Protein 2COA (pdb70)

Structure (mmCIF, N/CA/C/O backbone):
data_2COA
#
_entry.id   2COA
#
loop_
_atom_site.group_PDB
_atom_site.id
_atom_site.type_symbol
_atom_site.label_atom_id
_atom_site.label_alt_id
_atom_site.label_comp_id
_atom_site.label_asym_id
_atom_site.label_entity_id
_atom_site.label_seq_id
_atom_site.pdbx_PDB_ins_code
_atom_site.Cartn_x
_atom_site.Cartn_y
_atom_site.Cartn_z
_atom_site.occupancy
_atom_site.B_iso_or_equiv
_atom_site.auth_seq_id
_atom_site.auth_comp_id
_atom_site.auth_asym_id
_atom_site.auth_atom_id
_atom_site.pdbx_PDB_model_num
ATOM 1 N N . GLY A 1 1 ? 12.898 21.545 15.334 1.00 0.00 1 GLY A N 1
ATOM 2 C CA . GLY A 1 1 ? 12.794 20.171 14.879 1.00 0.00 1 GLY A CA 1
ATOM 3 C C . GLY A 1 1 ? 13.183 20.012 13.422 1.00 0.00 1 GLY A C 1
ATOM 4 O O . GLY A 1 1 ? 12.883 20.873 12.595 1.00 0.00 1 GLY A O 1
ATOM 8 N N . SER A 1 2 ? 13.853 18.908 13.107 1.00 0.00 2 SER A N 1
ATOM 9 C CA . SER A 1 2 ? 14.288 18.642 11.741 1.00 0.00 2 SER A CA 1
ATOM 10 C C . SER A 1 2 ? 13.154 18.889 10.751 1.00 0.00 2 SER A C 1
ATOM 11 O O . SER A 1 2 ? 12.085 18.286 10.852 1.00 0.00 2 SER A O 1
ATOM 19 N N . SER A 1 3 ? 13.394 19.781 9.796 1.00 0.00 3 SER A N 1
ATOM 20 C CA . SER A 1 3 ? 12.392 20.112 8.789 1.00 0.00 3 SER A CA 1
ATOM 21 C C . SER A 1 3 ? 12.803 19.582 7.419 1.00 0.00 3 SER A C 1
ATOM 22 O O . SER A 1 3 ? 13.443 20.283 6.636 1.00 0.00 3 SER A O 1
ATOM 30 N N . GLY A 1 4 ? 12.429 18.338 7.135 1.00 0.00 4 GLY A N 1
ATOM 31 C CA . GLY A 1 4 ? 12.766 17.734 5.860 1.00 0.00 4 GLY A CA 1
ATOM 32 C C . GLY A 1 4 ? 11.745 16.706 5.416 1.00 0.00 4 GLY A C 1
ATOM 33 O O . GLY A 1 4 ? 11.330 15.854 6.202 1.00 0.00 4 GLY A O 1
ATOM 37 N N . SER A 1 5 ? 11.337 16.786 4.154 1.00 0.00 5 SER A N 1
ATOM 38 C CA . SER A 1 5 ? 10.353 15.858 3.608 1.00 0.00 5 SER A CA 1
ATOM 39 C C . SER A 1 5 ? 10.984 14.954 2.553 1.00 0.00 5 SER A C 1
ATOM 40 O O . SER A 1 5 ? 11.002 15.285 1.368 1.00 0.00 5 SER A O 1
ATOM 48 N N . SER A 1 6 ? 11.501 13.812 2.995 1.00 0.00 6 SER A N 1
ATOM 49 C CA . SER A 1 6 ? 12.138 12.861 2.090 1.00 0.00 6 SER A CA 1
ATOM 50 C C . SER A 1 6 ? 11.228 12.544 0.908 1.00 0.00 6 SER A C 1
ATOM 51 O O . SER A 1 6 ? 11.658 12.565 -0.244 1.00 0.00 6 SER A O 1
ATOM 59 N N . GLY A 1 7 ? 9.965 12.250 1.203 1.00 0.00 7 GLY A N 1
ATOM 60 C CA . GLY A 1 7 ? 9.013 11.932 0.155 1.00 0.00 7 GLY A CA 1
ATOM 61 C C . GLY A 1 7 ? 7.963 10.937 0.608 1.00 0.00 7 GLY A C 1
ATOM 62 O O . GLY A 1 7 ? 7.329 11.121 1.647 1.00 0.00 7 GLY A O 1
ATOM 66 N N . THR A 1 8 ? 7.776 9.878 -0.175 1.00 0.00 8 THR A N 1
ATOM 67 C CA . THR A 1 8 ? 6.793 8.852 0.150 1.00 0.00 8 THR A CA 1
ATOM 68 C C . THR A 1 8 ? 6.883 8.449 1.617 1.00 0.00 8 THR A C 1
ATOM 69 O O . THR A 1 8 ? 7.937 8.019 2.090 1.00 0.00 8 THR A O 1
ATOM 80 N N . LEU A 1 9 ? 5.774 8.589 2.334 1.00 0.00 9 LEU A N 1
ATOM 81 C CA . LEU A 1 9 ? 5.727 8.238 3.749 1.00 0.00 9 LEU A CA 1
ATOM 82 C C . LEU A 1 9 ? 5.710 6.724 3.934 1.00 0.00 9 LEU A C 1
ATOM 83 O O . LEU A 1 9 ? 6.357 6.192 4.836 1.00 0.00 9 LEU A O 1
ATOM 99 N N . ARG A 1 10 ? 4.966 6.036 3.074 1.00 0.00 10 ARG A N 1
ATOM 100 C CA . ARG A 1 10 ? 4.866 4.583 3.142 1.00 0.00 10 ARG A CA 1
ATOM 101 C C . ARG A 1 10 ? 4.983 3.965 1.752 1.00 0.00 10 ARG A C 1
ATOM 102 O O . ARG A 1 10 ? 4.697 4.615 0.747 1.00 0.00 10 ARG A O 1
ATOM 123 N N . GLU A 1 11 ? 5.406 2.705 1.705 1.00 0.00 11 GLU A N 1
ATOM 124 C CA . GLU A 1 11 ? 5.562 2.000 0.438 1.00 0.00 11 GLU A CA 1
ATOM 125 C C . GLU A 1 11 ? 5.676 0.495 0.664 1.00 0.00 11 GLU A C 1
ATOM 126 O O . GLU A 1 11 ? 6.398 0.043 1.551 1.00 0.00 11 GLU A O 1
ATOM 138 N N . GLY A 1 12 ? 4.957 -0.276 -0.147 1.00 0.00 12 GLY A N 1
ATOM 139 C CA . GLY A 1 12 ? 4.991 -1.721 -0.020 1.00 0.00 12 GLY A CA 1
ATOM 140 C C . GLY A 1 12 ? 3.775 -2.385 -0.634 1.00 0.00 12 GLY A C 1
ATOM 141 O O . GLY A 1 12 ? 2.743 -1.743 -0.834 1.00 0.00 12 GLY A O 1
ATOM 145 N N . TRP A 1 13 ? 3.895 -3.673 -0.934 1.00 0.00 13 TRP A N 1
ATOM 146 C CA . TRP A 1 13 ? 2.796 -4.425 -1.531 1.00 0.00 13 TRP A CA 1
ATOM 147 C C . TRP A 1 13 ? 1.590 -4.458 -0.599 1.00 0.00 13 TRP A C 1
ATOM 148 O O . TRP A 1 13 ? 1.677 -4.948 0.527 1.00 0.00 13 TRP A O 1
ATOM 169 N N . VAL A 1 14 ? 0.465 -3.934 -1.075 1.00 0.00 14 VAL A N 1
ATOM 170 C CA . VAL A 1 14 ? -0.759 -3.906 -0.284 1.00 0.00 14 VAL A CA 1
ATOM 171 C C . VAL A 1 14 ? -1.973 -4.258 -1.137 1.00 0.00 14 VAL A C 1
ATOM 172 O O . VAL A 1 14 ? -2.055 -3.879 -2.305 1.00 0.00 14 VAL A O 1
ATOM 185 N N . VAL A 1 15 ? -2.914 -4.986 -0.545 1.00 0.00 15 VAL A N 1
ATOM 186 C CA . VAL A 1 15 ? -4.126 -5.389 -1.249 1.00 0.00 15 VAL A CA 1
ATOM 187 C C . VAL A 1 15 ? -5.356 -4.706 -0.662 1.00 0.00 15 VAL A C 1
ATOM 188 O O . VAL A 1 15 ? -5.442 -4.491 0.547 1.00 0.00 15 VAL A O 1
ATOM 201 N N . HIS A 1 16 ? -6.307 -4.367 -1.527 1.00 0.00 16 HIS A N 1
ATOM 202 C CA . HIS A 1 16 ? -7.534 -3.709 -1.094 1.00 0.00 16 HIS A CA 1
ATOM 203 C C . HIS A 1 16 ? -8.708 -4.109 -1.984 1.00 0.00 16 HIS A C 1
ATOM 204 O O . HIS A 1 16 ? -8.517 -4.635 -3.080 1.00 0.00 16 HIS A O 1
ATOM 219 N N . TYR A 1 17 ? -9.920 -3.856 -1.503 1.00 0.00 17 TYR A N 1
ATOM 220 C CA . TYR A 1 17 ? -11.125 -4.193 -2.253 1.00 0.00 17 TYR A CA 1
ATOM 221 C C . TYR A 1 17 ? -12.321 -3.391 -1.751 1.00 0.00 17 TYR A C 1
ATOM 222 O O . TYR A 1 17 ? -12.333 -2.917 -0.615 1.00 0.00 17 TYR A O 1
ATOM 240 N N . SER A 1 18 ? -13.328 -3.243 -2.607 1.00 0.00 18 SER A N 1
ATOM 241 C CA . SER A 1 18 ? -14.529 -2.496 -2.252 1.00 0.00 18 SER A CA 1
ATOM 242 C C . SER A 1 18 ? -15.677 -3.442 -1.915 1.00 0.00 18 SER A C 1
ATOM 243 O O . SER A 1 18 ? -15.525 -4.662 -1.962 1.00 0.00 18 SER A O 1
ATOM 251 N N . ASN A 1 19 ? -16.827 -2.869 -1.574 1.00 0.00 19 ASN A N 1
ATOM 252 C CA . ASN A 1 19 ? -18.002 -3.660 -1.227 1.00 0.00 19 ASN A CA 1
ATOM 253 C C . ASN A 1 19 ? -18.985 -3.714 -2.393 1.00 0.00 19 ASN A C 1
ATOM 254 O O . ASN A 1 19 ? -20.199 -3.660 -2.200 1.00 0.00 19 ASN A O 1
ATOM 265 N N . LYS A 1 20 ? -18.450 -3.821 -3.605 1.00 0.00 20 LYS A N 1
ATOM 266 C CA . LYS A 1 20 ? -19.278 -3.885 -4.804 1.00 0.00 20 LYS A CA 1
ATOM 267 C C . LYS A 1 20 ? -18.832 -5.025 -5.714 1.00 0.00 20 LYS A C 1
ATOM 268 O O . LYS A 1 20 ? -19.651 -5.818 -6.178 1.00 0.00 20 LYS A O 1
ATOM 287 N N . ASP A 1 21 ? -17.530 -5.101 -5.963 1.00 0.00 21 ASP A N 1
ATOM 288 C CA . ASP A 1 21 ? -16.974 -6.147 -6.815 1.00 0.00 21 ASP A CA 1
ATOM 289 C C . ASP A 1 21 ? -16.044 -7.058 -6.021 1.00 0.00 21 ASP A C 1
ATOM 290 O O . ASP A 1 21 ? -15.791 -8.198 -6.411 1.00 0.00 21 ASP A O 1
ATOM 299 N N . THR A 1 22 ? -15.534 -6.547 -4.904 1.00 0.00 22 THR A N 1
ATOM 300 C CA . THR A 1 22 ? -14.630 -7.313 -4.056 1.00 0.00 22 THR A CA 1
ATOM 301 C C . THR A 1 22 ? -13.503 -7.934 -4.874 1.00 0.00 22 THR A C 1
ATOM 302 O O . THR A 1 22 ? -13.169 -9.106 -4.699 1.00 0.00 22 THR A O 1
ATOM 313 N N . LEU A 1 23 ? -12.921 -7.141 -5.767 1.00 0.00 23 LEU A N 1
ATOM 314 C CA . LEU A 1 23 ? -11.829 -7.614 -6.612 1.00 0.00 23 LEU A CA 1
ATOM 315 C C . LEU A 1 23 ? -10.477 -7.221 -6.026 1.00 0.00 23 LEU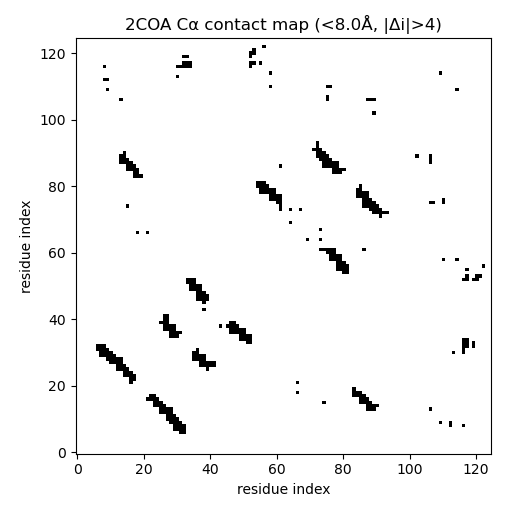 A C 1
ATOM 316 O O . LEU A 1 23 ? -9.764 -6.390 -6.587 1.00 0.00 23 LEU A O 1
ATOM 332 N N . ARG A 1 24 ? -10.131 -7.827 -4.895 1.00 0.00 24 ARG A N 1
ATOM 333 C CA . ARG A 1 24 ? -8.863 -7.541 -4.233 1.00 0.00 24 ARG A CA 1
ATOM 334 C C . ARG A 1 24 ? -7.789 -7.170 -5.251 1.00 0.00 24 ARG A C 1
ATOM 335 O O . ARG A 1 24 ? -7.465 -7.955 -6.143 1.00 0.00 24 ARG A O 1
ATOM 356 N N . LYS A 1 25 ? -7.241 -5.967 -5.113 1.00 0.00 25 LYS A N 1
ATOM 357 C CA . LYS A 1 25 ? -6.203 -5.490 -6.019 1.00 0.00 25 LYS A CA 1
ATOM 358 C C . LYS A 1 25 ? -4.855 -5.413 -5.310 1.00 0.00 25 LYS A C 1
ATOM 359 O O . LYS A 1 25 ? -4.701 -4.689 -4.326 1.00 0.00 25 LYS A O 1
ATOM 378 N N . ARG A 1 26 ? -3.881 -6.162 -5.816 1.00 0.00 26 ARG A N 1
ATOM 379 C CA . ARG A 1 26 ? -2.546 -6.178 -5.231 1.00 0.00 26 ARG A CA 1
ATOM 380 C C . ARG A 1 26 ? -1.582 -5.326 -6.053 1.00 0.00 26 ARG A C 1
ATOM 381 O O . ARG A 1 26 ? -1.447 -5.515 -7.262 1.00 0.00 26 ARG A O 1
ATOM 402 N N . HIS A 1 27 ? -0.915 -4.388 -5.388 1.00 0.00 27 HIS A N 1
ATOM 403 C CA . HIS A 1 27 ? 0.036 -3.508 -6.056 1.00 0.00 27 HIS A CA 1
ATOM 404 C C . HIS A 1 27 ? 0.848 -2.712 -5.039 1.00 0.00 27 HIS A C 1
ATOM 405 O O . HIS A 1 27 ? 0.440 -2.561 -3.887 1.00 0.00 27 HIS A O 1
ATOM 420 N N . TYR A 1 28 ? 1.998 -2.207 -5.471 1.00 0.00 28 TYR A N 1
ATOM 421 C CA . TYR A 1 28 ? 2.868 -1.430 -4.597 1.00 0.00 28 TYR A CA 1
ATOM 422 C C . TYR A 1 28 ? 2.197 -0.124 -4.181 1.00 0.00 28 TYR A C 1
ATOM 423 O O . TYR A 1 28 ? 2.234 0.866 -4.912 1.00 0.00 28 TYR A O 1
ATOM 441 N N . TRP A 1 29 ? 1.586 -0.131 -3.002 1.00 0.00 29 TRP A N 1
ATOM 442 C CA . TRP A 1 29 ? 0.907 1.053 -2.487 1.00 0.00 29 TRP A CA 1
ATOM 443 C C . TRP A 1 29 ? 1.914 2.099 -2.022 1.00 0.00 29 TRP A C 1
ATOM 444 O O . TRP A 1 29 ? 2.838 1.792 -1.269 1.00 0.00 29 TRP A O 1
ATOM 465 N N . ARG A 1 30 ? 1.728 3.335 -2.474 1.00 0.00 30 ARG A N 1
ATOM 466 C CA . ARG A 1 30 ? 2.622 4.426 -2.104 1.00 0.00 30 ARG A CA 1
ATOM 467 C C . ARG A 1 30 ? 1.847 5.565 -1.448 1.00 0.00 30 ARG A C 1
ATOM 468 O O . ARG A 1 30 ? 0.883 6.081 -2.014 1.00 0.00 30 ARG A O 1
ATOM 489 N N . LEU A 1 31 ? 2.273 5.951 -0.250 1.00 0.00 31 LEU A N 1
ATOM 490 C CA . LEU A 1 31 ? 1.620 7.028 0.484 1.00 0.00 31 LEU A CA 1
ATOM 491 C C . LEU A 1 31 ? 2.499 8.274 0.521 1.00 0.00 31 LEU A C 1
ATOM 492 O O . LEU A 1 31 ? 3.724 8.179 0.595 1.00 0.00 31 LEU A O 1
ATOM 508 N N . ASP A 1 32 ? 1.865 9.441 0.471 1.00 0.00 32 ASP A N 1
ATOM 509 C CA . ASP A 1 32 ? 2.590 10.706 0.502 1.00 0.00 32 ASP A CA 1
ATOM 510 C C . ASP A 1 32 ? 1.896 11.707 1.421 1.00 0.00 32 ASP A C 1
ATOM 511 O O . ASP A 1 32 ? 0.917 11.375 2.090 1.00 0.00 32 ASP A O 1
ATOM 520 N N . CYS A 1 33 ? 2.410 12.931 1.448 1.00 0.00 33 CYS A N 1
ATOM 521 C CA . CYS A 1 33 ? 1.840 13.981 2.286 1.00 0.00 33 CYS A CA 1
ATOM 522 C C . CYS A 1 33 ? 0.682 14.675 1.577 1.00 0.00 33 CYS A C 1
ATOM 523 O O . CYS A 1 33 ? 0.152 15.674 2.063 1.00 0.00 33 CYS A O 1
ATOM 531 N N . LYS A 1 34 ? 0.295 14.139 0.424 1.00 0.00 34 LYS A N 1
ATOM 532 C CA . LYS A 1 34 ? -0.800 14.706 -0.354 1.00 0.00 34 LYS A CA 1
ATOM 533 C C . LYS A 1 34 ? -1.827 13.636 -0.708 1.00 0.00 34 LYS A C 1
ATOM 534 O O . LYS A 1 34 ? -3.028 13.822 -0.505 1.00 0.00 34 LYS A O 1
ATOM 553 N N . CYS A 1 35 ? -1.349 12.515 -1.236 1.00 0.00 35 CYS A N 1
ATOM 554 C CA . CYS A 1 35 ? -2.226 11.414 -1.617 1.00 0.00 35 CYS A CA 1
ATOM 555 C C . CYS A 1 35 ? -1.482 10.083 -1.564 1.00 0.00 35 CYS A C 1
ATOM 556 O O . CYS A 1 35 ? -0.289 10.039 -1.265 1.00 0.00 35 CYS A O 1
ATOM 564 N N . ILE A 1 36 ? -2.196 9.001 -1.855 1.00 0.00 36 ILE A N 1
ATOM 565 C CA . ILE A 1 36 ? -1.604 7.669 -1.840 1.00 0.00 36 ILE A CA 1
ATOM 566 C C . ILE A 1 36 ? -1.541 7.079 -3.245 1.00 0.00 36 ILE A C 1
ATOM 567 O O . ILE A 1 36 ? -2.545 6.601 -3.775 1.00 0.00 36 ILE A O 1
ATOM 583 N N . THR A 1 37 ? -0.355 7.113 -3.843 1.00 0.00 37 THR A N 1
ATOM 584 C CA . THR A 1 37 ? -0.160 6.582 -5.186 1.00 0.00 37 THR A CA 1
ATOM 585 C C . THR A 1 37 ? -0.292 5.063 -5.200 1.00 0.00 37 THR A C 1
ATOM 586 O O . THR A 1 37 ? -0.200 4.412 -4.159 1.00 0.00 37 THR A O 1
ATOM 597 N N . LEU A 1 38 ? -0.507 4.504 -6.386 1.00 0.00 38 LEU A N 1
ATOM 598 C CA . LEU A 1 38 ? -0.650 3.060 -6.537 1.00 0.00 38 LEU A CA 1
ATOM 599 C C . LEU A 1 38 ? 0.077 2.568 -7.784 1.00 0.00 38 LEU A C 1
ATOM 600 O O . LEU A 1 38 ? -0.252 2.961 -8.903 1.00 0.00 38 LEU A O 1
ATOM 616 N N . PHE A 1 39 ? 1.066 1.703 -7.583 1.00 0.00 39 PHE A N 1
ATOM 617 C CA . PHE A 1 39 ? 1.839 1.155 -8.691 1.00 0.00 39 PHE A CA 1
ATOM 618 C C . PHE A 1 39 ? 1.462 -0.300 -8.950 1.00 0.00 39 PHE A C 1
ATOM 619 O O . PHE A 1 39 ? 1.884 -1.200 -8.224 1.00 0.00 39 PHE A O 1
ATOM 636 N N . GLN A 1 40 ? 0.665 -0.523 -9.990 1.00 0.00 40 GLN A N 1
ATOM 637 C CA . GLN A 1 40 ? 0.230 -1.869 -10.345 1.00 0.00 40 GLN A CA 1
ATOM 638 C C . GLN A 1 40 ? 1.301 -2.897 -9.996 1.00 0.00 40 GLN A C 1
ATOM 639 O O . GLN A 1 40 ? 0.995 -3.992 -9.527 1.00 0.00 40 GLN A O 1
ATOM 653 N N . ASN A 1 41 ? 2.559 -2.535 -10.227 1.00 0.00 41 ASN A N 1
ATOM 654 C CA . ASN A 1 41 ? 3.676 -3.427 -9.938 1.00 0.00 41 ASN A CA 1
ATOM 655 C C . ASN A 1 41 ? 4.892 -2.638 -9.461 1.00 0.00 41 ASN A C 1
ATOM 656 O O . ASN A 1 41 ? 4.832 -1.420 -9.306 1.00 0.00 41 ASN A O 1
ATOM 667 N N . ASN A 1 42 ? 5.994 -3.344 -9.229 1.00 0.00 42 ASN A N 1
ATOM 668 C CA . ASN A 1 42 ? 7.225 -2.710 -8.770 1.00 0.00 42 ASN A CA 1
ATOM 669 C C . ASN A 1 42 ? 8.063 -2.230 -9.951 1.00 0.00 42 ASN A C 1
ATOM 670 O O . ASN A 1 42 ? 8.635 -1.139 -9.919 1.00 0.00 42 ASN A O 1
ATOM 681 N N . THR A 1 43 ? 8.133 -3.051 -10.994 1.00 0.00 43 THR A N 1
ATOM 682 C CA . THR A 1 43 ? 8.901 -2.712 -12.185 1.00 0.00 43 THR A CA 1
ATOM 683 C C . THR A 1 43 ? 8.225 -1.597 -12.975 1.00 0.00 43 THR A C 1
ATOM 684 O O . THR A 1 43 ? 8.890 -0.709 -13.510 1.00 0.00 43 THR A O 1
ATOM 695 N N . THR A 1 44 ? 6.898 -1.649 -13.046 1.00 0.00 44 THR A N 1
ATOM 696 C CA . THR A 1 44 ? 6.132 -0.644 -13.772 1.00 0.00 44 THR A CA 1
ATOM 697 C C . THR A 1 44 ? 6.810 0.720 -13.705 1.00 0.00 44 THR A C 1
ATOM 698 O O . THR A 1 44 ? 7.475 1.045 -12.722 1.00 0.00 44 THR A O 1
ATOM 709 N N . ASN A 1 45 ? 6.638 1.514 -14.756 1.00 0.00 45 ASN A N 1
ATOM 710 C CA . ASN A 1 45 ? 7.234 2.844 -14.815 1.00 0.00 45 ASN A CA 1
ATOM 711 C C . ASN A 1 45 ? 6.256 3.901 -14.311 1.00 0.00 45 ASN A C 1
ATOM 712 O O . ASN A 1 45 ? 6.636 4.812 -13.575 1.00 0.00 45 ASN A O 1
ATOM 723 N N . ARG A 1 46 ? 4.996 3.773 -14.712 1.00 0.00 46 ARG A N 1
ATOM 724 C CA . ARG A 1 46 ? 3.963 4.717 -14.302 1.00 0.00 46 ARG A CA 1
ATOM 725 C C . ARG A 1 46 ? 3.195 4.191 -13.093 1.00 0.00 46 ARG A C 1
ATOM 726 O O . ARG A 1 46 ? 3.553 3.165 -12.516 1.00 0.00 46 ARG A O 1
ATOM 747 N N . TYR A 1 47 ? 2.138 4.902 -12.716 1.00 0.00 47 TYR A N 1
ATOM 748 C CA . TYR A 1 47 ? 1.321 4.509 -11.574 1.00 0.00 47 TYR A CA 1
ATOM 749 C C . TYR A 1 47 ? -0.076 4.088 -12.023 1.00 0.00 47 TYR A C 1
ATOM 750 O O . TYR A 1 47 ? -0.664 4.700 -12.914 1.00 0.00 47 TYR A O 1
ATOM 768 N N . TYR A 1 48 ? -0.600 3.040 -11.398 1.00 0.00 48 TYR A N 1
ATOM 769 C CA . TYR A 1 48 ? -1.926 2.535 -11.732 1.00 0.00 48 TYR A CA 1
ATOM 770 C C . TYR A 1 48 ? -2.993 3.595 -11.479 1.00 0.00 48 TYR A C 1
ATOM 771 O O . TYR A 1 48 ? -3.663 4.053 -12.404 1.00 0.00 48 TYR A O 1
ATOM 789 N N . LYS A 1 49 ? -3.144 3.983 -10.217 1.00 0.00 49 LYS A N 1
ATOM 790 C CA . LYS A 1 49 ? -4.127 4.991 -9.838 1.00 0.00 49 LYS A CA 1
ATOM 791 C C . LYS A 1 49 ? -3.633 5.815 -8.654 1.00 0.00 49 LYS A C 1
ATOM 792 O O . LYS A 1 49 ? -2.636 5.471 -8.020 1.00 0.00 49 LYS A O 1
ATOM 811 N N . GLU A 1 50 ? -4.337 6.904 -8.361 1.00 0.00 50 GLU A N 1
ATOM 812 C CA . GLU A 1 50 ? -3.968 7.776 -7.252 1.00 0.00 50 GLU A CA 1
ATOM 813 C C . GLU A 1 50 ? -5.151 7.992 -6.313 1.00 0.00 50 GLU A C 1
ATOM 814 O O . GLU A 1 50 ? -6.240 8.370 -6.746 1.00 0.00 50 GLU A O 1
ATOM 826 N N . ILE A 1 51 ? -4.930 7.748 -5.026 1.00 0.00 51 ILE A N 1
ATOM 827 C CA . ILE A 1 51 ? -5.976 7.916 -4.025 1.00 0.00 51 ILE A CA 1
ATOM 828 C C . ILE A 1 51 ? -5.784 9.209 -3.240 1.00 0.00 51 ILE A C 1
ATOM 829 O O . ILE A 1 51 ? -5.011 9.275 -2.284 1.00 0.00 51 ILE A O 1
ATOM 845 N N . PRO A 1 52 ? -6.505 10.263 -3.651 1.00 0.00 52 PRO A N 1
ATOM 846 C CA . PRO A 1 52 ? -6.433 11.574 -2.998 1.00 0.00 52 PRO A CA 1
ATOM 847 C C . PRO A 1 52 ? -7.058 11.564 -1.607 1.00 0.00 52 PRO A C 1
ATOM 848 O O . PRO A 1 52 ? -8.230 11.221 -1.444 1.00 0.00 52 PRO A O 1
ATOM 859 N N . LEU A 1 53 ? -6.270 11.943 -0.608 1.00 0.00 53 LEU A N 1
ATOM 860 C CA . LEU A 1 53 ? -6.747 11.979 0.771 1.00 0.00 53 LEU A CA 1
ATOM 861 C C . LEU A 1 53 ? -8.106 12.664 0.859 1.00 0.00 53 LEU A C 1
ATOM 862 O O . LEU A 1 53 ? -8.881 12.412 1.783 1.00 0.00 53 LEU A O 1
ATOM 878 N N . SER A 1 54 ? -8.391 13.530 -0.108 1.00 0.00 54 SER A N 1
ATOM 879 C CA . SER A 1 54 ? -9.657 14.253 -0.138 1.00 0.00 54 SER A CA 1
ATOM 880 C C . SER A 1 54 ? -10.830 13.289 -0.291 1.00 0.00 54 SER A C 1
ATOM 881 O O . SER A 1 54 ? -11.868 13.452 0.349 1.00 0.00 54 SER A O 1
ATOM 889 N N . GLU A 1 55 ? -10.655 12.284 -1.144 1.00 0.00 55 GLU A N 1
ATOM 890 C CA . GLU A 1 55 ? -11.698 11.294 -1.382 1.00 0.00 55 GLU A CA 1
ATOM 891 C C . GLU A 1 55 ? -12.076 10.580 -0.087 1.00 0.00 55 GLU A C 1
ATOM 892 O O . GLU A 1 55 ? -13.254 10.337 0.179 1.00 0.00 55 GLU A O 1
ATOM 904 N N . ILE A 1 56 ? -11.070 10.247 0.714 1.00 0.00 56 ILE A N 1
ATOM 905 C CA . ILE A 1 56 ? -11.296 9.562 1.980 1.00 0.00 56 ILE A CA 1
ATOM 906 C C . ILE A 1 56 ? -12.245 10.355 2.872 1.00 0.00 56 ILE A C 1
ATOM 907 O O . ILE A 1 56 ? -12.073 11.559 3.066 1.00 0.00 56 ILE A O 1
ATOM 923 N N . LEU A 1 57 ? -13.248 9.672 3.414 1.00 0.00 57 LEU A N 1
ATOM 924 C CA . LEU A 1 57 ? -14.225 10.312 4.288 1.00 0.00 57 LEU A CA 1
ATOM 925 C C . LEU A 1 57 ? -13.945 9.983 5.751 1.00 0.00 57 LEU A C 1
ATOM 926 O O . LEU A 1 57 ? -14.034 10.849 6.622 1.00 0.00 57 LEU A O 1
ATOM 942 N N . THR A 1 58 ? -13.604 8.725 6.014 1.00 0.00 58 THR A N 1
ATOM 943 C CA . THR A 1 58 ? -13.309 8.281 7.371 1.00 0.00 58 THR A CA 1
ATOM 944 C C . THR A 1 58 ? -12.500 6.989 7.363 1.00 0.00 58 THR A C 1
ATOM 945 O O . THR A 1 58 ? -12.558 6.214 6.409 1.00 0.00 58 THR A O 1
ATOM 956 N N . VAL A 1 59 ? -11.746 6.762 8.434 1.00 0.00 59 VAL A N 1
ATOM 957 C CA . VAL A 1 59 ? -10.926 5.562 8.552 1.00 0.00 59 VAL A CA 1
ATOM 958 C C . VAL A 1 59 ? -11.324 4.742 9.774 1.00 0.00 59 VAL A C 1
ATOM 959 O O . VAL A 1 59 ? -11.294 5.236 10.900 1.00 0.00 59 VAL A O 1
ATOM 972 N N . GLU A 1 60 ? -11.696 3.487 9.542 1.00 0.00 60 GLU A N 1
ATOM 973 C CA . GLU A 1 60 ? -12.100 2.599 10.625 1.00 0.00 60 GLU A CA 1
ATOM 974 C C . GLU A 1 60 ? -11.324 1.286 10.570 1.00 0.00 60 GLU A C 1
ATOM 975 O O . GLU A 1 60 ? -10.669 0.981 9.574 1.00 0.00 60 GLU A O 1
ATOM 987 N N . SER A 1 61 ? -11.404 0.513 11.648 1.00 0.00 61 SER A N 1
ATOM 988 C CA . SER A 1 61 ? -10.706 -0.766 11.725 1.00 0.00 61 SER A CA 1
ATOM 989 C C . SER A 1 61 ? -11.605 -1.904 11.252 1.00 0.00 61 SER A C 1
ATOM 990 O O . SER A 1 61 ? -12.828 -1.831 11.362 1.00 0.00 61 SER A O 1
ATOM 998 N N . ALA A 1 62 ? -10.988 -2.957 10.725 1.00 0.00 62 ALA A N 1
ATOM 999 C CA . ALA A 1 62 ? -11.730 -4.112 10.236 1.00 0.00 62 ALA A CA 1
ATOM 1000 C C . ALA A 1 62 ? -12.761 -4.575 11.260 1.00 0.00 62 ALA A C 1
ATOM 1001 O O . ALA A 1 62 ? -12.407 -5.030 12.347 1.00 0.00 62 ALA A O 1
ATOM 1008 N N . GLN A 1 63 ? -14.036 -4.455 10.905 1.00 0.00 63 GLN A N 1
ATOM 1009 C CA . GLN A 1 63 ? -15.118 -4.860 11.795 1.00 0.00 63 GLN A CA 1
ATOM 1010 C C . GLN A 1 63 ? -16.173 -5.662 11.040 1.00 0.00 63 GLN A C 1
ATOM 1011 O O . GLN A 1 63 ? -16.824 -6.538 11.606 1.00 0.00 63 GLN A O 1
ATOM 1025 N N . ASN A 1 64 ? -16.336 -5.354 9.757 1.00 0.00 64 ASN A N 1
ATOM 1026 C CA . ASN A 1 64 ? -17.313 -6.046 8.924 1.00 0.00 64 ASN A CA 1
ATOM 1027 C C . ASN A 1 64 ? -16.660 -7.191 8.156 1.00 0.00 64 ASN A C 1
ATOM 1028 O O . ASN A 1 64 ? -15.692 -6.988 7.422 1.00 0.00 64 ASN A O 1
ATOM 1039 N N . PHE A 1 65 ? -17.196 -8.394 8.329 1.00 0.00 65 PHE A N 1
ATOM 1040 C CA . PHE A 1 65 ? -16.666 -9.572 7.653 1.00 0.00 65 PHE A CA 1
ATOM 1041 C C . PHE A 1 65 ? -17.781 -10.350 6.960 1.00 0.00 65 PHE A C 1
ATOM 1042 O O . PHE A 1 65 ? -17.834 -11.578 7.033 1.00 0.00 65 PHE A O 1
ATOM 1059 N N . SER A 1 66 ? -18.671 -9.626 6.289 1.00 0.00 66 SER A N 1
ATOM 1060 C CA . SER A 1 66 ? -19.788 -10.246 5.587 1.00 0.00 66 SER A CA 1
ATOM 1061 C C . SER A 1 66 ? -19.448 -10.470 4.116 1.00 0.00 66 SER A C 1
ATOM 1062 O O . SER A 1 66 ? -19.898 -11.439 3.503 1.00 0.00 66 SER A O 1
ATOM 1070 N N . LEU A 1 67 ? -18.651 -9.567 3.556 1.00 0.00 67 LEU A N 1
ATOM 1071 C CA . LEU A 1 67 ? -18.249 -9.664 2.157 1.00 0.00 67 LEU A CA 1
ATOM 1072 C C . LEU A 1 67 ? -17.461 -10.946 1.904 1.00 0.00 67 LEU A C 1
ATOM 1073 O O . LEU A 1 67 ? -17.935 -11.855 1.223 1.00 0.00 67 LEU A O 1
ATOM 1089 N N . VAL A 1 68 ? -16.256 -11.012 2.460 1.00 0.00 68 VAL A N 1
ATOM 1090 C CA . VAL A 1 68 ? -15.403 -12.184 2.298 1.00 0.00 68 VAL A CA 1
ATOM 1091 C C . VAL A 1 68 ? -15.888 -13.341 3.164 1.00 0.00 68 VAL A C 1
ATOM 1092 O O . VAL A 1 68 ? -16.454 -13.148 4.240 1.00 0.00 68 VAL A O 1
ATOM 1105 N N . PRO A 1 69 ? -15.660 -14.573 2.686 1.00 0.00 69 PRO A N 1
ATOM 1106 C CA . PRO A 1 69 ? -16.065 -15.787 3.402 1.00 0.00 69 PRO A CA 1
ATOM 1107 C C . PRO A 1 69 ? -15.241 -16.018 4.664 1.00 0.00 69 PRO A C 1
ATOM 1108 O O . PRO A 1 69 ? -14.235 -15.352 4.908 1.00 0.00 69 PRO A O 1
ATOM 1119 N N . PRO A 1 70 ? -15.675 -16.985 5.487 1.00 0.00 70 PRO A N 1
ATOM 1120 C CA . PRO A 1 70 ? -14.991 -17.326 6.737 1.00 0.00 70 PRO A CA 1
ATOM 1121 C C . PRO A 1 70 ? -13.645 -18.001 6.496 1.00 0.00 70 PRO A C 1
ATOM 1122 O O . PRO A 1 70 ? -12.964 -18.405 7.438 1.00 0.00 70 PRO A O 1
ATOM 1133 N N . GLY A 1 71 ? -13.266 -18.118 5.227 1.00 0.00 71 GLY A N 1
ATOM 1134 C CA . GLY A 1 71 ? -12.002 -18.744 4.885 1.00 0.00 71 GLY A CA 1
ATOM 1135 C C . GLY A 1 71 ? -11.159 -17.884 3.965 1.00 0.00 71 GLY A C 1
ATOM 1136 O O . GLY A 1 71 ? -10.411 -18.398 3.133 1.00 0.00 71 GLY A O 1
ATOM 1140 N N . THR A 1 72 ? -11.280 -16.568 4.112 1.00 0.00 72 THR A N 1
ATOM 1141 C CA . THR A 1 72 ? -10.526 -15.634 3.286 1.00 0.00 72 THR A CA 1
ATOM 1142 C C . THR A 1 72 ? -9.931 -14.511 4.129 1.00 0.00 72 THR A C 1
ATOM 1143 O O . THR A 1 72 ? -10.657 -13.695 4.694 1.00 0.00 72 THR A O 1
ATOM 1154 N N . ASN A 1 73 ? -8.604 -14.476 4.208 1.00 0.00 73 ASN A N 1
ATOM 1155 C CA . ASN A 1 73 ? -7.912 -13.453 4.982 1.00 0.00 73 ASN A CA 1
ATOM 1156 C C . ASN A 1 73 ? -8.663 -12.126 4.925 1.00 0.00 73 ASN A C 1
ATOM 1157 O O . ASN A 1 73 ? -8.857 -11.539 3.861 1.00 0.00 73 ASN A O 1
ATOM 1168 N N . PRO A 1 74 ? -9.097 -11.641 6.098 1.00 0.00 74 PRO A N 1
ATOM 1169 C CA . PRO A 1 74 ? -9.833 -10.378 6.209 1.00 0.00 74 PRO A CA 1
ATOM 1170 C C . PRO A 1 74 ? -8.952 -9.167 5.922 1.00 0.00 74 PRO A C 1
ATOM 1171 O O . PRO A 1 74 ? -7.844 -9.302 5.402 1.00 0.00 74 PRO A O 1
ATOM 1182 N N . HIS A 1 75 ? -9.452 -7.983 6.263 1.00 0.00 75 HIS A N 1
ATOM 1183 C CA . HIS A 1 75 ? -8.709 -6.747 6.042 1.00 0.00 75 HIS A CA 1
ATOM 1184 C C . HIS A 1 75 ? -8.240 -6.151 7.366 1.00 0.00 75 HIS A C 1
ATOM 1185 O O . HIS A 1 75 ? -8.595 -6.641 8.439 1.00 0.00 75 HIS A O 1
ATOM 1200 N N . CYS A 1 76 ? -7.440 -5.094 7.283 1.00 0.00 76 CYS A N 1
ATOM 1201 C CA . CYS A 1 76 ? -6.921 -4.432 8.474 1.00 0.00 76 CYS A CA 1
ATOM 1202 C C . CYS A 1 76 ? -7.748 -3.196 8.814 1.00 0.00 76 CYS A C 1
ATOM 1203 O O . CYS A 1 76 ? -8.240 -3.054 9.933 1.00 0.00 76 CYS A O 1
ATOM 1211 N N . PHE A 1 77 ? -7.895 -2.304 7.841 1.00 0.00 77 PHE A N 1
ATOM 1212 C CA . PHE A 1 77 ? -8.660 -1.078 8.037 1.00 0.00 77 PHE A CA 1
ATOM 1213 C C . PHE A 1 77 ? -9.491 -0.751 6.799 1.00 0.00 77 PHE A C 1
ATOM 1214 O O . PHE A 1 77 ? -9.171 -1.183 5.693 1.00 0.00 77 PHE A O 1
ATOM 1231 N N . GLU A 1 78 ? -10.561 0.013 6.997 1.00 0.00 78 GLU A N 1
ATOM 1232 C CA . GLU A 1 78 ? -11.439 0.396 5.897 1.00 0.00 78 GLU A CA 1
ATOM 1233 C C . GLU A 1 78 ? -11.360 1.898 5.636 1.00 0.00 78 GLU A C 1
ATOM 1234 O O . GLU A 1 78 ? -11.398 2.703 6.567 1.00 0.00 78 GLU A O 1
ATOM 1246 N N . ILE A 1 79 ? -11.250 2.266 4.364 1.00 0.00 79 ILE A N 1
ATOM 1247 C CA . ILE A 1 79 ? -11.166 3.669 3.980 1.00 0.00 79 ILE A CA 1
ATOM 1248 C C . ILE A 1 79 ? -12.469 4.144 3.345 1.00 0.00 79 ILE A C 1
ATOM 1249 O O . ILE A 1 79 ? -12.574 4.248 2.123 1.00 0.00 79 ILE A O 1
ATOM 1265 N N . VAL A 1 80 ? -13.459 4.432 4.183 1.00 0.00 80 VAL A N 1
ATOM 1266 C CA . VAL A 1 80 ? -14.755 4.898 3.705 1.00 0.00 80 VAL A CA 1
ATOM 1267 C C . VAL A 1 80 ? -14.596 6.076 2.749 1.00 0.00 80 VAL A C 1
ATOM 1268 O O . VAL A 1 80 ? -14.276 7.190 3.166 1.00 0.00 80 VAL A O 1
ATOM 1281 N N . THR A 1 81 ? -14.822 5.823 1.464 1.00 0.00 81 THR A N 1
ATOM 1282 C CA . THR A 1 81 ? -14.704 6.861 0.448 1.00 0.00 81 THR A CA 1
ATOM 1283 C C . THR A 1 81 ? -16.075 7.297 -0.055 1.00 0.00 81 THR A C 1
ATOM 1284 O O . THR A 1 81 ? -17.103 6.806 0.411 1.00 0.00 81 THR A O 1
ATOM 1295 N N . ALA A 1 82 ? -16.084 8.221 -1.010 1.00 0.00 82 ALA A N 1
ATOM 1296 C CA . ALA A 1 82 ? -17.330 8.720 -1.579 1.00 0.00 82 ALA A CA 1
ATOM 1297 C C . ALA A 1 82 ? -17.783 7.858 -2.752 1.00 0.00 82 ALA A C 1
ATOM 1298 O O . ALA A 1 82 ? -18.538 8.310 -3.612 1.00 0.00 82 ALA A O 1
ATOM 1305 N N . ASN A 1 83 ? -17.316 6.614 -2.781 1.00 0.00 83 ASN A N 1
ATOM 1306 C CA . ASN A 1 83 ? -17.672 5.688 -3.850 1.00 0.00 83 ASN A CA 1
ATOM 1307 C C . ASN A 1 83 ? -18.034 4.318 -3.285 1.00 0.00 83 ASN A C 1
ATOM 1308 O O . ASN A 1 83 ? -18.952 3.658 -3.770 1.00 0.00 83 ASN A O 1
ATOM 1319 N N . ALA A 1 84 ? -17.305 3.897 -2.257 1.00 0.00 84 ALA A N 1
ATOM 1320 C CA . ALA A 1 84 ? -17.550 2.607 -1.624 1.00 0.00 84 ALA A CA 1
ATOM 1321 C C . ALA A 1 84 ? -16.631 2.400 -0.425 1.00 0.00 84 ALA A C 1
ATOM 1322 O O . ALA A 1 84 ? -15.712 3.186 -0.190 1.00 0.00 84 ALA A O 1
ATOM 1329 N N . THR A 1 85 ? -16.883 1.336 0.332 1.00 0.00 85 THR A N 1
ATOM 1330 C CA . THR A 1 85 ? -16.079 1.027 1.508 1.00 0.00 85 THR A CA 1
ATOM 1331 C C . THR A 1 85 ? -14.834 0.234 1.130 1.00 0.00 85 THR A C 1
ATOM 1332 O O . THR A 1 85 ? -14.929 -0.886 0.627 1.00 0.00 85 THR A O 1
ATOM 1343 N N . TYR A 1 86 ? -13.668 0.820 1.374 1.00 0.00 86 TYR A N 1
ATOM 1344 C CA . TYR A 1 86 ? -12.403 0.168 1.057 1.00 0.00 86 TYR A CA 1
ATOM 1345 C C . TYR A 1 86 ? -12.047 -0.874 2.114 1.00 0.00 86 TYR A C 1
ATOM 1346 O O . TYR A 1 86 ? -12.436 -0.755 3.276 1.00 0.00 86 TYR A O 1
ATOM 1364 N N . PHE A 1 87 ? -11.305 -1.896 1.701 1.00 0.00 87 PHE A N 1
ATOM 1365 C CA . PHE A 1 87 ? -10.896 -2.960 2.610 1.00 0.00 87 PHE A CA 1
ATOM 1366 C C . PHE A 1 87 ? -9.419 -3.296 2.425 1.00 0.00 87 PHE A C 1
ATOM 1367 O O . PHE A 1 87 ? -9.067 -4.208 1.676 1.00 0.00 87 PHE A O 1
ATOM 1384 N N . VAL A 1 88 ? -8.558 -2.553 3.113 1.00 0.00 88 VAL A N 1
ATOM 1385 C CA . VAL A 1 88 ? -7.120 -2.771 3.026 1.00 0.00 88 VAL A CA 1
ATOM 1386 C C . VAL A 1 88 ? -6.619 -3.612 4.195 1.00 0.00 88 VAL A C 1
ATOM 1387 O O . VAL A 1 88 ? -6.934 -3.335 5.352 1.00 0.00 88 VAL A O 1
ATOM 1400 N N . GLY A 1 89 ? -5.837 -4.641 3.884 1.00 0.00 89 GLY A N 1
ATOM 1401 C CA . GLY A 1 89 ? -5.305 -5.507 4.920 1.00 0.00 89 GLY A CA 1
ATOM 1402 C C . GLY A 1 89 ? -4.402 -6.590 4.363 1.00 0.00 89 GLY A C 1
ATOM 1403 O O . GLY A 1 89 ? -3.631 -6.346 3.435 1.00 0.00 89 GLY A O 1
ATOM 1407 N N . GLU A 1 90 ? -4.495 -7.788 4.932 1.00 0.00 90 GLU A N 1
ATOM 1408 C CA . GLU A 1 90 ? -3.677 -8.910 4.487 1.00 0.00 90 GLU A CA 1
ATOM 1409 C C . GLU A 1 90 ? -4.285 -9.571 3.254 1.00 0.00 90 GLU A C 1
ATOM 1410 O O . GLU A 1 90 ? -5.443 -9.329 2.914 1.00 0.00 90 GLU A O 1
ATOM 1422 N N . MET A 1 91 ? -3.495 -10.406 2.587 1.00 0.00 91 MET A N 1
ATOM 1423 C CA . MET A 1 91 ? -3.955 -11.103 1.392 1.00 0.00 91 MET A CA 1
ATOM 1424 C C . MET A 1 91 ? -4.282 -12.560 1.703 1.00 0.00 91 MET A C 1
ATOM 1425 O O . MET A 1 91 ? -3.676 -13.184 2.575 1.00 0.00 91 MET A O 1
ATOM 1439 N N . PRO A 1 92 ? -5.262 -13.116 0.976 1.00 0.00 92 PRO A N 1
ATOM 1440 C CA . PRO A 1 92 ? -5.691 -14.506 1.157 1.00 0.00 92 PRO A CA 1
ATOM 1441 C C . PRO A 1 92 ? -4.639 -15.504 0.683 1.00 0.00 92 PRO A C 1
ATOM 1442 O O . PRO A 1 92 ? -4.513 -15.766 -0.512 1.00 0.00 92 PRO A O 1
ATOM 1453 N N . GLY A 1 93 ? -3.886 -16.057 1.629 1.00 0.00 93 GLY A N 1
ATOM 1454 C CA . GLY A 1 93 ? -2.855 -17.020 1.288 1.00 0.00 93 GLY A CA 1
ATOM 1455 C C . GLY A 1 93 ? -2.386 -17.818 2.488 1.00 0.00 93 GLY A C 1
ATOM 1456 O O . GLY A 1 93 ? -1.246 -17.680 2.928 1.00 0.00 93 GLY A O 1
ATOM 1460 N N . GLY A 1 94 ? -3.270 -18.656 3.022 1.00 0.00 94 GLY A N 1
ATOM 1461 C CA . GLY A 1 94 ? -2.923 -19.465 4.176 1.00 0.00 94 GLY A CA 1
ATOM 1462 C C . GLY A 1 94 ? -2.723 -20.925 3.820 1.00 0.00 94 GLY A C 1
ATOM 1463 O O . GLY A 1 94 ? -3.687 -21.683 3.707 1.00 0.00 94 GLY A O 1
ATOM 1467 N N . THR A 1 95 ? -1.466 -21.322 3.642 1.00 0.00 95 THR A N 1
ATOM 1468 C CA . THR A 1 95 ? -1.142 -22.700 3.295 1.00 0.00 95 THR A CA 1
ATOM 1469 C C . THR A 1 95 ? 0.221 -23.100 3.847 1.00 0.00 95 THR A C 1
ATOM 1470 O O . THR A 1 95 ? 1.135 -22.284 3.962 1.00 0.00 95 THR A O 1
ATOM 1481 N N . PRO A 1 96 ? 0.364 -24.387 4.197 1.00 0.00 96 PRO A N 1
ATOM 1482 C CA . PRO A 1 96 ? 1.614 -24.925 4.743 1.00 0.00 96 PRO A CA 1
ATOM 1483 C C . PRO A 1 96 ? 2.723 -24.984 3.699 1.00 0.00 96 PRO A C 1
ATOM 1484 O O . PRO A 1 96 ? 2.460 -24.971 2.497 1.00 0.00 96 PRO A O 1
ATOM 1495 N N . GLY A 1 97 ? 3.967 -25.050 4.166 1.00 0.00 97 GLY A N 1
ATOM 1496 C CA . GLY A 1 97 ? 5.098 -25.111 3.259 1.00 0.00 97 GLY A CA 1
ATOM 1497 C C . GLY A 1 97 ? 5.877 -23.812 3.216 1.00 0.00 97 GLY A C 1
ATOM 1498 O O . GLY A 1 97 ? 5.383 -22.799 2.725 1.00 0.00 97 GLY A O 1
ATOM 1502 N N . GLY A 1 98 ? 7.101 -23.841 3.736 1.00 0.00 98 GLY A N 1
ATOM 1503 C CA . GLY A 1 98 ? 7.930 -22.650 3.747 1.00 0.00 98 GLY A CA 1
ATOM 1504 C C . GLY A 1 98 ? 7.149 -21.403 4.113 1.00 0.00 98 GLY A C 1
ATOM 1505 O O . GLY A 1 98 ? 6.873 -20.548 3.271 1.00 0.00 98 GLY A O 1
ATOM 1509 N N . PRO A 1 99 ? 6.778 -21.288 5.396 1.00 0.00 99 PRO A N 1
ATOM 1510 C CA . PRO A 1 99 ? 6.018 -20.141 5.901 1.00 0.00 99 PRO A CA 1
ATOM 1511 C C . PRO A 1 99 ? 6.847 -18.861 5.924 1.00 0.00 99 PRO A C 1
ATOM 1512 O O . PRO A 1 99 ? 8.032 -18.883 6.256 1.00 0.00 99 PRO A O 1
ATOM 1523 N N . SER A 1 100 ? 6.216 -17.746 5.569 1.00 0.00 100 SER A N 1
ATOM 1524 C CA . SER A 1 100 ? 6.896 -16.457 5.546 1.00 0.00 100 SER A CA 1
ATOM 1525 C C . SER A 1 100 ? 7.065 -15.906 6.959 1.00 0.00 100 SER A C 1
ATOM 1526 O O . SER A 1 100 ? 8.120 -15.381 7.311 1.00 0.00 100 SER A O 1
ATOM 1534 N N . GLY A 1 101 ? 6.014 -16.029 7.765 1.00 0.00 101 GLY A N 1
ATOM 1535 C CA . GLY A 1 101 ? 6.065 -15.540 9.130 1.00 0.00 101 GLY A CA 1
ATOM 1536 C C . GLY A 1 101 ? 6.023 -14.026 9.205 1.00 0.00 101 GLY A C 1
ATOM 1537 O O . GLY A 1 101 ? 6.789 -13.415 9.949 1.00 0.00 101 GLY A O 1
ATOM 1541 N N . GLN A 1 102 ? 5.127 -13.422 8.432 1.00 0.00 102 GLN A N 1
ATOM 1542 C CA . GLN A 1 102 ? 4.991 -11.970 8.412 1.00 0.00 102 GLN A CA 1
ATOM 1543 C C . GLN A 1 102 ? 3.628 -11.558 7.867 1.00 0.00 102 GLN A C 1
ATOM 1544 O O . GLN A 1 102 ? 3.202 -12.030 6.813 1.00 0.00 102 GLN A O 1
ATOM 1558 N N . GLY A 1 103 ? 2.948 -10.675 8.591 1.00 0.00 103 GLY A N 1
ATOM 1559 C CA . GLY A 1 103 ? 1.639 -10.215 8.164 1.00 0.00 103 GLY A CA 1
ATOM 1560 C C . GLY A 1 103 ? 0.795 -9.714 9.319 1.00 0.00 103 GLY A C 1
ATOM 1561 O O . GLY A 1 103 ? -0.358 -10.114 9.473 1.00 0.00 103 GLY A O 1
ATOM 1565 N N . ALA A 1 104 ? 1.371 -8.836 10.133 1.00 0.00 104 ALA A N 1
ATOM 1566 C CA . ALA A 1 104 ? 0.664 -8.279 11.280 1.00 0.00 104 ALA A CA 1
ATOM 1567 C C . ALA A 1 104 ? 0.873 -6.771 11.374 1.00 0.00 104 AL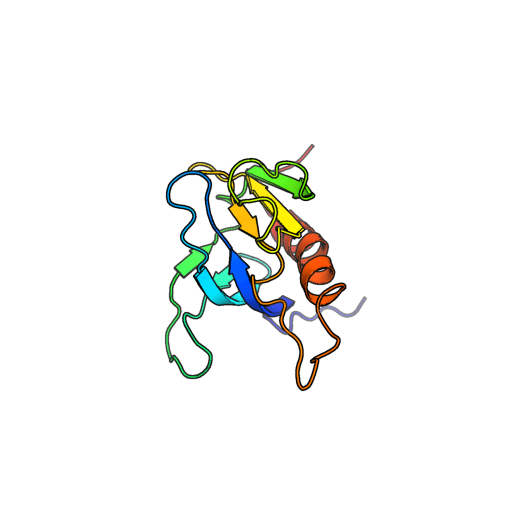A A C 1
ATOM 1568 O O . ALA A 1 104 ? -0.078 -5.997 11.280 1.00 0.00 104 ALA A O 1
ATOM 1575 N N . GLU A 1 105 ? 2.124 -6.362 11.562 1.00 0.00 105 GLU A N 1
ATOM 1576 C CA . GLU A 1 105 ? 2.457 -4.947 11.671 1.00 0.00 105 GLU A CA 1
ATOM 1577 C C . GLU A 1 105 ? 2.407 -4.270 10.304 1.00 0.00 105 GLU A C 1
ATOM 1578 O O . GLU A 1 105 ? 1.905 -3.155 10.170 1.00 0.00 105 GLU A O 1
ATOM 1590 N N . ALA A 1 106 ? 2.934 -4.953 9.293 1.00 0.00 106 ALA A N 1
ATOM 1591 C CA . ALA A 1 106 ? 2.949 -4.419 7.936 1.00 0.00 106 ALA A CA 1
ATOM 1592 C C . ALA A 1 106 ? 1.688 -3.611 7.650 1.00 0.00 106 ALA A C 1
ATOM 1593 O O . ALA A 1 106 ? 1.761 -2.457 7.229 1.00 0.00 106 ALA A O 1
ATOM 1600 N N . ALA A 1 107 ? 0.532 -4.226 7.880 1.00 0.00 107 ALA A N 1
ATOM 1601 C CA . ALA A 1 107 ? -0.745 -3.563 7.648 1.00 0.00 107 ALA A CA 1
ATOM 1602 C C . ALA A 1 107 ? -0.981 -2.454 8.667 1.00 0.00 107 ALA A C 1
ATOM 1603 O O . ALA A 1 107 ? -1.352 -1.336 8.307 1.00 0.00 107 ALA A O 1
ATOM 1610 N N . ARG A 1 108 ? -0.766 -2.770 9.940 1.00 0.00 108 ARG A N 1
ATOM 1611 C CA . ARG A 1 108 ? -0.957 -1.800 11.011 1.00 0.00 108 ARG A CA 1
ATOM 1612 C C . ARG A 1 108 ? -0.321 -0.461 10.652 1.00 0.00 108 ARG A C 1
ATOM 1613 O O . ARG A 1 108 ? -0.972 0.581 10.703 1.00 0.00 108 ARG A O 1
ATOM 1634 N N . GLY A 1 109 ? 0.958 -0.497 10.289 1.00 0.00 109 GLY A N 1
ATOM 1635 C CA . GLY A 1 109 ? 1.661 0.720 9.927 1.00 0.00 109 GLY A CA 1
ATOM 1636 C C . GLY A 1 109 ? 0.843 1.613 9.016 1.00 0.00 109 GLY A C 1
ATOM 1637 O O . GLY A 1 109 ? 0.798 2.829 9.205 1.00 0.00 109 GLY A O 1
ATOM 1641 N N . TRP A 1 110 ? 0.196 1.011 8.025 1.00 0.00 110 TRP A N 1
ATOM 1642 C CA . TRP A 1 110 ? -0.623 1.762 7.080 1.00 0.00 110 TRP A CA 1
ATOM 1643 C C . TRP A 1 110 ? -1.775 2.461 7.793 1.00 0.00 110 TRP A C 1
ATOM 1644 O O . TRP A 1 110 ? -1.939 3.675 7.682 1.00 0.00 110 TRP A O 1
ATOM 1665 N N . GLU A 1 111 ? -2.569 1.687 8.525 1.00 0.00 111 GLU A N 1
ATOM 1666 C CA . GLU A 1 111 ? -3.706 2.234 9.256 1.00 0.00 111 GLU A CA 1
ATOM 1667 C C . GLU A 1 111 ? -3.356 3.585 9.874 1.00 0.00 111 GLU A C 1
ATOM 1668 O O . GLU A 1 111 ? -4.079 4.566 9.699 1.00 0.00 111 GLU A O 1
ATOM 1680 N N . THR A 1 112 ? -2.242 3.627 10.598 1.00 0.00 112 THR A N 1
ATOM 1681 C CA . THR A 1 112 ? -1.797 4.856 11.243 1.00 0.00 112 THR A CA 1
ATOM 1682 C C . THR A 1 112 ? -1.233 5.839 10.224 1.00 0.00 112 THR A C 1
ATOM 1683 O O . THR A 1 112 ? -1.664 6.989 10.153 1.00 0.00 112 THR A O 1
ATOM 1694 N N . ALA A 1 113 ? -0.267 5.378 9.436 1.00 0.00 113 ALA A N 1
ATOM 1695 C CA . ALA A 1 113 ? 0.354 6.217 8.418 1.00 0.00 113 ALA A CA 1
ATOM 1696 C C . ALA A 1 113 ? -0.698 6.969 7.610 1.00 0.00 113 ALA A C 1
ATOM 1697 O O . ALA A 1 113 ? -0.737 8.200 7.617 1.00 0.00 113 ALA A O 1
ATOM 1704 N N . ILE A 1 114 ? -1.548 6.222 6.914 1.00 0.00 114 ILE A N 1
ATOM 1705 C CA . ILE A 1 114 ? -2.600 6.819 6.101 1.00 0.00 114 ILE A CA 1
ATOM 1706 C C . ILE A 1 114 ? -3.353 7.893 6.878 1.00 0.00 114 ILE A C 1
ATOM 1707 O O . ILE A 1 114 ? -3.555 9.003 6.386 1.00 0.00 114 ILE A O 1
ATOM 1723 N N . ARG A 1 115 ? -3.764 7.555 8.096 1.00 0.00 115 ARG A N 1
ATOM 1724 C CA . ARG A 1 115 ? -4.495 8.490 8.943 1.00 0.00 115 ARG A CA 1
ATOM 1725 C C . ARG A 1 115 ? -3.684 9.763 9.171 1.00 0.00 115 ARG A C 1
ATOM 1726 O O . ARG A 1 115 ? -4.229 10.867 9.159 1.00 0.00 115 ARG A O 1
ATOM 1747 N N . GLN A 1 116 ? -2.382 9.600 9.381 1.00 0.00 116 GLN A N 1
ATOM 1748 C CA . GLN A 1 116 ? -1.498 10.736 9.613 1.00 0.00 116 GLN A CA 1
ATOM 1749 C C . GLN A 1 116 ? -1.426 11.631 8.381 1.00 0.00 116 GLN A C 1
ATOM 1750 O O . GLN A 1 116 ? -1.617 12.844 8.472 1.00 0.00 116 GLN A O 1
ATOM 1764 N N . ALA A 1 117 ? -1.151 11.026 7.231 1.00 0.00 117 ALA A N 1
ATOM 1765 C CA . ALA A 1 117 ? -1.056 11.769 5.980 1.00 0.00 117 ALA A CA 1
ATOM 1766 C C . ALA A 1 117 ? -2.382 12.438 5.637 1.00 0.00 117 ALA A C 1
ATOM 1767 O O . ALA A 1 117 ? -2.410 13.551 5.109 1.00 0.00 117 ALA A O 1
ATOM 1774 N N . LEU A 1 118 ? -3.480 11.755 5.941 1.00 0.00 118 LEU A N 1
ATOM 1775 C CA . LEU A 1 118 ? -4.812 12.284 5.665 1.00 0.00 118 LEU A CA 1
ATOM 1776 C C . LEU A 1 118 ? -5.125 13.471 6.570 1.00 0.00 118 LEU A C 1
ATOM 1777 O O . LEU A 1 118 ? -6.128 14.159 6.383 1.00 0.00 118 LEU A O 1
ATOM 1793 N N . MET A 1 119 ? -4.259 13.705 7.551 1.00 0.00 119 MET A N 1
ATOM 1794 C CA . MET A 1 119 ? -4.442 14.811 8.483 1.00 0.00 119 MET A CA 1
ATOM 1795 C C . MET A 1 119 ? -4.670 16.121 7.735 1.00 0.00 119 MET A C 1
ATOM 1796 O O . MET A 1 119 ? -5.320 17.033 8.246 1.00 0.00 119 MET A O 1
ATOM 1810 N N . SER A 1 120 ? -4.132 16.207 6.523 1.00 0.00 120 SER A N 1
ATOM 1811 C CA . SER A 1 120 ? -4.274 17.407 5.707 1.00 0.00 120 SER A CA 1
ATOM 1812 C C . SER A 1 120 ? -5.705 17.553 5.200 1.00 0.00 120 SER A C 1
ATOM 1813 O O . SER A 1 120 ? -6.233 18.660 5.107 1.00 0.00 120 SER A O 1
ATOM 1821 N N . GLY A 1 121 ? -6.328 16.425 4.872 1.00 0.00 121 GLY A N 1
ATOM 1822 C CA . GLY A 1 121 ? -7.693 16.448 4.378 1.00 0.00 121 GLY A CA 1
ATOM 1823 C C . GLY A 1 121 ? -8.564 17.436 5.128 1.00 0.00 121 GLY A C 1
ATOM 1824 O O . GLY A 1 121 ? -8.229 17.884 6.224 1.00 0.00 121 GLY A O 1
ATOM 1828 N N . PRO A 1 122 ? -9.711 17.791 4.530 1.00 0.00 122 PRO A N 1
ATOM 1829 C CA . PRO A 1 122 ? -10.656 18.738 5.130 1.00 0.00 122 PRO A CA 1
ATOM 1830 C C . PRO A 1 122 ? -11.359 18.158 6.353 1.00 0.00 122 PRO A C 1
ATOM 1831 O O . PRO A 1 122 ? -12.253 18.785 6.922 1.00 0.00 122 PRO A O 1
ATOM 1842 N N . SER A 1 123 ? -10.949 16.959 6.753 1.00 0.00 123 SER A N 1
ATOM 1843 C CA . SER A 1 123 ? -11.542 16.294 7.907 1.00 0.00 123 SER A CA 1
ATOM 1844 C C . SER A 1 123 ? -11.049 16.921 9.208 1.00 0.00 123 SER A C 1
ATOM 1845 O O . SER A 1 123 ? -10.108 16.429 9.830 1.00 0.00 123 SER A O 1
ATOM 1853 N N . SER A 1 124 ? -11.693 18.012 9.612 1.00 0.00 124 SER A N 1
ATOM 1854 C CA . SER A 1 124 ? -11.319 18.710 10.836 1.00 0.00 124 SER A CA 1
ATOM 1855 C C . SER A 1 124 ? -12.483 18.739 11.822 1.00 0.00 124 SER A C 1
ATOM 1856 O O . SER A 1 124 ? -13.616 19.047 11.453 1.00 0.00 124 SER A O 1
ATOM 1864 N N . GLY A 1 125 ? -12.194 18.416 13.079 1.00 0.00 125 GLY A N 1
ATOM 1865 C CA . GLY A 1 125 ? -13.226 18.411 14.100 1.00 0.00 125 GLY A CA 1
ATOM 1866 C C . GLY A 1 125 ? -13.117 19.595 15.041 1.00 0.00 125 GLY A C 1
ATOM 1867 O O . GLY A 1 125 ? -12.133 20.334 15.007 1.00 0.00 125 GLY A O 1
ATOM 1871 N N . GLY A 1 1 ? 18.064 26.230 2.634 1.00 0.00 1 GLY A N 2
ATOM 1872 C CA . GLY A 1 1 ? 17.781 25.479 3.843 1.00 0.00 1 GLY A CA 2
ATOM 1873 C C . GLY A 1 1 ? 16.629 24.510 3.668 1.00 0.00 1 GLY A C 2
ATOM 1874 O O . GLY A 1 1 ? 15.565 24.687 4.261 1.00 0.00 1 GLY A O 2
ATOM 1878 N N . SER A 1 2 ? 16.840 23.483 2.850 1.00 0.00 2 SER A N 2
ATOM 1879 C CA . SER A 1 2 ? 15.809 22.485 2.594 1.00 0.00 2 SER A CA 2
ATOM 1880 C C . SER A 1 2 ? 15.420 21.764 3.881 1.00 0.00 2 SER A C 2
ATOM 1881 O O . SER A 1 2 ? 16.139 20.884 4.354 1.00 0.00 2 SER A O 2
ATOM 1889 N N . SER A 1 3 ? 14.276 22.143 4.442 1.00 0.00 3 SER A N 2
ATOM 1890 C CA . SER A 1 3 ? 13.791 21.535 5.676 1.00 0.00 3 SER A CA 2
ATOM 1891 C C . SER A 1 3 ? 13.309 20.110 5.427 1.00 0.00 3 SER A C 2
ATOM 1892 O O . SER A 1 3 ? 12.110 19.860 5.304 1.00 0.00 3 SER A O 2
ATOM 1900 N N . GLY A 1 4 ? 14.253 19.176 5.352 1.00 0.00 4 GLY A N 2
ATOM 1901 C CA . GLY A 1 4 ? 13.906 17.787 5.118 1.00 0.00 4 GLY A CA 2
ATOM 1902 C C . GLY A 1 4 ? 13.001 17.610 3.915 1.00 0.00 4 GLY A C 2
ATOM 1903 O O . GLY A 1 4 ? 11.801 17.876 3.988 1.00 0.00 4 GLY A O 2
ATOM 1907 N N . SER A 1 5 ? 13.577 17.162 2.804 1.00 0.00 5 SER A N 2
ATOM 1908 C CA . SER A 1 5 ? 12.815 16.956 1.578 1.00 0.00 5 SER A CA 2
ATOM 1909 C C . SER A 1 5 ? 11.611 16.053 1.832 1.00 0.00 5 SER A C 2
ATOM 1910 O O . SER A 1 5 ? 11.744 14.968 2.396 1.00 0.00 5 SER A O 2
ATOM 1918 N N . SER A 1 6 ? 10.437 16.511 1.409 1.00 0.00 6 SER A N 2
ATOM 1919 C CA . SER A 1 6 ? 9.208 15.748 1.594 1.00 0.00 6 SER A CA 2
ATOM 1920 C C . SER A 1 6 ? 9.025 14.734 0.469 1.00 0.00 6 SER A C 2
ATOM 1921 O O . SER A 1 6 ? 8.995 15.092 -0.707 1.00 0.00 6 SER A O 2
ATOM 1929 N N . GLY A 1 7 ? 8.904 13.463 0.842 1.00 0.00 7 GLY A N 2
ATOM 1930 C CA . GLY A 1 7 ? 8.725 12.414 -0.146 1.00 0.00 7 GLY A CA 2
ATOM 1931 C C . GLY A 1 7 ? 7.635 11.435 0.239 1.00 0.00 7 GLY A C 2
ATOM 1932 O O . GLY A 1 7 ? 6.686 11.792 0.939 1.00 0.00 7 GLY A O 2
ATOM 1936 N N . THR A 1 8 ? 7.767 10.194 -0.219 1.00 0.00 8 THR A N 2
ATOM 1937 C CA . THR A 1 8 ? 6.783 9.160 0.079 1.00 0.00 8 THR A CA 2
ATOM 1938 C C . THR A 1 8 ? 6.847 8.747 1.545 1.00 0.00 8 THR A C 2
ATOM 1939 O O . THR A 1 8 ? 7.902 8.352 2.044 1.00 0.00 8 THR A O 2
ATOM 1950 N N . LEU A 1 9 ? 5.713 8.839 2.230 1.00 0.00 9 LEU A N 2
ATOM 1951 C CA . LEU A 1 9 ? 5.639 8.474 3.640 1.00 0.00 9 LEU A CA 2
ATOM 1952 C C . LEU A 1 9 ? 5.710 6.960 3.815 1.00 0.00 9 LEU A C 2
ATOM 1953 O O . LEU A 1 9 ? 6.516 6.452 4.596 1.00 0.00 9 LEU A O 2
ATOM 1969 N N . ARG A 1 10 ? 4.864 6.244 3.082 1.00 0.00 10 ARG A N 2
ATOM 1970 C CA . ARG A 1 10 ? 4.831 4.789 3.155 1.00 0.00 10 ARG A CA 2
ATOM 1971 C C . ARG A 1 10 ? 4.748 4.176 1.760 1.00 0.00 10 ARG A C 2
ATOM 1972 O O . ARG A 1 10 ? 4.303 4.824 0.813 1.00 0.00 10 ARG A O 2
ATOM 1993 N N . GLU A 1 11 ? 5.180 2.924 1.642 1.00 0.00 11 GLU A N 2
ATOM 1994 C CA . GLU A 1 11 ? 5.155 2.225 0.363 1.00 0.00 11 GLU A CA 2
ATOM 1995 C C . GLU A 1 11 ? 5.330 0.722 0.560 1.00 0.00 11 GLU A C 2
ATOM 1996 O O . GLU A 1 11 ? 5.868 0.277 1.573 1.00 0.00 11 GLU A O 2
ATOM 2008 N N . GLY A 1 12 ? 4.871 -0.054 -0.416 1.00 0.00 12 GLY A N 2
ATOM 2009 C CA . GLY A 1 12 ? 4.984 -1.499 -0.331 1.00 0.00 12 GLY A CA 2
ATOM 2010 C C . GLY A 1 12 ? 3.781 -2.211 -0.918 1.00 0.00 12 GLY A C 2
ATOM 2011 O O . GLY A 1 12 ? 2.718 -1.613 -1.083 1.00 0.00 12 GLY A O 2
ATOM 2015 N N . TRP A 1 13 ? 3.949 -3.489 -1.234 1.00 0.00 13 TRP A N 2
ATOM 2016 C CA . TRP A 1 13 ? 2.868 -4.283 -1.808 1.00 0.00 13 TRP A CA 2
ATOM 2017 C C . TRP A 1 13 ? 1.689 -4.372 -0.845 1.00 0.00 13 TRP A C 2
ATOM 2018 O O . TRP A 1 13 ? 1.833 -4.834 0.287 1.00 0.00 13 TRP A O 2
ATOM 2039 N N . VAL A 1 14 ? 0.522 -3.929 -1.302 1.00 0.00 14 VAL A N 2
ATOM 2040 C CA . VAL A 1 14 ? -0.682 -3.960 -0.482 1.00 0.00 14 VAL A CA 2
ATOM 2041 C C . VAL A 1 14 ? -1.900 -4.358 -1.308 1.00 0.00 14 VAL A C 2
ATOM 2042 O O . VAL A 1 14 ? -2.014 -3.996 -2.480 1.00 0.00 14 VAL A O 2
ATOM 2055 N N . VAL A 1 15 ? -2.810 -5.105 -0.690 1.00 0.00 15 VAL A N 2
ATOM 2056 C CA . VAL A 1 15 ? -4.021 -5.551 -1.368 1.00 0.00 15 VAL A CA 2
ATOM 2057 C C . VAL A 1 15 ? -5.262 -4.915 -0.751 1.00 0.00 15 VAL A C 2
ATOM 2058 O O . VAL A 1 15 ? -5.347 -4.746 0.466 1.00 0.00 15 VAL A O 2
ATOM 2071 N N . HIS A 1 16 ? -6.223 -4.563 -1.599 1.00 0.00 16 HIS A N 2
ATOM 2072 C CA . HIS A 1 16 ? -7.462 -3.946 -1.137 1.00 0.00 16 HIS A CA 2
ATOM 2073 C C . HIS A 1 16 ? -8.633 -4.343 -2.031 1.00 0.00 16 HIS A C 2
ATOM 2074 O O . HIS A 1 16 ? -8.451 -5.016 -3.046 1.00 0.00 16 HIS A O 2
ATOM 2089 N N . TYR A 1 17 ? -9.833 -3.924 -1.646 1.00 0.00 17 TYR A N 2
ATOM 2090 C CA . TYR A 1 17 ? -11.034 -4.238 -2.411 1.00 0.00 17 TYR A CA 2
ATOM 2091 C C . TYR A 1 17 ? -12.233 -3.450 -1.891 1.00 0.00 17 TYR A C 2
ATOM 2092 O O . TYR A 1 17 ? -12.343 -3.183 -0.695 1.00 0.00 17 TYR A O 2
ATOM 2110 N N . SER A 1 18 ? -13.129 -3.081 -2.801 1.00 0.00 18 SER A N 2
ATOM 2111 C CA . SER A 1 18 ? -14.319 -2.321 -2.437 1.00 0.00 18 SER A CA 2
ATOM 2112 C C . SER A 1 18 ? -15.488 -3.253 -2.134 1.00 0.00 18 SER A C 2
ATOM 2113 O O . SER A 1 18 ? -15.366 -4.473 -2.238 1.00 0.00 18 SER A O 2
ATOM 2121 N N . ASN A 1 19 ? -16.621 -2.669 -1.758 1.00 0.00 19 ASN A N 2
ATOM 2122 C CA . ASN A 1 19 ? -17.813 -3.446 -1.439 1.00 0.00 19 ASN A CA 2
ATOM 2123 C C . ASN A 1 19 ? -18.789 -3.451 -2.612 1.00 0.00 19 ASN A C 2
ATOM 2124 O O . ASN A 1 19 ? -20.004 -3.401 -2.422 1.00 0.00 19 ASN A O 2
ATOM 2135 N N . LYS A 1 20 ? -18.248 -3.513 -3.824 1.00 0.00 20 LYS A N 2
ATOM 2136 C CA . LYS A 1 20 ? -19.070 -3.527 -5.028 1.00 0.00 20 LYS A CA 2
ATOM 2137 C C . LYS A 1 20 ? -18.704 -4.707 -5.923 1.00 0.00 20 LYS A C 2
ATOM 2138 O O . LYS A 1 20 ? -19.579 -5.383 -6.464 1.00 0.00 20 LYS A O 2
ATOM 2157 N N . ASP A 1 21 ? -17.407 -4.951 -6.072 1.00 0.00 21 ASP A N 2
ATOM 2158 C CA . ASP A 1 21 ? -16.925 -6.052 -6.899 1.00 0.00 21 ASP A CA 2
ATOM 2159 C C . ASP A 1 21 ? -15.865 -6.863 -6.160 1.00 0.00 21 ASP A C 2
ATOM 2160 O O . ASP A 1 21 ? -15.401 -7.892 -6.651 1.00 0.00 21 ASP A O 2
ATOM 2169 N N . THR A 1 22 ? -15.484 -6.391 -4.977 1.00 0.00 22 THR A N 2
ATOM 2170 C CA . THR A 1 22 ? -14.477 -7.070 -4.171 1.00 0.00 22 THR A CA 2
ATOM 2171 C C . THR A 1 22 ? -13.291 -7.503 -5.025 1.00 0.00 22 THR A C 2
ATOM 2172 O O . THR A 1 22 ? -12.842 -8.648 -4.948 1.00 0.00 22 THR A O 2
ATOM 2183 N N . LEU A 1 23 ? -12.786 -6.582 -5.838 1.00 0.00 23 LEU A N 2
ATOM 2184 C CA . LEU A 1 23 ? -11.650 -6.869 -6.707 1.00 0.00 23 LEU A CA 2
ATOM 2185 C C . LEU A 1 23 ? -10.346 -6.874 -5.914 1.00 0.00 23 LEU A C 2
ATOM 2186 O O . LEU A 1 23 ? -9.560 -5.929 -5.987 1.00 0.00 23 LEU A O 2
ATOM 2202 N N . ARG A 1 24 ? -10.123 -7.945 -5.160 1.00 0.00 24 ARG A N 2
ATOM 2203 C CA . ARG A 1 24 ? -8.914 -8.074 -4.355 1.00 0.00 24 ARG A CA 2
ATOM 2204 C C . ARG A 1 24 ? -7.669 -8.051 -5.236 1.00 0.00 24 ARG A C 2
ATOM 2205 O O . ARG A 1 24 ? -7.236 -9.085 -5.746 1.00 0.00 24 ARG A O 2
ATOM 2226 N N . LYS A 1 25 ? -7.096 -6.865 -5.412 1.00 0.00 25 LYS A N 2
ATOM 2227 C CA . LYS A 1 25 ? -5.901 -6.706 -6.231 1.00 0.00 25 LYS A CA 2
ATOM 2228 C C . LYS A 1 25 ? -4.741 -6.164 -5.401 1.00 0.00 25 LYS A C 2
ATOM 2229 O O . LYS A 1 25 ? -4.860 -5.121 -4.758 1.00 0.00 25 LYS A O 2
ATOM 2248 N N . ARG A 1 26 ? -3.621 -6.879 -5.420 1.00 0.00 26 ARG A N 2
ATOM 2249 C CA . ARG A 1 26 ? -2.440 -6.469 -4.670 1.00 0.00 26 ARG A CA 2
ATOM 2250 C C . ARG A 1 26 ? -1.453 -5.731 -5.569 1.00 0.00 26 ARG A C 2
ATOM 2251 O O . ARG A 1 26 ? -1.129 -6.193 -6.664 1.00 0.00 26 ARG A O 2
ATOM 2272 N N . HIS A 1 27 ? -0.977 -4.582 -5.100 1.00 0.00 27 HIS A N 2
ATOM 2273 C CA . HIS A 1 27 ? -0.027 -3.780 -5.862 1.00 0.00 27 HIS A CA 2
ATOM 2274 C C . HIS A 1 27 ? 0.784 -2.875 -4.939 1.00 0.00 27 HIS A C 2
ATOM 2275 O O . HIS A 1 27 ? 0.345 -2.541 -3.838 1.00 0.00 27 HIS A O 2
ATOM 2290 N N . TYR A 1 28 ? 1.969 -2.484 -5.393 1.00 0.00 28 TYR A N 2
ATOM 2291 C CA . TYR A 1 28 ? 2.843 -1.621 -4.607 1.00 0.00 28 TYR A CA 2
ATOM 2292 C C . TYR A 1 28 ? 2.166 -0.287 -4.309 1.00 0.00 28 TYR A C 2
ATOM 2293 O O . TYR A 1 28 ? 2.174 0.624 -5.138 1.00 0.00 28 TYR A O 2
ATOM 2311 N N . TRP A 1 29 ? 1.582 -0.179 -3.121 1.00 0.00 29 TRP A N 2
ATOM 2312 C CA . TRP A 1 29 ? 0.901 1.044 -2.712 1.00 0.00 29 TRP A CA 2
ATOM 2313 C C . TRP A 1 29 ? 1.906 2.121 -2.319 1.00 0.00 29 TRP A C 2
ATOM 2314 O O . TRP A 1 29 ? 3.026 1.818 -1.907 1.00 0.00 29 TRP A O 2
ATOM 2335 N N . ARG A 1 30 ? 1.499 3.380 -2.447 1.00 0.00 30 ARG A N 2
ATOM 2336 C CA . ARG A 1 30 ? 2.365 4.502 -2.106 1.00 0.00 30 ARG A CA 2
ATOM 2337 C C . ARG A 1 30 ? 1.572 5.613 -1.423 1.00 0.00 30 ARG A C 2
ATOM 2338 O O . ARG A 1 30 ? 0.569 6.092 -1.955 1.00 0.00 30 ARG A O 2
ATOM 2359 N N . LEU A 1 31 ? 2.026 6.017 -0.242 1.00 0.00 31 LEU A N 2
ATOM 2360 C CA . LEU A 1 31 ? 1.360 7.071 0.514 1.00 0.00 31 LEU A CA 2
ATOM 2361 C C . LEU A 1 31 ? 2.264 8.291 0.662 1.00 0.00 31 LEU A C 2
ATOM 2362 O O . LEU A 1 31 ? 3.424 8.171 1.056 1.00 0.00 31 LEU A O 2
ATOM 2378 N N . ASP A 1 32 ? 1.724 9.463 0.345 1.00 0.00 32 ASP A N 2
ATOM 2379 C CA . ASP A 1 32 ? 2.481 10.705 0.446 1.00 0.00 32 ASP A CA 2
ATOM 2380 C C . ASP A 1 32 ? 1.793 11.686 1.390 1.00 0.00 32 ASP A C 2
ATOM 2381 O O . ASP A 1 32 ? 0.799 11.348 2.035 1.00 0.00 32 ASP A O 2
ATOM 2390 N N . CYS A 1 33 ? 2.328 12.899 1.467 1.00 0.00 33 CYS A N 2
ATOM 2391 C CA . CYS A 1 33 ? 1.766 13.929 2.334 1.00 0.00 33 CYS A CA 2
ATOM 2392 C C . CYS A 1 33 ? 0.619 14.657 1.640 1.00 0.00 33 CYS A C 2
ATOM 2393 O O . CYS A 1 33 ? 0.097 15.647 2.153 1.00 0.00 33 CYS A O 2
ATOM 2401 N N . LYS A 1 34 ? 0.232 14.162 0.469 1.00 0.00 34 LYS A N 2
ATOM 2402 C CA . LYS A 1 34 ? -0.852 14.765 -0.296 1.00 0.00 34 LYS A CA 2
ATOM 2403 C C . LYS A 1 34 ? -1.895 13.719 -0.679 1.00 0.00 34 LYS A C 2
ATOM 2404 O O . LYS A 1 34 ? -3.092 13.916 -0.468 1.00 0.00 34 LYS A O 2
ATOM 2423 N N . CYS A 1 35 ? -1.432 12.608 -1.241 1.00 0.00 35 CYS A N 2
ATOM 2424 C CA . CYS A 1 35 ? -2.326 11.530 -1.652 1.00 0.00 35 CYS A CA 2
ATOM 2425 C C . CYS A 1 35 ? -1.601 10.188 -1.639 1.00 0.00 35 CYS A C 2
ATOM 2426 O O . CYS A 1 35 ? -0.385 10.130 -1.452 1.00 0.00 35 CYS A O 2
ATOM 2434 N N . ILE A 1 36 ? -2.355 9.113 -1.839 1.00 0.00 36 ILE A N 2
ATOM 2435 C CA . ILE A 1 36 ? -1.784 7.772 -1.850 1.00 0.00 36 ILE A CA 2
ATOM 2436 C C . ILE A 1 36 ? -1.757 7.197 -3.262 1.00 0.00 36 ILE A C 2
ATOM 2437 O O . ILE A 1 36 ? -2.773 6.724 -3.772 1.00 0.00 36 ILE A O 2
ATOM 2453 N N . THR A 1 37 ? -0.586 7.240 -3.891 1.00 0.00 37 THR A N 2
ATOM 2454 C CA . THR A 1 37 ? -0.426 6.724 -5.244 1.00 0.00 37 THR A CA 2
ATOM 2455 C C . THR A 1 37 ? -0.264 5.208 -5.239 1.00 0.00 37 THR A C 2
ATOM 2456 O O . THR A 1 37 ? 0.186 4.625 -4.252 1.00 0.00 37 THR A O 2
ATOM 2467 N N . LEU A 1 38 ? -0.632 4.575 -6.347 1.00 0.00 38 LEU A N 2
ATOM 2468 C CA . LEU A 1 38 ? -0.527 3.125 -6.470 1.00 0.00 38 LEU A CA 2
ATOM 2469 C C . LEU A 1 38 ? 0.426 2.742 -7.598 1.00 0.00 38 LEU A C 2
ATOM 2470 O O . LEU A 1 38 ? 0.838 3.589 -8.391 1.00 0.00 38 LEU A O 2
ATOM 2486 N N . PHE A 1 39 ? 0.772 1.461 -7.664 1.00 0.00 39 PHE A N 2
ATOM 2487 C CA . PHE A 1 39 ? 1.676 0.965 -8.695 1.00 0.00 39 PHE A CA 2
ATOM 2488 C C . PHE A 1 39 ? 1.507 -0.539 -8.890 1.00 0.00 39 PHE A C 2
ATOM 2489 O O . PHE A 1 39 ? 1.870 -1.332 -8.022 1.00 0.00 39 PHE A O 2
ATOM 2506 N N . GLN A 1 40 ? 0.952 -0.922 -10.035 1.00 0.00 40 GLN A N 2
ATOM 2507 C CA . GLN A 1 40 ? 0.733 -2.330 -10.343 1.00 0.00 40 GLN A CA 2
ATOM 2508 C C . GLN A 1 40 ? 1.851 -3.194 -9.769 1.00 0.00 40 GLN A C 2
ATOM 2509 O O . GLN A 1 40 ? 1.599 -4.255 -9.201 1.00 0.00 40 GLN A O 2
ATOM 2523 N N . ASN A 1 41 ? 3.088 -2.730 -9.922 1.00 0.00 41 ASN A N 2
ATOM 2524 C CA . ASN A 1 41 ? 4.245 -3.461 -9.418 1.00 0.00 41 ASN A CA 2
ATOM 2525 C C . ASN A 1 41 ? 5.339 -2.500 -8.962 1.00 0.00 41 ASN A C 2
ATOM 2526 O O . ASN A 1 41 ? 5.153 -1.284 -8.968 1.00 0.00 41 ASN A O 2
ATOM 2537 N N . ASN A 1 42 ? 6.480 -3.056 -8.566 1.00 0.00 42 ASN A N 2
ATOM 2538 C CA . ASN A 1 42 ? 7.604 -2.248 -8.106 1.00 0.00 42 ASN A CA 2
ATOM 2539 C C . ASN A 1 42 ? 8.487 -1.829 -9.277 1.00 0.00 42 ASN A C 2
ATOM 2540 O O . ASN A 1 42 ? 8.945 -0.688 -9.347 1.00 0.00 42 ASN A O 2
ATOM 2551 N N . THR A 1 43 ? 8.724 -2.760 -10.196 1.00 0.00 43 THR A N 2
ATOM 2552 C CA . THR A 1 43 ? 9.553 -2.488 -11.364 1.00 0.00 43 THR A CA 2
ATOM 2553 C C . THR A 1 43 ? 8.958 -1.370 -12.212 1.00 0.00 43 THR A C 2
ATOM 2554 O O . THR A 1 43 ? 9.655 -0.433 -12.602 1.00 0.00 43 THR A O 2
ATOM 2565 N N . THR A 1 44 ? 7.663 -1.474 -12.495 1.00 0.00 44 THR A N 2
ATOM 2566 C CA . THR A 1 44 ? 6.974 -0.472 -13.298 1.00 0.00 44 THR A CA 2
ATOM 2567 C C . THR A 1 44 ? 7.249 0.934 -12.778 1.00 0.00 44 THR A C 2
ATOM 2568 O O . THR A 1 44 ? 7.566 1.120 -11.604 1.00 0.00 44 THR A O 2
ATOM 2579 N N . ASN A 1 45 ? 7.125 1.922 -13.659 1.00 0.00 45 ASN A N 2
ATOM 2580 C CA . ASN A 1 45 ? 7.360 3.312 -13.287 1.00 0.00 45 ASN A CA 2
ATOM 2581 C C . ASN A 1 45 ? 6.049 4.089 -13.229 1.00 0.00 45 ASN A C 2
ATOM 2582 O O . ASN A 1 45 ? 5.758 4.763 -12.241 1.00 0.00 45 ASN A O 2
ATOM 2593 N N . ARG A 1 46 ? 5.260 3.989 -14.294 1.00 0.00 46 ARG A N 2
ATOM 2594 C CA . ARG A 1 46 ? 3.980 4.682 -14.365 1.00 0.00 46 ARG A CA 2
ATOM 2595 C C . ARG A 1 46 ? 2.996 4.113 -13.347 1.00 0.00 46 ARG A C 2
ATOM 2596 O O . ARG A 1 46 ? 2.713 2.915 -13.345 1.00 0.00 46 ARG A O 2
ATOM 2617 N N . TYR A 1 47 ? 2.479 4.980 -12.483 1.00 0.00 47 TYR A N 2
ATOM 2618 C CA . TYR A 1 47 ? 1.530 4.563 -11.458 1.00 0.00 47 TYR A CA 2
ATOM 2619 C C . TYR A 1 47 ? 0.337 3.844 -12.080 1.00 0.00 47 TYR A C 2
ATOM 2620 O O . TYR A 1 47 ? 0.250 3.703 -13.301 1.00 0.00 47 TYR A O 2
ATOM 2638 N N . TYR A 1 48 ? -0.580 3.392 -11.233 1.00 0.00 48 TYR A N 2
ATOM 2639 C CA . TYR A 1 48 ? -1.768 2.685 -11.698 1.00 0.00 48 TYR A CA 2
ATOM 2640 C C . TYR A 1 48 ? -3.038 3.366 -11.197 1.00 0.00 48 TYR A C 2
ATOM 2641 O O . TYR A 1 48 ? -4.017 3.499 -11.932 1.00 0.00 48 TYR A O 2
ATOM 2659 N N . LYS A 1 49 ? -3.014 3.798 -9.941 1.00 0.00 49 LYS A N 2
ATOM 2660 C CA . LYS A 1 49 ? -4.161 4.467 -9.339 1.00 0.00 49 LYS A CA 2
ATOM 2661 C C . LYS A 1 49 ? -3.710 5.508 -8.319 1.00 0.00 49 LYS A C 2
ATOM 2662 O O . LYS A 1 49 ? -2.659 5.363 -7.695 1.00 0.00 49 LYS A O 2
ATOM 2681 N N . GLU A 1 50 ? -4.512 6.554 -8.153 1.00 0.00 50 GLU A N 2
ATOM 2682 C CA . GLU A 1 50 ? -4.194 7.618 -7.207 1.00 0.00 50 GLU A CA 2
ATOM 2683 C C . GLU A 1 50 ? -5.357 7.860 -6.250 1.00 0.00 50 GLU A C 2
ATOM 2684 O O . GLU A 1 50 ? -6.449 8.247 -6.668 1.00 0.00 50 GLU A O 2
ATOM 2696 N N . ILE A 1 51 ? -5.116 7.628 -4.964 1.00 0.00 51 ILE A N 2
ATOM 2697 C CA . ILE A 1 51 ? -6.142 7.822 -3.947 1.00 0.00 51 ILE A CA 2
ATOM 2698 C C . ILE A 1 51 ? -5.929 9.129 -3.192 1.00 0.00 51 ILE A C 2
ATOM 2699 O O . ILE A 1 51 ? -5.123 9.215 -2.265 1.00 0.00 51 ILE A O 2
ATOM 2715 N N . PRO A 1 52 ? -6.668 10.173 -3.596 1.00 0.00 52 PRO A N 2
ATOM 2716 C CA . PRO A 1 52 ? -6.579 11.495 -2.970 1.00 0.00 52 PRO A CA 2
ATOM 2717 C C . PRO A 1 52 ? -7.156 11.508 -1.558 1.00 0.00 52 PRO A C 2
ATOM 2718 O O . PRO A 1 52 ? -8.322 11.172 -1.350 1.00 0.00 52 PRO A O 2
ATOM 2729 N N . LEU A 1 53 ? -6.332 11.898 -0.591 1.00 0.00 53 LEU A N 2
ATOM 2730 C CA . LEU A 1 53 ? -6.761 11.955 0.802 1.00 0.00 53 LEU A CA 2
ATOM 2731 C C . LEU A 1 53 ? -8.085 12.700 0.935 1.00 0.00 53 LEU A C 2
ATOM 2732 O O . LEU A 1 53 ? -8.843 12.476 1.878 1.00 0.00 53 LEU A O 2
ATOM 2748 N N . SER A 1 54 ? -8.357 13.587 -0.018 1.00 0.00 54 SER A N 2
ATOM 2749 C CA . SER A 1 54 ? -9.589 14.366 -0.007 1.00 0.00 54 SER A CA 2
ATOM 2750 C C . SER A 1 54 ? -10.807 13.460 -0.158 1.00 0.00 54 SER A C 2
ATOM 2751 O O . SER A 1 54 ? -11.818 13.645 0.519 1.00 0.00 54 SER A O 2
ATOM 2759 N N . GLU A 1 55 ? -10.701 12.480 -1.050 1.00 0.00 55 GLU A N 2
ATOM 2760 C CA . GLU A 1 55 ? -11.794 11.546 -1.290 1.00 0.00 55 GLU A CA 2
ATOM 2761 C C . GLU A 1 55 ? -12.158 10.794 -0.013 1.00 0.00 55 GLU A C 2
ATOM 2762 O O . GLU A 1 55 ? -13.333 10.539 0.256 1.00 0.00 55 GLU A O 2
ATOM 2774 N N . ILE A 1 56 ? -11.143 10.442 0.769 1.00 0.00 56 ILE A N 2
ATOM 2775 C CA . ILE A 1 56 ? -11.356 9.720 2.017 1.00 0.00 56 ILE A CA 2
ATOM 2776 C C . ILE A 1 56 ? -12.298 10.485 2.940 1.00 0.00 56 ILE A C 2
ATOM 2777 O O . ILE A 1 56 ? -12.117 11.680 3.180 1.00 0.00 56 ILE A O 2
ATOM 2793 N N . LEU A 1 57 ? -13.305 9.789 3.458 1.00 0.00 57 LEU A N 2
ATOM 2794 C CA . LEU A 1 57 ? -14.276 10.402 4.357 1.00 0.00 57 LEU A CA 2
ATOM 2795 C C . LEU A 1 57 ? -13.952 10.075 5.812 1.00 0.00 57 LEU A C 2
ATOM 2796 O O . LEU A 1 57 ? -14.000 10.947 6.681 1.00 0.00 57 LEU A O 2
ATOM 2812 N N . THR A 1 58 ? -13.621 8.814 6.070 1.00 0.00 58 THR A N 2
ATOM 2813 C CA . THR A 1 58 ? -13.288 8.372 7.419 1.00 0.00 58 THR A CA 2
ATOM 2814 C C . THR A 1 58 ? -12.478 7.082 7.390 1.00 0.00 58 THR A C 2
ATOM 2815 O O . THR A 1 58 ? -12.567 6.302 6.442 1.00 0.00 58 THR A O 2
ATOM 2826 N N . VAL A 1 59 ? -11.687 6.862 8.436 1.00 0.00 59 VAL A N 2
ATOM 2827 C CA . VAL A 1 59 ? -10.861 5.664 8.531 1.00 0.00 59 VAL A CA 2
ATOM 2828 C C . VAL A 1 59 ? -11.237 4.833 9.753 1.00 0.00 59 VAL A C 2
ATOM 2829 O O . VAL A 1 59 ? -11.200 5.320 10.882 1.00 0.00 59 VAL A O 2
ATOM 2842 N N . GLU A 1 60 ? -11.600 3.576 9.518 1.00 0.00 60 GLU A N 2
ATOM 2843 C CA . GLU A 1 60 ? -11.983 2.677 10.601 1.00 0.00 60 GLU A CA 2
ATOM 2844 C C . GLU A 1 60 ? -11.205 1.367 10.522 1.00 0.00 60 GLU A C 2
ATOM 2845 O O . GLU A 1 60 ? -10.554 1.079 9.518 1.00 0.00 60 GLU A O 2
ATOM 2857 N N . SER A 1 61 ? -11.277 0.577 11.588 1.00 0.00 61 SER A N 2
ATOM 2858 C CA . SER A 1 61 ? -10.577 -0.701 11.642 1.00 0.00 61 SER A CA 2
ATOM 2859 C C . SER A 1 61 ? -11.493 -1.841 11.209 1.00 0.00 61 SER A C 2
ATOM 2860 O O . SER A 1 61 ? -12.697 -1.814 11.459 1.00 0.00 61 SER A O 2
ATOM 2868 N N . ALA A 1 62 ? -10.912 -2.843 10.557 1.00 0.00 62 ALA A N 2
ATOM 2869 C CA . ALA A 1 62 ? -11.674 -3.995 10.090 1.00 0.00 62 ALA A CA 2
ATOM 2870 C C . ALA A 1 62 ? -12.683 -4.448 11.139 1.00 0.00 62 ALA A C 2
ATOM 2871 O O . ALA A 1 62 ? -12.306 -4.904 12.218 1.00 0.00 62 ALA A O 2
ATOM 2878 N N . GLN A 1 63 ? -13.965 -4.318 10.815 1.00 0.00 63 GLN A N 2
ATOM 2879 C CA . GLN A 1 63 ? -15.028 -4.713 11.732 1.00 0.00 63 GLN A CA 2
ATOM 2880 C C . GLN A 1 63 ? -16.109 -5.506 11.003 1.00 0.00 63 GLN A C 2
ATOM 2881 O O . GLN A 1 63 ? -16.762 -6.367 11.590 1.00 0.00 63 GLN A O 2
ATOM 2895 N N . ASN A 1 64 ? -16.291 -5.207 9.721 1.00 0.00 64 ASN A N 2
ATOM 2896 C CA . ASN A 1 64 ? -17.294 -5.892 8.913 1.00 0.00 64 ASN A CA 2
ATOM 2897 C C . ASN A 1 64 ? -16.657 -7.002 8.082 1.00 0.00 64 ASN A C 2
ATOM 2898 O O . ASN A 1 64 ? -15.686 -6.773 7.360 1.00 0.00 64 ASN A O 2
ATOM 2909 N N . PHE A 1 65 ? -17.211 -8.205 8.188 1.00 0.00 65 PHE A N 2
ATOM 2910 C CA . PHE A 1 65 ? -16.697 -9.351 7.447 1.00 0.00 65 PHE A CA 2
ATOM 2911 C C . PHE A 1 65 ? -17.832 -10.112 6.768 1.00 0.00 65 PHE A C 2
ATOM 2912 O O . PHE A 1 65 ? -17.868 -11.342 6.788 1.00 0.00 65 PHE A O 2
ATOM 2929 N N . SER A 1 66 ? -18.757 -9.371 6.167 1.00 0.00 66 SER A N 2
ATOM 2930 C CA . SER A 1 66 ? -19.896 -9.974 5.485 1.00 0.00 66 SER A CA 2
ATOM 2931 C C . SER A 1 66 ? -19.599 -10.171 4.002 1.00 0.00 66 SER A C 2
ATOM 2932 O O . SER A 1 66 ? -20.061 -11.133 3.386 1.00 0.00 66 SER A O 2
ATOM 2940 N N . LEU A 1 67 ? -18.825 -9.253 3.433 1.00 0.00 67 LEU A N 2
ATOM 2941 C CA . LEU A 1 67 ? -18.464 -9.324 2.021 1.00 0.00 67 LEU A CA 2
ATOM 2942 C C . LEU A 1 67 ? -17.676 -10.596 1.724 1.00 0.00 67 LEU A C 2
ATOM 2943 O O . LEU A 1 67 ? -18.139 -11.468 0.989 1.00 0.00 67 LEU A O 2
ATOM 2959 N N . VAL A 1 68 ? -16.483 -10.695 2.302 1.00 0.00 68 VAL A N 2
ATOM 2960 C CA . VAL A 1 68 ? -15.631 -11.861 2.101 1.00 0.00 68 VAL A CA 2
ATOM 2961 C C . VAL A 1 68 ? -16.019 -12.993 3.045 1.00 0.00 68 VAL A C 2
ATOM 2962 O O . VAL A 1 68 ? -16.521 -12.772 4.148 1.00 0.00 68 VAL A O 2
ATOM 2975 N N . PRO A 1 69 ? -15.781 -14.238 2.605 1.00 0.00 69 PRO A N 2
ATOM 2976 C CA . PRO A 1 69 ? -16.097 -15.431 3.397 1.00 0.00 69 PRO A CA 2
ATOM 2977 C C . PRO A 1 69 ? -15.185 -15.580 4.610 1.00 0.00 69 PRO A C 2
ATOM 2978 O O . PRO A 1 69 ? -14.189 -14.872 4.759 1.00 0.00 69 PRO A O 2
ATOM 2989 N N . PRO A 1 70 ? -15.531 -16.524 5.498 1.00 0.00 70 PRO A N 2
ATOM 2990 C CA . PRO A 1 70 ? -14.755 -16.789 6.713 1.00 0.00 70 PRO A CA 2
ATOM 2991 C C . PRO A 1 70 ? -13.405 -17.429 6.411 1.00 0.00 70 PRO A C 2
ATOM 2992 O O . PRO A 1 70 ? -12.541 -17.520 7.283 1.00 0.00 70 PRO A O 2
ATOM 3003 N N . GLY A 1 71 ? -13.229 -17.872 5.170 1.00 0.00 71 GLY A N 2
ATOM 3004 C CA . GLY A 1 71 ? -11.981 -18.498 4.775 1.00 0.00 71 GLY A CA 2
ATOM 3005 C C . GLY A 1 71 ? -11.060 -17.543 4.041 1.00 0.00 71 GLY A C 2
ATOM 3006 O O . GLY A 1 71 ? -9.887 -17.846 3.820 1.00 0.00 71 GLY A O 2
ATOM 3010 N N . THR A 1 72 ? -11.593 -16.387 3.658 1.00 0.00 72 THR A N 2
ATOM 3011 C CA . THR A 1 72 ? -10.812 -15.386 2.941 1.00 0.00 72 THR A CA 2
ATOM 3012 C C . THR A 1 72 ? -10.235 -14.350 3.899 1.00 0.00 72 THR A C 2
ATOM 3013 O O . THR A 1 72 ? -10.970 -13.564 4.495 1.00 0.00 72 THR A O 2
ATOM 3024 N N . ASN A 1 73 ? -8.913 -14.353 4.040 1.00 0.00 73 ASN A N 2
ATOM 3025 C CA . ASN A 1 73 ? -8.237 -13.412 4.926 1.00 0.00 73 ASN A CA 2
ATOM 3026 C C . ASN A 1 73 ? -8.924 -12.050 4.899 1.00 0.00 73 ASN A C 2
ATOM 3027 O O . ASN A 1 73 ? -9.138 -11.456 3.842 1.00 0.00 73 ASN A O 2
ATOM 3038 N N . PRO A 1 74 ? -9.279 -11.543 6.089 1.00 0.00 74 PRO A N 2
ATOM 3039 C CA . PRO A 1 74 ? -9.945 -10.245 6.229 1.00 0.00 74 PRO A CA 2
ATOM 3040 C C . PRO A 1 74 ? -9.020 -9.079 5.898 1.00 0.00 74 PRO A C 2
ATOM 3041 O O . PRO A 1 74 ? -7.925 -9.273 5.370 1.00 0.00 74 PRO A O 2
ATOM 3052 N N . HIS A 1 75 ? -9.468 -7.867 6.210 1.00 0.00 75 HIS A N 2
ATOM 3053 C CA . HIS A 1 75 ? -8.679 -6.669 5.946 1.00 0.00 75 HIS A CA 2
ATOM 3054 C C . HIS A 1 75 ? -8.155 -6.066 7.245 1.00 0.00 75 HIS A C 2
ATOM 3055 O O . HIS A 1 75 ? -8.432 -6.574 8.333 1.00 0.00 75 HIS A O 2
ATOM 3070 N N . CYS A 1 76 ? -7.398 -4.981 7.125 1.00 0.00 76 CYS A N 2
ATOM 3071 C CA . CYS A 1 76 ? -6.835 -4.309 8.291 1.00 0.00 76 CYS A CA 2
ATOM 3072 C C . CYS A 1 76 ? -7.646 -3.068 8.649 1.00 0.00 76 CYS A C 2
ATOM 3073 O O . CYS A 1 76 ? -8.118 -2.926 9.777 1.00 0.00 76 CYS A O 2
ATOM 3081 N N . PHE A 1 77 ? -7.804 -2.171 7.681 1.00 0.00 77 PHE A N 2
ATOM 3082 C CA . PHE A 1 77 ? -8.556 -0.940 7.895 1.00 0.00 77 PHE A CA 2
ATOM 3083 C C . PHE A 1 77 ? -9.430 -0.620 6.686 1.00 0.00 77 PHE A C 2
ATOM 3084 O O . PHE A 1 77 ? -9.153 -1.065 5.572 1.00 0.00 77 PHE A O 2
ATOM 3101 N N . GLU A 1 78 ? -10.487 0.153 6.915 1.00 0.00 78 GLU A N 2
ATOM 3102 C CA . GLU A 1 78 ? -11.402 0.532 5.844 1.00 0.00 78 GLU A CA 2
ATOM 3103 C C . GLU A 1 78 ? -11.349 2.035 5.589 1.00 0.00 78 GLU A C 2
ATOM 3104 O O . GLU A 1 78 ? -11.433 2.837 6.520 1.00 0.00 78 GLU A O 2
ATOM 3116 N N . ILE A 1 79 ? -11.207 2.409 4.322 1.00 0.00 79 ILE A N 2
ATOM 3117 C CA . ILE A 1 79 ? -11.143 3.815 3.944 1.00 0.00 79 ILE A CA 2
ATOM 3118 C C . ILE A 1 79 ? -12.467 4.286 3.350 1.00 0.00 79 ILE A C 2
ATOM 3119 O O . ILE A 1 79 ? -12.600 4.422 2.133 1.00 0.00 79 ILE A O 2
ATOM 3135 N N . VAL A 1 80 ? -13.443 4.535 4.217 1.00 0.00 80 VAL A N 2
ATOM 3136 C CA . VAL A 1 80 ? -14.756 4.994 3.779 1.00 0.00 80 VAL A CA 2
ATOM 3137 C C . VAL A 1 80 ? -14.636 6.198 2.851 1.00 0.00 80 VAL A C 2
ATOM 3138 O O . VAL A 1 80 ? -14.284 7.296 3.283 1.00 0.00 80 VAL A O 2
ATOM 3151 N N . THR A 1 81 ? -14.932 5.985 1.573 1.00 0.00 81 THR A N 2
ATOM 3152 C CA . THR A 1 81 ? -14.857 7.052 0.583 1.00 0.00 81 THR A CA 2
ATOM 3153 C C . THR A 1 81 ? -16.246 7.454 0.102 1.00 0.00 81 THR A C 2
ATOM 3154 O O . THR A 1 81 ? -17.254 6.933 0.579 1.00 0.00 81 THR A O 2
ATOM 3165 N N . ALA A 1 82 ? -16.293 8.384 -0.846 1.00 0.00 82 ALA A N 2
ATOM 3166 C CA . ALA A 1 82 ? -17.559 8.854 -1.394 1.00 0.00 82 ALA A CA 2
ATOM 3167 C C . ALA A 1 82 ? -17.977 8.023 -2.602 1.00 0.00 82 ALA A C 2
ATOM 3168 O O . ALA A 1 82 ? -18.749 8.479 -3.444 1.00 0.00 82 ALA A O 2
ATOM 3175 N N . ASN A 1 83 ? -17.461 6.800 -2.680 1.00 0.00 83 ASN A N 2
ATOM 3176 C CA . ASN A 1 83 ? -17.780 5.906 -3.787 1.00 0.00 83 ASN A CA 2
ATOM 3177 C C . ASN A 1 83 ? -18.088 4.500 -3.279 1.00 0.00 83 ASN A C 2
ATOM 3178 O O . ASN A 1 83 ? -18.997 3.835 -3.775 1.00 0.00 83 ASN A O 2
ATOM 3189 N N . ALA A 1 84 ? -17.325 4.055 -2.286 1.00 0.00 84 ALA A N 2
ATOM 3190 C CA . ALA A 1 84 ? -17.517 2.731 -1.709 1.00 0.00 84 ALA A CA 2
ATOM 3191 C C . ALA A 1 84 ? -16.555 2.492 -0.551 1.00 0.00 84 ALA A C 2
ATOM 3192 O O . ALA A 1 84 ? -15.517 3.148 -0.445 1.00 0.00 84 ALA A O 2
ATOM 3199 N N . THR A 1 85 ? -16.905 1.549 0.319 1.00 0.00 85 THR A N 2
ATOM 3200 C CA . THR A 1 85 ? -16.073 1.225 1.471 1.00 0.00 85 THR A CA 2
ATOM 3201 C C . THR A 1 85 ? -14.843 0.427 1.054 1.00 0.00 85 THR A C 2
ATOM 3202 O O . THR A 1 85 ? -14.958 -0.657 0.481 1.00 0.00 85 THR A O 2
ATOM 3213 N N . TYR A 1 86 ? -13.666 0.969 1.345 1.00 0.00 86 TYR A N 2
ATOM 3214 C CA . TYR A 1 86 ? -12.413 0.308 0.999 1.00 0.00 86 TYR A CA 2
ATOM 3215 C C . TYR A 1 86 ? -12.046 -0.745 2.041 1.00 0.00 86 TYR A C 2
ATOM 3216 O O . TYR A 1 86 ? -12.423 -0.638 3.208 1.00 0.00 86 TYR A O 2
ATOM 3234 N N . PHE A 1 87 ? -11.308 -1.762 1.609 1.00 0.00 87 PHE A N 2
ATOM 3235 C CA . PHE A 1 87 ? -10.889 -2.835 2.503 1.00 0.00 87 PHE A CA 2
ATOM 3236 C C . PHE A 1 87 ? -9.415 -3.172 2.296 1.00 0.00 87 PHE A C 2
ATOM 3237 O O . PHE A 1 87 ? -9.073 -4.064 1.520 1.00 0.00 87 PHE A O 2
ATOM 3254 N N . VAL A 1 88 ? -8.546 -2.450 2.996 1.00 0.00 88 VAL A N 2
ATOM 3255 C CA . VAL A 1 88 ? -7.108 -2.671 2.891 1.00 0.00 88 VAL A CA 2
ATOM 3256 C C . VAL A 1 88 ? -6.594 -3.510 4.055 1.00 0.00 88 VAL A C 2
ATOM 3257 O O . VAL A 1 88 ? -6.859 -3.207 5.217 1.00 0.00 88 VAL A O 2
ATOM 3270 N N . GLY A 1 89 ? -5.857 -4.569 3.734 1.00 0.00 89 GLY A N 2
ATOM 3271 C CA . GLY A 1 89 ? -5.317 -5.437 4.764 1.00 0.00 89 GLY A CA 2
ATOM 3272 C C . GLY A 1 89 ? -4.339 -6.455 4.211 1.00 0.00 89 GLY A C 2
ATOM 3273 O O . GLY A 1 89 ? -3.170 -6.143 3.986 1.00 0.00 89 GLY A O 2
ATOM 3277 N N . GLU A 1 90 ? -4.819 -7.676 3.993 1.00 0.00 90 GLU A N 2
ATOM 3278 C CA . GLU A 1 90 ? -3.977 -8.743 3.466 1.00 0.00 90 GLU A CA 2
ATOM 3279 C C . GLU A 1 90 ? -4.746 -9.595 2.459 1.00 0.00 90 GLU A C 2
ATOM 3280 O O . GLU A 1 90 ? -5.928 -9.362 2.209 1.00 0.00 90 GLU A O 2
ATOM 3292 N N . MET A 1 91 ? -4.065 -10.580 1.885 1.00 0.00 91 MET A N 2
ATOM 3293 C CA . MET A 1 91 ? -4.683 -11.467 0.906 1.00 0.00 91 MET A CA 2
ATOM 3294 C C . MET A 1 91 ? -4.941 -12.845 1.507 1.00 0.00 91 MET A C 2
ATOM 3295 O O . MET A 1 91 ? -4.240 -13.294 2.414 1.00 0.00 91 MET A O 2
ATOM 3309 N N . PRO A 1 92 ? -5.970 -13.534 0.991 1.00 0.00 92 PRO A N 2
ATOM 3310 C CA . PRO A 1 92 ? -6.344 -14.871 1.463 1.00 0.00 92 PRO A CA 2
ATOM 3311 C C . PRO A 1 92 ? -5.316 -15.929 1.078 1.00 0.00 92 PRO A C 2
ATOM 3312 O O . PRO A 1 92 ? -4.667 -15.829 0.037 1.00 0.00 92 PRO A O 2
ATOM 3323 N N . GLY A 1 93 ? -5.172 -16.944 1.925 1.00 0.00 93 GLY A N 2
ATOM 3324 C CA . GLY A 1 93 ? -4.221 -18.006 1.655 1.00 0.00 93 GLY A CA 2
ATOM 3325 C C . GLY A 1 93 ? -4.493 -19.250 2.478 1.00 0.00 93 GLY A C 2
ATOM 3326 O O . GLY A 1 93 ? -5.154 -19.186 3.513 1.00 0.00 93 GLY A O 2
ATOM 3330 N N . GLY A 1 94 ? -3.983 -20.388 2.014 1.00 0.00 94 GLY A N 2
ATOM 3331 C CA . GLY A 1 94 ? -4.187 -21.636 2.726 1.00 0.00 94 GLY A CA 2
ATOM 3332 C C . GLY A 1 94 ? -3.210 -22.713 2.298 1.00 0.00 94 GLY A C 2
ATOM 3333 O O . GLY A 1 94 ? -3.452 -23.434 1.330 1.00 0.00 94 GLY A O 2
ATOM 3337 N N . THR A 1 95 ? -2.099 -22.823 3.020 1.00 0.00 95 THR A N 2
ATOM 3338 C CA . THR A 1 95 ? -1.080 -23.817 2.709 1.00 0.00 95 THR A CA 2
ATOM 3339 C C . THR A 1 95 ? -1.008 -24.888 3.791 1.00 0.00 95 THR A C 2
ATOM 3340 O O . THR A 1 95 ? -1.335 -24.652 4.955 1.00 0.00 95 THR A O 2
ATOM 3351 N N . PRO A 1 96 ? -0.571 -26.095 3.402 1.00 0.00 96 PRO A N 2
ATOM 3352 C CA . PRO A 1 96 ? -0.445 -27.227 4.326 1.00 0.00 96 PRO A CA 2
ATOM 3353 C C . PRO A 1 96 ? 0.685 -27.032 5.331 1.00 0.00 96 PRO A C 2
ATOM 3354 O O . PRO A 1 96 ? 1.004 -27.934 6.104 1.00 0.00 96 PRO A O 2
ATOM 3365 N N . GLY A 1 97 ? 1.289 -25.847 5.314 1.00 0.00 97 GLY A N 2
ATOM 3366 C CA . GLY A 1 97 ? 2.377 -25.556 6.229 1.00 0.00 97 GLY A CA 2
ATOM 3367 C C . GLY A 1 97 ? 1.950 -24.653 7.369 1.00 0.00 97 GLY A C 2
ATOM 3368 O O . GLY A 1 97 ? 2.306 -24.888 8.523 1.00 0.00 97 GLY A O 2
ATOM 3372 N N . GLY A 1 98 ? 1.184 -23.615 7.046 1.00 0.00 98 GLY A N 2
ATOM 3373 C CA . GLY A 1 98 ? 0.722 -22.689 8.062 1.00 0.00 98 GLY A CA 2
ATOM 3374 C C . GLY A 1 98 ? 0.817 -21.243 7.616 1.00 0.00 98 GLY A C 2
ATOM 3375 O O . GLY A 1 98 ? 1.825 -20.569 7.833 1.00 0.00 98 GLY A O 2
ATOM 3379 N N . PRO A 1 99 ? -0.251 -20.746 6.975 1.00 0.00 99 PRO A N 2
ATOM 3380 C CA . PRO A 1 99 ? -0.307 -19.367 6.482 1.00 0.00 99 PRO A CA 2
ATOM 3381 C C . PRO A 1 99 ? -0.392 -18.350 7.615 1.00 0.00 99 PRO A C 2
ATOM 3382 O O . PRO A 1 99 ? -0.444 -17.143 7.376 1.00 0.00 99 PRO A O 2
ATOM 3393 N N . SER A 1 100 ? -0.404 -18.844 8.848 1.00 0.00 100 SER A N 2
ATOM 3394 C CA . SER A 1 100 ? -0.486 -17.978 10.019 1.00 0.00 100 SER A CA 2
ATOM 3395 C C . SER A 1 100 ? 0.615 -16.921 9.990 1.00 0.00 100 SER A C 2
ATOM 3396 O O . SER A 1 100 ? 0.375 -15.752 10.287 1.00 0.00 100 SER A O 2
ATOM 3404 N N . GLY A 1 101 ? 1.823 -17.343 9.629 1.00 0.00 101 GLY A N 2
ATOM 3405 C CA . GLY A 1 101 ? 2.942 -16.422 9.567 1.00 0.00 101 GLY A CA 2
ATOM 3406 C C . GLY A 1 101 ? 2.990 -15.654 8.261 1.00 0.00 101 GLY A C 2
ATOM 3407 O O . GLY A 1 101 ? 3.958 -15.760 7.508 1.00 0.00 101 GLY A O 2
ATOM 3411 N N . GLN A 1 102 ? 1.943 -14.881 7.992 1.00 0.00 102 GLN A N 2
ATOM 3412 C CA . GLN A 1 102 ? 1.870 -14.095 6.766 1.00 0.00 102 GLN A CA 2
ATOM 3413 C C . GLN A 1 102 ? 1.610 -12.624 7.078 1.00 0.00 102 GLN A C 2
ATOM 3414 O O . GLN A 1 102 ? 2.366 -11.748 6.661 1.00 0.00 102 GLN A O 2
ATOM 3428 N N . GLY A 1 103 ? 0.534 -12.361 7.813 1.00 0.00 103 GLY A N 2
ATOM 3429 C CA . GLY A 1 103 ? 0.193 -10.996 8.168 1.00 0.00 103 GLY A CA 2
ATOM 3430 C C . GLY A 1 103 ? 0.966 -10.500 9.374 1.00 0.00 103 GLY A C 2
ATOM 3431 O O . GLY A 1 103 ? 1.476 -11.295 10.163 1.00 0.00 103 GLY A O 2
ATOM 3435 N N . ALA A 1 104 ? 1.055 -9.181 9.516 1.00 0.00 104 ALA A N 2
ATOM 3436 C CA . ALA A 1 104 ? 1.771 -8.580 10.634 1.00 0.00 104 ALA A CA 2
ATOM 3437 C C . ALA A 1 104 ? 1.649 -7.060 10.611 1.00 0.00 104 ALA A C 2
ATOM 3438 O O . ALA A 1 104 ? 0.935 -6.499 9.781 1.00 0.00 104 ALA A O 2
ATOM 3445 N N . GLU A 1 105 ? 2.350 -6.401 11.528 1.00 0.00 105 GLU A N 2
ATOM 3446 C CA . GLU A 1 105 ? 2.319 -4.946 11.612 1.00 0.00 105 GLU A CA 2
ATOM 3447 C C . GLU A 1 105 ? 2.270 -4.321 10.220 1.00 0.00 105 GLU A C 2
ATOM 3448 O O . GLU A 1 105 ? 1.798 -3.198 10.049 1.00 0.00 105 GLU A O 2
ATOM 3460 N N . ALA A 1 106 ? 2.762 -5.058 9.230 1.00 0.00 106 ALA A N 2
ATOM 3461 C CA . ALA A 1 106 ? 2.774 -4.578 7.854 1.00 0.00 106 ALA A CA 2
ATOM 3462 C C . ALA A 1 106 ? 1.557 -3.705 7.566 1.00 0.00 106 ALA A C 2
ATOM 3463 O O . ALA A 1 106 ? 1.690 -2.561 7.133 1.00 0.00 106 ALA A O 2
ATOM 3470 N N . ALA A 1 107 ? 0.371 -4.253 7.810 1.00 0.00 107 ALA A N 2
ATOM 3471 C CA . ALA A 1 107 ? -0.870 -3.523 7.578 1.00 0.00 107 ALA A CA 2
ATOM 3472 C C . ALA A 1 107 ? -1.060 -2.421 8.615 1.00 0.00 107 ALA A C 2
ATOM 3473 O O . ALA A 1 107 ? -1.313 -1.267 8.268 1.00 0.00 107 ALA A O 2
ATOM 3480 N N . ARG A 1 108 ? -0.937 -2.784 9.887 1.00 0.00 108 ARG A N 2
ATOM 3481 C CA . ARG A 1 108 ? -1.098 -1.826 10.974 1.00 0.00 108 ARG A CA 2
ATOM 3482 C C . ARG A 1 108 ? -0.411 -0.505 10.640 1.00 0.00 108 ARG A C 2
ATOM 3483 O O . ARG A 1 108 ? -0.987 0.568 10.813 1.00 0.00 108 ARG A O 2
ATOM 3504 N N . GLY A 1 109 ? 0.827 -0.592 10.161 1.00 0.00 109 GLY A N 2
ATOM 3505 C CA . GLY A 1 109 ? 1.572 0.603 9.811 1.00 0.00 109 GLY A CA 2
ATOM 3506 C C . GLY A 1 109 ? 0.789 1.530 8.903 1.00 0.00 109 GLY A C 2
ATOM 3507 O O . GLY A 1 109 ? 0.837 2.750 9.060 1.00 0.00 109 GLY A O 2
ATOM 3511 N N . TRP A 1 110 ? 0.067 0.952 7.950 1.00 0.00 110 TRP A N 2
ATOM 3512 C CA . TRP A 1 110 ? -0.729 1.735 7.012 1.00 0.00 110 TRP A CA 2
ATOM 3513 C C . TRP A 1 110 ? -1.864 2.456 7.731 1.00 0.00 110 TRP A C 2
ATOM 3514 O O . TRP A 1 110 ? -2.113 3.636 7.488 1.00 0.00 110 TRP A O 2
ATOM 3535 N N . GLU A 1 111 ? -2.549 1.738 8.616 1.00 0.00 111 GLU A N 2
ATOM 3536 C CA . GLU A 1 111 ? -3.658 2.311 9.369 1.00 0.00 111 GLU A CA 2
ATOM 3537 C C . GLU A 1 111 ? -3.270 3.660 9.968 1.00 0.00 111 GLU A C 2
ATOM 3538 O O . GLU A 1 111 ? -3.950 4.665 9.758 1.00 0.00 111 GLU A O 2
ATOM 3550 N N . THR A 1 112 ? -2.171 3.674 10.716 1.00 0.00 112 THR A N 2
ATOM 3551 C CA . THR A 1 112 ? -1.692 4.897 11.348 1.00 0.00 112 THR A CA 2
ATOM 3552 C C . THR A 1 112 ? -1.114 5.859 10.316 1.00 0.00 112 THR A C 2
ATOM 3553 O O . THR A 1 112 ? -1.540 7.009 10.219 1.00 0.00 112 THR A O 2
ATOM 3564 N N . ALA A 1 113 ? -0.142 5.380 9.547 1.00 0.00 113 ALA A N 2
ATOM 3565 C CA . ALA A 1 113 ? 0.492 6.197 8.520 1.00 0.00 113 ALA A CA 2
ATOM 3566 C C . ALA A 1 113 ? -0.546 6.975 7.719 1.00 0.00 113 ALA A C 2
ATOM 3567 O O . ALA A 1 113 ? -0.570 8.206 7.747 1.00 0.00 113 ALA A O 2
ATOM 3574 N N . ILE A 1 114 ? -1.400 6.251 7.005 1.00 0.00 114 ILE A N 2
ATOM 3575 C CA . ILE A 1 114 ? -2.441 6.874 6.197 1.00 0.00 114 ILE A CA 2
ATOM 3576 C C . ILE A 1 114 ? -3.186 7.943 6.989 1.00 0.00 114 ILE A C 2
ATOM 3577 O O . ILE A 1 114 ? -3.345 9.073 6.528 1.00 0.00 114 ILE A O 2
ATOM 3593 N N . ARG A 1 115 ? -3.639 7.578 8.184 1.00 0.00 115 ARG A N 2
ATOM 3594 C CA . ARG A 1 115 ? -4.367 8.506 9.041 1.00 0.00 115 ARG A CA 2
ATOM 3595 C C . ARG A 1 115 ? -3.539 9.758 9.313 1.00 0.00 115 ARG A C 2
ATOM 3596 O O . ARG A 1 115 ? -4.064 10.871 9.315 1.00 0.00 115 ARG A O 2
ATOM 3617 N N . GLN A 1 116 ? -2.244 9.567 9.542 1.00 0.00 116 GLN A N 2
ATOM 3618 C CA . GLN A 1 116 ? -1.344 10.682 9.816 1.00 0.00 116 GLN A CA 2
ATOM 3619 C C . GLN A 1 116 ? -1.282 11.636 8.628 1.00 0.00 116 GLN A C 2
ATOM 3620 O O . GLN A 1 116 ? -1.434 12.847 8.784 1.00 0.00 116 GLN A O 2
ATOM 3634 N N . ALA A 1 117 ? -1.058 11.082 7.441 1.00 0.00 117 ALA A N 2
ATOM 3635 C CA . ALA A 1 117 ? -0.977 11.884 6.227 1.00 0.00 117 ALA A CA 2
ATOM 3636 C C . ALA A 1 117 ? -2.296 12.598 5.951 1.00 0.00 117 ALA A C 2
ATOM 3637 O O . ALA A 1 117 ? -2.314 13.708 5.418 1.00 0.00 117 ALA A O 2
ATOM 3644 N N . LEU A 1 118 ? -3.399 11.954 6.318 1.00 0.00 118 LEU A N 2
ATOM 3645 C CA . LEU A 1 118 ? -4.724 12.528 6.110 1.00 0.00 118 LEU A CA 2
ATOM 3646 C C . LEU A 1 118 ? -4.985 13.667 7.090 1.00 0.00 118 LEU A C 2
ATOM 3647 O O . LEU A 1 118 ? -5.987 14.373 6.984 1.00 0.00 118 LEU A O 2
ATOM 3663 N N . MET A 1 119 ? -4.074 13.841 8.043 1.00 0.00 119 MET A N 2
ATOM 3664 C CA . MET A 1 119 ? -4.204 14.897 9.040 1.00 0.00 119 MET A CA 2
ATOM 3665 C C . MET A 1 119 ? -4.382 16.257 8.371 1.00 0.00 119 MET A C 2
ATOM 3666 O O . MET A 1 119 ? -4.922 17.187 8.970 1.00 0.00 119 MET A O 2
ATOM 3680 N N . SER A 1 120 ? -3.924 16.365 7.128 1.00 0.00 120 SER A N 2
ATOM 3681 C CA . SER A 1 120 ? -4.029 17.612 6.381 1.00 0.00 120 SER A CA 2
ATOM 3682 C C . SER A 1 120 ? -5.490 17.962 6.110 1.00 0.00 120 SER A C 2
ATOM 3683 O O . SER A 1 120 ? -5.885 19.124 6.183 1.00 0.00 120 SER A O 2
ATOM 3691 N N . GLY A 1 121 ? -6.287 16.945 5.796 1.00 0.00 121 GLY A N 2
ATOM 3692 C CA . GLY A 1 121 ? -7.694 17.164 5.518 1.00 0.00 121 GLY A CA 2
ATOM 3693 C C . GLY A 1 121 ? -8.593 16.610 6.606 1.00 0.00 121 GLY A C 2
ATOM 3694 O O . GLY A 1 121 ? -9.102 15.493 6.511 1.00 0.00 121 GLY A O 2
ATOM 3698 N N . PRO A 1 122 ? -8.797 17.401 7.670 1.00 0.00 122 PRO A N 2
ATOM 3699 C CA . PRO A 1 122 ? -9.640 17.004 8.802 1.00 0.00 122 PRO A CA 2
ATOM 3700 C C . PRO A 1 122 ? -11.118 16.951 8.433 1.00 0.00 122 PRO A C 2
ATOM 3701 O O . PRO A 1 122 ? -11.485 17.128 7.271 1.00 0.00 122 PRO A O 2
ATOM 3712 N N . SER A 1 123 ? -11.964 16.708 9.430 1.00 0.00 123 SER A N 2
ATOM 3713 C CA . SER A 1 123 ? -13.403 16.630 9.209 1.00 0.00 123 SER A CA 2
ATOM 3714 C C . SER A 1 123 ? -14.154 17.508 10.206 1.00 0.00 123 SER A C 2
ATOM 3715 O O . SER A 1 123 ? -14.575 17.043 11.265 1.00 0.00 123 SER A O 2
ATOM 3723 N N . SER A 1 124 ? -14.317 18.780 9.858 1.00 0.00 124 SER A N 2
ATOM 3724 C CA . SER A 1 124 ? -15.014 19.726 10.723 1.00 0.00 124 SER A CA 2
ATOM 3725 C C . SER A 1 124 ? -16.161 20.400 9.977 1.00 0.00 124 SER A C 2
ATOM 3726 O O . SER A 1 124 ? -15.946 21.306 9.172 1.00 0.00 124 SER A O 2
ATOM 3734 N N . GLY A 1 125 ? -17.382 19.952 10.251 1.00 0.00 125 GLY A N 2
ATOM 3735 C CA . GLY A 1 125 ? -18.546 20.522 9.598 1.00 0.00 125 GLY A CA 2
ATOM 3736 C C . GLY A 1 125 ? -18.270 20.915 8.160 1.00 0.00 125 GLY A C 2
ATOM 3737 O O . GLY A 1 125 ? -19.075 21.603 7.533 1.00 0.00 125 GLY A O 2
ATOM 3741 N N . GLY A 1 1 ? 18.274 16.184 -5.864 1.00 0.00 1 GLY A N 3
ATOM 3742 C CA . GLY A 1 1 ? 17.944 15.150 -4.901 1.00 0.00 1 GLY A CA 3
ATOM 3743 C C . GLY A 1 1 ? 16.648 15.433 -4.167 1.00 0.00 1 GLY A C 3
ATOM 3744 O O . GLY A 1 1 ? 15.737 16.052 -4.718 1.00 0.00 1 GLY A O 3
ATOM 3748 N N . SER A 1 2 ? 16.564 14.977 -2.921 1.00 0.00 2 SER A N 3
ATOM 3749 C CA . SER A 1 2 ? 15.367 15.180 -2.113 1.00 0.00 2 SER A CA 3
ATOM 3750 C C . SER A 1 2 ? 15.545 16.363 -1.166 1.00 0.00 2 SER A C 3
ATOM 3751 O O . SER A 1 2 ? 16.417 16.351 -0.297 1.00 0.00 2 SER A O 3
ATOM 3759 N N . SER A 1 3 ? 14.711 17.383 -1.340 1.00 0.00 3 SER A N 3
ATOM 3760 C CA . SER A 1 3 ? 14.778 18.576 -0.505 1.00 0.00 3 SER A CA 3
ATOM 3761 C C . SER A 1 3 ? 13.464 18.793 0.239 1.00 0.00 3 SER A C 3
ATOM 3762 O O . SER A 1 3 ? 12.386 18.521 -0.289 1.00 0.00 3 SER A O 3
ATOM 3770 N N . GLY A 1 4 ? 13.562 19.284 1.471 1.00 0.00 4 GLY A N 3
ATOM 3771 C CA . GLY A 1 4 ? 12.374 19.529 2.268 1.00 0.00 4 GLY A CA 3
ATOM 3772 C C . GLY A 1 4 ? 11.790 18.255 2.844 1.00 0.00 4 GLY A C 3
ATOM 3773 O O . GLY A 1 4 ? 12.480 17.242 2.955 1.00 0.00 4 GLY A O 3
ATOM 3777 N N . SER A 1 5 ? 10.514 18.305 3.214 1.00 0.00 5 SER A N 3
ATOM 3778 C CA . SER A 1 5 ? 9.838 17.147 3.788 1.00 0.00 5 SER A CA 3
ATOM 3779 C C . SER A 1 5 ? 10.159 15.883 2.995 1.00 0.00 5 SER A C 3
ATOM 3780 O O . SER A 1 5 ? 10.472 15.946 1.806 1.00 0.00 5 SER A O 3
ATOM 3788 N N . SER A 1 6 ? 10.080 14.737 3.664 1.00 0.00 6 SER A N 3
ATOM 3789 C CA . SER A 1 6 ? 10.365 13.458 3.024 1.00 0.00 6 SER A CA 3
ATOM 3790 C C . SER A 1 6 ? 9.405 13.203 1.866 1.00 0.00 6 SER A C 3
ATOM 3791 O O . SER A 1 6 ? 8.309 13.761 1.820 1.00 0.00 6 SER A O 3
ATOM 3799 N N . GLY A 1 7 ? 9.826 12.356 0.932 1.00 0.00 7 GLY A N 3
ATOM 3800 C CA . GLY A 1 7 ? 8.993 12.041 -0.214 1.00 0.00 7 GLY A CA 3
ATOM 3801 C C . GLY A 1 7 ? 7.791 11.196 0.158 1.00 0.00 7 GLY A C 3
ATOM 3802 O O . GLY A 1 7 ? 6.823 11.697 0.731 1.00 0.00 7 GLY A O 3
ATOM 3806 N N . THR A 1 8 ? 7.850 9.909 -0.170 1.00 0.00 8 THR A N 3
ATOM 3807 C CA . THR A 1 8 ? 6.757 8.993 0.130 1.00 0.00 8 THR A CA 3
ATOM 3808 C C . THR A 1 8 ? 6.816 8.522 1.579 1.00 0.00 8 THR A C 3
ATOM 3809 O O . THR A 1 8 ? 7.819 7.958 2.018 1.00 0.00 8 THR A O 3
ATOM 3820 N N . LEU A 1 9 ? 5.737 8.757 2.317 1.00 0.00 9 LEU A N 3
ATOM 3821 C CA . LEU A 1 9 ? 5.666 8.356 3.718 1.00 0.00 9 LEU A CA 3
ATOM 3822 C C . LEU A 1 9 ? 5.782 6.841 3.857 1.00 0.00 9 LEU A C 3
ATOM 3823 O O . LEU A 1 9 ? 6.613 6.339 4.615 1.00 0.00 9 LEU A O 3
ATOM 3839 N N . ARG A 1 10 ? 4.945 6.119 3.119 1.00 0.00 10 ARG A N 3
ATOM 3840 C CA . ARG A 1 10 ? 4.955 4.661 3.159 1.00 0.00 10 ARG A CA 3
ATOM 3841 C C . ARG A 1 10 ? 4.876 4.078 1.752 1.00 0.00 10 ARG A C 3
ATOM 3842 O O . ARG A 1 10 ? 4.359 4.714 0.834 1.00 0.00 10 ARG A O 3
ATOM 3863 N N . GLU A 1 11 ? 5.394 2.864 1.590 1.00 0.00 11 GLU A N 3
ATOM 3864 C CA . GLU A 1 11 ? 5.383 2.197 0.293 1.00 0.00 11 GLU A CA 3
ATOM 3865 C C . GLU A 1 11 ? 5.633 0.700 0.450 1.00 0.00 11 GLU A C 3
ATOM 3866 O O . GLU A 1 11 ? 6.500 0.281 1.216 1.00 0.00 11 GLU A O 3
ATOM 3878 N N . GLY A 1 12 ? 4.865 -0.102 -0.281 1.00 0.00 12 GLY A N 3
ATOM 3879 C CA . GLY A 1 12 ? 5.017 -1.544 -0.209 1.00 0.00 12 GLY A CA 3
ATOM 3880 C C . GLY A 1 12 ? 3.835 -2.282 -0.806 1.00 0.00 12 GLY A C 3
ATOM 3881 O O . GLY A 1 12 ? 2.771 -1.699 -1.013 1.00 0.00 12 GLY A O 3
ATOM 3885 N N . TRP A 1 13 ? 4.023 -3.567 -1.084 1.00 0.00 13 TRP A N 3
ATOM 3886 C CA . TRP A 1 13 ? 2.963 -4.386 -1.663 1.00 0.00 13 TRP A CA 3
ATOM 3887 C C . TRP A 1 13 ? 1.763 -4.465 -0.726 1.00 0.00 13 TRP A C 3
ATOM 3888 O O . TRP A 1 13 ? 1.849 -5.035 0.362 1.00 0.00 13 TRP A O 3
ATOM 3909 N N . VAL A 1 14 ? 0.644 -3.889 -1.154 1.00 0.00 14 VAL A N 3
ATOM 3910 C CA . VAL A 1 14 ? -0.574 -3.896 -0.353 1.00 0.00 14 VAL A CA 3
ATOM 3911 C C . VAL A 1 14 ? -1.791 -4.233 -1.207 1.00 0.00 14 VAL A C 3
ATOM 3912 O O . VAL A 1 14 ? -1.854 -3.881 -2.385 1.00 0.00 14 VAL A O 3
ATOM 3925 N N . VAL A 1 15 ? -2.758 -4.919 -0.605 1.00 0.00 15 VAL A N 3
ATOM 3926 C CA . VAL A 1 15 ? -3.975 -5.303 -1.310 1.00 0.00 15 VAL A CA 3
ATOM 3927 C C . VAL A 1 15 ? -5.180 -4.527 -0.789 1.00 0.00 15 VAL A C 3
ATOM 3928 O O . VAL A 1 15 ? -5.186 -4.058 0.350 1.00 0.00 15 VAL A O 3
ATOM 3941 N N . HIS A 1 16 ? -6.200 -4.394 -1.631 1.00 0.00 16 HIS A N 3
ATOM 3942 C CA . HIS A 1 16 ? -7.412 -3.675 -1.256 1.00 0.00 16 HIS A CA 3
ATOM 3943 C C . HIS A 1 16 ? -8.591 -4.108 -2.122 1.00 0.00 16 HIS A C 3
ATOM 3944 O O . HIS A 1 16 ? -8.415 -4.792 -3.131 1.00 0.00 16 HIS A O 3
ATOM 3959 N N . TYR A 1 17 ? -9.792 -3.707 -1.721 1.00 0.00 17 TYR A N 3
ATOM 3960 C CA . TYR A 1 17 ? -11.001 -4.056 -2.459 1.00 0.00 17 TYR A CA 3
ATOM 3961 C C . TYR A 1 17 ? -12.205 -3.283 -1.930 1.00 0.00 17 TYR A C 3
ATOM 3962 O O . TYR A 1 17 ? -12.318 -3.034 -0.730 1.00 0.00 17 TYR A O 3
ATOM 3980 N N . SER A 1 18 ? -13.102 -2.906 -2.836 1.00 0.00 18 SER A N 3
ATOM 3981 C CA . SER A 1 18 ? -14.297 -2.158 -2.462 1.00 0.00 18 SER A CA 3
ATOM 3982 C C . SER A 1 18 ? -15.450 -3.103 -2.138 1.00 0.00 18 SER A C 3
ATOM 3983 O O . SER A 1 18 ? -15.337 -4.317 -2.302 1.00 0.00 18 SER A O 3
ATOM 3991 N N . ASN A 1 19 ? -16.560 -2.536 -1.676 1.00 0.00 19 ASN A N 3
ATOM 3992 C CA . ASN A 1 19 ? -17.734 -3.327 -1.328 1.00 0.00 19 ASN A CA 3
ATOM 3993 C C . ASN A 1 19 ? -18.717 -3.384 -2.493 1.00 0.00 19 ASN A C 3
ATOM 3994 O O . ASN A 1 19 ? -19.928 -3.486 -2.295 1.00 0.00 19 ASN A O 3
ATOM 4005 N N . LYS A 1 20 ? -18.187 -3.318 -3.710 1.00 0.00 20 LYS A N 3
ATOM 4006 C CA . LYS A 1 20 ? -19.016 -3.364 -4.909 1.00 0.00 20 LYS A CA 3
ATOM 4007 C C . LYS A 1 20 ? -18.560 -4.481 -5.843 1.00 0.00 20 LYS A C 3
ATOM 4008 O O . LYS A 1 20 ? -19.369 -5.287 -6.303 1.00 0.00 20 LYS A O 3
ATOM 4027 N N . ASP A 1 21 ? -17.261 -4.523 -6.117 1.00 0.00 21 ASP A N 3
ATOM 4028 C CA . ASP A 1 21 ? -16.697 -5.543 -6.994 1.00 0.00 21 ASP A CA 3
ATOM 4029 C C . ASP A 1 21 ? -15.775 -6.478 -6.217 1.00 0.00 21 ASP A C 3
ATOM 4030 O O . ASP A 1 21 ? -15.481 -7.588 -6.661 1.00 0.00 21 ASP A O 3
ATOM 4039 N N . THR A 1 22 ? -15.319 -6.020 -5.055 1.00 0.00 22 THR A N 3
ATOM 4040 C CA . THR A 1 22 ? -14.428 -6.813 -4.218 1.00 0.00 22 THR A CA 3
ATOM 4041 C C . THR A 1 22 ? -13.288 -7.408 -5.037 1.00 0.00 22 THR A C 3
ATOM 4042 O O . THR A 1 22 ? -13.053 -8.617 -5.006 1.00 0.00 22 THR A O 3
ATOM 4053 N N . LEU A 1 23 ? -12.583 -6.553 -5.769 1.00 0.00 23 LEU A N 3
ATOM 4054 C CA . LEU A 1 23 ? -11.466 -6.994 -6.597 1.00 0.00 23 LEU A CA 3
ATOM 4055 C C . LEU A 1 23 ? -10.150 -6.896 -5.833 1.00 0.00 23 LEU A C 3
ATOM 4056 O O . LEU A 1 23 ? -9.330 -6.017 -6.099 1.00 0.00 23 LEU A O 3
ATOM 4072 N N . ARG A 1 24 ? -9.953 -7.805 -4.884 1.00 0.00 24 ARG A N 3
ATOM 4073 C CA . ARG A 1 24 ? -8.736 -7.822 -4.081 1.00 0.00 24 ARG A CA 3
ATOM 4074 C C . ARG A 1 24 ? -7.498 -7.786 -4.972 1.00 0.00 24 ARG A C 3
ATOM 4075 O O . ARG A 1 24 ? -7.025 -8.823 -5.439 1.00 0.00 24 ARG A O 3
ATOM 4096 N N . LYS A 1 25 ? -6.977 -6.586 -5.204 1.00 0.00 25 LYS A N 3
ATOM 4097 C CA . LYS A 1 25 ? -5.793 -6.413 -6.038 1.00 0.00 25 LYS A CA 3
ATOM 4098 C C . LYS A 1 25 ? -4.597 -5.972 -5.200 1.00 0.00 25 LYS A C 3
ATOM 4099 O O . LYS A 1 25 ? -4.666 -4.974 -4.481 1.00 0.00 25 LYS A O 3
ATOM 4118 N N . ARG A 1 26 ? -3.503 -6.719 -5.299 1.00 0.00 26 ARG A N 3
ATOM 4119 C CA . ARG A 1 26 ? -2.292 -6.404 -4.550 1.00 0.00 26 ARG A CA 3
ATOM 4120 C C . ARG A 1 26 ? -1.259 -5.727 -5.447 1.00 0.00 26 ARG A C 3
ATOM 4121 O O . ARG A 1 26 ? -0.921 -6.236 -6.516 1.00 0.00 26 ARG A O 3
ATOM 4142 N N . HIS A 1 27 ? -0.762 -4.577 -5.003 1.00 0.00 27 HIS A N 3
ATOM 4143 C CA . HIS A 1 27 ? 0.232 -3.830 -5.766 1.00 0.00 27 HIS A CA 3
ATOM 4144 C C . HIS A 1 27 ? 1.051 -2.924 -4.850 1.00 0.00 27 HIS A C 3
ATOM 4145 O O . HIS A 1 27 ? 0.606 -2.561 -3.761 1.00 0.00 27 HIS A O 3
ATOM 4160 N N . TYR A 1 28 ? 2.248 -2.565 -5.299 1.00 0.00 28 TYR A N 3
ATOM 4161 C CA . TYR A 1 28 ? 3.130 -1.705 -4.518 1.00 0.00 28 TYR A CA 3
ATOM 4162 C C . TYR A 1 28 ? 2.475 -0.354 -4.248 1.00 0.00 28 TYR A C 3
ATOM 4163 O O . TYR A 1 28 ? 2.617 0.585 -5.031 1.00 0.00 28 TYR A O 3
ATOM 4181 N N . TRP A 1 29 ? 1.757 -0.265 -3.134 1.00 0.00 29 TRP A N 3
ATOM 4182 C CA . TRP A 1 29 ? 1.079 0.971 -2.759 1.00 0.00 29 TRP A CA 3
ATOM 4183 C C . TRP A 1 29 ? 2.087 2.072 -2.447 1.00 0.00 29 TRP A C 3
ATOM 4184 O O . TRP A 1 29 ? 3.268 1.800 -2.227 1.00 0.00 29 TRP A O 3
ATOM 4205 N N . ARG A 1 30 ? 1.614 3.313 -2.428 1.00 0.00 30 ARG A N 3
ATOM 4206 C CA . ARG A 1 30 ? 2.475 4.455 -2.144 1.00 0.00 30 ARG A CA 3
ATOM 4207 C C . ARG A 1 30 ? 1.692 5.569 -1.455 1.00 0.00 30 ARG A C 3
ATOM 4208 O O . ARG A 1 30 ? 0.667 6.026 -1.962 1.00 0.00 30 ARG A O 3
ATOM 4229 N N . LEU A 1 31 ? 2.181 6.000 -0.297 1.00 0.00 31 LEU A N 3
ATOM 4230 C CA . LEU A 1 31 ? 1.527 7.060 0.462 1.00 0.00 31 LEU A CA 3
ATOM 4231 C C . LEU A 1 31 ? 2.413 8.299 0.541 1.00 0.00 31 LEU A C 3
ATOM 4232 O O . LEU A 1 31 ? 3.623 8.198 0.741 1.00 0.00 31 LEU A O 3
ATOM 4248 N N . ASP A 1 32 ? 1.801 9.468 0.384 1.00 0.00 32 ASP A N 3
ATOM 4249 C CA . ASP A 1 32 ? 2.533 10.728 0.441 1.00 0.00 32 ASP A CA 3
ATOM 4250 C C . ASP A 1 32 ? 1.843 11.716 1.376 1.00 0.00 32 ASP A C 3
ATOM 4251 O O . ASP A 1 32 ? 0.871 11.373 2.049 1.00 0.00 32 ASP A O 3
ATOM 4260 N N . CYS A 1 33 ? 2.352 12.942 1.412 1.00 0.00 33 CYS A N 3
ATOM 4261 C CA . CYS A 1 33 ? 1.785 13.980 2.266 1.00 0.00 33 CYS A CA 3
ATOM 4262 C C . CYS A 1 33 ? 0.600 14.657 1.586 1.00 0.00 33 CYS A C 3
ATOM 4263 O O . CYS A 1 33 ? 0.018 15.601 2.121 1.00 0.00 33 CYS A O 3
ATOM 4271 N N . LYS A 1 34 ? 0.246 14.169 0.402 1.00 0.00 34 LYS A N 3
ATOM 4272 C CA . LYS A 1 34 ? -0.870 14.725 -0.353 1.00 0.00 34 LYS A CA 3
ATOM 4273 C C . LYS A 1 34 ? -1.909 13.651 -0.660 1.00 0.00 34 LYS A C 3
ATOM 4274 O O . LYS A 1 34 ? -3.099 13.834 -0.401 1.00 0.00 34 LYS A O 3
ATOM 4293 N N . CYS A 1 35 ? -1.452 12.532 -1.210 1.00 0.00 35 CYS A N 3
ATOM 4294 C CA . CYS A 1 35 ? -2.342 11.428 -1.551 1.00 0.00 35 CYS A CA 3
ATOM 4295 C C . CYS A 1 35 ? -1.592 10.100 -1.535 1.00 0.00 35 CYS A C 3
ATOM 4296 O O . CYS A 1 35 ? -0.384 10.061 -1.302 1.00 0.00 35 CYS A O 3
ATOM 4304 N N . ILE A 1 36 ? -2.317 9.015 -1.783 1.00 0.00 36 ILE A N 3
ATOM 4305 C CA . ILE A 1 36 ? -1.720 7.685 -1.797 1.00 0.00 36 ILE A CA 3
ATOM 4306 C C . ILE A 1 36 ? -1.726 7.094 -3.203 1.00 0.00 36 ILE A C 3
ATOM 4307 O O . ILE A 1 36 ? -2.758 6.633 -3.691 1.00 0.00 36 ILE A O 3
ATOM 4323 N N . THR A 1 37 ? -0.565 7.109 -3.850 1.00 0.00 37 THR A N 3
ATOM 4324 C CA . THR A 1 37 ? -0.435 6.575 -5.200 1.00 0.00 37 THR A CA 3
ATOM 4325 C C . THR A 1 37 ? -0.284 5.058 -5.179 1.00 0.00 37 THR A C 3
ATOM 4326 O O . THR A 1 37 ? 0.162 4.482 -4.185 1.00 0.00 37 THR A O 3
ATOM 4337 N N . LEU A 1 38 ? -0.658 4.415 -6.280 1.00 0.00 38 LEU A N 3
ATOM 4338 C CA . LEU A 1 38 ? -0.563 2.964 -6.388 1.00 0.00 38 LEU A CA 3
ATOM 4339 C C . LEU A 1 38 ? 0.326 2.562 -7.561 1.00 0.00 38 LEU A C 3
ATOM 4340 O O . LEU A 1 38 ? 0.510 3.330 -8.505 1.00 0.00 38 LEU A O 3
ATOM 4356 N N . PHE A 1 39 ? 0.872 1.352 -7.495 1.00 0.00 39 PHE A N 3
ATOM 4357 C CA . PHE A 1 39 ? 1.740 0.847 -8.552 1.00 0.00 39 PHE A CA 3
ATOM 4358 C C . PHE A 1 39 ? 1.573 -0.660 -8.720 1.00 0.00 39 PHE A C 3
ATOM 4359 O O . PHE A 1 39 ? 2.018 -1.441 -7.879 1.00 0.00 39 PHE A O 3
ATOM 4376 N N . GLN A 1 40 ? 0.927 -1.060 -9.811 1.00 0.00 40 GLN A N 3
ATOM 4377 C CA . GLN A 1 40 ? 0.700 -2.474 -10.088 1.00 0.00 40 GLN A CA 3
ATOM 4378 C C . GLN A 1 40 ? 1.845 -3.325 -9.550 1.00 0.00 40 GLN A C 3
ATOM 4379 O O . GLN A 1 40 ? 1.666 -4.104 -8.614 1.00 0.00 40 GLN A O 3
ATOM 4393 N N . ASN A 1 41 ? 3.022 -3.171 -10.148 1.00 0.00 41 ASN A N 3
ATOM 4394 C CA . ASN A 1 41 ? 4.197 -3.927 -9.729 1.00 0.00 41 ASN A CA 3
ATOM 4395 C C . ASN A 1 41 ? 5.248 -3.005 -9.119 1.00 0.00 41 ASN A C 3
ATOM 4396 O O . ASN A 1 41 ? 5.058 -1.791 -9.048 1.00 0.00 41 ASN A O 3
ATOM 4407 N N . ASN A 1 42 ? 6.358 -3.590 -8.681 1.00 0.00 42 ASN A N 3
ATOM 4408 C CA . ASN A 1 42 ? 7.440 -2.821 -8.077 1.00 0.00 42 ASN A CA 3
ATOM 4409 C C . ASN A 1 42 ? 8.117 -1.928 -9.113 1.00 0.00 42 ASN A C 3
ATOM 4410 O O . ASN A 1 42 ? 8.703 -0.899 -8.775 1.00 0.00 42 ASN A O 3
ATOM 4421 N N . THR A 1 43 ? 8.032 -2.329 -10.378 1.00 0.00 43 THR A N 3
ATOM 4422 C CA . THR A 1 43 ? 8.636 -1.567 -11.463 1.00 0.00 43 THR A CA 3
ATOM 4423 C C . THR A 1 43 ? 7.675 -1.429 -12.639 1.00 0.00 43 THR A C 3
ATOM 4424 O O . THR A 1 43 ? 8.032 -1.712 -13.783 1.00 0.00 43 THR A O 3
ATOM 4435 N N . THR A 1 44 ? 6.454 -0.990 -12.350 1.00 0.00 44 THR A N 3
ATOM 4436 C CA . THR A 1 44 ? 5.441 -0.815 -13.384 1.00 0.00 44 THR A CA 3
ATOM 4437 C C . THR A 1 44 ? 5.425 0.619 -13.900 1.00 0.00 44 THR A C 3
ATOM 4438 O O . THR A 1 44 ? 5.977 1.521 -13.271 1.00 0.00 44 THR A O 3
ATOM 4449 N N . ASN A 1 45 ? 4.788 0.823 -15.049 1.00 0.00 45 ASN A N 3
ATOM 4450 C CA . ASN A 1 45 ? 4.701 2.149 -15.649 1.00 0.00 45 ASN A CA 3
ATOM 4451 C C . ASN A 1 45 ? 3.991 3.124 -14.715 1.00 0.00 45 ASN A C 3
ATOM 4452 O O . ASN A 1 45 ? 3.577 2.756 -13.615 1.00 0.00 45 ASN A O 3
ATOM 4463 N N . ARG A 1 46 ? 3.854 4.368 -15.160 1.00 0.00 46 ARG A N 3
ATOM 4464 C CA . ARG A 1 46 ? 3.195 5.396 -14.363 1.00 0.00 46 ARG A CA 3
ATOM 4465 C C . ARG A 1 46 ? 2.035 4.806 -13.566 1.00 0.00 46 ARG A C 3
ATOM 4466 O O . ARG A 1 46 ? 1.361 3.883 -14.022 1.00 0.00 46 ARG A O 3
ATOM 4487 N N . TYR A 1 47 ? 1.810 5.346 -12.373 1.00 0.00 47 TYR A N 3
ATOM 4488 C CA . TYR A 1 47 ? 0.734 4.871 -11.511 1.00 0.00 47 TYR A CA 3
ATOM 4489 C C . TYR A 1 47 ? -0.556 4.683 -12.303 1.00 0.00 47 TYR A C 3
ATOM 4490 O O . TYR A 1 47 ? -0.778 5.345 -13.316 1.00 0.00 47 TYR A O 3
ATOM 4508 N N . TYR A 1 48 ? -1.404 3.775 -11.832 1.00 0.00 48 TYR A N 3
ATOM 4509 C CA . TYR A 1 48 ? -2.672 3.497 -12.496 1.00 0.00 48 TYR A CA 3
ATOM 4510 C C . TYR A 1 48 ? -3.838 4.098 -11.717 1.00 0.00 48 TYR A C 3
ATOM 4511 O O . TYR A 1 48 ? -4.779 4.638 -12.301 1.00 0.00 48 TYR A O 3
ATOM 4529 N N . LYS A 1 49 ? -3.769 4.002 -10.393 1.00 0.00 49 LYS A N 3
ATOM 4530 C CA . LYS A 1 49 ? -4.816 4.537 -9.531 1.00 0.00 49 LYS A CA 3
ATOM 4531 C C . LYS A 1 49 ? -4.219 5.374 -8.404 1.00 0.00 49 LYS A C 3
ATOM 4532 O O . LYS A 1 49 ? -3.179 5.025 -7.845 1.00 0.00 49 LYS A O 3
ATOM 4551 N N . GLU A 1 50 ? -4.883 6.477 -8.076 1.00 0.00 50 GLU A N 3
ATOM 4552 C CA . GLU A 1 50 ? -4.416 7.362 -7.015 1.00 0.00 50 GLU A CA 3
ATOM 4553 C C . GLU A 1 50 ? -5.542 7.677 -6.034 1.00 0.00 50 GLU A C 3
ATOM 4554 O O . GLU A 1 50 ? -6.637 8.072 -6.436 1.00 0.00 50 GLU A O 3
ATOM 4566 N N . ILE A 1 51 ? -5.265 7.498 -4.747 1.00 0.00 51 ILE A N 3
ATOM 4567 C CA . ILE A 1 51 ? -6.254 7.763 -3.709 1.00 0.00 51 ILE A CA 3
ATOM 4568 C C . ILE A 1 51 ? -5.953 9.071 -2.985 1.00 0.00 51 ILE A C 3
ATOM 4569 O O . ILE A 1 51 ? -5.174 9.117 -2.034 1.00 0.00 51 ILE A O 3
ATOM 4585 N N . PRO A 1 52 ? -6.588 10.160 -3.444 1.00 0.00 52 PRO A N 3
ATOM 4586 C CA . PRO A 1 52 ? -6.406 11.489 -2.853 1.00 0.00 52 PRO A CA 3
ATOM 4587 C C . PRO A 1 52 ? -7.024 11.595 -1.462 1.00 0.00 52 PRO A C 3
ATOM 4588 O O . PRO A 1 52 ? -8.181 11.227 -1.256 1.00 0.00 52 PRO A O 3
ATOM 4599 N N . LEU A 1 53 ? -6.246 12.100 -0.511 1.00 0.00 53 LEU A N 3
ATOM 4600 C CA . LEU A 1 53 ? -6.717 12.254 0.861 1.00 0.00 53 LEU A CA 3
ATOM 4601 C C . LEU A 1 53 ? -8.047 12.999 0.899 1.00 0.00 53 LEU A C 3
ATOM 4602 O O . LEU A 1 53 ? -8.866 12.783 1.792 1.00 0.00 53 LEU A O 3
ATOM 4618 N N . SER A 1 54 ? -8.257 13.876 -0.078 1.00 0.00 54 SER A N 3
ATOM 4619 C CA . SER A 1 54 ? -9.487 14.655 -0.155 1.00 0.00 54 SER A CA 3
ATOM 4620 C C . SER A 1 54 ? -10.698 13.742 -0.329 1.00 0.00 54 SER A C 3
ATOM 4621 O O . SER A 1 54 ? -11.755 13.979 0.254 1.00 0.00 54 SER A O 3
ATOM 4629 N N . GLU A 1 55 ? -10.533 12.698 -1.136 1.00 0.00 55 GLU A N 3
ATOM 4630 C CA . GLU A 1 55 ? -11.612 11.750 -1.387 1.00 0.00 55 GLU A CA 3
ATOM 4631 C C . GLU A 1 55 ? -11.966 10.980 -0.118 1.00 0.00 55 GLU A C 3
ATOM 4632 O O . GLU A 1 55 ? -13.138 10.854 0.237 1.00 0.00 55 GLU A O 3
ATOM 4644 N N . ILE A 1 56 ? -10.945 10.467 0.560 1.00 0.00 56 ILE A N 3
ATOM 4645 C CA . ILE A 1 56 ? -11.148 9.710 1.789 1.00 0.00 56 ILE A CA 3
ATOM 4646 C C . ILE A 1 56 ? -12.067 10.457 2.749 1.00 0.00 56 ILE A C 3
ATOM 4647 O O . ILE A 1 56 ? -11.807 11.606 3.108 1.00 0.00 56 ILE A O 3
ATOM 4663 N N . LEU A 1 57 ? -13.143 9.796 3.163 1.00 0.00 57 LEU A N 3
ATOM 4664 C CA . LEU A 1 57 ? -14.101 10.397 4.085 1.00 0.00 57 LEU A CA 3
ATOM 4665 C C . LEU A 1 57 ? -13.722 10.102 5.533 1.00 0.00 57 LEU A C 3
ATOM 4666 O O . LEU A 1 57 ? -13.708 10.998 6.378 1.00 0.00 57 LEU A O 3
ATOM 4682 N N . THR A 1 58 ? -13.413 8.840 5.814 1.00 0.00 58 THR A N 3
ATOM 4683 C CA . THR A 1 58 ? -13.033 8.427 7.158 1.00 0.00 58 THR A CA 3
ATOM 4684 C C . THR A 1 58 ? -12.254 7.117 7.132 1.00 0.00 58 THR A C 3
ATOM 4685 O O . THR A 1 58 ? -12.336 6.353 6.169 1.00 0.00 58 THR A O 3
ATOM 4696 N N . VAL A 1 59 ? -11.498 6.861 8.195 1.00 0.00 59 VAL A N 3
ATOM 4697 C CA . VAL A 1 59 ? -10.706 5.641 8.294 1.00 0.00 59 VAL A CA 3
ATOM 4698 C C . VAL A 1 59 ? -11.080 4.842 9.537 1.00 0.00 59 VAL A C 3
ATOM 4699 O O . VAL A 1 59 ? -11.034 5.356 10.654 1.00 0.00 59 VAL A O 3
ATOM 4712 N N . GLU A 1 60 ? -11.449 3.581 9.334 1.00 0.00 60 GLU A N 3
ATOM 4713 C CA . GLU A 1 60 ? -11.832 2.711 10.440 1.00 0.00 60 GLU A CA 3
ATOM 4714 C C . GLU A 1 60 ? -11.047 1.403 10.399 1.00 0.00 60 GLU A C 3
ATOM 4715 O O . GLU A 1 60 ? -10.360 1.109 9.421 1.00 0.00 60 GLU A O 3
ATOM 4727 N N . SER A 1 61 ? -11.155 0.621 11.469 1.00 0.00 61 SER A N 3
ATOM 4728 C CA . SER A 1 61 ? -10.453 -0.653 11.558 1.00 0.00 61 SER A CA 3
ATOM 4729 C C . SER A 1 61 ? -11.367 -1.807 11.156 1.00 0.00 61 SER A C 3
ATOM 4730 O O . SER A 1 61 ? -12.558 -1.806 11.465 1.00 0.00 61 SER A O 3
ATOM 4738 N N . ALA A 1 62 ? -10.799 -2.790 10.464 1.00 0.00 62 ALA A N 3
ATOM 4739 C CA . ALA A 1 62 ? -11.561 -3.950 10.020 1.00 0.00 62 ALA A CA 3
ATOM 4740 C C . ALA A 1 62 ? -12.593 -4.362 11.065 1.00 0.00 62 ALA A C 3
ATOM 4741 O O . ALA A 1 62 ? -12.240 -4.796 12.161 1.00 0.00 62 ALA A O 3
ATOM 4748 N N . GLN A 1 63 ? -13.868 -4.221 10.718 1.00 0.00 63 GLN A N 3
ATOM 4749 C CA . GLN A 1 63 ? -14.951 -4.577 11.628 1.00 0.00 63 GLN A CA 3
ATOM 4750 C C . GLN A 1 63 ? -16.027 -5.380 10.905 1.00 0.00 63 GLN A C 3
ATOM 4751 O O . GLN A 1 63 ? -16.701 -6.216 11.507 1.00 0.00 63 GLN A O 3
ATOM 4765 N N . ASN A 1 64 ? -16.183 -5.121 9.611 1.00 0.00 64 ASN A N 3
ATOM 4766 C CA . ASN A 1 64 ? -17.179 -5.819 8.806 1.00 0.00 64 ASN A CA 3
ATOM 4767 C C . ASN A 1 64 ? -16.541 -6.962 8.022 1.00 0.00 64 ASN A C 3
ATOM 4768 O O . ASN A 1 64 ? -15.577 -6.759 7.282 1.00 0.00 64 ASN A O 3
ATOM 4779 N N . PHE A 1 65 ? -17.084 -8.163 8.189 1.00 0.00 65 PHE A N 3
ATOM 4780 C CA . PHE A 1 65 ? -16.568 -9.338 7.497 1.00 0.00 65 PHE A CA 3
ATOM 4781 C C . PHE A 1 65 ? -17.698 -10.117 6.830 1.00 0.00 65 PHE A C 3
ATOM 4782 O O . PHE A 1 65 ? -17.798 -11.335 6.976 1.00 0.00 65 PHE A O 3
ATOM 4799 N N . SER A 1 66 ? -18.548 -9.403 6.097 1.00 0.00 66 SER A N 3
ATOM 4800 C CA . SER A 1 66 ? -19.674 -10.025 5.410 1.00 0.00 66 SER A CA 3
ATOM 4801 C C . SER A 1 66 ? -19.401 -10.140 3.913 1.00 0.00 66 SER A C 3
ATOM 4802 O O . SER A 1 66 ? -19.906 -11.044 3.246 1.00 0.00 66 SER A O 3
ATOM 4810 N N . LEU A 1 67 ? -18.599 -9.218 3.392 1.00 0.00 67 LEU A N 3
ATOM 4811 C CA . LEU A 1 67 ? -18.258 -9.214 1.974 1.00 0.00 67 LEU A CA 3
ATOM 4812 C C . LEU A 1 67 ? -17.459 -10.460 1.603 1.00 0.00 67 LEU A C 3
ATOM 4813 O O . LEU A 1 67 ? -17.953 -11.340 0.899 1.00 0.00 67 LEU A O 3
ATOM 4829 N N . VAL A 1 68 ? -16.221 -10.527 2.083 1.00 0.00 68 VAL A N 3
ATOM 4830 C CA . VAL A 1 68 ? -15.354 -11.666 1.805 1.00 0.00 68 VAL A CA 3
ATOM 4831 C C . VAL A 1 68 ? -15.918 -12.947 2.411 1.00 0.00 68 VAL A C 3
ATOM 4832 O O . VAL A 1 68 ? -16.621 -12.928 3.421 1.00 0.00 68 VAL A O 3
ATOM 4845 N N . PRO A 1 69 ? -15.603 -14.088 1.780 1.00 0.00 69 PRO A N 3
ATOM 4846 C CA . PRO A 1 69 ? -16.067 -15.400 2.240 1.00 0.00 69 PRO A CA 3
ATOM 4847 C C . PRO A 1 69 ? -15.404 -15.824 3.547 1.00 0.00 69 PRO A C 3
ATOM 4848 O O . PRO A 1 69 ? -14.441 -15.213 4.009 1.00 0.00 69 PRO A O 3
ATOM 4859 N N . PRO A 1 70 ? -15.931 -16.896 4.157 1.00 0.00 70 PRO A N 3
ATOM 4860 C CA . PRO A 1 70 ? -15.405 -17.426 5.419 1.00 0.00 70 PRO A CA 3
ATOM 4861 C C . PRO A 1 70 ? -14.035 -18.074 5.249 1.00 0.00 70 PRO A C 3
ATOM 4862 O O . PRO A 1 70 ? -13.474 -18.622 6.197 1.00 0.00 70 PRO A O 3
ATOM 4873 N N . GLY A 1 71 ? -13.499 -18.006 4.034 1.00 0.00 71 GLY A N 3
ATOM 4874 C CA . GLY A 1 71 ? -12.198 -18.589 3.763 1.00 0.00 71 GLY A CA 3
ATOM 4875 C C . GLY A 1 71 ? -11.258 -17.617 3.078 1.00 0.00 71 GLY A C 3
ATOM 4876 O O . GLY A 1 71 ? -10.401 -18.020 2.291 1.00 0.00 71 GLY A O 3
ATOM 4880 N N . THR A 1 72 ? -11.419 -16.331 3.375 1.00 0.00 72 THR A N 3
ATOM 4881 C CA . THR A 1 72 ? -10.580 -15.298 2.780 1.00 0.00 72 THR A CA 3
ATOM 4882 C C . THR A 1 72 ? -10.092 -14.312 3.835 1.00 0.00 72 THR A C 3
ATOM 4883 O O . THR A 1 72 ? -10.879 -13.552 4.398 1.00 0.00 72 THR A O 3
ATOM 4894 N N . ASN A 1 73 ? -8.789 -14.329 4.096 1.00 0.00 73 ASN A N 3
ATOM 4895 C CA . ASN A 1 73 ? -8.196 -13.434 5.084 1.00 0.00 73 ASN A CA 3
ATOM 4896 C C . ASN A 1 73 ? -8.839 -12.052 5.021 1.00 0.00 73 ASN A C 3
ATOM 4897 O O . ASN A 1 73 ? -8.960 -11.444 3.958 1.00 0.00 73 ASN A O 3
ATOM 4908 N N . PRO A 1 74 ? -9.261 -11.542 6.188 1.00 0.00 74 PRO A N 3
ATOM 4909 C CA . PRO A 1 74 ? -9.897 -10.226 6.293 1.00 0.00 74 PRO A CA 3
ATOM 4910 C C . PRO A 1 74 ? -8.917 -9.086 6.037 1.00 0.00 74 PRO A C 3
ATOM 4911 O O . PRO A 1 74 ? -7.770 -9.315 5.653 1.00 0.00 74 PRO A O 3
ATOM 4922 N N . HIS A 1 75 ? -9.376 -7.857 6.254 1.00 0.00 75 HIS A N 3
ATOM 4923 C CA . HIS A 1 75 ? -8.538 -6.681 6.048 1.00 0.00 75 HIS A CA 3
ATOM 4924 C C . HIS A 1 75 ? -8.069 -6.108 7.382 1.00 0.00 75 HIS A C 3
ATOM 4925 O O . HIS A 1 75 ? -8.343 -6.672 8.441 1.00 0.00 75 HIS A O 3
ATOM 4940 N N . CYS A 1 76 ? -7.362 -4.985 7.321 1.00 0.00 76 CYS A N 3
ATOM 4941 C CA . CYS A 1 76 ? -6.853 -4.337 8.524 1.00 0.00 76 CYS A CA 3
ATOM 4942 C C . CYS A 1 76 ? -7.619 -3.050 8.814 1.00 0.00 76 CYS A C 3
ATOM 4943 O O . CYS A 1 76 ? -8.030 -2.802 9.947 1.00 0.00 76 CYS A O 3
ATOM 4951 N N . PHE A 1 77 ? -7.806 -2.234 7.782 1.00 0.00 77 PHE A N 3
ATOM 4952 C CA . PHE A 1 77 ? -8.521 -0.971 7.925 1.00 0.00 77 PHE A CA 3
ATOM 4953 C C . PHE A 1 77 ? -9.338 -0.663 6.674 1.00 0.00 77 PHE A C 3
ATOM 4954 O O . PHE A 1 77 ? -9.013 -1.124 5.580 1.00 0.00 77 PHE A O 3
ATOM 4971 N N . GLU A 1 78 ? -10.399 0.119 6.845 1.00 0.00 78 GLU A N 3
ATOM 4972 C CA . GLU A 1 78 ? -11.263 0.487 5.730 1.00 0.00 78 GLU A CA 3
ATOM 4973 C C . GLU A 1 78 ? -11.199 1.989 5.465 1.00 0.00 78 GLU A C 3
ATOM 4974 O O . GLU A 1 78 ? -11.281 2.797 6.390 1.00 0.00 78 GLU A O 3
ATOM 4986 N N . ILE A 1 79 ? -11.051 2.354 4.196 1.00 0.00 79 ILE A N 3
ATOM 4987 C CA . ILE A 1 79 ? -10.976 3.757 3.809 1.00 0.00 79 ILE A CA 3
ATOM 4988 C C . ILE A 1 79 ? -12.287 4.226 3.185 1.00 0.00 79 ILE A C 3
ATOM 4989 O O . ILE A 1 79 ? -12.408 4.314 1.963 1.00 0.00 79 ILE A O 3
ATOM 5005 N N . VAL A 1 80 ? -13.265 4.527 4.032 1.00 0.00 80 VAL A N 3
ATOM 5006 C CA . VAL A 1 80 ? -14.566 4.990 3.564 1.00 0.00 80 VAL A CA 3
ATOM 5007 C C . VAL A 1 80 ? -14.420 6.177 2.619 1.00 0.00 80 VAL A C 3
ATOM 5008 O O . VAL A 1 80 ? -14.183 7.305 3.052 1.00 0.00 80 VAL A O 3
ATOM 5021 N N . THR A 1 81 ? -14.563 5.916 1.323 1.00 0.00 81 THR A N 3
ATOM 5022 C CA . THR A 1 81 ? -14.446 6.962 0.315 1.00 0.00 81 THR A CA 3
ATOM 5023 C C . THR A 1 81 ? -15.819 7.431 -0.152 1.00 0.00 81 THR A C 3
ATOM 5024 O O . THR A 1 81 ? -16.846 6.952 0.328 1.00 0.00 81 THR A O 3
ATOM 5035 N N . ALA A 1 82 ? -15.830 8.370 -1.092 1.00 0.00 82 ALA A N 3
ATOM 5036 C CA . ALA A 1 82 ? -17.077 8.902 -1.626 1.00 0.00 82 ALA A CA 3
ATOM 5037 C C . ALA A 1 82 ? -17.566 8.073 -2.809 1.00 0.00 82 ALA A C 3
ATOM 5038 O O . ALA A 1 82 ? -18.387 8.530 -3.603 1.00 0.00 82 ALA A O 3
ATOM 5045 N N . ASN A 1 83 ? -17.056 6.850 -2.919 1.00 0.00 83 ASN A N 3
ATOM 5046 C CA . ASN A 1 83 ? -17.440 5.957 -4.006 1.00 0.00 83 ASN A CA 3
ATOM 5047 C C . ASN A 1 83 ? -17.809 4.577 -3.471 1.00 0.00 83 ASN A C 3
ATOM 5048 O O . ASN A 1 83 ? -18.746 3.942 -3.956 1.00 0.00 83 ASN A O 3
ATOM 5059 N N . ALA A 1 84 ? -17.067 4.119 -2.469 1.00 0.00 84 ALA A N 3
ATOM 5060 C CA . ALA A 1 84 ? -17.317 2.815 -1.866 1.00 0.00 84 ALA A CA 3
ATOM 5061 C C . ALA A 1 84 ? -16.366 2.557 -0.703 1.00 0.00 84 ALA A C 3
ATOM 5062 O O . ALA A 1 84 ? -15.318 3.194 -0.589 1.00 0.00 84 ALA A O 3
ATOM 5069 N N . THR A 1 85 ? -16.737 1.618 0.162 1.00 0.00 85 THR A N 3
ATOM 5070 C CA . THR A 1 85 ? -15.919 1.276 1.318 1.00 0.00 85 THR A CA 3
ATOM 5071 C C . THR A 1 85 ? -14.712 0.439 0.909 1.00 0.00 85 THR A C 3
ATOM 5072 O O . THR A 1 85 ? -14.858 -0.637 0.329 1.00 0.00 85 THR A O 3
ATOM 5083 N N . TYR A 1 86 ? -13.520 0.939 1.217 1.00 0.00 86 TYR A N 3
ATOM 5084 C CA . TYR A 1 86 ? -12.287 0.237 0.879 1.00 0.00 86 TYR A CA 3
ATOM 5085 C C . TYR A 1 86 ? -11.941 -0.799 1.945 1.00 0.00 86 TYR A C 3
ATOM 5086 O O . TYR A 1 86 ? -12.325 -0.664 3.107 1.00 0.00 86 TYR A O 3
ATOM 5104 N N . PHE A 1 87 ? -11.212 -1.834 1.539 1.00 0.00 87 PHE A N 3
ATOM 5105 C CA . PHE A 1 87 ? -10.814 -2.894 2.457 1.00 0.00 87 PHE A CA 3
ATOM 5106 C C . PHE A 1 87 ? -9.342 -3.252 2.268 1.00 0.00 87 PHE A C 3
ATOM 5107 O O . PHE A 1 87 ? -9.002 -4.127 1.472 1.00 0.00 87 PHE A O 3
ATOM 5124 N N . VAL A 1 88 ? -8.474 -2.569 3.007 1.00 0.00 88 VAL A N 3
ATOM 5125 C CA . VAL A 1 88 ? -7.039 -2.815 2.922 1.00 0.00 88 VAL A CA 3
ATOM 5126 C C . VAL A 1 88 ? -6.546 -3.612 4.124 1.00 0.00 88 VAL A C 3
ATOM 5127 O O . VAL A 1 88 ? -6.862 -3.290 5.269 1.00 0.00 88 VAL A O 3
ATOM 5140 N N . GLY A 1 89 ? -5.768 -4.657 3.856 1.00 0.00 89 GLY A N 3
ATOM 5141 C CA . GLY A 1 89 ? -5.243 -5.485 4.926 1.00 0.00 89 GLY A CA 3
ATOM 5142 C C . GLY A 1 89 ? -4.503 -6.702 4.407 1.00 0.00 89 GLY A C 3
ATOM 5143 O O . GLY A 1 89 ? -3.755 -6.613 3.434 1.00 0.00 89 GLY A O 3
ATOM 5147 N N . GLU A 1 90 ? -4.711 -7.841 5.060 1.00 0.00 90 GLU A N 3
ATOM 5148 C CA . GLU A 1 90 ? -4.055 -9.081 4.659 1.00 0.00 90 GLU A CA 3
ATOM 5149 C C . GLU A 1 90 ? -4.206 -9.316 3.159 1.00 0.00 90 GLU A C 3
ATOM 5150 O O . GLU A 1 90 ? -4.864 -8.544 2.462 1.00 0.00 90 GLU A O 3
ATOM 5162 N N . MET A 1 91 ? -3.591 -10.387 2.669 1.00 0.00 91 MET A N 3
ATOM 5163 C CA . MET A 1 91 ? -3.657 -10.724 1.252 1.00 0.00 91 MET A CA 3
ATOM 5164 C C . MET A 1 91 ? -3.808 -12.230 1.058 1.00 0.00 91 MET A C 3
ATOM 5165 O O . MET A 1 91 ? -3.378 -13.033 1.886 1.00 0.00 91 MET A O 3
ATOM 5179 N N . PRO A 1 92 ? -4.435 -12.623 -0.061 1.00 0.00 92 PRO A N 3
ATOM 5180 C CA . PRO A 1 92 ? -4.657 -14.035 -0.389 1.00 0.00 92 PRO A CA 3
ATOM 5181 C C . PRO A 1 92 ? -3.362 -14.758 -0.743 1.00 0.00 92 PRO A C 3
ATOM 5182 O O . PRO A 1 92 ? -2.399 -14.142 -1.196 1.00 0.00 92 PRO A O 3
ATOM 5193 N N . GLY A 1 93 ? -3.347 -16.071 -0.534 1.00 0.00 93 GLY A N 3
ATOM 5194 C CA . GLY A 1 93 ? -2.165 -16.857 -0.837 1.00 0.00 93 GLY A CA 3
ATOM 5195 C C . GLY A 1 93 ? -1.947 -17.982 0.156 1.00 0.00 93 GLY A C 3
ATOM 5196 O O . GLY A 1 93 ? -1.168 -17.846 1.097 1.00 0.00 93 GLY A O 3
ATOM 5200 N N . GLY A 1 94 ? -2.640 -19.098 -0.055 1.00 0.00 94 GLY A N 3
ATOM 5201 C CA . GLY A 1 94 ? -2.506 -20.234 0.838 1.00 0.00 94 GLY A CA 3
ATOM 5202 C C . GLY A 1 94 ? -1.269 -21.060 0.543 1.00 0.00 94 GLY A C 3
ATOM 5203 O O . GLY A 1 94 ? -1.356 -22.124 -0.071 1.00 0.00 94 GLY A O 3
ATOM 5207 N N . THR A 1 95 ? -0.114 -20.569 0.980 1.00 0.00 95 THR A N 3
ATOM 5208 C CA . THR A 1 95 ? 1.146 -21.267 0.757 1.00 0.00 95 THR A CA 3
ATOM 5209 C C . THR A 1 95 ? 1.740 -21.763 2.070 1.00 0.00 95 THR A C 3
ATOM 5210 O O . THR A 1 95 ? 1.575 -21.150 3.125 1.00 0.00 95 THR A O 3
ATOM 5221 N N . PRO A 1 96 ? 2.449 -22.900 2.008 1.00 0.00 96 PRO A N 3
ATOM 5222 C CA . PRO A 1 96 ? 3.083 -23.503 3.184 1.00 0.00 96 PRO A CA 3
ATOM 5223 C C . PRO A 1 96 ? 4.262 -22.680 3.692 1.00 0.00 96 PRO A C 3
ATOM 5224 O O . PRO A 1 96 ? 4.854 -21.901 2.948 1.00 0.00 96 PRO A O 3
ATOM 5235 N N . GLY A 1 97 ? 4.598 -22.861 4.966 1.00 0.00 97 GLY A N 3
ATOM 5236 C CA . GLY A 1 97 ? 5.706 -22.128 5.552 1.00 0.00 97 GLY A CA 3
ATOM 5237 C C . GLY A 1 97 ? 5.873 -22.414 7.031 1.00 0.00 97 GLY A C 3
ATOM 5238 O O . GLY A 1 97 ? 6.904 -22.930 7.458 1.00 0.00 97 GLY A O 3
ATOM 5242 N N . GLY A 1 98 ? 4.854 -22.075 7.816 1.00 0.00 98 GLY A N 3
ATOM 5243 C CA . GLY A 1 98 ? 4.913 -22.304 9.248 1.00 0.00 98 GLY A CA 3
ATOM 5244 C C . GLY A 1 98 ? 4.908 -21.013 10.042 1.00 0.00 98 GLY A C 3
ATOM 5245 O O . GLY A 1 98 ? 4.065 -20.138 9.840 1.00 0.00 98 GLY A O 3
ATOM 5249 N N . PRO A 1 99 ? 5.867 -20.881 10.971 1.00 0.00 99 PRO A N 3
ATOM 5250 C CA . PRO A 1 99 ? 5.990 -19.691 11.818 1.00 0.00 99 PRO A CA 3
ATOM 5251 C C . PRO A 1 99 ? 6.446 -18.465 11.033 1.00 0.00 99 PRO A C 3
ATOM 5252 O O . PRO A 1 99 ? 6.628 -17.387 11.598 1.00 0.00 99 PRO A O 3
ATOM 5263 N N . SER A 1 100 ? 6.628 -18.638 9.728 1.00 0.00 100 SER A N 3
ATOM 5264 C CA . SER A 1 100 ? 7.065 -17.547 8.866 1.00 0.00 100 SER A CA 3
ATOM 5265 C C . SER A 1 100 ? 6.122 -17.380 7.679 1.00 0.00 100 SER A C 3
ATOM 5266 O O . SER A 1 100 ? 5.388 -18.300 7.321 1.00 0.00 100 SER A O 3
ATOM 5274 N N . GLY A 1 101 ? 6.147 -16.197 7.072 1.00 0.00 101 GLY A N 3
ATOM 5275 C CA . GLY A 1 101 ? 5.290 -15.930 5.932 1.00 0.00 101 GLY A CA 3
ATOM 5276 C C . GLY A 1 101 ? 4.697 -14.535 5.967 1.00 0.00 101 GLY A C 3
ATOM 5277 O O . GLY A 1 101 ? 5.424 -13.548 6.077 1.00 0.00 101 GLY A O 3
ATOM 5281 N N . GLN A 1 102 ? 3.374 -14.453 5.871 1.00 0.00 102 GLN A N 3
ATOM 5282 C CA . GLN A 1 102 ? 2.685 -13.169 5.889 1.00 0.00 102 GLN A CA 3
ATOM 5283 C C . GLN A 1 102 ? 3.167 -12.309 7.053 1.00 0.00 102 GLN A C 3
ATOM 5284 O O . GLN A 1 102 ? 4.004 -12.735 7.848 1.00 0.00 102 GLN A O 3
ATOM 5298 N N . GLY A 1 103 ? 2.633 -11.095 7.148 1.00 0.00 103 GLY A N 3
ATOM 5299 C CA . GLY A 1 103 ? 3.021 -10.194 8.217 1.00 0.00 103 GLY A CA 3
ATOM 5300 C C . GLY A 1 103 ? 1.902 -9.957 9.211 1.00 0.00 103 GLY A C 3
ATOM 5301 O O . GLY A 1 103 ? 0.832 -10.556 9.105 1.00 0.00 103 GLY A O 3
ATOM 5305 N N . ALA A 1 104 ? 2.149 -9.083 10.181 1.00 0.00 104 ALA A N 3
ATOM 5306 C CA . ALA A 1 104 ? 1.153 -8.769 11.198 1.00 0.00 104 ALA A CA 3
ATOM 5307 C C . ALA A 1 104 ? 0.984 -7.261 11.352 1.00 0.00 104 ALA A C 3
ATOM 5308 O O . ALA A 1 104 ? -0.099 -6.723 11.122 1.00 0.00 104 ALA A O 3
ATOM 5315 N N . GLU A 1 105 ? 2.060 -6.586 11.744 1.00 0.00 105 GLU A N 3
ATOM 5316 C CA . GLU A 1 105 ? 2.028 -5.140 11.931 1.00 0.00 105 GLU A CA 3
ATOM 5317 C C . GLU A 1 105 ? 2.047 -4.418 10.586 1.00 0.00 105 GLU A C 3
ATOM 5318 O O . GLU A 1 105 ? 1.527 -3.310 10.458 1.00 0.00 105 GLU A O 3
ATOM 5330 N N . ALA A 1 106 ? 2.650 -5.054 9.588 1.00 0.00 106 ALA A N 3
ATOM 5331 C CA . ALA A 1 106 ? 2.737 -4.474 8.254 1.00 0.00 106 ALA A CA 3
ATOM 5332 C C . ALA A 1 106 ? 1.481 -3.675 7.920 1.00 0.00 106 ALA A C 3
ATOM 5333 O O . ALA A 1 106 ? 1.562 -2.519 7.506 1.00 0.00 106 ALA A O 3
ATOM 5340 N N . ALA A 1 107 ? 0.322 -4.299 8.104 1.00 0.00 107 ALA A N 3
ATOM 5341 C CA . ALA A 1 107 ? -0.950 -3.645 7.824 1.00 0.00 107 ALA A CA 3
ATOM 5342 C C . ALA A 1 107 ? -1.232 -2.538 8.834 1.00 0.00 107 ALA A C 3
ATOM 5343 O O . ALA A 1 107 ? -1.661 -1.444 8.467 1.00 0.00 107 ALA A O 3
ATOM 5350 N N . ARG A 1 108 ? -0.989 -2.829 10.108 1.00 0.00 108 ARG A N 3
ATOM 5351 C CA . ARG A 1 108 ? -1.220 -1.858 11.171 1.00 0.00 108 ARG A CA 3
ATOM 5352 C C . ARG A 1 108 ? -0.565 -0.521 10.837 1.00 0.00 108 ARG A C 3
ATOM 5353 O O . ARG A 1 108 ? -1.176 0.536 10.988 1.00 0.00 108 ARG A O 3
ATOM 5374 N N . GLY A 1 109 ? 0.683 -0.576 10.383 1.00 0.00 109 GLY A N 3
ATOM 5375 C CA . GLY A 1 109 ? 1.400 0.637 10.035 1.00 0.00 109 GLY A CA 3
ATOM 5376 C C . GLY A 1 109 ? 0.627 1.511 9.068 1.00 0.00 109 GLY A C 3
ATOM 5377 O O . GLY A 1 109 ? 0.507 2.719 9.272 1.00 0.00 109 GLY A O 3
ATOM 5381 N N . TRP A 1 110 ? 0.103 0.900 8.011 1.00 0.00 110 TRP A N 3
ATOM 5382 C CA . TRP A 1 110 ? -0.661 1.631 7.007 1.00 0.00 110 TRP A CA 3
ATOM 5383 C C . TRP A 1 110 ? -1.824 2.380 7.647 1.00 0.00 110 TRP A C 3
ATOM 5384 O O . TRP A 1 110 ? -2.015 3.572 7.405 1.00 0.00 110 TRP A O 3
ATOM 5405 N N . GLU A 1 111 ? -2.599 1.675 8.466 1.00 0.00 111 GLU A N 3
ATOM 5406 C CA . GLU A 1 111 ? -3.744 2.275 9.140 1.00 0.00 111 GLU A CA 3
ATOM 5407 C C . GLU A 1 111 ? -3.368 3.619 9.758 1.00 0.00 111 GLU A C 3
ATOM 5408 O O . GLU A 1 111 ? -3.980 4.646 9.462 1.00 0.00 111 GLU A O 3
ATOM 5420 N N . THR A 1 112 ? -2.356 3.604 10.621 1.00 0.00 112 THR A N 3
ATOM 5421 C CA . THR A 1 112 ? -1.899 4.819 11.283 1.00 0.00 112 THR A CA 3
ATOM 5422 C C . THR A 1 112 ? -1.297 5.798 10.281 1.00 0.00 112 THR A C 3
ATOM 5423 O O . THR A 1 112 ? -1.744 6.939 10.169 1.00 0.00 112 THR A O 3
ATOM 5434 N N . ALA A 1 113 ? -0.280 5.344 9.555 1.00 0.00 113 ALA A N 3
ATOM 5435 C CA . ALA A 1 113 ? 0.381 6.180 8.561 1.00 0.00 113 ALA A CA 3
ATOM 5436 C C . ALA A 1 113 ? -0.638 6.917 7.698 1.00 0.00 113 ALA A C 3
ATOM 5437 O O . ALA A 1 113 ? -0.699 8.147 7.708 1.00 0.00 113 ALA A O 3
ATOM 5444 N N . ILE A 1 114 ? -1.435 6.159 6.953 1.00 0.00 114 ILE A N 3
ATOM 5445 C CA . ILE A 1 114 ? -2.451 6.741 6.086 1.00 0.00 114 ILE A CA 3
ATOM 5446 C C . ILE A 1 114 ? -3.233 7.831 6.810 1.00 0.00 114 ILE A C 3
ATOM 5447 O O . ILE A 1 114 ? -3.458 8.913 6.267 1.00 0.00 114 ILE A O 3
ATOM 5463 N N . ARG A 1 115 ? -3.644 7.540 8.040 1.00 0.00 115 ARG A N 3
ATOM 5464 C CA . ARG A 1 115 ? -4.400 8.496 8.839 1.00 0.00 115 ARG A CA 3
ATOM 5465 C C . ARG A 1 115 ? -3.566 9.739 9.134 1.00 0.00 115 ARG A C 3
ATOM 5466 O O . ARG A 1 115 ? -4.073 10.860 9.100 1.00 0.00 115 ARG A O 3
ATOM 5487 N N . GLN A 1 116 ? -2.285 9.532 9.422 1.00 0.00 116 GLN A N 3
ATOM 5488 C CA . GLN A 1 116 ? -1.382 10.636 9.723 1.00 0.00 116 GLN A CA 3
ATOM 5489 C C . GLN A 1 116 ? -1.297 11.606 8.549 1.00 0.00 116 GLN A C 3
ATOM 5490 O O . GLN A 1 116 ? -1.454 12.814 8.717 1.00 0.00 116 GLN A O 3
ATOM 5504 N N . ALA A 1 117 ? -1.048 11.067 7.359 1.00 0.00 117 ALA A N 3
ATOM 5505 C CA . ALA A 1 117 ? -0.944 11.885 6.157 1.00 0.00 117 ALA A CA 3
ATOM 5506 C C . ALA A 1 117 ? -2.255 12.609 5.871 1.00 0.00 117 ALA A C 3
ATOM 5507 O O . ALA A 1 117 ? -2.258 13.740 5.383 1.00 0.00 117 ALA A O 3
ATOM 5514 N N . LEU A 1 118 ? -3.368 11.951 6.177 1.00 0.00 118 LEU A N 3
ATOM 5515 C CA . LEU A 1 118 ? -4.687 12.532 5.952 1.00 0.00 118 LEU A CA 3
ATOM 5516 C C . LEU A 1 118 ? -4.978 13.631 6.968 1.00 0.00 118 LEU A C 3
ATOM 5517 O O . LEU A 1 118 ? -5.976 14.344 6.857 1.00 0.00 118 LEU A O 3
ATOM 5533 N N . MET A 1 119 ? -4.100 13.764 7.957 1.00 0.00 119 MET A N 3
ATOM 5534 C CA . MET A 1 119 ? -4.262 14.779 8.991 1.00 0.00 119 MET A CA 3
ATOM 5535 C C . MET A 1 119 ? -4.496 16.153 8.372 1.00 0.00 119 MET A C 3
ATOM 5536 O O . MET A 1 119 ? -5.133 17.016 8.977 1.00 0.00 119 MET A O 3
ATOM 5550 N N . SER A 1 120 ? -3.977 16.350 7.165 1.00 0.00 120 SER A N 3
ATOM 5551 C CA . SER A 1 120 ? -4.127 17.621 6.466 1.00 0.00 120 SER A CA 3
ATOM 5552 C C . SER A 1 120 ? -5.548 17.785 5.935 1.00 0.00 120 SER A C 3
ATOM 5553 O O . SER A 1 120 ? -6.120 18.873 5.987 1.00 0.00 120 SER A O 3
ATOM 5561 N N . GLY A 1 121 ? -6.111 16.695 5.424 1.00 0.00 121 GLY A N 3
ATOM 5562 C CA . GLY A 1 121 ? -7.460 16.738 4.890 1.00 0.00 121 GLY A CA 3
ATOM 5563 C C . GLY A 1 121 ? -8.351 17.705 5.644 1.00 0.00 121 GLY A C 3
ATOM 5564 O O . GLY A 1 121 ? -8.912 17.379 6.691 1.00 0.00 121 GLY A O 3
ATOM 5568 N N . PRO A 1 122 ? -8.491 18.927 5.109 1.00 0.00 122 PRO A N 3
ATOM 5569 C CA . PRO A 1 122 ? -9.319 19.970 5.722 1.00 0.00 122 PRO A CA 3
ATOM 5570 C C . PRO A 1 122 ? -10.808 19.654 5.635 1.00 0.00 122 PRO A C 3
ATOM 5571 O O . PRO A 1 122 ? -11.230 18.822 4.833 1.00 0.00 122 PRO A O 3
ATOM 5582 N N . SER A 1 123 ? -11.600 20.324 6.467 1.00 0.00 123 SER A N 3
ATOM 5583 C CA . SER A 1 123 ? -13.042 20.113 6.486 1.00 0.00 123 SER A CA 3
ATOM 5584 C C . SER A 1 123 ? -13.374 18.660 6.815 1.00 0.00 123 SER A C 3
ATOM 5585 O O . SER A 1 123 ? -14.248 18.055 6.194 1.00 0.00 123 SER A O 3
ATOM 5593 N N . SER A 1 124 ? -12.669 18.106 7.796 1.00 0.00 124 SER A N 3
ATOM 5594 C CA . SER A 1 124 ? -12.884 16.724 8.206 1.00 0.00 124 SER A CA 3
ATOM 5595 C C . SER A 1 124 ? -13.336 16.653 9.662 1.00 0.00 124 SER A C 3
ATOM 5596 O O . SER A 1 124 ? -12.651 17.139 10.561 1.00 0.00 124 SER A O 3
ATOM 5604 N N . GLY A 1 125 ? -14.497 16.044 9.886 1.00 0.00 125 GLY A N 3
ATOM 5605 C CA . GLY A 1 125 ? -15.022 15.921 11.233 1.00 0.00 125 GLY A CA 3
ATOM 5606 C C . GLY A 1 125 ? -13.938 15.632 12.253 1.00 0.00 125 GLY A C 3
ATOM 5607 O O . GLY A 1 125 ? -13.135 14.718 12.073 1.00 0.00 125 GLY A O 3
ATOM 5611 N N . GLY A 1 1 ? 6.129 21.587 11.925 1.00 0.00 1 GLY A N 4
ATOM 5612 C CA . GLY A 1 1 ? 6.952 21.533 13.119 1.00 0.00 1 GLY A CA 4
ATOM 5613 C C . GLY A 1 1 ? 8.334 20.973 12.845 1.00 0.00 1 GLY A C 4
ATOM 5614 O O . GLY A 1 1 ? 9.321 21.709 12.847 1.00 0.00 1 GLY A O 4
ATOM 5618 N N . SER A 1 2 ? 8.406 19.667 12.610 1.00 0.00 2 SER A N 4
ATOM 5619 C CA . SER A 1 2 ? 9.678 19.007 12.339 1.00 0.00 2 SER A CA 4
ATOM 5620 C C . SER A 1 2 ? 9.731 18.501 10.901 1.00 0.00 2 SER A C 4
ATOM 5621 O O . SER A 1 2 ? 8.972 17.612 10.516 1.00 0.00 2 SER A O 4
ATOM 5629 N N . SER A 1 3 ? 10.635 19.073 10.112 1.00 0.00 3 SER A N 4
ATOM 5630 C CA . SER A 1 3 ? 10.786 18.683 8.715 1.00 0.00 3 SER A CA 4
ATOM 5631 C C . SER A 1 3 ? 11.985 17.757 8.536 1.00 0.00 3 SER A C 4
ATOM 5632 O O . SER A 1 3 ? 12.904 17.747 9.355 1.00 0.00 3 SER A O 4
ATOM 5640 N N . GLY A 1 4 ? 11.969 16.978 7.458 1.00 0.00 4 GLY A N 4
ATOM 5641 C CA . GLY A 1 4 ? 13.059 16.059 7.191 1.00 0.00 4 GLY A CA 4
ATOM 5642 C C . GLY A 1 4 ? 12.733 15.081 6.079 1.00 0.00 4 GLY A C 4
ATOM 5643 O O . GLY A 1 4 ? 13.500 14.934 5.128 1.00 0.00 4 GLY A O 4
ATOM 5647 N N . SER A 1 5 ? 11.593 14.409 6.200 1.00 0.00 5 SER A N 4
ATOM 5648 C CA . SER A 1 5 ? 11.170 13.435 5.200 1.00 0.00 5 SER A CA 4
ATOM 5649 C C . SER A 1 5 ? 10.604 14.134 3.968 1.00 0.00 5 SER A C 4
ATOM 5650 O O . SER A 1 5 ? 10.277 15.320 4.008 1.00 0.00 5 SER A O 4
ATOM 5658 N N . SER A 1 6 ? 10.491 13.389 2.873 1.00 0.00 6 SER A N 4
ATOM 5659 C CA . SER A 1 6 ? 9.968 13.936 1.626 1.00 0.00 6 SER A CA 4
ATOM 5660 C C . SER A 1 6 ? 9.590 12.818 0.659 1.00 0.00 6 SER A C 4
ATOM 5661 O O . SER A 1 6 ? 9.818 11.641 0.933 1.00 0.00 6 SER A O 4
ATOM 5669 N N . GLY A 1 7 ? 9.009 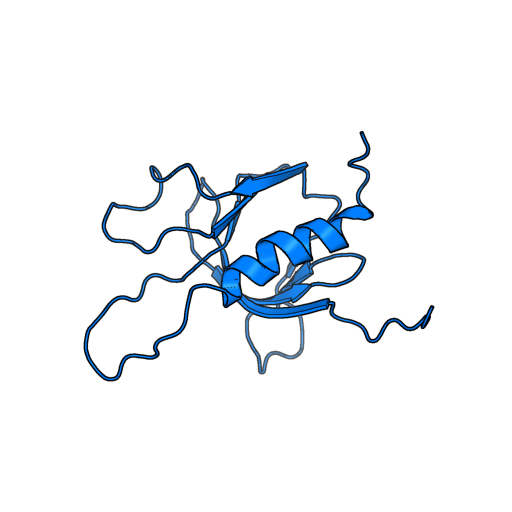13.197 -0.476 1.00 0.00 7 GLY A N 4
ATOM 5670 C CA . GLY A 1 7 ? 8.607 12.217 -1.467 1.00 0.00 7 GLY A CA 4
ATOM 5671 C C . GLY A 1 7 ? 7.485 11.323 -0.978 1.00 0.00 7 GLY A C 4
ATOM 5672 O O . GLY A 1 7 ? 6.365 11.785 -0.758 1.00 0.00 7 GLY A O 4
ATOM 5676 N N . THR A 1 8 ? 7.784 10.039 -0.808 1.00 0.00 8 THR A N 4
ATOM 5677 C CA . THR A 1 8 ? 6.791 9.078 -0.344 1.00 0.00 8 THR A CA 4
ATOM 5678 C C . THR A 1 8 ? 6.993 8.747 1.130 1.00 0.00 8 THR A C 4
ATOM 5679 O O . THR A 1 8 ? 8.115 8.499 1.574 1.00 0.00 8 THR A O 4
ATOM 5690 N N . LEU A 1 9 ? 5.900 8.745 1.886 1.00 0.00 9 LEU A N 4
ATOM 5691 C CA . LEU A 1 9 ? 5.957 8.443 3.312 1.00 0.00 9 LEU A CA 4
ATOM 5692 C C . LEU A 1 9 ? 5.971 6.936 3.550 1.00 0.00 9 LEU A C 4
ATOM 5693 O O . LEU A 1 9 ? 6.742 6.434 4.368 1.00 0.00 9 LEU A O 4
ATOM 5709 N N . ARG A 1 10 ? 5.115 6.220 2.828 1.00 0.00 10 ARG A N 4
ATOM 5710 C CA . ARG A 1 10 ? 5.030 4.771 2.960 1.00 0.00 10 ARG A CA 4
ATOM 5711 C C . ARG A 1 10 ? 4.950 4.104 1.589 1.00 0.00 10 ARG A C 4
ATOM 5712 O O . ARG A 1 10 ? 4.526 4.721 0.613 1.00 0.00 10 ARG A O 4
ATOM 5733 N N . GLU A 1 11 ? 5.361 2.842 1.526 1.00 0.00 11 GLU A N 4
ATOM 5734 C CA . GLU A 1 11 ? 5.336 2.093 0.275 1.00 0.00 11 GLU A CA 4
ATOM 5735 C C . GLU A 1 11 ? 5.472 0.595 0.535 1.00 0.00 11 GLU A C 4
ATOM 5736 O O . GLU A 1 11 ? 6.211 0.173 1.424 1.00 0.00 11 GLU A O 4
ATOM 5748 N N . GLY A 1 12 ? 4.752 -0.203 -0.248 1.00 0.00 12 GLY A N 4
ATOM 5749 C CA . GLY A 1 12 ? 4.805 -1.645 -0.087 1.00 0.00 12 GLY A CA 4
ATOM 5750 C C . GLY A 1 12 ? 3.590 -2.338 -0.669 1.00 0.00 12 GLY A C 4
ATOM 5751 O O . GLY A 1 12 ? 2.550 -1.713 -0.874 1.00 0.00 12 GLY A O 4
ATOM 5755 N N . TRP A 1 13 ? 3.721 -3.632 -0.937 1.00 0.00 13 TRP A N 4
ATOM 5756 C CA . TRP A 1 13 ? 2.625 -4.411 -1.501 1.00 0.00 13 TRP A CA 4
ATOM 5757 C C . TRP A 1 13 ? 1.428 -4.429 -0.557 1.00 0.00 13 TRP A C 4
ATOM 5758 O O . TRP A 1 13 ? 1.535 -4.869 0.588 1.00 0.00 13 TRP A O 4
ATOM 5779 N N . VAL A 1 14 ? 0.288 -3.950 -1.043 1.00 0.00 14 VAL A N 4
ATOM 5780 C CA . VAL A 1 14 ? -0.930 -3.913 -0.242 1.00 0.00 14 VAL A CA 4
ATOM 5781 C C . VAL A 1 14 ? -2.150 -4.283 -1.079 1.00 0.00 14 VAL A C 4
ATOM 5782 O O . VAL A 1 14 ? -2.269 -3.877 -2.235 1.00 0.00 14 VAL A O 4
ATOM 5795 N N . VAL A 1 15 ? -3.055 -5.055 -0.487 1.00 0.00 15 VAL A N 4
ATOM 5796 C CA . VAL A 1 15 ? -4.268 -5.478 -1.177 1.00 0.00 15 VAL A CA 4
ATOM 5797 C C . VAL A 1 15 ? -5.489 -4.733 -0.649 1.00 0.00 15 VAL A C 4
ATOM 5798 O O . VAL A 1 15 ? -5.601 -4.473 0.549 1.00 0.00 15 VAL A O 4
ATOM 5811 N N . HIS A 1 16 ? -6.403 -4.392 -1.552 1.00 0.00 16 HIS A N 4
ATOM 5812 C CA . HIS A 1 16 ? -7.618 -3.678 -1.177 1.00 0.00 16 HIS A CA 4
ATOM 5813 C C . HIS A 1 16 ? -8.788 -4.093 -2.064 1.00 0.00 16 HIS A C 4
ATOM 5814 O O . HIS A 1 16 ? -8.603 -4.766 -3.078 1.00 0.00 16 HIS A O 4
ATOM 5829 N N . TYR A 1 17 ? -9.992 -3.688 -1.675 1.00 0.00 17 TYR A N 4
ATOM 5830 C CA . TYR A 1 17 ? -11.192 -4.021 -2.432 1.00 0.00 17 TYR A CA 4
ATOM 5831 C C . TYR A 1 17 ? -12.408 -3.285 -1.878 1.00 0.00 17 TYR A C 4
ATOM 5832 O O . TYR A 1 17 ? -12.516 -3.061 -0.672 1.00 0.00 17 TYR A O 4
ATOM 5850 N N . SER A 1 18 ? -13.322 -2.911 -2.768 1.00 0.00 18 SER A N 4
ATOM 5851 C CA . SER A 1 18 ? -14.530 -2.197 -2.369 1.00 0.00 18 SER A CA 4
ATOM 5852 C C . SER A 1 18 ? -15.672 -3.172 -2.096 1.00 0.00 18 SER A C 4
ATOM 5853 O O . SER A 1 18 ? -15.526 -4.380 -2.272 1.00 0.00 18 SER A O 4
ATOM 5861 N N . ASN A 1 19 ? -16.808 -2.635 -1.664 1.00 0.00 19 ASN A N 4
ATOM 5862 C CA . ASN A 1 19 ? -17.976 -3.456 -1.366 1.00 0.00 19 ASN A CA 4
ATOM 5863 C C . ASN A 1 19 ? -18.973 -3.424 -2.520 1.00 0.00 19 ASN A C 4
ATOM 5864 O O . ASN A 1 19 ? -20.186 -3.443 -2.308 1.00 0.00 19 ASN A O 4
ATOM 5875 N N . LYS A 1 20 ? -18.454 -3.374 -3.742 1.00 0.00 20 LYS A N 4
ATOM 5876 C CA . LYS A 1 20 ? -19.297 -3.341 -4.931 1.00 0.00 20 LYS A CA 4
ATOM 5877 C C . LYS A 1 20 ? -18.820 -4.355 -5.965 1.00 0.00 20 LYS A C 4
ATOM 5878 O O . LYS A 1 20 ? -19.627 -5.001 -6.634 1.00 0.00 20 LYS A O 4
ATOM 5897 N N . ASP A 1 21 ? -17.504 -4.491 -6.090 1.00 0.00 21 ASP A N 4
ATOM 5898 C CA . ASP A 1 21 ? -16.919 -5.429 -7.042 1.00 0.00 21 ASP A CA 4
ATOM 5899 C C . ASP A 1 21 ? -15.979 -6.401 -6.337 1.00 0.00 21 ASP A C 4
ATOM 5900 O O . ASP A 1 21 ? -15.723 -7.501 -6.828 1.00 0.00 21 ASP A O 4
ATOM 5909 N N . THR A 1 22 ? -15.464 -5.988 -5.183 1.00 0.00 22 THR A N 4
ATOM 5910 C CA . THR A 1 22 ? -14.550 -6.821 -4.412 1.00 0.00 22 THR A CA 4
ATOM 5911 C C . THR A 1 22 ? -13.421 -7.354 -5.286 1.00 0.00 22 THR A C 4
ATOM 5912 O O . THR A 1 22 ? -13.195 -8.562 -5.359 1.00 0.00 22 THR A O 4
ATOM 5923 N N . LEU A 1 23 ? -12.714 -6.445 -5.949 1.00 0.00 23 LEU A N 4
ATOM 5924 C CA . LEU A 1 23 ? -11.606 -6.824 -6.819 1.00 0.00 23 LEU A CA 4
ATOM 5925 C C . LEU A 1 23 ? -10.288 -6.834 -6.051 1.00 0.00 23 LEU A C 4
ATOM 5926 O O . LEU A 1 23 ? -9.351 -6.115 -6.397 1.00 0.00 23 LEU A O 4
ATOM 5942 N N . ARG A 1 24 ? -10.224 -7.655 -5.007 1.00 0.00 24 ARG A N 4
ATOM 5943 C CA . ARG A 1 24 ? -9.021 -7.759 -4.191 1.00 0.00 24 ARG A CA 4
ATOM 5944 C C . ARG A 1 24 ? -7.775 -7.845 -5.067 1.00 0.00 24 ARG A C 4
ATOM 5945 O O . ARG A 1 24 ? -7.462 -8.899 -5.620 1.00 0.00 24 ARG A O 4
ATOM 5966 N N . LYS A 1 25 ? -7.066 -6.727 -5.189 1.00 0.00 25 LYS A N 4
ATOM 5967 C CA . LYS A 1 25 ? -5.853 -6.675 -5.997 1.00 0.00 25 LYS A CA 4
ATOM 5968 C C . LYS A 1 25 ? -4.681 -6.133 -5.184 1.00 0.00 25 LYS A C 4
ATOM 5969 O O . LYS A 1 25 ? -4.728 -5.010 -4.682 1.00 0.00 25 LYS A O 4
ATOM 5988 N N . ARG A 1 26 ? -3.631 -6.938 -5.060 1.00 0.00 26 ARG A N 4
ATOM 5989 C CA . ARG A 1 26 ? -2.447 -6.539 -4.308 1.00 0.00 26 ARG A CA 4
ATOM 5990 C C . ARG A 1 26 ? -1.426 -5.866 -5.220 1.00 0.00 26 ARG A C 4
ATOM 5991 O O . ARG A 1 26 ? -1.086 -6.389 -6.282 1.00 0.00 26 ARG A O 4
ATOM 6012 N N . HIS A 1 27 ? -0.940 -4.703 -4.799 1.00 0.00 27 HIS A N 4
ATOM 6013 C CA . HIS A 1 27 ? 0.043 -3.958 -5.578 1.00 0.00 27 HIS A CA 4
ATOM 6014 C C . HIS A 1 27 ? 0.855 -3.028 -4.681 1.00 0.00 27 HIS A C 4
ATOM 6015 O O . HIS A 1 27 ? 0.415 -2.661 -3.591 1.00 0.00 27 HIS A O 4
ATOM 6030 N N . TYR A 1 28 ? 2.041 -2.652 -5.146 1.00 0.00 28 TYR A N 4
ATOM 6031 C CA . TYR A 1 28 ? 2.915 -1.768 -4.385 1.00 0.00 28 TYR A CA 4
ATOM 6032 C C . TYR A 1 28 ? 2.262 -0.406 -4.173 1.00 0.00 28 TYR A C 4
ATOM 6033 O O . TYR A 1 28 ? 2.310 0.461 -5.045 1.00 0.00 28 TYR A O 4
ATOM 6051 N N . TRP A 1 29 ? 1.652 -0.226 -3.007 1.00 0.00 29 TRP A N 4
ATOM 6052 C CA . TRP A 1 29 ? 0.988 1.031 -2.678 1.00 0.00 29 TRP A CA 4
ATOM 6053 C C . TRP A 1 29 ? 2.009 2.117 -2.356 1.00 0.00 29 TRP A C 4
ATOM 6054 O O . TRP A 1 29 ? 3.180 1.828 -2.109 1.00 0.00 29 TRP A O 4
ATOM 6075 N N . ARG A 1 30 ? 1.557 3.367 -2.361 1.00 0.00 30 ARG A N 4
ATOM 6076 C CA . ARG A 1 30 ? 2.433 4.496 -2.071 1.00 0.00 30 ARG A CA 4
ATOM 6077 C C . ARG A 1 30 ? 1.657 5.627 -1.402 1.00 0.00 30 ARG A C 4
ATOM 6078 O O . ARG A 1 30 ? 0.645 6.096 -1.927 1.00 0.00 30 ARG A O 4
ATOM 6099 N N . LEU A 1 31 ? 2.136 6.062 -0.242 1.00 0.00 31 LEU A N 4
ATOM 6100 C CA . LEU A 1 31 ? 1.487 7.138 0.499 1.00 0.00 31 LEU A CA 4
ATOM 6101 C C . LEU A 1 31 ? 2.370 8.381 0.538 1.00 0.00 31 LEU A C 4
ATOM 6102 O O . LEU A 1 31 ? 3.591 8.284 0.664 1.00 0.00 31 LEU A O 4
ATOM 6118 N N . ASP A 1 32 ? 1.745 9.548 0.432 1.00 0.00 32 ASP A N 4
ATOM 6119 C CA . ASP A 1 32 ? 2.473 10.811 0.458 1.00 0.00 32 ASP A CA 4
ATOM 6120 C C . ASP A 1 32 ? 1.778 11.820 1.368 1.00 0.00 32 ASP A C 4
ATOM 6121 O O . ASP A 1 32 ? 0.787 11.499 2.025 1.00 0.00 32 ASP A O 4
ATOM 6130 N N . CYS A 1 33 ? 2.305 13.039 1.402 1.00 0.00 33 CYS A N 4
ATOM 6131 C CA . CYS A 1 33 ? 1.737 14.094 2.233 1.00 0.00 33 CYS A CA 4
ATOM 6132 C C . CYS A 1 33 ? 0.606 14.812 1.503 1.00 0.00 33 CYS A C 4
ATOM 6133 O O . CYS A 1 33 ? 0.179 15.893 1.908 1.00 0.00 33 CYS A O 4
ATOM 6141 N N . LYS A 1 34 ? 0.127 14.204 0.424 1.00 0.00 34 LYS A N 4
ATOM 6142 C CA . LYS A 1 34 ? -0.954 14.783 -0.365 1.00 0.00 34 LYS A CA 4
ATOM 6143 C C . LYS A 1 34 ? -2.001 13.729 -0.711 1.00 0.00 34 LYS A C 4
ATOM 6144 O O . LYS A 1 34 ? -3.197 13.936 -0.504 1.00 0.00 34 LYS A O 4
ATOM 6163 N N . CYS A 1 35 ? -1.543 12.598 -1.237 1.00 0.00 35 CYS A N 4
ATOM 6164 C CA . CYS A 1 35 ? -2.440 11.511 -1.612 1.00 0.00 35 CYS A CA 4
ATOM 6165 C C . CYS A 1 35 ? -1.715 10.170 -1.572 1.00 0.00 35 CYS A C 4
ATOM 6166 O O . CYS A 1 35 ? -0.498 10.116 -1.393 1.00 0.00 35 CYS A O 4
ATOM 6174 N N . ILE A 1 36 ? -2.470 9.089 -1.738 1.00 0.00 36 ILE A N 4
ATOM 6175 C CA . ILE A 1 36 ? -1.899 7.748 -1.720 1.00 0.00 36 ILE A CA 4
ATOM 6176 C C . ILE A 1 36 ? -1.792 7.177 -3.130 1.00 0.00 36 ILE A C 4
ATOM 6177 O O . ILE A 1 36 ? -2.777 6.703 -3.696 1.00 0.00 36 ILE A O 4
ATOM 6193 N N . THR A 1 37 ? -0.589 7.225 -3.692 1.00 0.00 37 THR A N 4
ATOM 6194 C CA . THR A 1 37 ? -0.351 6.712 -5.035 1.00 0.00 37 THR A CA 4
ATOM 6195 C C . THR A 1 37 ? -0.181 5.197 -5.023 1.00 0.00 37 THR A C 4
ATOM 6196 O O . THR A 1 37 ? 0.237 4.617 -4.020 1.00 0.00 37 THR A O 4
ATOM 6207 N N . LEU A 1 38 ? -0.505 4.561 -6.144 1.00 0.00 38 LEU A N 4
ATOM 6208 C CA . LEU A 1 38 ? -0.387 3.112 -6.263 1.00 0.00 38 LEU A CA 4
ATOM 6209 C C . LEU A 1 38 ? 0.522 2.734 -7.428 1.00 0.00 38 LEU A C 4
ATOM 6210 O O . LEU A 1 38 ? 0.848 3.570 -8.271 1.00 0.00 38 LEU A O 4
ATOM 6226 N N . PHE A 1 39 ? 0.926 1.469 -7.470 1.00 0.00 39 PHE A N 4
ATOM 6227 C CA . PHE A 1 39 ? 1.796 0.979 -8.533 1.00 0.00 39 PHE A CA 4
ATOM 6228 C C . PHE A 1 39 ? 1.604 -0.520 -8.745 1.00 0.00 39 PHE A C 4
ATOM 6229 O O . PHE A 1 39 ? 2.027 -1.332 -7.922 1.00 0.00 39 PHE A O 4
ATOM 6246 N N . GLN A 1 40 ? 0.964 -0.878 -9.854 1.00 0.00 40 GLN A N 4
ATOM 6247 C CA . GLN A 1 40 ? 0.716 -2.279 -10.173 1.00 0.00 40 GLN A CA 4
ATOM 6248 C C . GLN A 1 40 ? 1.850 -3.162 -9.665 1.00 0.00 40 GLN A C 4
ATOM 6249 O O . GLN A 1 40 ? 1.621 -4.119 -8.926 1.00 0.00 40 GLN A O 4
ATOM 6263 N N . ASN A 1 41 ? 3.074 -2.835 -10.067 1.00 0.00 41 ASN A N 4
ATOM 6264 C CA . ASN A 1 41 ? 4.245 -3.600 -9.653 1.00 0.00 41 ASN A CA 4
ATOM 6265 C C . ASN A 1 41 ? 5.291 -2.691 -9.015 1.00 0.00 41 ASN A C 4
ATOM 6266 O O . ASN A 1 41 ? 5.055 -1.501 -8.816 1.00 0.00 41 ASN A O 4
ATOM 6277 N N . ASN A 1 42 ? 6.449 -3.262 -8.698 1.00 0.00 42 ASN A N 4
ATOM 6278 C CA . ASN A 1 42 ? 7.532 -2.504 -8.083 1.00 0.00 42 ASN A CA 4
ATOM 6279 C C . ASN A 1 42 ? 8.484 -1.959 -9.142 1.00 0.00 42 ASN A C 4
ATOM 6280 O O . ASN A 1 42 ? 9.027 -0.863 -9.001 1.00 0.00 42 ASN A O 4
ATOM 6291 N N . THR A 1 43 ? 8.683 -2.732 -10.206 1.00 0.00 43 THR A N 4
ATOM 6292 C CA . THR A 1 43 ? 9.569 -2.328 -11.290 1.00 0.00 43 THR A CA 4
ATOM 6293 C C . THR A 1 43 ? 8.902 -1.294 -12.190 1.00 0.00 43 THR A C 4
ATOM 6294 O O . THR A 1 43 ? 9.575 -0.543 -12.897 1.00 0.00 43 THR A O 4
ATOM 6305 N N . THR A 1 44 ? 7.573 -1.260 -12.159 1.00 0.00 44 THR A N 4
ATOM 6306 C CA . THR A 1 44 ? 6.815 -0.318 -12.973 1.00 0.00 44 THR A CA 4
ATOM 6307 C C . THR A 1 44 ? 7.309 1.109 -12.767 1.00 0.00 44 THR A C 4
ATOM 6308 O O . THR A 1 44 ? 7.954 1.414 -11.765 1.00 0.00 44 THR A O 4
ATOM 6319 N N . ASN A 1 45 ? 7.000 1.981 -13.722 1.00 0.00 45 ASN A N 4
ATOM 6320 C CA . ASN A 1 45 ? 7.413 3.377 -13.644 1.00 0.00 45 ASN A CA 4
ATOM 6321 C C . ASN A 1 45 ? 6.218 4.283 -13.363 1.00 0.00 45 ASN A C 4
ATOM 6322 O O . ASN A 1 45 ? 6.187 4.994 -12.358 1.00 0.00 45 ASN A O 4
ATOM 6333 N N . ARG A 1 46 ? 5.236 4.252 -14.258 1.00 0.00 46 ARG A N 4
ATOM 6334 C CA . ARG A 1 46 ? 4.038 5.071 -14.108 1.00 0.00 46 ARG A CA 4
ATOM 6335 C C . ARG A 1 46 ? 3.130 4.510 -13.017 1.00 0.00 46 ARG A C 4
ATOM 6336 O O . ARG A 1 46 ? 3.062 3.297 -12.815 1.00 0.00 46 ARG A O 4
ATOM 6357 N N . TYR A 1 47 ? 2.435 5.400 -12.318 1.00 0.00 47 TYR A N 4
ATOM 6358 C CA . TYR A 1 47 ? 1.533 4.994 -11.246 1.00 0.00 47 TYR A CA 4
ATOM 6359 C C . TYR A 1 47 ? 0.286 4.320 -11.810 1.00 0.00 47 TYR A C 4
ATOM 6360 O O . TYR A 1 47 ? -0.120 4.586 -12.941 1.00 0.00 47 TYR A O 4
ATOM 6378 N N . TYR A 1 48 ? -0.317 3.445 -11.012 1.00 0.00 48 TYR A N 4
ATOM 6379 C CA . TYR A 1 48 ? -1.517 2.730 -11.430 1.00 0.00 48 TYR A CA 4
ATOM 6380 C C . TYR A 1 48 ? -2.775 3.475 -10.994 1.00 0.00 48 TYR A C 4
ATOM 6381 O O . TYR A 1 48 ? -3.719 3.630 -11.769 1.00 0.00 48 TYR A O 4
ATOM 6399 N N . LYS A 1 49 ? -2.779 3.936 -9.748 1.00 0.00 49 LYS A N 4
ATOM 6400 C CA . LYS A 1 49 ? -3.919 4.667 -9.206 1.00 0.00 49 LYS A CA 4
ATOM 6401 C C . LYS A 1 49 ? -3.474 5.637 -8.115 1.00 0.00 49 LYS A C 4
ATOM 6402 O O . LYS A 1 49 ? -2.538 5.356 -7.368 1.00 0.00 49 LYS A O 4
ATOM 6421 N N . GLU A 1 50 ? -4.154 6.776 -8.030 1.00 0.00 50 GLU A N 4
ATOM 6422 C CA . GLU A 1 50 ? -3.828 7.786 -7.029 1.00 0.00 50 GLU A CA 4
ATOM 6423 C C . GLU A 1 50 ? -5.059 8.153 -6.207 1.00 0.00 50 GLU A C 4
ATOM 6424 O O . GLU A 1 50 ? -5.963 8.834 -6.693 1.00 0.00 50 GLU A O 4
ATOM 6436 N N . ILE A 1 51 ? -5.087 7.698 -4.959 1.00 0.00 51 ILE A N 4
ATOM 6437 C CA . ILE A 1 51 ? -6.207 7.979 -4.069 1.00 0.00 51 ILE A CA 4
ATOM 6438 C C . ILE A 1 51 ? -5.961 9.248 -3.260 1.00 0.00 51 ILE A C 4
ATOM 6439 O O . ILE A 1 51 ? -5.159 9.273 -2.326 1.00 0.00 51 ILE A O 4
ATOM 6455 N N . PRO A 1 52 ? -6.667 10.329 -3.624 1.00 0.00 52 PRO A N 4
ATOM 6456 C CA . PRO A 1 52 ? -6.545 11.621 -2.944 1.00 0.00 52 PRO A CA 4
ATOM 6457 C C . PRO A 1 52 ? -7.129 11.593 -1.536 1.00 0.00 52 PRO A C 4
ATOM 6458 O O . PRO A 1 52 ? -8.294 11.242 -1.343 1.00 0.00 52 PRO A O 4
ATOM 6469 N N . LEU A 1 53 ? -6.314 11.965 -0.555 1.00 0.00 53 LEU A N 4
ATOM 6470 C CA . LEU A 1 53 ? -6.751 11.983 0.837 1.00 0.00 53 LEU A CA 4
ATOM 6471 C C . LEU A 1 53 ? -8.056 12.759 0.988 1.00 0.00 53 LEU A C 4
ATOM 6472 O O . LEU A 1 53 ? -8.776 12.596 1.973 1.00 0.00 53 LEU A O 4
ATOM 6488 N N . SER A 1 54 ? -8.354 13.602 0.005 1.00 0.00 54 SER A N 4
ATOM 6489 C CA . SER A 1 54 ? -9.572 14.405 0.030 1.00 0.00 54 SER A CA 4
ATOM 6490 C C . SER A 1 54 ? -10.805 13.526 -0.153 1.00 0.00 54 SER A C 4
ATOM 6491 O O . SER A 1 54 ? -11.806 13.691 0.544 1.00 0.00 54 SER A O 4
ATOM 6499 N N . GLU A 1 55 ? -10.724 12.592 -1.096 1.00 0.00 55 GLU A N 4
ATOM 6500 C CA . GLU A 1 55 ? -11.835 11.687 -1.371 1.00 0.00 55 GLU A CA 4
ATOM 6501 C C . GLU A 1 55 ? -12.229 10.912 -0.117 1.00 0.00 55 GLU A C 4
ATOM 6502 O O . GLU A 1 55 ? -13.413 10.712 0.156 1.00 0.00 55 GLU A O 4
ATOM 6514 N N . ILE A 1 56 ? -11.228 10.477 0.641 1.00 0.00 56 ILE A N 4
ATOM 6515 C CA . ILE A 1 56 ? -11.469 9.725 1.866 1.00 0.00 56 ILE A CA 4
ATOM 6516 C C . ILE A 1 56 ? -12.393 10.489 2.808 1.00 0.00 56 ILE A C 4
ATOM 6517 O O . ILE A 1 56 ? -12.195 11.678 3.060 1.00 0.00 56 ILE A O 4
ATOM 6533 N N . LEU A 1 57 ? -13.402 9.799 3.328 1.00 0.00 57 LEU A N 4
ATOM 6534 C CA . LEU A 1 57 ? -14.356 10.412 4.245 1.00 0.00 57 LEU A CA 4
ATOM 6535 C C . LEU A 1 57 ? -13.999 10.096 5.694 1.00 0.00 57 LEU A C 4
ATOM 6536 O O . LEU A 1 57 ? -14.007 10.978 6.553 1.00 0.00 57 LEU A O 4
ATOM 6552 N N . THR A 1 58 ? -13.683 8.832 5.959 1.00 0.00 58 THR A N 4
ATOM 6553 C CA . THR A 1 58 ? -13.322 8.400 7.303 1.00 0.00 58 THR A CA 4
ATOM 6554 C C . THR A 1 58 ? -12.523 7.102 7.267 1.00 0.00 58 THR A C 4
ATOM 6555 O O . THR A 1 58 ? -12.606 6.336 6.307 1.00 0.00 58 THR A O 4
ATOM 6566 N N . VAL A 1 59 ? -11.748 6.860 8.320 1.00 0.00 59 VAL A N 4
ATOM 6567 C CA . VAL A 1 59 ? -10.935 5.653 8.409 1.00 0.00 59 VAL A CA 4
ATOM 6568 C C . VAL A 1 59 ? -11.305 4.831 9.639 1.00 0.00 59 VAL A C 4
ATOM 6569 O O . VAL A 1 59 ? -11.256 5.325 10.765 1.00 0.00 59 VAL A O 4
ATOM 6582 N N . GLU A 1 60 ? -11.675 3.574 9.415 1.00 0.00 60 GLU A N 4
ATOM 6583 C CA . GLU A 1 60 ? -12.054 2.684 10.505 1.00 0.00 60 GLU A CA 4
ATOM 6584 C C . GLU A 1 60 ? -11.258 1.383 10.447 1.00 0.00 60 GLU A C 4
ATOM 6585 O O . GLU A 1 60 ? -10.542 1.124 9.480 1.00 0.00 60 GLU A O 4
ATOM 6597 N N . SER A 1 61 ? -11.389 0.569 11.490 1.00 0.00 61 SER A N 4
ATOM 6598 C CA . SER A 1 61 ? -10.679 -0.703 11.560 1.00 0.00 61 SER A CA 4
ATOM 6599 C C . SER A 1 61 ? -11.596 -1.859 11.170 1.00 0.00 61 SER A C 4
ATOM 6600 O O . SER A 1 61 ? -12.792 -1.841 11.457 1.00 0.00 61 SER A O 4
ATOM 6608 N N . ALA A 1 62 ? -11.024 -2.862 10.512 1.00 0.00 62 ALA A N 4
ATOM 6609 C CA . ALA A 1 62 ? -11.788 -4.028 10.084 1.00 0.00 62 ALA A CA 4
ATOM 6610 C C . ALA A 1 62 ? -12.843 -4.403 11.118 1.00 0.00 62 ALA A C 4
ATOM 6611 O O . ALA A 1 62 ? -12.515 -4.790 12.240 1.00 0.00 62 ALA A O 4
ATOM 6618 N N . GLN A 1 63 ? -14.110 -4.286 10.734 1.00 0.00 63 GLN A N 4
ATOM 6619 C CA . GLN A 1 63 ? -15.213 -4.613 11.630 1.00 0.00 63 GLN A CA 4
ATOM 6620 C C . GLN A 1 63 ? -16.271 -5.443 10.911 1.00 0.00 63 GLN A C 4
ATOM 6621 O O . GLN A 1 63 ? -16.934 -6.283 11.519 1.00 0.00 63 GLN A O 4
ATOM 6635 N N . ASN A 1 64 ? -16.424 -5.203 9.612 1.00 0.00 64 ASN A N 4
ATOM 6636 C CA . ASN A 1 64 ? -17.402 -5.928 8.811 1.00 0.00 64 ASN A CA 4
ATOM 6637 C C . ASN A 1 64 ? -16.711 -6.794 7.761 1.00 0.00 64 ASN A C 4
ATOM 6638 O O . ASN A 1 64 ? -15.909 -6.304 6.967 1.00 0.00 64 ASN A O 4
ATOM 6649 N N . PHE A 1 65 ? -17.029 -8.085 7.765 1.00 0.00 65 PHE A N 4
ATOM 6650 C CA . PHE A 1 65 ? -16.438 -9.019 6.814 1.00 0.00 65 PHE A CA 4
ATOM 6651 C C . PHE A 1 65 ? -17.518 -9.856 6.133 1.00 0.00 65 PHE A C 4
ATOM 6652 O O . PHE A 1 65 ? -17.287 -11.010 5.771 1.00 0.00 65 PHE A O 4
ATOM 6669 N N . SER A 1 66 ? -18.696 -9.266 5.963 1.00 0.00 66 SER A N 4
ATOM 6670 C CA . SER A 1 66 ? -19.813 -9.958 5.330 1.00 0.00 66 SER A CA 4
ATOM 6671 C C . SER A 1 66 ? -19.521 -10.227 3.857 1.00 0.00 66 SER A C 4
ATOM 6672 O O . SER A 1 66 ? -20.014 -11.198 3.282 1.00 0.00 66 SER A O 4
ATOM 6680 N N . LEU A 1 67 ? -18.715 -9.361 3.253 1.00 0.00 67 LEU A N 4
ATOM 6681 C CA . LEU A 1 67 ? -18.355 -9.504 1.846 1.00 0.00 67 LEU A CA 4
ATOM 6682 C C . LEU A 1 67 ? -17.576 -10.794 1.612 1.00 0.00 67 LEU A C 4
ATOM 6683 O O . LEU A 1 67 ? -18.086 -11.740 1.011 1.00 0.00 67 LEU A O 4
ATOM 6699 N N . VAL A 1 68 ? -16.337 -10.827 2.093 1.00 0.00 68 VAL A N 4
ATOM 6700 C CA . VAL A 1 68 ? -15.488 -12.002 1.939 1.00 0.00 68 VAL A CA 4
ATOM 6701 C C . VAL A 1 68 ? -15.837 -13.071 2.968 1.00 0.00 68 VAL A C 4
ATOM 6702 O O . VAL A 1 68 ? -16.305 -12.779 4.069 1.00 0.00 68 VAL A O 4
ATOM 6715 N N . PRO A 1 69 ? -15.605 -14.341 2.604 1.00 0.00 69 PRO A N 4
ATOM 6716 C CA . PRO A 1 69 ? -15.887 -15.480 3.483 1.00 0.00 69 PRO A CA 4
ATOM 6717 C C . PRO A 1 69 ? -14.936 -15.544 4.672 1.00 0.00 69 PRO A C 4
ATOM 6718 O O . PRO A 1 69 ? -13.947 -14.814 4.747 1.00 0.00 69 PRO A O 4
ATOM 6729 N N . PRO A 1 70 ? -15.238 -16.438 5.626 1.00 0.00 70 PRO A N 4
ATOM 6730 C CA . PRO A 1 70 ? -14.421 -16.619 6.829 1.00 0.00 70 PRO A CA 4
ATOM 6731 C C . PRO A 1 70 ? -13.070 -17.257 6.522 1.00 0.00 70 PRO A C 4
ATOM 6732 O O . PRO A 1 70 ? -12.159 -17.231 7.348 1.00 0.00 70 PRO A O 4
ATOM 6743 N N . GLY A 1 71 ? -12.949 -17.830 5.329 1.00 0.00 71 GLY A N 4
ATOM 6744 C CA . GLY A 1 71 ? -11.706 -18.466 4.934 1.00 0.00 71 GLY A CA 4
ATOM 6745 C C . GLY A 1 71 ? -10.795 -17.531 4.164 1.00 0.00 71 GLY A C 4
ATOM 6746 O O . GLY A 1 71 ? -9.610 -17.814 3.985 1.00 0.00 71 GLY A O 4
ATOM 6750 N N . THR A 1 72 ? -11.348 -16.412 3.706 1.00 0.00 72 THR A N 4
ATOM 6751 C CA . THR A 1 72 ? -10.578 -15.434 2.949 1.00 0.00 72 THR A CA 4
ATOM 6752 C C . THR A 1 72 ? -10.008 -14.355 3.863 1.00 0.00 72 THR A C 4
ATOM 6753 O O . THR A 1 72 ? -10.752 -13.572 4.453 1.00 0.00 72 THR A O 4
ATOM 6764 N N . ASN A 1 73 ? -8.685 -14.320 3.977 1.00 0.00 73 ASN A N 4
ATOM 6765 C CA . ASN A 1 73 ? -8.016 -13.337 4.820 1.00 0.00 73 ASN A CA 4
ATOM 6766 C C . ASN A 1 73 ? -8.766 -12.008 4.807 1.00 0.00 73 ASN A C 4
ATOM 6767 O O . ASN A 1 73 ? -8.997 -11.408 3.757 1.00 0.00 73 ASN A O 4
ATOM 6778 N N . PRO A 1 74 ? -9.155 -11.537 6.001 1.00 0.00 74 PRO A N 4
ATOM 6779 C CA . PRO A 1 74 ? -9.884 -10.274 6.153 1.00 0.00 74 PRO A CA 4
ATOM 6780 C C . PRO A 1 74 ? -9.012 -9.061 5.849 1.00 0.00 74 PRO A C 4
ATOM 6781 O O . PRO A 1 74 ? -7.953 -9.184 5.233 1.00 0.00 74 PRO A O 4
ATOM 6792 N N . HIS A 1 75 ? -9.463 -7.889 6.285 1.00 0.00 75 HIS A N 4
ATOM 6793 C CA . HIS A 1 75 ? -8.723 -6.653 6.059 1.00 0.00 75 HIS A CA 4
ATOM 6794 C C . HIS A 1 75 ? -8.281 -6.035 7.383 1.00 0.00 75 HIS A C 4
ATOM 6795 O O . HIS A 1 75 ? -8.714 -6.463 8.454 1.00 0.00 75 HIS A O 4
ATOM 6810 N N . CYS A 1 76 ? -7.418 -5.029 7.302 1.00 0.00 76 CYS A N 4
ATOM 6811 C CA . CYS A 1 76 ? -6.917 -4.353 8.493 1.00 0.00 76 CYS A CA 4
ATOM 6812 C C . CYS A 1 76 ? -7.761 -3.125 8.818 1.00 0.00 76 CYS A C 4
ATOM 6813 O O . CYS A 1 76 ? -8.280 -2.990 9.926 1.00 0.00 76 CYS A O 4
ATOM 6821 N N . PHE A 1 77 ? -7.892 -2.230 7.844 1.00 0.00 77 PHE A N 4
ATOM 6822 C CA . PHE A 1 77 ? -8.671 -1.010 8.027 1.00 0.00 77 PHE A CA 4
ATOM 6823 C C . PHE A 1 77 ? -9.504 -0.706 6.785 1.00 0.00 77 PHE A C 4
ATOM 6824 O O . PHE A 1 77 ? -9.166 -1.129 5.680 1.00 0.00 77 PHE A O 4
ATOM 6841 N N . GLU A 1 78 ? -10.594 0.031 6.977 1.00 0.00 78 GLU A N 4
ATOM 6842 C CA . GLU A 1 78 ? -11.475 0.391 5.873 1.00 0.00 78 GLU A CA 4
ATOM 6843 C C . GLU A 1 78 ? -11.411 1.890 5.592 1.00 0.00 78 GLU A C 4
ATOM 6844 O O . GLU A 1 78 ? -11.502 2.708 6.507 1.00 0.00 78 GLU A O 4
ATOM 6856 N N . ILE A 1 79 ? -11.254 2.241 4.320 1.00 0.00 79 ILE A N 4
ATOM 6857 C CA . ILE A 1 79 ? -11.179 3.640 3.918 1.00 0.00 79 ILE A CA 4
ATOM 6858 C C . ILE A 1 79 ? -12.490 4.105 3.294 1.00 0.00 79 ILE A C 4
ATOM 6859 O O . ILE A 1 79 ? -12.635 4.127 2.072 1.00 0.00 79 ILE A O 4
ATOM 6875 N N . VAL A 1 80 ? -13.443 4.477 4.143 1.00 0.00 80 VAL A N 4
ATOM 6876 C CA . VAL A 1 80 ? -14.743 4.944 3.675 1.00 0.00 80 VAL A CA 4
ATOM 6877 C C . VAL A 1 80 ? -14.592 6.127 2.725 1.00 0.00 80 VAL A C 4
ATOM 6878 O O . VAL A 1 80 ? -14.237 7.231 3.141 1.00 0.00 80 VAL A O 4
ATOM 6891 N N . THR A 1 81 ? -14.866 5.891 1.446 1.00 0.00 81 THR A N 4
ATOM 6892 C CA . THR A 1 81 ? -14.760 6.936 0.436 1.00 0.00 81 THR A CA 4
ATOM 6893 C C . THR A 1 81 ? -16.138 7.381 -0.040 1.00 0.00 81 THR A C 4
ATOM 6894 O O . THR A 1 81 ? -17.158 6.853 0.400 1.00 0.00 81 THR A O 4
ATOM 6905 N N . ALA A 1 82 ? -16.160 8.356 -0.944 1.00 0.00 82 ALA A N 4
ATOM 6906 C CA . ALA A 1 82 ? -17.413 8.870 -1.482 1.00 0.00 82 ALA A CA 4
ATOM 6907 C C . ALA A 1 82 ? -17.899 8.019 -2.651 1.00 0.00 82 ALA A C 4
ATOM 6908 O O . ALA A 1 82 ? -18.698 8.471 -3.470 1.00 0.00 82 ALA A O 4
ATOM 6915 N N . ASN A 1 83 ? -17.409 6.786 -2.723 1.00 0.00 83 ASN A N 4
ATOM 6916 C CA . ASN A 1 83 ? -17.792 5.873 -3.794 1.00 0.00 83 ASN A CA 4
ATOM 6917 C C . ASN A 1 83 ? -18.161 4.502 -3.233 1.00 0.00 83 ASN A C 4
ATOM 6918 O O . ASN A 1 83 ? -19.102 3.862 -3.702 1.00 0.00 83 ASN A O 4
ATOM 6929 N N . ALA A 1 84 ? -17.414 4.059 -2.227 1.00 0.00 84 ALA A N 4
ATOM 6930 C CA . ALA A 1 84 ? -17.665 2.767 -1.601 1.00 0.00 84 ALA A CA 4
ATOM 6931 C C . ALA A 1 84 ? -16.709 2.527 -0.438 1.00 0.00 84 ALA A C 4
ATOM 6932 O O . ALA A 1 84 ? -15.733 3.256 -0.261 1.00 0.00 84 ALA A O 4
ATOM 6939 N N . THR A 1 85 ? -16.996 1.499 0.355 1.00 0.00 85 THR A N 4
ATOM 6940 C CA . THR A 1 85 ? -16.163 1.163 1.503 1.00 0.00 85 THR A CA 4
ATOM 6941 C C . THR A 1 85 ? -14.954 0.336 1.082 1.00 0.00 85 THR A C 4
ATOM 6942 O O . THR A 1 85 ? -15.096 -0.714 0.454 1.00 0.00 85 THR A O 4
ATOM 6953 N N . TYR A 1 86 ? -13.765 0.814 1.432 1.00 0.00 86 TYR A N 4
ATOM 6954 C CA . TYR A 1 86 ? -12.530 0.118 1.088 1.00 0.00 86 TYR A CA 4
ATOM 6955 C C . TYR A 1 86 ? -12.175 -0.918 2.151 1.00 0.00 86 TYR A C 4
ATOM 6956 O O . TYR A 1 86 ? -12.561 -0.790 3.313 1.00 0.00 86 TYR A O 4
ATOM 6974 N N . PHE A 1 87 ? -11.435 -1.944 1.743 1.00 0.00 87 PHE A N 4
ATOM 6975 C CA . PHE A 1 87 ? -11.026 -3.003 2.658 1.00 0.00 87 PHE A CA 4
ATOM 6976 C C . PHE A 1 87 ? -9.551 -3.345 2.470 1.00 0.00 87 PHE A C 4
ATOM 6977 O O . PHE A 1 87 ? -9.209 -4.309 1.785 1.00 0.00 87 PHE A O 4
ATOM 6994 N N . VAL A 1 88 ? -8.682 -2.548 3.082 1.00 0.00 88 VAL A N 4
ATOM 6995 C CA . VAL A 1 88 ? -7.243 -2.766 2.983 1.00 0.00 88 VAL A CA 4
ATOM 6996 C C . VAL A 1 88 ? -6.728 -3.579 4.165 1.00 0.00 88 VAL A C 4
ATOM 6997 O O . VAL A 1 88 ? -7.107 -3.337 5.311 1.00 0.00 88 VAL A O 4
ATOM 7010 N N . GLY A 1 89 ? -5.860 -4.545 3.879 1.00 0.00 89 GLY A N 4
ATOM 7011 C CA . GLY A 1 89 ? -5.306 -5.379 4.930 1.00 0.00 89 GLY A CA 4
ATOM 7012 C C . GLY A 1 89 ? -4.257 -6.343 4.411 1.00 0.00 89 GLY A C 4
ATOM 7013 O O . GLY A 1 89 ? -3.219 -5.925 3.902 1.00 0.00 89 GLY A O 4
ATOM 7017 N N . GLU A 1 90 ? -4.529 -7.638 4.543 1.00 0.00 90 GLU A N 4
ATOM 7018 C CA . GLU A 1 90 ? -3.599 -8.663 4.086 1.00 0.00 90 GLU A CA 4
ATOM 7019 C C . GLU A 1 90 ? -4.139 -9.376 2.849 1.00 0.00 90 GLU A C 4
ATOM 7020 O O . GLU A 1 90 ? -5.245 -9.092 2.390 1.00 0.00 90 GLU A O 4
ATOM 7032 N N . MET A 1 91 ? -3.350 -10.302 2.315 1.00 0.00 91 MET A N 4
ATOM 7033 C CA . MET A 1 91 ? -3.749 -11.055 1.131 1.00 0.00 91 MET A CA 4
ATOM 7034 C C . MET A 1 91 ? -3.827 -12.547 1.438 1.00 0.00 91 MET A C 4
ATOM 7035 O O . MET A 1 91 ? -3.136 -13.062 2.317 1.00 0.00 91 MET A O 4
ATOM 7049 N N . PRO A 1 92 ? -4.690 -13.260 0.698 1.00 0.00 92 PRO A N 4
ATOM 7050 C CA . PRO A 1 92 ? -4.879 -14.703 0.873 1.00 0.00 92 PRO A CA 4
ATOM 7051 C C . PRO A 1 92 ? -3.668 -15.506 0.412 1.00 0.00 92 PRO A C 4
ATOM 7052 O O . PRO A 1 92 ? -3.447 -15.683 -0.785 1.00 0.00 92 PRO A O 4
ATOM 7063 N N . GLY A 1 93 ? -2.885 -15.991 1.371 1.00 0.00 93 GLY A N 4
ATOM 7064 C CA . GLY A 1 93 ? -1.706 -16.771 1.043 1.00 0.00 93 GLY A CA 4
ATOM 7065 C C . GLY A 1 93 ? -2.051 -18.122 0.449 1.00 0.00 93 GLY A C 4
ATOM 7066 O O . GLY A 1 93 ? -1.818 -18.366 -0.734 1.00 0.00 93 GLY A O 4
ATOM 7070 N N . GLY A 1 94 ? -2.608 -19.005 1.273 1.00 0.00 94 GLY A N 4
ATOM 7071 C CA . GLY A 1 94 ? -2.975 -20.328 0.805 1.00 0.00 94 GLY A CA 4
ATOM 7072 C C . GLY A 1 94 ? -1.928 -21.373 1.139 1.00 0.00 94 GLY A C 4
ATOM 7073 O O . GLY A 1 94 ? -1.708 -21.690 2.308 1.00 0.00 94 GLY A O 4
ATOM 7077 N N . THR A 1 95 ? -1.281 -21.910 0.110 1.00 0.00 95 THR A N 4
ATOM 7078 C CA . THR A 1 95 ? -0.254 -22.927 0.300 1.00 0.00 95 THR A CA 4
ATOM 7079 C C . THR A 1 95 ? 0.997 -22.333 0.937 1.00 0.00 95 THR A C 4
ATOM 7080 O O . THR A 1 95 ? 1.379 -21.194 0.668 1.00 0.00 95 THR A O 4
ATOM 7091 N N . PRO A 1 96 ? 1.652 -23.121 1.803 1.00 0.00 96 PRO A N 4
ATOM 7092 C CA . PRO A 1 96 ? 2.871 -22.693 2.496 1.00 0.00 96 PRO A CA 4
ATOM 7093 C C . PRO A 1 96 ? 4.063 -22.573 1.552 1.00 0.00 96 PRO A C 4
ATOM 7094 O O . PRO A 1 96 ? 4.219 -23.371 0.629 1.00 0.00 96 PRO A O 4
ATOM 7105 N N . GLY A 1 97 ? 4.902 -21.569 1.791 1.00 0.00 97 GLY A N 4
ATOM 7106 C CA . GLY A 1 97 ? 6.069 -21.363 0.953 1.00 0.00 97 GLY A CA 4
ATOM 7107 C C . GLY A 1 97 ? 5.894 -20.207 -0.011 1.00 0.00 97 GLY A C 4
ATOM 7108 O O . GLY A 1 97 ? 5.028 -20.244 -0.885 1.00 0.00 97 GLY A O 4
ATOM 7112 N N . GLY A 1 98 ? 6.718 -19.176 0.147 1.00 0.00 98 GLY A N 4
ATOM 7113 C CA . GLY A 1 98 ? 6.633 -18.018 -0.723 1.00 0.00 98 GLY A CA 4
ATOM 7114 C C . GLY A 1 98 ? 6.070 -16.801 -0.015 1.00 0.00 98 GLY A C 4
ATOM 7115 O O . GLY A 1 98 ? 6.712 -16.208 0.852 1.00 0.00 98 GLY A O 4
ATOM 7119 N N . PRO A 1 99 ? 4.841 -16.411 -0.386 1.00 0.00 99 PRO A N 4
ATOM 7120 C CA . PRO A 1 99 ? 4.165 -15.253 0.206 1.00 0.00 99 PRO A CA 4
ATOM 7121 C C . PRO A 1 99 ? 3.756 -15.499 1.654 1.00 0.00 99 PRO A C 4
ATOM 7122 O O . PRO A 1 99 ? 2.645 -15.953 1.927 1.00 0.00 99 PRO A O 4
ATOM 7133 N N . SER A 1 100 ? 4.661 -15.197 2.580 1.00 0.00 100 SER A N 4
ATOM 7134 C CA . SER A 1 100 ? 4.395 -15.388 4.001 1.00 0.00 100 SER A CA 4
ATOM 7135 C C . SER A 1 100 ? 2.991 -14.911 4.360 1.00 0.00 100 SER A C 4
ATOM 7136 O O . SER A 1 100 ? 2.253 -15.595 5.067 1.00 0.00 100 SER A O 4
ATOM 7144 N N . GLY A 1 101 ? 2.629 -13.731 3.865 1.00 0.00 101 GLY A N 4
ATOM 7145 C CA . GLY A 1 101 ? 1.316 -13.181 4.144 1.00 0.00 101 GLY A CA 4
ATOM 7146 C C . GLY A 1 101 ? 1.129 -12.838 5.609 1.00 0.00 101 GLY A C 4
ATOM 7147 O O . GLY A 1 101 ? 0.099 -13.158 6.201 1.00 0.00 101 GLY A O 4
ATOM 7151 N N . GLN A 1 102 ? 2.129 -12.186 6.194 1.00 0.00 102 GLN A N 4
ATOM 7152 C CA . GLN A 1 102 ? 2.071 -11.803 7.599 1.00 0.00 102 GLN A CA 4
ATOM 7153 C C . GLN A 1 102 ? 0.885 -10.881 7.863 1.00 0.00 102 GLN A C 4
ATOM 7154 O O . GLN A 1 102 ? 0.157 -11.054 8.840 1.00 0.00 102 GLN A O 4
ATOM 7168 N N . GLY A 1 103 ? 0.696 -9.901 6.985 1.00 0.00 103 GLY A N 4
ATOM 7169 C CA . GLY A 1 103 ? -0.404 -8.967 7.141 1.00 0.00 103 GLY A CA 4
ATOM 7170 C C . GLY A 1 103 ? -0.639 -8.585 8.590 1.00 0.00 103 GLY A C 4
ATOM 7171 O O . GLY A 1 103 ? -1.760 -8.677 9.088 1.00 0.00 103 GLY A O 4
ATOM 7175 N N . ALA A 1 104 ? 0.421 -8.158 9.267 1.00 0.00 104 ALA A N 4
ATOM 7176 C CA . ALA A 1 104 ? 0.325 -7.761 10.666 1.00 0.00 104 ALA A CA 4
ATOM 7177 C C . ALA A 1 104 ? 1.071 -6.456 10.920 1.00 0.00 104 ALA A C 4
ATOM 7178 O O . ALA A 1 104 ? 0.472 -5.455 11.311 1.00 0.00 104 ALA A O 4
ATOM 7185 N N . GLU A 1 105 ? 2.381 -6.474 10.694 1.00 0.00 105 GLU A N 4
ATOM 7186 C CA . GLU A 1 105 ? 3.208 -5.291 10.900 1.00 0.00 105 GLU A CA 4
ATOM 7187 C C . GLU A 1 105 ? 3.133 -4.359 9.694 1.00 0.00 105 GLU A C 4
ATOM 7188 O O . GLU A 1 105 ? 3.222 -3.139 9.833 1.00 0.00 105 GLU A O 4
ATOM 7200 N N . ALA A 1 106 ? 2.970 -4.942 8.511 1.00 0.00 106 ALA A N 4
ATOM 7201 C CA . ALA A 1 106 ? 2.882 -4.165 7.281 1.00 0.00 106 ALA A CA 4
ATOM 7202 C C . ALA A 1 106 ? 1.586 -3.364 7.230 1.00 0.00 106 ALA A C 4
ATOM 7203 O O . ALA A 1 106 ? 1.601 -2.156 6.995 1.00 0.00 106 ALA A O 4
ATOM 7210 N N . ALA A 1 107 ? 0.466 -4.045 7.450 1.00 0.00 107 ALA A N 4
ATOM 7211 C CA . ALA A 1 107 ? -0.839 -3.395 7.430 1.00 0.00 107 ALA A CA 4
ATOM 7212 C C . ALA A 1 107 ? -0.951 -2.354 8.538 1.00 0.00 107 ALA A C 4
ATOM 7213 O O . ALA A 1 107 ? -1.188 -1.175 8.274 1.00 0.00 107 ALA A O 4
ATOM 7220 N N . ARG A 1 108 ? -0.781 -2.797 9.780 1.00 0.00 108 ARG A N 4
ATOM 7221 C CA . ARG A 1 108 ? -0.865 -1.903 10.928 1.00 0.00 108 ARG A CA 4
ATOM 7222 C C . ARG A 1 108 ? -0.156 -0.583 10.643 1.00 0.00 108 ARG A C 4
ATOM 7223 O O . ARG A 1 108 ? -0.571 0.472 11.119 1.00 0.00 108 ARG A O 4
ATOM 7244 N N . GLY A 1 109 ? 0.919 -0.651 9.862 1.00 0.00 109 GLY A N 4
ATOM 7245 C CA . GLY A 1 109 ? 1.669 0.545 9.528 1.00 0.00 109 GLY A CA 4
ATOM 7246 C C . GLY A 1 109 ? 0.867 1.516 8.685 1.00 0.00 109 GLY A C 4
ATOM 7247 O O . GLY A 1 109 ? 0.857 2.718 8.951 1.00 0.00 109 GLY A O 4
ATOM 7251 N N . TRP A 1 110 ? 0.193 0.996 7.666 1.00 0.00 110 TRP A N 4
ATOM 7252 C CA . TRP A 1 110 ? -0.615 1.826 6.780 1.00 0.00 110 TRP A CA 4
ATOM 7253 C C . TRP A 1 110 ? -1.768 2.472 7.540 1.00 0.00 110 TRP A C 4
ATOM 7254 O O . TRP A 1 110 ? -2.029 3.665 7.392 1.00 0.00 110 TRP A O 4
ATOM 7275 N N . GLU A 1 111 ? -2.454 1.676 8.355 1.00 0.00 111 GLU A N 4
ATOM 7276 C CA . GLU A 1 111 ? -3.579 2.172 9.138 1.00 0.00 111 GLU A CA 4
ATOM 7277 C C . GLU A 1 111 ? -3.246 3.515 9.780 1.00 0.00 111 GLU A C 4
ATOM 7278 O O . GLU A 1 111 ? -3.988 4.487 9.636 1.00 0.00 111 GLU A O 4
ATOM 7290 N N . THR A 1 112 ? -2.123 3.562 10.491 1.00 0.00 112 THR A N 4
ATOM 7291 C CA . THR A 1 112 ? -1.691 4.784 11.157 1.00 0.00 112 THR A CA 4
ATOM 7292 C C . THR A 1 112 ? -1.176 5.807 10.150 1.00 0.00 112 THR A C 4
ATOM 7293 O O . THR A 1 112 ? -1.632 6.949 10.123 1.00 0.00 112 THR A O 4
ATOM 7304 N N . ALA A 1 113 ? -0.224 5.388 9.323 1.00 0.00 113 ALA A N 4
ATOM 7305 C CA . ALA A 1 113 ? 0.351 6.267 8.312 1.00 0.00 113 ALA A CA 4
ATOM 7306 C C . ALA A 1 113 ? -0.740 6.999 7.537 1.00 0.00 113 ALA A C 4
ATOM 7307 O O . ALA A 1 113 ? -0.842 8.225 7.600 1.00 0.00 113 ALA A O 4
ATOM 7314 N N . ILE A 1 114 ? -1.551 6.241 6.808 1.00 0.00 114 ILE A N 4
ATOM 7315 C CA . ILE A 1 114 ? -2.634 6.819 6.022 1.00 0.00 114 ILE A CA 4
ATOM 7316 C C . ILE A 1 114 ? -3.371 7.897 6.810 1.00 0.00 114 ILE A C 4
ATOM 7317 O O . ILE A 1 114 ? -3.572 9.009 6.321 1.00 0.00 114 ILE A O 4
ATOM 7333 N N . ARG A 1 115 ? -3.770 7.559 8.031 1.00 0.00 115 ARG A N 4
ATOM 7334 C CA . ARG A 1 115 ? -4.485 8.498 8.888 1.00 0.00 115 ARG A CA 4
ATOM 7335 C C . ARG A 1 115 ? -3.645 9.745 9.148 1.00 0.00 115 ARG A C 4
ATOM 7336 O O . ARG A 1 115 ? -4.161 10.862 9.151 1.00 0.00 115 ARG A O 4
ATOM 7357 N N . GLN A 1 116 ? -2.349 9.544 9.365 1.00 0.00 116 GLN A N 4
ATOM 7358 C CA . GLN A 1 116 ? -1.438 10.653 9.627 1.00 0.00 116 GLN A CA 4
ATOM 7359 C C . GLN A 1 116 ? -1.374 11.598 8.432 1.00 0.00 116 GLN A C 4
ATOM 7360 O O . GLN A 1 116 ? -1.536 12.809 8.577 1.00 0.00 116 GLN A O 4
ATOM 7374 N N . ALA A 1 117 ? -1.136 11.037 7.251 1.00 0.00 117 ALA A N 4
ATOM 7375 C CA . ALA A 1 117 ? -1.052 11.830 6.031 1.00 0.00 117 ALA A CA 4
ATOM 7376 C C . ALA A 1 117 ? -2.377 12.525 5.736 1.00 0.00 117 ALA A C 4
ATOM 7377 O O . ALA A 1 117 ? -2.401 13.648 5.229 1.00 0.00 117 ALA A O 4
ATOM 7384 N N . LEU A 1 118 ? -3.477 11.853 6.055 1.00 0.00 118 LEU A N 4
ATOM 7385 C CA . LEU A 1 118 ? -4.806 12.406 5.824 1.00 0.00 118 LEU A CA 4
ATOM 7386 C C . LEU A 1 118 ? -5.094 13.553 6.787 1.00 0.00 118 LEU A C 4
ATOM 7387 O O . LEU A 1 118 ? -6.098 14.252 6.654 1.00 0.00 118 LEU A O 4
ATOM 7403 N N . MET A 1 119 ? -4.205 13.742 7.757 1.00 0.00 119 MET A N 4
ATOM 7404 C CA . MET A 1 119 ? -4.362 14.807 8.741 1.00 0.00 119 MET A CA 4
ATOM 7405 C C . MET A 1 119 ? -4.667 16.137 8.058 1.00 0.00 119 MET A C 4
ATOM 7406 O O . MET A 1 119 ? -5.334 16.999 8.629 1.00 0.00 119 MET A O 4
ATOM 7420 N N . SER A 1 120 ? -4.173 16.296 6.835 1.00 0.00 120 SER A N 4
ATOM 7421 C CA . SER A 1 120 ? -4.389 17.523 6.077 1.00 0.00 120 SER A CA 4
ATOM 7422 C C . SER A 1 120 ? -5.724 17.477 5.340 1.00 0.00 120 SER A C 4
ATOM 7423 O O . SER A 1 120 ? -5.944 18.220 4.384 1.00 0.00 120 SER A O 4
ATOM 7431 N N . GLY A 1 121 ? -6.614 16.599 5.793 1.00 0.00 121 GLY A N 4
ATOM 7432 C CA . GLY A 1 121 ? -7.917 16.472 5.166 1.00 0.00 121 GLY A CA 4
ATOM 7433 C C . GLY A 1 121 ? -7.865 16.706 3.669 1.00 0.00 121 GLY A C 4
ATOM 7434 O O . GLY A 1 121 ? -7.434 15.847 2.900 1.00 0.00 121 GLY A O 4
ATOM 7438 N N . PRO A 1 122 ? -8.314 17.893 3.236 1.00 0.00 122 PRO A N 4
ATOM 7439 C CA . PRO A 1 122 ? -8.329 18.265 1.818 1.00 0.00 122 PRO A CA 4
ATOM 7440 C C . PRO A 1 122 ? -6.926 18.483 1.262 1.00 0.00 122 PRO A C 4
ATOM 7441 O O . PRO A 1 122 ? -6.178 19.329 1.751 1.00 0.00 122 PRO A O 4
ATOM 7452 N N . SER A 1 123 ? -6.576 17.713 0.236 1.00 0.00 123 SER A N 4
ATOM 7453 C CA . SER A 1 123 ? -5.261 17.820 -0.386 1.00 0.00 123 SER A CA 4
ATOM 7454 C C . SER A 1 123 ? -5.097 19.168 -1.082 1.00 0.00 123 SER A C 4
ATOM 7455 O O . SER A 1 123 ? -4.172 19.924 -0.786 1.00 0.00 123 SER A O 4
ATOM 7463 N N . SER A 1 124 ? -6.002 19.462 -2.010 1.00 0.00 124 SER A N 4
ATOM 7464 C CA . SER A 1 124 ? -5.957 20.716 -2.752 1.00 0.00 124 SER A CA 4
ATOM 7465 C C . SER A 1 124 ? -6.138 21.908 -1.816 1.00 0.00 124 SER A C 4
ATOM 7466 O O . SER A 1 124 ? -7.106 21.976 -1.060 1.00 0.00 124 SER A O 4
ATOM 7474 N N . GLY A 1 125 ? -5.197 22.846 -1.874 1.00 0.00 125 GLY A N 4
ATOM 7475 C CA . GLY A 1 125 ? -5.270 24.022 -1.028 1.00 0.00 125 GLY A CA 4
ATOM 7476 C C . GLY A 1 125 ? -4.375 23.916 0.191 1.00 0.00 125 GLY A C 4
ATOM 7477 O O . GLY A 1 125 ? -4.554 23.028 1.025 1.00 0.00 125 GLY A O 4
ATOM 7481 N N . GLY A 1 1 ? -4.144 20.234 8.410 1.00 0.00 1 GLY A N 5
ATOM 7482 C CA . GLY A 1 1 ? -2.911 20.991 8.293 1.00 0.00 1 GLY A CA 5
ATOM 7483 C C . GLY A 1 1 ? -1.702 20.208 8.763 1.00 0.00 1 GLY A C 5
ATOM 7484 O O . GLY A 1 1 ? -1.709 19.637 9.854 1.00 0.00 1 GLY A O 5
ATOM 7488 N N . SER A 1 2 ? -0.660 20.179 7.938 1.00 0.00 2 SER A N 5
ATOM 7489 C CA . SER A 1 2 ? 0.560 19.454 8.274 1.00 0.00 2 SER A CA 5
ATOM 7490 C C . SER A 1 2 ? 1.764 20.055 7.553 1.00 0.00 2 SER A C 5
ATOM 7491 O O . SER A 1 2 ? 1.628 20.650 6.484 1.00 0.00 2 SER A O 5
ATOM 7499 N N . SER A 1 3 ? 2.942 19.894 8.147 1.00 0.00 3 SER A N 5
ATOM 7500 C CA . SER A 1 3 ? 4.170 20.423 7.565 1.00 0.00 3 SER A CA 5
ATOM 7501 C C . SER A 1 3 ? 4.200 20.191 6.057 1.00 0.00 3 SER A C 5
ATOM 7502 O O . SER A 1 3 ? 3.691 19.187 5.562 1.00 0.00 3 SER A O 5
ATOM 7510 N N . GLY A 1 4 ? 4.802 21.129 5.332 1.00 0.00 4 GLY A N 5
ATOM 7511 C CA . GLY A 1 4 ? 4.888 21.010 3.888 1.00 0.00 4 GLY A CA 5
ATOM 7512 C C . GLY A 1 4 ? 6.191 20.382 3.435 1.00 0.00 4 GLY A C 5
ATOM 7513 O O . GLY A 1 4 ? 7.269 20.919 3.689 1.00 0.00 4 GLY A O 5
ATOM 7517 N N . SER A 1 5 ? 6.093 19.239 2.764 1.00 0.00 5 SER A N 5
ATOM 7518 C CA . SER A 1 5 ? 7.273 18.533 2.279 1.00 0.00 5 SER A CA 5
ATOM 7519 C C . SER A 1 5 ? 6.920 17.627 1.104 1.00 0.00 5 SER A C 5
ATOM 7520 O O . SER A 1 5 ? 5.749 17.464 0.761 1.00 0.00 5 SER A O 5
ATOM 7528 N N . SER A 1 6 ? 7.942 17.039 0.490 1.00 0.00 6 SER A N 5
ATOM 7529 C CA . SER A 1 6 ? 7.742 16.152 -0.650 1.00 0.00 6 SER A CA 5
ATOM 7530 C C . SER A 1 6 ? 8.504 14.844 -0.462 1.00 0.00 6 SER A C 5
ATOM 7531 O O . SER A 1 6 ? 9.623 14.833 0.050 1.00 0.00 6 SER A O 5
ATOM 7539 N N . GLY A 1 7 ? 7.889 13.742 -0.879 1.00 0.00 7 GLY A N 5
ATOM 7540 C CA . GLY A 1 7 ? 8.523 12.443 -0.748 1.00 0.00 7 GLY A CA 5
ATOM 7541 C C . GLY A 1 7 ? 7.565 11.377 -0.256 1.00 0.00 7 GLY A C 5
ATOM 7542 O O . GLY A 1 7 ? 6.676 11.653 0.550 1.00 0.00 7 GLY A O 5
ATOM 7546 N N . THR A 1 8 ? 7.743 10.153 -0.744 1.00 0.00 8 THR A N 5
ATOM 7547 C CA . THR A 1 8 ? 6.886 9.042 -0.352 1.00 0.00 8 THR A CA 5
ATOM 7548 C C . THR A 1 8 ? 7.080 8.690 1.119 1.00 0.00 8 THR A C 5
ATOM 7549 O O . THR A 1 8 ? 8.191 8.385 1.554 1.00 0.00 8 THR A O 5
ATOM 7560 N N . LEU A 1 9 ? 5.992 8.735 1.881 1.00 0.00 9 LEU A N 5
ATOM 7561 C CA . LEU A 1 9 ? 6.043 8.420 3.305 1.00 0.00 9 LEU A CA 5
ATOM 7562 C C . LEU A 1 9 ? 6.050 6.911 3.529 1.00 0.00 9 LEU A C 5
ATOM 7563 O O . LEU A 1 9 ? 6.777 6.404 4.383 1.00 0.00 9 LEU A O 5
ATOM 7579 N N . ARG A 1 10 ? 5.238 6.199 2.754 1.00 0.00 10 ARG A N 5
ATOM 7580 C CA . ARG A 1 10 ? 5.152 4.748 2.868 1.00 0.00 10 ARG A CA 5
ATOM 7581 C C . ARG A 1 10 ? 5.153 4.094 1.489 1.00 0.00 10 ARG A C 5
ATOM 7582 O O . ARG A 1 10 ? 4.775 4.716 0.497 1.00 0.00 10 ARG A O 5
ATOM 7603 N N . GLU A 1 11 ? 5.582 2.837 1.436 1.00 0.00 11 GLU A N 5
ATOM 7604 C CA . GLU A 1 11 ? 5.634 2.100 0.179 1.00 0.00 11 GLU A CA 5
ATOM 7605 C C . GLU A 1 11 ? 5.770 0.601 0.432 1.00 0.00 11 GLU A C 5
ATOM 7606 O O . GLU A 1 11 ? 6.614 0.167 1.214 1.00 0.00 11 GLU A O 5
ATOM 7618 N N . GLY A 1 12 ? 4.930 -0.184 -0.236 1.00 0.00 12 GLY A N 5
ATOM 7619 C CA . GLY A 1 12 ? 4.971 -1.625 -0.070 1.00 0.00 12 GLY A CA 5
ATOM 7620 C C . GLY A 1 12 ? 3.765 -2.313 -0.678 1.00 0.00 12 GLY A C 5
ATOM 7621 O O . GLY A 1 12 ? 2.757 -1.670 -0.970 1.00 0.00 12 GLY A O 5
ATOM 7625 N N . TRP A 1 13 ? 3.869 -3.623 -0.871 1.00 0.00 13 TRP A N 5
ATOM 7626 C CA . TRP A 1 13 ? 2.778 -4.399 -1.450 1.00 0.00 13 TRP A CA 5
ATOM 7627 C C . TRP A 1 13 ? 1.545 -4.358 -0.555 1.00 0.00 13 TRP A C 5
ATOM 7628 O O . TRP A 1 13 ? 1.577 -4.826 0.584 1.00 0.00 13 TRP A O 5
ATOM 7649 N N . VAL A 1 14 ? 0.459 -3.795 -1.075 1.00 0.00 14 VAL A N 5
ATOM 7650 C CA . VAL A 1 14 ? -0.785 -3.694 -0.322 1.00 0.00 14 VAL A CA 5
ATOM 7651 C C . VAL A 1 14 ? -1.988 -4.010 -1.204 1.00 0.00 14 VAL A C 5
ATOM 7652 O O . VAL A 1 14 ? -2.048 -3.598 -2.362 1.00 0.00 14 VAL A O 5
ATOM 7665 N N . VAL A 1 15 ? -2.946 -4.745 -0.648 1.00 0.00 15 VAL A N 5
ATOM 7666 C CA . VAL A 1 15 ? -4.150 -5.115 -1.383 1.00 0.00 15 VAL A CA 5
ATOM 7667 C C . VAL A 1 15 ? -5.375 -4.399 -0.827 1.00 0.00 15 VAL A C 5
ATOM 7668 O O . VAL A 1 15 ? -5.421 -4.046 0.352 1.00 0.00 15 VAL A O 5
ATOM 7681 N N . HIS A 1 16 ? -6.369 -4.186 -1.684 1.00 0.00 16 HIS A N 5
ATOM 7682 C CA . HIS A 1 16 ? -7.597 -3.512 -1.279 1.00 0.00 16 HIS A CA 5
ATOM 7683 C C . HIS A 1 16 ? -8.756 -3.900 -2.192 1.00 0.00 16 HIS A C 5
ATOM 7684 O O . HIS A 1 16 ? -8.561 -4.554 -3.217 1.00 0.00 16 HIS A O 5
ATOM 7699 N N . TYR A 1 17 ? -9.963 -3.493 -1.813 1.00 0.00 17 TYR A N 5
ATOM 7700 C CA . TYR A 1 17 ? -11.154 -3.801 -2.596 1.00 0.00 17 TYR A CA 5
ATOM 7701 C C . TYR A 1 17 ? -12.363 -3.032 -2.073 1.00 0.00 17 TYR A C 5
ATOM 7702 O O . TYR A 1 17 ? -12.520 -2.845 -0.867 1.00 0.00 17 TYR A O 5
ATOM 7720 N N . SER A 1 18 ? -13.216 -2.588 -2.991 1.00 0.00 18 SER A N 5
ATOM 7721 C CA . SER A 1 18 ? -14.411 -1.836 -2.625 1.00 0.00 18 SER A CA 5
ATOM 7722 C C . SER A 1 18 ? -15.588 -2.774 -2.377 1.00 0.00 18 SER A C 5
ATOM 7723 O O . SER A 1 18 ? -15.514 -3.969 -2.660 1.00 0.00 18 SER A O 5
ATOM 7731 N N . ASN A 1 19 ? -16.675 -2.222 -1.847 1.00 0.00 19 ASN A N 5
ATOM 7732 C CA . ASN A 1 19 ? -17.869 -3.008 -1.560 1.00 0.00 19 ASN A CA 5
ATOM 7733 C C . ASN A 1 19 ? -18.837 -2.978 -2.739 1.00 0.00 19 ASN A C 5
ATOM 7734 O O . ASN A 1 19 ? -20.052 -3.067 -2.562 1.00 0.00 19 ASN A O 5
ATOM 7745 N N . LYS A 1 20 ? -18.289 -2.853 -3.943 1.00 0.00 20 LYS A N 5
ATOM 7746 C CA . LYS A 1 20 ? -19.102 -2.813 -5.153 1.00 0.00 20 LYS A CA 5
ATOM 7747 C C . LYS A 1 20 ? -18.742 -3.963 -6.088 1.00 0.00 20 LYS A C 5
ATOM 7748 O O . LYS A 1 20 ? -19.620 -4.597 -6.674 1.00 0.00 20 LYS A O 5
ATOM 7767 N N . ASP A 1 21 ? -17.447 -4.227 -6.223 1.00 0.00 21 ASP A N 5
ATOM 7768 C CA . ASP A 1 21 ? -16.971 -5.302 -7.085 1.00 0.00 21 ASP A CA 5
ATOM 7769 C C . ASP A 1 21 ? -16.091 -6.274 -6.306 1.00 0.00 21 ASP A C 5
ATOM 7770 O O . ASP A 1 21 ? -15.859 -7.404 -6.739 1.00 0.00 21 ASP A O 5
ATOM 7779 N N . THR A 1 22 ? -15.601 -5.828 -5.153 1.00 0.00 22 THR A N 5
ATOM 7780 C CA . THR A 1 22 ? -14.745 -6.657 -4.314 1.00 0.00 22 THR A CA 5
ATOM 7781 C C . THR A 1 22 ? -13.671 -7.353 -5.143 1.00 0.00 22 THR A C 5
ATOM 7782 O O . THR A 1 22 ? -13.540 -8.577 -5.106 1.00 0.00 22 THR A O 5
ATOM 7793 N N . LEU A 1 23 ? -12.904 -6.565 -5.889 1.00 0.00 23 LEU A N 5
ATOM 7794 C CA . LEU A 1 23 ? -11.839 -7.106 -6.727 1.00 0.00 23 LEU A CA 5
ATOM 7795 C C . LEU A 1 23 ? -10.479 -6.933 -6.058 1.00 0.00 23 LEU A C 5
ATOM 7796 O O . LEU A 1 23 ? -9.642 -6.158 -6.521 1.00 0.00 23 LEU A O 5
ATOM 7812 N N . ARG A 1 24 ? -10.265 -7.662 -4.967 1.00 0.00 24 ARG A N 5
ATOM 7813 C CA . ARG A 1 24 ? -9.006 -7.590 -4.235 1.00 0.00 24 ARG A CA 5
ATOM 7814 C C . ARG A 1 24 ? -7.818 -7.673 -5.189 1.00 0.00 24 ARG A C 5
ATOM 7815 O O . ARG A 1 24 ? -7.509 -8.738 -5.723 1.00 0.00 24 ARG A O 5
ATOM 7836 N N . LYS A 1 25 ? -7.154 -6.541 -5.398 1.00 0.00 25 LYS A N 5
ATOM 7837 C CA . LYS A 1 25 ? -5.998 -6.484 -6.285 1.00 0.00 25 LYS A CA 5
ATOM 7838 C C . LYS A 1 25 ? -4.762 -5.995 -5.538 1.00 0.00 25 LYS A C 5
ATOM 7839 O O . LYS A 1 25 ? -4.780 -4.933 -4.916 1.00 0.00 25 LYS A O 5
ATOM 7858 N N . ARG A 1 26 ? -3.688 -6.776 -5.605 1.00 0.00 26 ARG A N 5
ATOM 7859 C CA . ARG A 1 26 ? -2.443 -6.422 -4.935 1.00 0.00 26 ARG A CA 5
ATOM 7860 C C . ARG A 1 26 ? -1.540 -5.611 -5.859 1.00 0.00 26 ARG A C 5
ATOM 7861 O O . ARG A 1 26 ? -1.435 -5.899 -7.052 1.00 0.00 26 ARG A O 5
ATOM 7882 N N . HIS A 1 27 ? -0.890 -4.595 -5.301 1.00 0.00 27 HIS A N 5
ATOM 7883 C CA . HIS A 1 27 ? 0.005 -3.741 -6.075 1.00 0.00 27 HIS A CA 5
ATOM 7884 C C . HIS A 1 27 ? 0.841 -2.856 -5.156 1.00 0.00 27 HIS A C 5
ATOM 7885 O O . HIS A 1 27 ? 0.429 -2.539 -4.039 1.00 0.00 27 HIS A O 5
ATOM 7900 N N . TYR A 1 28 ? 2.016 -2.460 -5.632 1.00 0.00 28 TYR A N 5
ATOM 7901 C CA . TYR A 1 28 ? 2.911 -1.614 -4.852 1.00 0.00 28 TYR A CA 5
ATOM 7902 C C . TYR A 1 28 ? 2.242 -0.286 -4.507 1.00 0.00 28 TYR A C 5
ATOM 7903 O O . TYR A 1 28 ? 2.206 0.634 -5.324 1.00 0.00 28 TYR A O 5
ATOM 7921 N N . TRP A 1 29 ? 1.716 -0.196 -3.291 1.00 0.00 29 TRP A N 5
ATOM 7922 C CA . TRP A 1 29 ? 1.048 1.018 -2.836 1.00 0.00 29 TRP A CA 5
ATOM 7923 C C . TRP A 1 29 ? 2.064 2.107 -2.507 1.00 0.00 29 TRP A C 5
ATOM 7924 O O . TRP A 1 29 ? 3.234 1.821 -2.252 1.00 0.00 29 TRP A O 5
ATOM 7945 N N . ARG A 1 30 ? 1.610 3.356 -2.516 1.00 0.00 30 ARG A N 5
ATOM 7946 C CA . ARG A 1 30 ? 2.480 4.487 -2.220 1.00 0.00 30 ARG A CA 5
ATOM 7947 C C . ARG A 1 30 ? 1.707 5.600 -1.518 1.00 0.00 30 ARG A C 5
ATOM 7948 O O . ARG A 1 30 ? 0.683 6.068 -2.017 1.00 0.00 30 ARG A O 5
ATOM 7969 N N . LEU A 1 31 ? 2.202 6.017 -0.358 1.00 0.00 31 LEU A N 5
ATOM 7970 C CA . LEU A 1 31 ? 1.558 7.074 0.413 1.00 0.00 31 LEU A CA 5
ATOM 7971 C C . LEU A 1 31 ? 2.433 8.322 0.465 1.00 0.00 31 LEU A C 5
ATOM 7972 O O . LEU A 1 31 ? 3.657 8.230 0.564 1.00 0.00 31 LEU A O 5
ATOM 7988 N N . ASP A 1 32 ? 1.798 9.487 0.399 1.00 0.00 32 ASP A N 5
ATOM 7989 C CA . ASP A 1 32 ? 2.518 10.754 0.441 1.00 0.00 32 ASP A CA 5
ATOM 7990 C C . ASP A 1 32 ? 1.845 11.730 1.401 1.00 0.00 32 ASP A C 5
ATOM 7991 O O . ASP A 1 32 ? 0.900 11.371 2.105 1.00 0.00 32 ASP A O 5
ATOM 8000 N N . CYS A 1 33 ? 2.337 12.964 1.423 1.00 0.00 33 CYS A N 5
ATOM 8001 C CA . CYS A 1 33 ? 1.784 13.992 2.298 1.00 0.00 33 CYS A CA 5
ATOM 8002 C C . CYS A 1 33 ? 0.585 14.672 1.646 1.00 0.00 33 CYS A C 5
ATOM 8003 O O . CYS A 1 33 ? 0.060 15.659 2.163 1.00 0.00 33 CYS A O 5
ATOM 8011 N N . LYS A 1 34 ? 0.156 14.141 0.506 1.00 0.00 34 LYS A N 5
ATOM 8012 C CA . LYS A 1 34 ? -0.980 14.696 -0.219 1.00 0.00 34 LYS A CA 5
ATOM 8013 C C . LYS A 1 34 ? -1.999 13.609 -0.549 1.00 0.00 34 LYS A C 5
ATOM 8014 O O . LYS A 1 34 ? -3.188 13.752 -0.263 1.00 0.00 34 LYS A O 5
ATOM 8033 N N . CYS A 1 35 ? -1.525 12.524 -1.150 1.00 0.00 35 CYS A N 5
ATOM 8034 C CA . CYS A 1 35 ? -2.395 11.412 -1.518 1.00 0.00 35 CYS A CA 5
ATOM 8035 C C . CYS A 1 35 ? -1.612 10.104 -1.570 1.00 0.00 35 CYS A C 5
ATOM 8036 O O . CYS A 1 35 ? -0.385 10.099 -1.468 1.00 0.00 35 CYS A O 5
ATOM 8044 N N . ILE A 1 36 ? -2.330 8.997 -1.728 1.00 0.00 36 ILE A N 5
ATOM 8045 C CA . ILE A 1 36 ? -1.703 7.683 -1.793 1.00 0.00 36 ILE A CA 5
ATOM 8046 C C . ILE A 1 36 ? -1.725 7.133 -3.215 1.00 0.00 36 ILE A C 5
ATOM 8047 O O . ILE A 1 36 ? -2.761 6.680 -3.702 1.00 0.00 36 ILE A O 5
ATOM 8063 N N . THR A 1 37 ? -0.573 7.175 -3.878 1.00 0.00 37 THR A N 5
ATOM 8064 C CA . THR A 1 37 ? -0.459 6.680 -5.244 1.00 0.00 37 THR A CA 5
ATOM 8065 C C . THR A 1 37 ? -0.261 5.169 -5.267 1.00 0.00 37 THR A C 5
ATOM 8066 O O . THR A 1 37 ? 0.203 4.578 -4.291 1.00 0.00 37 THR A O 5
ATOM 8077 N N . LEU A 1 38 ? -0.616 4.548 -6.387 1.00 0.00 38 LEU A N 5
ATOM 8078 C CA . LEU A 1 38 ? -0.476 3.104 -6.537 1.00 0.00 38 LEU A CA 5
ATOM 8079 C C . LEU A 1 38 ? 0.448 2.765 -7.702 1.00 0.00 38 LEU A C 5
ATOM 8080 O O . LEU A 1 38 ? 0.861 3.645 -8.458 1.00 0.00 38 LEU A O 5
ATOM 8096 N N . PHE A 1 39 ? 0.769 1.482 -7.842 1.00 0.00 39 PHE A N 5
ATOM 8097 C CA . PHE A 1 39 ? 1.644 1.026 -8.916 1.00 0.00 39 PHE A CA 5
ATOM 8098 C C . PHE A 1 39 ? 1.381 -0.440 -9.246 1.00 0.00 39 PHE A C 5
ATOM 8099 O O . PHE A 1 39 ? 1.506 -1.312 -8.387 1.00 0.00 39 PHE A O 5
ATOM 8116 N N . GLN A 1 40 ? 1.014 -0.702 -10.497 1.00 0.00 40 GLN A N 5
ATOM 8117 C CA . GLN A 1 40 ? 0.732 -2.062 -10.940 1.00 0.00 40 GLN A CA 5
ATOM 8118 C C . GLN A 1 40 ? 1.640 -3.064 -10.236 1.00 0.00 40 GLN A C 5
ATOM 8119 O O . GLN A 1 40 ? 1.168 -3.965 -9.544 1.00 0.00 40 GLN A O 5
ATOM 8133 N N . ASN A 1 41 ? 2.947 -2.901 -10.417 1.00 0.00 41 ASN A N 5
ATOM 8134 C CA . ASN A 1 41 ? 3.921 -3.792 -9.799 1.00 0.00 41 ASN A CA 5
ATOM 8135 C C . ASN A 1 41 ? 5.232 -3.060 -9.527 1.00 0.00 41 ASN A C 5
ATOM 8136 O O . ASN A 1 41 ? 5.539 -2.056 -10.169 1.00 0.00 41 ASN A O 5
ATOM 8147 N N . ASN A 1 42 ? 6.002 -3.571 -8.572 1.00 0.00 42 ASN A N 5
ATOM 8148 C CA . ASN A 1 42 ? 7.280 -2.966 -8.215 1.00 0.00 42 ASN A CA 5
ATOM 8149 C C . ASN A 1 42 ? 8.155 -2.775 -9.450 1.00 0.00 42 ASN A C 5
ATOM 8150 O O . ASN A 1 42 ? 9.138 -2.033 -9.420 1.00 0.00 42 ASN A O 5
ATOM 8161 N N . THR A 1 43 ? 7.792 -3.450 -10.536 1.00 0.00 43 THR A N 5
ATOM 8162 C CA . THR A 1 43 ? 8.544 -3.356 -11.781 1.00 0.00 43 THR A CA 5
ATOM 8163 C C . THR A 1 43 ? 7.751 -2.607 -12.846 1.00 0.00 43 THR A C 5
ATOM 8164 O O . THR A 1 43 ? 7.788 -2.959 -14.026 1.00 0.00 43 THR A O 5
ATOM 8175 N N . THR A 1 44 ? 7.033 -1.571 -12.424 1.00 0.00 44 THR A N 5
ATOM 8176 C CA . THR A 1 44 ? 6.230 -0.772 -13.342 1.00 0.00 44 THR A CA 5
ATOM 8177 C C . THR A 1 44 ? 6.829 0.617 -13.530 1.00 0.00 44 THR A C 5
ATOM 8178 O O . THR A 1 44 ? 7.542 1.118 -12.662 1.00 0.00 44 THR A O 5
ATOM 8189 N N . ASN A 1 45 ? 6.535 1.234 -14.670 1.00 0.00 45 ASN A N 5
ATOM 8190 C CA . ASN A 1 45 ? 7.045 2.566 -14.972 1.00 0.00 45 ASN A CA 5
ATOM 8191 C C . ASN A 1 45 ? 6.027 3.637 -14.591 1.00 0.00 45 ASN A C 5
ATOM 8192 O O . ASN A 1 45 ? 6.373 4.644 -13.973 1.00 0.00 45 ASN A O 5
ATOM 8203 N N . ARG A 1 46 ? 4.772 3.412 -14.964 1.00 0.00 46 ARG A N 5
ATOM 8204 C CA . ARG A 1 46 ? 3.704 4.358 -14.662 1.00 0.00 46 ARG A CA 5
ATOM 8205 C C . ARG A 1 46 ? 2.844 3.856 -13.506 1.00 0.00 46 ARG A C 5
ATOM 8206 O O . ARG A 1 46 ? 2.679 2.650 -13.320 1.00 0.00 46 ARG A O 5
ATOM 8227 N N . TYR A 1 47 ? 2.299 4.788 -12.733 1.00 0.00 47 TYR A N 5
ATOM 8228 C CA . TYR A 1 47 ? 1.458 4.441 -11.593 1.00 0.00 47 TYR A CA 5
ATOM 8229 C C . TYR A 1 47 ? 0.205 3.698 -12.047 1.00 0.00 47 TYR A C 5
ATOM 8230 O O . TYR A 1 47 ? 0.035 3.410 -13.232 1.00 0.00 47 TYR A O 5
ATOM 8248 N N . TYR A 1 48 ? -0.670 3.392 -11.096 1.00 0.00 48 TYR A N 5
ATOM 8249 C CA . TYR A 1 48 ? -1.907 2.681 -11.395 1.00 0.00 48 TYR A CA 5
ATOM 8250 C C . TYR A 1 48 ? -3.123 3.536 -11.052 1.00 0.00 48 TYR A C 5
ATOM 8251 O O . TYR A 1 48 ? -3.969 3.806 -11.905 1.00 0.00 48 TYR A O 5
ATOM 8269 N N . LYS A 1 49 ? -3.204 3.961 -9.795 1.00 0.00 49 LYS A N 5
ATOM 8270 C CA . LYS A 1 49 ? -4.314 4.787 -9.336 1.00 0.00 49 LYS A CA 5
ATOM 8271 C C . LYS A 1 49 ? -3.899 5.642 -8.143 1.00 0.00 49 LYS A C 5
ATOM 8272 O O . LYS A 1 49 ? -3.214 5.168 -7.237 1.00 0.00 49 LYS A O 5
ATOM 8291 N N . GLU A 1 50 ? -4.318 6.904 -8.150 1.00 0.00 50 GLU A N 5
ATOM 8292 C CA . GLU A 1 50 ? -3.989 7.823 -7.068 1.00 0.00 50 GLU A CA 5
ATOM 8293 C C . GLU A 1 50 ? -5.180 8.010 -6.132 1.00 0.00 50 GLU A C 5
ATOM 8294 O O . GLU A 1 50 ? -6.294 8.289 -6.576 1.00 0.00 50 GLU A O 5
ATOM 8306 N N . ILE A 1 51 ? -4.936 7.853 -4.835 1.00 0.00 51 ILE A N 5
ATOM 8307 C CA . ILE A 1 51 ? -5.987 8.005 -3.836 1.00 0.00 51 ILE A CA 5
ATOM 8308 C C . ILE A 1 51 ? -5.838 9.318 -3.076 1.00 0.00 51 ILE A C 5
ATOM 8309 O O . ILE A 1 51 ? -5.091 9.418 -2.102 1.00 0.00 51 ILE A O 5
ATOM 8325 N N . PRO A 1 52 ? -6.566 10.349 -3.528 1.00 0.00 52 PRO A N 5
ATOM 8326 C CA . PRO A 1 52 ? -6.534 11.675 -2.903 1.00 0.00 52 PRO A CA 5
ATOM 8327 C C . PRO A 1 52 ? -7.194 11.684 -1.528 1.00 0.00 52 PRO A C 5
ATOM 8328 O O . PRO A 1 52 ? -8.398 11.456 -1.405 1.00 0.00 52 PRO A O 5
ATOM 8339 N N . LEU A 1 53 ? -6.399 11.950 -0.497 1.00 0.00 53 LEU A N 5
ATOM 8340 C CA . LEU A 1 53 ? -6.906 11.989 0.870 1.00 0.00 53 LEU A CA 5
ATOM 8341 C C . LEU A 1 53 ? -8.237 12.731 0.935 1.00 0.00 53 LEU A C 5
ATOM 8342 O O . LEU A 1 53 ? -9.059 12.477 1.816 1.00 0.00 53 LEU A O 5
ATOM 8358 N N . SER A 1 54 ? -8.445 13.648 -0.004 1.00 0.00 54 SER A N 5
ATOM 8359 C CA . SER A 1 54 ? -9.676 14.429 -0.053 1.00 0.00 54 SER A CA 5
ATOM 8360 C C . SER A 1 54 ? -10.888 13.520 -0.232 1.00 0.00 54 SER A C 5
ATOM 8361 O O . SER A 1 54 ? -11.924 13.718 0.402 1.00 0.00 54 SER A O 5
ATOM 8369 N N . GLU A 1 55 ? -10.750 12.524 -1.101 1.00 0.00 55 GLU A N 5
ATOM 8370 C CA . GLU A 1 55 ? -11.834 11.585 -1.365 1.00 0.00 55 GLU A CA 5
ATOM 8371 C C . GLU A 1 55 ? -12.203 10.811 -0.102 1.00 0.00 55 GLU A C 5
ATOM 8372 O O . GLU A 1 55 ? -13.382 10.637 0.209 1.00 0.00 55 GLU A O 5
ATOM 8384 N N . ILE A 1 56 ? -11.188 10.350 0.621 1.00 0.00 56 ILE A N 5
ATOM 8385 C CA . ILE A 1 56 ? -11.405 9.596 1.849 1.00 0.00 56 ILE A CA 5
ATOM 8386 C C . ILE A 1 56 ? -12.327 10.351 2.801 1.00 0.00 56 ILE A C 5
ATOM 8387 O O . ILE A 1 56 ? -12.134 11.539 3.059 1.00 0.00 56 ILE A O 5
ATOM 8403 N N . LEU A 1 57 ? -13.330 9.652 3.322 1.00 0.00 57 LEU A N 5
ATOM 8404 C CA . LEU A 1 57 ? -14.282 10.254 4.248 1.00 0.00 57 LEU A CA 5
ATOM 8405 C C . LEU A 1 57 ? -13.919 9.926 5.693 1.00 0.00 57 LEU A C 5
ATOM 8406 O O . LEU A 1 57 ? -13.889 10.807 6.553 1.00 0.00 57 LEU A O 5
ATOM 8422 N N . THR A 1 58 ? -13.641 8.652 5.953 1.00 0.00 58 THR A N 5
ATOM 8423 C CA . THR A 1 58 ? -13.279 8.207 7.293 1.00 0.00 58 THR A CA 5
ATOM 8424 C C . THR A 1 58 ? -12.422 6.948 7.241 1.00 0.00 58 THR A C 5
ATOM 8425 O O . THR A 1 58 ? -12.399 6.241 6.233 1.00 0.00 58 THR A O 5
ATOM 8436 N N . VAL A 1 59 ? -11.718 6.671 8.334 1.00 0.00 59 VAL A N 5
ATOM 8437 C CA . VAL A 1 59 ? -10.860 5.494 8.413 1.00 0.00 59 VAL A CA 5
ATOM 8438 C C . VAL A 1 59 ? -11.089 4.734 9.714 1.00 0.00 59 VAL A C 5
ATOM 8439 O O . VAL A 1 59 ? -10.930 5.285 10.803 1.00 0.00 59 VAL A O 5
ATOM 8452 N N . GLU A 1 60 ? -11.464 3.464 9.594 1.00 0.00 60 GLU A N 5
ATOM 8453 C CA . GLU A 1 60 ? -11.716 2.628 10.761 1.00 0.00 60 GLU A CA 5
ATOM 8454 C C . GLU A 1 60 ? -11.062 1.259 10.601 1.00 0.00 60 GLU A C 5
ATOM 8455 O O . GLU A 1 60 ? -10.510 0.942 9.547 1.00 0.00 60 GLU A O 5
ATOM 8467 N N . SER A 1 61 ? -11.129 0.451 11.654 1.00 0.00 61 SER A N 5
ATOM 8468 C CA . SER A 1 61 ? -10.541 -0.884 11.633 1.00 0.00 61 SER A CA 5
ATOM 8469 C C . SER A 1 61 ? -11.564 -1.921 11.182 1.00 0.00 61 SER A C 5
ATOM 8470 O O . SER A 1 61 ? -12.766 -1.750 11.379 1.00 0.00 61 SER A O 5
ATOM 8478 N N . ALA A 1 62 ? -11.076 -2.998 10.574 1.00 0.00 62 ALA A N 5
ATOM 8479 C CA . ALA A 1 62 ? -11.947 -4.065 10.096 1.00 0.00 62 ALA A CA 5
ATOM 8480 C C . ALA A 1 62 ? -13.066 -4.349 11.092 1.00 0.00 62 ALA A C 5
ATOM 8481 O O . ALA A 1 62 ? -12.824 -4.879 12.176 1.00 0.00 62 ALA A O 5
ATOM 8488 N N . GLN A 1 63 ? -14.290 -3.991 10.717 1.00 0.00 63 GLN A N 5
ATOM 8489 C CA . GLN A 1 63 ? -15.446 -4.206 11.580 1.00 0.00 63 GLN A CA 5
ATOM 8490 C C . GLN A 1 63 ? -16.614 -4.786 10.789 1.00 0.00 63 GLN A C 5
ATOM 8491 O O . GLN A 1 63 ? -17.451 -5.503 11.337 1.00 0.00 63 GLN A O 5
ATOM 8505 N N . ASN A 1 64 ? -16.664 -4.471 9.499 1.00 0.00 64 ASN A N 5
ATOM 8506 C CA . ASN A 1 64 ? -17.731 -4.960 8.634 1.00 0.00 64 ASN A CA 5
ATOM 8507 C C . ASN A 1 64 ? -17.202 -6.005 7.656 1.00 0.00 64 ASN A C 5
ATOM 8508 O O . ASN A 1 64 ? -16.272 -5.743 6.894 1.00 0.00 64 ASN A O 5
ATOM 8519 N N . PHE A 1 65 ? -17.803 -7.190 7.684 1.00 0.00 65 PHE A N 5
ATOM 8520 C CA . PHE A 1 65 ? -17.393 -8.276 6.801 1.00 0.00 65 PHE A CA 5
ATOM 8521 C C . PHE A 1 65 ? -18.606 -8.948 6.165 1.00 0.00 65 PHE A C 5
ATOM 8522 O O . PHE A 1 65 ? -18.706 -10.174 6.135 1.00 0.00 65 PHE A O 5
ATOM 8539 N N . SER A 1 66 ? -19.527 -8.135 5.658 1.00 0.00 66 SER A N 5
ATOM 8540 C CA . SER A 1 66 ? -20.737 -8.649 5.026 1.00 0.00 66 SER A CA 5
ATOM 8541 C C . SER A 1 66 ? -20.475 -9.016 3.569 1.00 0.00 66 SER A C 5
ATOM 8542 O O . SER A 1 66 ? -21.172 -9.852 2.992 1.00 0.00 66 SER A O 5
ATOM 8550 N N . LEU A 1 67 ? -19.465 -8.387 2.979 1.00 0.00 67 LEU A N 5
ATOM 8551 C CA . LEU A 1 67 ? -19.109 -8.646 1.588 1.00 0.00 67 LEU A CA 5
ATOM 8552 C C . LEU A 1 67 ? -18.605 -10.075 1.413 1.00 0.00 67 LEU A C 5
ATOM 8553 O O . LEU A 1 67 ? -19.279 -10.912 0.813 1.00 0.00 67 LEU A O 5
ATOM 8569 N N . VAL A 1 68 ? -17.416 -10.347 1.942 1.00 0.00 68 VAL A N 5
ATOM 8570 C CA . VAL A 1 68 ? -16.823 -11.676 1.847 1.00 0.00 68 VAL A CA 5
ATOM 8571 C C . VAL A 1 68 ? -17.559 -12.671 2.737 1.00 0.00 68 VAL A C 5
ATOM 8572 O O . VAL A 1 68 ? -18.121 -12.317 3.774 1.00 0.00 68 VAL A O 5
ATOM 8585 N N . PRO A 1 69 ? -17.557 -13.947 2.325 1.00 0.00 69 PRO A N 5
ATOM 8586 C CA . PRO A 1 69 ? -18.219 -15.021 3.071 1.00 0.00 69 PRO A CA 5
ATOM 8587 C C . PRO A 1 69 ? -17.508 -15.341 4.381 1.00 0.00 69 PRO A C 5
ATOM 8588 O O . PRO A 1 69 ? -16.411 -14.854 4.655 1.00 0.00 69 PRO A O 5
ATOM 8599 N N . PRO A 1 70 ? -18.145 -16.179 5.212 1.00 0.00 70 PRO A N 5
ATOM 8600 C CA . PRO A 1 70 ? -17.590 -16.583 6.508 1.00 0.00 70 PRO A CA 5
ATOM 8601 C C . PRO A 1 70 ? -16.377 -17.495 6.360 1.00 0.00 70 PRO A C 5
ATOM 8602 O O . PRO A 1 70 ? -16.485 -18.611 5.852 1.00 0.00 70 PRO A O 5
ATOM 8613 N N . GLY A 1 71 ? -15.222 -17.013 6.807 1.00 0.00 71 GLY A N 5
ATOM 8614 C CA . GLY A 1 71 ? -14.005 -17.798 6.716 1.00 0.00 71 GLY A CA 5
ATOM 8615 C C . GLY A 1 71 ? -12.950 -17.135 5.853 1.00 0.00 71 GLY A C 5
ATOM 8616 O O . GLY A 1 71 ? -11.779 -17.513 5.889 1.00 0.00 71 GLY A O 5
ATOM 8620 N N . THR A 1 72 ? -13.365 -16.143 5.071 1.00 0.00 72 THR A N 5
ATOM 8621 C CA . THR A 1 72 ? -12.449 -15.427 4.193 1.00 0.00 72 THR A CA 5
ATOM 8622 C C . THR A 1 72 ? -11.551 -14.484 4.986 1.00 0.00 72 THR A C 5
ATOM 8623 O O . THR A 1 72 ? -12.029 -13.690 5.794 1.00 0.00 72 THR A O 5
ATOM 8634 N N . ASN A 1 73 ? -10.246 -14.577 4.748 1.00 0.00 73 ASN A N 5
ATOM 8635 C CA . ASN A 1 73 ? -9.281 -13.732 5.440 1.00 0.00 73 ASN A CA 5
ATOM 8636 C C . ASN A 1 73 ? -9.807 -12.306 5.579 1.00 0.00 73 ASN A C 5
ATOM 8637 O O . ASN A 1 73 ? -10.077 -11.619 4.593 1.00 0.00 73 ASN A O 5
ATOM 8648 N N . PRO A 1 74 ? -9.956 -11.849 6.831 1.00 0.00 74 PRO A N 5
ATOM 8649 C CA . PRO A 1 74 ? -10.450 -10.501 7.128 1.00 0.00 74 PRO A CA 5
ATOM 8650 C C . PRO A 1 74 ? -9.445 -9.419 6.749 1.00 0.00 74 PRO A C 5
ATOM 8651 O O . PRO A 1 74 ? -8.304 -9.715 6.390 1.00 0.00 74 PRO A O 5
ATOM 8662 N N . HIS A 1 75 ? -9.874 -8.164 6.830 1.00 0.00 75 HIS A N 5
ATOM 8663 C CA . HIS A 1 75 ? -9.011 -7.037 6.496 1.00 0.00 75 HIS A CA 5
ATOM 8664 C C . HIS A 1 75 ? -8.471 -6.373 7.759 1.00 0.00 75 HIS A C 5
ATOM 8665 O O . HIS A 1 75 ? -8.773 -6.800 8.874 1.00 0.00 75 HIS A O 5
ATOM 8680 N N . CYS A 1 76 ? -7.672 -5.328 7.577 1.00 0.00 76 CYS A N 5
ATOM 8681 C CA . CYS A 1 76 ? -7.088 -4.606 8.702 1.00 0.00 76 CYS A CA 5
ATOM 8682 C C . CYS A 1 76 ? -7.860 -3.320 8.981 1.00 0.00 76 CYS A C 5
ATOM 8683 O O . CYS A 1 76 ? -8.350 -3.106 10.090 1.00 0.00 76 CYS A O 5
ATOM 8691 N N . PHE A 1 77 ? -7.963 -2.466 7.969 1.00 0.00 77 PHE A N 5
ATOM 8692 C CA . PHE A 1 77 ? -8.672 -1.199 8.106 1.00 0.00 77 PHE A CA 5
ATOM 8693 C C . PHE A 1 77 ? -9.484 -0.891 6.851 1.00 0.00 77 PHE A C 5
ATOM 8694 O O . PHE A 1 77 ? -9.144 -1.338 5.756 1.00 0.00 77 PHE A O 5
ATOM 8711 N N . GLU A 1 78 ? -10.558 -0.126 7.020 1.00 0.00 78 GLU A N 5
ATOM 8712 C CA . GLU A 1 78 ? -11.418 0.240 5.901 1.00 0.00 78 GLU A CA 5
ATOM 8713 C C . GLU A 1 78 ? -11.317 1.733 5.603 1.00 0.00 78 GLU A C 5
ATOM 8714 O O . GLU A 1 78 ? -11.328 2.561 6.515 1.00 0.00 78 GLU A O 5
ATOM 8726 N N . ILE A 1 79 ? -11.219 2.069 4.321 1.00 0.00 79 ILE A N 5
ATOM 8727 C CA . ILE A 1 79 ? -11.116 3.461 3.903 1.00 0.00 79 ILE A CA 5
ATOM 8728 C C . ILE A 1 79 ? -12.406 3.932 3.239 1.00 0.00 79 ILE A C 5
ATOM 8729 O O . ILE A 1 79 ? -12.515 3.953 2.013 1.00 0.00 79 ILE A O 5
ATOM 8745 N N . VAL A 1 80 ? -13.382 4.311 4.058 1.00 0.00 80 VAL A N 5
ATOM 8746 C CA . VAL A 1 80 ? -14.664 4.785 3.551 1.00 0.00 80 VAL A CA 5
ATOM 8747 C C . VAL A 1 80 ? -14.484 6.005 2.654 1.00 0.00 80 VAL A C 5
ATOM 8748 O O . VAL A 1 80 ? -14.271 7.118 3.136 1.00 0.00 80 VAL A O 5
ATOM 8761 N N . THR A 1 81 ? -14.570 5.789 1.345 1.00 0.00 81 THR A N 5
ATOM 8762 C CA . THR A 1 81 ? -14.416 6.869 0.380 1.00 0.00 81 THR A CA 5
ATOM 8763 C C . THR A 1 81 ? -15.771 7.381 -0.094 1.00 0.00 81 THR A C 5
ATOM 8764 O O . THR A 1 81 ? -16.815 6.872 0.314 1.00 0.00 81 THR A O 5
ATOM 8775 N N . ALA A 1 82 ? -15.748 8.389 -0.960 1.00 0.00 82 ALA A N 5
ATOM 8776 C CA . ALA A 1 82 ? -16.976 8.967 -1.492 1.00 0.00 82 ALA A CA 5
ATOM 8777 C C . ALA A 1 82 ? -17.521 8.132 -2.646 1.00 0.00 82 ALA A C 5
ATOM 8778 O O . ALA A 1 82 ? -18.561 8.453 -3.219 1.00 0.00 82 ALA A O 5
ATOM 8785 N N . ASN A 1 83 ? -16.811 7.059 -2.981 1.00 0.00 83 ASN A N 5
ATOM 8786 C CA . ASN A 1 83 ? -17.223 6.179 -4.067 1.00 0.00 83 ASN A CA 5
ATOM 8787 C C . ASN A 1 83 ? -17.728 4.845 -3.525 1.00 0.00 83 ASN A C 5
ATOM 8788 O O . ASN A 1 83 ? -18.709 4.292 -4.022 1.00 0.00 83 ASN A O 5
ATOM 8799 N N . ALA A 1 84 ? -17.051 4.334 -2.502 1.00 0.00 84 ALA A N 5
ATOM 8800 C CA . ALA A 1 84 ? -17.431 3.067 -1.890 1.00 0.00 84 ALA A CA 5
ATOM 8801 C C . ALA A 1 84 ? -16.528 2.735 -0.707 1.00 0.00 84 ALA A C 5
ATOM 8802 O O . ALA A 1 84 ? -15.497 3.377 -0.500 1.00 0.00 84 ALA A O 5
ATOM 8809 N N . THR A 1 85 ? -16.921 1.729 0.068 1.00 0.00 85 THR A N 5
ATOM 8810 C CA . THR A 1 85 ? -16.148 1.313 1.231 1.00 0.00 85 THR A CA 5
ATOM 8811 C C . THR A 1 85 ? -14.958 0.453 0.822 1.00 0.00 85 THR A C 5
ATOM 8812 O O . THR A 1 85 ? -15.118 -0.562 0.144 1.00 0.00 85 THR A O 5
ATOM 8823 N N . TYR A 1 86 ? -13.766 0.864 1.238 1.00 0.00 86 TYR A N 5
ATOM 8824 C CA . TYR A 1 86 ? -12.548 0.131 0.913 1.00 0.00 86 TYR A CA 5
ATOM 8825 C C . TYR A 1 86 ? -12.238 -0.912 1.982 1.00 0.00 86 TYR A C 5
ATOM 8826 O O . TYR A 1 86 ? -12.757 -0.848 3.097 1.00 0.00 86 TYR A O 5
ATOM 8844 N N . PHE A 1 87 ? -11.388 -1.872 1.634 1.00 0.00 87 PHE A N 5
ATOM 8845 C CA . PHE A 1 87 ? -11.008 -2.930 2.563 1.00 0.00 87 PHE A CA 5
ATOM 8846 C C . PHE A 1 87 ? -9.558 -3.351 2.343 1.00 0.00 87 PHE A C 5
ATOM 8847 O O . PHE A 1 87 ? -9.240 -4.044 1.376 1.00 0.00 87 PHE A O 5
ATOM 8864 N N . VAL A 1 88 ? -8.681 -2.927 3.248 1.00 0.00 88 VAL A N 5
ATOM 8865 C CA . VAL A 1 88 ? -7.264 -3.260 3.154 1.00 0.00 88 VAL A CA 5
ATOM 8866 C C . VAL A 1 88 ? -6.817 -4.100 4.345 1.00 0.00 88 VAL A C 5
ATOM 8867 O O . VAL A 1 88 ? -7.088 -3.758 5.496 1.00 0.00 88 VAL A O 5
ATOM 8880 N N . GLY A 1 89 ? -6.131 -5.203 4.061 1.00 0.00 89 GLY A N 5
ATOM 8881 C CA . GLY A 1 89 ? -5.656 -6.075 5.119 1.00 0.00 89 GLY A CA 5
ATOM 8882 C C . GLY A 1 89 ? -4.997 -7.331 4.584 1.00 0.00 89 GLY A C 5
ATOM 8883 O O . GLY A 1 89 ? -3.890 -7.278 4.050 1.00 0.00 89 GLY A O 5
ATOM 8887 N N . GLU A 1 90 ? -5.679 -8.463 4.728 1.00 0.00 90 GLU A N 5
ATOM 8888 C CA . GLU A 1 90 ? -5.150 -9.737 4.257 1.00 0.00 90 GLU A CA 5
ATOM 8889 C C . GLU A 1 90 ? -4.709 -9.638 2.800 1.00 0.00 90 GLU A C 5
ATOM 8890 O O . GLU A 1 90 ? -4.717 -8.557 2.211 1.00 0.00 90 GLU A O 5
ATOM 8902 N N . MET A 1 91 ? -4.323 -10.773 2.226 1.00 0.00 91 MET A N 5
ATOM 8903 C CA . MET A 1 91 ? -3.878 -10.814 0.838 1.00 0.00 91 MET A CA 5
ATOM 8904 C C . MET A 1 91 ? -3.897 -12.242 0.303 1.00 0.00 91 MET A C 5
ATOM 8905 O O . MET A 1 91 ? -3.521 -13.192 0.989 1.00 0.00 91 MET A O 5
ATOM 8919 N N . PRO A 1 92 ? -4.345 -12.400 -0.952 1.00 0.00 92 PRO A N 5
ATOM 8920 C CA . PRO A 1 92 ? -4.423 -13.709 -1.606 1.00 0.00 92 PRO A CA 5
ATOM 8921 C C . PRO A 1 92 ? -3.045 -14.282 -1.921 1.00 0.00 92 PRO A C 5
ATOM 8922 O O . PRO A 1 92 ? -2.193 -13.599 -2.487 1.00 0.00 92 PRO A O 5
ATOM 8933 N N . GLY A 1 93 ? -2.835 -15.542 -1.552 1.00 0.00 93 GLY A N 5
ATOM 8934 C CA . GLY A 1 93 ? -1.559 -16.186 -1.804 1.00 0.00 93 GLY A CA 5
ATOM 8935 C C . GLY A 1 93 ? -1.400 -17.481 -1.033 1.00 0.00 93 GLY A C 5
ATOM 8936 O O . GLY A 1 93 ? -1.964 -18.508 -1.407 1.00 0.00 93 GLY A O 5
ATOM 8940 N N . GLY A 1 94 ? -0.627 -17.433 0.049 1.00 0.00 94 GLY A N 5
ATOM 8941 C CA . GLY A 1 94 ? -0.408 -18.618 0.857 1.00 0.00 94 GLY A CA 5
ATOM 8942 C C . GLY A 1 94 ? 0.661 -19.524 0.279 1.00 0.00 94 GLY A C 5
ATOM 8943 O O . GLY A 1 94 ? 0.369 -20.628 -0.180 1.00 0.00 94 GLY A O 5
ATOM 8947 N N . THR A 1 95 ? 1.905 -19.056 0.300 1.00 0.00 95 THR A N 5
ATOM 8948 C CA . THR A 1 95 ? 3.022 -19.830 -0.228 1.00 0.00 95 THR A CA 5
ATOM 8949 C C . THR A 1 95 ? 3.592 -20.766 0.832 1.00 0.00 95 THR A C 5
ATOM 8950 O O . THR A 1 95 ? 3.585 -20.467 2.027 1.00 0.00 95 THR A O 5
ATOM 8961 N N . PRO A 1 96 ? 4.100 -21.925 0.388 1.00 0.00 96 PRO A N 5
ATOM 8962 C CA . PRO A 1 96 ? 4.686 -22.927 1.283 1.00 0.00 96 PRO A CA 5
ATOM 8963 C C . PRO A 1 96 ? 6.009 -22.465 1.884 1.00 0.00 96 PRO A C 5
ATOM 8964 O O . PRO A 1 96 ? 6.904 -22.018 1.169 1.00 0.00 96 PRO A O 5
ATOM 8975 N N . GLY A 1 97 ? 6.125 -22.576 3.204 1.00 0.00 97 GLY A N 5
ATOM 8976 C CA . GLY A 1 97 ? 7.343 -22.166 3.878 1.00 0.00 97 GLY A CA 5
ATOM 8977 C C . GLY A 1 97 ? 7.620 -20.684 3.724 1.00 0.00 97 GLY A C 5
ATOM 8978 O O . GLY A 1 97 ? 6.745 -19.920 3.319 1.00 0.00 97 GLY A O 5
ATOM 8982 N N . GLY A 1 98 ? 8.843 -20.275 4.049 1.00 0.00 98 GLY A N 5
ATOM 8983 C CA . GLY A 1 98 ? 9.210 -18.875 3.939 1.00 0.00 98 GLY A CA 5
ATOM 8984 C C . GLY A 1 98 ? 8.175 -17.954 4.552 1.00 0.00 98 GLY A C 5
ATOM 8985 O O . GLY A 1 98 ? 7.290 -18.384 5.293 1.00 0.00 98 GLY A O 5
ATOM 8989 N N . PRO A 1 99 ? 8.278 -16.652 4.245 1.00 0.00 99 PRO A N 5
ATOM 8990 C CA . PRO A 1 99 ? 7.352 -15.640 4.761 1.00 0.00 99 PRO A CA 5
ATOM 8991 C C . PRO A 1 99 ? 5.956 -15.772 4.161 1.00 0.00 99 PRO A C 5
ATOM 8992 O O . PRO A 1 99 ? 5.804 -16.112 2.988 1.00 0.00 99 PRO A O 5
ATOM 9003 N N . SER A 1 100 ? 4.940 -15.500 4.973 1.00 0.00 100 SER A N 5
ATOM 9004 C CA . SER A 1 100 ? 3.556 -15.591 4.523 1.00 0.00 100 SER A CA 5
ATOM 9005 C C . SER A 1 100 ? 3.165 -14.357 3.716 1.00 0.00 100 SER A C 5
ATOM 9006 O O . SER A 1 100 ? 2.791 -14.458 2.548 1.00 0.00 100 SER A O 5
ATOM 9014 N N . GLY A 1 101 ? 3.254 -13.191 4.349 1.00 0.00 101 GLY A N 5
ATOM 9015 C CA . GLY A 1 101 ? 2.907 -11.953 3.676 1.00 0.00 101 GLY A CA 5
ATOM 9016 C C . GLY A 1 101 ? 2.001 -11.072 4.513 1.00 0.00 101 GLY A C 5
ATOM 9017 O O . GLY A 1 101 ? 2.312 -9.907 4.757 1.00 0.00 101 GLY A O 5
ATOM 9021 N N . GLN A 1 102 ? 0.878 -11.630 4.953 1.00 0.00 102 GLN A N 5
ATOM 9022 C CA . GLN A 1 102 ? -0.076 -10.885 5.766 1.00 0.00 102 GLN A CA 5
ATOM 9023 C C . GLN A 1 102 ? 0.634 -10.132 6.886 1.00 0.00 102 GLN A C 5
ATOM 9024 O O . GLN A 1 102 ? 0.399 -8.942 7.094 1.00 0.00 102 GLN A O 5
ATOM 9038 N N . GLY A 1 103 ? 1.504 -10.834 7.606 1.00 0.00 103 GLY A N 5
ATOM 9039 C CA . GLY A 1 103 ? 2.234 -10.215 8.697 1.00 0.00 103 GLY A CA 5
ATOM 9040 C C . GLY A 1 103 ? 1.320 -9.720 9.800 1.00 0.00 103 GLY A C 5
ATOM 9041 O O . GLY A 1 103 ? 0.183 -10.174 9.924 1.00 0.00 103 GLY A O 5
ATOM 9045 N N . ALA A 1 104 ? 1.818 -8.786 10.604 1.00 0.00 104 ALA A N 5
ATOM 9046 C CA . ALA A 1 104 ? 1.038 -8.229 11.702 1.00 0.00 104 ALA A CA 5
ATOM 9047 C C . ALA A 1 104 ? 1.127 -6.706 11.721 1.00 0.00 104 ALA A C 5
ATOM 9048 O O . ALA A 1 104 ? 0.121 -6.015 11.559 1.00 0.00 104 ALA A O 5
ATOM 9055 N N . GLU A 1 105 ? 2.336 -6.191 11.920 1.00 0.00 105 GLU A N 5
ATOM 9056 C CA . GLU A 1 105 ? 2.554 -4.750 11.961 1.00 0.00 105 GLU A CA 5
ATOM 9057 C C . GLU A 1 105 ? 2.491 -4.150 10.560 1.00 0.00 105 GLU A C 5
ATOM 9058 O O . GLU A 1 105 ? 2.015 -3.030 10.374 1.00 0.00 105 GLU A O 5
ATOM 9070 N N . ALA A 1 106 ? 2.976 -4.903 9.578 1.00 0.00 106 ALA A N 5
ATOM 9071 C CA . ALA A 1 106 ? 2.974 -4.446 8.193 1.00 0.00 106 ALA A CA 5
ATOM 9072 C C . ALA A 1 106 ? 1.729 -3.619 7.890 1.00 0.00 106 ALA A C 5
ATOM 9073 O O . ALA A 1 106 ? 1.825 -2.467 7.469 1.00 0.00 106 ALA A O 5
ATOM 9080 N N . ALA A 1 107 ? 0.561 -4.216 8.104 1.00 0.00 107 ALA A N 5
ATOM 9081 C CA . ALA A 1 107 ? -0.703 -3.534 7.855 1.00 0.00 107 ALA A CA 5
ATOM 9082 C C . ALA A 1 107 ? -0.926 -2.408 8.858 1.00 0.00 107 ALA A C 5
ATOM 9083 O O . ALA A 1 107 ? -1.322 -1.302 8.487 1.00 0.00 107 ALA A O 5
ATOM 9090 N N . ARG A 1 108 ? -0.671 -2.696 10.130 1.00 0.00 108 ARG A N 5
ATOM 9091 C CA . ARG A 1 108 ? -0.847 -1.707 11.188 1.00 0.00 108 ARG A CA 5
ATOM 9092 C C . ARG A 1 108 ? -0.235 -0.368 10.787 1.00 0.00 108 ARG A C 5
ATOM 9093 O O . ARG A 1 108 ? -0.900 0.666 10.823 1.00 0.00 108 ARG A O 5
ATOM 9114 N N . GLY A 1 109 ? 1.039 -0.396 10.405 1.00 0.00 109 GLY A N 5
ATOM 9115 C CA . GLY A 1 109 ? 1.719 0.821 10.004 1.00 0.00 109 GLY A CA 5
ATOM 9116 C C . GLY A 1 109 ? 0.891 1.663 9.054 1.00 0.00 109 GLY A C 5
ATOM 9117 O O . GLY A 1 109 ? 0.824 2.884 9.194 1.00 0.00 109 GLY A O 5
ATOM 9121 N N . TRP A 1 110 ? 0.260 1.010 8.085 1.00 0.00 110 TRP A N 5
ATOM 9122 C CA . TRP A 1 110 ? -0.567 1.707 7.107 1.00 0.00 110 TRP A CA 5
ATOM 9123 C C . TRP A 1 110 ? -1.735 2.414 7.786 1.00 0.00 110 TRP A C 5
ATOM 9124 O O . TRP A 1 110 ? -1.984 3.594 7.543 1.00 0.00 110 TRP A O 5
ATOM 9145 N N . GLU A 1 111 ? -2.448 1.684 8.639 1.00 0.00 111 GLU A N 5
ATOM 9146 C CA . GLU A 1 111 ? -3.590 2.243 9.352 1.00 0.00 111 GLU A CA 5
ATOM 9147 C C . GLU A 1 111 ? -3.259 3.624 9.913 1.00 0.00 111 GLU A C 5
ATOM 9148 O O . GLU A 1 111 ? -3.984 4.592 9.679 1.00 0.00 111 GLU A O 5
ATOM 9160 N N . THR A 1 112 ? -2.159 3.707 10.655 1.00 0.00 112 THR A N 5
ATOM 9161 C CA . THR A 1 112 ? -1.732 4.966 11.250 1.00 0.00 112 THR A CA 5
ATOM 9162 C C . THR A 1 112 ? -1.200 5.924 10.189 1.00 0.00 112 THR A C 5
ATOM 9163 O O . THR A 1 112 ? -1.713 7.030 10.025 1.00 0.00 112 THR A O 5
ATOM 9174 N N . ALA A 1 113 ? -0.170 5.490 9.471 1.00 0.00 113 ALA A N 5
ATOM 9175 C CA . ALA A 1 113 ? 0.430 6.308 8.424 1.00 0.00 113 ALA A CA 5
ATOM 9176 C C . ALA A 1 113 ? -0.641 7.012 7.597 1.00 0.00 113 ALA A C 5
ATOM 9177 O O . ALA A 1 113 ? -0.708 8.242 7.570 1.00 0.00 113 ALA A O 5
ATOM 9184 N N . ILE A 1 114 ? -1.475 6.226 6.925 1.00 0.00 114 ILE A N 5
ATOM 9185 C CA . ILE A 1 114 ? -2.542 6.776 6.098 1.00 0.00 114 ILE A CA 5
ATOM 9186 C C . ILE A 1 114 ? -3.310 7.863 6.843 1.00 0.00 114 ILE A C 5
ATOM 9187 O O . ILE A 1 114 ? -3.547 8.946 6.309 1.00 0.00 114 ILE A O 5
ATOM 9203 N N . ARG A 1 115 ? -3.696 7.566 8.079 1.00 0.00 115 ARG A N 5
ATOM 9204 C CA . ARG A 1 115 ? -4.437 8.518 8.898 1.00 0.00 115 ARG A CA 5
ATOM 9205 C C . ARG A 1 115 ? -3.612 9.778 9.148 1.00 0.00 115 ARG A C 5
ATOM 9206 O O . ARG A 1 115 ? -4.143 10.888 9.153 1.00 0.00 115 ARG A O 5
ATOM 9227 N N . GLN A 1 116 ? -2.311 9.596 9.354 1.00 0.00 116 GLN A N 5
ATOM 9228 C CA . GLN A 1 116 ? -1.414 10.718 9.606 1.00 0.00 116 GLN A CA 5
ATOM 9229 C C . GLN A 1 116 ? -1.397 11.677 8.420 1.00 0.00 116 GLN A C 5
ATOM 9230 O O . GLN A 1 116 ? -1.563 12.885 8.585 1.00 0.00 116 GLN A O 5
ATOM 9244 N N . ALA A 1 117 ? -1.195 11.131 7.226 1.00 0.00 117 ALA A N 5
ATOM 9245 C CA . ALA A 1 117 ? -1.158 11.939 6.013 1.00 0.00 117 ALA A CA 5
ATOM 9246 C C . ALA A 1 117 ? -2.490 12.643 5.782 1.00 0.00 117 ALA A C 5
ATOM 9247 O O . ALA A 1 117 ? -2.530 13.770 5.286 1.00 0.00 117 ALA A O 5
ATOM 9254 N N . LEU A 1 118 ? -3.579 11.973 6.143 1.00 0.00 118 LEU A N 5
ATOM 9255 C CA . LEU A 1 118 ? -4.914 12.535 5.974 1.00 0.00 118 LEU A CA 5
ATOM 9256 C C . LEU A 1 118 ? -5.152 13.678 6.955 1.00 0.00 118 LEU A C 5
ATOM 9257 O O . LEU A 1 118 ? -6.131 14.415 6.839 1.00 0.00 118 LEU A O 5
ATOM 9273 N N . MET A 1 119 ? -4.250 13.820 7.920 1.00 0.00 119 MET A N 5
ATOM 9274 C CA . MET A 1 119 ? -4.360 14.876 8.920 1.00 0.00 119 MET A CA 5
ATOM 9275 C C . MET A 1 119 ? -4.722 16.207 8.268 1.00 0.00 119 MET A C 5
ATOM 9276 O O . MET A 1 119 ? -5.370 17.054 8.883 1.00 0.00 119 MET A O 5
ATOM 9290 N N . SER A 1 120 ? -4.301 16.383 7.020 1.00 0.00 120 SER A N 5
ATOM 9291 C CA . SER A 1 120 ? -4.578 17.613 6.286 1.00 0.00 120 SER A CA 5
ATOM 9292 C C . SER A 1 120 ? -5.621 17.373 5.199 1.00 0.00 120 SER A C 5
ATOM 9293 O O . SER A 1 120 ? -6.491 18.210 4.962 1.00 0.00 120 SER A O 5
ATOM 9301 N N . GLY A 1 121 ? -5.526 16.222 4.539 1.00 0.00 121 GLY A N 5
ATOM 9302 C CA . GLY A 1 121 ? -6.466 15.891 3.484 1.00 0.00 121 GLY A CA 5
ATOM 9303 C C . GLY A 1 121 ? -6.106 16.540 2.163 1.00 0.00 121 GLY A C 5
ATOM 9304 O O . GLY A 1 121 ? -5.038 16.300 1.599 1.00 0.00 121 GLY A O 5
ATOM 9308 N N . PRO A 1 122 ? -7.013 17.382 1.646 1.00 0.00 122 PRO A N 5
ATOM 9309 C CA . PRO A 1 122 ? -6.809 18.084 0.375 1.00 0.00 122 PRO A CA 5
ATOM 9310 C C . PRO A 1 122 ? -5.726 19.153 0.471 1.00 0.00 122 PRO A C 5
ATOM 9311 O O . PRO A 1 122 ? -5.449 19.858 -0.499 1.00 0.00 122 PRO A O 5
ATOM 9322 N N . SER A 1 123 ? -5.117 19.268 1.647 1.00 0.00 123 SER A N 5
ATOM 9323 C CA . SER A 1 123 ? -4.066 20.254 1.870 1.00 0.00 123 SER A CA 5
ATOM 9324 C C . SER A 1 123 ? -4.655 21.656 2.001 1.00 0.00 123 SER A C 5
ATOM 9325 O O . SER A 1 123 ? -4.098 22.626 1.488 1.00 0.00 123 SER A O 5
ATOM 9333 N N . SER A 1 124 ? -5.787 21.753 2.692 1.00 0.00 124 SER A N 5
ATOM 9334 C CA . SER A 1 124 ? -6.455 23.034 2.888 1.00 0.00 124 SER A CA 5
ATOM 9335 C C . SER A 1 124 ? -5.705 23.888 3.906 1.00 0.00 124 SER A C 5
ATOM 9336 O O . SER A 1 124 ? -4.941 23.374 4.722 1.00 0.00 124 SER A O 5
ATOM 9344 N N . GLY A 1 125 ? -5.929 25.197 3.850 1.00 0.00 125 GLY A N 5
ATOM 9345 C CA . GLY A 1 125 ? -5.268 26.103 4.771 1.00 0.00 125 GLY A CA 5
ATOM 9346 C C . GLY A 1 125 ? -3.794 26.275 4.458 1.00 0.00 125 GLY A C 5
ATOM 9347 O O . GLY A 1 125 ? -3.430 26.658 3.346 1.00 0.00 125 GLY A O 5
ATOM 9351 N N . GLY A 1 1 ? 7.866 19.672 15.538 1.00 0.00 1 GLY A N 6
ATOM 9352 C CA . GLY A 1 1 ? 8.406 18.989 14.377 1.00 0.00 1 GLY A CA 6
ATOM 9353 C C . GLY A 1 1 ? 8.547 19.906 13.178 1.00 0.00 1 GLY A C 6
ATOM 9354 O O . GLY A 1 1 ? 8.191 21.082 13.243 1.00 0.00 1 GLY A O 6
ATOM 9358 N N . SER A 1 2 ? 9.071 19.367 12.082 1.00 0.00 2 SER A N 6
ATOM 9359 C CA . SER A 1 2 ? 9.264 20.147 10.865 1.00 0.00 2 SER A CA 6
ATOM 9360 C C . SER A 1 2 ? 8.791 19.369 9.640 1.00 0.00 2 SER A C 6
ATOM 9361 O O . SER A 1 2 ? 8.815 18.139 9.626 1.00 0.00 2 SER A O 6
ATOM 9369 N N . SER A 1 3 ? 8.362 20.097 8.614 1.00 0.00 3 SER A N 6
ATOM 9370 C CA . SER A 1 3 ? 7.879 19.477 7.386 1.00 0.00 3 SER A CA 6
ATOM 9371 C C . SER A 1 3 ? 8.580 20.068 6.167 1.00 0.00 3 SER A C 6
ATOM 9372 O O . SER A 1 3 ? 8.048 20.956 5.501 1.00 0.00 3 SER A O 6
ATOM 9380 N N . GLY A 1 4 ? 9.779 19.569 5.881 1.00 0.00 4 GLY A N 6
ATOM 9381 C CA . GLY A 1 4 ? 10.534 20.059 4.743 1.00 0.00 4 GLY A CA 6
ATOM 9382 C C . GLY A 1 4 ? 10.394 19.167 3.526 1.00 0.00 4 GLY A C 6
ATOM 9383 O O . GLY A 1 4 ? 9.332 19.114 2.905 1.00 0.00 4 GLY A O 6
ATOM 9387 N N . SER A 1 5 ? 11.468 18.464 3.182 1.00 0.00 5 SER A N 6
ATOM 9388 C CA . SER A 1 5 ? 11.462 17.574 2.027 1.00 0.00 5 SER A CA 6
ATOM 9389 C C . SER A 1 5 ? 11.027 16.167 2.428 1.00 0.00 5 SER A C 6
ATOM 9390 O O . SER A 1 5 ? 11.825 15.381 2.939 1.00 0.00 5 SER A O 6
ATOM 9398 N N . SER A 1 6 ? 9.756 15.858 2.192 1.00 0.00 6 SER A N 6
ATOM 9399 C CA . SER A 1 6 ? 9.213 14.548 2.532 1.00 0.00 6 SER A CA 6
ATOM 9400 C C . SER A 1 6 ? 8.500 13.929 1.334 1.00 0.00 6 SER A C 6
ATOM 9401 O O . SER A 1 6 ? 7.370 14.295 1.012 1.00 0.00 6 SER A O 6
ATOM 9409 N N . GLY A 1 7 ? 9.169 12.987 0.676 1.00 0.00 7 GLY A N 6
ATOM 9410 C CA . GLY A 1 7 ? 8.585 12.331 -0.479 1.00 0.00 7 GLY A CA 6
ATOM 9411 C C . GLY A 1 7 ? 7.450 11.399 -0.104 1.00 0.00 7 GLY A C 6
ATOM 9412 O O . GLY A 1 7 ? 6.376 11.846 0.302 1.00 0.00 7 GLY A O 6
ATOM 9416 N N . THR A 1 8 ? 7.685 10.097 -0.241 1.00 0.00 8 THR A N 6
ATOM 9417 C CA . THR A 1 8 ? 6.673 9.100 0.083 1.00 0.00 8 THR A CA 6
ATOM 9418 C C . THR A 1 8 ? 6.773 8.669 1.542 1.00 0.00 8 THR A C 6
ATOM 9419 O O . THR A 1 8 ? 7.846 8.292 2.016 1.00 0.00 8 THR A O 6
ATOM 9430 N N . LEU A 1 9 ? 5.650 8.727 2.250 1.00 0.00 9 LEU A N 6
ATOM 9431 C CA . LEU A 1 9 ? 5.612 8.341 3.656 1.00 0.00 9 LEU A CA 6
ATOM 9432 C C . LEU A 1 9 ? 5.654 6.824 3.806 1.00 0.00 9 LEU A C 6
ATOM 9433 O O . LEU A 1 9 ? 6.395 6.293 4.634 1.00 0.00 9 LEU A O 6
ATOM 9449 N N . ARG A 1 10 ? 4.857 6.132 2.999 1.00 0.00 10 ARG A N 6
ATOM 9450 C CA . ARG A 1 10 ? 4.804 4.676 3.042 1.00 0.00 10 ARG A CA 6
ATOM 9451 C C . ARG A 1 10 ? 4.818 4.090 1.633 1.00 0.00 10 ARG A C 6
ATOM 9452 O O . ARG A 1 10 ? 4.385 4.734 0.679 1.00 0.00 10 ARG A O 6
ATOM 9473 N N . GLU A 1 11 ? 5.321 2.865 1.512 1.00 0.00 11 GLU A N 6
ATOM 9474 C CA . GLU A 1 11 ? 5.392 2.193 0.220 1.00 0.00 11 GLU A CA 6
ATOM 9475 C C . GLU A 1 11 ? 5.633 0.697 0.396 1.00 0.00 11 GLU A C 6
ATOM 9476 O O . GLU A 1 11 ? 6.510 0.284 1.154 1.00 0.00 11 GLU A O 6
ATOM 9488 N N . GLY A 1 12 ? 4.847 -0.111 -0.309 1.00 0.00 12 GLY A N 6
ATOM 9489 C CA . GLY A 1 12 ? 4.989 -1.552 -0.216 1.00 0.00 12 GLY A CA 6
ATOM 9490 C C . GLY A 1 12 ? 3.786 -2.290 -0.767 1.00 0.00 12 GLY A C 6
ATOM 9491 O O . GLY A 1 12 ? 2.739 -1.690 -1.009 1.00 0.00 12 GLY A O 6
ATOM 9495 N N . TRP A 1 13 ? 3.934 -3.594 -0.967 1.00 0.00 13 TRP A N 6
ATOM 9496 C CA . TRP A 1 13 ? 2.850 -4.415 -1.494 1.00 0.00 13 TRP A CA 6
ATOM 9497 C C . TRP A 1 13 ? 1.650 -4.402 -0.554 1.00 0.00 13 TRP A C 6
ATOM 9498 O O . TRP A 1 13 ? 1.749 -4.819 0.600 1.00 0.00 13 TRP A O 6
ATOM 9519 N N . VAL A 1 14 ? 0.517 -3.921 -1.055 1.00 0.00 14 VAL A N 6
ATOM 9520 C CA . VAL A 1 14 ? -0.703 -3.855 -0.260 1.00 0.00 14 VAL A CA 6
ATOM 9521 C C . VAL A 1 14 ? -1.923 -4.235 -1.091 1.00 0.00 14 VAL A C 6
ATOM 9522 O O . VAL A 1 14 ? -1.975 -3.972 -2.293 1.00 0.00 14 VAL A O 6
ATOM 9535 N N . VAL A 1 15 ? -2.904 -4.856 -0.444 1.00 0.00 15 VAL A N 6
ATOM 9536 C CA . VAL A 1 15 ? -4.126 -5.271 -1.123 1.00 0.00 15 VAL A CA 6
ATOM 9537 C C . VAL A 1 15 ? -5.347 -4.580 -0.528 1.00 0.00 15 VAL A C 6
ATOM 9538 O O . VAL A 1 15 ? -5.427 -4.369 0.682 1.00 0.00 15 VAL A O 6
ATOM 9551 N N . HIS A 1 16 ? -6.299 -4.230 -1.388 1.00 0.00 16 HIS A N 6
ATOM 9552 C CA . HIS A 1 16 ? -7.519 -3.564 -0.947 1.00 0.00 16 HIS A CA 6
ATOM 9553 C C . HIS A 1 16 ? -8.715 -4.010 -1.783 1.00 0.00 16 HIS A C 6
ATOM 9554 O O . HIS A 1 16 ? -8.556 -4.678 -2.805 1.00 0.00 16 HIS A O 6
ATOM 9569 N N . TYR A 1 17 ? -9.911 -3.639 -1.341 1.00 0.00 17 TYR A N 6
ATOM 9570 C CA . TYR A 1 17 ? -11.134 -4.004 -2.047 1.00 0.00 17 TYR A CA 6
ATOM 9571 C C . TYR A 1 17 ? -12.344 -3.302 -1.440 1.00 0.00 17 TYR A C 6
ATOM 9572 O O . TYR A 1 17 ? -12.438 -3.143 -0.223 1.00 0.00 17 TYR A O 6
ATOM 9590 N N . SER A 1 18 ? -13.269 -2.883 -2.297 1.00 0.00 18 SER A N 6
ATOM 9591 C CA . SER A 1 18 ? -14.473 -2.194 -1.847 1.00 0.00 18 SER A CA 6
ATOM 9592 C C . SER A 1 18 ? -15.653 -3.158 -1.769 1.00 0.00 18 SER A C 6
ATOM 9593 O O . SER A 1 18 ? -15.587 -4.279 -2.271 1.00 0.00 18 SER A O 6
ATOM 9601 N N . ASN A 1 19 ? -16.732 -2.711 -1.134 1.00 0.00 19 ASN A N 6
ATOM 9602 C CA . ASN A 1 19 ? -17.928 -3.534 -0.988 1.00 0.00 19 ASN A CA 6
ATOM 9603 C C . ASN A 1 19 ? -18.822 -3.416 -2.219 1.00 0.00 19 ASN A C 6
ATOM 9604 O O . ASN A 1 19 ? -20.015 -3.715 -2.164 1.00 0.00 19 ASN A O 6
ATOM 9615 N N . LYS A 1 20 ? -18.237 -2.980 -3.329 1.00 0.00 20 LYS A N 6
ATOM 9616 C CA . LYS A 1 20 ? -18.979 -2.824 -4.575 1.00 0.00 20 LYS A CA 6
ATOM 9617 C C . LYS A 1 20 ? -18.529 -3.853 -5.608 1.00 0.00 20 LYS A C 6
ATOM 9618 O O . LYS A 1 20 ? -19.347 -4.412 -6.338 1.00 0.00 20 LYS A O 6
ATOM 9637 N N . ASP A 1 21 ? -17.224 -4.098 -5.663 1.00 0.00 21 ASP A N 6
ATOM 9638 C CA . ASP A 1 21 ? -16.666 -5.061 -6.604 1.00 0.00 21 ASP A CA 6
ATOM 9639 C C . ASP A 1 21 ? -15.727 -6.032 -5.896 1.00 0.00 21 ASP A C 6
ATOM 9640 O O . ASP A 1 21 ? -15.227 -6.982 -6.500 1.00 0.00 21 ASP A O 6
ATOM 9649 N N . THR A 1 22 ? -15.488 -5.786 -4.611 1.00 0.00 22 THR A N 6
ATOM 9650 C CA . THR A 1 22 ? -14.607 -6.636 -3.821 1.00 0.00 22 THR A CA 6
ATOM 9651 C C . THR A 1 22 ? -13.553 -7.302 -4.699 1.00 0.00 22 THR A C 6
ATOM 9652 O O . THR A 1 22 ? -13.417 -8.526 -4.703 1.00 0.00 22 THR A O 6
ATOM 9663 N N . LEU A 1 23 ? -12.809 -6.489 -5.440 1.00 0.00 23 LEU A N 6
ATOM 9664 C CA . LEU A 1 23 ? -11.765 -7.000 -6.322 1.00 0.00 23 LEU A CA 6
ATOM 9665 C C . LEU A 1 23 ? -10.404 -6.963 -5.634 1.00 0.00 23 LEU A C 6
ATOM 9666 O O . LEU A 1 23 ? -9.540 -6.161 -5.988 1.00 0.00 23 LEU A O 6
ATOM 9682 N N . ARG A 1 24 ? -10.221 -7.838 -4.650 1.00 0.00 24 ARG A N 6
ATOM 9683 C CA . ARG A 1 24 ? -8.965 -7.906 -3.912 1.00 0.00 24 ARG A CA 6
ATOM 9684 C C . ARG A 1 24 ? -7.775 -7.932 -4.867 1.00 0.00 24 ARG A C 6
ATOM 9685 O O . ARG A 1 24 ? -7.406 -8.985 -5.388 1.00 0.00 24 ARG A O 6
ATOM 9706 N N . LYS A 1 25 ? -7.178 -6.767 -5.092 1.00 0.00 25 LYS A N 6
ATOM 9707 C CA . LYS A 1 25 ? -6.029 -6.654 -5.983 1.00 0.00 25 LYS A CA 6
ATOM 9708 C C . LYS A 1 25 ? -4.818 -6.097 -5.242 1.00 0.00 25 LYS A C 6
ATOM 9709 O O . LYS A 1 25 ? -4.881 -5.015 -4.657 1.00 0.00 25 LYS A O 6
ATOM 9728 N N . ARG A 1 26 ? -3.718 -6.841 -5.272 1.00 0.00 26 ARG A N 6
ATOM 9729 C CA . ARG A 1 26 ? -2.493 -6.420 -4.603 1.00 0.00 26 ARG A CA 6
ATOM 9730 C C . ARG A 1 26 ? -1.604 -5.619 -5.550 1.00 0.00 26 ARG A C 6
ATOM 9731 O O . ARG A 1 26 ? -1.521 -5.917 -6.742 1.00 0.00 26 ARG A O 6
ATOM 9752 N N . HIS A 1 27 ? -0.941 -4.600 -5.011 1.00 0.00 27 HIS A N 6
ATOM 9753 C CA . HIS A 1 27 ? -0.058 -3.755 -5.808 1.00 0.00 27 HIS A CA 6
ATOM 9754 C C . HIS A 1 27 ? 0.771 -2.840 -4.912 1.00 0.00 27 HIS A C 6
ATOM 9755 O O . HIS A 1 27 ? 0.352 -2.488 -3.810 1.00 0.00 27 HIS A O 6
ATOM 9770 N N . TYR A 1 28 ? 1.949 -2.458 -5.394 1.00 0.00 28 TYR A N 6
ATOM 9771 C CA . TYR A 1 28 ? 2.838 -1.586 -4.636 1.00 0.00 28 TYR A CA 6
ATOM 9772 C C . TYR A 1 28 ? 2.161 -0.255 -4.326 1.00 0.00 28 TYR A C 6
ATOM 9773 O O . TYR A 1 28 ? 2.075 0.625 -5.182 1.00 0.00 28 TYR A O 6
ATOM 9791 N N . TRP A 1 29 ? 1.684 -0.115 -3.094 1.00 0.00 29 TRP A N 6
ATOM 9792 C CA . TRP A 1 29 ? 1.015 1.110 -2.669 1.00 0.00 29 TRP A CA 6
ATOM 9793 C C . TRP A 1 29 ? 2.030 2.192 -2.320 1.00 0.00 29 TRP A C 6
ATOM 9794 O O . TRP A 1 29 ? 3.187 1.897 -2.020 1.00 0.00 29 TRP A O 6
ATOM 9815 N N . ARG A 1 30 ? 1.591 3.446 -2.363 1.00 0.00 30 ARG A N 6
ATOM 9816 C CA . ARG A 1 30 ? 2.463 4.572 -2.052 1.00 0.00 30 ARG A CA 6
ATOM 9817 C C . ARG A 1 30 ? 1.678 5.700 -1.388 1.00 0.00 30 ARG A C 6
ATOM 9818 O O . ARG A 1 30 ? 0.681 6.180 -1.929 1.00 0.00 30 ARG A O 6
ATOM 9839 N N . LEU A 1 31 ? 2.134 6.118 -0.212 1.00 0.00 31 LEU A N 6
ATOM 9840 C CA . LEU A 1 31 ? 1.475 7.189 0.527 1.00 0.00 31 LEU A CA 6
ATOM 9841 C C . LEU A 1 31 ? 2.358 8.432 0.587 1.00 0.00 31 LEU A C 6
ATOM 9842 O O . LEU A 1 31 ? 3.577 8.334 0.726 1.00 0.00 31 LEU A O 6
ATOM 9858 N N . ASP A 1 32 ? 1.734 9.600 0.483 1.00 0.00 32 ASP A N 6
ATOM 9859 C CA . ASP A 1 32 ? 2.462 10.863 0.529 1.00 0.00 32 ASP A CA 6
ATOM 9860 C C . ASP A 1 32 ? 1.752 11.867 1.432 1.00 0.00 32 ASP A C 6
ATOM 9861 O O . ASP A 1 32 ? 0.768 11.534 2.095 1.00 0.00 32 ASP A O 6
ATOM 9870 N N . CYS A 1 33 ? 2.258 13.095 1.455 1.00 0.00 33 CYS A N 6
ATOM 9871 C CA . CYS A 1 33 ? 1.673 14.147 2.279 1.00 0.00 33 CYS A CA 6
ATOM 9872 C C . CYS A 1 33 ? 0.513 14.823 1.555 1.00 0.00 33 CYS A C 6
ATOM 9873 O O . CYS A 1 33 ? -0.057 15.797 2.047 1.00 0.00 33 CYS A O 6
ATOM 9881 N N . LYS A 1 34 ? 0.170 14.302 0.382 1.00 0.00 34 LYS A N 6
ATOM 9882 C CA . LYS A 1 34 ? -0.921 14.854 -0.412 1.00 0.00 34 LYS A CA 6
ATOM 9883 C C . LYS A 1 34 ? -1.951 13.779 -0.744 1.00 0.00 34 LYS A C 6
ATOM 9884 O O . LYS A 1 34 ? -3.147 13.961 -0.516 1.00 0.00 34 LYS A O 6
ATOM 9903 N N . CYS A 1 35 ? -1.479 12.660 -1.280 1.00 0.00 35 CYS A N 6
ATOM 9904 C CA . CYS A 1 35 ? -2.359 11.554 -1.643 1.00 0.00 35 CYS A CA 6
ATOM 9905 C C . CYS A 1 35 ? -1.608 10.228 -1.612 1.00 0.00 35 CYS A C 6
ATOM 9906 O O . CYS A 1 35 ? -0.394 10.195 -1.404 1.00 0.00 35 CYS A O 6
ATOM 9914 N N . ILE A 1 36 ? -2.336 9.136 -1.817 1.00 0.00 36 ILE A N 6
ATOM 9915 C CA . ILE A 1 36 ? -1.738 7.807 -1.812 1.00 0.00 36 ILE A CA 6
ATOM 9916 C C . ILE A 1 36 ? -1.669 7.230 -3.222 1.00 0.00 36 ILE A C 6
ATOM 9917 O O . ILE A 1 36 ? -2.673 6.767 -3.766 1.00 0.00 36 ILE A O 6
ATOM 9933 N N . THR A 1 37 ? -0.477 7.258 -3.810 1.00 0.00 37 THR A N 6
ATOM 9934 C CA . THR A 1 37 ? -0.276 6.737 -5.156 1.00 0.00 37 THR A CA 6
ATOM 9935 C C . THR A 1 37 ? -0.098 5.223 -5.139 1.00 0.00 37 THR A C 6
ATOM 9936 O O . THR A 1 37 ? 0.302 4.646 -4.127 1.00 0.00 37 THR A O 6
ATOM 9947 N N . LEU A 1 38 ? -0.397 4.585 -6.265 1.00 0.00 38 LEU A N 6
ATOM 9948 C CA . LEU A 1 38 ? -0.269 3.136 -6.380 1.00 0.00 38 LEU A CA 6
ATOM 9949 C C . LEU A 1 38 ? 0.581 2.759 -7.589 1.00 0.00 38 LEU A C 6
ATOM 9950 O O . LEU A 1 38 ? 0.860 3.594 -8.450 1.00 0.00 38 LEU A O 6
ATOM 9966 N N . PHE A 1 39 ? 0.987 1.495 -7.649 1.00 0.00 39 PHE A N 6
ATOM 9967 C CA . PHE A 1 39 ? 1.804 1.006 -8.754 1.00 0.00 39 PHE A CA 6
ATOM 9968 C C . PHE A 1 39 ? 1.575 -0.486 -8.981 1.00 0.00 39 PHE A C 6
ATOM 9969 O O . PHE A 1 39 ? 1.578 -1.275 -8.036 1.00 0.00 39 PHE A O 6
ATOM 9986 N N . GLN A 1 40 ? 1.376 -0.863 -10.240 1.00 0.00 40 GLN A N 6
ATOM 9987 C CA . GLN A 1 40 ? 1.145 -2.259 -10.591 1.00 0.00 40 GLN A CA 6
ATOM 9988 C C . GLN A 1 40 ? 2.042 -3.182 -9.773 1.00 0.00 40 GLN A C 6
ATOM 9989 O O . GLN A 1 40 ? 1.583 -3.851 -8.849 1.00 0.00 40 GLN A O 6
ATOM 10003 N N . ASN A 1 41 ? 3.324 -3.213 -10.122 1.00 0.00 41 ASN A N 6
ATOM 10004 C CA . ASN A 1 41 ? 4.287 -4.055 -9.421 1.00 0.00 41 ASN A CA 6
ATOM 10005 C C . ASN A 1 41 ? 5.570 -3.285 -9.125 1.00 0.00 41 ASN A C 6
ATOM 10006 O O . ASN A 1 41 ? 5.870 -2.285 -9.776 1.00 0.00 41 ASN A O 6
ATOM 10017 N N . ASN A 1 42 ? 6.324 -3.759 -8.138 1.00 0.00 42 ASN A N 6
ATOM 10018 C CA . ASN A 1 42 ? 7.576 -3.115 -7.756 1.00 0.00 42 ASN A CA 6
ATOM 10019 C C . ASN A 1 42 ? 8.468 -2.895 -8.973 1.00 0.00 42 ASN A C 6
ATOM 10020 O O . ASN A 1 42 ? 9.423 -2.119 -8.926 1.00 0.00 42 ASN A O 6
ATOM 10031 N N . THR A 1 43 ? 8.151 -3.584 -10.065 1.00 0.00 43 THR A N 6
ATOM 10032 C CA . THR A 1 43 ? 8.924 -3.465 -11.295 1.00 0.00 43 THR A CA 6
ATOM 10033 C C . THR A 1 43 ? 8.118 -2.769 -12.386 1.00 0.00 43 THR A C 6
ATOM 10034 O O . THR A 1 43 ? 8.168 -3.156 -13.554 1.00 0.00 43 THR A O 6
ATOM 10045 N N . THR A 1 44 ? 7.374 -1.737 -11.998 1.00 0.00 44 THR A N 6
ATOM 10046 C CA . THR A 1 44 ? 6.557 -0.986 -12.942 1.00 0.00 44 THR A CA 6
ATOM 10047 C C . THR A 1 44 ? 7.112 0.418 -13.155 1.00 0.00 44 THR A C 6
ATOM 10048 O O . THR A 1 44 ? 7.750 0.984 -12.269 1.00 0.00 44 THR A O 6
ATOM 10059 N N . ASN A 1 45 ? 6.863 0.975 -14.336 1.00 0.00 45 ASN A N 6
ATOM 10060 C CA . ASN A 1 45 ? 7.339 2.314 -14.664 1.00 0.00 45 ASN A CA 6
ATOM 10061 C C . ASN A 1 45 ? 6.392 3.377 -14.116 1.00 0.00 45 ASN A C 6
ATOM 10062 O O . ASN A 1 45 ? 6.673 4.007 -13.097 1.00 0.00 45 ASN A O 6
ATOM 10073 N N . ARG A 1 46 ? 5.268 3.570 -14.799 1.00 0.00 46 ARG A N 6
ATOM 10074 C CA . ARG A 1 46 ? 4.280 4.557 -14.381 1.00 0.00 46 ARG A CA 6
ATOM 10075 C C . ARG A 1 46 ? 3.564 4.105 -13.111 1.00 0.00 46 ARG A C 6
ATOM 10076 O O . ARG A 1 46 ? 3.917 3.087 -12.516 1.00 0.00 46 ARG A O 6
ATOM 10097 N N . TYR A 1 47 ? 2.558 4.870 -12.702 1.00 0.00 47 TYR A N 6
ATOM 10098 C CA . TYR A 1 47 ? 1.795 4.550 -11.502 1.00 0.00 47 TYR A CA 6
ATOM 10099 C C . TYR A 1 47 ? 0.629 3.621 -11.828 1.00 0.00 47 TYR A C 6
ATOM 10100 O O . TYR A 1 47 ? 0.503 3.137 -12.953 1.00 0.00 47 TYR A O 6
ATOM 10118 N N . TYR A 1 48 ? -0.220 3.378 -10.836 1.00 0.00 48 TYR A N 6
ATOM 10119 C CA . TYR A 1 48 ? -1.375 2.506 -11.016 1.00 0.00 48 TYR A CA 6
ATOM 10120 C C . TYR A 1 48 ? -2.666 3.229 -10.647 1.00 0.00 48 TYR A C 6
ATOM 10121 O O . TYR A 1 48 ? -3.608 3.286 -11.437 1.00 0.00 48 TYR A O 6
ATOM 10139 N N . LYS A 1 49 ? -2.703 3.781 -9.439 1.00 0.00 49 LYS A N 6
ATOM 10140 C CA . LYS A 1 49 ? -3.876 4.504 -8.962 1.00 0.00 49 LYS A CA 6
ATOM 10141 C C . LYS A 1 49 ? -3.480 5.585 -7.962 1.00 0.00 49 LYS A C 6
ATOM 10142 O O . LYS A 1 49 ? -2.524 5.422 -7.205 1.00 0.00 49 LYS A O 6
ATOM 10161 N N . GLU A 1 50 ? -4.223 6.687 -7.964 1.00 0.00 50 GLU A N 6
ATOM 10162 C CA . GLU A 1 50 ? -3.949 7.795 -7.055 1.00 0.00 50 GLU A CA 6
ATOM 10163 C C . GLU A 1 50 ? -5.165 8.098 -6.185 1.00 0.00 50 GLU A C 6
ATOM 10164 O O . GLU A 1 50 ? -6.151 8.668 -6.655 1.00 0.00 50 GLU A O 6
ATOM 10176 N N . ILE A 1 51 ? -5.088 7.714 -4.916 1.00 0.00 51 ILE A N 6
ATOM 10177 C CA . ILE A 1 51 ? -6.181 7.946 -3.980 1.00 0.00 51 ILE A CA 6
ATOM 10178 C C . ILE A 1 51 ? -5.979 9.247 -3.210 1.00 0.00 51 ILE A C 6
ATOM 10179 O O . ILE A 1 51 ? -5.159 9.336 -2.297 1.00 0.00 51 ILE A O 6
ATOM 10195 N N . PRO A 1 52 ? -6.747 10.281 -3.585 1.00 0.00 52 PRO A N 6
ATOM 10196 C CA . PRO A 1 52 ? -6.673 11.596 -2.942 1.00 0.00 52 PRO A CA 6
ATOM 10197 C C . PRO A 1 52 ? -7.223 11.577 -1.520 1.00 0.00 52 PRO A C 6
ATOM 10198 O O . PRO A 1 52 ? -8.374 11.201 -1.293 1.00 0.00 52 PRO A O 6
ATOM 10209 N N . LEU A 1 53 ? -6.394 11.984 -0.565 1.00 0.00 53 LEU A N 6
ATOM 10210 C CA . LEU A 1 53 ? -6.798 12.015 0.837 1.00 0.00 53 LEU A CA 6
ATOM 10211 C C . LEU A 1 53 ? -8.119 12.759 1.007 1.00 0.00 53 LEU A C 6
ATOM 10212 O O . LEU A 1 53 ? -8.792 12.623 2.028 1.00 0.00 53 LEU A O 6
ATOM 10228 N N . SER A 1 54 ? -8.484 13.545 -0.001 1.00 0.00 54 SER A N 6
ATOM 10229 C CA . SER A 1 54 ? -9.723 14.312 0.037 1.00 0.00 54 SER A CA 6
ATOM 10230 C C . SER A 1 54 ? -10.932 13.400 -0.145 1.00 0.00 54 SER A C 6
ATOM 10231 O O . SER A 1 54 ? -11.940 13.543 0.547 1.00 0.00 54 SER A O 6
ATOM 10239 N N . GLU A 1 55 ? -10.823 12.463 -1.082 1.00 0.00 55 GLU A N 6
ATOM 10240 C CA . GLU A 1 55 ? -11.908 11.528 -1.356 1.00 0.00 55 GLU A CA 6
ATOM 10241 C C . GLU A 1 55 ? -12.284 10.747 -0.099 1.00 0.00 55 GLU A C 6
ATOM 10242 O O . GLU A 1 55 ? -13.464 10.545 0.188 1.00 0.00 55 GLU A O 6
ATOM 10254 N N . ILE A 1 56 ? -11.273 10.311 0.644 1.00 0.00 56 ILE A N 6
ATOM 10255 C CA . ILE A 1 56 ? -11.497 9.554 1.869 1.00 0.00 56 ILE A CA 6
ATOM 10256 C C . ILE A 1 56 ? -12.436 10.299 2.812 1.00 0.00 56 ILE A C 6
ATOM 10257 O O . ILE A 1 56 ? -12.195 11.455 3.160 1.00 0.00 56 ILE A O 6
ATOM 10273 N N . LEU A 1 57 ? -13.506 9.628 3.223 1.00 0.00 57 LEU A N 6
ATOM 10274 C CA . LEU A 1 57 ? -14.482 10.225 4.128 1.00 0.00 57 LEU A CA 6
ATOM 10275 C C . LEU A 1 57 ? -14.112 9.954 5.583 1.00 0.00 57 LEU A C 6
ATOM 10276 O O . LEU A 1 57 ? -14.116 10.862 6.416 1.00 0.00 57 LEU A O 6
ATOM 10292 N N . THR A 1 58 ? -13.791 8.699 5.883 1.00 0.00 58 THR A N 6
ATOM 10293 C CA . THR A 1 58 ? -13.418 8.308 7.236 1.00 0.00 58 THR A CA 6
ATOM 10294 C C . THR A 1 58 ? -12.572 7.040 7.229 1.00 0.00 58 THR A C 6
ATOM 10295 O O . THR A 1 58 ? -12.617 6.258 6.280 1.00 0.00 58 THR A O 6
ATOM 10306 N N . VAL A 1 59 ? -11.802 6.842 8.294 1.00 0.00 59 VAL A N 6
ATOM 10307 C CA . VAL A 1 59 ? -10.946 5.667 8.410 1.00 0.00 59 VAL A CA 6
ATOM 10308 C C . VAL A 1 59 ? -11.272 4.874 9.671 1.00 0.00 59 VAL A C 6
ATOM 10309 O O . VAL A 1 59 ? -11.131 5.376 10.785 1.00 0.00 59 VAL A O 6
ATOM 10322 N N . GLU A 1 60 ? -11.707 3.631 9.486 1.00 0.00 60 GLU A N 6
ATOM 10323 C CA . GLU A 1 60 ? -12.053 2.768 10.609 1.00 0.00 60 GLU A CA 6
ATOM 10324 C C . GLU A 1 60 ? -11.254 1.469 10.563 1.00 0.00 60 GLU A C 6
ATOM 10325 O O . GLU A 1 60 ? -10.610 1.159 9.561 1.00 0.00 60 GLU A O 6
ATOM 10337 N N . SER A 1 61 ? -11.300 0.713 11.656 1.00 0.00 61 SER A N 6
ATOM 10338 C CA . SER A 1 61 ? -10.578 -0.550 11.743 1.00 0.00 61 SER A CA 6
ATOM 10339 C C . SER A 1 61 ? -11.437 -1.703 11.234 1.00 0.00 61 SER A C 6
ATOM 10340 O O . SER A 1 61 ? -12.666 -1.637 11.266 1.00 0.00 61 SER A O 6
ATOM 10348 N N . ALA A 1 62 ? -10.781 -2.760 10.765 1.00 0.00 62 ALA A N 6
ATOM 10349 C CA . ALA A 1 62 ? -11.484 -3.929 10.251 1.00 0.00 62 ALA A CA 6
ATOM 10350 C C . ALA A 1 62 ? -12.480 -4.464 11.274 1.00 0.00 62 ALA A C 6
ATOM 10351 O O . ALA A 1 62 ? -12.092 -4.947 12.337 1.00 0.00 62 ALA A O 6
ATOM 10358 N N . GLN A 1 63 ? -13.765 -4.375 10.944 1.00 0.00 63 GLN A N 6
ATOM 10359 C CA . GLN A 1 63 ? -14.816 -4.850 11.836 1.00 0.00 63 GLN A CA 6
ATOM 10360 C C . GLN A 1 63 ? -15.858 -5.657 11.068 1.00 0.00 63 GLN A C 6
ATOM 10361 O O . GLN A 1 63 ? -16.474 -6.571 11.613 1.00 0.00 63 GLN A O 6
ATOM 10375 N N . ASN A 1 64 ? -16.050 -5.311 9.799 1.00 0.00 64 ASN A N 6
ATOM 10376 C CA . ASN A 1 64 ? -17.018 -6.002 8.957 1.00 0.00 64 ASN A CA 6
ATOM 10377 C C . ASN A 1 64 ? -16.329 -7.037 8.072 1.00 0.00 64 ASN A C 6
ATOM 10378 O O . ASN A 1 64 ? -15.642 -6.688 7.111 1.00 0.00 64 ASN A O 6
ATOM 10389 N N . PHE A 1 65 ? -16.517 -8.310 8.402 1.00 0.00 65 PHE A N 6
ATOM 10390 C CA . PHE A 1 65 ? -15.914 -9.395 7.638 1.00 0.00 65 PHE A CA 6
ATOM 10391 C C . PHE A 1 65 ? -16.986 -10.292 7.026 1.00 0.00 65 PHE A C 6
ATOM 10392 O O . PHE A 1 65 ? -16.862 -11.516 7.027 1.00 0.00 65 PHE A O 6
ATOM 10409 N N . SER A 1 66 ? -18.040 -9.672 6.504 1.00 0.00 66 SER A N 6
ATOM 10410 C CA . SER A 1 66 ? -19.137 -10.412 5.892 1.00 0.00 66 SER A CA 6
ATOM 10411 C C . SER A 1 66 ? -18.988 -10.449 4.374 1.00 0.00 66 SER A C 6
ATOM 10412 O O . SER A 1 66 ? -19.465 -11.373 3.714 1.00 0.00 66 SER A O 6
ATOM 10420 N N . LEU A 1 67 ? -18.322 -9.438 3.827 1.00 0.00 67 LEU A N 6
ATOM 10421 C CA . LEU A 1 67 ? -18.109 -9.353 2.387 1.00 0.00 67 LEU A CA 6
ATOM 10422 C C . LEU A 1 67 ? -17.289 -10.538 1.887 1.00 0.00 67 LEU A C 6
ATOM 10423 O O . LEU A 1 67 ? -17.805 -11.413 1.191 1.00 0.00 67 LEU A O 6
ATOM 10439 N N . VAL A 1 68 ? -16.010 -10.561 2.248 1.00 0.00 68 VAL A N 6
ATOM 10440 C CA . VAL A 1 68 ? -15.120 -11.641 1.839 1.00 0.00 68 VAL A CA 6
ATOM 10441 C C . VAL A 1 68 ? -15.507 -12.956 2.507 1.00 0.00 68 VAL A C 6
ATOM 10442 O O . VAL A 1 68 ? -16.095 -12.982 3.588 1.00 0.00 68 VAL A O 6
ATOM 10455 N N . PRO A 1 69 ? -15.170 -14.075 1.850 1.00 0.00 69 PRO A N 6
ATOM 10456 C CA . PRO A 1 69 ? -15.472 -15.415 2.361 1.00 0.00 69 PRO A CA 6
ATOM 10457 C C . PRO A 1 69 ? -14.639 -15.768 3.589 1.00 0.00 69 PRO A C 6
ATOM 10458 O O . PRO A 1 69 ? -13.701 -15.061 3.956 1.00 0.00 69 PRO A O 6
ATOM 10469 N N . PRO A 1 70 ? -14.987 -16.888 4.239 1.00 0.00 70 PRO A N 6
ATOM 10470 C CA . PRO A 1 70 ? -14.282 -17.361 5.434 1.00 0.00 70 PRO A CA 6
ATOM 10471 C C . PRO A 1 70 ? -12.878 -17.864 5.119 1.00 0.00 70 PRO A C 6
ATOM 10472 O O . PRO A 1 70 ? -12.058 -18.050 6.017 1.00 0.00 70 PRO A O 6
ATOM 10483 N N . GLY A 1 71 ? -12.607 -18.082 3.835 1.00 0.00 71 GLY A N 6
ATOM 10484 C CA . GLY A 1 71 ? -11.300 -18.561 3.424 1.00 0.00 71 GLY A CA 6
ATOM 10485 C C . GLY A 1 71 ? -10.384 -17.438 2.981 1.00 0.00 71 GLY A C 6
ATOM 10486 O O . GLY A 1 71 ? -9.178 -17.635 2.821 1.00 0.00 71 GLY A O 6
ATOM 10490 N N . THR A 1 72 ? -10.955 -16.254 2.780 1.00 0.00 72 THR A N 6
ATOM 10491 C CA . THR A 1 72 ? -10.183 -15.096 2.350 1.00 0.00 72 THR A CA 6
ATOM 10492 C C . THR A 1 72 ? -9.803 -14.217 3.536 1.00 0.00 72 THR A C 6
ATOM 10493 O O . THR A 1 72 ? -10.668 -13.665 4.213 1.00 0.00 72 THR A O 6
ATOM 10504 N N . ASN A 1 73 ? -8.503 -14.091 3.780 1.00 0.00 73 ASN A N 6
ATOM 10505 C CA . ASN A 1 73 ? -8.008 -13.278 4.886 1.00 0.00 73 ASN A CA 6
ATOM 10506 C C . ASN A 1 73 ? -8.756 -11.950 4.961 1.00 0.00 73 ASN A C 6
ATOM 10507 O O . ASN A 1 73 ? -9.075 -11.330 3.946 1.00 0.00 73 ASN A O 6
ATOM 10518 N N . PRO A 1 74 ? -9.041 -11.500 6.192 1.00 0.00 74 PRO A N 6
ATOM 10519 C CA . PRO A 1 74 ? -9.752 -10.241 6.430 1.00 0.00 74 PRO A CA 6
ATOM 10520 C C . PRO A 1 74 ? -8.908 -9.022 6.074 1.00 0.00 74 PRO A C 6
ATOM 10521 O O . PRO A 1 74 ? -7.904 -9.134 5.371 1.00 0.00 74 PRO A O 6
ATOM 10532 N N . HIS A 1 75 ? -9.322 -7.858 6.565 1.00 0.00 75 HIS A N 6
ATOM 10533 C CA . HIS A 1 75 ? -8.602 -6.617 6.299 1.00 0.00 75 HIS A CA 6
ATOM 10534 C C . HIS A 1 75 ? -8.143 -5.966 7.600 1.00 0.00 75 HIS A C 6
ATOM 10535 O O . HIS A 1 75 ? -8.510 -6.407 8.689 1.00 0.00 75 HIS A O 6
ATOM 10550 N N . CYS A 1 76 ? -7.339 -4.916 7.478 1.00 0.00 76 CYS A N 6
ATOM 10551 C CA . CYS A 1 76 ? -6.828 -4.205 8.645 1.00 0.00 76 CYS A CA 6
ATOM 10552 C C . CYS A 1 76 ? -7.682 -2.978 8.951 1.00 0.00 76 CYS A C 6
ATOM 10553 O O . CYS A 1 76 ? -8.130 -2.787 10.082 1.00 0.00 76 CYS A O 6
ATOM 10561 N N . PHE A 1 77 ? -7.901 -2.148 7.936 1.00 0.00 77 PHE A N 6
ATOM 10562 C CA . PHE A 1 77 ? -8.699 -0.938 8.097 1.00 0.00 77 PHE A CA 6
ATOM 10563 C C . PHE A 1 77 ? -9.547 -0.677 6.856 1.00 0.00 77 PHE A C 6
ATOM 10564 O O . PHE A 1 77 ? -9.244 -1.170 5.770 1.00 0.00 77 PHE A O 6
ATOM 10581 N N . GLU A 1 78 ? -10.612 0.101 7.027 1.00 0.00 78 GLU A N 6
ATOM 10582 C CA . GLU A 1 78 ? -11.505 0.427 5.921 1.00 0.00 78 GLU A CA 6
ATOM 10583 C C . GLU A 1 78 ? -11.467 1.921 5.613 1.00 0.00 78 GLU A C 6
ATOM 10584 O O . GLU A 1 78 ? -11.654 2.753 6.501 1.00 0.00 78 GLU A O 6
ATOM 10596 N N . ILE A 1 79 ? -11.224 2.252 4.350 1.00 0.00 79 ILE A N 6
ATOM 10597 C CA . ILE A 1 79 ? -11.163 3.645 3.924 1.00 0.00 79 ILE A CA 6
ATOM 10598 C C . ILE A 1 79 ? -12.483 4.089 3.304 1.00 0.00 79 ILE A C 6
ATOM 10599 O O . ILE A 1 79 ? -12.611 4.172 2.083 1.00 0.00 79 ILE A O 6
ATOM 10615 N N . VAL A 1 80 ? -13.464 4.376 4.155 1.00 0.00 80 VAL A N 6
ATOM 10616 C CA . VAL A 1 80 ? -14.774 4.815 3.691 1.00 0.00 80 VAL A CA 6
ATOM 10617 C C . VAL A 1 80 ? -14.649 5.966 2.700 1.00 0.00 80 VAL A C 6
ATOM 10618 O O . VAL A 1 80 ? -14.463 7.120 3.090 1.00 0.00 80 VAL A O 6
ATOM 10631 N N . THR A 1 81 ? -14.753 5.647 1.414 1.00 0.00 81 THR A N 6
ATOM 10632 C CA . THR A 1 81 ? -14.651 6.654 0.365 1.00 0.00 81 THR A CA 6
ATOM 10633 C C . THR A 1 81 ? -16.030 7.083 -0.121 1.00 0.00 81 THR A C 6
ATOM 10634 O O . THR A 1 81 ? -17.046 6.531 0.300 1.00 0.00 81 THR A O 6
ATOM 10645 N N . ALA A 1 82 ? -16.058 8.071 -1.010 1.00 0.00 82 ALA A N 6
ATOM 10646 C CA . ALA A 1 82 ? -17.313 8.572 -1.555 1.00 0.00 82 ALA A CA 6
ATOM 10647 C C . ALA A 1 82 ? -17.843 7.652 -2.650 1.00 0.00 82 ALA A C 6
ATOM 10648 O O . ALA A 1 82 ? -18.767 8.008 -3.380 1.00 0.00 82 ALA A O 6
ATOM 10655 N N . ASN A 1 83 ? -17.250 6.467 -2.759 1.00 0.00 83 ASN A N 6
ATOM 10656 C CA . ASN A 1 83 ? -17.662 5.496 -3.766 1.00 0.00 83 ASN A CA 6
ATOM 10657 C C . ASN A 1 83 ? -18.062 4.175 -3.116 1.00 0.00 83 ASN A C 6
ATOM 10658 O O . ASN A 1 83 ? -19.005 3.517 -3.554 1.00 0.00 83 ASN A O 6
ATOM 10669 N N . ALA A 1 84 ? -17.338 3.794 -2.069 1.00 0.00 84 ALA A N 6
ATOM 10670 C CA . ALA A 1 84 ? -17.619 2.553 -1.357 1.00 0.00 84 ALA A CA 6
ATOM 10671 C C . ALA A 1 84 ? -16.700 2.392 -0.151 1.00 0.00 84 ALA A C 6
ATOM 10672 O O . ALA A 1 84 ? -15.894 3.273 0.151 1.00 0.00 84 ALA A O 6
ATOM 10679 N N . THR A 1 85 ? -16.827 1.262 0.537 1.00 0.00 85 THR A N 6
ATOM 10680 C CA . THR A 1 85 ? -16.009 0.987 1.712 1.00 0.00 85 THR A CA 6
ATOM 10681 C C . THR A 1 85 ? -14.805 0.125 1.354 1.00 0.00 85 THR A C 6
ATOM 10682 O O . THR A 1 85 ? -14.939 -1.073 1.103 1.00 0.00 85 THR A O 6
ATOM 10693 N N . TYR A 1 86 ? -13.628 0.741 1.332 1.00 0.00 86 TYR A N 6
ATOM 10694 C CA . TYR A 1 86 ? -12.399 0.029 1.003 1.00 0.00 86 TYR A CA 6
ATOM 10695 C C . TYR A 1 86 ? -12.039 -0.972 2.096 1.00 0.00 86 TYR A C 6
ATOM 10696 O O . TYR A 1 86 ? -12.378 -0.782 3.264 1.00 0.00 86 TYR A O 6
ATOM 10714 N N . PHE A 1 87 ? -11.349 -2.039 1.708 1.00 0.00 87 PHE A N 6
ATOM 10715 C CA . PHE A 1 87 ? -10.942 -3.072 2.654 1.00 0.00 87 PHE A CA 6
ATOM 10716 C C . PHE A 1 87 ? -9.486 -3.470 2.431 1.00 0.00 87 PHE A C 6
ATOM 10717 O O . PHE A 1 87 ? -9.196 -4.460 1.760 1.00 0.00 87 PHE A O 6
ATOM 10734 N N . VAL A 1 88 ? -8.572 -2.690 3.000 1.00 0.00 88 VAL A N 6
ATOM 10735 C CA . VAL A 1 88 ? -7.145 -2.960 2.866 1.00 0.00 88 VAL A CA 6
ATOM 10736 C C . VAL A 1 88 ? -6.687 -4.010 3.872 1.00 0.00 88 VAL A C 6
ATOM 10737 O O . VAL A 1 88 ? -6.655 -3.759 5.076 1.00 0.00 88 VAL A O 6
ATOM 10750 N N . GLY A 1 89 ? -6.332 -5.189 3.370 1.00 0.00 89 GLY A N 6
ATOM 10751 C CA . GLY A 1 89 ? -5.880 -6.260 4.238 1.00 0.00 89 GLY A CA 6
ATOM 10752 C C . GLY A 1 89 ? -4.425 -6.617 4.008 1.00 0.00 89 GLY A C 6
ATOM 10753 O O . GLY A 1 89 ? -3.547 -5.761 4.103 1.00 0.00 89 GLY A O 6
ATOM 10757 N N . GLU A 1 90 ? -4.169 -7.887 3.708 1.00 0.00 90 GLU A N 6
ATOM 10758 C CA . GLU A 1 90 ? -2.810 -8.355 3.467 1.00 0.00 90 GLU A CA 6
ATOM 10759 C C . GLU A 1 90 ? -2.653 -8.856 2.034 1.00 0.00 90 GLU A C 6
ATOM 10760 O O . GLU A 1 90 ? -1.831 -8.345 1.274 1.00 0.00 90 GLU A O 6
ATOM 10772 N N . MET A 1 91 ? -3.447 -9.859 1.673 1.00 0.00 91 MET A N 6
ATOM 10773 C CA . MET A 1 91 ? -3.396 -10.429 0.332 1.00 0.00 91 MET A CA 6
ATOM 10774 C C . MET A 1 91 ? -4.468 -11.500 0.156 1.00 0.00 91 MET A C 6
ATOM 10775 O O . MET A 1 91 ? -4.760 -12.275 1.067 1.00 0.00 91 MET A O 6
ATOM 10789 N N . PRO A 1 92 ? -5.068 -11.547 -1.042 1.00 0.00 92 PRO A N 6
ATOM 10790 C CA . PRO A 1 92 ? -6.116 -12.520 -1.365 1.00 0.00 92 PRO A CA 6
ATOM 10791 C C . PRO A 1 92 ? -5.574 -13.942 -1.472 1.00 0.00 92 PRO A C 6
ATOM 10792 O O . PRO A 1 92 ? -4.472 -14.160 -1.973 1.00 0.00 92 PRO A O 6
ATOM 10803 N N . GLY A 1 93 ? -6.357 -14.906 -0.997 1.00 0.00 93 GLY A N 6
ATOM 10804 C CA . GLY A 1 93 ? -5.939 -16.294 -1.049 1.00 0.00 93 GLY A CA 6
ATOM 10805 C C . GLY A 1 93 ? -4.460 -16.465 -0.763 1.00 0.00 93 GLY A C 6
ATOM 10806 O O . GLY A 1 93 ? -3.846 -15.624 -0.108 1.00 0.00 93 GLY A O 6
ATOM 10810 N N . GLY A 1 94 ? -3.886 -17.559 -1.255 1.00 0.00 94 GLY A N 6
ATOM 10811 C CA . GLY A 1 94 ? -2.475 -17.819 -1.037 1.00 0.00 94 GLY A CA 6
ATOM 10812 C C . GLY A 1 94 ? -2.237 -18.871 0.028 1.00 0.00 94 GLY A C 6
ATOM 10813 O O . GLY A 1 94 ? -3.133 -19.186 0.812 1.00 0.00 94 GLY A O 6
ATOM 10817 N N . THR A 1 95 ? -1.026 -19.417 0.058 1.00 0.00 95 THR A N 6
ATOM 10818 C CA . THR A 1 95 ? -0.673 -20.442 1.033 1.00 0.00 95 THR A CA 6
ATOM 10819 C C . THR A 1 95 ? 0.030 -19.833 2.240 1.00 0.00 95 THR A C 6
ATOM 10820 O O . THR A 1 95 ? 0.676 -18.788 2.152 1.00 0.00 95 THR A O 6
ATOM 10831 N N . PRO A 1 96 ? -0.094 -20.500 3.397 1.00 0.00 96 PRO A N 6
ATOM 10832 C CA . PRO A 1 96 ? 0.524 -20.043 4.645 1.00 0.00 96 PRO A CA 6
ATOM 10833 C C . PRO A 1 96 ? 2.044 -20.173 4.621 1.00 0.00 96 PRO A C 6
ATOM 10834 O O . PRO A 1 96 ? 2.731 -19.700 5.524 1.00 0.00 96 PRO A O 6
ATOM 10845 N N . GLY A 1 97 ? 2.561 -20.818 3.579 1.00 0.00 97 GLY A N 6
ATOM 10846 C CA . GLY A 1 97 ? 3.996 -20.998 3.457 1.00 0.00 97 GLY A CA 6
ATOM 10847 C C . GLY A 1 97 ? 4.664 -21.255 4.793 1.00 0.00 97 GLY A C 6
ATOM 10848 O O . GLY A 1 97 ? 4.344 -22.225 5.479 1.00 0.00 97 GLY A O 6
ATOM 10852 N N . GLY A 1 98 ? 5.597 -20.383 5.164 1.00 0.00 98 GLY A N 6
ATOM 10853 C CA . GLY A 1 98 ? 6.299 -20.539 6.425 1.00 0.00 98 GLY A CA 6
ATOM 10854 C C . GLY A 1 98 ? 7.039 -19.282 6.836 1.00 0.00 98 GLY A C 6
ATOM 10855 O O . GLY A 1 98 ? 6.474 -18.374 7.445 1.00 0.00 98 GLY A O 6
ATOM 10859 N N . PRO A 1 99 ? 8.336 -19.218 6.501 1.00 0.00 99 PRO A N 6
ATOM 10860 C CA . PRO A 1 99 ? 9.183 -18.068 6.830 1.00 0.00 99 PRO A CA 6
ATOM 10861 C C . PRO A 1 99 ? 8.814 -16.827 6.025 1.00 0.00 99 PRO A C 6
ATOM 10862 O O . PRO A 1 99 ? 9.199 -15.711 6.376 1.00 0.00 99 PRO A O 6
ATOM 10873 N N . SER A 1 100 ? 8.064 -17.028 4.946 1.00 0.00 100 SER A N 6
ATOM 10874 C CA . SER A 1 100 ? 7.645 -15.924 4.090 1.00 0.00 100 SER A CA 6
ATOM 10875 C C . SER A 1 100 ? 6.162 -15.622 4.281 1.00 0.00 100 SER A C 6
ATOM 10876 O O . SER A 1 100 ? 5.301 -16.409 3.892 1.00 0.00 100 SER A O 6
ATOM 10884 N N . GLY A 1 101 ? 5.872 -14.472 4.883 1.00 0.00 101 GLY A N 6
ATOM 10885 C CA . GLY A 1 101 ? 4.493 -14.084 5.116 1.00 0.00 101 GLY A CA 6
ATOM 10886 C C . GLY A 1 101 ? 4.377 -12.858 6.000 1.00 0.00 101 GLY A C 6
ATOM 10887 O O . GLY A 1 101 ? 4.152 -12.973 7.205 1.00 0.00 101 GLY A O 6
ATOM 10891 N N . GLN A 1 102 ? 4.532 -11.682 5.401 1.00 0.00 102 GLN A N 6
ATOM 10892 C CA . GLN A 1 102 ? 4.446 -10.430 6.143 1.00 0.00 102 GLN A CA 6
ATOM 10893 C C . GLN A 1 102 ? 3.050 -9.827 6.033 1.00 0.00 102 GLN A C 6
ATOM 10894 O O . GLN A 1 102 ? 2.815 -8.919 5.236 1.00 0.00 102 GLN A O 6
ATOM 10908 N N . GLY A 1 103 ? 2.124 -10.339 6.839 1.00 0.00 103 GLY A N 6
ATOM 10909 C CA . GLY A 1 103 ? 0.762 -9.839 6.815 1.00 0.00 103 GLY A CA 6
ATOM 10910 C C . GLY A 1 103 ? 0.211 -9.593 8.206 1.00 0.00 103 GLY A C 6
ATOM 10911 O O . GLY A 1 103 ? -0.880 -10.055 8.540 1.00 0.00 103 GLY A O 6
ATOM 10915 N N . ALA A 1 104 ? 0.967 -8.863 9.019 1.00 0.00 104 ALA A N 6
ATOM 10916 C CA . ALA A 1 104 ? 0.548 -8.556 10.381 1.00 0.00 104 ALA A CA 6
ATOM 10917 C C . ALA A 1 104 ? 0.787 -7.086 10.711 1.00 0.00 104 ALA A C 6
ATOM 10918 O O . ALA A 1 104 ? -0.154 -6.343 10.989 1.00 0.00 104 ALA A O 6
ATOM 10925 N N . GLU A 1 105 ? 2.050 -6.675 10.678 1.00 0.00 105 GLU A N 6
ATOM 10926 C CA . GLU A 1 105 ? 2.411 -5.294 10.976 1.00 0.00 105 GLU A CA 6
ATOM 10927 C C . GLU A 1 105 ? 2.297 -4.421 9.729 1.00 0.00 105 GLU A C 6
ATOM 10928 O O . GLU A 1 105 ? 1.802 -3.296 9.790 1.00 0.00 105 GLU A O 6
ATOM 10940 N N . ALA A 1 106 ? 2.758 -4.949 8.600 1.00 0.00 106 ALA A N 6
ATOM 10941 C CA . ALA A 1 106 ? 2.707 -4.220 7.339 1.00 0.00 106 ALA A CA 6
ATOM 10942 C C . ALA A 1 106 ? 1.417 -3.414 7.223 1.00 0.00 106 ALA A C 6
ATOM 10943 O O . ALA A 1 106 ? 1.444 -2.184 7.184 1.00 0.00 106 ALA A O 6
ATOM 10950 N N . ALA A 1 107 ? 0.290 -4.115 7.169 1.00 0.00 107 ALA A N 6
ATOM 10951 C CA . ALA A 1 107 ? -1.010 -3.464 7.059 1.00 0.00 107 ALA A CA 6
ATOM 10952 C C . ALA A 1 107 ? -1.192 -2.414 8.150 1.00 0.00 107 ALA A C 6
ATOM 10953 O O . ALA A 1 107 ? -1.595 -1.284 7.876 1.00 0.00 107 ALA A O 6
ATOM 10960 N N . ARG A 1 108 ? -0.894 -2.796 9.388 1.00 0.00 108 ARG A N 6
ATOM 10961 C CA . ARG A 1 108 ? -1.027 -1.888 10.520 1.00 0.00 108 ARG A CA 6
ATOM 10962 C C . ARG A 1 108 ? -0.333 -0.559 10.236 1.00 0.00 108 ARG A C 6
ATOM 10963 O O . ARG A 1 108 ? -0.942 0.506 10.338 1.00 0.00 108 ARG A O 6
ATOM 10984 N N . GLY A 1 109 ? 0.946 -0.629 9.879 1.00 0.00 109 GLY A N 6
ATOM 10985 C CA . GLY A 1 109 ? 1.701 0.575 9.586 1.00 0.00 109 GLY A CA 6
ATOM 10986 C C . GLY A 1 109 ? 0.925 1.551 8.724 1.00 0.00 109 GLY A C 6
ATOM 10987 O O . GLY A 1 109 ? 1.014 2.764 8.915 1.00 0.00 109 GLY A O 6
ATOM 10991 N N . TRP A 1 110 ? 0.165 1.022 7.772 1.00 0.00 110 TRP A N 6
ATOM 10992 C CA . TRP A 1 110 ? -0.628 1.856 6.876 1.00 0.00 110 TRP A CA 6
ATOM 10993 C C . TRP A 1 110 ? -1.759 2.545 7.632 1.00 0.00 110 TRP A C 6
ATOM 10994 O O . TRP A 1 110 ? -1.904 3.765 7.572 1.00 0.00 110 TRP A O 6
ATOM 11015 N N . GLU A 1 111 ? -2.558 1.754 8.343 1.00 0.00 111 GLU A N 6
ATOM 11016 C CA . GLU A 1 111 ? -3.676 2.290 9.110 1.00 0.00 111 GLU A CA 6
ATOM 11017 C C . GLU A 1 111 ? -3.306 3.625 9.750 1.00 0.00 111 GLU A C 6
ATOM 11018 O O . GLU A 1 111 ? -3.987 4.633 9.551 1.00 0.00 111 GLU A O 6
ATOM 11030 N N . THR A 1 112 ? -2.224 3.626 10.522 1.00 0.00 112 THR A N 6
ATOM 11031 C CA . THR A 1 112 ? -1.764 4.835 11.193 1.00 0.00 112 THR A CA 6
ATOM 11032 C C . THR A 1 112 ? -1.212 5.844 10.192 1.00 0.00 112 THR A C 6
ATOM 11033 O O . THR A 1 112 ? -1.675 6.982 10.125 1.00 0.00 112 THR A O 6
ATOM 11044 N N . ALA A 1 113 ? -0.222 5.418 9.414 1.00 0.00 113 ALA A N 6
ATOM 11045 C CA . ALA A 1 113 ? 0.390 6.284 8.414 1.00 0.00 113 ALA A CA 6
ATOM 11046 C C . ALA A 1 113 ? -0.668 7.061 7.639 1.00 0.00 113 ALA A C 6
ATOM 11047 O O . ALA A 1 113 ? -0.717 8.290 7.698 1.00 0.00 113 ALA A O 6
ATOM 11054 N N . ILE A 1 114 ? -1.513 6.337 6.913 1.00 0.00 114 ILE A N 6
ATOM 11055 C CA . ILE A 1 114 ? -2.571 6.960 6.126 1.00 0.00 114 ILE A CA 6
ATOM 11056 C C . ILE A 1 114 ? -3.283 8.046 6.925 1.00 0.00 114 ILE A C 6
ATOM 11057 O O . ILE A 1 114 ? -3.422 9.179 6.465 1.00 0.00 114 ILE A O 6
ATOM 11073 N N . ARG A 1 115 ? -3.731 7.692 8.125 1.00 0.00 115 ARG A N 6
ATOM 11074 C CA . ARG A 1 115 ? -4.429 8.637 8.989 1.00 0.00 115 ARG A CA 6
ATOM 11075 C C . ARG A 1 115 ? -3.583 9.884 9.227 1.00 0.00 115 ARG A C 6
ATOM 11076 O O . ARG A 1 115 ? -4.088 11.005 9.186 1.00 0.00 115 ARG A O 6
ATOM 11097 N N . GLN A 1 116 ? -2.293 9.679 9.475 1.00 0.00 116 GLN A N 6
ATOM 11098 C CA . GLN A 1 116 ? -1.378 10.787 9.721 1.00 0.00 116 GLN A CA 6
ATOM 11099 C C . GLN A 1 116 ? -1.314 11.718 8.515 1.00 0.00 116 GLN A C 6
ATOM 11100 O O . GLN A 1 116 ? -1.462 12.933 8.648 1.00 0.00 116 GLN A O 6
ATOM 11114 N N . ALA A 1 117 ? -1.094 11.141 7.338 1.00 0.00 117 ALA A N 6
ATOM 11115 C CA . ALA A 1 117 ? -1.013 11.919 6.109 1.00 0.00 117 ALA A CA 6
ATOM 11116 C C . ALA A 1 117 ? -2.334 12.621 5.815 1.00 0.00 117 ALA A C 6
ATOM 11117 O O . ALA A 1 117 ? -2.354 13.740 5.301 1.00 0.00 117 ALA A O 6
ATOM 11124 N N . LEU A 1 118 ? -3.437 11.957 6.143 1.00 0.00 118 LEU A N 6
ATOM 11125 C CA . LEU A 1 118 ? -4.764 12.517 5.914 1.00 0.00 118 LEU A CA 6
ATOM 11126 C C . LEU A 1 118 ? -5.060 13.640 6.903 1.00 0.00 118 LEU A C 6
ATOM 11127 O O . LEU A 1 118 ? -6.074 14.328 6.791 1.00 0.00 118 LEU A O 6
ATOM 11143 N N . MET A 1 119 ? -4.166 13.820 7.870 1.00 0.00 119 MET A N 6
ATOM 11144 C CA . MET A 1 119 ? -4.330 14.862 8.877 1.00 0.00 119 MET A CA 6
ATOM 11145 C C . MET A 1 119 ? -4.547 16.222 8.222 1.00 0.00 119 MET A C 6
ATOM 11146 O O . MET A 1 119 ? -5.173 17.109 8.802 1.00 0.00 119 MET A O 6
ATOM 11160 N N . SER A 1 120 ? -4.025 16.380 7.009 1.00 0.00 120 SER A N 6
ATOM 11161 C CA . SER A 1 120 ? -4.158 17.634 6.277 1.00 0.00 120 SER A CA 6
ATOM 11162 C C . SER A 1 120 ? -5.546 17.755 5.656 1.00 0.00 120 SER A C 6
ATOM 11163 O O . SER A 1 120 ? -6.075 18.855 5.501 1.00 0.00 120 SER A O 6
ATOM 11171 N N . GLY A 1 121 ? -6.131 16.615 5.301 1.00 0.00 121 GLY A N 6
ATOM 11172 C CA . GLY A 1 121 ? -7.452 16.615 4.701 1.00 0.00 121 GLY A CA 6
ATOM 11173 C C . GLY A 1 121 ? -8.405 17.568 5.395 1.00 0.00 121 GLY A C 6
ATOM 11174 O O . GLY A 1 121 ? -8.278 17.848 6.587 1.00 0.00 121 GLY A O 6
ATOM 11178 N N . PRO A 1 122 ? -9.385 18.085 4.640 1.00 0.00 122 PRO A N 6
ATOM 11179 C CA . PRO A 1 122 ? -10.381 19.022 5.169 1.00 0.00 122 PRO A CA 6
ATOM 11180 C C . PRO A 1 122 ? -11.348 18.352 6.138 1.00 0.00 122 PRO A C 6
ATOM 11181 O O . PRO A 1 122 ? -11.672 17.173 5.993 1.00 0.00 122 PRO A O 6
ATOM 11192 N N . SER A 1 123 ? -11.807 19.111 7.128 1.00 0.00 123 SER A N 6
ATOM 11193 C CA . SER A 1 123 ? -12.736 18.590 8.124 1.00 0.00 123 SER A CA 6
ATOM 11194 C C . SER A 1 123 ? -12.028 17.631 9.077 1.00 0.00 123 SER A C 6
ATOM 11195 O O . SER A 1 123 ? -12.565 16.581 9.431 1.00 0.00 123 SER A O 6
ATOM 11203 N N . SER A 1 124 ? -10.820 18.000 9.489 1.00 0.00 124 SER A N 6
ATOM 11204 C CA . SER A 1 124 ? -10.035 17.172 10.397 1.00 0.00 124 SER A CA 6
ATOM 11205 C C . SER A 1 124 ? -10.070 17.737 11.814 1.00 0.00 124 SER A C 6
ATOM 11206 O O . SER A 1 124 ? -10.395 17.031 12.768 1.00 0.00 124 SER A O 6
ATOM 11214 N N . GLY A 1 125 ? -9.734 19.017 11.943 1.00 0.00 125 GLY A N 6
ATOM 11215 C CA . GLY A 1 125 ? -9.733 19.656 13.246 1.00 0.00 125 GLY A CA 6
ATOM 11216 C C . GLY A 1 125 ? -8.440 20.397 13.527 1.00 0.00 125 GLY A C 6
ATOM 11217 O O . GLY A 1 125 ? -7.770 20.132 14.525 1.00 0.00 125 GLY A O 6
ATOM 11221 N N . GLY A 1 1 ? 18.748 3.290 5.090 1.00 0.00 1 GLY A N 7
ATOM 11222 C CA . GLY A 1 1 ? 18.894 4.008 6.343 1.00 0.00 1 GLY A CA 7
ATOM 11223 C C . GLY A 1 1 ? 17.574 4.180 7.070 1.00 0.00 1 GLY A C 7
ATOM 11224 O O . GLY A 1 1 ? 16.754 3.263 7.107 1.00 0.00 1 GLY A O 7
ATOM 11228 N N . SER A 1 2 ? 17.370 5.358 7.650 1.00 0.00 2 SER A N 7
ATOM 11229 C CA . SER A 1 2 ? 16.143 5.645 8.384 1.00 0.00 2 SER A CA 7
ATOM 11230 C C . SER A 1 2 ? 15.128 6.351 7.490 1.00 0.00 2 SER A C 7
ATOM 11231 O O . SER A 1 2 ? 13.952 5.987 7.459 1.00 0.00 2 SER A O 7
ATOM 11239 N N . SER A 1 3 ? 15.591 7.364 6.765 1.00 0.00 3 SER A N 7
ATOM 11240 C CA . SER A 1 3 ? 14.724 8.125 5.872 1.00 0.00 3 SER A CA 7
ATOM 11241 C C . SER A 1 3 ? 15.339 8.234 4.480 1.00 0.00 3 SER A C 7
ATOM 11242 O O . SER A 1 3 ? 16.467 8.699 4.323 1.00 0.00 3 SER A O 7
ATOM 11250 N N . GLY A 1 4 ? 14.587 7.802 3.472 1.00 0.00 4 GLY A N 7
ATOM 11251 C CA . GLY A 1 4 ? 15.074 7.859 2.106 1.00 0.00 4 GLY A CA 7
ATOM 11252 C C . GLY A 1 4 ? 13.967 7.667 1.088 1.00 0.00 4 GLY A C 7
ATOM 11253 O O . GLY A 1 4 ? 13.452 6.562 0.922 1.00 0.00 4 GLY A O 7
ATOM 11257 N N . SER A 1 5 ? 13.599 8.747 0.406 1.00 0.00 5 SER A N 7
ATOM 11258 C CA . SER A 1 5 ? 12.542 8.694 -0.597 1.00 0.00 5 SER A CA 7
ATOM 11259 C C . SER A 1 5 ? 12.409 10.032 -1.317 1.00 0.00 5 SER A C 7
ATOM 11260 O O . SER A 1 5 ? 13.093 11.000 -0.984 1.00 0.00 5 SER A O 7
ATOM 11268 N N . SER A 1 6 ? 11.522 10.079 -2.306 1.00 0.00 6 SER A N 7
ATOM 11269 C CA . SER A 1 6 ? 11.300 11.297 -3.077 1.00 0.00 6 SER A CA 7
ATOM 11270 C C . SER A 1 6 ? 10.042 12.018 -2.603 1.00 0.00 6 SER A C 7
ATOM 11271 O O . SER A 1 6 ? 9.262 12.524 -3.408 1.00 0.00 6 SER A O 7
ATOM 11279 N N . GLY A 1 7 ? 9.852 12.061 -1.287 1.00 0.00 7 GLY A N 7
ATOM 11280 C CA . GLY A 1 7 ? 8.688 12.722 -0.727 1.00 0.00 7 GLY A CA 7
ATOM 11281 C C . GLY A 1 7 ? 7.585 11.746 -0.366 1.00 0.00 7 GLY A C 7
ATOM 11282 O O . GLY A 1 7 ? 6.441 12.144 -0.144 1.00 0.00 7 GLY A O 7
ATOM 11286 N N . THR A 1 8 ? 7.928 10.463 -0.308 1.00 0.00 8 THR A N 7
ATOM 11287 C CA . THR A 1 8 ? 6.959 9.427 0.026 1.00 0.00 8 THR A CA 7
ATOM 11288 C C . THR A 1 8 ? 6.997 9.097 1.514 1.00 0.00 8 THR A C 7
ATOM 11289 O O . THR A 1 8 ? 8.065 9.061 2.125 1.00 0.00 8 THR A O 7
ATOM 11300 N N . LEU A 1 9 ? 5.825 8.856 2.091 1.00 0.00 9 LEU A N 7
ATOM 11301 C CA . LEU A 1 9 ? 5.724 8.528 3.509 1.00 0.00 9 LEU A CA 7
ATOM 11302 C C . LEU A 1 9 ? 5.753 7.018 3.722 1.00 0.00 9 LEU A C 7
ATOM 11303 O O . LEU A 1 9 ? 6.430 6.521 4.622 1.00 0.00 9 LEU A O 7
ATOM 11319 N N . ARG A 1 10 ? 5.016 6.294 2.886 1.00 0.00 10 ARG A N 7
ATOM 11320 C CA . ARG A 1 10 ? 4.958 4.840 2.982 1.00 0.00 10 ARG A CA 7
ATOM 11321 C C . ARG A 1 10 ? 5.064 4.200 1.601 1.00 0.00 10 ARG A C 7
ATOM 11322 O O . ARG A 1 10 ? 4.716 4.814 0.593 1.00 0.00 10 ARG A O 7
ATOM 11343 N N . GLU A 1 11 ? 5.548 2.962 1.564 1.00 0.00 11 GLU A N 7
ATOM 11344 C CA . GLU A 1 11 ? 5.700 2.240 0.306 1.00 0.00 11 GLU A CA 7
ATOM 11345 C C . GLU A 1 11 ? 5.766 0.734 0.548 1.00 0.00 11 GLU A C 7
ATOM 11346 O O . GLU A 1 11 ? 6.501 0.265 1.416 1.00 0.00 11 GLU A O 7
ATOM 11358 N N . GLY A 1 12 ? 4.990 -0.018 -0.227 1.00 0.00 12 GLY A N 7
ATOM 11359 C CA . GLY A 1 12 ? 4.974 -1.462 -0.082 1.00 0.00 12 GLY A CA 7
ATOM 11360 C C . GLY A 1 12 ? 3.731 -2.091 -0.679 1.00 0.00 12 GLY A C 7
ATOM 11361 O O . GLY A 1 12 ? 2.690 -1.443 -0.785 1.00 0.00 12 GLY A O 7
ATOM 11365 N N . TRP A 1 13 ? 3.840 -3.355 -1.071 1.00 0.00 13 TRP A N 7
ATOM 11366 C CA . TRP A 1 13 ? 2.715 -4.071 -1.663 1.00 0.00 13 TRP A CA 7
ATOM 11367 C C . TRP A 1 13 ? 1.551 -4.160 -0.683 1.00 0.00 13 TRP A C 7
ATOM 11368 O O . TRP A 1 13 ? 1.714 -4.610 0.451 1.00 0.00 13 TRP A O 7
ATOM 11389 N N . VAL A 1 14 ? 0.374 -3.730 -1.128 1.00 0.00 14 VAL A N 7
ATOM 11390 C CA . VAL A 1 14 ? -0.819 -3.763 -0.290 1.00 0.00 14 VAL A CA 7
ATOM 11391 C C . VAL A 1 14 ? -2.055 -4.118 -1.108 1.00 0.00 14 VAL A C 7
ATOM 11392 O O . VAL A 1 14 ? -2.229 -3.641 -2.230 1.00 0.00 14 VAL A O 7
ATOM 11405 N N . VAL A 1 15 ? -2.914 -4.958 -0.539 1.00 0.00 15 VAL A N 7
ATOM 11406 C CA . VAL A 1 15 ? -4.136 -5.376 -1.214 1.00 0.00 15 VAL A CA 7
ATOM 11407 C C . VAL A 1 15 ? -5.359 -4.700 -0.606 1.00 0.00 15 VAL A C 7
ATOM 11408 O O . VAL A 1 15 ? -5.437 -4.509 0.608 1.00 0.00 15 VAL A O 7
ATOM 11421 N N . HIS A 1 16 ? -6.314 -4.338 -1.457 1.00 0.00 16 HIS A N 7
ATOM 11422 C CA . HIS A 1 16 ? -7.535 -3.683 -1.003 1.00 0.00 16 HIS A CA 7
ATOM 11423 C C . HIS A 1 16 ? -8.728 -4.107 -1.855 1.00 0.00 16 HIS A C 7
ATOM 11424 O O . HIS A 1 16 ? -8.561 -4.669 -2.938 1.00 0.00 16 HIS A O 7
ATOM 11439 N N . TYR A 1 17 ? -9.930 -3.833 -1.360 1.00 0.00 17 TYR A N 7
ATOM 11440 C CA . TYR A 1 17 ? -11.150 -4.189 -2.074 1.00 0.00 17 TYR A CA 7
ATOM 11441 C C . TYR A 1 17 ? -12.348 -3.422 -1.521 1.00 0.00 17 TYR A C 7
ATOM 11442 O O . TYR A 1 17 ? -12.343 -2.987 -0.370 1.00 0.00 17 TYR A O 7
ATOM 11460 N N . SER A 1 18 ? -13.373 -3.262 -2.352 1.00 0.00 18 SER A N 7
ATOM 11461 C CA . SER A 1 18 ? -14.578 -2.545 -1.949 1.00 0.00 18 SER A CA 7
ATOM 11462 C C . SER A 1 18 ? -15.695 -3.520 -1.587 1.00 0.00 18 SER A C 7
ATOM 11463 O O . SER A 1 18 ? -15.531 -4.735 -1.692 1.00 0.00 18 SER A O 7
ATOM 11471 N N . ASN A 1 19 ? -16.830 -2.977 -1.161 1.00 0.00 19 ASN A N 7
ATOM 11472 C CA . ASN A 1 19 ? -17.975 -3.798 -0.783 1.00 0.00 19 ASN A CA 7
ATOM 11473 C C . ASN A 1 19 ? -18.987 -3.877 -1.922 1.00 0.00 19 ASN A C 7
ATOM 11474 O O . ASN A 1 19 ? -20.197 -3.876 -1.694 1.00 0.00 19 ASN A O 7
ATOM 11485 N N . LYS A 1 20 ? -18.484 -3.947 -3.150 1.00 0.00 20 LYS A N 7
ATOM 11486 C CA . LYS A 1 20 ? -19.342 -4.029 -4.326 1.00 0.00 20 LYS A CA 7
ATOM 11487 C C . LYS A 1 20 ? -18.895 -5.159 -5.248 1.00 0.00 20 LYS A C 7
ATOM 11488 O O . LYS A 1 20 ? -19.720 -5.903 -5.779 1.00 0.00 20 LYS A O 7
ATOM 11507 N N . ASP A 1 21 ? -17.585 -5.283 -5.432 1.00 0.00 21 ASP A N 7
ATOM 11508 C CA . ASP A 1 21 ? -17.028 -6.324 -6.288 1.00 0.00 21 ASP A CA 7
ATOM 11509 C C . ASP A 1 21 ? -15.998 -7.156 -5.531 1.00 0.00 21 ASP A C 7
ATOM 11510 O O . ASP A 1 21 ? -15.576 -8.215 -5.997 1.00 0.00 21 ASP A O 7
ATOM 11519 N N . THR A 1 22 ? -15.596 -6.670 -4.361 1.00 0.00 22 THR A N 7
ATOM 11520 C CA . THR A 1 22 ? -14.614 -7.367 -3.540 1.00 0.00 22 THR A CA 7
ATOM 11521 C C . THR A 1 22 ? -13.470 -7.907 -4.392 1.00 0.00 22 THR A C 7
ATOM 11522 O O . THR A 1 22 ? -13.079 -9.068 -4.260 1.00 0.00 22 THR A O 7
ATOM 11533 N N . LEU A 1 23 ? -12.937 -7.060 -5.264 1.00 0.00 23 LEU A N 7
ATOM 11534 C CA . LEU A 1 23 ? -11.836 -7.452 -6.137 1.00 0.00 23 LEU A CA 7
ATOM 11535 C C . LEU A 1 23 ? -10.491 -7.103 -5.508 1.00 0.00 23 LEU A C 7
ATOM 11536 O O . LEU A 1 23 ? -9.859 -6.114 -5.879 1.00 0.00 23 LEU A O 7
ATOM 11552 N N . ARG A 1 24 ? -10.059 -7.924 -4.556 1.00 0.00 24 ARG A N 7
ATOM 11553 C CA . ARG A 1 24 ? -8.789 -7.703 -3.876 1.00 0.00 24 ARG A CA 7
ATOM 11554 C C . ARG A 1 24 ? -7.664 -7.484 -4.884 1.00 0.00 24 ARG A C 7
ATOM 11555 O O . ARG A 1 24 ? -7.189 -8.428 -5.515 1.00 0.00 24 ARG A O 7
ATOM 11576 N N . LYS A 1 25 ? -7.242 -6.233 -5.029 1.00 0.00 25 LYS A N 7
ATOM 11577 C CA . LYS A 1 25 ? -6.172 -5.888 -5.959 1.00 0.00 25 LYS A CA 7
ATOM 11578 C C . LYS A 1 25 ? -4.857 -5.669 -5.218 1.00 0.00 25 LYS A C 7
ATOM 11579 O O . LYS A 1 25 ? -4.774 -4.836 -4.315 1.00 0.00 25 LYS A O 7
ATOM 11598 N N . ARG A 1 26 ? -3.832 -6.419 -5.606 1.00 0.00 26 ARG A N 7
ATOM 11599 C CA . ARG A 1 26 ? -2.521 -6.306 -4.979 1.00 0.00 26 ARG A CA 7
ATOM 11600 C C . ARG A 1 26 ? -1.580 -5.461 -5.833 1.00 0.00 26 ARG A C 7
ATOM 11601 O O . ARG A 1 26 ? -1.435 -5.697 -7.033 1.00 0.00 26 ARG A O 7
ATOM 11622 N N . HIS A 1 27 ? -0.944 -4.476 -5.207 1.00 0.00 27 HIS A N 7
ATOM 11623 C CA . HIS A 1 27 ? -0.017 -3.596 -5.910 1.00 0.00 27 HIS A CA 7
ATOM 11624 C C . HIS A 1 27 ? 0.802 -2.770 -4.924 1.00 0.00 27 HIS A C 7
ATOM 11625 O O . HIS A 1 27 ? 0.429 -2.627 -3.759 1.00 0.00 27 HIS A O 7
ATOM 11640 N N . TYR A 1 28 ? 1.919 -2.229 -5.397 1.00 0.00 28 TYR A N 7
ATOM 11641 C CA . TYR A 1 28 ? 2.793 -1.420 -4.555 1.00 0.00 28 TYR A CA 7
ATOM 11642 C C . TYR A 1 28 ? 2.108 -0.118 -4.152 1.00 0.00 28 TYR A C 7
ATOM 11643 O O . TYR A 1 28 ? 2.121 0.860 -4.900 1.00 0.00 28 TYR A O 7
ATOM 11661 N N . TRP A 1 29 ? 1.512 -0.114 -2.966 1.00 0.00 29 TRP A N 7
ATOM 11662 C CA . TRP A 1 29 ? 0.821 1.068 -2.461 1.00 0.00 29 TRP A CA 7
ATOM 11663 C C . TRP A 1 29 ? 1.818 2.138 -2.031 1.00 0.00 29 TRP A C 7
ATOM 11664 O O . TRP A 1 29 ? 2.742 1.866 -1.264 1.00 0.00 29 TRP A O 7
ATOM 11685 N N . ARG A 1 30 ? 1.625 3.355 -2.529 1.00 0.00 30 ARG A N 7
ATOM 11686 C CA . ARG A 1 30 ? 2.508 4.466 -2.196 1.00 0.00 30 ARG A CA 7
ATOM 11687 C C . ARG A 1 30 ? 1.729 5.603 -1.542 1.00 0.00 30 ARG A C 7
ATOM 11688 O O . ARG A 1 30 ? 0.748 6.098 -2.098 1.00 0.00 30 ARG A O 7
ATOM 11709 N N . LEU A 1 31 ? 2.172 6.013 -0.358 1.00 0.00 31 LEU A N 7
ATOM 11710 C CA . LEU A 1 31 ? 1.516 7.092 0.373 1.00 0.00 31 LEU A CA 7
ATOM 11711 C C . LEU A 1 31 ? 2.404 8.330 0.428 1.00 0.00 31 LEU A C 7
ATOM 11712 O O . LEU A 1 31 ? 3.623 8.227 0.565 1.00 0.00 31 LEU A O 7
ATOM 11728 N N . ASP A 1 32 ? 1.785 9.501 0.321 1.00 0.00 32 ASP A N 7
ATOM 11729 C CA . ASP A 1 32 ? 2.519 10.761 0.362 1.00 0.00 32 ASP A CA 7
ATOM 11730 C C . ASP A 1 32 ? 1.817 11.769 1.267 1.00 0.00 32 ASP A C 7
ATOM 11731 O O . ASP A 1 32 ? 0.834 11.441 1.933 1.00 0.00 32 ASP A O 7
ATOM 11740 N N . CYS A 1 33 ? 2.330 12.994 1.288 1.00 0.00 33 CYS A N 7
ATOM 11741 C CA . CYS A 1 33 ? 1.754 14.050 2.113 1.00 0.00 33 CYS A CA 7
ATOM 11742 C C . CYS A 1 33 ? 0.612 14.749 1.382 1.00 0.00 33 CYS A C 7
ATOM 11743 O O . CYS A 1 33 ? 0.111 15.780 1.832 1.00 0.00 33 CYS A O 7
ATOM 11751 N N . LYS A 1 34 ? 0.206 14.183 0.251 1.00 0.00 34 LYS A N 7
ATOM 11752 C CA . LYS A 1 34 ? -0.876 14.751 -0.544 1.00 0.00 34 LYS A CA 7
ATOM 11753 C C . LYS A 1 34 ? -1.907 13.685 -0.901 1.00 0.00 34 LYS A C 7
ATOM 11754 O O . LYS A 1 34 ? -3.108 13.883 -0.715 1.00 0.00 34 LYS A O 7
ATOM 11773 N N . CYS A 1 35 ? -1.430 12.555 -1.412 1.00 0.00 35 CYS A N 7
ATOM 11774 C CA . CYS A 1 35 ? -2.311 11.457 -1.794 1.00 0.00 35 CYS A CA 7
ATOM 11775 C C . CYS A 1 35 ? -1.581 10.121 -1.710 1.00 0.00 35 CYS A C 7
ATOM 11776 O O . CYS A 1 35 ? -0.389 10.071 -1.404 1.00 0.00 35 CYS A O 7
ATOM 11784 N N . ILE A 1 36 ? -2.304 9.040 -1.983 1.00 0.00 36 ILE A N 7
ATOM 11785 C CA . ILE A 1 36 ? -1.725 7.703 -1.938 1.00 0.00 36 ILE A CA 7
ATOM 11786 C C . ILE A 1 36 ? -1.654 7.087 -3.331 1.00 0.00 36 ILE A C 7
ATOM 11787 O O . ILE A 1 36 ? -2.646 6.570 -3.845 1.00 0.00 36 ILE A O 7
ATOM 11803 N N . THR A 1 37 ? -0.472 7.145 -3.938 1.00 0.00 37 THR A N 7
ATOM 11804 C CA . THR A 1 37 ? -0.271 6.593 -5.272 1.00 0.00 37 THR A CA 7
ATOM 11805 C C . THR A 1 37 ? -0.378 5.072 -5.259 1.00 0.00 37 THR A C 7
ATOM 11806 O O . THR A 1 37 ? -0.316 4.444 -4.202 1.00 0.00 37 THR A O 7
ATOM 11817 N N . LEU A 1 38 ? -0.538 4.485 -6.440 1.00 0.00 38 LEU A N 7
ATOM 11818 C CA . LEU A 1 38 ? -0.653 3.037 -6.566 1.00 0.00 38 LEU A CA 7
ATOM 11819 C C . LEU A 1 38 ? 0.082 2.537 -7.805 1.00 0.00 38 LEU A C 7
ATOM 11820 O O . LEU A 1 38 ? -0.331 2.804 -8.934 1.00 0.00 38 LEU A O 7
ATOM 11836 N N . PHE A 1 39 ? 1.173 1.810 -7.588 1.00 0.00 39 PHE A N 7
ATOM 11837 C CA . PHE A 1 39 ? 1.965 1.272 -8.687 1.00 0.00 39 PHE A CA 7
ATOM 11838 C C . PHE A 1 39 ? 1.653 -0.205 -8.910 1.00 0.00 39 PHE A C 7
ATOM 11839 O O . PHE A 1 39 ? 2.108 -1.066 -8.158 1.00 0.00 39 PHE A O 7
ATOM 11856 N N . GLN A 1 40 ? 0.874 -0.489 -9.949 1.00 0.00 40 GLN A N 7
ATOM 11857 C CA . GLN A 1 40 ? 0.500 -1.861 -10.271 1.00 0.00 40 GLN A CA 7
ATOM 11858 C C . GLN A 1 40 ? 1.598 -2.836 -9.858 1.00 0.00 40 GLN A C 7
ATOM 11859 O O . GLN A 1 40 ? 1.337 -3.832 -9.185 1.00 0.00 40 GLN A O 7
ATOM 11873 N N . ASN A 1 41 ? 2.828 -2.541 -10.266 1.00 0.00 41 ASN A N 7
ATOM 11874 C CA . ASN A 1 41 ? 3.967 -3.392 -9.940 1.00 0.00 41 ASN A CA 7
ATOM 11875 C C . ASN A 1 41 ? 5.180 -2.553 -9.552 1.00 0.00 41 ASN A C 7
ATOM 11876 O O . ASN A 1 41 ? 5.165 -1.329 -9.672 1.00 0.00 41 ASN A O 7
ATOM 11887 N N . ASN A 1 42 ? 6.230 -3.221 -9.086 1.00 0.00 42 ASN A N 7
ATOM 11888 C CA . ASN A 1 42 ? 7.453 -2.536 -8.680 1.00 0.00 42 ASN A CA 7
ATOM 11889 C C . ASN A 1 42 ? 8.299 -2.169 -9.895 1.00 0.00 42 ASN A C 7
ATOM 11890 O O . ASN A 1 42 ? 9.298 -1.458 -9.778 1.00 0.00 42 ASN A O 7
ATOM 11901 N N . THR A 1 43 ? 7.892 -2.657 -11.063 1.00 0.00 43 THR A N 7
ATOM 11902 C CA . THR A 1 43 ? 8.612 -2.381 -12.299 1.00 0.00 43 THR A CA 7
ATOM 11903 C C . THR A 1 43 ? 7.652 -2.009 -13.423 1.00 0.00 43 THR A C 7
ATOM 11904 O O . THR A 1 43 ? 7.843 -2.404 -14.574 1.00 0.00 43 THR A O 7
ATOM 11915 N N . THR A 1 44 ? 6.619 -1.244 -13.084 1.00 0.00 44 THR A N 7
ATOM 11916 C CA . THR A 1 44 ? 5.628 -0.819 -14.064 1.00 0.00 44 THR A CA 7
ATOM 11917 C C . THR A 1 44 ? 5.726 0.679 -14.330 1.00 0.00 44 THR A C 7
ATOM 11918 O O . THR A 1 44 ? 6.280 1.427 -13.525 1.00 0.00 44 THR A O 7
ATOM 11929 N N . ASN A 1 45 ? 5.185 1.111 -15.465 1.00 0.00 45 ASN A N 7
ATOM 11930 C CA . ASN A 1 45 ? 5.212 2.521 -15.837 1.00 0.00 45 ASN A CA 7
ATOM 11931 C C . ASN A 1 45 ? 4.710 3.395 -14.691 1.00 0.00 45 ASN A C 7
ATOM 11932 O O . ASN A 1 45 ? 4.389 2.898 -13.612 1.00 0.00 45 ASN A O 7
ATOM 11943 N N . ARG A 1 46 ? 4.646 4.700 -14.935 1.00 0.00 46 ARG A N 7
ATOM 11944 C CA . ARG A 1 46 ? 4.184 5.644 -13.924 1.00 0.00 46 ARG A CA 7
ATOM 11945 C C . ARG A 1 46 ? 3.012 5.066 -13.136 1.00 0.00 46 ARG A C 7
ATOM 11946 O O . ARG A 1 46 ? 2.323 4.160 -13.603 1.00 0.00 46 ARG A O 7
ATOM 11967 N N . TYR A 1 47 ? 2.793 5.596 -11.937 1.00 0.00 47 TYR A N 7
ATOM 11968 C CA . TYR A 1 47 ? 1.707 5.132 -11.083 1.00 0.00 47 TYR A CA 7
ATOM 11969 C C . TYR A 1 47 ? 0.474 4.784 -11.910 1.00 0.00 47 TYR A C 7
ATOM 11970 O O . TYR A 1 47 ? 0.168 5.450 -12.900 1.00 0.00 47 TYR A O 7
ATOM 11988 N N . TYR A 1 48 ? -0.231 3.737 -11.497 1.00 0.00 48 TYR A N 7
ATOM 11989 C CA . TYR A 1 48 ? -1.431 3.298 -12.200 1.00 0.00 48 TYR A CA 7
ATOM 11990 C C . TYR A 1 48 ? -2.675 3.973 -11.629 1.00 0.00 48 TYR A C 7
ATOM 11991 O O . TYR A 1 48 ? -3.483 4.539 -12.366 1.00 0.00 48 TYR A O 7
ATOM 12009 N N . LYS A 1 49 ? -2.821 3.909 -10.310 1.00 0.00 49 LYS A N 7
ATOM 12010 C CA . LYS A 1 49 ? -3.964 4.514 -9.636 1.00 0.00 49 LYS A CA 7
ATOM 12011 C C . LYS A 1 49 ? -3.506 5.521 -8.586 1.00 0.00 49 LYS A C 7
ATOM 12012 O O . LYS A 1 49 ? -2.420 5.392 -8.023 1.00 0.00 49 LYS A O 7
ATOM 12031 N N . GLU A 1 50 ? -4.341 6.522 -8.328 1.00 0.00 50 GLU A N 7
ATOM 12032 C CA . GLU A 1 50 ? -4.021 7.550 -7.345 1.00 0.00 50 GLU A CA 7
ATOM 12033 C C . GLU A 1 50 ? -5.219 7.833 -6.443 1.00 0.00 50 GLU A C 7
ATOM 12034 O O . GLU A 1 50 ? -6.258 8.306 -6.905 1.00 0.00 50 GLU A O 7
ATOM 12046 N N . ILE A 1 51 ? -5.066 7.540 -5.156 1.00 0.00 51 ILE A N 7
ATOM 12047 C CA . ILE A 1 51 ? -6.135 7.763 -4.190 1.00 0.00 51 ILE A CA 7
ATOM 12048 C C . ILE A 1 51 ? -5.924 9.068 -3.429 1.00 0.00 51 ILE A C 7
ATOM 12049 O O . ILE A 1 51 ? -5.130 9.147 -2.492 1.00 0.00 51 ILE A O 7
ATOM 12065 N N . PRO A 1 52 ? -6.653 10.116 -3.839 1.00 0.00 52 PRO A N 7
ATOM 12066 C CA . PRO A 1 52 ? -6.565 11.436 -3.208 1.00 0.00 52 PRO A CA 7
ATOM 12067 C C . PRO A 1 52 ? -7.159 11.448 -1.804 1.00 0.00 52 PRO A C 7
ATOM 12068 O O . PRO A 1 52 ? -8.318 11.082 -1.605 1.00 0.00 52 PRO A O 7
ATOM 12079 N N 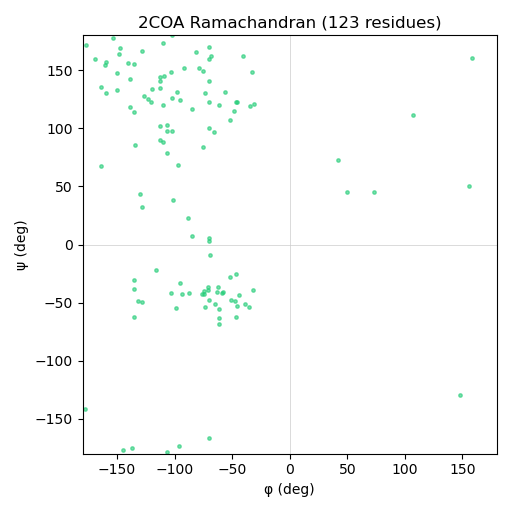. LEU A 1 53 ? -6.358 11.871 -0.832 1.00 0.00 53 LEU A N 7
ATOM 12080 C CA . LEU A 1 53 ? -6.805 11.931 0.556 1.00 0.00 53 LEU A CA 7
ATOM 12081 C C . LEU A 1 53 ? -8.168 12.607 0.660 1.00 0.00 53 LEU A C 7
ATOM 12082 O O . LEU A 1 53 ? -8.888 12.428 1.643 1.00 0.00 53 LEU A O 7
ATOM 12098 N N . SER A 1 54 ? -8.518 13.384 -0.361 1.00 0.00 54 SER A N 7
ATOM 12099 C CA . SER A 1 54 ? -9.794 14.088 -0.383 1.00 0.00 54 SER A CA 7
ATOM 12100 C C . SER A 1 54 ? -10.954 13.106 -0.526 1.00 0.00 54 SER A C 7
ATOM 12101 O O . SER A 1 54 ? -11.974 13.233 0.150 1.00 0.00 54 SER A O 7
ATOM 12109 N N . GLU A 1 55 ? -10.788 12.128 -1.411 1.00 0.00 55 GLU A N 7
ATOM 12110 C CA . GLU A 1 55 ? -11.821 11.126 -1.643 1.00 0.00 55 GLU A CA 7
ATOM 12111 C C . GLU A 1 55 ? -12.197 10.421 -0.343 1.00 0.00 55 GLU A C 7
ATOM 12112 O O . GLU A 1 55 ? -13.373 10.166 -0.081 1.00 0.00 55 GLU A O 7
ATOM 12124 N N . ILE A 1 56 ? -11.191 10.110 0.468 1.00 0.00 56 ILE A N 7
ATOM 12125 C CA . ILE A 1 56 ? -11.417 9.436 1.740 1.00 0.00 56 ILE A CA 7
ATOM 12126 C C . ILE A 1 56 ? -12.348 10.248 2.634 1.00 0.00 56 ILE A C 7
ATOM 12127 O O . ILE A 1 56 ? -12.115 11.432 2.880 1.00 0.00 56 ILE A O 7
ATOM 12143 N N . LEU A 1 57 ? -13.403 9.603 3.120 1.00 0.00 57 LEU A N 7
ATOM 12144 C CA . LEU A 1 57 ? -14.370 10.263 3.990 1.00 0.00 57 LEU A CA 7
ATOM 12145 C C . LEU A 1 57 ? -14.049 10.002 5.458 1.00 0.00 57 LEU A C 7
ATOM 12146 O O . LEU A 1 57 ? -14.126 10.905 6.293 1.00 0.00 57 LEU A O 7
ATOM 12162 N N . THR A 1 58 ? -13.687 8.761 5.768 1.00 0.00 58 THR A N 7
ATOM 12163 C CA . THR A 1 58 ? -13.354 8.381 7.135 1.00 0.00 58 THR A CA 7
ATOM 12164 C C . THR A 1 58 ? -12.554 7.083 7.165 1.00 0.00 58 THR A C 7
ATOM 12165 O O . THR A 1 58 ? -12.620 6.280 6.234 1.00 0.00 58 THR A O 7
ATOM 12176 N N . VAL A 1 59 ? -11.800 6.883 8.241 1.00 0.00 59 VAL A N 7
ATOM 12177 C CA . VAL A 1 59 ? -10.989 5.681 8.393 1.00 0.00 59 VAL A CA 7
ATOM 12178 C C . VAL A 1 59 ? -11.377 4.912 9.651 1.00 0.00 59 VAL A C 7
ATOM 12179 O O . VAL A 1 59 ? -11.348 5.454 10.755 1.00 0.00 59 VAL A O 7
ATOM 12192 N N . GLU A 1 60 ? -11.738 3.645 9.476 1.00 0.00 60 GLU A N 7
ATOM 12193 C CA . GLU A 1 60 ? -12.132 2.801 10.598 1.00 0.00 60 GLU A CA 7
ATOM 12194 C C . GLU A 1 60 ? -11.361 1.484 10.586 1.00 0.00 60 GLU A C 7
ATOM 12195 O O . GLU A 1 60 ? -10.678 1.162 9.614 1.00 0.00 60 GLU A O 7
ATOM 12207 N N . SER A 1 61 ? -11.476 0.728 11.673 1.00 0.00 61 SER A N 7
ATOM 12208 C CA . SER A 1 61 ? -10.786 -0.552 11.790 1.00 0.00 61 SER A CA 7
ATOM 12209 C C . SER A 1 61 ? -11.703 -1.702 11.384 1.00 0.00 61 SER A C 7
ATOM 12210 O O . SER A 1 61 ? -12.917 -1.641 11.579 1.00 0.00 61 SER A O 7
ATOM 12218 N N . ALA A 1 62 ? -11.112 -2.750 10.819 1.00 0.00 62 ALA A N 7
ATOM 12219 C CA . ALA A 1 62 ? -11.874 -3.915 10.387 1.00 0.00 62 ALA A CA 7
ATOM 12220 C C . ALA A 1 62 ? -12.945 -4.280 11.410 1.00 0.00 62 ALA A C 7
ATOM 12221 O O . ALA A 1 62 ? -12.634 -4.691 12.527 1.00 0.00 62 ALA A O 7
ATOM 12228 N N . GLN A 1 63 ? -14.206 -4.126 11.019 1.00 0.00 63 GLN A N 7
ATOM 12229 C CA . GLN A 1 63 ? -15.323 -4.439 11.903 1.00 0.00 63 GLN A CA 7
ATOM 12230 C C . GLN A 1 63 ? -16.395 -5.234 11.166 1.00 0.00 63 GLN A C 7
ATOM 12231 O O . GLN A 1 63 ? -17.104 -6.042 11.765 1.00 0.00 63 GLN A O 7
ATOM 12245 N N . ASN A 1 64 ? -16.507 -5.000 9.862 1.00 0.00 64 ASN A N 7
ATOM 12246 C CA . ASN A 1 64 ? -17.494 -5.695 9.043 1.00 0.00 64 ASN A CA 7
ATOM 12247 C C . ASN A 1 64 ? -16.851 -6.848 8.278 1.00 0.00 64 ASN A C 7
ATOM 12248 O O . ASN A 1 64 ? -15.890 -6.654 7.534 1.00 0.00 64 ASN A O 7
ATOM 12259 N N . PHE A 1 65 ? -17.390 -8.048 8.466 1.00 0.00 65 PHE A N 7
ATOM 12260 C CA . PHE A 1 65 ? -16.869 -9.233 7.794 1.00 0.00 65 PHE A CA 7
ATOM 12261 C C . PHE A 1 65 ? -17.993 -10.015 7.122 1.00 0.00 65 PHE A C 7
ATOM 12262 O O . PHE A 1 65 ? -18.033 -11.244 7.184 1.00 0.00 65 PHE A O 7
ATOM 12279 N N . SER A 1 66 ? -18.906 -9.293 6.479 1.00 0.00 66 SER A N 7
ATOM 12280 C CA . SER A 1 66 ? -20.034 -9.918 5.798 1.00 0.00 66 SER A CA 7
ATOM 12281 C C . SER A 1 66 ? -19.668 -10.282 4.363 1.00 0.00 66 SER A C 7
ATOM 12282 O O . SER A 1 66 ? -20.173 -11.260 3.810 1.00 0.00 66 SER A O 7
ATOM 12290 N N . LEU A 1 67 ? -18.787 -9.488 3.764 1.00 0.00 67 LEU A N 7
ATOM 12291 C CA . LEU A 1 67 ? -18.352 -9.725 2.392 1.00 0.00 67 LEU A CA 7
ATOM 12292 C C . LEU A 1 67 ? -17.587 -11.041 2.283 1.00 0.00 67 LEU A C 7
ATOM 12293 O O . LEU A 1 67 ? -18.059 -11.995 1.665 1.00 0.00 67 LEU A O 7
ATOM 12309 N N . VAL A 1 68 ? -16.405 -11.084 2.889 1.00 0.00 68 VAL A N 7
ATOM 12310 C CA . VAL A 1 68 ? -15.576 -12.283 2.863 1.00 0.00 68 VAL A CA 7
ATOM 12311 C C . VAL A 1 68 ? -16.071 -13.315 3.870 1.00 0.00 68 VAL A C 7
ATOM 12312 O O . VAL A 1 68 ? -16.651 -12.982 4.904 1.00 0.00 68 VAL A O 7
ATOM 12325 N N . PRO A 1 69 ? -15.837 -14.600 3.564 1.00 0.00 69 PRO A N 7
ATOM 12326 C CA . PRO A 1 69 ? -16.250 -15.708 4.430 1.00 0.00 69 PRO A CA 7
ATOM 12327 C C . PRO A 1 69 ? -15.442 -15.766 5.722 1.00 0.00 69 PRO A C 7
ATOM 12328 O O . PRO A 1 69 ? -14.434 -15.077 5.883 1.00 0.00 69 PRO A O 7
ATOM 12339 N N . PRO A 1 70 ? -15.891 -16.608 6.665 1.00 0.00 70 PRO A N 7
ATOM 12340 C CA . PRO A 1 70 ? -15.222 -16.777 7.958 1.00 0.00 70 PRO A CA 7
ATOM 12341 C C . PRO A 1 70 ? -13.878 -17.485 7.828 1.00 0.00 70 PRO A C 7
ATOM 12342 O O . PRO A 1 70 ? -13.208 -17.755 8.824 1.00 0.00 70 PRO A O 7
ATOM 12353 N N . GLY A 1 71 ? -13.488 -17.783 6.592 1.00 0.00 71 GLY A N 7
ATOM 12354 C CA . GLY A 1 71 ? -12.224 -18.456 6.355 1.00 0.00 71 GLY A CA 7
ATOM 12355 C C . GLY A 1 71 ? -11.378 -17.751 5.313 1.00 0.00 71 GLY A C 7
ATOM 12356 O O . GLY A 1 71 ? -10.668 -18.394 4.539 1.00 0.00 71 GLY A O 7
ATOM 12360 N N . THR A 1 72 ? -11.454 -16.424 5.291 1.00 0.00 72 THR A N 7
ATOM 12361 C CA . THR A 1 72 ? -10.692 -15.631 4.334 1.00 0.00 72 THR A CA 7
ATOM 12362 C C . THR A 1 72 ? -10.019 -14.445 5.016 1.00 0.00 72 THR A C 7
ATOM 12363 O O . THR A 1 72 ? -10.689 -13.561 5.549 1.00 0.00 72 THR A O 7
ATOM 12374 N N . ASN A 1 73 ? -8.690 -14.432 4.995 1.00 0.00 73 ASN A N 7
ATOM 12375 C CA . ASN A 1 73 ? -7.927 -13.353 5.611 1.00 0.00 73 ASN A CA 7
ATOM 12376 C C . ASN A 1 73 ? -8.664 -12.023 5.485 1.00 0.00 73 ASN A C 7
ATOM 12377 O O . ASN A 1 73 ? -8.812 -11.469 4.396 1.00 0.00 73 ASN A O 7
ATOM 12388 N N . PRO A 1 74 ? -9.137 -11.498 6.625 1.00 0.00 74 PRO A N 7
ATOM 12389 C CA . PRO A 1 74 ? -9.866 -10.227 6.668 1.00 0.00 74 PRO A CA 7
ATOM 12390 C C . PRO A 1 74 ? -8.964 -9.032 6.377 1.00 0.00 74 PRO A C 7
ATOM 12391 O O . PRO A 1 74 ? -7.821 -9.194 5.949 1.00 0.00 74 PRO A O 7
ATOM 12402 N N . HIS A 1 75 ? -9.485 -7.832 6.614 1.00 0.00 75 HIS A N 7
ATOM 12403 C CA . HIS A 1 75 ? -8.726 -6.609 6.378 1.00 0.00 75 HIS A CA 7
ATOM 12404 C C . HIS A 1 75 ? -8.282 -5.983 7.697 1.00 0.00 75 HIS A C 7
ATOM 12405 O O . HIS A 1 75 ? -8.688 -6.425 8.772 1.00 0.00 75 HIS A O 7
ATOM 12420 N N . CYS A 1 76 ? -7.448 -4.953 7.605 1.00 0.00 76 CYS A N 7
ATOM 12421 C CA . CYS A 1 76 ? -6.948 -4.267 8.791 1.00 0.00 76 CYS A CA 7
ATOM 12422 C C . CYS A 1 76 ? -7.765 -3.012 9.078 1.00 0.00 76 CYS A C 7
ATOM 12423 O O . CYS A 1 76 ? -8.216 -2.796 10.204 1.00 0.00 76 CYS A O 7
ATOM 12431 N N . PHE A 1 77 ? -7.951 -2.186 8.054 1.00 0.00 77 PHE A N 7
ATOM 12432 C CA . PHE A 1 77 ? -8.712 -0.950 8.197 1.00 0.00 77 PHE A CA 7
ATOM 12433 C C . PHE A 1 77 ? -9.528 -0.666 6.939 1.00 0.00 77 PHE A C 7
ATOM 12434 O O . PHE A 1 77 ? -9.174 -1.104 5.845 1.00 0.00 77 PHE A O 7
ATOM 12451 N N . GLU A 1 78 ? -10.623 0.070 7.105 1.00 0.00 78 GLU A N 7
ATOM 12452 C CA . GLU A 1 78 ? -11.490 0.412 5.984 1.00 0.00 78 GLU A CA 7
ATOM 12453 C C . GLU A 1 78 ? -11.419 1.905 5.676 1.00 0.00 78 GLU A C 7
ATOM 12454 O O . GLU A 1 78 ? -11.425 2.737 6.584 1.00 0.00 78 GLU A O 7
ATOM 12466 N N . ILE A 1 79 ? -11.352 2.235 4.391 1.00 0.00 79 ILE A N 7
ATOM 12467 C CA . ILE A 1 79 ? -11.280 3.627 3.963 1.00 0.00 79 ILE A CA 7
ATOM 12468 C C . ILE A 1 79 ? -12.581 4.065 3.299 1.00 0.00 79 ILE A C 7
ATOM 12469 O O . ILE A 1 79 ? -12.679 4.110 2.072 1.00 0.00 79 ILE A O 7
ATOM 12485 N N . VAL A 1 80 ? -13.577 4.390 4.117 1.00 0.00 80 VAL A N 7
ATOM 12486 C CA . VAL A 1 80 ? -14.871 4.828 3.609 1.00 0.00 80 VAL A CA 7
ATOM 12487 C C . VAL A 1 80 ? -14.712 5.965 2.605 1.00 0.00 80 VAL A C 7
ATOM 12488 O O . VAL A 1 80 ? -14.432 7.104 2.980 1.00 0.00 80 VAL A O 7
ATOM 12501 N N . THR A 1 81 ? -14.892 5.648 1.327 1.00 0.00 81 THR A N 7
ATOM 12502 C CA . THR A 1 81 ? -14.767 6.642 0.268 1.00 0.00 81 THR A CA 7
ATOM 12503 C C . THR A 1 81 ? -16.137 7.082 -0.236 1.00 0.00 81 THR A C 7
ATOM 12504 O O . THR A 1 81 ? -17.166 6.590 0.225 1.00 0.00 81 THR A O 7
ATOM 12515 N N . ALA A 1 82 ? -16.142 8.012 -1.186 1.00 0.00 82 ALA A N 7
ATOM 12516 C CA . ALA A 1 82 ? -17.385 8.517 -1.754 1.00 0.00 82 ALA A CA 7
ATOM 12517 C C . ALA A 1 82 ? -17.888 7.607 -2.870 1.00 0.00 82 ALA A C 7
ATOM 12518 O O . ALA A 1 82 ? -18.655 8.032 -3.732 1.00 0.00 82 ALA A O 7
ATOM 12525 N N . ASN A 1 83 ? -17.450 6.352 -2.846 1.00 0.00 83 ASN A N 7
ATOM 12526 C CA . ASN A 1 83 ? -17.855 5.382 -3.857 1.00 0.00 83 ASN A CA 7
ATOM 12527 C C . ASN A 1 83 ? -18.232 4.051 -3.213 1.00 0.00 83 ASN A C 7
ATOM 12528 O O . ASN A 1 83 ? -19.176 3.388 -3.641 1.00 0.00 83 ASN A O 7
ATOM 12539 N N . ALA A 1 84 ? -17.487 3.667 -2.182 1.00 0.00 84 ALA A N 7
ATOM 12540 C CA . ALA A 1 84 ? -17.744 2.417 -1.477 1.00 0.00 84 ALA A CA 7
ATOM 12541 C C . ALA A 1 84 ? -16.797 2.248 -0.294 1.00 0.00 84 ALA A C 7
ATOM 12542 O O . ALA A 1 84 ? -15.878 3.046 -0.102 1.00 0.00 84 ALA A O 7
ATOM 12549 N N . THR A 1 85 ? -17.026 1.205 0.498 1.00 0.00 85 THR A N 7
ATOM 12550 C CA . THR A 1 85 ? -16.194 0.934 1.663 1.00 0.00 85 THR A CA 7
ATOM 12551 C C . THR A 1 85 ? -14.951 0.141 1.279 1.00 0.00 85 THR A C 7
ATOM 12552 O O . THR A 1 85 ? -15.048 -0.979 0.774 1.00 0.00 85 THR A O 7
ATOM 12563 N N . TYR A 1 86 ? -13.783 0.727 1.520 1.00 0.00 86 TYR A N 7
ATOM 12564 C CA . TYR A 1 86 ? -12.520 0.075 1.197 1.00 0.00 86 TYR A CA 7
ATOM 12565 C C . TYR A 1 86 ? -12.152 -0.958 2.258 1.00 0.00 86 TYR A C 7
ATOM 12566 O O . TYR A 1 86 ? -12.544 -0.838 3.419 1.00 0.00 86 TYR A O 7
ATOM 12584 N N . PHE A 1 87 ? -11.396 -1.971 1.851 1.00 0.00 87 PHE A N 7
ATOM 12585 C CA . PHE A 1 87 ? -10.974 -3.026 2.766 1.00 0.00 87 PHE A CA 7
ATOM 12586 C C . PHE A 1 87 ? -9.493 -3.346 2.582 1.00 0.00 87 PHE A C 7
ATOM 12587 O O . PHE A 1 87 ? -9.133 -4.286 1.874 1.00 0.00 87 PHE A O 7
ATOM 12604 N N . VAL A 1 88 ? -8.639 -2.556 3.224 1.00 0.00 88 VAL A N 7
ATOM 12605 C CA . VAL A 1 88 ? -7.197 -2.754 3.132 1.00 0.00 88 VAL A CA 7
ATOM 12606 C C . VAL A 1 88 ? -6.692 -3.644 4.262 1.00 0.00 88 VAL A C 7
ATOM 12607 O O . VAL A 1 88 ? -7.036 -3.444 5.426 1.00 0.00 88 VAL A O 7
ATOM 12620 N N . GLY A 1 89 ? -5.872 -4.630 3.910 1.00 0.00 89 GLY A N 7
ATOM 12621 C CA . GLY A 1 89 ? -5.332 -5.537 4.906 1.00 0.00 89 GLY A CA 7
ATOM 12622 C C . GLY A 1 89 ? -4.633 -6.730 4.285 1.00 0.00 89 GLY A C 7
ATOM 12623 O O . GLY A 1 89 ? -4.486 -6.806 3.066 1.00 0.00 89 GLY A O 7
ATOM 12627 N N . GLU A 1 90 ? -4.199 -7.663 5.126 1.00 0.00 90 GLU A N 7
ATOM 12628 C CA . GLU A 1 90 ? -3.509 -8.857 4.652 1.00 0.00 90 GLU A CA 7
ATOM 12629 C C . GLU A 1 90 ? -4.227 -9.458 3.446 1.00 0.00 90 GLU A C 7
ATOM 12630 O O . GLU A 1 90 ? -5.342 -9.058 3.113 1.00 0.00 90 GLU A O 7
ATOM 12642 N N . MET A 1 91 ? -3.579 -10.419 2.797 1.00 0.00 91 MET A N 7
ATOM 12643 C CA . MET A 1 91 ? -4.155 -11.075 1.629 1.00 0.00 91 MET A CA 7
ATOM 12644 C C . MET A 1 91 ? -4.546 -12.514 1.951 1.00 0.00 91 MET A C 7
ATOM 12645 O O . MET A 1 91 ? -3.962 -13.161 2.821 1.00 0.00 91 MET A O 7
ATOM 12659 N N . PRO A 1 92 ? -5.557 -13.028 1.236 1.00 0.00 92 PRO A N 7
ATOM 12660 C CA . PRO A 1 92 ? -6.048 -14.396 1.428 1.00 0.00 92 PRO A CA 7
ATOM 12661 C C . PRO A 1 92 ? -5.047 -15.443 0.950 1.00 0.00 92 PRO A C 7
ATOM 12662 O O . PRO A 1 92 ? -4.023 -15.111 0.355 1.00 0.00 92 PRO A O 7
ATOM 12673 N N . GLY A 1 93 ? -5.352 -16.710 1.214 1.00 0.00 93 GLY A N 7
ATOM 12674 C CA . GLY A 1 93 ? -4.469 -17.786 0.803 1.00 0.00 93 GLY A CA 7
ATOM 12675 C C . GLY A 1 93 ? -4.008 -17.641 -0.633 1.00 0.00 93 GLY A C 7
ATOM 12676 O O . GLY A 1 93 ? -2.876 -17.234 -0.891 1.00 0.00 93 GLY A O 7
ATOM 12680 N N . GLY A 1 94 ? -4.887 -17.978 -1.573 1.00 0.00 94 GLY A N 7
ATOM 12681 C CA . GLY A 1 94 ? -4.544 -17.878 -2.979 1.00 0.00 94 GLY A CA 7
ATOM 12682 C C . GLY A 1 94 ? -3.464 -18.861 -3.384 1.00 0.00 94 GLY A C 7
ATOM 12683 O O . GLY A 1 94 ? -3.334 -19.933 -2.791 1.00 0.00 94 GLY A O 7
ATOM 12687 N N . THR A 1 95 ? -2.686 -18.498 -4.399 1.00 0.00 95 THR A N 7
ATOM 12688 C CA . THR A 1 95 ? -1.613 -19.357 -4.885 1.00 0.00 95 THR A CA 7
ATOM 12689 C C . THR A 1 95 ? -0.358 -19.204 -4.035 1.00 0.00 95 THR A C 7
ATOM 12690 O O . THR A 1 95 ? -0.020 -18.113 -3.574 1.00 0.00 95 THR A O 7
ATOM 12701 N N . PRO A 1 96 ? 0.353 -20.321 -3.820 1.00 0.00 96 PRO A N 7
ATOM 12702 C CA . PRO A 1 96 ? 1.584 -20.335 -3.024 1.00 0.00 96 PRO A CA 7
ATOM 12703 C C . PRO A 1 96 ? 2.735 -19.620 -3.724 1.00 0.00 96 PRO A C 7
ATOM 12704 O O . PRO A 1 96 ? 2.866 -19.681 -4.946 1.00 0.00 96 PRO A O 7
ATOM 12715 N N . GLY A 1 97 ? 3.568 -18.942 -2.940 1.00 0.00 97 GLY A N 7
ATOM 12716 C CA . GLY A 1 97 ? 4.698 -18.225 -3.503 1.00 0.00 97 GLY A CA 7
ATOM 12717 C C . GLY A 1 97 ? 4.714 -16.763 -3.103 1.00 0.00 97 GLY A C 7
ATOM 12718 O O . GLY A 1 97 ? 3.702 -16.073 -3.206 1.00 0.00 97 GLY A O 7
ATOM 12722 N N . GLY A 1 98 ? 5.869 -16.290 -2.642 1.00 0.00 98 GLY A N 7
ATOM 12723 C CA . GLY A 1 98 ? 5.991 -14.904 -2.230 1.00 0.00 98 GLY A CA 7
ATOM 12724 C C . GLY A 1 98 ? 6.827 -14.744 -0.976 1.00 0.00 98 GLY A C 7
ATOM 12725 O O . GLY A 1 98 ? 7.646 -15.598 -0.637 1.00 0.00 98 GLY A O 7
ATOM 12729 N N . PRO A 1 99 ? 6.625 -13.625 -0.264 1.00 0.00 99 PRO A N 7
ATOM 12730 C CA . PRO A 1 99 ? 7.359 -13.328 0.970 1.00 0.00 99 PRO A CA 7
ATOM 12731 C C . PRO A 1 99 ? 6.957 -14.248 2.118 1.00 0.00 99 PRO A C 7
ATOM 12732 O O . PRO A 1 99 ? 7.625 -14.294 3.151 1.00 0.00 99 PRO A O 7
ATOM 12743 N N . SER A 1 100 ? 5.864 -14.980 1.929 1.00 0.00 100 SER A N 7
ATOM 12744 C CA . SER A 1 100 ? 5.372 -15.896 2.951 1.00 0.00 100 SER A CA 7
ATOM 12745 C C . SER A 1 100 ? 5.496 -15.278 4.341 1.00 0.00 100 SER A C 7
ATOM 12746 O O . SER A 1 100 ? 5.892 -15.945 5.296 1.00 0.00 100 SER A O 7
ATOM 12754 N N . GLY A 1 101 ? 5.155 -13.997 4.444 1.00 0.00 101 GLY A N 7
ATOM 12755 C CA . GLY A 1 101 ? 5.235 -13.309 5.720 1.00 0.00 101 GLY A CA 7
ATOM 12756 C C . GLY A 1 101 ? 3.986 -13.494 6.558 1.00 0.00 101 GLY A C 7
ATOM 12757 O O . GLY A 1 101 ? 3.037 -14.150 6.130 1.00 0.00 101 GLY A O 7
ATOM 12761 N N . GLN A 1 102 ? 3.987 -12.916 7.755 1.00 0.00 102 GLN A N 7
ATOM 12762 C CA . GLN A 1 102 ? 2.846 -13.023 8.655 1.00 0.00 102 GLN A CA 7
ATOM 12763 C C . GLN A 1 102 ? 1.650 -12.247 8.113 1.00 0.00 102 GLN A C 7
ATOM 12764 O O . GLN A 1 102 ? 0.543 -12.776 8.022 1.00 0.00 102 GLN A O 7
ATOM 12778 N N . GLY A 1 103 ? 1.881 -10.988 7.753 1.00 0.00 103 GLY A N 7
ATOM 12779 C CA . GLY A 1 103 ? 0.813 -10.160 7.225 1.00 0.00 103 GLY A CA 7
ATOM 12780 C C . GLY A 1 103 ? -0.101 -9.629 8.311 1.00 0.00 103 GLY A C 7
ATOM 12781 O O . GLY A 1 103 ? -1.322 -9.761 8.223 1.00 0.00 103 GLY A O 7
ATOM 12785 N N . ALA A 1 104 ? 0.490 -9.030 9.340 1.00 0.00 104 ALA A N 7
ATOM 12786 C CA . ALA A 1 104 ? -0.280 -8.478 10.448 1.00 0.00 104 ALA A CA 7
ATOM 12787 C C . ALA A 1 104 ? 0.224 -7.090 10.828 1.00 0.00 104 ALA A C 7
ATOM 12788 O O . ALA A 1 104 ? -0.537 -6.123 10.830 1.00 0.00 104 ALA A O 7
ATOM 12795 N N . GLU A 1 105 ? 1.511 -7.000 11.150 1.00 0.00 105 GLU A N 7
ATOM 12796 C CA . GLU A 1 105 ? 2.114 -5.729 11.534 1.00 0.00 105 GLU A CA 7
ATOM 12797 C C . GLU A 1 105 ? 2.270 -4.813 10.324 1.00 0.00 105 GLU A C 7
ATOM 12798 O O . GLU A 1 105 ? 1.963 -3.623 10.389 1.00 0.00 105 GLU A O 7
ATOM 12810 N N . ALA A 1 106 ? 2.750 -5.377 9.220 1.00 0.00 106 ALA A N 7
ATOM 12811 C CA . ALA A 1 106 ? 2.945 -4.613 7.995 1.00 0.00 106 ALA A CA 7
ATOM 12812 C C . ALA A 1 106 ? 1.763 -3.686 7.731 1.00 0.00 106 ALA A C 7
ATOM 12813 O O . ALA A 1 106 ? 1.942 -2.511 7.413 1.00 0.00 106 ALA A O 7
ATOM 12820 N N . ALA A 1 107 ? 0.555 -4.224 7.865 1.00 0.00 107 ALA A N 7
ATOM 12821 C CA . ALA A 1 107 ? -0.656 -3.444 7.642 1.00 0.00 107 ALA A CA 7
ATOM 12822 C C . ALA A 1 107 ? -0.838 -2.390 8.728 1.00 0.00 107 ALA A C 7
ATOM 12823 O O . ALA A 1 107 ? -1.156 -1.236 8.440 1.00 0.00 107 ALA A O 7
ATOM 12830 N N . ARG A 1 108 ? -0.636 -2.794 9.978 1.00 0.00 108 ARG A N 7
ATOM 12831 C CA . ARG A 1 108 ? -0.779 -1.883 11.108 1.00 0.00 108 ARG A CA 7
ATOM 12832 C C . ARG A 1 108 ? -0.166 -0.522 10.791 1.00 0.00 108 ARG A C 7
ATOM 12833 O O . ARG A 1 108 ? -0.766 0.518 11.060 1.00 0.00 108 ARG A O 7
ATOM 12854 N N . GLY A 1 109 ? 1.033 -0.538 10.218 1.00 0.00 109 GLY A N 7
ATOM 12855 C CA . GLY A 1 109 ? 1.708 0.700 9.875 1.00 0.00 109 GLY A CA 7
ATOM 12856 C C . GLY A 1 109 ? 0.889 1.566 8.938 1.00 0.00 109 GLY A C 7
ATOM 12857 O O . GLY A 1 109 ? 0.869 2.789 9.072 1.00 0.00 109 GLY A O 7
ATOM 12861 N N . TRP A 1 110 ? 0.215 0.930 7.986 1.00 0.00 110 TRP A N 7
ATOM 12862 C CA . TRP A 1 110 ? -0.608 1.652 7.022 1.00 0.00 110 TRP A CA 7
ATOM 12863 C C . TRP A 1 110 ? -1.768 2.358 7.716 1.00 0.00 110 TRP A C 7
ATOM 12864 O O . TRP A 1 110 ? -1.934 3.570 7.586 1.00 0.00 110 TRP A O 7
ATOM 12885 N N . GLU A 1 111 ? -2.566 1.592 8.453 1.00 0.00 111 GLU A N 7
ATOM 12886 C CA . GLU A 1 111 ? -3.710 2.147 9.167 1.00 0.00 111 GLU A CA 7
ATOM 12887 C C . GLU A 1 111 ? -3.365 3.502 9.778 1.00 0.00 111 GLU A C 7
ATOM 12888 O O . GLU A 1 111 ? -4.060 4.493 9.554 1.00 0.00 111 GLU A O 7
ATOM 12900 N N . THR A 1 112 ? -2.285 3.538 10.553 1.00 0.00 112 THR A N 7
ATOM 12901 C CA . THR A 1 112 ? -1.847 4.769 11.198 1.00 0.00 112 THR A CA 7
ATOM 12902 C C . THR A 1 112 ? -1.254 5.741 10.184 1.00 0.00 112 THR A C 7
ATOM 12903 O O . THR A 1 112 ? -1.705 6.879 10.064 1.00 0.00 112 THR A O 7
ATOM 12914 N N . ALA A 1 113 ? -0.241 5.283 9.456 1.00 0.00 113 ALA A N 7
ATOM 12915 C CA . ALA A 1 113 ? 0.412 6.112 8.450 1.00 0.00 113 ALA A CA 7
ATOM 12916 C C . ALA A 1 113 ? -0.613 6.863 7.609 1.00 0.00 113 ALA A C 7
ATOM 12917 O O . ALA A 1 113 ? -0.686 8.092 7.654 1.00 0.00 113 ALA A O 7
ATOM 12924 N N . ILE A 1 114 ? -1.402 6.119 6.841 1.00 0.00 114 ILE A N 7
ATOM 12925 C CA . ILE A 1 114 ? -2.423 6.716 5.990 1.00 0.00 114 ILE A CA 7
ATOM 12926 C C . ILE A 1 114 ? -3.197 7.798 6.736 1.00 0.00 114 ILE A C 7
ATOM 12927 O O . ILE A 1 114 ? -3.390 8.902 6.225 1.00 0.00 114 ILE A O 7
ATOM 12943 N N . ARG A 1 115 ? -3.637 7.475 7.947 1.00 0.00 115 ARG A N 7
ATOM 12944 C CA . ARG A 1 115 ? -4.389 8.419 8.764 1.00 0.00 115 ARG A CA 7
ATOM 12945 C C . ARG A 1 115 ? -3.562 9.670 9.050 1.00 0.00 115 ARG A C 7
ATOM 12946 O O . ARG A 1 115 ? -4.077 10.787 9.014 1.00 0.00 115 ARG A O 7
ATOM 12967 N N . GLN A 1 116 ? -2.279 9.472 9.335 1.00 0.00 116 GLN A N 7
ATOM 12968 C CA . GLN A 1 116 ? -1.382 10.584 9.628 1.00 0.00 116 GLN A CA 7
ATOM 12969 C C . GLN A 1 116 ? -1.265 11.519 8.429 1.00 0.00 116 GLN A C 7
ATOM 12970 O O . GLN A 1 116 ? -1.431 12.732 8.556 1.00 0.00 116 GLN A O 7
ATOM 12984 N N . ALA A 1 117 ? -0.976 10.947 7.264 1.00 0.00 117 ALA A N 7
ATOM 12985 C CA . ALA A 1 117 ? -0.838 11.729 6.042 1.00 0.00 117 ALA A CA 7
ATOM 12986 C C . ALA A 1 117 ? -2.146 12.426 5.685 1.00 0.00 117 ALA A C 7
ATOM 12987 O O . ALA A 1 117 ? -2.146 13.555 5.192 1.00 0.00 117 ALA A O 7
ATOM 12994 N N . LEU A 1 118 ? -3.260 11.746 5.936 1.00 0.00 118 LEU A N 7
ATOM 12995 C CA . LEU A 1 118 ? -4.577 12.300 5.640 1.00 0.00 118 LEU A CA 7
ATOM 12996 C C . LEU A 1 118 ? -4.912 13.446 6.590 1.00 0.00 118 LEU A C 7
ATOM 12997 O O . LEU A 1 118 ? -5.881 14.175 6.381 1.00 0.00 118 LEU A O 7
ATOM 13013 N N . MET A 1 119 ? -4.102 13.599 7.633 1.00 0.00 119 MET A N 7
ATOM 13014 C CA . MET A 1 119 ? -4.311 14.658 8.613 1.00 0.00 119 MET A CA 7
ATOM 13015 C C . MET A 1 119 ? -4.486 16.008 7.925 1.00 0.00 119 MET A C 7
ATOM 13016 O O . MET A 1 119 ? -5.126 16.911 8.463 1.00 0.00 119 MET A O 7
ATOM 13030 N N . SER A 1 120 ? -3.912 16.139 6.733 1.00 0.00 120 SER A N 7
ATOM 13031 C CA . SER A 1 120 ? -4.000 17.381 5.974 1.00 0.00 120 SER A CA 7
ATOM 13032 C C . SER A 1 120 ? -5.452 17.708 5.635 1.00 0.00 120 SER A C 7
ATOM 13033 O O . SER A 1 120 ? -5.868 18.864 5.688 1.00 0.00 120 SER A O 7
ATOM 13041 N N . GLY A 1 121 ? -6.218 16.679 5.286 1.00 0.00 121 GLY A N 7
ATOM 13042 C CA . GLY A 1 121 ? -7.614 16.876 4.943 1.00 0.00 121 GLY A CA 7
ATOM 13043 C C . GLY A 1 121 ? -8.404 17.510 6.071 1.00 0.00 121 GLY A C 7
ATOM 13044 O O . GLY A 1 121 ? -8.147 18.643 6.477 1.00 0.00 121 GLY A O 7
ATOM 13048 N N . PRO A 1 122 ? -9.393 16.770 6.595 1.00 0.00 122 PRO A N 7
ATOM 13049 C CA . PRO A 1 122 ? -10.244 17.247 7.688 1.00 0.00 122 PRO A CA 7
ATOM 13050 C C . PRO A 1 122 ? -9.488 17.349 9.009 1.00 0.00 122 PRO A C 7
ATOM 13051 O O . PRO A 1 122 ? -9.329 16.358 9.722 1.00 0.00 122 PRO A O 7
ATOM 13062 N N . SER A 1 123 ? -9.025 18.553 9.329 1.00 0.00 123 SER A N 7
ATOM 13063 C CA . SER A 1 123 ? -8.283 18.783 10.563 1.00 0.00 123 SER A CA 7
ATOM 13064 C C . SER A 1 123 ? -9.225 18.832 11.762 1.00 0.00 123 SER A C 7
ATOM 13065 O O . SER A 1 123 ? -9.059 18.085 12.726 1.00 0.00 123 SER A O 7
ATOM 13073 N N . SER A 1 124 ? -10.214 19.718 11.694 1.00 0.00 124 SER A N 7
ATOM 13074 C CA . SER A 1 124 ? -11.181 19.868 12.775 1.00 0.00 124 SER A CA 7
ATOM 13075 C C . SER A 1 124 ? -11.893 18.548 13.054 1.00 0.00 124 SER A C 7
ATOM 13076 O O . SER A 1 124 ? -12.083 18.164 14.207 1.00 0.00 124 SER A O 7
ATOM 13084 N N . GLY A 1 125 ? -12.285 17.857 11.988 1.00 0.00 125 GLY A N 7
ATOM 13085 C CA . GLY A 1 125 ? -12.972 16.588 12.138 1.00 0.00 125 GLY A CA 7
ATOM 13086 C C . GLY A 1 125 ? -14.413 16.757 12.577 1.00 0.00 125 GLY A C 7
ATOM 13087 O O . GLY A 1 125 ? -14.682 17.257 13.669 1.00 0.00 125 GLY A O 7
ATOM 13091 N N . GLY A 1 1 ? 9.770 14.051 8.375 1.00 0.00 1 GLY A N 8
ATOM 13092 C CA . GLY A 1 1 ? 10.436 15.315 8.117 1.00 0.00 1 GLY A CA 8
ATOM 13093 C C . GLY A 1 1 ? 10.785 15.498 6.654 1.00 0.00 1 GLY A C 8
ATOM 13094 O O . GLY A 1 1 ? 11.857 16.005 6.323 1.00 0.00 1 GLY A O 8
ATOM 13098 N N . SER A 1 2 ? 9.880 15.082 5.774 1.00 0.00 2 SER A N 8
ATOM 13099 C CA . SER A 1 2 ? 10.101 15.197 4.337 1.00 0.00 2 SER A CA 8
ATOM 13100 C C . SER A 1 2 ? 10.720 16.548 3.990 1.00 0.00 2 SER A C 8
ATOM 13101 O O . SER A 1 2 ? 10.342 17.578 4.547 1.00 0.00 2 SER A O 8
ATOM 13109 N N . SER A 1 3 ? 11.673 16.534 3.064 1.00 0.00 3 SER A N 8
ATOM 13110 C CA . SER A 1 3 ? 12.348 17.756 2.643 1.00 0.00 3 SER A CA 8
ATOM 13111 C C . SER A 1 3 ? 11.826 18.227 1.289 1.00 0.00 3 SER A C 8
ATOM 13112 O O . SER A 1 3 ? 12.155 17.654 0.251 1.00 0.00 3 SER A O 8
ATOM 13120 N N . GLY A 1 4 ? 11.010 19.276 1.309 1.00 0.00 4 GLY A N 8
ATOM 13121 C CA . GLY A 1 4 ? 10.455 19.807 0.078 1.00 0.00 4 GLY A CA 8
ATOM 13122 C C . GLY A 1 4 ? 9.226 19.047 -0.380 1.00 0.00 4 GLY A C 8
ATOM 13123 O O . GLY A 1 4 ? 9.050 18.797 -1.572 1.00 0.00 4 GLY A O 8
ATOM 13127 N N . SER A 1 5 ? 8.373 18.676 0.571 1.00 0.00 5 SER A N 8
ATOM 13128 C CA . SER A 1 5 ? 7.157 17.934 0.260 1.00 0.00 5 SER A CA 8
ATOM 13129 C C . SER A 1 5 ? 7.401 16.939 -0.870 1.00 0.00 5 SER A C 8
ATOM 13130 O O . SER A 1 5 ? 6.590 16.813 -1.788 1.00 0.00 5 SER A O 8
ATOM 13138 N N . SER A 1 6 ? 8.526 16.234 -0.796 1.00 0.00 6 SER A N 8
ATOM 13139 C CA . SER A 1 6 ? 8.880 15.252 -1.815 1.00 0.00 6 SER A CA 8
ATOM 13140 C C . SER A 1 6 ? 9.241 13.914 -1.177 1.00 0.00 6 SER A C 8
ATOM 13141 O O . SER A 1 6 ? 9.821 13.866 -0.093 1.00 0.00 6 SER A O 8
ATOM 13149 N N . GLY A 1 7 ? 8.892 12.827 -1.859 1.00 0.00 7 GLY A N 8
ATOM 13150 C CA . GLY A 1 7 ? 9.186 11.502 -1.344 1.00 0.00 7 GLY A CA 8
ATOM 13151 C C . GLY A 1 7 ? 7.952 10.798 -0.817 1.00 0.00 7 GLY A C 8
ATOM 13152 O O . GLY A 1 7 ? 6.990 11.443 -0.398 1.00 0.00 7 GLY A O 8
ATOM 13156 N N . THR A 1 8 ? 7.976 9.469 -0.839 1.00 0.00 8 THR A N 8
ATOM 13157 C CA . THR A 1 8 ? 6.850 8.676 -0.363 1.00 0.00 8 THR A CA 8
ATOM 13158 C C . THR A 1 8 ? 7.028 8.291 1.101 1.00 0.00 8 THR A C 8
ATOM 13159 O O . THR A 1 8 ? 7.982 7.600 1.460 1.00 0.00 8 THR A O 8
ATOM 13170 N N . LEU A 1 9 ? 6.105 8.742 1.943 1.00 0.00 9 LEU A N 8
ATOM 13171 C CA . LEU A 1 9 ? 6.159 8.444 3.370 1.00 0.00 9 LEU A CA 8
ATOM 13172 C C . LEU A 1 9 ? 6.279 6.942 3.608 1.00 0.00 9 LEU A C 8
ATOM 13173 O O . LEU A 1 9 ? 7.218 6.480 4.256 1.00 0.00 9 LEU A O 8
ATOM 13189 N N . ARG A 1 10 ? 5.323 6.186 3.079 1.00 0.00 10 ARG A N 8
ATOM 13190 C CA . ARG A 1 10 ? 5.322 4.737 3.233 1.00 0.00 10 ARG A CA 8
ATOM 13191 C C . ARG A 1 10 ? 5.062 4.048 1.897 1.00 0.00 10 ARG A C 8
ATOM 13192 O O . ARG A 1 10 ? 4.397 4.601 1.022 1.00 0.00 10 ARG A O 8
ATOM 13213 N N . GLU A 1 11 ? 5.593 2.838 1.748 1.00 0.00 11 GLU A N 8
ATOM 13214 C CA . GLU A 1 11 ? 5.419 2.075 0.517 1.00 0.00 11 GLU A CA 8
ATOM 13215 C C . GLU A 1 11 ? 5.431 0.576 0.800 1.00 0.00 11 GLU A C 8
ATOM 13216 O O . GLU A 1 11 ? 5.770 0.143 1.901 1.00 0.00 11 GLU A O 8
ATOM 13228 N N . GLY A 1 12 ? 5.057 -0.213 -0.202 1.00 0.00 12 GLY A N 8
ATOM 13229 C CA . GLY A 1 12 ? 5.030 -1.655 -0.042 1.00 0.00 12 GLY A CA 8
ATOM 13230 C C . GLY A 1 12 ? 3.804 -2.286 -0.671 1.00 0.00 12 GLY A C 8
ATOM 13231 O O . GLY A 1 12 ? 2.772 -1.633 -0.826 1.00 0.00 12 GLY A O 8
ATOM 13235 N N . TRP A 1 13 ? 3.916 -3.559 -1.034 1.00 0.00 13 TRP A N 8
ATOM 13236 C CA . TRP A 1 13 ? 2.807 -4.277 -1.652 1.00 0.00 13 TRP A CA 8
ATOM 13237 C C . TRP A 1 13 ? 1.609 -4.342 -0.711 1.00 0.00 13 TRP A C 8
ATOM 13238 O O . TRP A 1 13 ? 1.695 -4.902 0.381 1.00 0.00 13 TRP A O 8
ATOM 13259 N N . VAL A 1 14 ? 0.492 -3.765 -1.143 1.00 0.00 14 VAL A N 8
ATOM 13260 C CA . VAL A 1 14 ? -0.725 -3.758 -0.339 1.00 0.00 14 VAL A CA 8
ATOM 13261 C C . VAL A 1 14 ? -1.940 -4.135 -1.179 1.00 0.00 14 VAL A C 8
ATOM 13262 O O . VAL A 1 14 ? -2.062 -3.724 -2.333 1.00 0.00 14 VAL A O 8
ATOM 13275 N N . VAL A 1 15 ? -2.839 -4.918 -0.591 1.00 0.00 15 VAL A N 8
ATOM 13276 C CA . VAL A 1 15 ? -4.047 -5.349 -1.284 1.00 0.00 15 VAL A CA 8
ATOM 13277 C C . VAL A 1 15 ? -5.282 -4.657 -0.719 1.00 0.00 15 VAL A C 8
ATOM 13278 O O . VAL A 1 15 ? -5.388 -4.443 0.489 1.00 0.00 15 VAL A O 8
ATOM 13291 N N . HIS A 1 16 ? -6.214 -4.309 -1.600 1.00 0.00 16 HIS A N 8
ATOM 13292 C CA . HIS A 1 16 ? -7.444 -3.641 -1.188 1.00 0.00 16 HIS A CA 8
ATOM 13293 C C . HIS A 1 16 ? -8.619 -4.083 -2.055 1.00 0.00 16 HIS A C 8
ATOM 13294 O O . HIS A 1 16 ? -8.439 -4.787 -3.049 1.00 0.00 16 HIS A O 8
ATOM 13309 N N . TYR A 1 17 ? -9.820 -3.667 -1.672 1.00 0.00 17 TYR A N 8
ATOM 13310 C CA . TYR A 1 17 ? -11.025 -4.023 -2.412 1.00 0.00 17 TYR A CA 8
ATOM 13311 C C . TYR A 1 17 ? -12.232 -3.248 -1.893 1.00 0.00 17 TYR A C 8
ATOM 13312 O O . TYR A 1 17 ? -12.324 -2.943 -0.704 1.00 0.00 17 TYR A O 8
ATOM 13330 N N . SER A 1 18 ? -13.158 -2.934 -2.794 1.00 0.00 18 SER A N 8
ATOM 13331 C CA . SER A 1 18 ? -14.359 -2.192 -2.429 1.00 0.00 18 SER A CA 8
ATOM 13332 C C . SER A 1 18 ? -15.524 -3.141 -2.166 1.00 0.00 18 SER A C 8
ATOM 13333 O O . SER A 1 18 ? -15.409 -4.351 -2.357 1.00 0.00 18 SER A O 8
ATOM 13341 N N . ASN A 1 19 ? -16.647 -2.581 -1.726 1.00 0.00 19 ASN A N 8
ATOM 13342 C CA . ASN A 1 19 ? -17.834 -3.376 -1.436 1.00 0.00 19 ASN A CA 8
ATOM 13343 C C . ASN A 1 19 ? -18.779 -3.401 -2.633 1.00 0.00 19 ASN A C 8
ATOM 13344 O O . ASN A 1 19 ? -20.000 -3.436 -2.475 1.00 0.00 19 ASN A O 8
ATOM 13355 N N . LYS A 1 20 ? -18.206 -3.382 -3.832 1.00 0.00 20 LYS A N 8
ATOM 13356 C CA . LYS A 1 20 ? -18.995 -3.404 -5.058 1.00 0.00 20 LYS A CA 8
ATOM 13357 C C . LYS A 1 20 ? -18.513 -4.506 -5.996 1.00 0.00 20 LYS A C 8
ATOM 13358 O O . LYS A 1 20 ? -19.314 -5.268 -6.537 1.00 0.00 20 LYS A O 8
ATOM 13377 N N . ASP A 1 21 ? -17.200 -4.585 -6.182 1.00 0.00 21 ASP A N 8
ATOM 13378 C CA . ASP A 1 21 ? -16.611 -5.596 -7.053 1.00 0.00 21 ASP A CA 8
ATOM 13379 C C . ASP A 1 21 ? -15.562 -6.413 -6.305 1.00 0.00 21 ASP A C 8
ATOM 13380 O O . ASP A 1 21 ? -14.959 -7.331 -6.863 1.00 0.00 21 ASP A O 8
ATOM 13389 N N . THR A 1 22 ? -15.346 -6.072 -5.038 1.00 0.00 22 THR A N 8
ATOM 13390 C CA . THR A 1 22 ? -14.368 -6.770 -4.215 1.00 0.00 22 THR A CA 8
ATOM 13391 C C . THR A 1 22 ? -13.202 -7.278 -5.056 1.00 0.00 22 THR A C 8
ATOM 13392 O O . THR A 1 22 ? -12.874 -8.464 -5.029 1.00 0.00 22 THR A O 8
ATOM 13403 N N . LEU A 1 23 ? -12.580 -6.372 -5.802 1.00 0.00 23 LEU A N 8
ATOM 13404 C CA . LEU A 1 23 ? -11.448 -6.728 -6.652 1.00 0.00 23 LEU A CA 8
ATOM 13405 C C . LEU A 1 23 ? -10.150 -6.744 -5.852 1.00 0.00 23 LEU A C 8
ATOM 13406 O O . LEU A 1 23 ? -9.342 -5.820 -5.943 1.00 0.00 23 LEU A O 8
ATOM 13422 N N . ARG A 1 24 ? -9.956 -7.801 -5.071 1.00 0.00 24 ARG A N 8
ATOM 13423 C CA . ARG A 1 24 ? -8.755 -7.938 -4.255 1.00 0.00 24 ARG A CA 8
ATOM 13424 C C . ARG A 1 24 ? -7.504 -7.953 -5.129 1.00 0.00 24 ARG A C 8
ATOM 13425 O O . ARG A 1 24 ? -7.090 -9.002 -5.624 1.00 0.00 24 ARG A O 8
ATOM 13446 N N . LYS A 1 25 ? -6.905 -6.781 -5.314 1.00 0.00 25 LYS A N 8
ATOM 13447 C CA . LYS A 1 25 ? -5.700 -6.658 -6.127 1.00 0.00 25 LYS A CA 8
ATOM 13448 C C . LYS A 1 25 ? -4.534 -6.133 -5.295 1.00 0.00 25 LYS A C 8
ATOM 13449 O O . LYS A 1 25 ? -4.636 -5.084 -4.659 1.00 0.00 25 LYS A O 8
ATOM 13468 N N . ARG A 1 26 ? -3.427 -6.868 -5.306 1.00 0.00 26 ARG A N 8
ATOM 13469 C CA . ARG A 1 26 ? -2.242 -6.477 -4.553 1.00 0.00 26 ARG A CA 8
ATOM 13470 C C . ARG A 1 26 ? -1.240 -5.757 -5.451 1.00 0.00 26 ARG A C 8
ATOM 13471 O O . ARG A 1 26 ? -0.924 -6.225 -6.545 1.00 0.00 26 ARG A O 8
ATOM 13492 N N . HIS A 1 27 ? -0.745 -4.616 -4.981 1.00 0.00 27 HIS A N 8
ATOM 13493 C CA . HIS A 1 27 ? 0.221 -3.832 -5.742 1.00 0.00 27 HIS A CA 8
ATOM 13494 C C . HIS A 1 27 ? 1.036 -2.931 -4.819 1.00 0.00 27 HIS A C 8
ATOM 13495 O O . HIS A 1 27 ? 0.596 -2.590 -3.721 1.00 0.00 27 HIS A O 8
ATOM 13510 N N . TYR A 1 28 ? 2.225 -2.549 -5.272 1.00 0.00 28 TYR A N 8
ATOM 13511 C CA . TYR A 1 28 ? 3.103 -1.690 -4.486 1.00 0.00 28 TYR A CA 8
ATOM 13512 C C . TYR A 1 28 ? 2.425 -0.359 -4.174 1.00 0.00 28 TYR A C 8
ATOM 13513 O O . TYR A 1 28 ? 2.429 0.559 -4.993 1.00 0.00 28 TYR A O 8
ATOM 13531 N N . TRP A 1 29 ? 1.846 -0.264 -2.983 1.00 0.00 29 TRP A N 8
ATOM 13532 C CA . TRP A 1 29 ? 1.164 0.955 -2.560 1.00 0.00 29 TRP A CA 8
ATOM 13533 C C . TRP A 1 29 ? 2.169 2.026 -2.150 1.00 0.00 29 TRP A C 8
ATOM 13534 O O . TRP A 1 29 ? 3.234 1.719 -1.615 1.00 0.00 29 TRP A O 8
ATOM 13555 N N . ARG A 1 30 ? 1.823 3.284 -2.404 1.00 0.00 30 ARG A N 8
ATOM 13556 C CA . ARG A 1 30 ? 2.695 4.400 -2.062 1.00 0.00 30 ARG A CA 8
ATOM 13557 C C . ARG A 1 30 ? 1.902 5.534 -1.419 1.00 0.00 30 ARG A C 8
ATOM 13558 O O . ARG A 1 30 ? 0.925 6.023 -1.988 1.00 0.00 30 ARG A O 8
ATOM 13579 N N . LEU A 1 31 ? 2.327 5.947 -0.231 1.00 0.00 31 LEU A N 8
ATOM 13580 C CA . LEU A 1 31 ? 1.656 7.022 0.491 1.00 0.00 31 LEU A CA 8
ATOM 13581 C C . LEU A 1 31 ? 2.547 8.257 0.580 1.00 0.00 31 LEU A C 8
ATOM 13582 O O . LEU A 1 31 ? 3.755 8.149 0.794 1.00 0.00 31 LEU A O 8
ATOM 13598 N N . ASP A 1 32 ? 1.944 9.429 0.416 1.00 0.00 32 ASP A N 8
ATOM 13599 C CA . ASP A 1 32 ? 2.682 10.685 0.482 1.00 0.00 32 ASP A CA 8
ATOM 13600 C C . ASP A 1 32 ? 2.020 11.654 1.456 1.00 0.00 32 ASP A C 8
ATOM 13601 O O . ASP A 1 32 ? 1.052 11.305 2.133 1.00 0.00 32 ASP A O 8
ATOM 13610 N N . CYS A 1 33 ? 2.549 12.871 1.522 1.00 0.00 33 CYS A N 8
ATOM 13611 C CA . CYS A 1 33 ? 2.010 13.891 2.415 1.00 0.00 33 CYS A CA 8
ATOM 13612 C C . CYS A 1 33 ? 0.837 14.618 1.766 1.00 0.00 33 CYS A C 8
ATOM 13613 O O . CYS A 1 33 ? 0.387 15.655 2.255 1.00 0.00 33 CYS A O 8
ATOM 13621 N N . LYS A 1 34 ? 0.346 14.068 0.661 1.00 0.00 34 LYS A N 8
ATOM 13622 C CA . LYS A 1 34 ? -0.776 14.663 -0.057 1.00 0.00 34 LYS A CA 8
ATOM 13623 C C . LYS A 1 34 ? -1.798 13.600 -0.447 1.00 0.00 34 LYS A C 8
ATOM 13624 O O . LYS A 1 34 ? -2.995 13.761 -0.209 1.00 0.00 34 LYS A O 8
ATOM 13643 N N . CYS A 1 35 ? -1.317 12.515 -1.044 1.00 0.00 35 CYS A N 8
ATOM 13644 C CA . CYS A 1 35 ? -2.190 11.425 -1.466 1.00 0.00 35 CYS A CA 8
ATOM 13645 C C . CYS A 1 35 ? -1.432 10.102 -1.494 1.00 0.00 35 CYS A C 8
ATOM 13646 O O . CYS A 1 35 ? -0.219 10.065 -1.284 1.00 0.00 35 CYS A O 8
ATOM 13654 N N . ILE A 1 36 ? -2.155 9.018 -1.754 1.00 0.00 36 ILE A N 8
ATOM 13655 C CA . ILE A 1 36 ? -1.550 7.692 -1.809 1.00 0.00 36 ILE A CA 8
ATOM 13656 C C . ILE A 1 36 ? -1.564 7.140 -3.230 1.00 0.00 36 ILE A C 8
ATOM 13657 O O . ILE A 1 36 ? -2.600 6.695 -3.726 1.00 0.00 36 ILE A O 8
ATOM 13673 N N . THR A 1 37 ? -0.406 7.170 -3.882 1.00 0.00 37 THR A N 8
ATOM 13674 C CA . THR A 1 37 ? -0.284 6.672 -5.246 1.00 0.00 37 THR A CA 8
ATOM 13675 C C . THR A 1 37 ? -0.094 5.160 -5.265 1.00 0.00 37 THR A C 8
ATOM 13676 O O . THR A 1 37 ? 0.569 4.596 -4.392 1.00 0.00 37 THR A O 8
ATOM 13687 N N . LEU A 1 38 ? -0.678 4.507 -6.264 1.00 0.00 38 LEU A N 8
ATOM 13688 C CA . LEU A 1 38 ? -0.572 3.058 -6.396 1.00 0.00 38 LEU A CA 8
ATOM 13689 C C . LEU A 1 38 ? 0.382 2.683 -7.526 1.00 0.00 38 LEU A C 8
ATOM 13690 O O . LEU A 1 38 ? 0.486 3.393 -8.526 1.00 0.00 38 LEU A O 8
ATOM 13706 N N . PHE A 1 39 ? 1.075 1.561 -7.360 1.00 0.00 39 PHE A N 8
ATOM 13707 C CA . PHE A 1 39 ? 2.019 1.090 -8.367 1.00 0.00 39 PHE A CA 8
ATOM 13708 C C . PHE A 1 39 ? 1.795 -0.387 -8.675 1.00 0.00 39 PHE A C 8
ATOM 13709 O O . PHE A 1 39 ? 2.174 -1.259 -7.893 1.00 0.00 39 PHE A O 8
ATOM 13726 N N . GLN A 1 40 ? 1.175 -0.660 -9.818 1.00 0.00 40 GLN A N 8
ATOM 13727 C CA . GLN A 1 40 ? 0.899 -2.032 -10.229 1.00 0.00 40 GLN A CA 8
ATOM 13728 C C . GLN A 1 40 ? 1.997 -2.975 -9.749 1.00 0.00 40 GLN A C 8
ATOM 13729 O O . GLN A 1 40 ? 1.718 -4.046 -9.213 1.00 0.00 40 GLN A O 8
ATOM 13743 N N . ASN A 1 41 ? 3.247 -2.569 -9.948 1.00 0.00 41 ASN A N 8
ATOM 13744 C CA . ASN A 1 41 ? 4.388 -3.379 -9.536 1.00 0.00 41 ASN A CA 8
ATOM 13745 C C . ASN A 1 41 ? 5.619 -2.508 -9.305 1.00 0.00 41 ASN A C 8
ATOM 13746 O O . ASN A 1 41 ? 5.813 -1.499 -9.982 1.00 0.00 41 ASN A O 8
ATOM 13757 N N . ASN A 1 42 ? 6.447 -2.906 -8.345 1.00 0.00 42 ASN A N 8
ATOM 13758 C CA . ASN A 1 42 ? 7.659 -2.162 -8.024 1.00 0.00 42 ASN A CA 8
ATOM 13759 C C . ASN A 1 42 ? 8.444 -1.829 -9.289 1.00 0.00 42 ASN A C 8
ATOM 13760 O O . ASN A 1 42 ? 9.301 -0.944 -9.288 1.00 0.00 42 ASN A O 8
ATOM 13771 N N . THR A 1 43 ? 8.146 -2.544 -10.370 1.00 0.00 43 THR A N 8
ATOM 13772 C CA . THR A 1 43 ? 8.823 -2.326 -11.642 1.00 0.00 43 THR A CA 8
ATOM 13773 C C . THR A 1 43 ? 7.829 -1.961 -12.738 1.00 0.00 43 THR A C 8
ATOM 13774 O O . THR A 1 43 ? 7.918 -2.456 -13.862 1.00 0.00 43 THR A O 8
ATOM 13785 N N . THR A 1 44 ? 6.881 -1.090 -12.405 1.00 0.00 44 THR A N 8
ATOM 13786 C CA . THR A 1 44 ? 5.869 -0.658 -13.361 1.00 0.00 44 THR A CA 8
ATOM 13787 C C . THR A 1 44 ? 6.216 0.705 -13.950 1.00 0.00 44 THR A C 8
ATOM 13788 O O . THR A 1 44 ? 6.785 1.558 -13.271 1.00 0.00 44 THR A O 8
ATOM 13799 N N . ASN A 1 45 ? 5.868 0.902 -15.218 1.00 0.00 45 ASN A N 8
ATOM 13800 C CA . ASN A 1 45 ? 6.142 2.162 -15.898 1.00 0.00 45 ASN A CA 8
ATOM 13801 C C . ASN A 1 45 ? 5.563 3.339 -15.118 1.00 0.00 45 ASN A C 8
ATOM 13802 O O . ASN A 1 45 ? 6.301 4.183 -14.611 1.00 0.00 45 ASN A O 8
ATOM 13813 N N . ARG A 1 46 ? 4.238 3.387 -15.027 1.00 0.00 46 ARG A N 8
ATOM 13814 C CA . ARG A 1 46 ? 3.560 4.460 -14.310 1.00 0.00 46 ARG A CA 8
ATOM 13815 C C . ARG A 1 46 ? 2.397 3.914 -13.488 1.00 0.00 46 ARG A C 8
ATOM 13816 O O . ARG A 1 46 ? 1.988 2.765 -13.659 1.00 0.00 46 ARG A O 8
ATOM 13837 N N . TYR A 1 47 ? 1.868 4.744 -12.596 1.00 0.00 47 TYR A N 8
ATOM 13838 C CA . TYR A 1 47 ? 0.754 4.343 -11.745 1.00 0.00 47 TYR A CA 8
ATOM 13839 C C . TYR A 1 47 ? -0.521 4.166 -12.565 1.00 0.00 47 TYR A C 8
ATOM 13840 O O . TYR A 1 47 ? -0.622 4.656 -13.690 1.00 0.00 47 TYR A O 8
ATOM 13858 N N . TYR A 1 48 ? -1.491 3.462 -11.992 1.00 0.00 48 TYR A N 8
ATOM 13859 C CA . TYR A 1 48 ? -2.759 3.217 -12.668 1.00 0.00 48 TYR A CA 8
ATOM 13860 C C . TYR A 1 48 ? -3.883 4.027 -12.028 1.00 0.00 48 TYR A C 8
ATOM 13861 O O . TYR A 1 48 ? -4.866 4.374 -12.684 1.00 0.00 48 TYR A O 8
ATOM 13879 N N . LYS A 1 49 ? -3.730 4.324 -10.742 1.00 0.00 49 LYS A N 8
ATOM 13880 C CA . LYS A 1 49 ? -4.730 5.094 -10.011 1.00 0.00 49 LYS A CA 8
ATOM 13881 C C . LYS A 1 49 ? -4.109 5.774 -8.794 1.00 0.00 49 LYS A C 8
ATOM 13882 O O . LYS A 1 49 ? -3.050 5.367 -8.319 1.00 0.00 49 LYS A O 8
ATOM 13901 N N . GLU A 1 50 ? -4.778 6.809 -8.295 1.00 0.00 50 GLU A N 8
ATOM 13902 C CA . GLU A 1 50 ? -4.291 7.543 -7.133 1.00 0.00 50 GLU A CA 8
ATOM 13903 C C . GLU A 1 50 ? -5.411 7.765 -6.122 1.00 0.00 50 GLU A C 8
ATOM 13904 O O . GLU A 1 50 ? -6.539 8.096 -6.491 1.00 0.00 50 GLU A O 8
ATOM 13916 N N . ILE A 1 51 ? -5.093 7.581 -4.845 1.00 0.00 51 ILE A N 8
ATOM 13917 C CA . ILE A 1 51 ? -6.072 7.761 -3.780 1.00 0.00 51 ILE A CA 8
ATOM 13918 C C . ILE A 1 51 ? -5.847 9.077 -3.044 1.00 0.00 51 ILE A C 8
ATOM 13919 O O . ILE A 1 51 ? -5.053 9.165 -2.107 1.00 0.00 51 ILE A O 8
ATOM 13935 N N . PRO A 1 52 ? -6.562 10.126 -3.475 1.00 0.00 52 PRO A N 8
ATOM 13936 C CA . PRO A 1 52 ? -6.460 11.457 -2.869 1.00 0.00 52 PRO A CA 8
ATOM 13937 C C . PRO A 1 52 ? -7.056 11.503 -1.466 1.00 0.00 52 PRO A C 8
ATOM 13938 O O . PRO A 1 52 ? -8.216 11.144 -1.261 1.00 0.00 52 PRO A O 8
ATOM 13949 N N . LEU A 1 53 ? -6.255 11.946 -0.503 1.00 0.00 53 LEU A N 8
ATOM 13950 C CA . LEU A 1 53 ? -6.704 12.039 0.882 1.00 0.00 53 LEU A CA 8
ATOM 13951 C C . LEU A 1 53 ? -8.019 12.806 0.978 1.00 0.00 53 LEU A C 8
ATOM 13952 O O . LEU A 1 53 ? -8.797 12.609 1.912 1.00 0.00 53 LEU A O 8
ATOM 13968 N N . SER A 1 54 ? -8.262 13.678 0.006 1.00 0.00 54 SER A N 8
ATOM 13969 C CA . SER A 1 54 ? -9.483 14.476 -0.018 1.00 0.00 54 SER A CA 8
ATOM 13970 C C . SER A 1 54 ? -10.709 13.586 -0.196 1.00 0.00 54 SER A C 8
ATOM 13971 O O . SER A 1 54 ? -11.734 13.788 0.453 1.00 0.00 54 SER A O 8
ATOM 13979 N N . GLU A 1 55 ? -10.594 12.600 -1.081 1.00 0.00 55 GLU A N 8
ATOM 13980 C CA . GLU A 1 55 ? -11.694 11.680 -1.345 1.00 0.00 55 GLU A CA 8
ATOM 13981 C C . GLU A 1 55 ? -12.078 10.915 -0.082 1.00 0.00 55 GLU A C 8
ATOM 13982 O O . GLU A 1 55 ? -13.260 10.748 0.220 1.00 0.00 55 GLU A O 8
ATOM 13994 N N . ILE A 1 56 ? -11.072 10.452 0.651 1.00 0.00 56 ILE A N 8
ATOM 13995 C CA . ILE A 1 56 ? -11.304 9.705 1.881 1.00 0.00 56 ILE A CA 8
ATOM 13996 C C . ILE A 1 56 ? -12.248 10.458 2.812 1.00 0.00 56 ILE A C 8
ATOM 13997 O O . ILE A 1 56 ? -12.047 11.641 3.094 1.00 0.00 56 ILE A O 8
ATOM 14013 N N . LEU A 1 57 ? -13.277 9.767 3.288 1.00 0.00 57 LEU A N 8
ATOM 14014 C CA . LEU A 1 57 ? -14.252 10.369 4.190 1.00 0.00 57 LEU A CA 8
ATOM 14015 C C . LEU A 1 57 ? -13.905 10.073 5.645 1.00 0.00 57 LEU A C 8
ATOM 14016 O O . LEU A 1 57 ? -13.949 10.959 6.499 1.00 0.00 57 LEU A O 8
ATOM 14032 N N . THR A 1 58 ? -13.557 8.820 5.922 1.00 0.00 58 THR A N 8
ATOM 14033 C CA . THR A 1 58 ? -13.200 8.406 7.273 1.00 0.00 58 THR A CA 8
ATOM 14034 C C . THR A 1 58 ? -12.423 7.095 7.259 1.00 0.00 58 THR A C 8
ATOM 14035 O O . THR A 1 58 ? -12.564 6.287 6.342 1.00 0.00 58 THR A O 8
ATOM 14046 N N . VAL A 1 59 ? -11.600 6.889 8.284 1.00 0.00 59 VAL A N 8
ATOM 14047 C CA . VAL A 1 59 ? -10.801 5.674 8.390 1.00 0.00 59 VAL A CA 8
ATOM 14048 C C . VAL A 1 59 ? -11.163 4.887 9.644 1.00 0.00 59 VAL A C 8
ATOM 14049 O O . VAL A 1 59 ? -11.078 5.403 10.758 1.00 0.00 59 VAL A O 8
ATOM 14062 N N . GLU A 1 60 ? -11.565 3.634 9.455 1.00 0.00 60 GLU A N 8
ATOM 14063 C CA . GLU A 1 60 ? -11.940 2.775 10.572 1.00 0.00 60 GLU A CA 8
ATOM 14064 C C . GLU A 1 60 ? -11.193 1.446 10.511 1.00 0.00 60 GLU A C 8
ATOM 14065 O O . GLU A 1 60 ? -10.560 1.123 9.505 1.00 0.00 60 GLU A O 8
ATOM 14077 N N . SER A 1 61 ? -11.271 0.679 11.594 1.00 0.00 61 SER A N 8
ATOM 14078 C CA . SER A 1 61 ? -10.600 -0.613 11.666 1.00 0.00 61 SER A CA 8
ATOM 14079 C C . SER A 1 61 ? -11.521 -1.731 11.187 1.00 0.00 61 SER A C 8
ATOM 14080 O O . SER A 1 61 ? -12.744 -1.607 11.236 1.00 0.00 61 SER A O 8
ATOM 14088 N N . ALA A 1 62 ? -10.923 -2.823 10.723 1.00 0.00 62 ALA A N 8
ATOM 14089 C CA . ALA A 1 62 ? -11.688 -3.965 10.236 1.00 0.00 62 ALA A CA 8
ATOM 14090 C C . ALA A 1 62 ? -12.725 -4.408 11.262 1.00 0.00 62 ALA A C 8
ATOM 14091 O O . ALA A 1 62 ? -12.378 -4.905 12.333 1.00 0.00 62 ALA A O 8
ATOM 14098 N N . GLN A 1 63 ? -13.998 -4.224 10.927 1.00 0.00 63 GLN A N 8
ATOM 14099 C CA . GLN A 1 63 ? -15.085 -4.604 11.821 1.00 0.00 63 GLN A CA 8
ATOM 14100 C C . GLN A 1 63 ? -16.185 -5.337 11.060 1.00 0.00 63 GLN A C 8
ATOM 14101 O O . GLN A 1 63 ? -16.877 -6.188 11.617 1.00 0.00 63 GLN A O 8
ATOM 14115 N N . ASN A 1 64 ? -16.340 -5.000 9.784 1.00 0.00 64 ASN A N 8
ATOM 14116 C CA . ASN A 1 64 ? -17.357 -5.626 8.947 1.00 0.00 64 ASN A CA 8
ATOM 14117 C C . ASN A 1 64 ? -16.729 -6.638 7.994 1.00 0.00 64 ASN A C 8
ATOM 14118 O O . ASN A 1 64 ? -15.928 -6.281 7.130 1.00 0.00 64 ASN A O 8
ATOM 14129 N N . PHE A 1 65 ? -17.099 -7.904 8.157 1.00 0.00 65 PHE A N 8
ATOM 14130 C CA . PHE A 1 65 ? -16.572 -8.970 7.312 1.00 0.00 65 PHE A CA 8
ATOM 14131 C C . PHE A 1 65 ? -17.704 -9.743 6.642 1.00 0.00 65 PHE A C 8
ATOM 14132 O O . PHE A 1 65 ? -17.643 -10.965 6.511 1.00 0.00 65 PHE A O 8
ATOM 14149 N N . SER A 1 66 ? -18.738 -9.021 6.221 1.00 0.00 66 SER A N 8
ATOM 14150 C CA . SER A 1 66 ? -19.887 -9.638 5.569 1.00 0.00 66 SER A CA 8
ATOM 14151 C C . SER A 1 66 ? -19.632 -9.818 4.076 1.00 0.00 66 SER A C 8
ATOM 14152 O O . SER A 1 66 ? -20.173 -10.729 3.447 1.00 0.00 66 SER A O 8
ATOM 14160 N N . LEU A 1 67 ? -18.804 -8.944 3.514 1.00 0.00 67 LEU A N 8
ATOM 14161 C CA . LEU A 1 67 ? -18.475 -9.005 2.094 1.00 0.00 67 LEU A CA 8
ATOM 14162 C C . LEU A 1 67 ? -17.735 -10.296 1.761 1.00 0.00 67 LEU A C 8
ATOM 14163 O O . LEU A 1 67 ? -18.281 -11.187 1.109 1.00 0.00 67 LEU A O 8
ATOM 14179 N N . VAL A 1 68 ? -16.489 -10.392 2.214 1.00 0.00 68 VAL A N 8
ATOM 14180 C CA . VAL A 1 68 ? -15.674 -11.575 1.967 1.00 0.00 68 VAL A CA 8
ATOM 14181 C C . VAL A 1 68 ? -16.063 -12.715 2.902 1.00 0.00 68 VAL A C 8
ATOM 14182 O O . VAL A 1 68 ? -16.536 -12.501 4.019 1.00 0.00 68 VAL A O 8
ATOM 14195 N N . PRO A 1 69 ? -15.861 -13.957 2.437 1.00 0.00 69 PRO A N 8
ATOM 14196 C CA . PRO A 1 69 ? -16.183 -15.156 3.216 1.00 0.00 69 PRO A CA 8
ATOM 14197 C C . PRO A 1 69 ? -15.247 -15.343 4.406 1.00 0.00 69 PRO A C 8
ATOM 14198 O O . PRO A 1 69 ? -14.238 -14.652 4.547 1.00 0.00 69 PRO A O 8
ATOM 14209 N N . PRO A 1 70 ? -15.588 -16.299 5.283 1.00 0.00 70 PRO A N 8
ATOM 14210 C CA . PRO A 1 70 ? -14.790 -16.600 6.475 1.00 0.00 70 PRO A CA 8
ATOM 14211 C C . PRO A 1 70 ? -13.456 -17.253 6.131 1.00 0.00 70 PRO A C 8
ATOM 14212 O O . PRO A 1 70 ? -12.556 -17.328 6.967 1.00 0.00 70 PRO A O 8
ATOM 14223 N N . GLY A 1 71 ? -13.335 -17.726 4.894 1.00 0.00 71 GLY A N 8
ATOM 14224 C CA . GLY A 1 71 ? -12.107 -18.367 4.461 1.00 0.00 71 GLY A CA 8
ATOM 14225 C C . GLY A 1 71 ? -11.173 -17.408 3.750 1.00 0.00 71 GLY A C 8
ATOM 14226 O O . GLY A 1 71 ? -9.997 -17.713 3.544 1.00 0.00 71 GLY A O 8
ATOM 14230 N N . THR A 1 72 ? -11.696 -16.246 3.370 1.00 0.00 72 THR A N 8
ATOM 14231 C CA . THR A 1 72 ? -10.901 -15.241 2.675 1.00 0.00 72 THR A CA 8
ATOM 14232 C C . THR A 1 72 ? -10.294 -14.245 3.656 1.00 0.00 72 THR A C 8
ATOM 14233 O O . THR A 1 72 ? -11.006 -13.455 4.273 1.00 0.00 72 THR A O 8
ATOM 14244 N N . ASN A 1 73 ? -8.973 -14.289 3.794 1.00 0.00 73 ASN A N 8
ATOM 14245 C CA . ASN A 1 73 ? -8.269 -13.389 4.701 1.00 0.00 73 ASN A CA 8
ATOM 14246 C C . ASN A 1 73 ? -8.972 -12.037 4.780 1.00 0.00 73 ASN A C 8
ATOM 14247 O O . ASN A 1 73 ? -9.244 -11.390 3.768 1.00 0.00 73 ASN A O 8
ATOM 14258 N N . PRO A 1 74 ? -9.274 -11.598 6.011 1.00 0.00 74 PRO A N 8
ATOM 14259 C CA . PRO A 1 74 ? -9.948 -10.319 6.252 1.00 0.00 74 PRO A CA 8
ATOM 14260 C C . PRO A 1 74 ? -9.054 -9.124 5.939 1.00 0.00 74 PRO A C 8
ATOM 14261 O O . PRO A 1 74 ? -7.951 -9.282 5.414 1.00 0.00 74 PRO A O 8
ATOM 14272 N N . HIS A 1 75 ? -9.535 -7.929 6.266 1.00 0.00 75 HIS A N 8
ATOM 14273 C CA . HIS A 1 75 ? -8.778 -6.707 6.020 1.00 0.00 75 HIS A CA 8
ATOM 14274 C C . HIS A 1 75 ? -8.271 -6.110 7.329 1.00 0.00 75 HIS A C 8
ATOM 14275 O O . HIS A 1 75 ? -8.586 -6.605 8.412 1.00 0.00 75 HIS A O 8
ATOM 14290 N N . CYS A 1 76 ? -7.485 -5.044 7.223 1.00 0.00 76 CYS A N 8
ATOM 14291 C CA . CYS A 1 76 ? -6.933 -4.380 8.398 1.00 0.00 76 CYS A CA 8
ATOM 14292 C C . CYS A 1 76 ? -7.740 -3.134 8.748 1.00 0.00 76 CYS A C 8
ATOM 14293 O O . CYS A 1 76 ? -8.201 -2.977 9.879 1.00 0.00 76 CYS A O 8
ATOM 14301 N N . PHE A 1 77 ? -7.905 -2.249 7.770 1.00 0.00 77 PHE A N 8
ATOM 14302 C CA . PHE A 1 77 ? -8.654 -1.015 7.975 1.00 0.00 77 PHE A CA 8
ATOM 14303 C C . PHE A 1 77 ? -9.511 -0.690 6.755 1.00 0.00 77 PHE A C 8
ATOM 14304 O O . PHE A 1 77 ? -9.208 -1.115 5.641 1.00 0.00 77 PHE A O 8
ATOM 14321 N N . GLU A 1 78 ? -10.581 0.067 6.976 1.00 0.00 78 GLU A N 8
ATOM 14322 C CA . GLU A 1 78 ? -11.483 0.448 5.895 1.00 0.00 78 GLU A CA 8
ATOM 14323 C C . GLU A 1 78 ? -11.414 1.949 5.633 1.00 0.00 78 GLU A C 8
ATOM 14324 O O . GLU A 1 78 ? -11.564 2.757 6.550 1.00 0.00 78 GLU A O 8
ATOM 14336 N N . ILE A 1 79 ? -11.186 2.314 4.376 1.00 0.00 79 ILE A N 8
ATOM 14337 C CA . ILE A 1 79 ? -11.098 3.718 3.993 1.00 0.00 79 ILE A CA 8
ATOM 14338 C C . ILE A 1 79 ? -12.396 4.194 3.348 1.00 0.00 79 ILE A C 8
ATOM 14339 O O . ILE A 1 79 ? -12.493 4.296 2.125 1.00 0.00 79 ILE A O 8
ATOM 14355 N N . VAL A 1 80 ? -13.390 4.488 4.180 1.00 0.00 80 VAL A N 8
ATOM 14356 C CA . VAL A 1 80 ? -14.682 4.957 3.692 1.00 0.00 80 VAL A CA 8
ATOM 14357 C C . VAL A 1 80 ? -14.512 6.112 2.712 1.00 0.00 80 VAL A C 8
ATOM 14358 O O . VAL A 1 80 ? -14.280 7.253 3.113 1.00 0.00 80 VAL A O 8
ATOM 14371 N N . THR A 1 81 ? -14.630 5.810 1.422 1.00 0.00 81 THR A N 8
ATOM 14372 C CA . THR A 1 81 ? -14.489 6.823 0.384 1.00 0.00 81 THR A CA 8
ATOM 14373 C C . THR A 1 81 ? -15.851 7.306 -0.101 1.00 0.00 81 THR A C 8
ATOM 14374 O O . THR A 1 81 ? -16.888 6.811 0.339 1.00 0.00 81 THR A O 8
ATOM 14385 N N . ALA A 1 82 ? -15.840 8.274 -1.011 1.00 0.00 82 ALA A N 8
ATOM 14386 C CA . ALA A 1 82 ? -17.075 8.822 -1.558 1.00 0.00 82 ALA A CA 8
ATOM 14387 C C . ALA A 1 82 ? -17.607 7.951 -2.692 1.00 0.00 82 ALA A C 8
ATOM 14388 O O . ALA A 1 82 ? -18.376 8.414 -3.533 1.00 0.00 82 ALA A O 8
ATOM 14395 N N . ASN A 1 83 ? -17.192 6.689 -2.707 1.00 0.00 83 ASN A N 8
ATOM 14396 C CA . ASN A 1 83 ? -17.627 5.754 -3.739 1.00 0.00 83 ASN A CA 8
ATOM 14397 C C . ASN A 1 83 ? -18.023 4.414 -3.126 1.00 0.00 83 ASN A C 8
ATOM 14398 O O . ASN A 1 83 ? -18.978 3.776 -3.569 1.00 0.00 83 ASN A O 8
ATOM 14409 N N . ALA A 1 84 ? -17.284 3.994 -2.105 1.00 0.00 84 ALA A N 8
ATOM 14410 C CA . ALA A 1 84 ? -17.559 2.732 -1.430 1.00 0.00 84 ALA A CA 8
ATOM 14411 C C . ALA A 1 84 ? -16.617 2.524 -0.250 1.00 0.00 84 ALA A C 8
ATOM 14412 O O . ALA A 1 84 ? -15.720 3.332 -0.007 1.00 0.00 84 ALA A O 8
ATOM 14419 N N . THR A 1 85 ? -16.826 1.434 0.484 1.00 0.00 85 THR A N 8
ATOM 14420 C CA . THR A 1 85 ? -15.996 1.121 1.640 1.00 0.00 85 THR A CA 8
ATOM 14421 C C . THR A 1 85 ? -14.779 0.297 1.236 1.00 0.00 85 THR A C 8
ATOM 14422 O O . THR A 1 85 ? -14.910 -0.840 0.781 1.00 0.00 85 THR A O 8
ATOM 14433 N N . TYR A 1 86 ? -13.596 0.876 1.406 1.00 0.00 86 TYR A N 8
ATOM 14434 C CA . TYR A 1 86 ? -12.355 0.195 1.058 1.00 0.00 86 TYR A CA 8
ATOM 14435 C C . TYR A 1 86 ? -11.995 -0.854 2.106 1.00 0.00 86 TYR A C 8
ATOM 14436 O O . TYR A 1 86 ? -12.368 -0.735 3.273 1.00 0.00 86 TYR A O 8
ATOM 14454 N N . PHE A 1 87 ? -11.267 -1.881 1.680 1.00 0.00 87 PHE A N 8
ATOM 14455 C CA . PHE A 1 87 ? -10.857 -2.952 2.581 1.00 0.00 87 PHE A CA 8
ATOM 14456 C C . PHE A 1 87 ? -9.387 -3.304 2.373 1.00 0.00 87 PHE A C 8
ATOM 14457 O O . PHE A 1 87 ? -9.058 -4.255 1.664 1.00 0.00 87 PHE A O 8
ATOM 14474 N N . VAL A 1 88 ? -8.505 -2.528 2.996 1.00 0.00 88 VAL A N 8
ATOM 14475 C CA . VAL A 1 88 ? -7.070 -2.757 2.881 1.00 0.00 88 VAL A CA 8
ATOM 14476 C C . VAL A 1 88 ? -6.563 -3.650 4.008 1.00 0.00 88 VAL A C 8
ATOM 14477 O O . VAL A 1 88 ? -6.818 -3.390 5.183 1.00 0.00 88 VAL A O 8
ATOM 14490 N N . GLY A 1 89 ? -5.843 -4.706 3.640 1.00 0.00 89 GLY A N 8
ATOM 14491 C CA . GLY A 1 89 ? -5.311 -5.623 4.632 1.00 0.00 89 GLY A CA 8
ATOM 14492 C C . GLY A 1 89 ? -4.296 -6.584 4.047 1.00 0.00 89 GLY A C 8
ATOM 14493 O O . GLY A 1 89 ? -3.162 -6.202 3.764 1.00 0.00 89 GLY A O 8
ATOM 14497 N N . GLU A 1 90 ? -4.705 -7.837 3.868 1.00 0.00 90 GLU A N 8
ATOM 14498 C CA . GLU A 1 90 ? -3.820 -8.856 3.315 1.00 0.00 90 GLU A CA 8
ATOM 14499 C C . GLU A 1 90 ? -4.540 -9.683 2.253 1.00 0.00 90 GLU A C 8
ATOM 14500 O O . GLU A 1 90 ? -5.712 -9.451 1.960 1.00 0.00 90 GLU A O 8
ATOM 14512 N N . MET A 1 91 ? -3.828 -10.648 1.680 1.00 0.00 91 MET A N 8
ATOM 14513 C CA . MET A 1 91 ? -4.398 -11.510 0.651 1.00 0.00 91 MET A CA 8
ATOM 14514 C C . MET A 1 91 ? -4.804 -12.859 1.236 1.00 0.00 91 MET A C 8
ATOM 14515 O O . MET A 1 91 ? -4.177 -13.375 2.162 1.00 0.00 91 MET A O 8
ATOM 14529 N N . PRO A 1 92 ? -5.876 -13.446 0.685 1.00 0.00 92 PRO A N 8
ATOM 14530 C CA . PRO A 1 92 ? -6.389 -14.743 1.136 1.00 0.00 92 PRO A CA 8
ATOM 14531 C C . PRO A 1 92 ? -5.453 -15.893 0.777 1.00 0.00 92 PRO A C 8
ATOM 14532 O O . PRO A 1 92 ? -4.905 -15.939 -0.324 1.00 0.00 92 PRO A O 8
ATOM 14543 N N . GLY A 1 93 ? -5.275 -16.820 1.713 1.00 0.00 93 GLY A N 8
ATOM 14544 C CA . GLY A 1 93 ? -4.406 -17.957 1.475 1.00 0.00 93 GLY A CA 8
ATOM 14545 C C . GLY A 1 93 ? -3.233 -18.001 2.434 1.00 0.00 93 GLY A C 8
ATOM 14546 O O . GLY A 1 93 ? -2.377 -17.117 2.421 1.00 0.00 93 GLY A O 8
ATOM 14550 N N . GLY A 1 94 ? -3.194 -19.033 3.272 1.00 0.00 94 GLY A N 8
ATOM 14551 C CA . GLY A 1 94 ? -2.114 -19.168 4.232 1.00 0.00 94 GLY A CA 8
ATOM 14552 C C . GLY A 1 94 ? -2.609 -19.566 5.609 1.00 0.00 94 GLY A C 8
ATOM 14553 O O . GLY A 1 94 ? -3.812 -19.558 5.871 1.00 0.00 94 GLY A O 8
ATOM 14557 N N . THR A 1 95 ? -1.679 -19.917 6.492 1.00 0.00 95 THR A N 8
ATOM 14558 C CA . THR A 1 95 ? -2.028 -20.323 7.848 1.00 0.00 95 THR A CA 8
ATOM 14559 C C . THR A 1 95 ? -1.014 -19.796 8.857 1.00 0.00 95 THR A C 8
ATOM 14560 O O . THR A 1 95 ? 0.164 -19.608 8.550 1.00 0.00 95 THR A O 8
ATOM 14571 N N . PRO A 1 96 ? -1.478 -19.551 10.091 1.00 0.00 96 PRO A N 8
ATOM 14572 C CA . PRO A 1 96 ? -0.627 -19.043 11.171 1.00 0.00 96 PRO A CA 8
ATOM 14573 C C . PRO A 1 96 ? 0.382 -20.081 11.650 1.00 0.00 96 PRO A C 8
ATOM 14574 O O . PRO A 1 96 ? 0.096 -20.869 12.551 1.00 0.00 96 PRO A O 8
ATOM 14585 N N . GLY A 1 97 ? 1.564 -20.075 11.043 1.00 0.00 97 GLY A N 8
ATOM 14586 C CA . GLY A 1 97 ? 2.598 -21.020 11.422 1.00 0.00 97 GLY A CA 8
ATOM 14587 C C . GLY A 1 97 ? 3.887 -20.809 10.654 1.00 0.00 97 GLY A C 8
ATOM 14588 O O . GLY A 1 97 ? 3.889 -20.195 9.588 1.00 0.00 97 GLY A O 8
ATOM 14592 N N . GLY A 1 98 ? 4.989 -21.319 11.197 1.00 0.00 98 GLY A N 8
ATOM 14593 C CA . GLY A 1 98 ? 6.276 -21.171 10.542 1.00 0.00 98 GLY A CA 8
ATOM 14594 C C . GLY A 1 98 ? 6.908 -19.819 10.806 1.00 0.00 98 GLY A C 8
ATOM 14595 O O . GLY A 1 98 ? 6.465 -19.060 11.668 1.00 0.00 98 GLY A O 8
ATOM 14599 N N . PRO A 1 99 ? 7.971 -19.501 10.051 1.00 0.00 99 PRO A N 8
ATOM 14600 C CA . PRO A 1 99 ? 8.688 -18.231 10.190 1.00 0.00 99 PRO A CA 8
ATOM 14601 C C . PRO A 1 99 ? 7.865 -17.043 9.704 1.00 0.00 99 PRO A C 8
ATOM 14602 O O . PRO A 1 99 ? 7.092 -17.159 8.752 1.00 0.00 99 PRO A O 8
ATOM 14613 N N . SER A 1 100 ? 8.035 -15.901 10.363 1.00 0.00 100 SER A N 8
ATOM 14614 C CA . SER A 1 100 ? 7.304 -14.693 9.999 1.00 0.00 100 SER A CA 8
ATOM 14615 C C . SER A 1 100 ? 7.236 -14.535 8.483 1.00 0.00 100 SER A C 8
ATOM 14616 O O . SER A 1 100 ? 8.074 -15.064 7.754 1.00 0.00 100 SER A O 8
ATOM 14624 N N . GLY A 1 101 ? 6.231 -13.801 8.015 1.00 0.00 101 GLY A N 8
ATOM 14625 C CA . GLY A 1 101 ? 6.070 -13.586 6.589 1.00 0.00 101 GLY A CA 8
ATOM 14626 C C . GLY A 1 101 ? 4.620 -13.398 6.190 1.00 0.00 101 GLY A C 8
ATOM 14627 O O . GLY A 1 101 ? 4.258 -12.378 5.606 1.00 0.00 101 GLY A O 8
ATOM 14631 N N . GLN A 1 102 ? 3.789 -14.386 6.506 1.00 0.00 102 GLN A N 8
ATOM 14632 C CA . GLN A 1 102 ? 2.370 -14.325 6.174 1.00 0.00 102 GLN A CA 8
ATOM 14633 C C . GLN A 1 102 ? 1.686 -13.180 6.915 1.00 0.00 102 GLN A C 8
ATOM 14634 O O . GLN A 1 102 ? 1.121 -13.373 7.990 1.00 0.00 102 GLN A O 8
ATOM 14648 N N . GLY A 1 103 ? 1.743 -11.987 6.331 1.00 0.00 103 GLY A N 8
ATOM 14649 C CA . GLY A 1 103 ? 1.126 -10.829 6.949 1.00 0.00 103 GLY A CA 8
ATOM 14650 C C . GLY A 1 103 ? 1.774 -10.462 8.270 1.00 0.00 103 GLY A C 8
ATOM 14651 O O . GLY A 1 103 ? 2.370 -11.311 8.933 1.00 0.00 103 GLY A O 8
ATOM 14655 N N . ALA A 1 104 ? 1.659 -9.195 8.652 1.00 0.00 104 ALA A N 8
ATOM 14656 C CA . ALA A 1 104 ? 2.238 -8.718 9.902 1.00 0.00 104 ALA A CA 8
ATOM 14657 C C . ALA A 1 104 ? 1.892 -7.253 10.144 1.00 0.00 104 ALA A C 8
ATOM 14658 O O . ALA A 1 104 ? 1.131 -6.652 9.386 1.00 0.00 104 ALA A O 8
ATOM 14665 N N . GLU A 1 105 ? 2.454 -6.684 11.206 1.00 0.00 105 GLU A N 8
ATOM 14666 C CA . GLU A 1 105 ? 2.203 -5.289 11.548 1.00 0.00 105 GLU A CA 8
ATOM 14667 C C . GLU A 1 105 ? 2.114 -4.429 10.290 1.00 0.00 105 GLU A C 8
ATOM 14668 O O . GLU A 1 105 ? 1.486 -3.370 10.293 1.00 0.00 105 GLU A O 8
ATOM 14680 N N . ALA A 1 106 ? 2.748 -4.892 9.218 1.00 0.00 106 ALA A N 8
ATOM 14681 C CA . ALA A 1 106 ? 2.739 -4.166 7.954 1.00 0.00 106 ALA A CA 8
ATOM 14682 C C . ALA A 1 106 ? 1.416 -3.436 7.748 1.00 0.00 106 ALA A C 8
ATOM 14683 O O . ALA A 1 106 ? 1.393 -2.228 7.515 1.00 0.00 106 ALA A O 8
ATOM 14690 N N . ALA A 1 107 ? 0.317 -4.178 7.835 1.00 0.00 107 ALA A N 8
ATOM 14691 C CA . ALA A 1 107 ? -1.010 -3.600 7.660 1.00 0.00 107 ALA A CA 8
ATOM 14692 C C . ALA A 1 107 ? -1.273 -2.506 8.690 1.00 0.00 107 ALA A C 8
ATOM 14693 O O . ALA A 1 107 ? -1.684 -1.399 8.342 1.00 0.00 107 ALA A O 8
ATOM 14700 N N . ARG A 1 108 ? -1.034 -2.823 9.958 1.00 0.00 108 ARG A N 8
ATOM 14701 C CA . ARG A 1 108 ? -1.246 -1.868 11.038 1.00 0.00 108 ARG A CA 8
ATOM 14702 C C . ARG A 1 108 ? -0.520 -0.556 10.754 1.00 0.00 108 ARG A C 8
ATOM 14703 O O . ARG A 1 108 ? -1.075 0.526 10.939 1.00 0.00 108 ARG A O 8
ATOM 14724 N N . GLY A 1 109 ? 0.727 -0.662 10.305 1.00 0.00 109 GLY A N 8
ATOM 14725 C CA . GLY A 1 109 ? 1.510 0.523 10.004 1.00 0.00 109 GLY A CA 8
ATOM 14726 C C . GLY A 1 109 ? 0.792 1.468 9.061 1.00 0.00 109 GLY A C 8
ATOM 14727 O O . GLY A 1 109 ? 0.871 2.687 9.215 1.00 0.00 109 GLY A O 8
ATOM 14731 N N . TRP A 1 110 ? 0.091 0.907 8.083 1.00 0.00 110 TRP A N 8
ATOM 14732 C CA . TRP A 1 110 ? -0.643 1.709 7.111 1.00 0.00 110 TRP A CA 8
ATOM 14733 C C . TRP A 1 110 ? -1.809 2.434 7.773 1.00 0.00 110 TRP A C 8
ATOM 14734 O O . TRP A 1 110 ? -1.987 3.637 7.589 1.00 0.00 110 TRP A O 8
ATOM 14755 N N . GLU A 1 111 ? -2.601 1.694 8.543 1.00 0.00 111 GLU A N 8
ATOM 14756 C CA . GLU A 1 111 ? -3.750 2.268 9.231 1.00 0.00 111 GLU A CA 8
ATOM 14757 C C . GLU A 1 111 ? -3.399 3.623 9.839 1.00 0.00 111 GLU A C 8
ATOM 14758 O O . GLU A 1 111 ? -4.063 4.626 9.576 1.00 0.00 111 GLU A O 8
ATOM 14770 N N . THR A 1 112 ? -2.350 3.645 10.656 1.00 0.00 112 THR A N 8
ATOM 14771 C CA . THR A 1 112 ? -1.911 4.874 11.303 1.00 0.00 112 THR A CA 8
ATOM 14772 C C . THR A 1 112 ? -1.316 5.846 10.291 1.00 0.00 112 THR A C 8
ATOM 14773 O O . THR A 1 112 ? -1.735 7.000 10.204 1.00 0.00 112 THR A O 8
ATOM 14784 N N . ALA A 1 113 ? -0.337 5.373 9.527 1.00 0.00 113 ALA A N 8
ATOM 14785 C CA . ALA A 1 113 ? 0.313 6.200 8.518 1.00 0.00 113 ALA A CA 8
ATOM 14786 C C . ALA A 1 113 ? -0.714 6.964 7.689 1.00 0.00 113 ALA A C 8
ATOM 14787 O O . ALA A 1 113 ? -0.766 8.194 7.729 1.00 0.00 113 ALA A O 8
ATOM 14794 N N . ILE A 1 114 ? -1.527 6.228 6.940 1.00 0.00 114 ILE A N 8
ATOM 14795 C CA . ILE A 1 114 ? -2.553 6.837 6.102 1.00 0.00 114 ILE A CA 8
ATOM 14796 C C . ILE A 1 114 ? -3.307 7.925 6.859 1.00 0.00 114 ILE A C 8
ATOM 14797 O O . ILE A 1 114 ? -3.505 9.028 6.348 1.00 0.00 114 ILE A O 8
ATOM 14813 N N . ARG A 1 115 ? -3.723 7.609 8.081 1.00 0.00 115 ARG A N 8
ATOM 14814 C CA . ARG A 1 115 ? -4.454 8.559 8.909 1.00 0.00 115 ARG A CA 8
ATOM 14815 C C . ARG A 1 115 ? -3.615 9.806 9.176 1.00 0.00 115 ARG A C 8
ATOM 14816 O O . ARG A 1 115 ? -4.130 10.924 9.171 1.00 0.00 115 ARG A O 8
ATOM 14837 N N . GLN A 1 116 ? -2.322 9.604 9.408 1.00 0.00 116 GLN A N 8
ATOM 14838 C CA . GLN A 1 116 ? -1.413 10.712 9.678 1.00 0.00 116 GLN A CA 8
ATOM 14839 C C . GLN A 1 116 ? -1.351 11.667 8.490 1.00 0.00 116 GLN A C 8
ATOM 14840 O O . GLN A 1 116 ? -1.509 12.877 8.646 1.00 0.00 116 GLN A O 8
ATOM 14854 N N . ALA A 1 117 ? -1.120 11.114 7.304 1.00 0.00 117 ALA A N 8
ATOM 14855 C CA . ALA A 1 117 ? -1.038 11.916 6.090 1.00 0.00 117 ALA A CA 8
ATOM 14856 C C . ALA A 1 117 ? -2.363 12.615 5.804 1.00 0.00 117 ALA A C 8
ATOM 14857 O O . ALA A 1 117 ? -2.387 13.752 5.330 1.00 0.00 117 ALA A O 8
ATOM 14864 N N . LEU A 1 118 ? -3.463 11.930 6.095 1.00 0.00 118 LEU A N 8
ATOM 14865 C CA . LEU A 1 118 ? -4.793 12.485 5.869 1.00 0.00 118 LEU A CA 8
ATOM 14866 C C . LEU A 1 118 ? -5.085 13.617 6.849 1.00 0.00 118 LEU A C 8
ATOM 14867 O O . LEU A 1 118 ? -6.085 14.321 6.719 1.00 0.00 118 LEU A O 8
ATOM 14883 N N . MET A 1 119 ? -4.202 13.787 7.828 1.00 0.00 119 MET A N 8
ATOM 14884 C CA . MET A 1 119 ? -4.364 14.835 8.829 1.00 0.00 119 MET A CA 8
ATOM 14885 C C . MET A 1 119 ? -4.590 16.190 8.165 1.00 0.00 119 MET A C 8
ATOM 14886 O O . MET A 1 119 ? -5.214 17.079 8.744 1.00 0.00 119 MET A O 8
ATOM 14900 N N . SER A 1 120 ? -4.080 16.340 6.947 1.00 0.00 120 SER A N 8
ATOM 14901 C CA . SER A 1 120 ? -4.223 17.588 6.206 1.00 0.00 120 SER A CA 8
ATOM 14902 C C . SER A 1 120 ? -5.657 17.766 5.716 1.00 0.00 120 SER A C 8
ATOM 14903 O O . SER A 1 120 ? -6.187 18.876 5.706 1.00 0.00 120 SER A O 8
ATOM 14911 N N . GLY A 1 121 ? -6.279 16.664 5.309 1.00 0.00 121 GLY A N 8
ATOM 14912 C CA . GLY A 1 121 ? -7.645 16.719 4.823 1.00 0.00 121 GLY A CA 8
ATOM 14913 C C . GLY A 1 121 ? -7.808 17.676 3.659 1.00 0.00 121 GLY A C 8
ATOM 14914 O O . GLY A 1 121 ? -7.337 17.424 2.550 1.00 0.00 121 GLY A O 8
ATOM 14918 N N . PRO A 1 122 ? -8.491 18.804 3.906 1.00 0.00 122 PRO A N 8
ATOM 14919 C CA . PRO A 1 122 ? -8.731 19.824 2.882 1.00 0.00 122 PRO A CA 8
ATOM 14920 C C . PRO A 1 122 ? -7.457 20.565 2.491 1.00 0.00 122 PRO A C 8
ATOM 14921 O O . PRO A 1 122 ? -7.020 21.479 3.191 1.00 0.00 122 PRO A O 8
ATOM 14932 N N . SER A 1 123 ? -6.866 20.166 1.369 1.00 0.00 123 SER A N 8
ATOM 14933 C CA . SER A 1 123 ? -5.640 20.791 0.887 1.00 0.00 123 SER A CA 8
ATOM 14934 C C . SER A 1 123 ? -5.953 22.008 0.023 1.00 0.00 123 SER A C 8
ATOM 14935 O O . SER A 1 123 ? -6.725 21.923 -0.932 1.00 0.00 123 SER A O 8
ATOM 14943 N N . SER A 1 124 ? -5.350 23.142 0.367 1.00 0.00 124 SER A N 8
ATOM 14944 C CA . SER A 1 124 ? -5.567 24.379 -0.374 1.00 0.00 124 SER A CA 8
ATOM 14945 C C . SER A 1 124 ? -4.506 25.417 -0.020 1.00 0.00 124 SER A C 8
ATOM 14946 O O . SER A 1 124 ? -4.127 25.563 1.141 1.00 0.00 124 SER A O 8
ATOM 14954 N N . GLY A 1 125 ? -4.031 26.137 -1.032 1.00 0.00 125 GLY A N 8
ATOM 14955 C CA . GLY A 1 125 ? -3.019 27.153 -0.809 1.00 0.00 125 GLY A CA 8
ATOM 14956 C C . GLY A 1 125 ? -2.862 28.086 -1.993 1.00 0.00 125 GLY A C 8
ATOM 14957 O O . GLY A 1 125 ? -3.537 27.927 -3.010 1.00 0.00 125 GLY A O 8
ATOM 14961 N N . GLY A 1 1 ? 9.745 13.076 15.759 1.00 0.00 1 GLY A N 9
ATOM 14962 C CA . GLY A 1 1 ? 9.552 12.081 14.721 1.00 0.00 1 GLY A CA 9
ATOM 14963 C C . GLY A 1 1 ? 10.688 12.064 13.717 1.00 0.00 1 GLY A C 9
ATOM 14964 O O . GLY A 1 1 ? 11.531 12.961 13.707 1.00 0.00 1 GLY A O 9
ATOM 14968 N N . SER A 1 2 ? 10.711 11.040 12.870 1.00 0.00 2 SER A N 9
ATOM 14969 C CA . SER A 1 2 ? 11.755 10.907 11.860 1.00 0.00 2 SER A CA 9
ATOM 14970 C C . SER A 1 2 ? 11.150 10.802 10.463 1.00 0.00 2 SER A C 9
ATOM 14971 O O . SER A 1 2 ? 11.589 9.996 9.643 1.00 0.00 2 SER A O 9
ATOM 14979 N N . SER A 1 3 ? 10.138 11.623 10.201 1.00 0.00 3 SER A N 9
ATOM 14980 C CA . SER A 1 3 ? 9.468 11.621 8.905 1.00 0.00 3 SER A CA 9
ATOM 14981 C C . SER A 1 3 ? 10.466 11.368 7.779 1.00 0.00 3 SER A C 9
ATOM 14982 O O . SER A 1 3 ? 10.202 10.589 6.863 1.00 0.00 3 SER A O 9
ATOM 14990 N N . GLY A 1 4 ? 11.615 12.033 7.854 1.00 0.00 4 GLY A N 9
ATOM 14991 C CA . GLY A 1 4 ? 12.635 11.867 6.835 1.00 0.00 4 GLY A CA 9
ATOM 14992 C C . GLY A 1 4 ? 12.569 12.942 5.768 1.00 0.00 4 GLY A C 9
ATOM 14993 O O . GLY A 1 4 ? 11.489 13.425 5.430 1.00 0.00 4 GLY A O 9
ATOM 14997 N N . SER A 1 5 ? 13.728 13.320 5.238 1.00 0.00 5 SER A N 9
ATOM 14998 C CA . SER A 1 5 ? 13.798 14.349 4.207 1.00 0.00 5 SER A CA 9
ATOM 14999 C C . SER A 1 5 ? 13.609 13.742 2.820 1.00 0.00 5 SER A C 9
ATOM 15000 O O . SER A 1 5 ? 14.318 14.091 1.876 1.00 0.00 5 SER A O 9
ATOM 15008 N N . SER A 1 6 ? 12.647 12.832 2.705 1.00 0.00 6 SER A N 9
ATOM 15009 C CA . SER A 1 6 ? 12.366 12.173 1.435 1.00 0.00 6 SER A CA 9
ATOM 15010 C C . SER A 1 6 ? 10.909 12.375 1.030 1.00 0.00 6 SER A C 9
ATOM 15011 O O . SER A 1 6 ? 10.085 12.813 1.831 1.00 0.00 6 SER A O 9
ATOM 15019 N N . GLY A 1 7 ? 10.599 12.050 -0.222 1.00 0.00 7 GLY A N 9
ATOM 15020 C CA . GLY A 1 7 ? 9.242 12.202 -0.714 1.00 0.00 7 GLY A CA 9
ATOM 15021 C C . GLY A 1 7 ? 8.283 11.213 -0.082 1.00 0.00 7 GLY A C 9
ATOM 15022 O O . GLY A 1 7 ? 7.956 11.321 1.100 1.00 0.00 7 GLY A O 9
ATOM 15026 N N . THR A 1 8 ? 7.828 10.245 -0.872 1.00 0.00 8 THR A N 9
ATOM 15027 C CA . THR A 1 8 ? 6.898 9.235 -0.385 1.00 0.00 8 THR A CA 9
ATOM 15028 C C . THR A 1 8 ? 7.174 8.892 1.074 1.00 0.00 8 THR A C 9
ATOM 15029 O O . THR A 1 8 ? 8.322 8.684 1.468 1.00 0.00 8 THR A O 9
ATOM 15040 N N . LEU A 1 9 ? 6.114 8.833 1.874 1.00 0.00 9 LEU A N 9
ATOM 15041 C CA . LEU A 1 9 ? 6.242 8.514 3.292 1.00 0.00 9 LEU A CA 9
ATOM 15042 C C . LEU A 1 9 ? 6.299 7.005 3.507 1.00 0.00 9 LEU A C 9
ATOM 15043 O O . LEU A 1 9 ? 7.105 6.510 4.295 1.00 0.00 9 LEU A O 9
ATOM 15059 N N . ARG A 1 10 ? 5.439 6.279 2.801 1.00 0.00 10 ARG A N 9
ATOM 15060 C CA . ARG A 1 10 ? 5.392 4.826 2.914 1.00 0.00 10 ARG A CA 9
ATOM 15061 C C . ARG A 1 10 ? 5.289 4.176 1.537 1.00 0.00 10 ARG A C 9
ATOM 15062 O O . ARG A 1 10 ? 4.851 4.806 0.575 1.00 0.00 10 ARG A O 9
ATOM 15083 N N . GLU A 1 11 ? 5.698 2.914 1.452 1.00 0.00 11 GLU A N 9
ATOM 15084 C CA . GLU A 1 11 ? 5.653 2.181 0.193 1.00 0.00 11 GLU A CA 9
ATOM 15085 C C . GLU A 1 11 ? 5.781 0.679 0.433 1.00 0.00 11 GLU A C 9
ATOM 15086 O O . GLU A 1 11 ? 6.579 0.237 1.258 1.00 0.00 11 GLU A O 9
ATOM 15098 N N . GLY A 1 12 ? 4.986 -0.100 -0.295 1.00 0.00 12 GLY A N 9
ATOM 15099 C CA . GLY A 1 12 ? 5.024 -1.544 -0.146 1.00 0.00 12 GLY A CA 9
ATOM 15100 C C . GLY A 1 12 ? 3.808 -2.220 -0.745 1.00 0.00 12 GLY A C 9
ATOM 15101 O O . GLY A 1 12 ? 2.764 -1.592 -0.924 1.00 0.00 12 GLY A O 9
ATOM 15105 N N . TRP A 1 13 ? 3.941 -3.504 -1.057 1.00 0.00 13 TRP A N 9
ATOM 15106 C CA . TRP A 1 13 ? 2.843 -4.267 -1.642 1.00 0.00 13 TRP A CA 9
ATOM 15107 C C . TRP A 1 13 ? 1.649 -4.315 -0.694 1.00 0.00 13 TRP A C 9
ATOM 15108 O O . TRP A 1 13 ? 1.775 -4.729 0.458 1.00 0.00 13 TRP A O 9
ATOM 15129 N N . VAL A 1 14 ? 0.490 -3.891 -1.188 1.00 0.00 14 VAL A N 9
ATOM 15130 C CA . VAL A 1 14 ? -0.727 -3.888 -0.385 1.00 0.00 14 VAL A CA 9
ATOM 15131 C C . VAL A 1 14 ? -1.944 -4.242 -1.232 1.00 0.00 14 VAL A C 9
ATOM 15132 O O . VAL A 1 14 ? -2.034 -3.862 -2.399 1.00 0.00 14 VAL A O 9
ATOM 15145 N N . VAL A 1 15 ? -2.881 -4.972 -0.635 1.00 0.00 15 VAL A N 9
ATOM 15146 C CA . VAL A 1 15 ? -4.095 -5.377 -1.333 1.00 0.00 15 VAL A CA 9
ATOM 15147 C C . VAL A 1 15 ? -5.330 -4.746 -0.699 1.00 0.00 15 VAL A C 9
ATOM 15148 O O . VAL A 1 15 ? -5.375 -4.525 0.511 1.00 0.00 15 VAL A O 9
ATOM 15161 N N . HIS A 1 16 ? -6.331 -4.459 -1.525 1.00 0.00 16 HIS A N 9
ATOM 15162 C CA . HIS A 1 16 ? -7.569 -3.854 -1.045 1.00 0.00 16 HIS A CA 9
ATOM 15163 C C . HIS A 1 16 ? -8.750 -4.268 -1.917 1.00 0.00 16 HIS A C 9
ATOM 15164 O O . HIS A 1 16 ? -8.580 -4.960 -2.921 1.00 0.00 16 HIS A O 9
ATOM 15179 N N . TYR A 1 17 ? -9.946 -3.842 -1.526 1.00 0.00 17 TYR A N 9
ATOM 15180 C CA . TYR A 1 17 ? -11.156 -4.171 -2.270 1.00 0.00 17 TYR A CA 9
ATOM 15181 C C . TYR A 1 17 ? -12.341 -3.349 -1.774 1.00 0.00 17 TYR A C 9
ATOM 15182 O O . TYR A 1 17 ? -12.358 -2.890 -0.632 1.00 0.00 17 TYR A O 9
ATOM 15200 N N . SER A 1 18 ? -13.332 -3.169 -2.642 1.00 0.00 18 SER A N 9
ATOM 15201 C CA . SER A 1 18 ? -14.521 -2.400 -2.295 1.00 0.00 18 SER A CA 9
ATOM 15202 C C . SER A 1 18 ? -15.631 -3.315 -1.785 1.00 0.00 18 SER A C 9
ATOM 15203 O O . SER A 1 18 ? -15.451 -4.527 -1.680 1.00 0.00 18 SER A O 9
ATOM 15211 N N . ASN A 1 19 ? -16.779 -2.724 -1.470 1.00 0.00 19 ASN A N 9
ATOM 15212 C CA . ASN A 1 19 ? -17.918 -3.485 -0.970 1.00 0.00 19 ASN A CA 9
ATOM 15213 C C . ASN A 1 19 ? -18.967 -3.674 -2.062 1.00 0.00 19 ASN A C 9
ATOM 15214 O O . ASN A 1 19 ? -20.164 -3.741 -1.784 1.00 0.00 19 ASN A O 9
ATOM 15225 N N . LYS A 1 20 ? -18.508 -3.760 -3.306 1.00 0.00 20 LYS A N 9
ATOM 15226 C CA . LYS A 1 20 ? -19.405 -3.944 -4.442 1.00 0.00 20 LYS A CA 9
ATOM 15227 C C . LYS A 1 20 ? -19.087 -5.239 -5.182 1.00 0.00 20 LYS A C 9
ATOM 15228 O O . LYS A 1 20 ? -19.982 -6.031 -5.479 1.00 0.00 20 LYS A O 9
ATOM 15247 N N . ASP A 1 21 ? -17.808 -5.448 -5.476 1.00 0.00 21 ASP A N 9
ATOM 15248 C CA . ASP A 1 21 ? -17.373 -6.649 -6.180 1.00 0.00 21 ASP A CA 9
ATOM 15249 C C . ASP A 1 21 ? -16.178 -7.287 -5.478 1.00 0.00 21 ASP A C 9
ATOM 15250 O O . ASP A 1 21 ? -15.688 -8.337 -5.893 1.00 0.00 21 ASP A O 9
ATOM 15259 N N . THR A 1 22 ? -15.712 -6.644 -4.412 1.00 0.00 22 THR A N 9
ATOM 15260 C CA . THR A 1 22 ? -14.574 -7.146 -3.653 1.00 0.00 22 THR A CA 9
ATOM 15261 C C . THR A 1 22 ? -13.422 -7.525 -4.576 1.00 0.00 22 THR A C 9
ATOM 15262 O O . THR A 1 22 ? -12.915 -8.646 -4.526 1.00 0.00 22 THR A O 9
ATOM 15273 N N . LEU A 1 23 ? -13.011 -6.584 -5.419 1.00 0.00 23 LEU A N 9
ATOM 15274 C CA . LEU A 1 23 ? -11.917 -6.819 -6.355 1.00 0.00 23 LEU A CA 9
ATOM 15275 C C . LEU A 1 23 ? -10.571 -6.783 -5.639 1.00 0.00 23 LEU A C 9
ATOM 15276 O O . LEU A 1 23 ? -9.795 -5.841 -5.802 1.00 0.00 23 LEU A O 9
ATOM 15292 N N . ARG A 1 24 ? -10.300 -7.815 -4.847 1.00 0.00 24 ARG A N 9
ATOM 15293 C CA . ARG A 1 24 ? -9.047 -7.901 -4.106 1.00 0.00 24 ARG A CA 9
ATOM 15294 C C . ARG A 1 24 ? -7.852 -7.707 -5.035 1.00 0.00 24 ARG A C 9
ATOM 15295 O O . ARG A 1 24 ? -7.352 -8.662 -5.630 1.00 0.00 24 ARG A O 9
ATOM 15316 N N . LYS A 1 25 ? -7.399 -6.464 -5.155 1.00 0.00 25 LYS A N 9
ATOM 15317 C CA . LYS A 1 25 ? -6.263 -6.142 -6.010 1.00 0.00 25 LYS A CA 9
ATOM 15318 C C . LYS A 1 25 ? -5.037 -5.787 -5.175 1.00 0.00 25 LYS A C 9
ATOM 15319 O O . LYS A 1 25 ? -5.113 -4.965 -4.262 1.00 0.00 25 LYS A O 9
ATOM 15338 N N . ARG A 1 26 ? -3.908 -6.411 -5.495 1.00 0.00 26 ARG A N 9
ATOM 15339 C CA . ARG A 1 26 ? -2.666 -6.160 -4.774 1.00 0.00 26 ARG A CA 9
ATOM 15340 C C . ARG A 1 26 ? -1.665 -5.418 -5.656 1.00 0.00 26 ARG A C 9
ATOM 15341 O O . ARG A 1 26 ? -1.514 -5.729 -6.838 1.00 0.00 26 ARG A O 9
ATOM 15362 N N . HIS A 1 27 ? -0.985 -4.436 -5.074 1.00 0.00 27 HIS A N 9
ATOM 15363 C CA . HIS A 1 27 ? 0.001 -3.650 -5.807 1.00 0.00 27 HIS A CA 9
ATOM 15364 C C . HIS A 1 27 ? 0.833 -2.797 -4.853 1.00 0.00 27 HIS A C 9
ATOM 15365 O O . HIS A 1 27 ? 0.420 -2.526 -3.726 1.00 0.00 27 HIS A O 9
ATOM 15380 N N . TYR A 1 28 ? 2.006 -2.378 -5.314 1.00 0.00 28 TYR A N 9
ATOM 15381 C CA . TYR A 1 28 ? 2.898 -1.559 -4.501 1.00 0.00 28 TYR A CA 9
ATOM 15382 C C . TYR A 1 28 ? 2.238 -0.233 -4.136 1.00 0.00 28 TYR A C 9
ATOM 15383 O O . TYR A 1 28 ? 2.304 0.735 -4.893 1.00 0.00 28 TYR A O 9
ATOM 15401 N N . TRP A 1 29 ? 1.602 -0.198 -2.970 1.00 0.00 29 TRP A N 9
ATOM 15402 C CA . TRP A 1 29 ? 0.929 1.009 -2.503 1.00 0.00 29 TRP A CA 9
ATOM 15403 C C . TRP A 1 29 ? 1.942 2.072 -2.092 1.00 0.00 29 TRP A C 9
ATOM 15404 O O . TRP A 1 29 ? 2.945 1.770 -1.444 1.00 0.00 29 TRP A O 9
ATOM 15425 N N . ARG A 1 30 ? 1.674 3.317 -2.473 1.00 0.00 30 ARG A N 9
ATOM 15426 C CA . ARG A 1 30 ? 2.564 4.424 -2.144 1.00 0.00 30 ARG A CA 9
ATOM 15427 C C . ARG A 1 30 ? 1.794 5.561 -1.479 1.00 0.00 30 ARG A C 9
ATOM 15428 O O . ARG A 1 30 ? 0.809 6.061 -2.024 1.00 0.00 30 ARG A O 9
ATOM 15449 N N . LEU A 1 31 ? 2.248 5.964 -0.297 1.00 0.00 31 LEU A N 9
ATOM 15450 C CA . LEU A 1 31 ? 1.602 7.041 0.444 1.00 0.00 31 LEU A CA 9
ATOM 15451 C C . LEU A 1 31 ? 2.493 8.278 0.496 1.00 0.00 31 LEU A C 9
ATOM 15452 O O . LEU A 1 31 ? 3.719 8.170 0.532 1.00 0.00 31 LEU A O 9
ATOM 15468 N N . ASP A 1 32 ? 1.870 9.451 0.501 1.00 0.00 32 ASP A N 9
ATOM 15469 C CA . ASP A 1 32 ? 2.607 10.708 0.552 1.00 0.00 32 ASP A CA 9
ATOM 15470 C C . ASP A 1 32 ? 1.929 11.697 1.495 1.00 0.00 32 ASP A C 9
ATOM 15471 O O . ASP A 1 32 ? 0.952 11.362 2.165 1.00 0.00 32 ASP A O 9
ATOM 15480 N N . CYS A 1 33 ? 2.455 12.916 1.543 1.00 0.00 33 CYS A N 9
ATOM 15481 C CA . CYS A 1 33 ? 1.902 13.954 2.406 1.00 0.00 33 CYS A CA 9
ATOM 15482 C C . CYS A 1 33 ? 0.738 14.666 1.723 1.00 0.00 33 CYS A C 9
ATOM 15483 O O . CYS A 1 33 ? 0.227 15.666 2.226 1.00 0.00 33 CYS A O 9
ATOM 15491 N N . LYS A 1 34 ? 0.326 14.144 0.573 1.00 0.00 34 LYS A N 9
ATOM 15492 C CA . LYS A 1 34 ? -0.777 14.729 -0.181 1.00 0.00 34 LYS A CA 9
ATOM 15493 C C . LYS A 1 34 ? -1.824 13.673 -0.520 1.00 0.00 34 LYS A C 9
ATOM 15494 O O . LYS A 1 34 ? -3.014 13.860 -0.263 1.00 0.00 34 LYS A O 9
ATOM 15513 N N . CYS A 1 35 ? -1.374 12.564 -1.097 1.00 0.00 35 CYS A N 9
ATOM 15514 C CA . CYS A 1 35 ? -2.273 11.478 -1.471 1.00 0.00 35 CYS A CA 9
ATOM 15515 C C . CYS A 1 35 ? -1.535 10.143 -1.489 1.00 0.00 35 CYS A C 9
ATOM 15516 O O . CYS A 1 35 ? -0.320 10.092 -1.292 1.00 0.00 35 CYS A O 9
ATOM 15524 N N . ILE A 1 36 ? -2.276 9.066 -1.726 1.00 0.00 36 ILE A N 9
ATOM 15525 C CA . ILE A 1 36 ? -1.691 7.732 -1.769 1.00 0.00 36 ILE A CA 9
ATOM 15526 C C . ILE A 1 36 ? -1.666 7.189 -3.194 1.00 0.00 36 ILE A C 9
ATOM 15527 O O . ILE A 1 36 ? -2.670 6.682 -3.696 1.00 0.00 36 ILE A O 9
ATOM 15543 N N . THR A 1 37 ? -0.510 7.296 -3.842 1.00 0.00 37 THR A N 9
ATOM 15544 C CA . THR A 1 37 ? -0.352 6.816 -5.209 1.00 0.00 37 THR A CA 9
ATOM 15545 C C . THR A 1 37 ? -0.180 5.302 -5.243 1.00 0.00 37 THR A C 9
ATOM 15546 O O . THR A 1 37 ? 0.401 4.712 -4.331 1.00 0.00 37 THR A O 9
ATOM 15557 N N . LEU A 1 38 ? -0.688 4.677 -6.300 1.00 0.00 38 LEU A N 9
ATOM 15558 C CA . LEU A 1 38 ? -0.589 3.230 -6.453 1.00 0.00 38 LEU A CA 9
ATOM 15559 C C . LEU A 1 38 ? 0.257 2.868 -7.670 1.00 0.00 38 LEU A C 9
ATOM 15560 O O . LEU A 1 38 ? 0.397 3.662 -8.600 1.00 0.00 38 LEU A O 9
ATOM 15576 N N . PHE A 1 39 ? 0.818 1.663 -7.657 1.00 0.00 39 PHE A N 9
ATOM 15577 C CA . PHE A 1 39 ? 1.649 1.194 -8.759 1.00 0.00 39 PHE A CA 9
ATOM 15578 C C . PHE A 1 39 ? 1.307 -0.247 -9.125 1.00 0.00 39 PHE A C 9
ATOM 15579 O O . PHE A 1 39 ? 1.544 -1.168 -8.344 1.00 0.00 39 PHE A O 9
ATOM 15596 N N . GLN A 1 40 ? 0.747 -0.432 -10.316 1.00 0.00 40 GLN A N 9
ATOM 15597 C CA . GLN A 1 40 ? 0.371 -1.761 -10.784 1.00 0.00 40 GLN A CA 9
ATOM 15598 C C . GLN A 1 40 ? 1.425 -2.793 -10.397 1.00 0.00 40 GLN A C 9
ATOM 15599 O O . GLN A 1 40 ? 1.097 -3.883 -9.929 1.00 0.00 40 GLN A O 9
ATOM 15613 N N . ASN A 1 41 ? 2.691 -2.442 -10.595 1.00 0.00 41 ASN A N 9
ATOM 15614 C CA . ASN A 1 41 ? 3.793 -3.339 -10.268 1.00 0.00 41 ASN A CA 9
ATOM 15615 C C . ASN A 1 41 ? 5.019 -2.552 -9.815 1.00 0.00 41 ASN A C 9
ATOM 15616 O O . ASN A 1 41 ? 5.375 -1.539 -10.415 1.00 0.00 41 ASN A O 9
ATOM 15627 N N . ASN A 1 42 ? 5.661 -3.026 -8.752 1.00 0.00 42 ASN A N 9
ATOM 15628 C CA . ASN A 1 42 ? 6.847 -2.366 -8.218 1.00 0.00 42 ASN A CA 9
ATOM 15629 C C . ASN A 1 42 ? 7.731 -1.841 -9.345 1.00 0.00 42 ASN A C 9
ATOM 15630 O O . ASN A 1 42 ? 8.485 -0.884 -9.164 1.00 0.00 42 ASN A O 9
ATOM 15641 N N . THR A 1 43 ? 7.632 -2.472 -10.511 1.00 0.00 43 THR A N 9
ATOM 15642 C CA . THR A 1 43 ? 8.422 -2.070 -11.667 1.00 0.00 43 THR A CA 9
ATOM 15643 C C . THR A 1 43 ? 7.526 -1.615 -12.814 1.00 0.00 43 THR A C 9
ATOM 15644 O O . THR A 1 43 ? 7.531 -2.209 -13.893 1.00 0.00 43 THR A O 9
ATOM 15655 N N . THR A 1 44 ? 6.756 -0.558 -12.574 1.00 0.00 44 THR A N 9
ATOM 15656 C CA . THR A 1 44 ? 5.854 -0.025 -13.587 1.00 0.00 44 THR A CA 9
ATOM 15657 C C . THR A 1 44 ? 6.263 1.385 -14.000 1.00 0.00 44 THR A C 9
ATOM 15658 O O . THR A 1 44 ? 6.489 2.248 -13.154 1.00 0.00 44 THR A O 9
ATOM 15669 N N . ASN A 1 45 ? 6.356 1.610 -15.307 1.00 0.00 45 ASN A N 9
ATOM 15670 C CA . ASN A 1 45 ? 6.738 2.915 -15.832 1.00 0.00 45 ASN A CA 9
ATOM 15671 C C . ASN A 1 45 ? 6.114 4.037 -15.008 1.00 0.00 45 ASN A C 9
ATOM 15672 O O . ASN A 1 45 ? 6.817 4.799 -14.345 1.00 0.00 45 ASN A O 9
ATOM 15683 N N . ARG A 1 46 ? 4.789 4.131 -15.054 1.00 0.00 46 ARG A N 9
ATOM 15684 C CA . ARG A 1 46 ? 4.070 5.160 -14.313 1.00 0.00 46 ARG A CA 9
ATOM 15685 C C . ARG A 1 46 ? 3.036 4.536 -13.381 1.00 0.00 46 ARG A C 9
ATOM 15686 O O . ARG A 1 46 ? 2.865 3.317 -13.354 1.00 0.00 46 ARG A O 9
ATOM 15707 N N . TYR A 1 47 ? 2.349 5.379 -12.618 1.00 0.00 47 TYR A N 9
ATOM 15708 C CA . TYR A 1 47 ? 1.334 4.910 -11.682 1.00 0.00 47 TYR A CA 9
ATOM 15709 C C . TYR A 1 47 ? 0.067 4.487 -12.419 1.00 0.00 47 TYR A C 9
ATOM 15710 O O . TYR A 1 47 ? -0.152 4.868 -13.569 1.00 0.00 47 TYR A O 9
ATOM 15728 N N . TYR A 1 48 ? -0.764 3.698 -11.748 1.00 0.00 48 TYR A N 9
ATOM 15729 C CA . TYR A 1 48 ? -2.009 3.221 -12.338 1.00 0.00 48 TYR A CA 9
ATOM 15730 C C . TYR A 1 48 ? -3.216 3.782 -11.592 1.00 0.00 48 TYR A C 9
ATOM 15731 O O . TYR A 1 48 ? -4.182 4.240 -12.204 1.00 0.00 48 TYR A O 9
ATOM 15749 N N . LYS A 1 49 ? -3.153 3.744 -10.265 1.00 0.00 49 LYS A N 9
ATOM 15750 C CA . LYS A 1 49 ? -4.238 4.250 -9.433 1.00 0.00 49 LYS A CA 9
ATOM 15751 C C . LYS A 1 49 ? -3.727 5.299 -8.452 1.00 0.00 49 LYS A C 9
ATOM 15752 O O . LYS A 1 49 ? -2.546 5.317 -8.108 1.00 0.00 49 LYS A O 9
ATOM 15771 N N . GLU A 1 50 ? -4.625 6.171 -8.003 1.00 0.00 50 GLU A N 9
ATOM 15772 C CA . GLU A 1 50 ? -4.263 7.223 -7.061 1.00 0.00 50 GLU A CA 9
ATOM 15773 C C . GLU A 1 50 ? -5.414 7.513 -6.101 1.00 0.00 50 GLU A C 9
ATOM 15774 O O . GLU A 1 50 ? -6.529 7.817 -6.525 1.00 0.00 50 GLU A O 9
ATOM 15786 N N . ILE A 1 51 ? -5.134 7.415 -4.805 1.00 0.00 51 ILE A N 9
ATOM 15787 C CA . ILE A 1 51 ? -6.144 7.667 -3.785 1.00 0.00 51 ILE A CA 9
ATOM 15788 C C . ILE A 1 51 ? -5.865 8.971 -3.045 1.00 0.00 51 ILE A C 9
ATOM 15789 O O . ILE A 1 51 ? -5.104 9.014 -2.078 1.00 0.00 51 ILE A O 9
ATOM 15805 N N . PRO A 1 52 ? -6.497 10.060 -3.507 1.00 0.00 52 PRO A N 9
ATOM 15806 C CA . PRO A 1 52 ? -6.334 11.386 -2.902 1.00 0.00 52 PRO A CA 9
ATOM 15807 C C . PRO A 1 52 ? -6.979 11.476 -1.523 1.00 0.00 52 PRO A C 9
ATOM 15808 O O . PRO A 1 52 ? -8.167 11.192 -1.362 1.00 0.00 52 PRO A O 9
ATOM 15819 N N . LEU A 1 53 ? -6.190 11.874 -0.531 1.00 0.00 53 LEU A N 9
ATOM 15820 C CA . LEU A 1 53 ? -6.684 12.003 0.835 1.00 0.00 53 LEU A CA 9
ATOM 15821 C C . LEU A 1 53 ? -8.019 12.740 0.864 1.00 0.00 53 LEU A C 9
ATOM 15822 O O . LEU A 1 53 ? -8.804 12.586 1.799 1.00 0.00 53 LEU A O 9
ATOM 15838 N N . SER A 1 54 ? -8.271 13.539 -0.168 1.00 0.00 54 SER A N 9
ATOM 15839 C CA . SER A 1 54 ? -9.511 14.301 -0.260 1.00 0.00 54 SER A CA 9
ATOM 15840 C C . SER A 1 54 ? -10.707 13.372 -0.440 1.00 0.00 54 SER A C 9
ATOM 15841 O O . SER A 1 54 ? -11.749 13.557 0.188 1.00 0.00 54 SER A O 9
ATOM 15849 N N . GLU A 1 55 ? -10.548 12.372 -1.301 1.00 0.00 55 GLU A N 9
ATOM 15850 C CA . GLU A 1 55 ? -11.616 11.414 -1.564 1.00 0.00 55 GLU A CA 9
ATOM 15851 C C . GLU A 1 55 ? -12.002 10.666 -0.291 1.00 0.00 55 GLU A C 9
ATOM 15852 O O . GLU A 1 55 ? -13.182 10.437 -0.027 1.00 0.00 55 GLU A O 9
ATOM 15864 N N . ILE A 1 56 ? -10.998 10.288 0.493 1.00 0.00 56 ILE A N 9
ATOM 15865 C CA . ILE A 1 56 ? -11.231 9.567 1.738 1.00 0.00 56 ILE A CA 9
ATOM 15866 C C . ILE A 1 56 ? -12.166 10.345 2.657 1.00 0.00 56 ILE A C 9
ATOM 15867 O O . ILE A 1 56 ? -11.928 11.517 2.955 1.00 0.00 56 ILE A O 9
ATOM 15883 N N . LEU A 1 57 ? -13.229 9.687 3.106 1.00 0.00 57 LEU A N 9
ATOM 15884 C CA . LEU A 1 57 ? -14.200 10.317 3.994 1.00 0.00 57 LEU A CA 9
ATOM 15885 C C . LEU A 1 57 ? -13.886 10.003 5.453 1.00 0.00 57 LEU A C 9
ATOM 15886 O O . LEU A 1 57 ? -13.887 10.892 6.306 1.00 0.00 57 LEU A O 9
ATOM 15902 N N . THR A 1 58 ? -13.616 8.732 5.735 1.00 0.00 58 THR A N 9
ATOM 15903 C CA . THR A 1 58 ? -13.300 8.300 7.091 1.00 0.00 58 THR A CA 9
ATOM 15904 C C . THR A 1 58 ? -12.401 7.069 7.080 1.00 0.00 58 THR A C 9
ATOM 15905 O O . THR A 1 58 ? -12.321 6.355 6.081 1.00 0.00 58 THR A O 9
ATOM 15916 N N . VAL A 1 59 ? -11.726 6.825 8.199 1.00 0.00 59 VAL A N 9
ATOM 15917 C CA . VAL A 1 59 ? -10.834 5.678 8.319 1.00 0.00 59 VAL A CA 9
ATOM 15918 C C . VAL A 1 59 ? -11.063 4.939 9.633 1.00 0.00 59 VAL A C 9
ATOM 15919 O O . VAL A 1 59 ? -10.900 5.507 10.712 1.00 0.00 59 VAL A O 9
ATOM 15932 N N . GLU A 1 60 ? -11.442 3.668 9.533 1.00 0.00 60 GLU A N 9
ATOM 15933 C CA . GLU A 1 60 ? -11.693 2.852 10.714 1.00 0.00 60 GLU A CA 9
ATOM 15934 C C . GLU A 1 60 ? -10.989 1.502 10.603 1.00 0.00 60 GLU A C 9
ATOM 15935 O O . GLU A 1 60 ? -10.433 1.165 9.558 1.00 0.00 60 GLU A O 9
ATOM 15947 N N . SER A 1 61 ? -11.016 0.736 11.689 1.00 0.00 61 SER A N 9
ATOM 15948 C CA . SER A 1 61 ? -10.376 -0.574 11.716 1.00 0.00 61 SER A CA 9
ATOM 15949 C C . SER A 1 61 ? -11.352 -1.664 11.280 1.00 0.00 61 SER A C 9
ATOM 15950 O O . SER A 1 61 ? -12.559 -1.553 11.494 1.00 0.00 61 SER A O 9
ATOM 15958 N N . ALA A 1 62 ? -10.819 -2.716 10.667 1.00 0.00 62 ALA A N 9
ATOM 15959 C CA . ALA A 1 62 ? -11.640 -3.826 10.203 1.00 0.00 62 ALA A CA 9
ATOM 15960 C C . ALA A 1 62 ? -12.685 -4.210 11.245 1.00 0.00 62 ALA A C 9
ATOM 15961 O O . ALA A 1 62 ? -12.347 -4.671 12.335 1.00 0.00 62 ALA A O 9
ATOM 15968 N N . GLN A 1 63 ? -13.955 -4.015 10.903 1.00 0.00 63 GLN A N 9
ATOM 15969 C CA . GLN A 1 63 ? -15.048 -4.340 11.811 1.00 0.00 63 GLN A CA 9
ATOM 15970 C C . GLN A 1 63 ? -16.162 -5.082 11.079 1.00 0.00 63 GLN A C 9
ATOM 15971 O O . GLN A 1 63 ? -16.845 -5.924 11.659 1.00 0.00 63 GLN A O 9
ATOM 15985 N N . ASN A 1 64 ? -16.338 -4.762 9.801 1.00 0.00 64 ASN A N 9
ATOM 15986 C CA . ASN A 1 64 ? -17.370 -5.398 8.989 1.00 0.00 64 ASN A CA 9
ATOM 15987 C C . ASN A 1 64 ? -16.748 -6.321 7.945 1.00 0.00 64 ASN A C 9
ATOM 15988 O O . ASN A 1 64 ? -16.000 -5.876 7.074 1.00 0.00 64 ASN A O 9
ATOM 15999 N N . PHE A 1 65 ? -17.064 -7.608 8.038 1.00 0.00 65 PHE A N 9
ATOM 16000 C CA . PHE A 1 65 ? -16.537 -8.594 7.102 1.00 0.00 65 PHE A CA 9
ATOM 16001 C C . PHE A 1 65 ? -17.661 -9.446 6.520 1.00 0.00 65 PHE A C 9
ATOM 16002 O O . PHE A 1 65 ? -17.494 -10.646 6.298 1.00 0.00 65 PHE A O 9
ATOM 16019 N N . SER A 1 66 ? -18.806 -8.818 6.274 1.00 0.00 66 SER A N 9
ATOM 16020 C CA . SER A 1 66 ? -19.960 -9.518 5.722 1.00 0.00 66 SER A CA 9
ATOM 16021 C C . SER A 1 66 ? -19.752 -9.824 4.242 1.00 0.00 66 SER A C 9
ATOM 16022 O O . SER A 1 66 ? -20.294 -10.796 3.714 1.00 0.00 66 SER A O 9
ATOM 16030 N N . LEU A 1 67 ? -18.963 -8.987 3.576 1.00 0.00 67 LEU A N 9
ATOM 16031 C CA . LEU A 1 67 ? -18.682 -9.167 2.156 1.00 0.00 67 LEU A CA 9
ATOM 16032 C C . LEU A 1 67 ? -18.115 -10.556 1.885 1.00 0.00 67 LEU A C 9
ATOM 16033 O O . LEU A 1 67 ? -18.724 -11.359 1.177 1.00 0.00 67 LEU A O 9
ATOM 16049 N N . VAL A 1 68 ? -16.946 -10.835 2.453 1.00 0.00 68 VAL A N 9
ATOM 16050 C CA . VAL A 1 68 ? -16.298 -12.129 2.275 1.00 0.00 68 VAL A CA 9
ATOM 16051 C C . VAL A 1 68 ? -16.834 -13.153 3.270 1.00 0.00 68 VAL A C 9
ATOM 16052 O O . VAL A 1 68 ? -17.312 -12.812 4.352 1.00 0.00 68 VAL A O 9
ATOM 16065 N N . PRO A 1 69 ? -16.752 -14.438 2.897 1.00 0.00 69 PRO A N 9
ATOM 16066 C CA . PRO A 1 69 ? -17.222 -15.539 3.743 1.00 0.00 69 PRO A CA 9
ATOM 16067 C C . PRO A 1 69 ? -16.346 -15.739 4.975 1.00 0.00 69 PRO A C 9
ATOM 16068 O O . PRO A 1 69 ? -15.281 -15.137 5.113 1.00 0.00 69 PRO A O 9
ATOM 16079 N N . PRO A 1 70 ? -16.803 -16.604 5.892 1.00 0.00 70 PRO A N 9
ATOM 16080 C CA . PRO A 1 70 ? -16.075 -16.904 7.129 1.00 0.00 70 PRO A CA 9
ATOM 16081 C C . PRO A 1 70 ? -14.799 -17.698 6.873 1.00 0.00 70 PRO A C 9
ATOM 16082 O O . PRO A 1 70 ? -14.843 -18.811 6.350 1.00 0.00 70 PRO A O 9
ATOM 16093 N N . GLY A 1 71 ? -13.661 -17.118 7.244 1.00 0.00 71 GLY A N 9
ATOM 16094 C CA . GLY A 1 71 ? -12.388 -17.787 7.047 1.00 0.00 71 GLY A CA 9
ATOM 16095 C C . GLY A 1 71 ? -11.497 -17.057 6.062 1.00 0.00 71 GLY A C 9
ATOM 16096 O O . GLY A 1 71 ? -10.293 -17.308 5.996 1.00 0.00 71 GLY A O 9
ATOM 16100 N N . THR A 1 72 ? -12.088 -16.150 5.290 1.00 0.00 72 THR A N 9
ATOM 16101 C CA . THR A 1 72 ? -11.341 -15.383 4.301 1.00 0.00 72 THR A CA 9
ATOM 16102 C C . THR A 1 72 ? -10.508 -14.293 4.966 1.00 0.00 72 THR A C 9
ATOM 16103 O O . THR A 1 72 ? -11.031 -13.468 5.714 1.00 0.00 72 THR A O 9
ATOM 16114 N N . ASN A 1 73 ? -9.208 -14.296 4.688 1.00 0.00 73 ASN A N 9
ATOM 16115 C CA . ASN A 1 73 ? -8.302 -13.306 5.259 1.00 0.00 73 ASN A CA 9
ATOM 16116 C C . ASN A 1 73 ? -8.980 -11.943 5.361 1.00 0.00 73 ASN A C 9
ATOM 16117 O O . ASN A 1 73 ? -9.285 -11.296 4.359 1.00 0.00 73 ASN A O 9
ATOM 16128 N N . PRO A 1 74 ? -9.222 -11.494 6.602 1.00 0.00 74 PRO A N 9
ATOM 16129 C CA . PRO A 1 74 ? -9.865 -10.203 6.865 1.00 0.00 74 PRO A CA 9
ATOM 16130 C C . PRO A 1 74 ? -8.967 -9.024 6.508 1.00 0.00 74 PRO A C 9
ATOM 16131 O O . PRO A 1 74 ? -7.836 -9.207 6.057 1.00 0.00 74 PRO A O 9
ATOM 16142 N N . HIS A 1 75 ? -9.476 -7.814 6.714 1.00 0.00 75 HIS A N 9
ATOM 16143 C CA . HIS A 1 75 ? -8.718 -6.604 6.415 1.00 0.00 75 HIS A CA 9
ATOM 16144 C C . HIS A 1 75 ? -8.233 -5.935 7.697 1.00 0.00 75 HIS A C 9
ATOM 16145 O O . HIS A 1 75 ? -8.647 -6.307 8.797 1.00 0.00 75 HIS A O 9
ATOM 16160 N N . CYS A 1 76 ? -7.356 -4.949 7.550 1.00 0.00 76 CYS A N 9
ATOM 16161 C CA . CYS A 1 76 ? -6.813 -4.230 8.697 1.00 0.00 76 CYS A CA 9
ATOM 16162 C C . CYS A 1 76 ? -7.615 -2.962 8.972 1.00 0.00 76 CYS A C 9
ATOM 16163 O O . CYS A 1 76 ? -8.092 -2.746 10.086 1.00 0.00 76 CYS A O 9
ATOM 16171 N N . PHE A 1 77 ? -7.758 -2.125 7.949 1.00 0.00 77 PHE A N 9
ATOM 16172 C CA . PHE A 1 77 ? -8.499 -0.877 8.081 1.00 0.00 77 PHE A CA 9
ATOM 16173 C C . PHE A 1 77 ? -9.337 -0.607 6.835 1.00 0.00 77 PHE A C 9
ATOM 16174 O O . PHE A 1 77 ? -9.019 -1.084 5.746 1.00 0.00 77 PHE A O 9
ATOM 16191 N N . GLU A 1 78 ? -10.409 0.160 7.004 1.00 0.00 78 GLU A N 9
ATOM 16192 C CA . GLU A 1 78 ? -11.294 0.492 5.893 1.00 0.00 78 GLU A CA 9
ATOM 16193 C C . GLU A 1 78 ? -11.208 1.977 5.554 1.00 0.00 78 GLU A C 9
ATOM 16194 O O . GLU A 1 78 ? -11.242 2.830 6.441 1.00 0.00 78 GLU A O 9
ATOM 16206 N N . ILE A 1 79 ? -11.095 2.278 4.264 1.00 0.00 79 ILE A N 9
ATOM 16207 C CA . ILE A 1 79 ? -11.005 3.659 3.808 1.00 0.00 79 ILE A CA 9
ATOM 16208 C C . ILE A 1 79 ? -12.306 4.107 3.151 1.00 0.00 79 ILE A C 9
ATOM 16209 O O . ILE A 1 79 ? -12.404 4.176 1.925 1.00 0.00 79 ILE A O 9
ATOM 16225 N N . VAL A 1 80 ? -13.304 4.413 3.974 1.00 0.00 80 VAL A N 9
ATOM 16226 C CA . VAL A 1 80 ? -14.599 4.858 3.474 1.00 0.00 80 VAL A CA 9
ATOM 16227 C C . VAL A 1 80 ? -14.442 6.020 2.499 1.00 0.00 80 VAL A C 9
ATOM 16228 O O . VAL A 1 80 ? -14.203 7.158 2.904 1.00 0.00 80 VAL A O 9
ATOM 16241 N N . THR A 1 81 ? -14.578 5.726 1.209 1.00 0.00 81 THR A N 9
ATOM 16242 C CA . THR A 1 81 ? -14.451 6.745 0.175 1.00 0.00 81 THR A CA 9
ATOM 16243 C C . THR A 1 81 ? -15.819 7.197 -0.322 1.00 0.00 81 THR A C 9
ATOM 16244 O O . THR A 1 81 ? -16.850 6.701 0.132 1.00 0.00 81 THR A O 9
ATOM 16255 N N . ALA A 1 82 ? -15.821 8.141 -1.257 1.00 0.00 82 ALA A N 9
ATOM 16256 C CA . ALA A 1 82 ? -17.063 8.658 -1.818 1.00 0.00 82 ALA A CA 9
ATOM 16257 C C . ALA A 1 82 ? -17.594 7.740 -2.914 1.00 0.00 82 ALA A C 9
ATOM 16258 O O . ALA A 1 82 ? -18.556 8.075 -3.604 1.00 0.00 82 ALA A O 9
ATOM 16265 N N . ASN A 1 83 ? -16.961 6.582 -3.068 1.00 0.00 83 ASN A N 9
ATOM 16266 C CA . ASN A 1 83 ? -17.371 5.616 -4.081 1.00 0.00 83 ASN A CA 9
ATOM 16267 C C . ASN A 1 83 ? -17.825 4.310 -3.436 1.00 0.00 83 ASN A C 9
ATOM 16268 O O . ASN A 1 83 ? -18.790 3.689 -3.880 1.00 0.00 83 ASN A O 9
ATOM 16279 N N . ALA A 1 84 ? -17.122 3.900 -2.385 1.00 0.00 84 ALA A N 9
ATOM 16280 C CA . ALA A 1 84 ? -17.454 2.670 -1.677 1.00 0.00 84 ALA A CA 9
ATOM 16281 C C . ALA A 1 84 ? -16.532 2.460 -0.480 1.00 0.00 84 ALA A C 9
ATOM 16282 O O . ALA A 1 84 ? -15.619 3.250 -0.239 1.00 0.00 84 ALA A O 9
ATOM 16289 N N . THR A 1 85 ? -16.778 1.390 0.270 1.00 0.00 85 THR A N 9
ATOM 16290 C CA . THR A 1 85 ? -15.972 1.077 1.443 1.00 0.00 85 THR A CA 9
ATOM 16291 C C . THR A 1 85 ? -14.763 0.227 1.068 1.00 0.00 85 THR A C 9
ATOM 16292 O O . THR A 1 85 ? -14.906 -0.908 0.615 1.00 0.00 85 THR A O 9
ATOM 16303 N N . TYR A 1 86 ? -13.572 0.784 1.261 1.00 0.00 86 TYR A N 9
ATOM 16304 C CA . TYR A 1 86 ? -12.338 0.078 0.941 1.00 0.00 86 TYR A CA 9
ATOM 16305 C C . TYR A 1 86 ? -11.975 -0.912 2.044 1.00 0.00 86 TYR A C 9
ATOM 16306 O O . TYR A 1 86 ? -12.292 -0.699 3.215 1.00 0.00 86 TYR A O 9
ATOM 16324 N N . PHE A 1 87 ? -11.308 -1.996 1.662 1.00 0.00 87 PHE A N 9
ATOM 16325 C CA . PHE A 1 87 ? -10.902 -3.020 2.617 1.00 0.00 87 PHE A CA 9
ATOM 16326 C C . PHE A 1 87 ? -9.457 -3.448 2.374 1.00 0.00 87 PHE A C 9
ATOM 16327 O O . PHE A 1 87 ? -9.196 -4.415 1.659 1.00 0.00 87 PHE A O 9
ATOM 16344 N N . VAL A 1 88 ? -8.522 -2.719 2.975 1.00 0.00 88 VAL A N 9
ATOM 16345 C CA . VAL A 1 88 ? -7.104 -3.022 2.825 1.00 0.00 88 VAL A CA 9
ATOM 16346 C C . VAL A 1 88 ? -6.661 -4.085 3.823 1.00 0.00 88 VAL A C 9
ATOM 16347 O O . VAL A 1 88 ? -7.010 -4.030 5.002 1.00 0.00 88 VAL A O 9
ATOM 16360 N N . GLY A 1 89 ? -5.888 -5.055 3.343 1.00 0.00 89 GLY A N 9
ATOM 16361 C CA . GLY A 1 89 ? -5.409 -6.119 4.206 1.00 0.00 89 GLY A CA 9
ATOM 16362 C C . GLY A 1 89 ? -4.668 -7.197 3.442 1.00 0.00 89 GLY A C 9
ATOM 16363 O O . GLY A 1 89 ? -3.636 -6.931 2.825 1.00 0.00 89 GLY A O 9
ATOM 16367 N N . GLU A 1 90 ? -5.193 -8.417 3.482 1.00 0.00 90 GLU A N 9
ATOM 16368 C CA . GLU A 1 90 ? -4.572 -9.540 2.789 1.00 0.00 90 GLU A CA 9
ATOM 16369 C C . GLU A 1 90 ? -5.539 -10.162 1.786 1.00 0.00 90 GLU A C 9
ATOM 16370 O O . GLU A 1 90 ? -6.752 -9.987 1.887 1.00 0.00 90 GLU A O 9
ATOM 16382 N N . MET A 1 91 ? -4.990 -10.889 0.818 1.00 0.00 91 MET A N 9
ATOM 16383 C CA . MET A 1 91 ? -5.804 -11.538 -0.204 1.00 0.00 91 MET A CA 9
ATOM 16384 C C . MET A 1 91 ? -6.286 -12.905 0.272 1.00 0.00 91 MET A C 9
ATOM 16385 O O . MET A 1 91 ? -5.680 -13.537 1.137 1.00 0.00 91 MET A O 9
ATOM 16399 N N . PRO A 1 92 ? -7.402 -13.373 -0.305 1.00 0.00 92 PRO A N 9
ATOM 16400 C CA . PRO A 1 92 ? -7.990 -14.670 0.045 1.00 0.00 92 PRO A CA 9
ATOM 16401 C C . PRO A 1 92 ? -7.136 -15.840 -0.430 1.00 0.00 92 PRO A C 9
ATOM 16402 O O . PRO A 1 92 ? -7.271 -16.300 -1.563 1.00 0.00 92 PRO A O 9
ATOM 16413 N N . GLY A 1 93 ? -6.256 -16.319 0.445 1.00 0.00 93 GLY A N 9
ATOM 16414 C CA . GLY A 1 93 ? -5.394 -17.433 0.096 1.00 0.00 93 GLY A CA 9
ATOM 16415 C C . GLY A 1 93 ? -4.202 -17.004 -0.737 1.00 0.00 93 GLY A C 9
ATOM 16416 O O . GLY A 1 93 ? -4.356 -16.319 -1.747 1.00 0.00 93 GLY A O 9
ATOM 16420 N N . GLY A 1 94 ? -3.009 -17.407 -0.311 1.00 0.00 94 GLY A N 9
ATOM 16421 C CA . GLY A 1 94 ? -1.803 -17.049 -1.035 1.00 0.00 94 GLY A CA 9
ATOM 16422 C C . GLY A 1 94 ? -0.675 -18.036 -0.808 1.00 0.00 94 GLY A C 9
ATOM 16423 O O . GLY A 1 94 ? -0.880 -19.102 -0.225 1.00 0.00 94 GLY A O 9
ATOM 16427 N N . THR A 1 95 ? 0.520 -17.683 -1.270 1.00 0.00 95 THR A N 9
ATOM 16428 C CA . THR A 1 95 ? 1.684 -18.546 -1.116 1.00 0.00 95 THR A CA 9
ATOM 16429 C C . THR A 1 95 ? 2.020 -18.761 0.356 1.00 0.00 95 THR A C 9
ATOM 16430 O O . THR A 1 95 ? 1.753 -17.913 1.208 1.00 0.00 95 THR A O 9
ATOM 16441 N N . PRO A 1 96 ? 2.619 -19.920 0.664 1.00 0.00 96 PRO A N 9
ATOM 16442 C CA . PRO A 1 96 ? 3.005 -20.272 2.034 1.00 0.00 96 PRO A CA 9
ATOM 16443 C C . PRO A 1 96 ? 4.164 -19.424 2.545 1.00 0.00 96 PRO A C 9
ATOM 16444 O O . PRO A 1 96 ? 5.313 -19.623 2.153 1.00 0.00 96 PRO A O 9
ATOM 16455 N N . GLY A 1 97 ? 3.855 -18.476 3.425 1.00 0.00 97 GLY A N 9
ATOM 16456 C CA . GLY A 1 97 ? 4.883 -17.612 3.976 1.00 0.00 97 GLY A CA 9
ATOM 16457 C C . GLY A 1 97 ? 5.599 -16.808 2.909 1.00 0.00 97 GLY A C 9
ATOM 16458 O O . GLY A 1 97 ? 5.291 -16.925 1.723 1.00 0.00 97 GLY A O 9
ATOM 16462 N N . GLY A 1 98 ? 6.556 -15.988 3.330 1.00 0.00 98 GLY A N 9
ATOM 16463 C CA . GLY A 1 98 ? 7.302 -15.172 2.389 1.00 0.00 98 GLY A CA 9
ATOM 16464 C C . GLY A 1 98 ? 7.670 -13.818 2.961 1.00 0.00 98 GLY A C 9
ATOM 16465 O O . GLY A 1 98 ? 6.856 -12.894 2.999 1.00 0.00 98 GLY A O 9
ATOM 16469 N N . PRO A 1 99 ? 8.923 -13.685 3.419 1.00 0.00 99 PRO A N 9
ATOM 16470 C CA . PRO A 1 99 ? 9.426 -12.437 4.001 1.00 0.00 99 PRO A CA 9
ATOM 16471 C C . PRO A 1 99 ? 9.587 -11.336 2.960 1.00 0.00 99 PRO A C 9
ATOM 16472 O O . PRO A 1 99 ? 10.058 -10.241 3.268 1.00 0.00 99 PRO A O 9
ATOM 16483 N N . SER A 1 100 ? 9.192 -11.632 1.725 1.00 0.00 100 SER A N 9
ATOM 16484 C CA . SER A 1 100 ? 9.295 -10.667 0.637 1.00 0.00 100 SER A CA 9
ATOM 16485 C C . SER A 1 100 ? 8.348 -9.492 0.861 1.00 0.00 100 SER A C 9
ATOM 16486 O O . SER A 1 100 ? 8.778 -8.344 0.968 1.00 0.00 100 SER A O 9
ATOM 16494 N N . GLY A 1 101 ? 7.053 -9.788 0.931 1.00 0.00 101 GLY A N 9
ATOM 16495 C CA . GLY A 1 101 ? 6.064 -8.748 1.141 1.00 0.00 101 GLY A CA 9
ATOM 16496 C C . GLY A 1 101 ? 4.794 -9.275 1.778 1.00 0.00 101 GLY A C 9
ATOM 16497 O O . GLY A 1 101 ? 3.736 -9.285 1.150 1.00 0.00 101 GLY A O 9
ATOM 16501 N N . GLN A 1 102 ? 4.899 -9.716 3.028 1.00 0.00 102 GLN A N 9
ATOM 16502 C CA . GLN A 1 102 ? 3.750 -10.250 3.748 1.00 0.00 102 GLN A CA 9
ATOM 16503 C C . GLN A 1 102 ? 4.012 -10.274 5.251 1.00 0.00 102 GLN A C 9
ATOM 16504 O O . GLN A 1 102 ? 5.116 -10.587 5.693 1.00 0.00 102 GLN A O 9
ATOM 16518 N N . GLY A 1 103 ? 2.989 -9.939 6.031 1.00 0.00 103 GLY A N 9
ATOM 16519 C CA . GLY A 1 103 ? 3.129 -9.928 7.475 1.00 0.00 103 GLY A CA 9
ATOM 16520 C C . GLY A 1 103 ? 1.838 -9.564 8.181 1.00 0.00 103 GLY A C 9
ATOM 16521 O O . GLY A 1 103 ? 0.766 -9.584 7.577 1.00 0.00 103 GLY A O 9
ATOM 16525 N N . ALA A 1 104 ? 1.940 -9.231 9.463 1.00 0.00 104 ALA A N 9
ATOM 16526 C CA . ALA A 1 104 ? 0.771 -8.861 10.252 1.00 0.00 104 ALA A CA 9
ATOM 16527 C C . ALA A 1 104 ? 0.803 -7.381 10.618 1.00 0.00 104 ALA A C 9
ATOM 16528 O O . ALA A 1 104 ? -0.064 -6.612 10.205 1.00 0.00 104 ALA A O 9
ATOM 16535 N N . GLU A 1 105 ? 1.807 -6.990 11.397 1.00 0.00 105 GLU A N 9
ATOM 16536 C CA . GLU A 1 105 ? 1.950 -5.602 11.820 1.00 0.00 105 GLU A CA 9
ATOM 16537 C C . GLU A 1 105 ? 2.024 -4.670 10.613 1.00 0.00 105 GLU A C 9
ATOM 16538 O O . GLU A 1 105 ? 1.464 -3.575 10.627 1.00 0.00 105 GLU A O 9
ATOM 16550 N N . ALA A 1 106 ? 2.719 -5.115 9.572 1.00 0.00 106 ALA A N 9
ATOM 16551 C CA . ALA A 1 106 ? 2.866 -4.323 8.357 1.00 0.00 106 ALA A CA 9
ATOM 16552 C C . ALA A 1 106 ? 1.596 -3.532 8.061 1.00 0.00 106 ALA A C 9
ATOM 16553 O O . ALA A 1 106 ? 1.642 -2.319 7.861 1.00 0.00 106 ALA A O 9
ATOM 16560 N N . ALA A 1 107 ? 0.464 -4.228 8.033 1.00 0.00 107 ALA A N 9
ATOM 16561 C CA . ALA A 1 107 ? -0.818 -3.590 7.763 1.00 0.00 107 ALA A CA 9
ATOM 16562 C C . ALA A 1 107 ? -1.093 -2.467 8.757 1.00 0.00 107 ALA A C 9
ATOM 16563 O O . ALA A 1 107 ? -1.413 -1.344 8.366 1.00 0.00 107 ALA A O 9
ATOM 16570 N N . ARG A 1 108 ? -0.968 -2.777 10.043 1.00 0.00 108 ARG A N 9
ATOM 16571 C CA . ARG A 1 108 ? -1.205 -1.794 11.093 1.00 0.00 108 ARG A CA 9
ATOM 16572 C C . ARG A 1 108 ? -0.530 -0.467 10.758 1.00 0.00 108 ARG A C 9
ATOM 16573 O O . ARG A 1 108 ? -1.150 0.593 10.832 1.00 0.00 108 ARG A O 9
ATOM 16594 N N . GLY A 1 109 ? 0.746 -0.535 10.390 1.00 0.00 109 GLY A N 9
ATOM 16595 C CA . GLY A 1 109 ? 1.484 0.668 10.050 1.00 0.00 109 GLY A CA 9
ATOM 16596 C C . GLY A 1 109 ? 0.712 1.578 9.117 1.00 0.00 109 GLY A C 9
ATOM 16597 O O . GLY A 1 109 ? 0.607 2.780 9.358 1.00 0.00 109 GLY A O 9
ATOM 16601 N N . TRP A 1 110 ? 0.172 1.005 8.047 1.00 0.00 110 TRP A N 9
ATOM 16602 C CA . TRP A 1 110 ? -0.593 1.774 7.073 1.00 0.00 110 TRP A CA 9
ATOM 16603 C C . TRP A 1 110 ? -1.765 2.486 7.740 1.00 0.00 110 TRP A C 9
ATOM 16604 O O . TRP A 1 110 ? -1.963 3.685 7.550 1.00 0.00 110 TRP A O 9
ATOM 16625 N N . GLU A 1 111 ? -2.538 1.739 8.522 1.00 0.00 111 GLU A N 9
ATOM 16626 C CA . GLU A 1 111 ? -3.691 2.301 9.216 1.00 0.00 111 GLU A CA 9
ATOM 16627 C C . GLU A 1 111 ? -3.348 3.653 9.835 1.00 0.00 111 GLU A C 9
ATOM 16628 O O . GLU A 1 111 ? -4.018 4.654 9.579 1.00 0.00 111 GLU A O 9
ATOM 16640 N N . THR A 1 112 ? -2.298 3.675 10.650 1.00 0.00 112 THR A N 9
ATOM 16641 C CA . THR A 1 112 ? -1.866 4.902 11.307 1.00 0.00 112 THR A CA 9
ATOM 16642 C C . THR A 1 112 ? -1.281 5.887 10.301 1.00 0.00 112 THR A C 9
ATOM 16643 O O . THR A 1 112 ? -1.749 7.019 10.182 1.00 0.00 112 THR A O 9
ATOM 16654 N N . ALA A 1 113 ? -0.256 5.449 9.578 1.00 0.00 113 ALA A N 9
ATOM 16655 C CA . ALA A 1 113 ? 0.391 6.292 8.580 1.00 0.00 113 ALA A CA 9
ATOM 16656 C C . ALA A 1 113 ? -0.640 7.039 7.741 1.00 0.00 113 ALA A C 9
ATOM 16657 O O . ALA A 1 113 ? -0.686 8.270 7.749 1.00 0.00 113 ALA A O 9
ATOM 16664 N N . ILE A 1 114 ? -1.465 6.288 7.018 1.00 0.00 114 ILE A N 9
ATOM 16665 C CA . ILE A 1 114 ? -2.495 6.881 6.175 1.00 0.00 114 ILE A CA 9
ATOM 16666 C C . ILE A 1 114 ? -3.239 7.989 6.912 1.00 0.00 114 ILE A C 9
ATOM 16667 O O . ILE A 1 114 ? -3.376 9.102 6.405 1.00 0.00 114 ILE A O 9
ATOM 16683 N N . ARG A 1 115 ? -3.717 7.677 8.112 1.00 0.00 115 ARG A N 9
ATOM 16684 C CA . ARG A 1 115 ? -4.446 8.646 8.920 1.00 0.00 115 ARG A CA 9
ATOM 16685 C C . ARG A 1 115 ? -3.605 9.896 9.161 1.00 0.00 115 ARG A C 9
ATOM 16686 O O . ARG A 1 115 ? -4.109 11.017 9.093 1.00 0.00 115 ARG A O 9
ATOM 16707 N N . GLN A 1 116 ? -2.322 9.694 9.443 1.00 0.00 116 GLN A N 9
ATOM 16708 C CA . GLN A 1 116 ? -1.412 10.805 9.695 1.00 0.00 116 GLN A CA 9
ATOM 16709 C C . GLN A 1 116 ? -1.349 11.741 8.493 1.00 0.00 116 GLN A C 9
ATOM 16710 O O . GLN A 1 116 ? -1.481 12.957 8.632 1.00 0.00 116 GLN A O 9
ATOM 16724 N N . ALA A 1 117 ? -1.146 11.166 7.312 1.00 0.00 117 ALA A N 9
ATOM 16725 C CA . ALA A 1 117 ? -1.067 11.949 6.084 1.00 0.00 117 ALA A CA 9
ATOM 16726 C C . ALA A 1 117 ? -2.390 12.649 5.794 1.00 0.00 117 ALA A C 9
ATOM 16727 O O . ALA A 1 117 ? -2.412 13.776 5.296 1.00 0.00 117 ALA A O 9
ATOM 16734 N N . LEU A 1 118 ? -3.492 11.976 6.108 1.00 0.00 118 LEU A N 9
ATOM 16735 C CA . LEU A 1 118 ? -4.820 12.534 5.880 1.00 0.00 118 LEU A CA 9
ATOM 16736 C C . LEU A 1 118 ? -5.107 13.673 6.853 1.00 0.00 118 LEU A C 9
ATOM 16737 O O . LEU A 1 118 ? -6.115 14.367 6.730 1.00 0.00 118 LEU A O 9
ATOM 16753 N N . MET A 1 119 ? -4.212 13.860 7.817 1.00 0.00 119 MET A N 9
ATOM 16754 C CA . MET A 1 119 ? -4.368 14.917 8.809 1.00 0.00 119 MET A CA 9
ATOM 16755 C C . MET A 1 119 ? -4.652 16.256 8.136 1.00 0.00 119 MET A C 9
ATOM 16756 O O . MET A 1 119 ? -5.304 17.126 8.714 1.00 0.00 119 MET A O 9
ATOM 16770 N N . SER A 1 120 ? -4.158 16.415 6.912 1.00 0.00 120 SER A N 9
ATOM 16771 C CA . SER A 1 120 ? -4.356 17.650 6.163 1.00 0.00 120 SER A CA 9
ATOM 16772 C C . SER A 1 120 ? -5.786 17.744 5.638 1.00 0.00 120 SER A C 9
ATOM 16773 O O . SER A 1 120 ? -6.372 18.824 5.590 1.00 0.00 120 SER A O 9
ATOM 16781 N N . GLY A 1 121 ? -6.341 16.602 5.244 1.00 0.00 121 GLY A N 9
ATOM 16782 C CA . GLY A 1 121 ? -7.697 16.576 4.727 1.00 0.00 121 GLY A CA 9
ATOM 16783 C C . GLY A 1 121 ? -8.596 17.590 5.406 1.00 0.00 121 GLY A C 9
ATOM 16784 O O . GLY A 1 121 ? -8.961 18.613 4.827 1.00 0.00 121 GLY A O 9
ATOM 16788 N N . PRO A 1 122 ? -8.968 17.308 6.664 1.00 0.00 122 PRO A N 9
ATOM 16789 C CA . PRO A 1 122 ? -9.835 18.192 7.449 1.00 0.00 122 PRO A CA 9
ATOM 16790 C C . PRO A 1 122 ? -9.138 19.490 7.842 1.00 0.00 122 PRO A C 9
ATOM 16791 O O . PRO A 1 122 ? -9.670 20.579 7.631 1.00 0.00 122 PRO A O 9
ATOM 16802 N N . SER A 1 123 ? -7.944 19.365 8.413 1.00 0.00 123 SER A N 9
ATOM 16803 C CA . SER A 1 123 ? -7.175 20.529 8.838 1.00 0.00 123 SER A CA 9
ATOM 16804 C C . SER A 1 123 ? -5.798 20.114 9.345 1.00 0.00 123 SER A C 9
ATOM 16805 O O . SER A 1 123 ? -5.678 19.426 10.358 1.00 0.00 123 SER A O 9
ATOM 16813 N N . SER A 1 124 ? -4.759 20.539 8.632 1.00 0.00 124 SER A N 9
ATOM 16814 C CA . SER A 1 124 ? -3.389 20.209 9.007 1.00 0.00 124 SER A CA 9
ATOM 16815 C C . SER A 1 124 ? -3.220 20.228 10.523 1.00 0.00 124 SER A C 9
ATOM 16816 O O . SER A 1 124 ? -2.731 19.268 11.116 1.00 0.00 124 SER A O 9
ATOM 16824 N N . GLY A 1 125 ? -3.630 21.330 11.144 1.00 0.00 125 GLY A N 9
ATOM 16825 C CA . GLY A 1 125 ? -3.517 21.455 12.585 1.00 0.00 125 GLY A CA 9
ATOM 16826 C C . GLY A 1 125 ? -4.052 22.778 13.096 1.00 0.00 125 GLY A C 9
ATOM 16827 O O . GLY A 1 125 ? -3.413 23.818 12.935 1.00 0.00 125 GLY A O 9
ATOM 16831 N N . GLY A 1 1 ? 15.214 25.841 -5.254 1.00 0.00 1 GLY A N 10
ATOM 16832 C CA . GLY A 1 1 ? 14.863 24.935 -4.176 1.00 0.00 1 GLY A CA 10
ATOM 16833 C C . GLY A 1 1 ? 13.459 24.380 -4.318 1.00 0.00 1 GLY A C 10
ATOM 16834 O O . GLY A 1 1 ? 12.549 24.786 -3.596 1.00 0.00 1 GLY A O 10
ATOM 16838 N N . SER A 1 2 ? 13.283 23.451 -5.252 1.00 0.00 2 SER A N 10
ATOM 16839 C CA . SER A 1 2 ? 11.979 22.845 -5.490 1.00 0.00 2 SER A CA 10
ATOM 16840 C C . SER A 1 2 ? 12.039 21.333 -5.294 1.00 0.00 2 SER A C 10
ATOM 16841 O O . SER A 1 2 ? 11.224 20.756 -4.575 1.00 0.00 2 SER A O 10
ATOM 16849 N N . SER A 1 3 ? 13.011 20.697 -5.941 1.00 0.00 3 SER A N 10
ATOM 16850 C CA . SER A 1 3 ? 13.177 19.252 -5.842 1.00 0.00 3 SER A CA 10
ATOM 16851 C C . SER A 1 3 ? 14.089 18.888 -4.675 1.00 0.00 3 SER A C 10
ATOM 16852 O O . SER A 1 3 ? 14.730 19.754 -4.080 1.00 0.00 3 SER A O 10
ATOM 16860 N N . GLY A 1 4 ? 14.143 17.599 -4.352 1.00 0.00 4 GLY A N 10
ATOM 16861 C CA . GLY A 1 4 ? 14.979 17.142 -3.258 1.00 0.00 4 GLY A CA 10
ATOM 16862 C C . GLY A 1 4 ? 14.642 15.730 -2.821 1.00 0.00 4 GLY A C 10
ATOM 16863 O O . GLY A 1 4 ? 13.906 15.020 -3.507 1.00 0.00 4 GLY A O 10
ATOM 16867 N N . SER A 1 5 ? 15.182 15.321 -1.678 1.00 0.00 5 SER A N 10
ATOM 16868 C CA . SER A 1 5 ? 14.939 13.982 -1.154 1.00 0.00 5 SER A CA 10
ATOM 16869 C C . SER A 1 5 ? 13.481 13.579 -1.349 1.00 0.00 5 SER A C 10
ATOM 16870 O O . SER A 1 5 ? 12.607 14.429 -1.516 1.00 0.00 5 SER A O 10
ATOM 16878 N N . SER A 1 6 ? 13.226 12.274 -1.326 1.00 0.00 6 SER A N 10
ATOM 16879 C CA . SER A 1 6 ? 11.875 11.756 -1.504 1.00 0.00 6 SER A CA 10
ATOM 16880 C C . SER A 1 6 ? 10.914 12.387 -0.500 1.00 0.00 6 SER A C 10
ATOM 16881 O O . SER A 1 6 ? 11.314 13.200 0.332 1.00 0.00 6 SER A O 10
ATOM 16889 N N . GLY A 1 7 ? 9.644 12.004 -0.585 1.00 0.00 7 GLY A N 10
ATOM 16890 C CA . GLY A 1 7 ? 8.645 12.541 0.321 1.00 0.00 7 GLY A CA 10
ATOM 16891 C C . GLY A 1 7 ? 7.549 11.541 0.634 1.00 0.00 7 GLY A C 10
ATOM 16892 O O . GLY A 1 7 ? 6.493 11.907 1.151 1.00 0.00 7 GLY A O 10
ATOM 16896 N N . THR A 1 8 ? 7.798 10.274 0.319 1.00 0.00 8 THR A N 10
ATOM 16897 C CA . THR A 1 8 ? 6.824 9.219 0.566 1.00 0.00 8 THR A CA 10
ATOM 16898 C C . THR A 1 8 ? 6.858 8.770 2.023 1.00 0.00 8 THR A C 10
ATOM 16899 O O . THR A 1 8 ? 7.923 8.482 2.570 1.00 0.00 8 THR A O 10
ATOM 16910 N N . LEU A 1 9 ? 5.686 8.712 2.646 1.00 0.00 9 LEU A N 10
ATOM 16911 C CA . LEU A 1 9 ? 5.582 8.296 4.041 1.00 0.00 9 LEU A CA 10
ATOM 16912 C C . LEU A 1 9 ? 5.657 6.778 4.164 1.00 0.00 9 LEU A C 10
ATOM 16913 O O . LEU A 1 9 ? 6.406 6.248 4.984 1.00 0.00 9 LEU A O 10
ATOM 16929 N N . ARG A 1 10 ? 4.877 6.083 3.341 1.00 0.00 10 ARG A N 10
ATOM 16930 C CA . ARG A 1 10 ? 4.857 4.626 3.357 1.00 0.00 10 ARG A CA 10
ATOM 16931 C C . ARG A 1 10 ? 4.870 4.066 1.938 1.00 0.00 10 ARG A C 10
ATOM 16932 O O . ARG A 1 10 ? 4.488 4.750 0.988 1.00 0.00 10 ARG A O 10
ATOM 16953 N N . GLU A 1 11 ? 5.311 2.820 1.803 1.00 0.00 11 GLU A N 10
ATOM 16954 C CA . GLU A 1 11 ? 5.375 2.170 0.499 1.00 0.00 11 GLU A CA 10
ATOM 16955 C C . GLU A 1 11 ? 5.537 0.660 0.651 1.00 0.00 11 GLU A C 10
ATOM 16956 O O . GLU A 1 11 ? 6.304 0.188 1.489 1.00 0.00 11 GLU A O 10
ATOM 16968 N N . GLY A 1 12 ? 4.808 -0.093 -0.167 1.00 0.00 12 GLY A N 10
ATOM 16969 C CA . GLY A 1 12 ? 4.884 -1.541 -0.108 1.00 0.00 12 GLY A CA 10
ATOM 16970 C C . GLY A 1 12 ? 3.670 -2.211 -0.720 1.00 0.00 12 GLY A C 10
ATOM 16971 O O . GLY A 1 12 ? 2.626 -1.582 -0.892 1.00 0.00 12 GLY A O 10
ATOM 16975 N N . TRP A 1 13 ? 3.806 -3.490 -1.050 1.00 0.00 13 TRP A N 10
ATOM 16976 C CA . TRP A 1 13 ? 2.711 -4.246 -1.648 1.00 0.00 13 TRP A CA 10
ATOM 16977 C C . TRP A 1 13 ? 1.515 -4.309 -0.705 1.00 0.00 13 TRP A C 10
ATOM 16978 O O . TRP A 1 13 ? 1.605 -4.861 0.391 1.00 0.00 13 TRP A O 10
ATOM 16999 N N . VAL A 1 14 ? 0.394 -3.741 -1.139 1.00 0.00 14 VAL A N 10
ATOM 17000 C CA . VAL A 1 14 ? -0.821 -3.734 -0.334 1.00 0.00 14 VAL A CA 10
ATOM 17001 C C . VAL A 1 14 ? -2.049 -4.027 -1.189 1.00 0.00 14 VAL A C 10
ATOM 17002 O O . VAL A 1 14 ? -2.129 -3.608 -2.344 1.00 0.00 14 VAL A O 10
ATOM 17015 N N . VAL A 1 15 ? -3.005 -4.750 -0.614 1.00 0.00 15 VAL A N 10
ATOM 17016 C CA . VAL A 1 15 ? -4.231 -5.099 -1.322 1.00 0.00 15 VAL A CA 10
ATOM 17017 C C . VAL A 1 15 ? -5.416 -4.296 -0.797 1.00 0.00 15 VAL A C 10
ATOM 17018 O O . VAL A 1 15 ? -5.383 -3.779 0.320 1.00 0.00 15 VAL A O 10
ATOM 17031 N N . HIS A 1 16 ? -6.463 -4.197 -1.610 1.00 0.00 16 HIS A N 10
ATOM 17032 C CA . HIS A 1 16 ? -7.661 -3.458 -1.228 1.00 0.00 16 HIS A CA 10
ATOM 17033 C C . HIS A 1 16 ? -8.868 -3.923 -2.037 1.00 0.00 16 HIS A C 10
ATOM 17034 O O . HIS A 1 16 ? -8.733 -4.340 -3.187 1.00 0.00 16 HIS A O 10
ATOM 17049 N N . TYR A 1 17 ? -10.046 -3.849 -1.427 1.00 0.00 17 TYR A N 10
ATOM 17050 C CA . TYR A 1 17 ? -11.276 -4.266 -2.090 1.00 0.00 17 TYR A CA 10
ATOM 17051 C C . TYR A 1 17 ? -12.481 -3.527 -1.515 1.00 0.00 17 TYR A C 10
ATOM 17052 O O . TYR A 1 17 ? -12.497 -3.162 -0.340 1.00 0.00 17 TYR A O 10
ATOM 17070 N N . SER A 1 18 ? -13.490 -3.312 -2.354 1.00 0.00 18 SER A N 10
ATOM 17071 C CA . SER A 1 18 ? -14.699 -2.615 -1.932 1.00 0.00 18 SER A CA 10
ATOM 17072 C C . SER A 1 18 ? -15.772 -3.606 -1.492 1.00 0.00 18 SER A C 10
ATOM 17073 O O . SER A 1 18 ? -15.536 -4.812 -1.443 1.00 0.00 18 SER A O 10
ATOM 17081 N N . ASN A 1 19 ? -16.953 -3.086 -1.173 1.00 0.00 19 ASN A N 10
ATOM 17082 C CA . ASN A 1 19 ? -18.064 -3.925 -0.736 1.00 0.00 19 ASN A CA 10
ATOM 17083 C C . ASN A 1 19 ? -19.121 -4.041 -1.830 1.00 0.00 19 ASN A C 10
ATOM 17084 O O . ASN A 1 19 ? -20.320 -3.971 -1.562 1.00 0.00 19 ASN A O 10
ATOM 17095 N N . LYS A 1 20 ? -18.667 -4.221 -3.066 1.00 0.00 20 LYS A N 10
ATOM 17096 C CA . LYS A 1 20 ? -19.571 -4.350 -4.203 1.00 0.00 20 LYS A CA 10
ATOM 17097 C C . LYS A 1 20 ? -19.162 -5.518 -5.094 1.00 0.00 20 LYS A C 10
ATOM 17098 O O . LYS A 1 20 ? -19.995 -6.339 -5.478 1.00 0.00 20 LYS A O 10
ATOM 17117 N N . ASP A 1 21 ? -17.875 -5.587 -5.418 1.00 0.00 21 ASP A N 10
ATOM 17118 C CA . ASP A 1 21 ? -17.355 -6.657 -6.262 1.00 0.00 21 ASP A CA 10
ATOM 17119 C C . ASP A 1 21 ? -16.176 -7.353 -5.591 1.00 0.00 21 ASP A C 10
ATOM 17120 O O . ASP A 1 21 ? -15.734 -8.414 -6.033 1.00 0.00 21 ASP A O 10
ATOM 17129 N N . THR A 1 22 ? -15.669 -6.749 -4.520 1.00 0.00 22 THR A N 10
ATOM 17130 C CA . THR A 1 22 ? -14.539 -7.310 -3.790 1.00 0.00 22 THR A CA 10
ATOM 17131 C C . THR A 1 22 ? -13.423 -7.729 -4.740 1.00 0.00 22 THR A C 10
ATOM 17132 O O . THR A 1 22 ? -12.979 -8.878 -4.724 1.00 0.00 22 THR A O 10
ATOM 17143 N N . LEU A 1 23 ? -12.973 -6.791 -5.566 1.00 0.00 23 LEU A N 10
ATOM 17144 C CA . LEU A 1 23 ? -11.906 -7.063 -6.524 1.00 0.00 23 LEU A CA 10
ATOM 17145 C C . LEU A 1 23 ? -10.537 -6.816 -5.899 1.00 0.00 23 LEU A C 10
ATOM 17146 O O . LEU A 1 23 ? -9.747 -6.021 -6.407 1.00 0.00 23 LEU A O 10
ATOM 17162 N N . ARG A 1 24 ? -10.263 -7.503 -4.795 1.00 0.00 24 ARG A N 10
ATOM 17163 C CA . ARG A 1 24 ? -8.989 -7.359 -4.102 1.00 0.00 24 ARG A CA 10
ATOM 17164 C C . ARG A 1 24 ? -7.847 -7.165 -5.096 1.00 0.00 24 ARG A C 10
ATOM 17165 O O . ARG A 1 24 ? -7.435 -8.105 -5.776 1.00 0.00 24 ARG A O 10
ATOM 17186 N N . LYS A 1 25 ? -7.341 -5.939 -5.176 1.00 0.00 25 LYS A N 10
ATOM 17187 C CA . LYS A 1 25 ? -6.248 -5.620 -6.086 1.00 0.00 25 LYS A CA 10
ATOM 17188 C C . LYS A 1 25 ? -4.936 -5.458 -5.324 1.00 0.00 25 LYS A C 10
ATOM 17189 O O . LYS A 1 25 ? -4.813 -4.591 -4.459 1.00 0.00 25 LYS A O 10
ATOM 17208 N N . ARG A 1 26 ? -3.959 -6.296 -5.653 1.00 0.00 26 ARG A N 10
ATOM 17209 C CA . ARG A 1 26 ? -2.656 -6.245 -5.000 1.00 0.00 26 ARG A CA 10
ATOM 17210 C C . ARG A 1 26 ? -1.647 -5.488 -5.858 1.00 0.00 26 ARG A C 10
ATOM 17211 O O . ARG A 1 26 ? -1.454 -5.804 -7.032 1.00 0.00 26 ARG A O 10
ATOM 17232 N N . HIS A 1 27 ? -1.006 -4.487 -5.263 1.00 0.00 27 HIS A N 10
ATOM 17233 C CA . HIS A 1 27 ? -0.016 -3.684 -5.973 1.00 0.00 27 HIS A CA 10
ATOM 17234 C C . HIS A 1 27 ? 0.830 -2.875 -4.995 1.00 0.00 27 HIS A C 10
ATOM 17235 O O . HIS A 1 27 ? 0.473 -2.726 -3.826 1.00 0.00 27 HIS A O 10
ATOM 17250 N N . TYR A 1 28 ? 1.952 -2.355 -5.480 1.00 0.00 28 TYR A N 10
ATOM 17251 C CA . TYR A 1 28 ? 2.851 -1.564 -4.648 1.00 0.00 28 TYR A CA 10
ATOM 17252 C C . TYR A 1 28 ? 2.201 -0.242 -4.250 1.00 0.00 28 TYR A C 10
ATOM 17253 O O . TYR A 1 28 ? 2.227 0.728 -5.008 1.00 0.00 28 TYR A O 10
ATOM 17271 N N . TRP A 1 29 ? 1.621 -0.212 -3.056 1.00 0.00 29 TRP A N 10
ATOM 17272 C CA . TRP A 1 29 ? 0.965 0.991 -2.556 1.00 0.00 29 TRP A CA 10
ATOM 17273 C C . TRP A 1 29 ? 1.992 2.033 -2.127 1.00 0.00 29 TRP A C 10
ATOM 17274 O O . TRP A 1 29 ? 3.045 1.694 -1.586 1.00 0.00 29 TRP A O 10
ATOM 17295 N N . ARG A 1 30 ? 1.680 3.301 -2.371 1.00 0.00 30 ARG A N 10
ATOM 17296 C CA . ARG A 1 30 ? 2.577 4.392 -2.011 1.00 0.00 30 ARG A CA 10
ATOM 17297 C C . ARG A 1 30 ? 1.809 5.530 -1.344 1.00 0.00 30 ARG A C 10
ATOM 17298 O O . ARG A 1 30 ? 0.841 6.049 -1.900 1.00 0.00 30 ARG A O 10
ATOM 17319 N N . LEU A 1 31 ? 2.248 5.912 -0.149 1.00 0.00 31 LEU A N 10
ATOM 17320 C CA . LEU A 1 31 ? 1.602 6.988 0.594 1.00 0.00 31 LEU A CA 10
ATOM 17321 C C . LEU A 1 31 ? 2.505 8.214 0.672 1.00 0.00 31 LEU A C 10
ATOM 17322 O O . LEU A 1 31 ? 3.722 8.093 0.814 1.00 0.00 31 LEU A O 10
ATOM 17338 N N . ASP A 1 32 ? 1.901 9.394 0.581 1.00 0.00 32 ASP A N 10
ATOM 17339 C CA . ASP A 1 32 ? 2.651 10.643 0.645 1.00 0.00 32 ASP A CA 10
ATOM 17340 C C . ASP A 1 32 ? 1.977 11.633 1.591 1.00 0.00 32 ASP A C 10
ATOM 17341 O O . ASP A 1 32 ? 1.003 11.298 2.265 1.00 0.00 32 ASP A O 10
ATOM 17350 N N . CYS A 1 33 ? 2.503 12.852 1.635 1.00 0.00 33 CYS A N 10
ATOM 17351 C CA . CYS A 1 33 ? 1.954 13.891 2.500 1.00 0.00 33 CYS A CA 10
ATOM 17352 C C . CYS A 1 33 ? 0.803 14.618 1.812 1.00 0.00 33 CYS A C 10
ATOM 17353 O O . CYS A 1 33 ? 0.343 15.659 2.282 1.00 0.00 33 CYS A O 10
ATOM 17361 N N . LYS A 1 34 ? 0.344 14.065 0.695 1.00 0.00 34 LYS A N 10
ATOM 17362 C CA . LYS A 1 34 ? -0.753 14.660 -0.059 1.00 0.00 34 LYS A CA 10
ATOM 17363 C C . LYS A 1 34 ? -1.780 13.603 -0.451 1.00 0.00 34 LYS A C 10
ATOM 17364 O O . LYS A 1 34 ? -2.980 13.779 -0.235 1.00 0.00 34 LYS A O 10
ATOM 17383 N N . CYS A 1 35 ? -1.303 12.505 -1.027 1.00 0.00 35 CYS A N 10
ATOM 17384 C CA . CYS A 1 35 ? -2.180 11.419 -1.449 1.00 0.00 35 CYS A CA 10
ATOM 17385 C C . CYS A 1 35 ? -1.434 10.089 -1.454 1.00 0.00 35 CYS A C 10
ATOM 17386 O O . CYS A 1 35 ? -0.227 10.042 -1.218 1.00 0.00 35 CYS A O 10
ATOM 17394 N N . ILE A 1 36 ? -2.162 9.010 -1.723 1.00 0.00 36 ILE A N 10
ATOM 17395 C CA . ILE A 1 36 ? -1.569 7.679 -1.758 1.00 0.00 36 ILE A CA 10
ATOM 17396 C C . ILE A 1 36 ? -1.523 7.135 -3.182 1.00 0.00 36 ILE A C 10
ATOM 17397 O O . ILE A 1 36 ? -2.537 6.695 -3.725 1.00 0.00 36 ILE A O 10
ATOM 17413 N N . THR A 1 37 ? -0.337 7.165 -3.784 1.00 0.00 37 THR A N 10
ATOM 17414 C CA . THR A 1 37 ? -0.158 6.675 -5.144 1.00 0.00 37 THR A CA 10
ATOM 17415 C C . THR A 1 37 ? -0.021 5.157 -5.168 1.00 0.00 37 THR A C 10
ATOM 17416 O O . THR A 1 37 ? 0.453 4.551 -4.206 1.00 0.00 37 THR A O 10
ATOM 17427 N N . LEU A 1 38 ? -0.437 4.548 -6.273 1.00 0.00 38 LEU A N 10
ATOM 17428 C CA . LEU A 1 38 ? -0.360 3.099 -6.422 1.00 0.00 38 LEU A CA 10
ATOM 17429 C C . LEU A 1 38 ? 0.456 2.721 -7.655 1.00 0.00 38 LEU A C 10
ATOM 17430 O O . LEU A 1 38 ? 0.646 3.535 -8.560 1.00 0.00 38 LEU A O 10
ATOM 17446 N N . PHE A 1 39 ? 0.933 1.482 -7.685 1.00 0.00 39 PHE A N 10
ATOM 17447 C CA . PHE A 1 39 ? 1.727 0.995 -8.808 1.00 0.00 39 PHE A CA 10
ATOM 17448 C C . PHE A 1 39 ? 1.415 -0.469 -9.101 1.00 0.00 39 PHE A C 10
ATOM 17449 O O . PHE A 1 39 ? 1.746 -1.354 -8.311 1.00 0.00 39 PHE A O 10
ATOM 17466 N N . GLN A 1 40 ? 0.776 -0.716 -10.240 1.00 0.00 40 GLN A N 10
ATOM 17467 C CA . GLN A 1 40 ? 0.419 -2.073 -10.636 1.00 0.00 40 GLN A CA 10
ATOM 17468 C C . GLN A 1 40 ? 1.460 -3.075 -10.148 1.00 0.00 40 GLN A C 10
ATOM 17469 O O . GLN A 1 40 ? 1.125 -4.197 -9.770 1.00 0.00 40 GLN A O 10
ATOM 17483 N N . ASN A 1 41 ? 2.723 -2.662 -10.159 1.00 0.00 41 ASN A N 10
ATOM 17484 C CA . ASN A 1 41 ? 3.813 -3.524 -9.718 1.00 0.00 41 ASN A CA 10
ATOM 17485 C C . ASN A 1 41 ? 5.075 -2.710 -9.446 1.00 0.00 41 ASN A C 10
ATOM 17486 O O . ASN A 1 41 ? 5.062 -1.482 -9.526 1.00 0.00 41 ASN A O 10
ATOM 17497 N N . ASN A 1 42 ? 6.162 -3.403 -9.125 1.00 0.00 42 ASN A N 10
ATOM 17498 C CA . ASN A 1 42 ? 7.432 -2.745 -8.842 1.00 0.00 42 ASN A CA 10
ATOM 17499 C C . ASN A 1 42 ? 8.148 -2.365 -10.134 1.00 0.00 42 ASN A C 10
ATOM 17500 O O . ASN A 1 42 ? 8.865 -1.365 -10.189 1.00 0.00 42 ASN A O 10
ATOM 17511 N N . THR A 1 43 ? 7.949 -3.169 -11.174 1.00 0.00 43 THR A N 10
ATOM 17512 C CA . THR A 1 43 ? 8.575 -2.918 -12.465 1.00 0.00 43 THR A CA 10
ATOM 17513 C C . THR A 1 43 ? 7.912 -1.746 -13.179 1.00 0.00 43 THR A C 10
ATOM 17514 O O . THR A 1 43 ? 8.587 -0.834 -13.658 1.00 0.00 43 THR A O 10
ATOM 17525 N N . THR A 1 44 ? 6.584 -1.774 -13.247 1.00 0.00 44 THR A N 10
ATOM 17526 C CA . THR A 1 44 ? 5.830 -0.714 -13.903 1.00 0.00 44 THR A CA 10
ATOM 17527 C C . THR A 1 44 ? 6.448 0.652 -13.629 1.00 0.00 44 THR A C 10
ATOM 17528 O O . THR A 1 44 ? 6.857 0.944 -12.506 1.00 0.00 44 THR A O 10
ATOM 17539 N N . ASN A 1 45 ? 6.514 1.485 -14.662 1.00 0.00 45 ASN A N 10
ATOM 17540 C CA . ASN A 1 45 ? 7.083 2.822 -14.532 1.00 0.00 45 ASN A CA 10
ATOM 17541 C C . ASN A 1 45 ? 6.020 3.825 -14.093 1.00 0.00 45 ASN A C 10
ATOM 17542 O O . ASN A 1 45 ? 6.144 4.457 -13.044 1.00 0.00 45 ASN A O 10
ATOM 17553 N N . ARG A 1 46 ? 4.977 3.965 -14.904 1.00 0.00 46 ARG A N 10
ATOM 17554 C CA . ARG A 1 46 ? 3.893 4.892 -14.601 1.00 0.00 46 ARG A CA 10
ATOM 17555 C C . ARG A 1 46 ? 3.074 4.400 -13.411 1.00 0.00 46 ARG A C 10
ATOM 17556 O O . ARG A 1 46 ? 3.205 3.251 -12.987 1.00 0.00 46 ARG A O 10
ATOM 17577 N N . TYR A 1 47 ? 2.230 5.276 -12.877 1.00 0.00 47 TYR A N 10
ATOM 17578 C CA . TYR A 1 47 ? 1.392 4.932 -11.735 1.00 0.00 47 TYR A CA 10
ATOM 17579 C C . TYR A 1 47 ? 0.033 4.412 -12.193 1.00 0.00 47 TYR A C 10
ATOM 17580 O O . TYR A 1 47 ? -0.635 5.032 -13.019 1.00 0.00 47 TYR A O 10
ATOM 17598 N N . TYR A 1 48 ? -0.369 3.269 -11.649 1.00 0.00 48 TYR A N 10
ATOM 17599 C CA . TYR A 1 48 ? -1.647 2.662 -12.001 1.00 0.00 48 TYR A CA 10
ATOM 17600 C C . TYR A 1 48 ? -2.807 3.573 -11.612 1.00 0.00 48 TYR A C 10
ATOM 17601 O O . TYR A 1 48 ? -3.595 3.992 -12.461 1.00 0.00 48 TYR A O 10
ATOM 17619 N N . LYS A 1 49 ? -2.907 3.876 -10.323 1.00 0.00 49 LYS A N 10
ATOM 17620 C CA . LYS A 1 49 ? -3.969 4.738 -9.818 1.00 0.00 49 LYS A CA 10
ATOM 17621 C C . LYS A 1 49 ? -3.447 5.658 -8.719 1.00 0.00 49 LYS A C 10
ATOM 17622 O O . LYS A 1 49 ? -2.287 5.563 -8.317 1.00 0.00 49 LYS A O 10
ATOM 17641 N N . GLU A 1 50 ? -4.311 6.546 -8.237 1.00 0.00 50 GLU A N 10
ATOM 17642 C CA . GLU A 1 50 ? -3.935 7.482 -7.184 1.00 0.00 50 GLU A CA 10
ATOM 17643 C C . GLU A 1 50 ? -5.112 7.751 -6.250 1.00 0.00 50 GLU A C 10
ATOM 17644 O O . GLU A 1 50 ? -6.188 8.154 -6.691 1.00 0.00 50 GLU A O 10
ATOM 17656 N N . ILE A 1 51 ? -4.898 7.523 -4.958 1.00 0.00 51 ILE A N 10
ATOM 17657 C CA . ILE A 1 51 ? -5.940 7.741 -3.963 1.00 0.00 51 ILE A CA 10
ATOM 17658 C C . ILE A 1 51 ? -5.699 9.033 -3.188 1.00 0.00 51 ILE A C 10
ATOM 17659 O O . ILE A 1 51 ? -4.968 9.065 -2.198 1.00 0.00 51 ILE A O 10
ATOM 17675 N N . PRO A 1 52 ? -6.329 10.124 -3.647 1.00 0.00 52 PRO A N 10
ATOM 17676 C CA . PRO A 1 52 ? -6.200 11.439 -3.011 1.00 0.00 52 PRO A CA 10
ATOM 17677 C C . PRO A 1 52 ? -6.887 11.494 -1.651 1.00 0.00 52 PRO A C 10
ATOM 17678 O O . PRO A 1 52 ? -8.073 11.182 -1.530 1.00 0.00 52 PRO A O 10
ATOM 17689 N N . LEU A 1 53 ? -6.137 11.893 -0.630 1.00 0.00 53 LEU A N 10
ATOM 17690 C CA . LEU A 1 53 ? -6.674 11.990 0.723 1.00 0.00 53 LEU A CA 10
ATOM 17691 C C . LEU A 1 53 ? -8.052 12.644 0.716 1.00 0.00 53 LEU A C 10
ATOM 17692 O O . LEU A 1 53 ? -8.876 12.388 1.593 1.00 0.00 53 LEU A O 10
ATOM 17708 N N . SER A 1 54 ? -8.296 13.488 -0.282 1.00 0.00 54 SER A N 10
ATOM 17709 C CA . SER A 1 54 ? -9.574 14.180 -0.403 1.00 0.00 54 SER A CA 10
ATOM 17710 C C . SER A 1 54 ? -10.716 13.185 -0.587 1.00 0.00 54 SER A C 10
ATOM 17711 O O . SER A 1 54 ? -11.764 13.303 0.046 1.00 0.00 54 SER A O 10
ATOM 17719 N N . GLU A 1 55 ? -10.503 12.204 -1.460 1.00 0.00 55 GLU A N 10
ATOM 17720 C CA . GLU A 1 55 ? -11.514 11.189 -1.729 1.00 0.00 55 GLU A CA 10
ATOM 17721 C C . GLU A 1 55 ? -11.904 10.457 -0.448 1.00 0.00 55 GLU A C 10
ATOM 17722 O O . GLU A 1 55 ? -13.070 10.120 -0.244 1.00 0.00 55 GLU A O 10
ATOM 17734 N N . ILE A 1 56 ? -10.919 10.214 0.411 1.00 0.00 56 ILE A N 10
ATOM 17735 C CA . ILE A 1 56 ? -11.159 9.523 1.672 1.00 0.00 56 ILE A CA 10
ATOM 17736 C C . ILE A 1 56 ? -12.132 10.303 2.550 1.00 0.00 56 ILE A C 10
ATOM 17737 O O . ILE A 1 56 ? -11.982 11.511 2.740 1.00 0.00 56 ILE A O 10
ATOM 17753 N N . LEU A 1 57 ? -13.127 9.605 3.084 1.00 0.00 57 LEU A N 10
ATOM 17754 C CA . LEU A 1 57 ? -14.125 10.231 3.945 1.00 0.00 57 LEU A CA 10
ATOM 17755 C C . LEU A 1 57 ? -13.824 9.958 5.415 1.00 0.00 57 LEU A C 10
ATOM 17756 O O . LEU A 1 57 ? -13.924 10.851 6.258 1.00 0.00 57 LEU A O 10
ATOM 17772 N N . THR A 1 58 ? -13.454 8.717 5.718 1.00 0.00 58 THR A N 10
ATOM 17773 C CA . THR A 1 58 ? -13.137 8.326 7.086 1.00 0.00 58 THR A CA 10
ATOM 17774 C C . THR A 1 58 ? -12.370 7.010 7.117 1.00 0.00 58 THR A C 10
ATOM 17775 O O . THR A 1 58 ? -12.474 6.196 6.200 1.00 0.00 58 THR A O 10
ATOM 17786 N N . VAL A 1 59 ? -11.598 6.806 8.180 1.00 0.00 59 VAL A N 10
ATOM 17787 C CA . VAL A 1 59 ? -10.813 5.586 8.333 1.00 0.00 59 VAL A CA 10
ATOM 17788 C C . VAL A 1 59 ? -11.210 4.832 9.596 1.00 0.00 59 VAL A C 10
ATOM 17789 O O . VAL A 1 59 ? -11.170 5.381 10.697 1.00 0.00 59 VAL A O 10
ATOM 17802 N N . GLU A 1 60 ? -11.593 3.569 9.430 1.00 0.00 60 GLU A N 10
ATOM 17803 C CA . GLU A 1 60 ? -11.997 2.739 10.558 1.00 0.00 60 GLU A CA 10
ATOM 17804 C C . GLU A 1 60 ? -11.233 1.418 10.564 1.00 0.00 60 GLU A C 10
ATOM 17805 O O . GLU A 1 60 ? -10.527 1.094 9.610 1.00 0.00 60 GLU A O 10
ATOM 17817 N N . SER A 1 61 ? -11.381 0.661 11.646 1.00 0.00 61 SER A N 10
ATOM 17818 C CA . SER A 1 61 ? -10.701 -0.623 11.779 1.00 0.00 61 SER A CA 10
ATOM 17819 C C . SER A 1 61 ? -11.619 -1.768 11.363 1.00 0.00 61 SER A C 10
ATOM 17820 O O . SER A 1 61 ? -12.822 -1.740 11.622 1.00 0.00 61 SER A O 10
ATOM 17828 N N . ALA A 1 62 ? -11.042 -2.775 10.715 1.00 0.00 62 ALA A N 10
ATOM 17829 C CA . ALA A 1 62 ? -11.806 -3.932 10.264 1.00 0.00 62 ALA A CA 10
ATOM 17830 C C . ALA A 1 62 ? -12.823 -4.362 11.316 1.00 0.00 62 ALA A C 10
ATOM 17831 O O . ALA A 1 62 ? -12.454 -4.815 12.399 1.00 0.00 62 ALA A O 10
ATOM 17838 N N . GLN A 1 63 ? -14.103 -4.215 10.990 1.00 0.00 63 GLN A N 10
ATOM 17839 C CA . GLN A 1 63 ? -15.173 -4.587 11.908 1.00 0.00 63 GLN A CA 10
ATOM 17840 C C . GLN A 1 63 ? -16.262 -5.372 11.185 1.00 0.00 63 GLN A C 10
ATOM 17841 O O . GLN A 1 63 ? -16.923 -6.224 11.776 1.00 0.00 63 GLN A O 10
ATOM 17855 N N . ASN A 1 64 ? -16.444 -5.077 9.902 1.00 0.00 64 ASN A N 10
ATOM 17856 C CA . ASN A 1 64 ? -17.455 -5.754 9.098 1.00 0.00 64 ASN A CA 10
ATOM 17857 C C . ASN A 1 64 ? -16.805 -6.673 8.067 1.00 0.00 64 ASN A C 10
ATOM 17858 O O . ASN A 1 64 ? -16.102 -6.214 7.167 1.00 0.00 64 ASN A O 10
ATOM 17869 N N . PHE A 1 65 ? -17.046 -7.972 8.206 1.00 0.00 65 PHE A N 10
ATOM 17870 C CA . PHE A 1 65 ? -16.484 -8.956 7.288 1.00 0.00 65 PHE A CA 10
ATOM 17871 C C . PHE A 1 65 ? -17.590 -9.736 6.584 1.00 0.00 65 PHE A C 10
ATOM 17872 O O . PHE A 1 65 ? -17.456 -10.934 6.331 1.00 0.00 65 PHE A O 10
ATOM 17889 N N . SER A 1 66 ? -18.683 -9.049 6.269 1.00 0.00 66 SER A N 10
ATOM 17890 C CA . SER A 1 66 ? -19.815 -9.677 5.597 1.00 0.00 66 SER A CA 10
ATOM 17891 C C . SER A 1 66 ? -19.588 -9.735 4.090 1.00 0.00 66 SER A C 10
ATOM 17892 O O . SER A 1 66 ? -20.532 -9.643 3.304 1.00 0.00 66 SER A O 10
ATOM 17900 N N . LEU A 1 67 ? -18.330 -9.888 3.693 1.00 0.00 67 LEU A N 10
ATOM 17901 C CA . LEU A 1 67 ? -17.977 -9.959 2.279 1.00 0.00 67 LEU A CA 10
ATOM 17902 C C . LEU A 1 67 ? -17.155 -11.209 1.985 1.00 0.00 67 LEU A C 10
ATOM 17903 O O . LEU A 1 67 ? -17.545 -12.044 1.168 1.00 0.00 67 LEU A O 10
ATOM 17919 N N . VAL A 1 68 ? -16.015 -11.334 2.658 1.00 0.00 68 VAL A N 10
ATOM 17920 C CA . VAL A 1 68 ? -15.139 -12.485 2.472 1.00 0.00 68 VAL A CA 10
ATOM 17921 C C . VAL A 1 68 ? -15.627 -13.683 3.278 1.00 0.00 68 VAL A C 10
ATOM 17922 O O . VAL A 1 68 ? -16.220 -13.543 4.348 1.00 0.00 68 VAL A O 10
ATOM 17935 N N . PRO A 1 69 ? -15.373 -14.892 2.754 1.00 0.00 69 PRO A N 10
ATOM 17936 C CA . PRO A 1 69 ? -15.777 -16.139 3.409 1.00 0.00 69 PRO A CA 10
ATOM 17937 C C . PRO A 1 69 ? -14.978 -16.413 4.678 1.00 0.00 69 PRO A C 10
ATOM 17938 O O . PRO A 1 69 ? -13.982 -15.749 4.969 1.00 0.00 69 PRO A O 10
ATOM 17949 N N . PRO A 1 70 ? -15.421 -17.413 5.454 1.00 0.00 70 PRO A N 10
ATOM 17950 C CA . PRO A 1 70 ? -14.761 -17.798 6.705 1.00 0.00 70 PRO A CA 10
ATOM 17951 C C . PRO A 1 70 ? -13.404 -18.453 6.466 1.00 0.00 70 PRO A C 10
ATOM 17952 O O . PRO A 1 70 ? -13.325 -19.571 5.958 1.00 0.00 70 PRO A O 10
ATOM 17963 N N . GLY A 1 71 ? -12.339 -17.749 6.837 1.00 0.00 71 GLY A N 10
ATOM 17964 C CA . GLY A 1 71 ? -11.000 -18.279 6.656 1.00 0.00 71 GLY A CA 10
ATOM 17965 C C . GLY A 1 71 ? -10.142 -17.397 5.771 1.00 0.00 71 GLY A C 10
ATOM 17966 O O . GLY A 1 71 ? -8.918 -17.377 5.899 1.00 0.00 71 GLY A O 10
ATOM 17970 N N . THR A 1 72 ? -10.785 -16.664 4.867 1.00 0.00 72 THR A N 10
ATOM 17971 C CA . THR A 1 72 ? -10.074 -15.778 3.955 1.00 0.00 72 THR A CA 10
ATOM 17972 C C . THR A 1 72 ? -9.493 -14.578 4.695 1.00 0.00 72 THR A C 10
ATOM 17973 O O . THR A 1 72 ? -10.229 -13.771 5.261 1.00 0.00 72 THR A O 10
ATOM 17984 N N . ASN A 1 73 ? -8.169 -14.467 4.685 1.00 0.00 73 ASN A N 10
ATOM 17985 C CA . ASN A 1 73 ? -7.489 -13.365 5.355 1.00 0.00 73 ASN A CA 10
ATOM 17986 C C . ASN A 1 73 ? -8.331 -12.093 5.301 1.00 0.00 73 ASN A C 10
ATOM 17987 O O . ASN A 1 73 ? -8.554 -11.511 4.239 1.00 0.00 73 ASN A O 10
ATOM 17998 N N . PRO A 1 74 ? -8.810 -11.650 6.473 1.00 0.00 74 PRO A N 10
ATOM 17999 C CA . PRO A 1 74 ? -9.634 -10.443 6.586 1.00 0.00 74 PRO A CA 10
ATOM 18000 C C . PRO A 1 74 ? -8.837 -9.171 6.320 1.00 0.00 74 PRO A C 10
ATOM 18001 O O . PRO A 1 74 ? -7.659 -9.227 5.965 1.00 0.00 74 PRO A O 10
ATOM 18012 N N . HIS A 1 75 ? -9.486 -8.024 6.493 1.00 0.00 75 HIS A N 10
ATOM 18013 C CA . HIS A 1 75 ? -8.837 -6.737 6.272 1.00 0.00 75 HIS A CA 10
ATOM 18014 C C . HIS A 1 75 ? -8.419 -6.104 7.596 1.00 0.00 75 HIS A C 10
ATOM 18015 O O . HIS A 1 75 ? -8.922 -6.475 8.658 1.00 0.00 75 HIS A O 10
ATOM 18030 N N . CYS A 1 76 ? -7.498 -5.150 7.526 1.00 0.00 76 CYS A N 10
ATOM 18031 C CA . CYS A 1 76 ? -7.011 -4.467 8.720 1.00 0.00 76 CYS A CA 10
ATOM 18032 C C . CYS A 1 76 ? -7.811 -3.195 8.982 1.00 0.00 76 CYS A C 10
ATOM 18033 O O . CYS A 1 76 ? -8.366 -3.011 10.065 1.00 0.00 76 CYS A O 10
ATOM 18041 N N . PHE A 1 77 ? -7.864 -2.319 7.984 1.00 0.00 77 PHE A N 10
ATOM 18042 C CA . PHE A 1 77 ? -8.593 -1.063 8.108 1.00 0.00 77 PHE A CA 10
ATOM 18043 C C . PHE A 1 77 ? -9.454 -0.809 6.873 1.00 0.00 77 PHE A C 10
ATOM 18044 O O . PHE A 1 77 ? -9.215 -1.382 5.810 1.00 0.00 77 PHE A O 10
ATOM 18061 N N . GLU A 1 78 ? -10.455 0.052 7.023 1.00 0.00 78 GLU A N 10
ATOM 18062 C CA . GLU A 1 78 ? -11.351 0.380 5.921 1.00 0.00 78 GLU A CA 10
ATOM 18063 C C . GLU A 1 78 ? -11.267 1.864 5.574 1.00 0.00 78 GLU A C 10
ATOM 18064 O O . GLU A 1 78 ? -11.377 2.724 6.449 1.00 0.00 78 GLU A O 10
ATOM 18076 N N . ILE A 1 79 ? -11.071 2.155 4.293 1.00 0.00 79 ILE A N 10
ATOM 18077 C CA . ILE A 1 79 ? -10.973 3.534 3.830 1.00 0.00 79 ILE A CA 10
ATOM 18078 C C . ILE A 1 79 ? -12.269 3.985 3.165 1.00 0.00 79 ILE A C 10
ATOM 18079 O O . ILE A 1 79 ? -12.377 4.003 1.939 1.00 0.00 79 ILE A O 10
ATOM 18095 N N . VAL A 1 80 ? -13.251 4.350 3.983 1.00 0.00 80 VAL A N 10
ATOM 18096 C CA . VAL A 1 80 ? -14.540 4.805 3.476 1.00 0.00 80 VAL A CA 10
ATOM 18097 C C . VAL A 1 80 ? -14.370 5.970 2.508 1.00 0.00 80 VAL A C 10
ATOM 18098 O O . VAL A 1 80 ? -14.074 7.094 2.917 1.00 0.00 80 VAL A O 10
ATOM 18111 N N . THR A 1 81 ? -14.558 5.696 1.221 1.00 0.00 81 THR A N 10
ATOM 18112 C CA . THR A 1 81 ? -14.425 6.722 0.194 1.00 0.00 81 THR A CA 10
ATOM 18113 C C . THR A 1 81 ? -15.789 7.150 -0.336 1.00 0.00 81 THR A C 10
ATOM 18114 O O . THR A 1 81 ? -16.822 6.651 0.108 1.00 0.00 81 THR A O 10
ATOM 18125 N N . ALA A 1 82 ? -15.784 8.077 -1.288 1.00 0.00 82 ALA A N 10
ATOM 18126 C CA . ALA A 1 82 ? -17.021 8.570 -1.880 1.00 0.00 82 ALA A CA 10
ATOM 18127 C C . ALA A 1 82 ? -17.484 7.667 -3.017 1.00 0.00 82 ALA A C 10
ATOM 18128 O O . ALA A 1 82 ? -18.218 8.098 -3.906 1.00 0.00 82 ALA A O 10
ATOM 18135 N N . ASN A 1 83 ? -17.050 6.411 -2.983 1.00 0.00 83 ASN A N 10
ATOM 18136 C CA . ASN A 1 83 ? -17.419 5.446 -4.013 1.00 0.00 83 ASN A CA 10
ATOM 18137 C C . ASN A 1 83 ? -17.823 4.113 -3.390 1.00 0.00 83 ASN A C 10
ATOM 18138 O O . ASN A 1 83 ? -18.775 3.472 -3.834 1.00 0.00 83 ASN A O 10
ATOM 18149 N N . ALA A 1 84 ? -17.093 3.704 -2.358 1.00 0.00 84 ALA A N 10
ATOM 18150 C CA . ALA A 1 84 ? -17.377 2.449 -1.672 1.00 0.00 84 ALA A CA 10
ATOM 18151 C C . ALA A 1 84 ? -16.421 2.234 -0.503 1.00 0.00 84 ALA A C 10
ATOM 18152 O O . ALA A 1 84 ? -15.330 2.805 -0.466 1.00 0.00 84 ALA A O 10
ATOM 18159 N N . THR A 1 85 ? -16.836 1.408 0.451 1.00 0.00 85 THR A N 10
ATOM 18160 C CA . THR A 1 85 ? -16.018 1.119 1.622 1.00 0.00 85 THR A CA 10
ATOM 18161 C C . THR A 1 85 ? -14.836 0.227 1.260 1.00 0.00 85 THR A C 10
ATOM 18162 O O . THR A 1 85 ? -15.014 -0.894 0.783 1.00 0.00 85 THR A O 10
ATOM 18173 N N . TYR A 1 86 ? -13.628 0.731 1.490 1.00 0.00 86 TYR A N 10
ATOM 18174 C CA . TYR A 1 86 ? -12.416 -0.019 1.186 1.00 0.00 86 TYR A CA 10
ATOM 18175 C C . TYR A 1 86 ? -12.098 -1.014 2.299 1.00 0.00 86 TYR A C 10
ATOM 18176 O O . TYR A 1 86 ? -12.467 -0.809 3.455 1.00 0.00 86 TYR A O 10
ATOM 18194 N N . PHE A 1 87 ? -11.410 -2.093 1.940 1.00 0.00 87 PHE A N 10
ATOM 18195 C CA . PHE A 1 87 ? -11.041 -3.121 2.906 1.00 0.00 87 PHE A CA 10
ATOM 18196 C C . PHE A 1 87 ? -9.585 -3.540 2.725 1.00 0.00 87 PHE A C 10
ATOM 18197 O O . PHE A 1 87 ? -9.296 -4.582 2.137 1.00 0.00 87 PHE A O 10
ATOM 18214 N N . VAL A 1 88 ? -8.671 -2.720 3.235 1.00 0.00 88 VAL A N 10
ATOM 18215 C CA . VAL A 1 88 ? -7.245 -3.005 3.130 1.00 0.00 88 VAL A CA 10
ATOM 18216 C C . VAL A 1 88 ? -6.757 -3.810 4.329 1.00 0.00 88 VAL A C 10
ATOM 18217 O O . VAL A 1 88 ? -7.179 -3.577 5.461 1.00 0.00 88 VAL A O 10
ATOM 18230 N N . GLY A 1 89 ? -5.863 -4.761 4.072 1.00 0.00 89 GLY A N 10
ATOM 18231 C CA . GLY A 1 89 ? -5.331 -5.587 5.140 1.00 0.00 89 GLY A CA 10
ATOM 18232 C C . GLY A 1 89 ? -4.339 -6.617 4.636 1.00 0.00 89 GLY A C 10
ATOM 18233 O O . GLY A 1 89 ? -3.314 -6.267 4.052 1.00 0.00 89 GLY A O 10
ATOM 18237 N N . GLU A 1 90 ? -4.643 -7.891 4.865 1.00 0.00 90 GLU A N 10
ATOM 18238 C CA . GLU A 1 90 ? -3.769 -8.974 4.432 1.00 0.00 90 GLU A CA 10
ATOM 18239 C C . GLU A 1 90 ? -4.180 -9.489 3.056 1.00 0.00 90 GLU A C 10
ATOM 18240 O O . GLU A 1 90 ? -5.333 -9.348 2.648 1.00 0.00 90 GLU A O 10
ATOM 18252 N N . MET A 1 91 ? -3.229 -10.086 2.345 1.00 0.00 91 MET A N 10
ATOM 18253 C CA . MET A 1 91 ? -3.493 -10.623 1.015 1.00 0.00 91 MET A CA 10
ATOM 18254 C C . MET A 1 91 ? -4.278 -11.928 1.102 1.00 0.00 91 MET A C 10
ATOM 18255 O O . MET A 1 91 ? -4.135 -12.705 2.047 1.00 0.00 91 MET A O 10
ATOM 18269 N N . PRO A 1 92 ? -5.126 -12.178 0.093 1.00 0.00 92 PRO A N 10
ATOM 18270 C CA . PRO A 1 92 ? -5.950 -13.389 0.033 1.00 0.00 92 PRO A CA 10
ATOM 18271 C C . PRO A 1 92 ? -5.120 -14.642 -0.226 1.00 0.00 92 PRO A C 10
ATOM 18272 O O . PRO A 1 92 ? -4.414 -14.734 -1.229 1.00 0.00 92 PRO A O 10
ATOM 18283 N N . GLY A 1 93 ? -5.211 -15.605 0.686 1.00 0.00 93 GLY A N 10
ATOM 18284 C CA . GLY A 1 93 ? -4.463 -16.840 0.537 1.00 0.00 93 GLY A CA 10
ATOM 18285 C C . GLY A 1 93 ? -3.486 -17.067 1.674 1.00 0.00 93 GLY A C 10
ATOM 18286 O O . GLY A 1 93 ? -2.459 -16.397 1.763 1.00 0.00 93 GLY A O 10
ATOM 18290 N N . GLY A 1 94 ? -3.809 -18.015 2.549 1.00 0.00 94 GLY A N 10
ATOM 18291 C CA . GLY A 1 94 ? -2.943 -18.310 3.676 1.00 0.00 94 GLY A CA 10
ATOM 18292 C C . GLY A 1 94 ? -3.700 -18.897 4.851 1.00 0.00 94 GLY A C 10
ATOM 18293 O O . GLY A 1 94 ? -4.857 -18.548 5.092 1.00 0.00 94 GLY A O 10
ATOM 18297 N N . THR A 1 95 ? -3.048 -19.793 5.585 1.00 0.00 95 THR A N 10
ATOM 18298 C CA . THR A 1 95 ? -3.667 -20.432 6.739 1.00 0.00 95 THR A CA 10
ATOM 18299 C C . THR A 1 95 ? -3.159 -19.826 8.042 1.00 0.00 95 THR A C 10
ATOM 18300 O O . THR A 1 95 ? -2.035 -19.331 8.128 1.00 0.00 95 THR A O 10
ATOM 18311 N N . PRO A 1 96 ? -4.005 -19.863 9.083 1.00 0.00 96 PRO A N 10
ATOM 18312 C CA . PRO A 1 96 ? -3.662 -19.322 10.401 1.00 0.00 96 PRO A CA 10
ATOM 18313 C C . PRO A 1 96 ? -2.598 -20.153 11.110 1.00 0.00 96 PRO A C 10
ATOM 18314 O O . PRO A 1 96 ? -2.558 -21.375 10.973 1.00 0.00 96 PRO A O 10
ATOM 18325 N N . GLY A 1 97 ? -1.737 -19.481 11.869 1.00 0.00 97 GLY A N 10
ATOM 18326 C CA . GLY A 1 97 ? -0.685 -20.175 12.588 1.00 0.00 97 GLY A CA 10
ATOM 18327 C C . GLY A 1 97 ? 0.324 -19.222 13.199 1.00 0.00 97 GLY A C 10
ATOM 18328 O O . GLY A 1 97 ? 1.239 -18.758 12.521 1.00 0.00 97 GLY A O 10
ATOM 18332 N N . GLY A 1 98 ? 0.156 -18.929 14.485 1.00 0.00 98 GLY A N 10
ATOM 18333 C CA . GLY A 1 98 ? 1.066 -18.026 15.166 1.00 0.00 98 GLY A CA 10
ATOM 18334 C C . GLY A 1 98 ? 0.725 -16.569 14.924 1.00 0.00 98 GLY A C 10
ATOM 18335 O O . GLY A 1 98 ? 0.416 -16.159 13.805 1.00 0.00 98 GLY A O 10
ATOM 18339 N N . PRO A 1 99 ? 0.778 -15.760 15.992 1.00 0.00 99 PRO A N 10
ATOM 18340 C CA . PRO A 1 99 ? 0.474 -14.328 15.916 1.00 0.00 99 PRO A CA 10
ATOM 18341 C C . PRO A 1 99 ? 1.539 -13.549 15.151 1.00 0.00 99 PRO A C 10
ATOM 18342 O O . PRO A 1 99 ? 2.713 -13.918 15.155 1.00 0.00 99 PRO A O 10
ATOM 18353 N N . SER A 1 100 ? 1.121 -12.471 14.496 1.00 0.00 100 SER A N 10
ATOM 18354 C CA . SER A 1 100 ? 2.039 -11.642 13.724 1.00 0.00 100 SER A CA 10
ATOM 18355 C C . SER A 1 100 ? 2.541 -12.390 12.493 1.00 0.00 100 SER A C 10
ATOM 18356 O O . SER A 1 100 ? 3.729 -12.360 12.176 1.00 0.00 100 SER A O 10
ATOM 18364 N N . GLY A 1 101 ? 1.625 -13.061 11.801 1.00 0.00 101 GLY A N 10
ATOM 18365 C CA . GLY A 1 101 ? 1.993 -13.808 10.613 1.00 0.00 101 GLY A CA 10
ATOM 18366 C C . GLY A 1 101 ? 2.426 -12.907 9.473 1.00 0.00 101 GLY A C 10
ATOM 18367 O O . GLY A 1 101 ? 2.720 -11.731 9.682 1.00 0.00 101 GLY A O 10
ATOM 18371 N N . GLN A 1 102 ? 2.466 -13.461 8.265 1.00 0.00 102 GLN A N 10
ATOM 18372 C CA . GLN A 1 102 ? 2.869 -12.700 7.089 1.00 0.00 102 GLN A CA 10
ATOM 18373 C C . GLN A 1 102 ? 1.714 -11.852 6.567 1.00 0.00 102 GLN A C 10
ATOM 18374 O O . GLN A 1 102 ? 0.898 -12.317 5.773 1.00 0.00 102 GLN A O 10
ATOM 18388 N N . GLY A 1 103 ? 1.650 -10.603 7.021 1.00 0.00 103 GLY A N 10
ATOM 18389 C CA . GLY A 1 103 ? 0.591 -9.710 6.589 1.00 0.00 103 GLY A CA 10
ATOM 18390 C C . GLY A 1 103 ? -0.282 -9.248 7.739 1.00 0.00 103 GLY A C 10
ATOM 18391 O O . GLY A 1 103 ? -1.508 -9.335 7.671 1.00 0.00 103 GLY A O 10
ATOM 18395 N N . ALA A 1 104 ? 0.351 -8.757 8.800 1.00 0.00 104 ALA A N 10
ATOM 18396 C CA . ALA A 1 104 ? -0.376 -8.279 9.969 1.00 0.00 104 ALA A CA 10
ATOM 18397 C C . ALA A 1 104 ? 0.177 -6.942 10.451 1.00 0.00 104 ALA A C 10
ATOM 18398 O O . ALA A 1 104 ? -0.534 -5.939 10.478 1.00 0.00 104 ALA A O 10
ATOM 18405 N N . GLU A 1 105 ? 1.451 -6.937 10.833 1.00 0.00 105 GLU A N 10
ATOM 18406 C CA . GLU A 1 105 ? 2.098 -5.723 11.316 1.00 0.00 105 GLU A CA 10
ATOM 18407 C C . GLU A 1 105 ? 2.353 -4.750 10.169 1.00 0.00 105 GLU A C 10
ATOM 18408 O O . GLU A 1 105 ? 2.152 -3.544 10.308 1.00 0.00 105 GLU A O 10
ATOM 18420 N N . ALA A 1 106 ? 2.798 -5.283 9.035 1.00 0.00 106 ALA A N 10
ATOM 18421 C CA . ALA A 1 106 ? 3.079 -4.463 7.864 1.00 0.00 106 ALA A CA 10
ATOM 18422 C C . ALA A 1 106 ? 1.927 -3.507 7.573 1.00 0.00 106 ALA A C 10
ATOM 18423 O O . ALA A 1 106 ? 2.143 -2.337 7.258 1.00 0.00 106 ALA A O 10
ATOM 18430 N N . ALA A 1 107 ? 0.703 -4.013 7.681 1.00 0.00 107 ALA A N 10
ATOM 18431 C CA . ALA A 1 107 ? -0.483 -3.204 7.431 1.00 0.00 107 ALA A CA 10
ATOM 18432 C C . ALA A 1 107 ? -0.699 -2.186 8.546 1.00 0.00 107 ALA A C 10
ATOM 18433 O O . ALA A 1 107 ? -1.010 -1.024 8.287 1.00 0.00 107 ALA A O 10
ATOM 18440 N N . ARG A 1 108 ? -0.532 -2.632 9.787 1.00 0.00 108 ARG A N 10
ATOM 18441 C CA . ARG A 1 108 ? -0.710 -1.760 10.942 1.00 0.00 108 ARG A CA 10
ATOM 18442 C C . ARG A 1 108 ? -0.119 -0.378 10.676 1.00 0.00 108 ARG A C 10
ATOM 18443 O O . ARG A 1 108 ? -0.713 0.640 11.029 1.00 0.00 108 ARG A O 10
ATOM 18464 N N . GLY A 1 109 ? 1.054 -0.352 10.052 1.00 0.00 109 GLY A N 10
ATOM 18465 C CA . GLY A 1 109 ? 1.706 0.910 9.751 1.00 0.00 109 GLY A CA 10
ATOM 18466 C C . GLY A 1 109 ? 0.888 1.775 8.813 1.00 0.00 109 GLY A C 10
ATOM 18467 O O . GLY A 1 109 ? 0.862 2.998 8.951 1.00 0.00 109 GLY A O 10
ATOM 18471 N N . TRP A 1 110 ? 0.221 1.140 7.856 1.00 0.00 110 TRP A N 10
ATOM 18472 C CA . TRP A 1 110 ? -0.600 1.861 6.890 1.00 0.00 110 TRP A CA 10
ATOM 18473 C C . TRP A 1 110 ? -1.801 2.507 7.571 1.00 0.00 110 TRP A C 10
ATOM 18474 O O . TRP A 1 110 ? -2.080 3.688 7.367 1.00 0.00 110 TRP A O 10
ATOM 18495 N N . GLU A 1 111 ? -2.509 1.724 8.379 1.00 0.00 111 GLU A N 10
ATOM 18496 C CA . GLU A 1 111 ? -3.682 2.221 9.089 1.00 0.00 111 GLU A CA 10
ATOM 18497 C C . GLU A 1 111 ? -3.390 3.569 9.743 1.00 0.00 111 GLU A C 10
ATOM 18498 O O . GLU A 1 111 ? -4.124 4.539 9.549 1.00 0.00 111 GLU A O 10
ATOM 18510 N N . THR A 1 112 ? -2.313 3.622 10.521 1.00 0.00 112 THR A N 10
ATOM 18511 C CA . THR A 1 112 ? -1.925 4.849 11.205 1.00 0.00 112 THR A CA 10
ATOM 18512 C C . THR A 1 112 ? -1.366 5.873 10.224 1.00 0.00 112 THR A C 10
ATOM 18513 O O . THR A 1 112 ? -1.839 7.007 10.159 1.00 0.00 112 THR A O 10
ATOM 18524 N N . ALA A 1 113 ? -0.356 5.465 9.462 1.00 0.00 113 ALA A N 10
ATOM 18525 C CA . ALA A 1 113 ? 0.265 6.347 8.482 1.00 0.00 113 ALA A CA 10
ATOM 18526 C C . ALA A 1 113 ? -0.788 7.076 7.654 1.00 0.00 113 ALA A C 10
ATOM 18527 O O . ALA A 1 113 ? -0.863 8.305 7.671 1.00 0.00 113 ALA A O 10
ATOM 18534 N N . ILE A 1 114 ? -1.598 6.312 6.929 1.00 0.00 114 ILE A N 10
ATOM 18535 C CA . ILE A 1 114 ? -2.646 6.886 6.095 1.00 0.00 114 ILE A CA 10
ATOM 18536 C C . ILE A 1 114 ? -3.429 7.953 6.853 1.00 0.00 114 ILE A C 10
ATOM 18537 O O . ILE A 1 114 ? -3.624 9.063 6.359 1.00 0.00 114 ILE A O 10
ATOM 18553 N N . ARG A 1 115 ? -3.874 7.609 8.058 1.00 0.00 115 ARG A N 10
ATOM 18554 C CA . ARG A 1 115 ? -4.635 8.537 8.885 1.00 0.00 115 ARG A CA 10
ATOM 18555 C C . ARG A 1 115 ? -3.830 9.803 9.164 1.00 0.00 115 ARG A C 10
ATOM 18556 O O . ARG A 1 115 ? -4.362 10.911 9.113 1.00 0.00 115 ARG A O 10
ATOM 18577 N N . GLN A 1 116 ? -2.546 9.628 9.458 1.00 0.00 116 GLN A N 10
ATOM 18578 C CA . GLN A 1 116 ? -1.668 10.756 9.746 1.00 0.00 116 GLN A CA 10
ATOM 18579 C C . GLN A 1 116 ? -1.574 11.693 8.546 1.00 0.00 116 GLN A C 10
ATOM 18580 O O . GLN A 1 116 ? -1.765 12.902 8.674 1.00 0.00 116 GLN A O 10
ATOM 18594 N N . ALA A 1 117 ? -1.278 11.126 7.381 1.00 0.00 117 ALA A N 10
ATOM 18595 C CA . ALA A 1 117 ? -1.160 11.910 6.158 1.00 0.00 117 ALA A CA 10
ATOM 18596 C C . ALA A 1 117 ? -2.478 12.596 5.817 1.00 0.00 117 ALA A C 10
ATOM 18597 O O . ALA A 1 117 ? -2.494 13.741 5.362 1.00 0.00 117 ALA A O 10
ATOM 18604 N N . LEU A 1 118 ? -3.581 11.890 6.038 1.00 0.00 118 LEU A N 10
ATOM 18605 C CA . LEU A 1 118 ? -4.906 12.432 5.753 1.00 0.00 118 LEU A CA 10
ATOM 18606 C C . LEU A 1 118 ? -5.254 13.557 6.722 1.00 0.00 118 LEU A C 10
ATOM 18607 O O . LEU A 1 118 ? -6.260 14.246 6.552 1.00 0.00 118 LEU A O 10
ATOM 18623 N N . MET A 1 119 ? -4.415 13.739 7.736 1.00 0.00 119 MET A N 10
ATOM 18624 C CA . MET A 1 119 ? -4.633 14.783 8.730 1.00 0.00 119 MET A CA 10
ATOM 18625 C C . MET A 1 119 ? -4.864 16.133 8.058 1.00 0.00 119 MET A C 10
ATOM 18626 O O . MET A 1 119 ? -5.540 17.003 8.608 1.00 0.00 119 MET A O 10
ATOM 18640 N N . SER A 1 120 ? -4.299 16.301 6.867 1.00 0.00 120 SER A N 10
ATOM 18641 C CA . SER A 1 120 ? -4.441 17.547 6.123 1.00 0.00 120 SER A CA 10
ATOM 18642 C C . SER A 1 120 ? -5.827 17.650 5.495 1.00 0.00 120 SER A C 10
ATOM 18643 O O . SER A 1 120 ? -6.418 18.728 5.440 1.00 0.00 120 SER A O 10
ATOM 18651 N N . GLY A 1 121 ? -6.341 16.519 5.022 1.00 0.00 121 GLY A N 10
ATOM 18652 C CA . GLY A 1 121 ? -7.654 16.502 4.403 1.00 0.00 121 GLY A CA 10
ATOM 18653 C C . GLY A 1 121 ? -8.611 17.486 5.047 1.00 0.00 121 GLY A C 10
ATOM 18654 O O . GLY A 1 121 ? -9.101 18.417 4.408 1.00 0.00 121 GLY A O 10
ATOM 18658 N N . PRO A 1 122 ? -8.891 17.283 6.343 1.00 0.00 122 PRO A N 10
ATOM 18659 C CA . PRO A 1 122 ? -9.799 18.149 7.101 1.00 0.00 122 PRO A CA 10
ATOM 18660 C C . PRO A 1 122 ? -9.210 19.534 7.345 1.00 0.00 122 PRO A C 10
ATOM 18661 O O . PRO A 1 122 ? -9.853 20.549 7.075 1.00 0.00 122 PRO A O 10
ATOM 18672 N N . SER A 1 123 ? -7.983 19.570 7.855 1.00 0.00 123 SER A N 10
ATOM 18673 C CA . SER A 1 123 ? -7.309 20.831 8.137 1.00 0.00 123 SER A CA 10
ATOM 18674 C C . SER A 1 123 ? -5.834 20.600 8.454 1.00 0.00 123 SER A C 10
ATOM 18675 O O . SER A 1 123 ? -5.483 19.677 9.188 1.00 0.00 123 SER A O 10
ATOM 18683 N N . SER A 1 124 ? -4.976 21.447 7.895 1.00 0.00 124 SER A N 10
ATOM 18684 C CA . SER A 1 124 ? -3.538 21.334 8.113 1.00 0.00 124 SER A CA 10
ATOM 18685 C C . SER A 1 124 ? -3.204 21.450 9.597 1.00 0.00 124 SER A C 10
ATOM 18686 O O . SER A 1 124 ? -3.378 22.506 10.204 1.00 0.00 124 SER A O 10
ATOM 18694 N N . GLY A 1 125 ? -2.722 20.354 10.176 1.00 0.00 125 GLY A N 10
ATOM 18695 C CA . GLY A 1 125 ? -2.371 20.352 11.585 1.00 0.00 125 GLY A CA 10
ATOM 18696 C C . GLY A 1 125 ? -1.043 21.034 11.851 1.00 0.00 125 GLY A C 10
ATOM 18697 O O . GLY A 1 125 ? -0.873 21.696 12.875 1.00 0.00 125 GLY A O 10
ATOM 18701 N N . GLY A 1 1 ? 7.511 19.046 12.039 1.00 0.00 1 GLY A N 11
ATOM 18702 C CA . GLY A 1 1 ? 8.950 19.013 12.226 1.00 0.00 1 GLY A CA 11
ATOM 18703 C C . GLY A 1 1 ? 9.702 18.892 10.915 1.00 0.00 1 GLY A C 11
ATOM 18704 O O . GLY A 1 1 ? 9.218 18.272 9.968 1.00 0.00 1 GLY A O 11
ATOM 18708 N N . SER A 1 2 ? 10.889 19.487 10.859 1.00 0.00 2 SER A N 11
ATOM 18709 C CA . SER A 1 2 ? 11.707 19.448 9.653 1.00 0.00 2 SER A CA 11
ATOM 18710 C C . SER A 1 2 ? 12.513 18.154 9.584 1.00 0.00 2 SER A C 11
ATOM 18711 O O . SER A 1 2 ? 13.694 18.163 9.238 1.00 0.00 2 SER A O 11
ATOM 18719 N N . SER A 1 3 ? 11.865 17.043 9.918 1.00 0.00 3 SER A N 11
ATOM 18720 C CA . SER A 1 3 ? 12.520 15.740 9.899 1.00 0.00 3 SER A CA 11
ATOM 18721 C C . SER A 1 3 ? 11.618 14.688 9.262 1.00 0.00 3 SER A C 11
ATOM 18722 O O . SER A 1 3 ? 10.394 14.797 9.301 1.00 0.00 3 SER A O 11
ATOM 18730 N N . GLY A 1 4 ? 12.235 13.667 8.674 1.00 0.00 4 GLY A N 11
ATOM 18731 C CA . GLY A 1 4 ? 11.474 12.608 8.037 1.00 0.00 4 GLY A CA 11
ATOM 18732 C C . GLY A 1 4 ? 10.636 13.113 6.879 1.00 0.00 4 GLY A C 11
ATOM 18733 O O . GLY A 1 4 ? 9.429 12.879 6.829 1.00 0.00 4 GLY A O 11
ATOM 18737 N N . SER A 1 5 ? 11.278 13.809 5.946 1.00 0.00 5 SER A N 11
ATOM 18738 C CA . SER A 1 5 ? 10.583 14.354 4.785 1.00 0.00 5 SER A CA 11
ATOM 18739 C C . SER A 1 5 ? 11.270 13.929 3.491 1.00 0.00 5 SER A C 11
ATOM 18740 O O . SER A 1 5 ? 12.006 14.706 2.882 1.00 0.00 5 SER A O 11
ATOM 18748 N N . SER A 1 6 ? 11.025 12.690 3.078 1.00 0.00 6 SER A N 11
ATOM 18749 C CA . SER A 1 6 ? 11.623 12.159 1.858 1.00 0.00 6 SER A CA 11
ATOM 18750 C C . SER A 1 6 ? 10.551 11.615 0.919 1.00 0.00 6 SER A C 11
ATOM 18751 O O . SER A 1 6 ? 10.299 10.412 0.876 1.00 0.00 6 SER A O 11
ATOM 18759 N N . GLY A 1 7 ? 9.921 12.513 0.168 1.00 0.00 7 GLY A N 11
ATOM 18760 C CA . GLY A 1 7 ? 8.882 12.106 -0.761 1.00 0.00 7 GLY A CA 11
ATOM 18761 C C . GLY A 1 7 ? 7.949 11.069 -0.168 1.00 0.00 7 GLY A C 11
ATOM 18762 O O . GLY A 1 7 ? 7.458 11.230 0.949 1.00 0.00 7 GLY A O 11
ATOM 18766 N N . THR A 1 8 ? 7.702 10.000 -0.919 1.00 0.00 8 THR A N 11
ATOM 18767 C CA . THR A 1 8 ? 6.819 8.933 -0.464 1.00 0.00 8 THR A CA 11
ATOM 18768 C C . THR A 1 8 ? 7.065 8.606 1.005 1.00 0.00 8 THR A C 11
ATOM 18769 O O . THR A 1 8 ? 8.168 8.216 1.389 1.00 0.00 8 THR A O 11
ATOM 18780 N N . LEU A 1 9 ? 6.030 8.767 1.823 1.00 0.00 9 LEU A N 11
ATOM 18781 C CA . LEU A 1 9 ? 6.133 8.488 3.251 1.00 0.00 9 LEU A CA 11
ATOM 18782 C C . LEU A 1 9 ? 6.191 6.985 3.509 1.00 0.00 9 LEU A C 11
ATOM 18783 O O . LEU A 1 9 ? 6.942 6.522 4.368 1.00 0.00 9 LEU A O 11
ATOM 18799 N N . ARG A 1 10 ? 5.395 6.230 2.759 1.00 0.00 10 ARG A N 11
ATOM 18800 C CA . ARG A 1 10 ? 5.357 4.780 2.907 1.00 0.00 10 ARG A CA 11
ATOM 18801 C C . ARG A 1 10 ? 5.325 4.096 1.543 1.00 0.00 10 ARG A C 11
ATOM 18802 O O . ARG A 1 10 ? 4.914 4.693 0.549 1.00 0.00 10 ARG A O 11
ATOM 18823 N N . GLU A 1 11 ? 5.762 2.841 1.506 1.00 0.00 11 GLU A N 11
ATOM 18824 C CA . GLU A 1 11 ? 5.784 2.077 0.264 1.00 0.00 11 GLU A CA 11
ATOM 18825 C C . GLU A 1 11 ? 5.877 0.580 0.548 1.00 0.00 11 GLU A C 11
ATOM 18826 O O . GLU A 1 11 ? 6.709 0.138 1.338 1.00 0.00 11 GLU A O 11
ATOM 18838 N N . GLY A 1 12 ? 5.014 -0.194 -0.104 1.00 0.00 12 GLY A N 11
ATOM 18839 C CA . GLY A 1 12 ? 5.015 -1.632 0.092 1.00 0.00 12 GLY A CA 11
ATOM 18840 C C . GLY A 1 12 ? 3.824 -2.306 -0.562 1.00 0.00 12 GLY A C 11
ATOM 18841 O O . GLY A 1 12 ? 2.810 -1.664 -0.831 1.00 0.00 12 GLY A O 11
ATOM 18845 N N . TRP A 1 13 ? 3.948 -3.603 -0.818 1.00 0.00 13 TRP A N 11
ATOM 18846 C CA . TRP A 1 13 ? 2.874 -4.365 -1.445 1.00 0.00 13 TRP A CA 11
ATOM 18847 C C . TRP A 1 13 ? 1.653 -4.435 -0.535 1.00 0.00 13 TRP A C 11
ATOM 18848 O O . TRP A 1 13 ? 1.720 -4.977 0.568 1.00 0.00 13 TRP A O 11
ATOM 18869 N N . VAL A 1 14 ? 0.538 -3.885 -1.004 1.00 0.00 14 VAL A N 11
ATOM 18870 C CA . VAL A 1 14 ? -0.699 -3.887 -0.232 1.00 0.00 14 VAL A CA 11
ATOM 18871 C C . VAL A 1 14 ? -1.902 -4.179 -1.122 1.00 0.00 14 VAL A C 11
ATOM 18872 O O . VAL A 1 14 ? -1.914 -3.829 -2.303 1.00 0.00 14 VAL A O 11
ATOM 18885 N N . VAL A 1 15 ? -2.914 -4.822 -0.548 1.00 0.00 15 VAL A N 11
ATOM 18886 C CA . VAL A 1 15 ? -4.123 -5.161 -1.289 1.00 0.00 15 VAL A CA 11
ATOM 18887 C C . VAL A 1 15 ? -5.345 -4.474 -0.689 1.00 0.00 15 VAL A C 11
ATOM 18888 O O . VAL A 1 15 ? -5.410 -4.243 0.519 1.00 0.00 15 VAL A O 11
ATOM 18901 N N . HIS A 1 16 ? -6.314 -4.152 -1.540 1.00 0.00 16 HIS A N 11
ATOM 18902 C CA . HIS A 1 16 ? -7.536 -3.493 -1.093 1.00 0.00 16 HIS A CA 11
ATOM 18903 C C . HIS A 1 16 ? -8.716 -3.879 -1.979 1.00 0.00 16 HIS A C 11
ATOM 18904 O O . HIS A 1 16 ? -8.541 -4.502 -3.027 1.00 0.00 16 HIS A O 11
ATOM 18919 N N . TYR A 1 17 ? -9.917 -3.506 -1.552 1.00 0.00 17 TYR A N 11
ATOM 18920 C CA . TYR A 1 17 ? -11.127 -3.816 -2.305 1.00 0.00 17 TYR A CA 11
ATOM 18921 C C . TYR A 1 17 ? -12.336 -3.096 -1.714 1.00 0.00 17 TYR A C 11
ATOM 18922 O O . TYR A 1 17 ? -12.408 -2.869 -0.506 1.00 0.00 17 TYR A O 11
ATOM 18940 N N . SER A 1 18 ? -13.283 -2.740 -2.576 1.00 0.00 18 SER A N 11
ATOM 18941 C CA . SER A 1 18 ? -14.488 -2.043 -2.142 1.00 0.00 18 SER A CA 11
ATOM 18942 C C . SER A 1 18 ? -15.638 -3.024 -1.933 1.00 0.00 18 SER A C 11
ATOM 18943 O O . SER A 1 18 ? -15.516 -4.212 -2.229 1.00 0.00 18 SER A O 11
ATOM 18951 N N . ASN A 1 19 ? -16.754 -2.517 -1.421 1.00 0.00 19 ASN A N 11
ATOM 18952 C CA . ASN A 1 19 ? -17.927 -3.348 -1.172 1.00 0.00 19 ASN A CA 11
ATOM 18953 C C . ASN A 1 19 ? -18.903 -3.276 -2.342 1.00 0.00 19 ASN A C 11
ATOM 18954 O O . ASN A 1 19 ? -20.119 -3.248 -2.151 1.00 0.00 19 ASN A O 11
ATOM 18965 N N . LYS A 1 20 ? -18.362 -3.248 -3.555 1.00 0.00 20 LYS A N 11
ATOM 18966 C CA . LYS A 1 20 ? -19.183 -3.182 -4.758 1.00 0.00 20 LYS A CA 11
ATOM 18967 C C . LYS A 1 20 ? -18.741 -4.227 -5.777 1.00 0.00 20 LYS A C 11
ATOM 18968 O O . LYS A 1 20 ? -19.569 -4.842 -6.449 1.00 0.00 20 LYS A O 11
ATOM 18987 N N . ASP A 1 21 ? -17.431 -4.423 -5.886 1.00 0.00 21 ASP A N 11
ATOM 18988 C CA . ASP A 1 21 ? -16.879 -5.396 -6.821 1.00 0.00 21 ASP A CA 11
ATOM 18989 C C . ASP A 1 21 ? -15.972 -6.389 -6.101 1.00 0.00 21 ASP A C 11
ATOM 18990 O O . ASP A 1 21 ? -15.751 -7.503 -6.576 1.00 0.00 21 ASP A O 11
ATOM 18999 N N . THR A 1 22 ? -15.448 -5.977 -4.951 1.00 0.00 22 THR A N 11
ATOM 19000 C CA . THR A 1 22 ? -14.563 -6.828 -4.165 1.00 0.00 22 THR A CA 11
ATOM 19001 C C . THR A 1 22 ? -13.458 -7.421 -5.032 1.00 0.00 22 THR A C 11
ATOM 19002 O O . THR A 1 22 ? -13.229 -8.631 -5.022 1.00 0.00 22 THR A O 11
ATOM 19013 N N . LEU A 1 23 ? -12.775 -6.562 -5.781 1.00 0.00 23 LEU A N 11
ATOM 19014 C CA . LEU A 1 23 ? -11.692 -7.001 -6.654 1.00 0.00 23 LEU A CA 11
ATOM 19015 C C . LEU A 1 23 ? -10.341 -6.856 -5.961 1.00 0.00 23 LEU A C 11
ATOM 19016 O O . LEU A 1 23 ? -9.474 -6.111 -6.418 1.00 0.00 23 LEU A O 11
ATOM 19032 N N . ARG A 1 24 ? -10.169 -7.575 -4.856 1.00 0.00 24 ARG A N 11
ATOM 19033 C CA . ARG A 1 24 ? -8.923 -7.528 -4.100 1.00 0.00 24 ARG A CA 11
ATOM 19034 C C . ARG A 1 24 ? -7.718 -7.603 -5.033 1.00 0.00 24 ARG A C 11
ATOM 19035 O O . ARG A 1 24 ? -7.399 -8.665 -5.569 1.00 0.00 24 ARG A O 11
ATOM 19056 N N . LYS A 1 25 ? -7.052 -6.469 -5.223 1.00 0.00 25 LYS A N 11
ATOM 19057 C CA . LYS A 1 25 ? -5.882 -6.405 -6.090 1.00 0.00 25 LYS A CA 11
ATOM 19058 C C . LYS A 1 25 ? -4.661 -5.910 -5.321 1.00 0.00 25 LYS A C 11
ATOM 19059 O O . LYS A 1 25 ? -4.702 -4.856 -4.686 1.00 0.00 25 LYS A O 11
ATOM 19078 N N . ARG A 1 26 ? -3.577 -6.676 -5.384 1.00 0.00 26 ARG A N 11
ATOM 19079 C CA . ARG A 1 26 ? -2.345 -6.314 -4.693 1.00 0.00 26 ARG A CA 11
ATOM 19080 C C . ARG A 1 26 ? -1.422 -5.516 -5.610 1.00 0.00 26 ARG A C 11
ATOM 19081 O O . ARG A 1 26 ? -1.304 -5.811 -6.799 1.00 0.00 26 ARG A O 11
ATOM 19102 N N . HIS A 1 27 ? -0.770 -4.503 -5.048 1.00 0.00 27 HIS A N 11
ATOM 19103 C CA . HIS A 1 27 ? 0.142 -3.661 -5.815 1.00 0.00 27 HIS A CA 11
ATOM 19104 C C . HIS A 1 27 ? 0.965 -2.769 -4.890 1.00 0.00 27 HIS A C 11
ATOM 19105 O O . HIS A 1 27 ? 0.607 -2.563 -3.730 1.00 0.00 27 HIS A O 11
ATOM 19120 N N . TYR A 1 28 ? 2.067 -2.243 -5.411 1.00 0.00 28 TYR A N 11
ATOM 19121 C CA . TYR A 1 28 ? 2.942 -1.375 -4.631 1.00 0.00 28 TYR A CA 11
ATOM 19122 C C . TYR A 1 28 ? 2.221 -0.092 -4.231 1.00 0.00 28 TYR A C 11
ATOM 19123 O O . TYR A 1 28 ? 2.093 0.837 -5.028 1.00 0.00 28 TYR A O 11
ATOM 19141 N N . TRP A 1 29 ? 1.751 -0.049 -2.989 1.00 0.00 29 TRP A N 11
ATOM 19142 C CA . TRP A 1 29 ? 1.042 1.120 -2.481 1.00 0.00 29 TRP A CA 11
ATOM 19143 C C . TRP A 1 29 ? 2.023 2.199 -2.032 1.00 0.00 29 TRP A C 11
ATOM 19144 O O . TRP A 1 29 ? 2.936 1.934 -1.250 1.00 0.00 29 TRP A O 11
ATOM 19165 N N . ARG A 1 30 ? 1.828 3.415 -2.532 1.00 0.00 30 ARG A N 11
ATOM 19166 C CA . ARG A 1 30 ? 2.696 4.532 -2.183 1.00 0.00 30 ARG A CA 11
ATOM 19167 C C . ARG A 1 30 ? 1.898 5.659 -1.533 1.00 0.00 30 ARG A C 11
ATOM 19168 O O . ARG A 1 30 ? 0.917 6.145 -2.097 1.00 0.00 30 ARG A O 11
ATOM 19189 N N . LEU A 1 31 ? 2.323 6.067 -0.343 1.00 0.00 31 LEU A N 11
ATOM 19190 C CA . LEU A 1 31 ? 1.648 7.136 0.386 1.00 0.00 31 LEU A CA 11
ATOM 19191 C C . LEU A 1 31 ? 2.496 8.404 0.403 1.00 0.00 31 LEU A C 11
ATOM 19192 O O . LEU A 1 31 ? 3.725 8.339 0.450 1.00 0.00 31 LEU A O 11
ATOM 19208 N N . ASP A 1 32 ? 1.833 9.554 0.367 1.00 0.00 32 ASP A N 11
ATOM 19209 C CA . ASP A 1 32 ? 2.526 10.837 0.382 1.00 0.00 32 ASP A CA 11
ATOM 19210 C C . ASP A 1 32 ? 1.820 11.825 1.306 1.00 0.00 32 ASP A C 11
ATOM 19211 O O . ASP A 1 32 ? 0.862 11.471 1.994 1.00 0.00 32 ASP A O 11
ATOM 19220 N N . CYS A 1 33 ? 2.300 13.063 1.317 1.00 0.00 33 CYS A N 11
ATOM 19221 C CA . CYS A 1 33 ? 1.716 14.102 2.158 1.00 0.00 33 CYS A CA 11
ATOM 19222 C C . CYS A 1 33 ? 0.536 14.768 1.458 1.00 0.00 33 CYS A C 11
ATOM 19223 O O . CYS A 1 33 ? 0.010 15.778 1.928 1.00 0.00 33 CYS A O 11
ATOM 19231 N N . LYS A 1 34 ? 0.124 14.198 0.331 1.00 0.00 34 LYS A N 11
ATOM 19232 C CA . LYS A 1 34 ? -0.994 14.735 -0.435 1.00 0.00 34 LYS A CA 11
ATOM 19233 C C . LYS A 1 34 ? -2.018 13.646 -0.741 1.00 0.00 34 LYS A C 11
ATOM 19234 O O . LYS A 1 34 ? -3.214 13.824 -0.511 1.00 0.00 34 LYS A O 11
ATOM 19253 N N . CYS A 1 35 ? -1.539 12.520 -1.258 1.00 0.00 35 CYS A N 11
ATOM 19254 C CA . CYS A 1 35 ? -2.413 11.402 -1.594 1.00 0.00 35 CYS A CA 11
ATOM 19255 C C . CYS A 1 35 ? -1.653 10.080 -1.533 1.00 0.00 35 CYS A C 11
ATOM 19256 O O . CYS A 1 35 ? -0.448 10.057 -1.280 1.00 0.00 35 CYS A O 11
ATOM 19264 N N . ILE A 1 36 ? -2.366 8.983 -1.765 1.00 0.00 36 ILE A N 11
ATOM 19265 C CA . ILE A 1 36 ? -1.758 7.658 -1.735 1.00 0.00 36 ILE A CA 11
ATOM 19266 C C . ILE A 1 36 ? -1.759 7.022 -3.121 1.00 0.00 36 ILE A C 11
ATOM 19267 O O . ILE A 1 36 ? -2.748 6.418 -3.539 1.00 0.00 36 ILE A O 11
ATOM 19283 N N . THR A 1 37 ? -0.644 7.161 -3.831 1.00 0.00 37 THR A N 11
ATOM 19284 C CA . THR A 1 37 ? -0.515 6.599 -5.170 1.00 0.00 37 THR A CA 11
ATOM 19285 C C . THR A 1 37 ? -0.473 5.076 -5.125 1.00 0.00 37 THR A C 11
ATOM 19286 O O . THR A 1 37 ? -0.090 4.484 -4.115 1.00 0.00 37 THR A O 11
ATOM 19297 N N . LEU A 1 38 ? -0.867 4.446 -6.226 1.00 0.00 38 LEU A N 11
ATOM 19298 C CA . LEU A 1 38 ? -0.873 2.990 -6.314 1.00 0.00 38 LEU A CA 11
ATOM 19299 C C . LEU A 1 38 ? -0.154 2.516 -7.573 1.00 0.00 38 LEU A C 11
ATOM 19300 O O . LEU A 1 38 ? -0.668 2.654 -8.683 1.00 0.00 38 LEU A O 11
ATOM 19316 N N . PHE A 1 39 ? 1.038 1.956 -7.392 1.00 0.00 39 PHE A N 11
ATOM 19317 C CA . PHE A 1 39 ? 1.827 1.461 -8.513 1.00 0.00 39 PHE A CA 11
ATOM 19318 C C . PHE A 1 39 ? 1.572 -0.026 -8.744 1.00 0.00 39 PHE A C 11
ATOM 19319 O O . PHE A 1 39 ? 2.006 -0.869 -7.959 1.00 0.00 39 PHE A O 11
ATOM 19336 N N . GLN A 1 40 ? 0.865 -0.338 -9.825 1.00 0.00 40 GLN A N 11
ATOM 19337 C CA . GLN A 1 40 ? 0.551 -1.722 -10.159 1.00 0.00 40 GLN A CA 11
ATOM 19338 C C . GLN A 1 40 ? 1.656 -2.660 -9.685 1.00 0.00 40 GLN A C 11
ATOM 19339 O O . GLN A 1 40 ? 1.423 -3.543 -8.860 1.00 0.00 40 GLN A O 11
ATOM 19353 N N . ASN A 1 41 ? 2.860 -2.463 -10.213 1.00 0.00 41 ASN A N 11
ATOM 19354 C CA . ASN A 1 41 ? 4.001 -3.293 -9.845 1.00 0.00 41 ASN A CA 11
ATOM 19355 C C . ASN A 1 41 ? 5.091 -2.455 -9.183 1.00 0.00 41 ASN A C 11
ATOM 19356 O O . ASN A 1 41 ? 4.909 -1.264 -8.937 1.00 0.00 41 ASN A O 11
ATOM 19367 N N . ASN A 1 42 ? 6.225 -3.088 -8.898 1.00 0.00 42 ASN A N 11
ATOM 19368 C CA . ASN A 1 42 ? 7.345 -2.402 -8.264 1.00 0.00 42 ASN A CA 11
ATOM 19369 C C . ASN A 1 42 ? 8.216 -1.706 -9.306 1.00 0.00 42 ASN A C 11
ATOM 19370 O O . ASN A 1 42 ? 8.717 -0.605 -9.077 1.00 0.00 42 ASN A O 11
ATOM 19381 N N . THR A 1 43 ? 8.393 -2.357 -10.451 1.00 0.00 43 THR A N 11
ATOM 19382 C CA . THR A 1 43 ? 9.204 -1.803 -11.528 1.00 0.00 43 THR A CA 11
ATOM 19383 C C . THR A 1 43 ? 8.338 -1.078 -12.552 1.00 0.00 43 THR A C 11
ATOM 19384 O O . THR A 1 43 ? 8.590 -1.148 -13.755 1.00 0.00 43 THR A O 11
ATOM 19395 N N . THR A 1 44 ? 7.314 -0.382 -12.067 1.00 0.00 44 THR A N 11
ATOM 19396 C CA . THR A 1 44 ? 6.409 0.355 -12.940 1.00 0.00 44 THR A CA 11
ATOM 19397 C C . THR A 1 44 ? 6.633 1.858 -12.820 1.00 0.00 44 THR A C 11
ATOM 19398 O O . THR A 1 44 ? 6.683 2.401 -11.718 1.00 0.00 44 THR A O 11
ATOM 19409 N N . ASN A 1 45 ? 6.766 2.525 -13.962 1.00 0.00 45 ASN A N 11
ATOM 19410 C CA . ASN A 1 45 ? 6.984 3.967 -13.984 1.00 0.00 45 ASN A CA 11
ATOM 19411 C C . ASN A 1 45 ? 5.669 4.719 -13.801 1.00 0.00 45 ASN A C 11
ATOM 19412 O O . ASN A 1 45 ? 5.477 5.422 -12.809 1.00 0.00 45 ASN A O 11
ATOM 19423 N N . ARG A 1 46 ? 4.766 4.564 -14.765 1.00 0.00 46 ARG A N 11
ATOM 19424 C CA . ARG A 1 46 ? 3.469 5.228 -14.710 1.00 0.00 46 ARG A CA 11
ATOM 19425 C C . ARG A 1 46 ? 2.549 4.543 -13.704 1.00 0.00 46 ARG A C 11
ATOM 19426 O O . ARG A 1 46 ? 2.287 3.344 -13.804 1.00 0.00 46 ARG A O 11
ATOM 19447 N N . TYR A 1 47 ? 2.062 5.312 -12.737 1.00 0.00 47 TYR A N 11
ATOM 19448 C CA . TYR A 1 47 ? 1.173 4.779 -11.711 1.00 0.00 47 TYR A CA 11
ATOM 19449 C C . TYR A 1 47 ? -0.073 4.162 -12.338 1.00 0.00 47 TYR A C 11
ATOM 19450 O O . TYR A 1 47 ? -0.335 4.336 -13.528 1.00 0.00 47 TYR A O 11
ATOM 19468 N N . TYR A 1 48 ? -0.840 3.441 -11.527 1.00 0.00 48 TYR A N 11
ATOM 19469 C CA . TYR A 1 48 ? -2.059 2.796 -12.000 1.00 0.00 48 TYR A CA 11
ATOM 19470 C C . TYR A 1 48 ? -3.290 3.403 -11.334 1.00 0.00 48 TYR A C 11
ATOM 19471 O O . TYR A 1 48 ? -4.282 3.709 -11.995 1.00 0.00 48 TYR A O 11
ATOM 19489 N N . LYS A 1 49 ? -3.218 3.575 -10.018 1.00 0.00 49 LYS A N 11
ATOM 19490 C CA . LYS A 1 49 ? -4.324 4.146 -9.259 1.00 0.00 49 LYS A CA 11
ATOM 19491 C C . LYS A 1 49 ? -3.831 5.246 -8.324 1.00 0.00 49 LYS A C 11
ATOM 19492 O O . LYS A 1 49 ? -2.662 5.270 -7.942 1.00 0.00 49 LYS A O 11
ATOM 19511 N N . GLU A 1 50 ? -4.732 6.153 -7.958 1.00 0.00 50 GLU A N 11
ATOM 19512 C CA . GLU A 1 50 ? -4.387 7.254 -7.066 1.00 0.00 50 GLU A CA 11
ATOM 19513 C C . GLU A 1 50 ? -5.522 7.537 -6.087 1.00 0.00 50 GLU A C 11
ATOM 19514 O O . GLU A 1 50 ? -6.643 7.844 -6.493 1.00 0.00 50 GLU A O 11
ATOM 19526 N N . ILE A 1 51 ? -5.223 7.431 -4.797 1.00 0.00 51 ILE A N 11
ATOM 19527 C CA . ILE A 1 51 ? -6.218 7.676 -3.760 1.00 0.00 51 ILE A CA 11
ATOM 19528 C C . ILE A 1 51 ? -5.943 8.989 -3.034 1.00 0.00 51 ILE A C 11
ATOM 19529 O O . ILE A 1 51 ? -5.154 9.052 -2.091 1.00 0.00 51 ILE A O 11
ATOM 19545 N N . PRO A 1 52 ? -6.611 10.063 -3.481 1.00 0.00 52 PRO A N 11
ATOM 19546 C CA . PRO A 1 52 ? -6.457 11.394 -2.887 1.00 0.00 52 PRO A CA 11
ATOM 19547 C C . PRO A 1 52 ? -7.062 11.478 -1.489 1.00 0.00 52 PRO A C 11
ATOM 19548 O O . PRO A 1 52 ? -8.229 11.143 -1.286 1.00 0.00 52 PRO A O 11
ATOM 19559 N N . LEU A 1 53 ? -6.261 11.928 -0.530 1.00 0.00 53 LEU A N 11
ATOM 19560 C CA . LEU A 1 53 ? -6.717 12.057 0.850 1.00 0.00 53 LEU A CA 11
ATOM 19561 C C . LEU A 1 53 ? -8.043 12.807 0.917 1.00 0.00 53 LEU A C 11
ATOM 19562 O O . LEU A 1 53 ? -8.823 12.628 1.852 1.00 0.00 53 LEU A O 11
ATOM 19578 N N . SER A 1 54 ? -8.294 13.647 -0.083 1.00 0.00 54 SER A N 11
ATOM 19579 C CA . SER A 1 54 ? -9.525 14.426 -0.137 1.00 0.00 54 SER A CA 11
ATOM 19580 C C . SER A 1 54 ? -10.737 13.515 -0.311 1.00 0.00 54 SER A C 11
ATOM 19581 O O . SER A 1 54 ? -11.780 13.728 0.306 1.00 0.00 54 SER A O 11
ATOM 19589 N N . GLU A 1 55 ? -10.590 12.499 -1.156 1.00 0.00 55 GLU A N 11
ATOM 19590 C CA . GLU A 1 55 ? -11.672 11.556 -1.412 1.00 0.00 55 GLU A CA 11
ATOM 19591 C C . GLU A 1 55 ? -12.042 10.795 -0.142 1.00 0.00 55 GLU A C 11
ATOM 19592 O O . GLU A 1 55 ? -13.221 10.607 0.160 1.00 0.00 55 GLU A O 11
ATOM 19604 N N . ILE A 1 56 ? -11.027 10.359 0.596 1.00 0.00 56 ILE A N 11
ATOM 19605 C CA . ILE A 1 56 ? -11.245 9.619 1.833 1.00 0.00 56 ILE A CA 11
ATOM 19606 C C . ILE A 1 56 ? -12.175 10.379 2.772 1.00 0.00 56 ILE A C 11
ATOM 19607 O O . ILE A 1 56 ? -11.970 11.563 3.043 1.00 0.00 56 ILE A O 11
ATOM 19623 N N . LEU A 1 57 ? -13.198 9.691 3.266 1.00 0.00 57 LEU A N 11
ATOM 19624 C CA . LEU A 1 57 ? -14.161 10.300 4.178 1.00 0.00 57 LEU A CA 11
ATOM 19625 C C . LEU A 1 57 ? -13.812 9.985 5.629 1.00 0.00 57 LEU A C 11
ATOM 19626 O O . LEU A 1 57 ? -13.801 10.871 6.483 1.00 0.00 57 LEU A O 11
ATOM 19642 N N . THR A 1 58 ? -13.524 8.715 5.901 1.00 0.00 58 THR A N 11
ATOM 19643 C CA . THR A 1 58 ? -13.173 8.283 7.247 1.00 0.00 58 THR A CA 11
ATOM 19644 C C . THR A 1 58 ? -12.353 6.998 7.216 1.00 0.00 58 THR A C 11
ATOM 19645 O O . THR A 1 58 ? -12.404 6.240 6.247 1.00 0.00 58 THR A O 11
ATOM 19656 N N . VAL A 1 59 ? -11.597 6.758 8.283 1.00 0.00 59 VAL A N 11
ATOM 19657 C CA . VAL A 1 59 ? -10.767 5.563 8.378 1.00 0.00 59 VAL A CA 11
ATOM 19658 C C . VAL A 1 59 ? -11.105 4.758 9.628 1.00 0.00 59 VAL A C 11
ATOM 19659 O O . VAL A 1 59 ? -10.891 5.216 10.749 1.00 0.00 59 VAL A O 11
ATOM 19672 N N . GLU A 1 60 ? -11.632 3.555 9.425 1.00 0.00 60 GLU A N 11
ATOM 19673 C CA . GLU A 1 60 ? -12.000 2.685 10.536 1.00 0.00 60 GLU A CA 11
ATOM 19674 C C . GLU A 1 60 ? -11.203 1.385 10.496 1.00 0.00 60 GLU A C 11
ATOM 19675 O O . GLU A 1 60 ? -10.547 1.076 9.501 1.00 0.00 60 GLU A O 11
ATOM 19687 N N . SER A 1 61 ? -11.264 0.626 11.586 1.00 0.00 61 SER A N 11
ATOM 19688 C CA . SER A 1 61 ? -10.545 -0.639 11.678 1.00 0.00 61 SER A CA 11
ATOM 19689 C C . SER A 1 61 ? -11.420 -1.797 11.205 1.00 0.00 61 SER A C 11
ATOM 19690 O O . SER A 1 61 ? -12.635 -1.790 11.396 1.00 0.00 61 SER A O 11
ATOM 19698 N N . ALA A 1 62 ? -10.790 -2.790 10.585 1.00 0.00 62 ALA A N 11
ATOM 19699 C CA . ALA A 1 62 ? -11.509 -3.956 10.085 1.00 0.00 62 ALA A CA 11
ATOM 19700 C C . ALA A 1 62 ? -12.496 -4.478 11.124 1.00 0.00 62 ALA A C 11
ATOM 19701 O O . ALA A 1 62 ? -12.098 -4.955 12.186 1.00 0.00 62 ALA A O 11
ATOM 19708 N N . GLN A 1 63 ? -13.784 -4.385 10.808 1.00 0.00 63 GLN A N 11
ATOM 19709 C CA . GLN A 1 63 ? -14.828 -4.848 11.716 1.00 0.00 63 GLN A CA 11
ATOM 19710 C C . GLN A 1 63 ? -15.881 -5.657 10.966 1.00 0.00 63 GLN A C 11
ATOM 19711 O O . GLN A 1 63 ? -16.487 -6.572 11.522 1.00 0.00 63 GLN A O 11
ATOM 19725 N N . ASN A 1 64 ? -16.095 -5.311 9.701 1.00 0.00 64 ASN A N 11
ATOM 19726 C CA . ASN A 1 64 ? -17.077 -6.005 8.875 1.00 0.00 64 ASN A CA 11
ATOM 19727 C C . ASN A 1 64 ? -16.394 -6.979 7.919 1.00 0.00 64 ASN A C 11
ATOM 19728 O O . ASN A 1 64 ? -15.665 -6.569 7.016 1.00 0.00 64 ASN A O 11
ATOM 19739 N N . PHE A 1 65 ? -16.635 -8.269 8.125 1.00 0.00 65 PHE A N 11
ATOM 19740 C CA . PHE A 1 65 ? -16.043 -9.302 7.283 1.00 0.00 65 PHE A CA 11
ATOM 19741 C C . PHE A 1 65 ? -17.123 -10.186 6.667 1.00 0.00 65 PHE A C 11
ATOM 19742 O O . PHE A 1 65 ? -16.957 -11.401 6.555 1.00 0.00 65 PHE A O 11
ATOM 19759 N N . SER A 1 66 ? -18.231 -9.568 6.270 1.00 0.00 66 SER A N 11
ATOM 19760 C CA . SER A 1 66 ? -19.341 -10.299 5.669 1.00 0.00 66 SER A CA 11
ATOM 19761 C C . SER A 1 66 ? -19.160 -10.415 4.159 1.00 0.00 66 SER A C 11
ATOM 19762 O O . SER A 1 66 ? -19.598 -11.388 3.543 1.00 0.00 66 SER A O 11
ATOM 19770 N N . LEU A 1 67 ? -18.513 -9.417 3.568 1.00 0.00 67 LEU A N 11
ATOM 19771 C CA . LEU A 1 67 ? -18.274 -9.406 2.129 1.00 0.00 67 LEU A CA 11
ATOM 19772 C C . LEU A 1 67 ? -17.507 -10.650 1.695 1.00 0.00 67 LEU A C 11
ATOM 19773 O O . LEU A 1 67 ? -18.031 -11.492 0.965 1.00 0.00 67 LEU A O 11
ATOM 19789 N N . VAL A 1 68 ? -16.263 -10.762 2.150 1.00 0.00 68 VAL A N 11
ATOM 19790 C CA . VAL A 1 68 ? -15.425 -11.906 1.812 1.00 0.00 68 VAL A CA 11
ATOM 19791 C C . VAL A 1 68 ? -15.930 -13.176 2.486 1.00 0.00 68 VAL A C 11
ATOM 19792 O O . VAL A 1 68 ? -16.529 -13.142 3.561 1.00 0.00 68 VAL A O 11
ATOM 19805 N N . PRO A 1 69 ? -15.683 -14.326 1.842 1.00 0.00 69 PRO A N 11
ATOM 19806 C CA . PRO A 1 69 ? -16.104 -15.631 2.361 1.00 0.00 69 PRO A CA 11
ATOM 19807 C C . PRO A 1 69 ? -15.317 -16.043 3.600 1.00 0.00 69 PRO A C 11
ATOM 19808 O O . PRO A 1 69 ? -14.325 -15.415 3.973 1.00 0.00 69 PRO A O 11
ATOM 19819 N N . PRO A 1 70 ? -15.766 -17.123 4.256 1.00 0.00 70 PRO A N 11
ATOM 19820 C CA . PRO A 1 70 ? -15.117 -17.643 5.463 1.00 0.00 70 PRO A CA 11
ATOM 19821 C C . PRO A 1 70 ? -13.758 -18.267 5.167 1.00 0.00 70 PRO A C 11
ATOM 19822 O O . PRO A 1 70 ? -13.669 -19.300 4.504 1.00 0.00 70 PRO A O 11
ATOM 19833 N N . GLY A 1 71 ? -12.700 -17.633 5.664 1.00 0.00 71 GLY A N 11
ATOM 19834 C CA . GLY A 1 71 ? -11.359 -18.141 5.442 1.00 0.00 71 GLY A CA 11
ATOM 19835 C C . GLY A 1 71 ? -10.495 -17.174 4.657 1.00 0.00 71 GLY A C 11
ATOM 19836 O O . GLY A 1 71 ? -9.270 -17.177 4.787 1.00 0.00 71 GLY A O 11
ATOM 19840 N N . THR A 1 72 ? -11.133 -16.344 3.838 1.00 0.00 72 THR A N 11
ATOM 19841 C CA . THR A 1 72 ? -10.414 -15.369 3.026 1.00 0.00 72 THR A CA 11
ATOM 19842 C C . THR A 1 72 ? -9.773 -14.295 3.897 1.00 0.00 72 THR A C 11
ATOM 19843 O O . THR A 1 72 ? -10.462 -13.567 4.610 1.00 0.00 72 THR A O 11
ATOM 19854 N N . ASN A 1 73 ? -8.448 -14.202 3.834 1.00 0.00 73 ASN A N 11
ATOM 19855 C CA . ASN A 1 73 ? -7.713 -13.215 4.617 1.00 0.00 73 ASN A CA 11
ATOM 19856 C C . ASN A 1 73 ? -8.522 -11.931 4.772 1.00 0.00 73 ASN A C 11
ATOM 19857 O O . ASN A 1 73 ? -8.943 -11.311 3.795 1.00 0.00 73 ASN A O 11
ATOM 19868 N N . PRO A 1 74 ? -8.746 -11.521 6.030 1.00 0.00 74 PRO A N 11
ATOM 19869 C CA . PRO A 1 74 ? -9.504 -10.306 6.343 1.00 0.00 74 PRO A CA 11
ATOM 19870 C C . PRO A 1 74 ? -8.752 -9.037 5.958 1.00 0.00 74 PRO A C 11
ATOM 19871 O O . PRO A 1 74 ? -7.790 -9.082 5.191 1.00 0.00 74 PRO A O 11
ATOM 19882 N N . HIS A 1 75 ? -9.196 -7.905 6.496 1.00 0.00 75 HIS A N 11
ATOM 19883 C CA . HIS A 1 75 ? -8.563 -6.623 6.209 1.00 0.00 75 HIS A CA 11
ATOM 19884 C C . HIS A 1 75 ? -8.105 -5.943 7.496 1.00 0.00 75 HIS A C 11
ATOM 19885 O O . HIS A 1 75 ? -8.544 -6.302 8.589 1.00 0.00 75 HIS A O 11
ATOM 19900 N N . CYS A 1 76 ? -7.221 -4.961 7.359 1.00 0.00 76 CYS A N 11
ATOM 19901 C CA . CYS A 1 76 ? -6.703 -4.232 8.511 1.00 0.00 76 CYS A CA 11
ATOM 19902 C C . CYS A 1 76 ? -7.594 -3.040 8.846 1.00 0.00 76 CYS A C 11
ATOM 19903 O O . CYS A 1 76 ? -8.047 -2.889 9.980 1.00 0.00 76 CYS A O 11
ATOM 19911 N N . PHE A 1 77 ? -7.840 -2.194 7.851 1.00 0.00 77 PHE A N 11
ATOM 19912 C CA . PHE A 1 77 ? -8.674 -1.013 8.040 1.00 0.00 77 PHE A CA 11
ATOM 19913 C C . PHE A 1 77 ? -9.498 -0.724 6.789 1.00 0.00 77 PHE A C 11
ATOM 19914 O O . PHE A 1 77 ? -9.185 -1.207 5.701 1.00 0.00 77 PHE A O 11
ATOM 19931 N N . GLU A 1 78 ? -10.554 0.068 6.953 1.00 0.00 78 GLU A N 11
ATOM 19932 C CA . GLU A 1 78 ? -11.424 0.421 5.837 1.00 0.00 78 GLU A CA 11
ATOM 19933 C C . GLU A 1 78 ? -11.335 1.913 5.529 1.00 0.00 78 GLU A C 11
ATOM 19934 O O . GLU A 1 78 ? -11.446 2.750 6.426 1.00 0.00 78 GLU A O 11
ATOM 19946 N N . ILE A 1 79 ? -11.135 2.238 4.256 1.00 0.00 79 ILE A N 11
ATOM 19947 C CA . ILE A 1 79 ? -11.032 3.628 3.830 1.00 0.00 79 ILE A CA 11
ATOM 19948 C C . ILE A 1 79 ? -12.343 4.115 3.222 1.00 0.00 79 ILE A C 11
ATOM 19949 O O . ILE A 1 79 ? -12.481 4.197 2.001 1.00 0.00 79 ILE A O 11
ATOM 19965 N N . VAL A 1 80 ? -13.304 4.439 4.082 1.00 0.00 80 VAL A N 11
ATOM 19966 C CA . VAL A 1 80 ? -14.604 4.921 3.630 1.00 0.00 80 VAL A CA 11
ATOM 19967 C C . VAL A 1 80 ? -14.451 6.095 2.669 1.00 0.00 80 VAL A C 11
ATOM 19968 O O . VAL A 1 80 ? -14.259 7.236 3.090 1.00 0.00 80 VAL A O 11
ATOM 19981 N N . THR A 1 81 ? -14.538 5.808 1.374 1.00 0.00 81 THR A N 11
ATOM 19982 C CA . THR A 1 81 ? -14.409 6.839 0.352 1.00 0.00 81 THR A CA 11
ATOM 19983 C C . THR A 1 81 ? -15.776 7.319 -0.120 1.00 0.00 81 THR A C 11
ATOM 19984 O O . THR A 1 81 ? -16.808 6.816 0.323 1.00 0.00 81 THR A O 11
ATOM 19995 N N . ALA A 1 82 ? -15.777 8.295 -1.022 1.00 0.00 82 ALA A N 11
ATOM 19996 C CA . ALA A 1 82 ? -17.018 8.841 -1.557 1.00 0.00 82 ALA A CA 11
ATOM 19997 C C . ALA A 1 82 ? -17.566 7.964 -2.677 1.00 0.00 82 ALA A C 11
ATOM 19998 O O . ALA A 1 82 ? -18.409 8.397 -3.461 1.00 0.00 82 ALA A O 11
ATOM 20005 N N . ASN A 1 83 ? -17.081 6.729 -2.746 1.00 0.00 83 ASN A N 11
ATOM 20006 C CA . ASN A 1 83 ? -17.522 5.791 -3.772 1.00 0.00 83 ASN A CA 11
ATOM 20007 C C . ASN A 1 83 ? -17.960 4.469 -3.149 1.00 0.00 83 ASN A C 11
ATOM 20008 O O . ASN A 1 83 ? -18.939 3.861 -3.581 1.00 0.00 83 ASN A O 11
ATOM 20019 N N . ALA A 1 84 ? -17.227 4.030 -2.131 1.00 0.00 84 ALA A N 11
ATOM 20020 C CA . ALA A 1 84 ? -17.541 2.782 -1.446 1.00 0.00 84 ALA A CA 11
ATOM 20021 C C . ALA A 1 84 ? -16.583 2.536 -0.286 1.00 0.00 84 ALA A C 11
ATOM 20022 O O . ALA A 1 84 ? -15.640 3.300 -0.073 1.00 0.00 84 ALA A O 11
ATOM 20029 N N . THR A 1 85 ? -16.829 1.466 0.464 1.00 0.00 85 THR A N 11
ATOM 20030 C CA . THR A 1 85 ? -15.990 1.121 1.604 1.00 0.00 85 THR A CA 11
ATOM 20031 C C . THR A 1 85 ? -14.821 0.240 1.179 1.00 0.00 85 THR A C 11
ATOM 20032 O O . THR A 1 85 ? -15.008 -0.916 0.800 1.00 0.00 85 THR A O 11
ATOM 20043 N N . TYR A 1 86 ? -13.615 0.793 1.245 1.00 0.00 86 TYR A N 11
ATOM 20044 C CA . TYR A 1 86 ? -12.415 0.057 0.865 1.00 0.00 86 TYR A CA 11
ATOM 20045 C C . TYR A 1 86 ? -12.042 -0.966 1.934 1.00 0.00 86 TYR A C 11
ATOM 20046 O O . TYR A 1 86 ? -12.397 -0.817 3.104 1.00 0.00 86 TYR A O 11
ATOM 20064 N N . PHE A 1 87 ? -11.323 -2.006 1.523 1.00 0.00 87 PHE A N 11
ATOM 20065 C CA . PHE A 1 87 ? -10.901 -3.055 2.444 1.00 0.00 87 PHE A CA 11
ATOM 20066 C C . PHE A 1 87 ? -9.434 -3.413 2.226 1.00 0.00 87 PHE A C 11
ATOM 20067 O O . PHE A 1 87 ? -9.114 -4.365 1.515 1.00 0.00 87 PHE A O 11
ATOM 20084 N N . VAL A 1 88 ? -8.545 -2.641 2.843 1.00 0.00 88 VAL A N 11
ATOM 20085 C CA . VAL A 1 88 ? -7.111 -2.875 2.717 1.00 0.00 88 VAL A CA 11
ATOM 20086 C C . VAL A 1 88 ? -6.643 -3.951 3.691 1.00 0.00 88 VAL A C 11
ATOM 20087 O O . VAL A 1 88 ? -7.045 -3.968 4.853 1.00 0.00 88 VAL A O 11
ATOM 20100 N N . GLY A 1 89 ? -5.788 -4.847 3.207 1.00 0.00 89 GLY A N 11
ATOM 20101 C CA . GLY A 1 89 ? -5.278 -5.915 4.048 1.00 0.00 89 GLY A CA 11
ATOM 20102 C C . GLY A 1 89 ? -4.415 -6.895 3.280 1.00 0.00 89 GLY A C 11
ATOM 20103 O O . GLY A 1 89 ? -3.592 -6.495 2.457 1.00 0.00 89 GLY A O 11
ATOM 20107 N N . GLU A 1 90 ? -4.600 -8.184 3.551 1.00 0.00 90 GLU A N 11
ATOM 20108 C CA . GLU A 1 90 ? -3.829 -9.224 2.881 1.00 0.00 90 GLU A CA 11
ATOM 20109 C C . GLU A 1 90 ? -4.609 -9.808 1.707 1.00 0.00 90 GLU A C 11
ATOM 20110 O O . GLU A 1 90 ? -5.828 -9.656 1.621 1.00 0.00 90 GLU A O 11
ATOM 20122 N N . MET A 1 91 ? -3.898 -10.477 0.806 1.00 0.00 91 MET A N 11
ATOM 20123 C CA . MET A 1 91 ? -4.523 -11.086 -0.363 1.00 0.00 91 MET A CA 11
ATOM 20124 C C . MET A 1 91 ? -4.365 -12.603 -0.337 1.00 0.00 91 MET A C 11
ATOM 20125 O O . MET A 1 91 ? -3.425 -13.142 0.248 1.00 0.00 91 MET A O 11
ATOM 20139 N N . PRO A 1 92 ? -5.304 -13.308 -0.984 1.00 0.00 92 PRO A N 11
ATOM 20140 C CA . PRO A 1 92 ? -5.289 -14.773 -1.049 1.00 0.00 92 PRO A CA 11
ATOM 20141 C C . PRO A 1 92 ? -4.153 -15.303 -1.917 1.00 0.00 92 PRO A C 11
ATOM 20142 O O . PRO A 1 92 ? -4.040 -14.951 -3.090 1.00 0.00 92 PRO A O 11
ATOM 20153 N N . GLY A 1 93 ? -3.314 -16.152 -1.332 1.00 0.00 93 GLY A N 11
ATOM 20154 C CA . GLY A 1 93 ? -2.198 -16.718 -2.068 1.00 0.00 93 GLY A CA 11
ATOM 20155 C C . GLY A 1 93 ? -1.044 -17.104 -1.164 1.00 0.00 93 GLY A C 11
ATOM 20156 O O . GLY A 1 93 ? 0.002 -16.457 -1.170 1.00 0.00 93 GLY A O 11
ATOM 20160 N N . GLY A 1 94 ? -1.235 -18.163 -0.382 1.00 0.00 94 GLY A N 11
ATOM 20161 C CA . GLY A 1 94 ? -0.194 -18.615 0.522 1.00 0.00 94 GLY A CA 11
ATOM 20162 C C . GLY A 1 94 ? 1.190 -18.511 -0.089 1.00 0.00 94 GLY A C 11
ATOM 20163 O O . GLY A 1 94 ? 1.440 -19.042 -1.172 1.00 0.00 94 GLY A O 11
ATOM 20167 N N . THR A 1 95 ? 2.092 -17.825 0.605 1.00 0.00 95 THR A N 11
ATOM 20168 C CA . THR A 1 95 ? 3.456 -17.650 0.124 1.00 0.00 95 THR A CA 11
ATOM 20169 C C . THR A 1 95 ? 4.352 -18.795 0.584 1.00 0.00 95 THR A C 11
ATOM 20170 O O . THR A 1 95 ? 4.115 -19.425 1.614 1.00 0.00 95 THR A O 11
ATOM 20181 N N . PRO A 1 96 ? 5.408 -19.071 -0.196 1.00 0.00 96 PRO A N 11
ATOM 20182 C CA . PRO A 1 96 ? 6.361 -20.140 0.113 1.00 0.00 96 PRO A CA 11
ATOM 20183 C C . PRO A 1 96 ? 7.221 -19.817 1.330 1.00 0.00 96 PRO A C 11
ATOM 20184 O O . PRO A 1 96 ? 8.342 -19.327 1.197 1.00 0.00 96 PRO A O 11
ATOM 20195 N N . GLY A 1 97 ? 6.689 -20.094 2.516 1.00 0.00 97 GLY A N 11
ATOM 20196 C CA . GLY A 1 97 ? 7.422 -19.826 3.739 1.00 0.00 97 GLY A CA 11
ATOM 20197 C C . GLY A 1 97 ? 7.438 -21.016 4.679 1.00 0.00 97 GLY A C 11
ATOM 20198 O O . GLY A 1 97 ? 8.020 -22.054 4.367 1.00 0.00 97 GLY A O 11
ATOM 20202 N N . GLY A 1 98 ? 6.797 -20.865 5.834 1.00 0.00 98 GLY A N 11
ATOM 20203 C CA . GLY A 1 98 ? 6.753 -21.942 6.805 1.00 0.00 98 GLY A CA 11
ATOM 20204 C C . GLY A 1 98 ? 5.812 -21.649 7.955 1.00 0.00 98 GLY A C 11
ATOM 20205 O O . GLY A 1 98 ? 4.669 -21.234 7.760 1.00 0.00 98 GLY A O 11
ATOM 20209 N N . PRO A 1 99 ? 6.292 -21.867 9.189 1.00 0.00 99 PRO A N 11
ATOM 20210 C CA . PRO A 1 99 ? 5.500 -21.631 10.400 1.00 0.00 99 PRO A CA 11
ATOM 20211 C C . PRO A 1 99 ? 5.256 -20.147 10.652 1.00 0.00 99 PRO A C 11
ATOM 20212 O O . PRO A 1 99 ? 4.667 -19.768 11.664 1.00 0.00 99 PRO A O 11
ATOM 20223 N N . SER A 1 100 ? 5.711 -19.311 9.724 1.00 0.00 100 SER A N 11
ATOM 20224 C CA . SER A 1 100 ? 5.544 -17.867 9.848 1.00 0.00 100 SER A CA 11
ATOM 20225 C C . SER A 1 100 ? 4.878 -17.289 8.603 1.00 0.00 100 SER A C 11
ATOM 20226 O O . SER A 1 100 ? 5.311 -17.542 7.480 1.00 0.00 100 SER A O 11
ATOM 20234 N N . GLY A 1 101 ? 3.822 -16.509 8.813 1.00 0.00 101 GLY A N 11
ATOM 20235 C CA . GLY A 1 101 ? 3.112 -15.906 7.700 1.00 0.00 101 GLY A CA 11
ATOM 20236 C C . GLY A 1 101 ? 3.323 -14.407 7.622 1.00 0.00 101 GLY A C 11
ATOM 20237 O O . GLY A 1 101 ? 4.024 -13.829 8.451 1.00 0.00 101 GLY A O 11
ATOM 20241 N N . GLN A 1 102 ? 2.716 -13.777 6.621 1.00 0.00 102 GLN A N 11
ATOM 20242 C CA . GLN A 1 102 ? 2.843 -12.337 6.437 1.00 0.00 102 GLN A CA 11
ATOM 20243 C C . GLN A 1 102 ? 1.481 -11.697 6.190 1.00 0.00 102 GLN A C 11
ATOM 20244 O O . GLN A 1 102 ? 0.574 -12.331 5.652 1.00 0.00 102 GLN A O 11
ATOM 20258 N N . GLY A 1 103 ? 1.344 -10.436 6.589 1.00 0.00 103 GLY A N 11
ATOM 20259 C CA . GLY A 1 103 ? 0.088 -9.731 6.404 1.00 0.00 103 GLY A CA 11
ATOM 20260 C C . GLY A 1 103 ? -0.670 -9.547 7.703 1.00 0.00 103 GLY A C 11
ATOM 20261 O O . GLY A 1 103 ? -1.865 -9.831 7.777 1.00 0.00 103 GLY A O 11
ATOM 20265 N N . ALA A 1 104 ? 0.026 -9.072 8.731 1.00 0.00 104 ALA A N 11
ATOM 20266 C CA . ALA A 1 104 ? -0.590 -8.850 10.033 1.00 0.00 104 ALA A CA 11
ATOM 20267 C C . ALA A 1 104 ? -0.180 -7.500 10.611 1.00 0.00 104 ALA A C 11
ATOM 20268 O O . ALA A 1 104 ? -1.020 -6.627 10.829 1.00 0.00 104 ALA A O 11
ATOM 20275 N N . GLU A 1 105 ? 1.116 -7.336 10.858 1.00 0.00 105 GLU A N 11
ATOM 20276 C CA . GLU A 1 105 ? 1.635 -6.091 11.413 1.00 0.00 105 GLU A CA 11
ATOM 20277 C C . GLU A 1 105 ? 1.808 -5.039 10.321 1.00 0.00 105 GLU A C 11
ATOM 20278 O O . GLU A 1 105 ? 1.295 -3.926 10.432 1.00 0.00 105 GLU A O 11
ATOM 20290 N N . ALA A 1 106 ? 2.533 -5.401 9.268 1.00 0.00 106 ALA A N 11
ATOM 20291 C CA . ALA A 1 106 ? 2.772 -4.490 8.156 1.00 0.00 106 ALA A CA 11
ATOM 20292 C C . ALA A 1 106 ? 1.558 -3.602 7.902 1.00 0.00 106 ALA A C 11
ATOM 20293 O O . ALA A 1 106 ? 1.696 -2.441 7.521 1.00 0.00 106 ALA A O 11
ATOM 20300 N N . ALA A 1 107 ? 0.370 -4.158 8.116 1.00 0.00 107 ALA A N 11
ATOM 20301 C CA . ALA A 1 107 ? -0.868 -3.416 7.912 1.00 0.00 107 ALA A CA 11
ATOM 20302 C C . ALA A 1 107 ? -0.996 -2.275 8.915 1.00 0.00 107 ALA A C 11
ATOM 20303 O O . ALA A 1 107 ? -1.139 -1.114 8.533 1.00 0.00 107 ALA A O 11
ATOM 20310 N N . ARG A 1 108 ? -0.944 -2.614 10.199 1.00 0.00 108 ARG A N 11
ATOM 20311 C CA . ARG A 1 108 ? -1.057 -1.617 11.257 1.00 0.00 108 ARG A CA 11
ATOM 20312 C C . ARG A 1 108 ? -0.307 -0.342 10.884 1.00 0.00 108 ARG A C 11
ATOM 20313 O O . ARG A 1 108 ? -0.771 0.765 11.154 1.00 0.00 108 ARG A O 11
ATOM 20334 N N . GLY A 1 109 ? 0.857 -0.506 10.263 1.00 0.00 109 GLY A N 11
ATOM 20335 C CA . GLY A 1 109 ? 1.653 0.640 9.864 1.00 0.00 109 GLY A CA 11
ATOM 20336 C C . GLY A 1 109 ? 0.879 1.609 8.992 1.00 0.00 109 GLY A C 11
ATOM 20337 O O . GLY A 1 109 ? 0.878 2.814 9.241 1.00 0.00 109 GLY A O 11
ATOM 20341 N N . TRP A 1 110 ? 0.221 1.081 7.966 1.00 0.00 110 TRP A N 11
ATOM 20342 C CA . TRP A 1 110 ? -0.559 1.908 7.052 1.00 0.00 110 TRP A CA 11
ATOM 20343 C C . TRP A 1 110 ? -1.708 2.594 7.784 1.00 0.00 110 TRP A C 11
ATOM 20344 O O . TRP A 1 110 ? -1.942 3.789 7.608 1.00 0.00 110 TRP A O 11
ATOM 20365 N N . GLU A 1 111 ? -2.421 1.829 8.606 1.00 0.00 111 GLU A N 11
ATOM 20366 C CA . GLU A 1 111 ? -3.545 2.364 9.363 1.00 0.00 111 GLU A CA 11
ATOM 20367 C C . GLU A 1 111 ? -3.212 3.741 9.932 1.00 0.00 111 GLU A C 11
ATOM 20368 O O . GLU A 1 111 ? -3.925 4.715 9.689 1.00 0.00 111 GLU A O 11
ATOM 20380 N N . THR A 1 112 ? -2.124 3.813 10.692 1.00 0.00 112 THR A N 11
ATOM 20381 C CA . THR A 1 112 ? -1.696 5.069 11.297 1.00 0.00 112 THR A CA 11
ATOM 20382 C C . THR A 1 112 ? -1.139 6.023 10.247 1.00 0.00 112 THR A C 11
ATOM 20383 O O . THR A 1 112 ? -1.534 7.187 10.180 1.00 0.00 112 THR A O 11
ATOM 20394 N N . ALA A 1 113 ? -0.220 5.524 9.428 1.00 0.00 113 ALA A N 11
ATOM 20395 C CA . ALA A 1 113 ? 0.389 6.332 8.379 1.00 0.00 113 ALA A CA 11
ATOM 20396 C C . ALA A 1 113 ? -0.671 7.071 7.570 1.00 0.00 113 ALA A C 11
ATOM 20397 O O . ALA A 1 113 ? -0.739 8.300 7.595 1.00 0.00 113 ALA A O 11
ATOM 20404 N N . ILE A 1 114 ? -1.495 6.315 6.853 1.00 0.00 114 ILE A N 11
ATOM 20405 C CA . ILE A 1 114 ? -2.552 6.899 6.037 1.00 0.00 114 ILE A CA 11
ATOM 20406 C C . ILE A 1 114 ? -3.316 7.970 6.810 1.00 0.00 114 ILE A C 11
ATOM 20407 O O . ILE A 1 114 ? -3.527 9.076 6.314 1.00 0.00 114 ILE A O 11
ATOM 20423 N N . ARG A 1 115 ? -3.725 7.632 8.028 1.00 0.00 115 ARG A N 11
ATOM 20424 C CA . ARG A 1 115 ? -4.465 8.565 8.871 1.00 0.00 115 ARG A CA 11
ATOM 20425 C C . ARG A 1 115 ? -3.641 9.819 9.146 1.00 0.00 115 ARG A C 11
ATOM 20426 O O . ARG A 1 115 ? -4.170 10.930 9.155 1.00 0.00 115 ARG A O 11
ATOM 20447 N N . GLN A 1 116 ? -2.344 9.632 9.371 1.00 0.00 116 GLN A N 11
ATOM 20448 C CA . GLN A 1 116 ? -1.449 10.749 9.648 1.00 0.00 116 GLN A CA 11
ATOM 20449 C C . GLN A 1 116 ? -1.381 11.700 8.457 1.00 0.00 116 GLN A C 11
ATOM 20450 O O . GLN A 1 116 ? -1.563 12.908 8.605 1.00 0.00 116 GLN A O 11
ATOM 20464 N N . ALA A 1 117 ? -1.117 11.147 7.278 1.00 0.00 117 ALA A N 11
ATOM 20465 C CA . ALA A 1 117 ? -1.027 11.945 6.062 1.00 0.00 117 ALA A CA 11
ATOM 20466 C C . ALA A 1 117 ? -2.349 12.646 5.766 1.00 0.00 117 ALA A C 11
ATOM 20467 O O . ALA A 1 117 ? -2.368 13.778 5.281 1.00 0.00 117 ALA A O 11
ATOM 20474 N N . LEU A 1 118 ? -3.452 11.967 6.061 1.00 0.00 118 LEU A N 11
ATOM 20475 C CA . LEU A 1 118 ? -4.779 12.524 5.825 1.00 0.00 118 LEU A CA 11
ATOM 20476 C C . LEU A 1 118 ? -5.080 13.650 6.809 1.00 0.00 118 LEU A C 11
ATOM 20477 O O . LEU A 1 118 ? -6.097 14.333 6.694 1.00 0.00 118 LEU A O 11
ATOM 20493 N N . MET A 1 119 ? -4.186 13.839 7.775 1.00 0.00 119 MET A N 11
ATOM 20494 C CA . MET A 1 119 ? -4.355 14.884 8.777 1.00 0.00 119 MET A CA 11
ATOM 20495 C C . MET A 1 119 ? -4.595 16.238 8.116 1.00 0.00 119 MET A C 11
ATOM 20496 O O . MET A 1 119 ? -5.103 17.165 8.745 1.00 0.00 119 MET A O 11
ATOM 20510 N N . SER A 1 120 ? -4.226 16.343 6.843 1.00 0.00 120 SER A N 11
ATOM 20511 C CA . SER A 1 120 ? -4.398 17.585 6.098 1.00 0.00 120 SER A CA 11
ATOM 20512 C C . SER A 1 120 ? -5.815 17.693 5.542 1.00 0.00 120 SER A C 11
ATOM 20513 O O . SER A 1 120 ? -6.070 18.450 4.606 1.00 0.00 120 SER A O 11
ATOM 20521 N N . GLY A 1 121 ? -6.733 16.930 6.127 1.00 0.00 121 GLY A N 11
ATOM 20522 C CA . GLY A 1 121 ? -8.113 16.954 5.679 1.00 0.00 121 GLY A CA 11
ATOM 20523 C C . GLY A 1 121 ? -8.841 18.211 6.111 1.00 0.00 121 GLY A C 11
ATOM 20524 O O . GLY A 1 121 ? -8.313 19.034 6.860 1.00 0.00 121 GLY A O 11
ATOM 20528 N N . PRO A 1 122 ? -10.084 18.374 5.633 1.00 0.00 122 PRO A N 11
ATOM 20529 C CA . PRO A 1 122 ? -10.912 19.538 5.961 1.00 0.00 122 PRO A CA 11
ATOM 20530 C C . PRO A 1 122 ? -11.367 19.535 7.416 1.00 0.00 122 PRO A C 11
ATOM 20531 O O . PRO A 1 122 ? -12.166 20.376 7.829 1.00 0.00 122 PRO A O 11
ATOM 20542 N N . SER A 1 123 ? -10.854 18.583 8.189 1.00 0.00 123 SER A N 11
ATOM 20543 C CA . SER A 1 123 ? -11.211 18.468 9.599 1.00 0.00 123 SER A CA 11
ATOM 20544 C C . SER A 1 123 ? -10.500 19.534 10.427 1.00 0.00 123 SER A C 11
ATOM 20545 O O . SER A 1 123 ? -9.901 19.235 11.460 1.00 0.00 123 SER A O 11
ATOM 20553 N N . SER A 1 124 ? -10.571 20.778 9.966 1.00 0.00 124 SER A N 11
ATOM 20554 C CA . SER A 1 124 ? -9.932 21.889 10.662 1.00 0.00 124 SER A CA 11
ATOM 20555 C C . SER A 1 124 ? -10.552 22.096 12.041 1.00 0.00 124 SER A C 11
ATOM 20556 O O . SER A 1 124 ? -9.848 22.336 13.020 1.00 0.00 124 SER A O 11
ATOM 20564 N N . GLY A 1 125 ? -11.877 22.000 12.107 1.00 0.00 125 GLY A N 11
ATOM 20565 C CA . GLY A 1 125 ? -12.571 22.179 13.369 1.00 0.00 125 GLY A CA 11
ATOM 20566 C C . GLY A 1 125 ? -13.735 23.144 13.259 1.00 0.00 125 GLY A C 11
ATOM 20567 O O . GLY A 1 125 ? -13.558 24.356 13.376 1.00 0.00 125 GLY A O 11
ATOM 20571 N N . GLY A 1 1 ? 10.925 18.612 8.865 1.00 0.00 1 GLY A N 12
ATOM 20572 C CA . GLY A 1 1 ? 9.767 19.480 8.965 1.00 0.00 1 GLY A CA 12
ATOM 20573 C C . GLY A 1 1 ? 8.882 19.409 7.736 1.00 0.00 1 GLY A C 12
ATOM 20574 O O . GLY A 1 1 ? 9.060 18.539 6.884 1.00 0.00 1 GLY A O 12
ATOM 20578 N N . SER A 1 2 ? 7.923 20.325 7.645 1.00 0.00 2 SER A N 12
ATOM 20579 C CA . SER A 1 2 ? 7.003 20.359 6.514 1.00 0.00 2 SER A CA 12
ATOM 20580 C C . SER A 1 2 ? 7.458 21.378 5.474 1.00 0.00 2 SER A C 12
ATOM 20581 O O . SER A 1 2 ? 6.648 22.123 4.922 1.00 0.00 2 SER A O 12
ATOM 20589 N N . SER A 1 3 ? 8.761 21.405 5.212 1.00 0.00 3 SER A N 12
ATOM 20590 C CA . SER A 1 3 ? 9.327 22.334 4.241 1.00 0.00 3 SER A CA 12
ATOM 20591 C C . SER A 1 3 ? 9.572 21.641 2.904 1.00 0.00 3 SER A C 12
ATOM 20592 O O . SER A 1 3 ? 10.603 21.847 2.266 1.00 0.00 3 SER A O 12
ATOM 20600 N N . GLY A 1 4 ? 8.615 20.818 2.487 1.00 0.00 4 GLY A N 12
ATOM 20601 C CA . GLY A 1 4 ? 8.745 20.106 1.229 1.00 0.00 4 GLY A CA 12
ATOM 20602 C C . GLY A 1 4 ? 10.114 19.477 1.058 1.00 0.00 4 GLY A C 12
ATOM 20603 O O . GLY A 1 4 ? 10.717 19.570 -0.011 1.00 0.00 4 GLY A O 12
ATOM 20607 N N . SER A 1 5 ? 10.606 18.837 2.114 1.00 0.00 5 SER A N 12
ATOM 20608 C CA . SER A 1 5 ? 11.914 18.195 2.077 1.00 0.00 5 SER A CA 12
ATOM 20609 C C . SER A 1 5 ? 11.785 16.687 2.267 1.00 0.00 5 SER A C 12
ATOM 20610 O O . SER A 1 5 ? 12.568 16.072 2.992 1.00 0.00 5 SER A O 12
ATOM 20618 N N . SER A 1 6 ? 10.792 16.097 1.610 1.00 0.00 6 SER A N 12
ATOM 20619 C CA . SER A 1 6 ? 10.556 14.661 1.709 1.00 0.00 6 SER A CA 12
ATOM 20620 C C . SER A 1 6 ? 9.646 14.181 0.583 1.00 0.00 6 SER A C 12
ATOM 20621 O O . SER A 1 6 ? 8.926 14.970 -0.027 1.00 0.00 6 SER A O 12
ATOM 20629 N N . GLY A 1 7 ? 9.685 12.880 0.313 1.00 0.00 7 GLY A N 12
ATOM 20630 C CA . GLY A 1 7 ? 8.860 12.316 -0.740 1.00 0.00 7 GLY A CA 12
ATOM 20631 C C . GLY A 1 7 ? 7.762 11.422 -0.199 1.00 0.00 7 GLY A C 12
ATOM 20632 O O . GLY A 1 7 ? 6.918 11.864 0.582 1.00 0.00 7 GLY A O 12
ATOM 20636 N N . THR A 1 8 ? 7.770 10.159 -0.615 1.00 0.00 8 THR A N 12
ATOM 20637 C CA . THR A 1 8 ? 6.766 9.201 -0.170 1.00 0.00 8 THR A CA 12
ATOM 20638 C C . THR A 1 8 ? 6.961 8.842 1.298 1.00 0.00 8 THR A C 12
ATOM 20639 O O . THR A 1 8 ? 8.073 8.536 1.731 1.00 0.00 8 THR A O 12
ATOM 20650 N N . LEU A 1 9 ? 5.874 8.882 2.061 1.00 0.00 9 LEU A N 12
ATOM 20651 C CA . LEU A 1 9 ? 5.925 8.559 3.483 1.00 0.00 9 LEU A CA 12
ATOM 20652 C C . LEU A 1 9 ? 5.902 7.050 3.701 1.00 0.00 9 LEU A C 12
ATOM 20653 O O . LEU A 1 9 ? 6.590 6.529 4.579 1.00 0.00 9 LEU A O 12
ATOM 20669 N N . ARG A 1 10 ? 5.109 6.353 2.894 1.00 0.00 10 ARG A N 12
ATOM 20670 C CA . ARG A 1 10 ? 4.997 4.903 2.998 1.00 0.00 10 ARG A CA 12
ATOM 20671 C C . ARG A 1 10 ? 5.041 4.254 1.617 1.00 0.00 10 ARG A C 12
ATOM 20672 O O . ARG A 1 10 ? 4.652 4.865 0.622 1.00 0.00 10 ARG A O 12
ATOM 20693 N N . GLU A 1 11 ? 5.518 3.015 1.567 1.00 0.00 11 GLU A N 12
ATOM 20694 C CA . GLU A 1 11 ? 5.614 2.285 0.308 1.00 0.00 11 GLU A CA 12
ATOM 20695 C C . GLU A 1 11 ? 5.725 0.783 0.557 1.00 0.00 11 GLU A C 12
ATOM 20696 O O . GLU A 1 11 ? 6.460 0.342 1.439 1.00 0.00 11 GLU A O 12
ATOM 20708 N N . GLY A 1 12 ? 4.988 0.003 -0.228 1.00 0.00 12 GLY A N 12
ATOM 20709 C CA . GLY A 1 12 ? 5.017 -1.440 -0.077 1.00 0.00 12 GLY A CA 12
ATOM 20710 C C . GLY A 1 12 ? 3.802 -2.111 -0.686 1.00 0.00 12 GLY A C 12
ATOM 20711 O O . GLY A 1 12 ? 2.748 -1.492 -0.827 1.00 0.00 12 GLY A O 12
ATOM 20715 N N . TRP A 1 13 ? 3.950 -3.380 -1.050 1.00 0.00 13 TRP A N 12
ATOM 20716 C CA . TRP A 1 13 ? 2.855 -4.135 -1.650 1.00 0.00 13 TRP A CA 12
ATOM 20717 C C . TRP A 1 13 ? 1.674 -4.237 -0.691 1.00 0.00 13 TRP A C 12
ATOM 20718 O O . TRP A 1 13 ? 1.802 -4.764 0.414 1.00 0.00 13 TRP A O 12
ATOM 20739 N N . VAL A 1 14 ? 0.524 -3.728 -1.120 1.00 0.00 14 VAL A N 12
ATOM 20740 C CA . VAL A 1 14 ? -0.681 -3.763 -0.300 1.00 0.00 14 VAL A CA 12
ATOM 20741 C C . VAL A 1 14 ? -1.910 -4.090 -1.141 1.00 0.00 14 VAL A C 12
ATOM 20742 O O . VAL A 1 14 ? -2.054 -3.606 -2.264 1.00 0.00 14 VAL A O 12
ATOM 20755 N N . VAL A 1 15 ? -2.794 -4.916 -0.591 1.00 0.00 15 VAL A N 12
ATOM 20756 C CA . VAL A 1 15 ? -4.013 -5.307 -1.289 1.00 0.00 15 VAL A CA 12
ATOM 20757 C C . VAL A 1 15 ? -5.241 -4.666 -0.653 1.00 0.00 15 VAL A C 12
ATOM 20758 O O . VAL A 1 15 ? -5.298 -4.478 0.563 1.00 0.00 15 VAL A O 12
ATOM 20771 N N . HIS A 1 16 ? -6.224 -4.332 -1.483 1.00 0.00 16 HIS A N 12
ATOM 20772 C CA . HIS A 1 16 ? -7.454 -3.713 -1.001 1.00 0.00 16 HIS A CA 12
ATOM 20773 C C . HIS A 1 16 ? -8.630 -4.062 -1.909 1.00 0.00 16 HIS A C 12
ATOM 20774 O O . HIS A 1 16 ? -8.444 -4.584 -3.008 1.00 0.00 16 HIS A O 12
ATOM 20789 N N . TYR A 1 17 ? -9.839 -3.772 -1.441 1.00 0.00 17 TYR A N 12
ATOM 20790 C CA . TYR A 1 17 ? -11.045 -4.058 -2.209 1.00 0.00 17 TYR A CA 12
ATOM 20791 C C . TYR A 1 17 ? -12.245 -3.312 -1.635 1.00 0.00 17 TYR A C 12
ATOM 20792 O O . TYR A 1 17 ? -12.293 -3.014 -0.442 1.00 0.00 17 TYR A O 12
ATOM 20810 N N . SER A 1 18 ? -13.214 -3.013 -2.495 1.00 0.00 18 SER A N 12
ATOM 20811 C CA . SER A 1 18 ? -14.415 -2.299 -2.076 1.00 0.00 18 SER A CA 12
ATOM 20812 C C . SER A 1 18 ? -15.550 -3.274 -1.779 1.00 0.00 18 SER A C 12
ATOM 20813 O O . SER A 1 18 ? -15.386 -4.488 -1.891 1.00 0.00 18 SER A O 12
ATOM 20821 N N . ASN A 1 19 ? -16.703 -2.731 -1.399 1.00 0.00 19 ASN A N 12
ATOM 20822 C CA . ASN A 1 19 ? -17.867 -3.552 -1.084 1.00 0.00 19 ASN A CA 12
ATOM 20823 C C . ASN A 1 19 ? -18.893 -3.495 -2.211 1.00 0.00 19 ASN A C 12
ATOM 20824 O O . ASN A 1 19 ? -20.100 -3.493 -1.968 1.00 0.00 19 ASN A O 12
ATOM 20835 N N . LYS A 1 20 ? -18.405 -3.450 -3.447 1.00 0.00 20 LYS A N 12
ATOM 20836 C CA . LYS A 1 20 ? -19.278 -3.395 -4.613 1.00 0.00 20 LYS A CA 12
ATOM 20837 C C . LYS A 1 20 ? -18.904 -4.474 -5.624 1.00 0.00 20 LYS A C 12
ATOM 20838 O O . LYS A 1 20 ? -19.772 -5.163 -6.161 1.00 0.00 20 LYS A O 12
ATOM 20857 N N . ASP A 1 21 ? -17.608 -4.617 -5.877 1.00 0.00 21 ASP A N 12
ATOM 20858 C CA . ASP A 1 21 ? -17.118 -5.614 -6.822 1.00 0.00 21 ASP A CA 12
ATOM 20859 C C . ASP A 1 21 ? -16.144 -6.572 -6.145 1.00 0.00 21 ASP A C 12
ATOM 20860 O O . ASP A 1 21 ? -15.815 -7.628 -6.687 1.00 0.00 21 ASP A O 12
ATOM 20869 N N . THR A 1 22 ? -15.683 -6.197 -4.955 1.00 0.00 22 THR A N 12
ATOM 20870 C CA . THR A 1 22 ? -14.744 -7.021 -4.204 1.00 0.00 22 THR A CA 12
ATOM 20871 C C . THR A 1 22 ? -13.612 -7.516 -5.096 1.00 0.00 22 THR A C 12
ATOM 20872 O O . THR A 1 22 ? -13.315 -8.711 -5.135 1.00 0.00 22 THR A O 12
ATOM 20883 N N . LEU A 1 23 ? -12.982 -6.592 -5.812 1.00 0.00 23 LEU A N 12
ATOM 20884 C CA . LEU A 1 23 ? -11.880 -6.934 -6.704 1.00 0.00 23 LEU A CA 12
ATOM 20885 C C . LEU A 1 23 ? -10.535 -6.694 -6.026 1.00 0.00 23 LEU A C 12
ATOM 20886 O O . LEU A 1 23 ? -9.840 -5.724 -6.330 1.00 0.00 23 LEU A O 12
ATOM 20902 N N . ARG A 1 24 ? -10.174 -7.584 -5.108 1.00 0.00 24 ARG A N 12
ATOM 20903 C CA . ARG A 1 24 ? -8.911 -7.469 -4.387 1.00 0.00 24 ARG A CA 12
ATOM 20904 C C . ARG A 1 24 ? -7.741 -7.337 -5.358 1.00 0.00 24 ARG A C 12
ATOM 20905 O O . ARG A 1 24 ? -7.495 -8.224 -6.175 1.00 0.00 24 ARG A O 12
ATOM 20926 N N . LYS A 1 25 ? -7.023 -6.223 -5.262 1.00 0.00 25 LYS A N 12
ATOM 20927 C CA . LYS A 1 25 ? -5.878 -5.973 -6.130 1.00 0.00 25 LYS A CA 12
ATOM 20928 C C . LYS A 1 25 ? -4.635 -5.647 -5.310 1.00 0.00 25 LYS A C 12
ATOM 20929 O O . LYS A 1 25 ? -4.646 -4.733 -4.485 1.00 0.00 25 LYS A O 12
ATOM 20948 N N . ARG A 1 26 ? -3.564 -6.399 -5.543 1.00 0.00 26 ARG A N 12
ATOM 20949 C CA . ARG A 1 26 ? -2.312 -6.188 -4.825 1.00 0.00 26 ARG A CA 12
ATOM 20950 C C . ARG A 1 26 ? -1.324 -5.395 -5.676 1.00 0.00 26 ARG A C 12
ATOM 20951 O O . ARG A 1 26 ? -1.049 -5.753 -6.822 1.00 0.00 26 ARG A O 12
ATOM 20972 N N . HIS A 1 27 ? -0.794 -4.317 -5.107 1.00 0.00 27 HIS A N 12
ATOM 20973 C CA . HIS A 1 27 ? 0.163 -3.473 -5.814 1.00 0.00 27 HIS A CA 12
ATOM 20974 C C . HIS A 1 27 ? 0.979 -2.637 -4.831 1.00 0.00 27 HIS A C 12
ATOM 20975 O O . HIS A 1 27 ? 0.543 -2.380 -3.709 1.00 0.00 27 HIS A O 12
ATOM 20990 N N . TYR A 1 28 ? 2.163 -2.217 -5.261 1.00 0.00 28 TYR A N 12
ATOM 20991 C CA . TYR A 1 28 ? 3.041 -1.414 -4.419 1.00 0.00 28 TYR A CA 12
ATOM 20992 C C . TYR A 1 28 ? 2.400 -0.068 -4.091 1.00 0.00 28 TYR A C 12
ATOM 20993 O O . TYR A 1 28 ? 2.548 0.900 -4.837 1.00 0.00 28 TYR A O 12
ATOM 21011 N N . TRP A 1 29 ? 1.688 -0.017 -2.971 1.00 0.00 29 TRP A N 12
ATOM 21012 C CA . TRP A 1 29 ? 1.025 1.209 -2.543 1.00 0.00 29 TRP A CA 12
ATOM 21013 C C . TRP A 1 29 ? 2.045 2.277 -2.163 1.00 0.00 29 TRP A C 12
ATOM 21014 O O . TRP A 1 29 ? 3.133 1.964 -1.681 1.00 0.00 29 TRP A O 12
ATOM 21035 N N . ARG A 1 30 ? 1.687 3.537 -2.384 1.00 0.00 30 ARG A N 12
ATOM 21036 C CA . ARG A 1 30 ? 2.572 4.650 -2.065 1.00 0.00 30 ARG A CA 12
ATOM 21037 C C . ARG A 1 30 ? 1.796 5.797 -1.425 1.00 0.00 30 ARG A C 12
ATOM 21038 O O . ARG A 1 30 ? 0.818 6.290 -1.989 1.00 0.00 30 ARG A O 12
ATOM 21059 N N . LEU A 1 31 ? 2.237 6.217 -0.245 1.00 0.00 31 LEU A N 12
ATOM 21060 C CA . LEU A 1 31 ? 1.583 7.306 0.473 1.00 0.00 31 LEU A CA 12
ATOM 21061 C C . LEU A 1 31 ? 2.478 8.540 0.523 1.00 0.00 31 LEU A C 12
ATOM 21062 O O . LEU A 1 31 ? 3.703 8.430 0.573 1.00 0.00 31 LEU A O 12
ATOM 21078 N N . ASP A 1 32 ? 1.858 9.715 0.510 1.00 0.00 32 ASP A N 12
ATOM 21079 C CA . ASP A 1 32 ? 2.597 10.971 0.557 1.00 0.00 32 ASP A CA 12
ATOM 21080 C C . ASP A 1 32 ? 1.915 11.969 1.487 1.00 0.00 32 ASP A C 12
ATOM 21081 O O . ASP A 1 32 ? 0.964 11.627 2.191 1.00 0.00 32 ASP A O 12
ATOM 21090 N N . CYS A 1 33 ? 2.408 13.203 1.486 1.00 0.00 33 CYS A N 12
ATOM 21091 C CA . CYS A 1 33 ? 1.847 14.251 2.331 1.00 0.00 33 CYS A CA 12
ATOM 21092 C C . CYS A 1 33 ? 0.694 14.959 1.627 1.00 0.00 33 CYS A C 12
ATOM 21093 O O . CYS A 1 33 ? 0.237 16.014 2.067 1.00 0.00 33 CYS A O 12
ATOM 21101 N N . LYS A 1 34 ? 0.229 14.372 0.529 1.00 0.00 34 LYS A N 12
ATOM 21102 C CA . LYS A 1 34 ? -0.871 14.946 -0.238 1.00 0.00 34 LYS A CA 12
ATOM 21103 C C . LYS A 1 34 ? -1.898 13.877 -0.598 1.00 0.00 34 LYS A C 12
ATOM 21104 O O . LYS A 1 34 ? -3.097 14.055 -0.377 1.00 0.00 34 LYS A O 12
ATOM 21123 N N . CYS A 1 35 ? -1.422 12.768 -1.153 1.00 0.00 35 CYS A N 12
ATOM 21124 C CA . CYS A 1 35 ? -2.299 11.670 -1.543 1.00 0.00 35 CYS A CA 12
ATOM 21125 C C . CYS A 1 35 ? -1.550 10.342 -1.524 1.00 0.00 35 CYS A C 12
ATOM 21126 O O . CYS A 1 35 ? -0.343 10.302 -1.283 1.00 0.00 35 CYS A O 12
ATOM 21134 N N . ILE A 1 36 ? -2.273 9.257 -1.779 1.00 0.00 36 ILE A N 12
ATOM 21135 C CA . ILE A 1 36 ? -1.676 7.927 -1.791 1.00 0.00 36 ILE A CA 12
ATOM 21136 C C . ILE A 1 36 ? -1.666 7.342 -3.199 1.00 0.00 36 ILE A C 12
ATOM 21137 O O . ILE A 1 36 ? -2.683 6.843 -3.684 1.00 0.00 36 ILE A O 12
ATOM 21153 N N . THR A 1 37 ? -0.510 7.403 -3.852 1.00 0.00 37 THR A N 12
ATOM 21154 C CA . THR A 1 37 ? -0.366 6.879 -5.204 1.00 0.00 37 THR A CA 12
ATOM 21155 C C . THR A 1 37 ? -0.297 5.356 -5.199 1.00 0.00 37 THR A C 12
ATOM 21156 O O . THR A 1 37 ? 0.263 4.753 -4.282 1.00 0.00 37 THR A O 12
ATOM 21167 N N . LEU A 1 38 ? -0.868 4.740 -6.227 1.00 0.00 38 LEU A N 12
ATOM 21168 C CA . LEU A 1 38 ? -0.871 3.285 -6.342 1.00 0.00 38 LEU A CA 12
ATOM 21169 C C . LEU A 1 38 ? -0.092 2.835 -7.574 1.00 0.00 38 LEU A C 12
ATOM 21170 O O . LEU A 1 38 ? -0.347 3.298 -8.686 1.00 0.00 38 LEU A O 12
ATOM 21186 N N . PHE A 1 39 ? 0.856 1.927 -7.368 1.00 0.00 39 PHE A N 12
ATOM 21187 C CA . PHE A 1 39 ? 1.672 1.413 -8.462 1.00 0.00 39 PHE A CA 12
ATOM 21188 C C . PHE A 1 39 ? 1.411 -0.075 -8.682 1.00 0.00 39 PHE A C 12
ATOM 21189 O O . PHE A 1 39 ? 1.867 -0.916 -7.907 1.00 0.00 39 PHE A O 12
ATOM 21206 N N . GLN A 1 40 ? 0.675 -0.390 -9.742 1.00 0.00 40 GLN A N 12
ATOM 21207 C CA . GLN A 1 40 ? 0.352 -1.776 -10.063 1.00 0.00 40 GLN A CA 12
ATOM 21208 C C . GLN A 1 40 ? 1.492 -2.707 -9.663 1.00 0.00 40 GLN A C 12
ATOM 21209 O O . GLN A 1 40 ? 1.268 -3.755 -9.061 1.00 0.00 40 GLN A O 12
ATOM 21223 N N . ASN A 1 41 ? 2.716 -2.315 -10.004 1.00 0.00 41 ASN A N 12
ATOM 21224 C CA . ASN A 1 41 ? 3.892 -3.116 -9.681 1.00 0.00 41 ASN A CA 12
ATOM 21225 C C . ASN A 1 41 ? 5.040 -2.230 -9.207 1.00 0.00 41 ASN A C 12
ATOM 21226 O O . ASN A 1 41 ? 4.881 -1.019 -9.056 1.00 0.00 41 ASN A O 12
ATOM 21237 N N . ASN A 1 42 ? 6.196 -2.842 -8.976 1.00 0.00 42 ASN A N 12
ATOM 21238 C CA . ASN A 1 42 ? 7.372 -2.109 -8.519 1.00 0.00 42 ASN A CA 12
ATOM 21239 C C . ASN A 1 42 ? 8.241 -1.686 -9.699 1.00 0.00 42 ASN A C 12
ATOM 21240 O O . ASN A 1 42 ? 9.144 -0.862 -9.555 1.00 0.00 42 ASN A O 12
ATOM 21251 N N . THR A 1 43 ? 7.962 -2.257 -10.867 1.00 0.00 43 THR A N 12
ATOM 21252 C CA . THR A 1 43 ? 8.718 -1.940 -12.072 1.00 0.00 43 THR A CA 12
ATOM 21253 C C . THR A 1 43 ? 7.809 -1.385 -13.162 1.00 0.00 43 THR A C 12
ATOM 21254 O O . THR A 1 43 ? 8.275 -0.774 -14.124 1.00 0.00 43 THR A O 12
ATOM 21265 N N . THR A 1 44 ? 6.506 -1.600 -13.006 1.00 0.00 44 THR A N 12
ATOM 21266 C CA . THR A 1 44 ? 5.530 -1.122 -13.977 1.00 0.00 44 THR A CA 12
ATOM 21267 C C . THR A 1 44 ? 5.908 0.259 -14.501 1.00 0.00 44 THR A C 12
ATOM 21268 O O . THR A 1 44 ? 6.364 1.117 -13.746 1.00 0.00 44 THR A O 12
ATOM 21279 N N . ASN A 1 45 ? 5.714 0.467 -15.800 1.00 0.00 45 ASN A N 12
ATOM 21280 C CA . ASN A 1 45 ? 6.035 1.745 -16.425 1.00 0.00 45 ASN A CA 12
ATOM 21281 C C . ASN A 1 45 ? 5.386 2.899 -15.668 1.00 0.00 45 ASN A C 12
ATOM 21282 O O . ASN A 1 45 ? 6.073 3.728 -15.071 1.00 0.00 45 ASN A O 12
ATOM 21293 N N . ARG A 1 46 ? 4.058 2.946 -15.696 1.00 0.00 46 ARG A N 12
ATOM 21294 C CA . ARG A 1 46 ? 3.316 3.998 -15.013 1.00 0.00 46 ARG A CA 12
ATOM 21295 C C . ARG A 1 46 ? 2.600 3.448 -13.783 1.00 0.00 46 ARG A C 12
ATOM 21296 O O . ARG A 1 46 ? 2.748 2.275 -13.439 1.00 0.00 46 ARG A O 12
ATOM 21317 N N . TYR A 1 47 ? 1.824 4.303 -13.125 1.00 0.00 47 TYR A N 12
ATOM 21318 C CA . TYR A 1 47 ? 1.088 3.903 -11.932 1.00 0.00 47 TYR A CA 12
ATOM 21319 C C . TYR A 1 47 ? -0.262 3.296 -12.302 1.00 0.00 47 TYR A C 12
ATOM 21320 O O . TYR A 1 47 ? -0.685 3.353 -13.457 1.00 0.00 47 TYR A O 12
ATOM 21338 N N . TYR A 1 48 ? -0.933 2.715 -11.314 1.00 0.00 48 TYR A N 12
ATOM 21339 C CA . TYR A 1 48 ? -2.234 2.095 -11.534 1.00 0.00 48 TYR A CA 12
ATOM 21340 C C . TYR A 1 48 ? -3.363 3.075 -11.232 1.00 0.00 48 TYR A C 12
ATOM 21341 O O . TYR A 1 48 ? -4.245 3.300 -12.061 1.00 0.00 48 TYR A O 12
ATOM 21359 N N . LYS A 1 49 ? -3.328 3.657 -10.038 1.00 0.00 49 LYS A N 12
ATOM 21360 C CA . LYS A 1 49 ? -4.346 4.616 -9.624 1.00 0.00 49 LYS A CA 12
ATOM 21361 C C . LYS A 1 49 ? -3.813 5.536 -8.531 1.00 0.00 49 LYS A C 12
ATOM 21362 O O . LYS A 1 49 ? -2.688 5.370 -8.060 1.00 0.00 49 LYS A O 12
ATOM 21381 N N . GLU A 1 50 ? -4.630 6.506 -8.130 1.00 0.00 50 GLU A N 12
ATOM 21382 C CA . GLU A 1 50 ? -4.239 7.452 -7.091 1.00 0.00 50 GLU A CA 12
ATOM 21383 C C . GLU A 1 50 ? -5.395 7.711 -6.129 1.00 0.00 50 GLU A C 12
ATOM 21384 O O . GLU A 1 50 ? -6.502 8.051 -6.550 1.00 0.00 50 GLU A O 12
ATOM 21396 N N . ILE A 1 51 ? -5.131 7.548 -4.837 1.00 0.00 51 ILE A N 12
ATOM 21397 C CA . ILE A 1 51 ? -6.148 7.765 -3.816 1.00 0.00 51 ILE A CA 12
ATOM 21398 C C . ILE A 1 51 ? -5.939 9.099 -3.107 1.00 0.00 51 ILE A C 12
ATOM 21399 O O . ILE A 1 51 ? -5.170 9.208 -2.152 1.00 0.00 51 ILE A O 12
ATOM 21415 N N . PRO A 1 52 ? -6.641 10.138 -3.583 1.00 0.00 52 PRO A N 12
ATOM 21416 C CA . PRO A 1 52 ? -6.551 11.483 -3.007 1.00 0.00 52 PRO A CA 12
ATOM 21417 C C . PRO A 1 52 ? -7.183 11.565 -1.622 1.00 0.00 52 PRO A C 12
ATOM 21418 O O . PRO A 1 52 ? -8.368 11.272 -1.451 1.00 0.00 52 PRO A O 12
ATOM 21429 N N . LEU A 1 53 ? -6.388 11.965 -0.636 1.00 0.00 53 LEU A N 12
ATOM 21430 C CA . LEU A 1 53 ? -6.870 12.085 0.735 1.00 0.00 53 LEU A CA 12
ATOM 21431 C C . LEU A 1 53 ? -8.195 12.841 0.782 1.00 0.00 53 LEU A C 12
ATOM 21432 O O . LEU A 1 53 ? -8.988 12.667 1.707 1.00 0.00 53 LEU A O 12
ATOM 21448 N N . SER A 1 54 ? -8.428 13.678 -0.224 1.00 0.00 54 SER A N 12
ATOM 21449 C CA . SER A 1 54 ? -9.656 14.461 -0.296 1.00 0.00 54 SER A CA 12
ATOM 21450 C C . SER A 1 54 ? -10.867 13.555 -0.497 1.00 0.00 54 SER A C 12
ATOM 21451 O O . SER A 1 54 ? -11.920 13.768 0.104 1.00 0.00 54 SER A O 12
ATOM 21459 N N . GLU A 1 55 ? -10.708 12.545 -1.3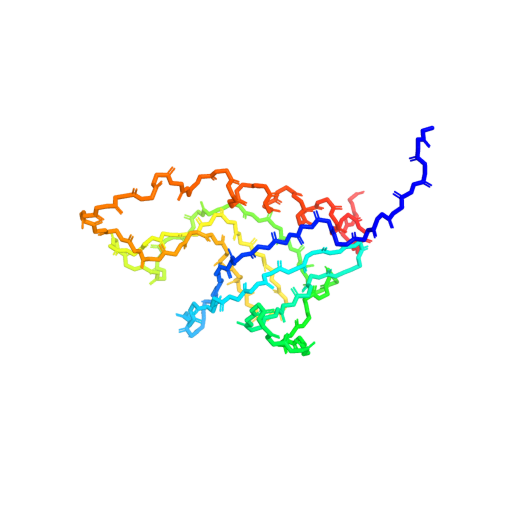46 1.00 0.00 55 GLU A N 12
ATOM 21460 C CA . GLU A 1 55 ? -11.789 11.607 -1.627 1.00 0.00 55 GLU A CA 12
ATOM 21461 C C . GLU A 1 55 ? -12.192 10.848 -0.366 1.00 0.00 55 GLU A C 12
ATOM 21462 O O . GLU A 1 55 ? -13.379 10.672 -0.088 1.00 0.00 55 GLU A O 12
ATOM 21474 N N . ILE A 1 56 ? -11.197 10.401 0.392 1.00 0.00 56 ILE A N 12
ATOM 21475 C CA . ILE A 1 56 ? -11.447 9.662 1.623 1.00 0.00 56 ILE A CA 12
ATOM 21476 C C . ILE A 1 56 ? -12.413 10.417 2.531 1.00 0.00 56 ILE A C 12
ATOM 21477 O O . ILE A 1 56 ? -12.261 11.619 2.754 1.00 0.00 56 ILE A O 12
ATOM 21493 N N . LEU A 1 57 ? -13.404 9.704 3.054 1.00 0.00 57 LEU A N 12
ATOM 21494 C CA . LEU A 1 57 ? -14.394 10.306 3.940 1.00 0.00 57 LEU A CA 12
ATOM 21495 C C . LEU A 1 57 ? -14.059 10.026 5.401 1.00 0.00 57 LEU A C 12
ATOM 21496 O O . LEU A 1 57 ? -14.128 10.918 6.248 1.00 0.00 57 LEU A O 12
ATOM 21512 N N . THR A 1 58 ? -13.692 8.781 5.691 1.00 0.00 58 THR A N 12
ATOM 21513 C CA . THR A 1 58 ? -13.344 8.384 7.049 1.00 0.00 58 THR A CA 12
ATOM 21514 C C . THR A 1 58 ? -12.532 7.094 7.054 1.00 0.00 58 THR A C 12
ATOM 21515 O O . THR A 1 58 ? -12.634 6.281 6.134 1.00 0.00 58 THR A O 12
ATOM 21526 N N . VAL A 1 59 ? -11.726 6.911 8.094 1.00 0.00 59 VAL A N 12
ATOM 21527 C CA . VAL A 1 59 ? -10.897 5.718 8.219 1.00 0.00 59 VAL A CA 12
ATOM 21528 C C . VAL A 1 59 ? -11.244 4.937 9.482 1.00 0.00 59 VAL A C 12
ATOM 21529 O O . VAL A 1 59 ? -11.207 5.477 10.587 1.00 0.00 59 VAL A O 12
ATOM 21542 N N . GLU A 1 60 ? -11.581 3.663 9.309 1.00 0.00 60 GLU A N 12
ATOM 21543 C CA . GLU A 1 60 ? -11.935 2.807 10.436 1.00 0.00 60 GLU A CA 12
ATOM 21544 C C . GLU A 1 60 ? -11.147 1.501 10.397 1.00 0.00 60 GLU A C 12
ATOM 21545 O O . GLU A 1 60 ? -10.443 1.218 9.427 1.00 0.00 60 GLU A O 12
ATOM 21557 N N . SER A 1 61 ? -11.270 0.711 11.458 1.00 0.00 61 SER A N 12
ATOM 21558 C CA . SER A 1 61 ? -10.566 -0.563 11.548 1.00 0.00 61 SER A CA 12
ATOM 21559 C C . SER A 1 61 ? -11.467 -1.714 11.109 1.00 0.00 61 SER A C 12
ATOM 21560 O O . SER A 1 61 ? -12.687 -1.652 11.257 1.00 0.00 61 SER A O 12
ATOM 21568 N N . ALA A 1 62 ? -10.856 -2.763 10.569 1.00 0.00 62 ALA A N 12
ATOM 21569 C CA . ALA A 1 62 ? -11.601 -3.929 10.110 1.00 0.00 62 ALA A CA 12
ATOM 21570 C C . ALA A 1 62 ? -12.623 -4.372 11.152 1.00 0.00 62 ALA A C 12
ATOM 21571 O O . ALA A 1 62 ? -12.260 -4.858 12.222 1.00 0.00 62 ALA A O 12
ATOM 21578 N N . GLN A 1 63 ? -13.901 -4.198 10.831 1.00 0.00 63 GLN A N 12
ATOM 21579 C CA . GLN A 1 63 ? -14.975 -4.579 11.741 1.00 0.00 63 GLN A CA 12
ATOM 21580 C C . GLN A 1 63 ? -16.071 -5.339 11.001 1.00 0.00 63 GLN A C 12
ATOM 21581 O O . GLN A 1 63 ? -16.757 -6.180 11.581 1.00 0.00 63 GLN A O 12
ATOM 21595 N N . ASN A 1 64 ? -16.230 -5.037 9.716 1.00 0.00 64 ASN A N 12
ATOM 21596 C CA . ASN A 1 64 ? -17.244 -5.692 8.897 1.00 0.00 64 ASN A CA 12
ATOM 21597 C C . ASN A 1 64 ? -16.601 -6.635 7.885 1.00 0.00 64 ASN A C 12
ATOM 21598 O O . ASN A 1 64 ? -15.791 -6.216 7.058 1.00 0.00 64 ASN A O 12
ATOM 21609 N N . PHE A 1 65 ? -16.967 -7.910 7.957 1.00 0.00 65 PHE A N 12
ATOM 21610 C CA . PHE A 1 65 ? -16.425 -8.914 7.048 1.00 0.00 65 PHE A CA 12
ATOM 21611 C C . PHE A 1 65 ? -17.547 -9.674 6.347 1.00 0.00 65 PHE A C 12
ATOM 21612 O O . PHE A 1 65 ? -17.442 -10.877 6.109 1.00 0.00 65 PHE A O 12
ATOM 21629 N N . SER A 1 66 ? -18.621 -8.962 6.019 1.00 0.00 66 SER A N 12
ATOM 21630 C CA . SER A 1 66 ? -19.765 -9.570 5.349 1.00 0.00 66 SER A CA 12
ATOM 21631 C C . SER A 1 66 ? -19.589 -9.533 3.834 1.00 0.00 66 SER A C 12
ATOM 21632 O O . SER A 1 66 ? -20.564 -9.446 3.086 1.00 0.00 66 SER A O 12
ATOM 21640 N N . LEU A 1 67 ? -18.340 -9.599 3.388 1.00 0.00 67 LEU A N 12
ATOM 21641 C CA . LEU A 1 67 ? -18.034 -9.574 1.961 1.00 0.00 67 LEU A CA 12
ATOM 21642 C C . LEU A 1 67 ? -17.185 -10.778 1.565 1.00 0.00 67 LEU A C 12
ATOM 21643 O O . LEU A 1 67 ? -17.606 -11.609 0.760 1.00 0.00 67 LEU A O 12
ATOM 21659 N N . VAL A 1 68 ? -15.989 -10.866 2.137 1.00 0.00 68 VAL A N 12
ATOM 21660 C CA . VAL A 1 68 ? -15.082 -11.969 1.846 1.00 0.00 68 VAL A CA 12
ATOM 21661 C C . VAL A 1 68 ? -15.411 -13.191 2.696 1.00 0.00 68 VAL A C 12
ATOM 21662 O O . VAL A 1 68 ? -15.916 -13.082 3.814 1.00 0.00 68 VAL A O 12
ATOM 21675 N N . PRO A 1 69 ? -15.120 -14.384 2.157 1.00 0.00 69 PRO A N 12
ATOM 21676 C CA . PRO A 1 69 ? -15.377 -15.650 2.850 1.00 0.00 69 PRO A CA 12
ATOM 21677 C C . PRO A 1 69 ? -14.451 -15.854 4.044 1.00 0.00 69 PRO A C 12
ATOM 21678 O O . PRO A 1 69 ? -13.490 -15.113 4.250 1.00 0.00 69 PRO A O 12
ATOM 21689 N N . PRO A 1 70 ? -14.745 -16.884 4.852 1.00 0.00 70 PRO A N 12
ATOM 21690 C CA . PRO A 1 70 ? -13.950 -17.210 6.040 1.00 0.00 70 PRO A CA 12
ATOM 21691 C C . PRO A 1 70 ? -12.573 -17.757 5.683 1.00 0.00 70 PRO A C 12
ATOM 21692 O O . PRO A 1 70 ? -11.697 -17.869 6.540 1.00 0.00 70 PRO A O 12
ATOM 21703 N N . GLY A 1 71 ? -12.386 -18.096 4.411 1.00 0.00 71 GLY A N 12
ATOM 21704 C CA . GLY A 1 71 ? -11.112 -18.626 3.963 1.00 0.00 71 GLY A CA 12
ATOM 21705 C C . GLY A 1 71 ? -10.235 -17.567 3.325 1.00 0.00 71 GLY A C 12
ATOM 21706 O O . GLY A 1 71 ? -9.044 -17.788 3.101 1.00 0.00 71 GLY A O 12
ATOM 21710 N N . THR A 1 72 ? -10.824 -16.413 3.029 1.00 0.00 72 THR A N 12
ATOM 21711 C CA . THR A 1 72 ? -10.090 -15.317 2.410 1.00 0.00 72 THR A CA 12
ATOM 21712 C C . THR A 1 72 ? -9.589 -14.330 3.458 1.00 0.00 72 THR A C 12
ATOM 21713 O O . THR A 1 72 ? -10.378 -13.643 4.104 1.00 0.00 72 THR A O 12
ATOM 21724 N N . ASN A 1 73 ? -8.271 -14.264 3.620 1.00 0.00 73 ASN A N 12
ATOM 21725 C CA . ASN A 1 73 ? -7.665 -13.360 4.590 1.00 0.00 73 ASN A CA 12
ATOM 21726 C C . ASN A 1 73 ? -8.471 -12.070 4.710 1.00 0.00 73 ASN A C 12
ATOM 21727 O O . ASN A 1 73 ? -8.830 -11.439 3.715 1.00 0.00 73 ASN A O 12
ATOM 21738 N N . PRO A 1 74 ? -8.762 -11.667 5.956 1.00 0.00 74 PRO A N 12
ATOM 21739 C CA . PRO A 1 74 ? -9.527 -10.449 6.235 1.00 0.00 74 PRO A CA 12
ATOM 21740 C C . PRO A 1 74 ? -8.744 -9.183 5.904 1.00 0.00 74 PRO A C 12
ATOM 21741 O O . PRO A 1 74 ? -7.672 -9.245 5.301 1.00 0.00 74 PRO A O 12
ATOM 21752 N N . HIS A 1 75 ? -9.285 -8.036 6.302 1.00 0.00 75 HIS A N 12
ATOM 21753 C CA . HIS A 1 75 ? -8.636 -6.756 6.048 1.00 0.00 75 HIS A CA 12
ATOM 21754 C C . HIS A 1 75 ? -8.157 -6.121 7.350 1.00 0.00 75 HIS A C 12
ATOM 21755 O O . HIS A 1 75 ? -8.489 -6.591 8.439 1.00 0.00 75 HIS A O 12
ATOM 21770 N N . CYS A 1 76 ? -7.375 -5.054 7.231 1.00 0.00 76 CYS A N 12
ATOM 21771 C CA . CYS A 1 76 ? -6.849 -4.357 8.399 1.00 0.00 76 CYS A CA 12
ATOM 21772 C C . CYS A 1 76 ? -7.688 -3.124 8.720 1.00 0.00 76 CYS A C 12
ATOM 21773 O O . CYS A 1 76 ? -8.222 -2.993 9.822 1.00 0.00 76 CYS A O 12
ATOM 21781 N N . PHE A 1 77 ? -7.800 -2.222 7.750 1.00 0.00 77 PHE A N 12
ATOM 21782 C CA . PHE A 1 77 ? -8.572 -0.998 7.930 1.00 0.00 77 PHE A CA 12
ATOM 21783 C C . PHE A 1 77 ? -9.440 -0.718 6.707 1.00 0.00 77 PHE A C 12
ATOM 21784 O O . PHE A 1 77 ? -9.180 -1.230 5.619 1.00 0.00 77 PHE A O 12
ATOM 21801 N N . GLU A 1 78 ? -10.472 0.098 6.896 1.00 0.00 78 GLU A N 12
ATOM 21802 C CA . GLU A 1 78 ? -11.379 0.445 5.808 1.00 0.00 78 GLU A CA 12
ATOM 21803 C C . GLU A 1 78 ? -11.323 1.940 5.509 1.00 0.00 78 GLU A C 12
ATOM 21804 O O . GLU A 1 78 ? -11.406 2.769 6.416 1.00 0.00 78 GLU A O 12
ATOM 21816 N N . ILE A 1 79 ? -11.181 2.277 4.232 1.00 0.00 79 ILE A N 12
ATOM 21817 C CA . ILE A 1 79 ? -11.114 3.672 3.812 1.00 0.00 79 ILE A CA 12
ATOM 21818 C C . ILE A 1 79 ? -12.419 4.113 3.159 1.00 0.00 79 ILE A C 12
ATOM 21819 O O . ILE A 1 79 ? -12.527 4.162 1.934 1.00 0.00 79 ILE A O 12
ATOM 21835 N N . VAL A 1 80 ? -13.409 4.434 3.986 1.00 0.00 80 VAL A N 12
ATOM 21836 C CA . VAL A 1 80 ? -14.707 4.875 3.489 1.00 0.00 80 VAL A CA 12
ATOM 21837 C C . VAL A 1 80 ? -14.555 6.021 2.496 1.00 0.00 80 VAL A C 12
ATOM 21838 O O . VAL A 1 80 ? -14.299 7.162 2.881 1.00 0.00 80 VAL A O 12
ATOM 21851 N N . THR A 1 81 ? -14.716 5.711 1.213 1.00 0.00 81 THR A N 12
ATOM 21852 C CA . THR A 1 81 ? -14.597 6.714 0.163 1.00 0.00 81 THR A CA 12
ATOM 21853 C C . THR A 1 81 ? -15.968 7.140 -0.349 1.00 0.00 81 THR A C 12
ATOM 21854 O O . THR A 1 81 ? -16.992 6.604 0.072 1.00 0.00 81 THR A O 12
ATOM 21865 N N . ALA A 1 82 ? -15.980 8.107 -1.261 1.00 0.00 82 ALA A N 12
ATOM 21866 C CA . ALA A 1 82 ? -17.226 8.602 -1.833 1.00 0.00 82 ALA A CA 12
ATOM 21867 C C . ALA A 1 82 ? -17.745 7.663 -2.916 1.00 0.00 82 ALA A C 12
ATOM 21868 O O . ALA A 1 82 ? -18.691 7.988 -3.631 1.00 0.00 82 ALA A O 12
ATOM 21875 N N . ASN A 1 83 ? -17.118 6.496 -3.031 1.00 0.00 83 ASN A N 12
ATOM 21876 C CA . ASN A 1 83 ? -17.517 5.510 -4.029 1.00 0.00 83 ASN A CA 12
ATOM 21877 C C . ASN A 1 83 ? -17.953 4.208 -3.362 1.00 0.00 83 ASN A C 12
ATOM 21878 O O . ASN A 1 83 ? -18.910 3.567 -3.797 1.00 0.00 83 ASN A O 12
ATOM 21889 N N . ALA A 1 84 ? -17.245 3.825 -2.305 1.00 0.00 84 ALA A N 12
ATOM 21890 C CA . ALA A 1 84 ? -17.561 2.602 -1.577 1.00 0.00 84 ALA A CA 12
ATOM 21891 C C . ALA A 1 84 ? -16.638 2.425 -0.376 1.00 0.00 84 ALA A C 12
ATOM 21892 O O . ALA A 1 84 ? -15.773 3.262 -0.114 1.00 0.00 84 ALA A O 12
ATOM 21899 N N . THR A 1 85 ? -16.827 1.329 0.353 1.00 0.00 85 THR A N 12
ATOM 21900 C CA . THR A 1 85 ? -16.013 1.043 1.528 1.00 0.00 85 THR A CA 12
ATOM 21901 C C . THR A 1 85 ? -14.810 0.180 1.165 1.00 0.00 85 THR A C 12
ATOM 21902 O O . THR A 1 85 ? -14.957 -0.991 0.812 1.00 0.00 85 THR A O 12
ATOM 21913 N N . TYR A 1 86 ? -13.620 0.763 1.256 1.00 0.00 86 TYR A N 12
ATOM 21914 C CA . TYR A 1 86 ? -12.391 0.047 0.936 1.00 0.00 86 TYR A CA 12
ATOM 21915 C C . TYR A 1 86 ? -11.997 -0.892 2.072 1.00 0.00 86 TYR A C 12
ATOM 21916 O O . TYR A 1 86 ? -12.352 -0.670 3.229 1.00 0.00 86 TYR A O 12
ATOM 21934 N N . PHE A 1 87 ? -11.259 -1.944 1.731 1.00 0.00 87 PHE A N 12
ATOM 21935 C CA . PHE A 1 87 ? -10.815 -2.919 2.721 1.00 0.00 87 PHE A CA 12
ATOM 21936 C C . PHE A 1 87 ? -9.342 -3.265 2.521 1.00 0.00 87 PHE A C 12
ATOM 21937 O O . PHE A 1 87 ? -9.006 -4.209 1.805 1.00 0.00 87 PHE A O 12
ATOM 21954 N N . VAL A 1 88 ? -8.467 -2.493 3.158 1.00 0.00 88 VAL A N 12
ATOM 21955 C CA . VAL A 1 88 ? -7.031 -2.718 3.051 1.00 0.00 88 VAL A CA 12
ATOM 21956 C C . VAL A 1 88 ? -6.519 -3.564 4.212 1.00 0.00 88 VAL A C 12
ATOM 21957 O O . VAL A 1 88 ? -6.800 -3.277 5.374 1.00 0.00 88 VAL A O 12
ATOM 21970 N N . GLY A 1 89 ? -5.764 -4.609 3.887 1.00 0.00 89 GLY A N 12
ATOM 21971 C CA . GLY A 1 89 ? -5.224 -5.481 4.914 1.00 0.00 89 GLY A CA 12
ATOM 21972 C C . GLY A 1 89 ? -4.306 -6.546 4.346 1.00 0.00 89 GLY A C 12
ATOM 21973 O O . GLY A 1 89 ? -3.097 -6.339 4.240 1.00 0.00 89 GLY A O 12
ATOM 21977 N N . GLU A 1 90 ? -4.880 -7.688 3.981 1.00 0.00 90 GLU A N 12
ATOM 21978 C CA . GLU A 1 90 ? -4.104 -8.789 3.424 1.00 0.00 90 GLU A CA 12
ATOM 21979 C C . GLU A 1 90 ? -4.886 -9.506 2.327 1.00 0.00 90 GLU A C 12
ATOM 21980 O O . GLU A 1 90 ? -6.110 -9.400 2.253 1.00 0.00 90 GLU A O 12
ATOM 21992 N N . MET A 1 91 ? -4.170 -10.234 1.477 1.00 0.00 91 MET A N 12
ATOM 21993 C CA . MET A 1 91 ? -4.797 -10.970 0.385 1.00 0.00 91 MET A CA 12
ATOM 21994 C C . MET A 1 91 ? -4.831 -12.465 0.685 1.00 0.00 91 MET A C 12
ATOM 21995 O O . MET A 1 91 ? -3.982 -12.999 1.399 1.00 0.00 91 MET A O 12
ATOM 22009 N N . PRO A 1 92 ? -5.835 -13.158 0.128 1.00 0.00 92 PRO A N 12
ATOM 22010 C CA . PRO A 1 92 ? -6.003 -14.601 0.322 1.00 0.00 92 PRO A CA 12
ATOM 22011 C C . PRO A 1 92 ? -4.922 -15.411 -0.385 1.00 0.00 92 PRO A C 12
ATOM 22012 O O . PRO A 1 92 ? -4.621 -15.176 -1.554 1.00 0.00 92 PRO A O 12
ATOM 22023 N N . GLY A 1 93 ? -4.341 -16.368 0.333 1.00 0.00 93 GLY A N 12
ATOM 22024 C CA . GLY A 1 93 ? -3.299 -17.198 -0.242 1.00 0.00 93 GLY A CA 12
ATOM 22025 C C . GLY A 1 93 ? -2.510 -17.952 0.810 1.00 0.00 93 GLY A C 12
ATOM 22026 O O . GLY A 1 93 ? -1.281 -17.967 0.782 1.00 0.00 93 GLY A O 12
ATOM 22030 N N . GLY A 1 94 ? -3.220 -18.579 1.743 1.00 0.00 94 GLY A N 12
ATOM 22031 C CA . GLY A 1 94 ? -2.562 -19.328 2.798 1.00 0.00 94 GLY A CA 12
ATOM 22032 C C . GLY A 1 94 ? -3.481 -20.344 3.448 1.00 0.00 94 GLY A C 12
ATOM 22033 O O . GLY A 1 94 ? -4.664 -20.424 3.116 1.00 0.00 94 GLY A O 12
ATOM 22037 N N . THR A 1 95 ? -2.936 -21.123 4.377 1.00 0.00 95 THR A N 12
ATOM 22038 C CA . THR A 1 95 ? -3.713 -22.141 5.073 1.00 0.00 95 THR A CA 12
ATOM 22039 C C . THR A 1 95 ? -3.569 -22.004 6.584 1.00 0.00 95 THR A C 12
ATOM 22040 O O . THR A 1 95 ? -2.516 -21.628 7.100 1.00 0.00 95 THR A O 12
ATOM 22051 N N . PRO A 1 96 ? -4.649 -22.318 7.314 1.00 0.00 96 PRO A N 12
ATOM 22052 C CA . PRO A 1 96 ? -4.667 -22.240 8.777 1.00 0.00 96 PRO A CA 12
ATOM 22053 C C . PRO A 1 96 ? -3.797 -23.311 9.426 1.00 0.00 96 PRO A C 12
ATOM 22054 O O . PRO A 1 96 ? -4.285 -24.374 9.807 1.00 0.00 96 PRO A O 12
ATOM 22065 N N . GLY A 1 97 ? -2.504 -23.024 9.548 1.00 0.00 97 GLY A N 12
ATOM 22066 C CA . GLY A 1 97 ? -1.587 -23.973 10.151 1.00 0.00 97 GLY A CA 12
ATOM 22067 C C . GLY A 1 97 ? -0.466 -23.293 10.911 1.00 0.00 97 GLY A C 12
ATOM 22068 O O . GLY A 1 97 ? -0.394 -23.381 12.136 1.00 0.00 97 GLY A O 12
ATOM 22072 N N . GLY A 1 98 ? 0.415 -22.614 10.182 1.00 0.00 98 GLY A N 12
ATOM 22073 C CA . GLY A 1 98 ? 1.527 -21.927 10.812 1.00 0.00 98 GLY A CA 12
ATOM 22074 C C . GLY A 1 98 ? 2.528 -21.399 9.804 1.00 0.00 98 GLY A C 12
ATOM 22075 O O . GLY A 1 98 ? 3.701 -21.775 9.805 1.00 0.00 98 GLY A O 12
ATOM 22079 N N . PRO A 1 99 ? 2.065 -20.506 8.916 1.00 0.00 99 PRO A N 12
ATOM 22080 C CA . PRO A 1 99 ? 2.912 -19.907 7.880 1.00 0.00 99 PRO A CA 12
ATOM 22081 C C . PRO A 1 99 ? 3.942 -18.943 8.459 1.00 0.00 99 PRO A C 12
ATOM 22082 O O . PRO A 1 99 ? 3.810 -18.488 9.595 1.00 0.00 99 PRO A O 12
ATOM 22093 N N . SER A 1 100 ? 4.967 -18.637 7.671 1.00 0.00 100 SER A N 12
ATOM 22094 C CA . SER A 1 100 ? 6.022 -17.729 8.107 1.00 0.00 100 SER A CA 12
ATOM 22095 C C . SER A 1 100 ? 6.120 -16.524 7.177 1.00 0.00 100 SER A C 12
ATOM 22096 O O . SER A 1 100 ? 5.664 -16.567 6.036 1.00 0.00 100 SER A O 12
ATOM 22104 N N . GLY A 1 101 ? 6.720 -15.447 7.676 1.00 0.00 101 GLY A N 12
ATOM 22105 C CA . GLY A 1 101 ? 6.868 -14.244 6.877 1.00 0.00 101 GLY A CA 12
ATOM 22106 C C . GLY A 1 101 ? 6.198 -13.041 7.511 1.00 0.00 101 GLY A C 12
ATOM 22107 O O . GLY A 1 101 ? 5.087 -13.145 8.031 1.00 0.00 101 GLY A O 12
ATOM 22111 N N . GLN A 1 102 ? 6.875 -11.898 7.470 1.00 0.00 102 GLN A N 12
ATOM 22112 C CA . GLN A 1 102 ? 6.337 -10.672 8.047 1.00 0.00 102 GLN A CA 12
ATOM 22113 C C . GLN A 1 102 ? 5.194 -10.126 7.198 1.00 0.00 102 GLN A C 12
ATOM 22114 O O . GLN A 1 102 ? 5.387 -9.224 6.384 1.00 0.00 102 GLN A O 12
ATOM 22128 N N . GLY A 1 103 ? 4.001 -10.680 7.394 1.00 0.00 103 GLY A N 12
ATOM 22129 C CA . GLY A 1 103 ? 2.844 -10.236 6.639 1.00 0.00 103 GLY A CA 12
ATOM 22130 C C . GLY A 1 103 ? 1.578 -10.222 7.473 1.00 0.00 103 GLY A C 12
ATOM 22131 O O . GLY A 1 103 ? 0.548 -10.752 7.058 1.00 0.00 103 GLY A O 12
ATOM 22135 N N . ALA A 1 104 ? 1.656 -9.616 8.653 1.00 0.00 104 ALA A N 12
ATOM 22136 C CA . ALA A 1 104 ? 0.507 -9.536 9.547 1.00 0.00 104 ALA A CA 12
ATOM 22137 C C . ALA A 1 104 ? 0.359 -8.132 10.125 1.00 0.00 104 ALA A C 12
ATOM 22138 O O . ALA A 1 104 ? -0.652 -7.465 9.907 1.00 0.00 104 ALA A O 12
ATOM 22145 N N . GLU A 1 105 ? 1.373 -7.691 10.863 1.00 0.00 105 GLU A N 12
ATOM 22146 C CA . GLU A 1 105 ? 1.353 -6.367 11.473 1.00 0.00 105 GLU A CA 12
ATOM 22147 C C . GLU A 1 105 ? 1.670 -5.288 10.442 1.00 0.00 105 GLU A C 12
ATOM 22148 O O . GLU A 1 105 ? 1.160 -4.171 10.520 1.00 0.00 105 GLU A O 12
ATOM 22160 N N . ALA A 1 106 ? 2.516 -5.631 9.476 1.00 0.00 106 ALA A N 12
ATOM 22161 C CA . ALA A 1 106 ? 2.901 -4.693 8.429 1.00 0.00 106 ALA A CA 12
ATOM 22162 C C . ALA A 1 106 ? 1.730 -3.799 8.035 1.00 0.00 106 ALA A C 12
ATOM 22163 O O . ALA A 1 106 ? 1.911 -2.622 7.727 1.00 0.00 106 ALA A O 12
ATOM 22170 N N . ALA A 1 107 ? 0.528 -4.367 8.046 1.00 0.00 107 ALA A N 12
ATOM 22171 C CA . ALA A 1 107 ? -0.673 -3.621 7.692 1.00 0.00 107 ALA A CA 12
ATOM 22172 C C . ALA A 1 107 ? -0.941 -2.504 8.694 1.00 0.00 107 ALA A C 12
ATOM 22173 O O . ALA A 1 107 ? -1.139 -1.350 8.314 1.00 0.00 107 ALA A O 12
ATOM 22180 N N . ARG A 1 108 ? -0.948 -2.855 9.976 1.00 0.00 108 ARG A N 12
ATOM 22181 C CA . ARG A 1 108 ? -1.194 -1.882 11.033 1.00 0.00 108 ARG A CA 12
ATOM 22182 C C . ARG A 1 108 ? -0.478 -0.567 10.740 1.00 0.00 108 ARG A C 12
ATOM 22183 O O . ARG A 1 108 ? -1.001 0.512 11.014 1.00 0.00 108 ARG A O 12
ATOM 22204 N N . GLY A 1 109 ? 0.725 -0.666 10.181 1.00 0.00 109 GLY A N 12
ATOM 22205 C CA . GLY A 1 109 ? 1.494 0.522 9.860 1.00 0.00 109 GLY A CA 12
ATOM 22206 C C . GLY A 1 109 ? 0.750 1.460 8.930 1.00 0.00 109 GLY A C 12
ATOM 22207 O O . GLY A 1 109 ? 0.714 2.670 9.157 1.00 0.00 109 GLY A O 12
ATOM 22211 N N . TRP A 1 110 ? 0.158 0.903 7.880 1.00 0.00 110 TRP A N 12
ATOM 22212 C CA . TRP A 1 110 ? -0.587 1.700 6.911 1.00 0.00 110 TRP A CA 12
ATOM 22213 C C . TRP A 1 110 ? -1.760 2.409 7.577 1.00 0.00 110 TRP A C 12
ATOM 22214 O O . TRP A 1 110 ? -1.996 3.593 7.339 1.00 0.00 110 TRP A O 12
ATOM 22235 N N . GLU A 1 111 ? -2.493 1.677 8.411 1.00 0.00 111 GLU A N 12
ATOM 22236 C CA . GLU A 1 111 ? -3.643 2.239 9.110 1.00 0.00 111 GLU A CA 12
ATOM 22237 C C . GLU A 1 111 ? -3.285 3.570 9.764 1.00 0.00 111 GLU A C 12
ATOM 22238 O O . GLU A 1 111 ? -3.980 4.571 9.585 1.00 0.00 111 GLU A O 12
ATOM 22250 N N . THR A 1 112 ? -2.195 3.574 10.526 1.00 0.00 112 THR A N 12
ATOM 22251 C CA . THR A 1 112 ? -1.745 4.780 11.210 1.00 0.00 112 THR A CA 12
ATOM 22252 C C . THR A 1 112 ? -1.131 5.771 10.228 1.00 0.00 112 THR A C 12
ATOM 22253 O O . THR A 1 112 ? -1.440 6.962 10.258 1.00 0.00 112 THR A O 12
ATOM 22264 N N . ALA A 1 113 ? -0.259 5.272 9.358 1.00 0.00 113 ALA A N 12
ATOM 22265 C CA . ALA A 1 113 ? 0.397 6.114 8.365 1.00 0.00 113 ALA A CA 12
ATOM 22266 C C . ALA A 1 113 ? -0.626 6.887 7.540 1.00 0.00 113 ALA A C 12
ATOM 22267 O O . ALA A 1 113 ? -0.678 8.116 7.593 1.00 0.00 113 ALA A O 12
ATOM 22274 N N . ILE A 1 114 ? -1.435 6.160 6.777 1.00 0.00 114 ILE A N 12
ATOM 22275 C CA . ILE A 1 114 ? -2.456 6.779 5.941 1.00 0.00 114 ILE A CA 12
ATOM 22276 C C . ILE A 1 114 ? -3.212 7.860 6.706 1.00 0.00 114 ILE A C 12
ATOM 22277 O O . ILE A 1 114 ? -3.437 8.956 6.192 1.00 0.00 114 ILE A O 12
ATOM 22293 N N . ARG A 1 115 ? -3.600 7.545 7.937 1.00 0.00 115 ARG A N 12
ATOM 22294 C CA . ARG A 1 115 ? -4.331 8.489 8.773 1.00 0.00 115 ARG A CA 12
ATOM 22295 C C . ARG A 1 115 ? -3.474 9.713 9.087 1.00 0.00 115 ARG A C 12
ATOM 22296 O O . ARG A 1 115 ? -3.970 10.839 9.111 1.00 0.00 115 ARG A O 12
ATOM 22317 N N . GLN A 1 116 ? -2.187 9.482 9.327 1.00 0.00 116 GLN A N 12
ATOM 22318 C CA . GLN A 1 116 ? -1.263 10.565 9.640 1.00 0.00 116 GLN A CA 12
ATOM 22319 C C . GLN A 1 116 ? -1.216 11.585 8.508 1.00 0.00 116 GLN A C 12
ATOM 22320 O O . GLN A 1 116 ? -1.360 12.786 8.735 1.00 0.00 116 GLN A O 12
ATOM 22334 N N . ALA A 1 117 ? -1.014 11.099 7.288 1.00 0.00 117 ALA A N 12
ATOM 22335 C CA . ALA A 1 117 ? -0.950 11.968 6.120 1.00 0.00 117 ALA A CA 12
ATOM 22336 C C . ALA A 1 117 ? -2.266 12.711 5.915 1.00 0.00 117 ALA A C 12
ATOM 22337 O O . ALA A 1 117 ? -2.280 13.857 5.463 1.00 0.00 117 ALA A O 12
ATOM 22344 N N . LEU A 1 118 ? -3.369 12.052 6.249 1.00 0.00 118 LEU A N 12
ATOM 22345 C CA . LEU A 1 118 ? -4.692 12.649 6.101 1.00 0.00 118 LEU A CA 12
ATOM 22346 C C . LEU A 1 118 ? -4.946 13.687 7.190 1.00 0.00 118 LEU A C 12
ATOM 22347 O O . LEU A 1 118 ? -5.944 14.405 7.155 1.00 0.00 118 LEU A O 12
ATOM 22363 N N . MET A 1 119 ? -4.034 13.760 8.154 1.00 0.00 119 MET A N 12
ATOM 22364 C CA . MET A 1 119 ? -4.158 14.712 9.252 1.00 0.00 119 MET A CA 12
ATOM 22365 C C . MET A 1 119 ? -4.380 16.125 8.723 1.00 0.00 119 MET A C 12
ATOM 22366 O O . MET A 1 119 ? -4.989 16.960 9.391 1.00 0.00 119 MET A O 12
ATOM 22380 N N . SER A 1 120 ? -3.882 16.387 7.518 1.00 0.00 120 SER A N 12
ATOM 22381 C CA . SER A 1 120 ? -4.022 17.701 6.902 1.00 0.00 120 SER A CA 12
ATOM 22382 C C . SER A 1 120 ? -5.272 17.760 6.029 1.00 0.00 120 SER A C 12
ATOM 22383 O O . SER A 1 120 ? -5.984 18.763 6.012 1.00 0.00 120 SER A O 12
ATOM 22391 N N . GLY A 1 121 ? -5.532 16.676 5.304 1.00 0.00 121 GLY A N 12
ATOM 22392 C CA . GLY A 1 121 ? -6.696 16.624 4.438 1.00 0.00 121 GLY A CA 12
ATOM 22393 C C . GLY A 1 121 ? -6.924 17.926 3.695 1.00 0.00 121 GLY A C 12
ATOM 22394 O O . GLY A 1 121 ? -7.702 18.779 4.119 1.00 0.00 121 GLY A O 12
ATOM 22398 N N . PRO A 1 122 ? -6.232 18.092 2.558 1.00 0.00 122 PRO A N 12
ATOM 22399 C CA . PRO A 1 122 ? -6.345 19.297 1.731 1.00 0.00 122 PRO A CA 12
ATOM 22400 C C . PRO A 1 122 ? -7.699 19.398 1.037 1.00 0.00 122 PRO A C 12
ATOM 22401 O O . PRO A 1 122 ? -7.951 20.336 0.281 1.00 0.00 122 PRO A O 12
ATOM 22412 N N . SER A 1 123 ? -8.568 18.427 1.299 1.00 0.00 123 SER A N 12
ATOM 22413 C CA . SER A 1 123 ? -9.896 18.405 0.697 1.00 0.00 123 SER A CA 12
ATOM 22414 C C . SER A 1 123 ? -10.441 19.821 0.533 1.00 0.00 123 SER A C 12
ATOM 22415 O O . SER A 1 123 ? -10.963 20.178 -0.523 1.00 0.00 123 SER A O 12
ATOM 22423 N N . SER A 1 124 ? -10.315 20.622 1.586 1.00 0.00 124 SER A N 12
ATOM 22424 C CA . SER A 1 124 ? -10.798 21.998 1.561 1.00 0.00 124 SER A CA 12
ATOM 22425 C C . SER A 1 124 ? -9.651 22.980 1.778 1.00 0.00 124 SER A C 12
ATOM 22426 O O . SER A 1 124 ? -8.934 22.905 2.775 1.00 0.00 124 SER A O 12
ATOM 22434 N N . GLY A 1 125 ? -9.484 23.903 0.836 1.00 0.00 125 GLY A N 12
ATOM 22435 C CA . GLY A 1 125 ? -8.423 24.888 0.941 1.00 0.00 125 GLY A CA 12
ATOM 22436 C C . GLY A 1 125 ? -8.551 25.991 -0.091 1.00 0.00 125 GLY A C 12
ATOM 22437 O O . GLY A 1 125 ? -9.615 26.594 -0.235 1.00 0.00 125 GLY A O 12
ATOM 22441 N N . GLY A 1 1 ? 9.198 17.731 12.239 1.00 0.00 1 GLY A N 13
ATOM 22442 C CA . GLY A 1 1 ? 10.414 18.115 11.545 1.00 0.00 1 GLY A CA 13
ATOM 22443 C C . GLY A 1 1 ? 10.284 17.996 10.040 1.00 0.00 1 GLY A C 13
ATOM 22444 O O . GLY A 1 1 ? 9.669 18.844 9.394 1.00 0.00 1 GLY A O 13
ATOM 22448 N N . SER A 1 2 ? 10.865 16.940 9.479 1.00 0.00 2 SER A N 13
ATOM 22449 C CA . SER A 1 2 ? 10.816 16.716 8.039 1.00 0.00 2 SER A CA 13
ATOM 22450 C C . SER A 1 2 ? 9.721 15.716 7.682 1.00 0.00 2 SER A C 13
ATOM 22451 O O . SER A 1 2 ? 9.569 14.684 8.336 1.00 0.00 2 SER A O 13
ATOM 22459 N N . SER A 1 3 ? 8.958 16.031 6.640 1.00 0.00 3 SER A N 13
ATOM 22460 C CA . SER A 1 3 ? 7.873 15.163 6.197 1.00 0.00 3 SER A CA 13
ATOM 22461 C C . SER A 1 3 ? 8.207 14.517 4.856 1.00 0.00 3 SER A C 13
ATOM 22462 O O . SER A 1 3 ? 8.170 15.169 3.813 1.00 0.00 3 SER A O 13
ATOM 22470 N N . GLY A 1 4 ? 8.534 13.228 4.892 1.00 0.00 4 GLY A N 13
ATOM 22471 C CA . GLY A 1 4 ? 8.871 12.514 3.674 1.00 0.00 4 GLY A CA 13
ATOM 22472 C C . GLY A 1 4 ? 10.300 12.760 3.234 1.00 0.00 4 GLY A C 13
ATOM 22473 O O . GLY A 1 4 ? 10.643 13.858 2.797 1.00 0.00 4 GLY A O 13
ATOM 22477 N N . SER A 1 5 ? 11.138 11.734 3.350 1.00 0.00 5 SER A N 13
ATOM 22478 C CA . SER A 1 5 ? 12.541 11.846 2.966 1.00 0.00 5 SER A CA 13
ATOM 22479 C C . SER A 1 5 ? 12.699 11.739 1.453 1.00 0.00 5 SER A C 13
ATOM 22480 O O . SER A 1 5 ? 13.399 12.540 0.833 1.00 0.00 5 SER A O 13
ATOM 22488 N N . SER A 1 6 ? 12.044 10.744 0.864 1.00 0.00 6 SER A N 13
ATOM 22489 C CA . SER A 1 6 ? 12.115 10.528 -0.577 1.00 0.00 6 SER A CA 13
ATOM 22490 C C . SER A 1 6 ? 10.768 10.810 -1.235 1.00 0.00 6 SER A C 13
ATOM 22491 O O . SER A 1 6 ? 10.326 10.070 -2.113 1.00 0.00 6 SER A O 13
ATOM 22499 N N . GLY A 1 7 ? 10.118 11.886 -0.802 1.00 0.00 7 GLY A N 13
ATOM 22500 C CA . GLY A 1 7 ? 8.827 12.248 -1.359 1.00 0.00 7 GLY A CA 13
ATOM 22501 C C . GLY A 1 7 ? 7.781 11.172 -1.142 1.00 0.00 7 GLY A C 13
ATOM 22502 O O . GLY A 1 7 ? 6.727 11.184 -1.778 1.00 0.00 7 GLY A O 13
ATOM 22506 N N . THR A 1 8 ? 8.072 10.238 -0.243 1.00 0.00 8 THR A N 13
ATOM 22507 C CA . THR A 1 8 ? 7.150 9.149 0.054 1.00 0.00 8 THR A CA 13
ATOM 22508 C C . THR A 1 8 ? 7.226 8.749 1.523 1.00 0.00 8 THR A C 13
ATOM 22509 O O . THR A 1 8 ? 8.314 8.600 2.082 1.00 0.00 8 THR A O 13
ATOM 22520 N N . LEU A 1 9 ? 6.065 8.578 2.145 1.00 0.00 9 LEU A N 13
ATOM 22521 C CA . LEU A 1 9 ? 5.999 8.194 3.551 1.00 0.00 9 LEU A CA 13
ATOM 22522 C C . LEU A 1 9 ? 5.987 6.676 3.702 1.00 0.00 9 LEU A C 13
ATOM 22523 O O . LEU A 1 9 ? 6.704 6.119 4.534 1.00 0.00 9 LEU A O 13
ATOM 22539 N N . ARG A 1 10 ? 5.171 6.012 2.889 1.00 0.00 10 ARG A N 13
ATOM 22540 C CA . ARG A 1 10 ? 5.067 4.559 2.932 1.00 0.00 10 ARG A CA 13
ATOM 22541 C C . ARG A 1 10 ? 5.065 3.973 1.523 1.00 0.00 10 ARG A C 13
ATOM 22542 O O . ARG A 1 10 ? 4.663 4.635 0.566 1.00 0.00 10 ARG A O 13
ATOM 22563 N N . GLU A 1 11 ? 5.516 2.728 1.404 1.00 0.00 11 GLU A N 13
ATOM 22564 C CA . GLU A 1 11 ? 5.567 2.055 0.112 1.00 0.00 11 GLU A CA 13
ATOM 22565 C C . GLU A 1 11 ? 5.745 0.550 0.289 1.00 0.00 11 GLU A C 13
ATOM 22566 O O . GLU A 1 11 ? 6.574 0.101 1.080 1.00 0.00 11 GLU A O 13
ATOM 22578 N N . GLY A 1 12 ? 4.960 -0.225 -0.453 1.00 0.00 12 GLY A N 13
ATOM 22579 C CA . GLY A 1 12 ? 5.046 -1.671 -0.362 1.00 0.00 12 GLY A CA 13
ATOM 22580 C C . GLY A 1 12 ? 3.819 -2.361 -0.925 1.00 0.00 12 GLY A C 13
ATOM 22581 O O . GLY A 1 12 ? 2.772 -1.736 -1.098 1.00 0.00 12 GLY A O 13
ATOM 22585 N N . TRP A 1 13 ? 3.947 -3.651 -1.212 1.00 0.00 13 TRP A N 13
ATOM 22586 C CA . TRP A 1 13 ? 2.839 -4.426 -1.760 1.00 0.00 13 TRP A CA 13
ATOM 22587 C C . TRP A 1 13 ? 1.668 -4.465 -0.786 1.00 0.00 13 TRP A C 13
ATOM 22588 O O . TRP A 1 13 ? 1.789 -4.980 0.326 1.00 0.00 13 TRP A O 13
ATOM 22609 N N . VAL A 1 14 ? 0.532 -3.919 -1.209 1.00 0.00 14 VAL A N 13
ATOM 22610 C CA . VAL A 1 14 ? -0.662 -3.893 -0.373 1.00 0.00 14 VAL A CA 13
ATOM 22611 C C . VAL A 1 14 ? -1.914 -4.178 -1.195 1.00 0.00 14 VAL A C 13
ATOM 22612 O O . VAL A 1 14 ? -2.054 -3.698 -2.320 1.00 0.00 14 VAL A O 13
ATOM 22625 N N . VAL A 1 15 ? -2.824 -4.962 -0.625 1.00 0.00 15 VAL A N 13
ATOM 22626 C CA . VAL A 1 15 ? -4.066 -5.310 -1.304 1.00 0.00 15 VAL A CA 13
ATOM 22627 C C . VAL A 1 15 ? -5.244 -4.530 -0.730 1.00 0.00 15 VAL A C 13
ATOM 22628 O O . VAL A 1 15 ? -5.211 -4.094 0.421 1.00 0.00 15 VAL A O 13
ATOM 22641 N N . HIS A 1 16 ? -6.285 -4.359 -1.539 1.00 0.00 16 HIS A N 13
ATOM 22642 C CA . HIS A 1 16 ? -7.475 -3.632 -1.110 1.00 0.00 16 HIS A CA 13
ATOM 22643 C C . HIS A 1 16 ? -8.691 -4.051 -1.929 1.00 0.00 16 HIS A C 13
ATOM 22644 O O . HIS A 1 16 ? -8.557 -4.586 -3.030 1.00 0.00 16 HIS A O 13
ATOM 22659 N N . TYR A 1 17 ? -9.878 -3.805 -1.385 1.00 0.00 17 TYR A N 13
ATOM 22660 C CA . TYR A 1 17 ? -11.118 -4.160 -2.065 1.00 0.00 17 TYR A CA 13
ATOM 22661 C C . TYR A 1 17 ? -12.296 -3.377 -1.492 1.00 0.00 17 TYR A C 13
ATOM 22662 O O . TYR A 1 17 ? -12.228 -2.859 -0.377 1.00 0.00 17 TYR A O 13
ATOM 22680 N N . SER A 1 18 ? -13.376 -3.297 -2.263 1.00 0.00 18 SER A N 13
ATOM 22681 C CA . SER A 1 18 ? -14.569 -2.576 -1.835 1.00 0.00 18 SER A CA 13
ATOM 22682 C C . SER A 1 18 ? -15.721 -3.540 -1.570 1.00 0.00 18 SER A C 13
ATOM 22683 O O . SER A 1 18 ? -15.549 -4.757 -1.614 1.00 0.00 18 SER A O 13
ATOM 22691 N N . ASN A 1 19 ? -16.897 -2.985 -1.293 1.00 0.00 19 ASN A N 13
ATOM 22692 C CA . ASN A 1 19 ? -18.078 -3.795 -1.019 1.00 0.00 19 ASN A CA 13
ATOM 22693 C C . ASN A 1 19 ? -19.048 -3.758 -2.197 1.00 0.00 19 ASN A C 13
ATOM 22694 O O . ASN A 1 19 ? -20.261 -3.662 -2.014 1.00 0.00 19 ASN A O 13
ATOM 22705 N N . LYS A 1 20 ? -18.504 -3.835 -3.407 1.00 0.00 20 LYS A N 13
ATOM 22706 C CA . LYS A 1 20 ? -19.319 -3.812 -4.615 1.00 0.00 20 LYS A CA 13
ATOM 22707 C C . LYS A 1 20 ? -18.979 -4.991 -5.523 1.00 0.00 20 LYS A C 13
ATOM 22708 O O . LYS A 1 20 ? -19.870 -5.654 -6.054 1.00 0.00 20 LYS A O 13
ATOM 22727 N N . ASP A 1 21 ? -17.687 -5.246 -5.695 1.00 0.00 21 ASP A N 13
ATOM 22728 C CA . ASP A 1 21 ? -17.230 -6.346 -6.536 1.00 0.00 21 ASP A CA 13
ATOM 22729 C C . ASP A 1 21 ? -16.282 -7.261 -5.767 1.00 0.00 21 ASP A C 13
ATOM 22730 O O . ASP A 1 21 ? -16.035 -8.398 -6.170 1.00 0.00 21 ASP A O 13
ATOM 22739 N N . THR A 1 22 ? -15.751 -6.756 -4.657 1.00 0.00 22 THR A N 13
ATOM 22740 C CA . THR A 1 22 ? -14.828 -7.526 -3.833 1.00 0.00 22 THR A CA 13
ATOM 22741 C C . THR A 1 22 ? -13.718 -8.140 -4.677 1.00 0.00 22 THR A C 13
ATOM 22742 O O . THR A 1 22 ? -13.459 -9.342 -4.601 1.00 0.00 22 THR A O 13
ATOM 22753 N N . LEU A 1 23 ? -13.065 -7.310 -5.482 1.00 0.00 23 LEU A N 13
ATOM 22754 C CA . LEU A 1 23 ? -11.980 -7.772 -6.341 1.00 0.00 23 LEU A CA 13
ATOM 22755 C C . LEU A 1 23 ? -10.626 -7.336 -5.791 1.00 0.00 23 LEU A C 13
ATOM 22756 O O . LEU A 1 23 ? -9.938 -6.509 -6.391 1.00 0.00 23 LEU A O 13
ATOM 22772 N N . ARG A 1 24 ? -10.249 -7.899 -4.648 1.00 0.00 24 ARG A N 13
ATOM 22773 C CA . ARG A 1 24 ? -8.976 -7.570 -4.018 1.00 0.00 24 ARG A CA 13
ATOM 22774 C C . ARG A 1 24 ? -7.885 -7.373 -5.066 1.00 0.00 24 ARG A C 13
ATOM 22775 O O . ARG A 1 24 ? -7.570 -8.287 -5.829 1.00 0.00 24 ARG A O 13
ATOM 22796 N N . LYS A 1 25 ? -7.311 -6.175 -5.098 1.00 0.00 25 LYS A N 13
ATOM 22797 C CA . LYS A 1 25 ? -6.254 -5.858 -6.051 1.00 0.00 25 LYS A CA 13
ATOM 22798 C C . LYS A 1 25 ? -4.910 -5.711 -5.345 1.00 0.00 25 LYS A C 13
ATOM 22799 O O . LYS A 1 25 ? -4.799 -5.005 -4.342 1.00 0.00 25 LYS A O 13
ATOM 22818 N N . ARG A 1 26 ? -3.892 -6.381 -5.875 1.00 0.00 26 ARG A N 13
ATOM 22819 C CA . ARG A 1 26 ? -2.556 -6.324 -5.295 1.00 0.00 26 ARG A CA 13
ATOM 22820 C C . ARG A 1 26 ? -1.628 -5.467 -6.151 1.00 0.00 26 ARG A C 13
ATOM 22821 O O . ARG A 1 26 ? -1.543 -5.647 -7.366 1.00 0.00 26 ARG A O 13
ATOM 22842 N N . HIS A 1 27 ? -0.934 -4.533 -5.508 1.00 0.00 27 HIS A N 13
ATOM 22843 C CA . HIS A 1 27 ? -0.012 -3.647 -6.210 1.00 0.00 27 HIS A CA 13
ATOM 22844 C C . HIS A 1 27 ? 0.837 -2.853 -5.222 1.00 0.00 27 HIS A C 13
ATOM 22845 O O . HIS A 1 27 ? 0.457 -2.675 -4.064 1.00 0.00 27 HIS A O 13
ATOM 22860 N N . TYR A 1 28 ? 1.988 -2.379 -5.685 1.00 0.00 28 TYR A N 13
ATOM 22861 C CA . TYR A 1 28 ? 2.893 -1.607 -4.841 1.00 0.00 28 TYR A CA 13
ATOM 22862 C C . TYR A 1 28 ? 2.269 -0.269 -4.456 1.00 0.00 28 TYR A C 13
ATOM 22863 O O . TYR A 1 28 ? 2.347 0.704 -5.206 1.00 0.00 28 TYR A O 13
ATOM 22881 N N . TRP A 1 29 ? 1.651 -0.229 -3.281 1.00 0.00 29 TRP A N 13
ATOM 22882 C CA . TRP A 1 29 ? 1.014 0.990 -2.795 1.00 0.00 29 TRP A CA 13
ATOM 22883 C C . TRP A 1 29 ? 2.057 2.038 -2.423 1.00 0.00 29 TRP A C 13
ATOM 22884 O O . TRP A 1 29 ? 3.213 1.710 -2.157 1.00 0.00 29 TRP A O 13
ATOM 22905 N N . ARG A 1 30 ? 1.641 3.300 -2.407 1.00 0.00 30 ARG A N 13
ATOM 22906 C CA . ARG A 1 30 ? 2.540 4.397 -2.069 1.00 0.00 30 ARG A CA 13
ATOM 22907 C C . ARG A 1 30 ? 1.783 5.528 -1.379 1.00 0.00 30 ARG A C 13
ATOM 22908 O O . ARG A 1 30 ? 0.803 6.049 -1.912 1.00 0.00 30 ARG A O 13
ATOM 22929 N N . LEU A 1 31 ? 2.244 5.902 -0.190 1.00 0.00 31 LEU A N 13
ATOM 22930 C CA . LEU A 1 31 ? 1.611 6.971 0.574 1.00 0.00 31 LEU A CA 13
ATOM 22931 C C . LEU A 1 31 ? 2.525 8.188 0.669 1.00 0.00 31 LEU A C 13
ATOM 22932 O O . LEU A 1 31 ? 3.737 8.055 0.841 1.00 0.00 31 LEU A O 13
ATOM 22948 N N . ASP A 1 32 ? 1.937 9.374 0.557 1.00 0.00 32 ASP A N 13
ATOM 22949 C CA . ASP A 1 32 ? 2.698 10.615 0.634 1.00 0.00 32 ASP A CA 13
ATOM 22950 C C . ASP A 1 32 ? 2.031 11.604 1.586 1.00 0.00 32 ASP A C 13
ATOM 22951 O O . ASP A 1 32 ? 1.053 11.271 2.256 1.00 0.00 32 ASP A O 13
ATOM 22960 N N . CYS A 1 33 ? 2.568 12.817 1.641 1.00 0.00 33 CYS A N 13
ATOM 22961 C CA . CYS A 1 33 ? 2.026 13.854 2.513 1.00 0.00 33 CYS A CA 13
ATOM 22962 C C . CYS A 1 33 ? 0.884 14.598 1.828 1.00 0.00 33 CYS A C 13
ATOM 22963 O O . CYS A 1 33 ? 0.439 15.644 2.301 1.00 0.00 33 CYS A O 13
ATOM 22971 N N . LYS A 1 34 ? 0.416 14.053 0.711 1.00 0.00 34 LYS A N 13
ATOM 22972 C CA . LYS A 1 34 ? -0.674 14.664 -0.041 1.00 0.00 34 LYS A CA 13
ATOM 22973 C C . LYS A 1 34 ? -1.720 13.623 -0.427 1.00 0.00 34 LYS A C 13
ATOM 22974 O O . LYS A 1 34 ? -2.915 13.819 -0.205 1.00 0.00 34 LYS A O 13
ATOM 22993 N N . CYS A 1 35 ? -1.262 12.518 -1.004 1.00 0.00 35 CYS A N 13
ATOM 22994 C CA . CYS A 1 35 ? -2.159 11.445 -1.420 1.00 0.00 35 CYS A CA 13
ATOM 22995 C C . CYS A 1 35 ? -1.435 10.102 -1.425 1.00 0.00 35 CYS A C 13
ATOM 22996 O O . CYS A 1 35 ? -0.229 10.036 -1.185 1.00 0.00 35 CYS A O 13
ATOM 23004 N N . ILE A 1 36 ? -2.179 9.036 -1.698 1.00 0.00 36 ILE A N 13
ATOM 23005 C CA . ILE A 1 36 ? -1.608 7.695 -1.733 1.00 0.00 36 ILE A CA 13
ATOM 23006 C C . ILE A 1 36 ? -1.563 7.155 -3.158 1.00 0.00 36 ILE A C 13
ATOM 23007 O O . ILE A 1 36 ? -2.573 6.692 -3.691 1.00 0.00 36 ILE A O 13
ATOM 23023 N N . THR A 1 37 ? -0.385 7.214 -3.771 1.00 0.00 37 THR A N 13
ATOM 23024 C CA . THR A 1 37 ? -0.208 6.730 -5.134 1.00 0.00 37 THR A CA 13
ATOM 23025 C C . THR A 1 37 ? -0.073 5.212 -5.165 1.00 0.00 37 THR A C 13
ATOM 23026 O O . THR A 1 37 ? 0.350 4.595 -4.186 1.00 0.00 37 THR A O 13
ATOM 23037 N N . LEU A 1 38 ? -0.435 4.614 -6.295 1.00 0.00 38 LEU A N 13
ATOM 23038 C CA . LEU A 1 38 ? -0.353 3.166 -6.454 1.00 0.00 38 LEU A CA 13
ATOM 23039 C C . LEU A 1 38 ? 0.523 2.797 -7.647 1.00 0.00 38 LEU A C 13
ATOM 23040 O O . LEU A 1 38 ? 0.829 3.641 -8.490 1.00 0.00 38 LEU A O 13
ATOM 23056 N N . PHE A 1 39 ? 0.921 1.531 -7.714 1.00 0.00 39 PHE A N 13
ATOM 23057 C CA . PHE A 1 39 ? 1.760 1.050 -8.805 1.00 0.00 39 PHE A CA 13
ATOM 23058 C C . PHE A 1 39 ? 1.489 -0.424 -9.091 1.00 0.00 39 PHE A C 13
ATOM 23059 O O . PHE A 1 39 ? 1.833 -1.295 -8.292 1.00 0.00 39 PHE A O 13
ATOM 23076 N N . GLN A 1 40 ? 0.869 -0.694 -10.235 1.00 0.00 40 GLN A N 13
ATOM 23077 C CA . GLN A 1 40 ? 0.550 -2.062 -10.626 1.00 0.00 40 GLN A CA 13
ATOM 23078 C C . GLN A 1 40 ? 1.604 -3.036 -10.109 1.00 0.00 40 GLN A C 13
ATOM 23079 O O . GLN A 1 40 ? 1.276 -4.089 -9.564 1.00 0.00 40 GLN A O 13
ATOM 23093 N N . ASN A 1 41 ? 2.871 -2.676 -10.284 1.00 0.00 41 ASN A N 13
ATOM 23094 C CA . ASN A 1 41 ? 3.974 -3.519 -9.836 1.00 0.00 41 ASN A CA 13
ATOM 23095 C C . ASN A 1 41 ? 5.162 -2.671 -9.392 1.00 0.00 41 ASN A C 13
ATOM 23096 O O . ASN A 1 41 ? 5.081 -1.444 -9.354 1.00 0.00 41 ASN A O 13
ATOM 23107 N N . ASN A 1 42 ? 6.264 -3.334 -9.059 1.00 0.00 42 ASN A N 13
ATOM 23108 C CA . ASN A 1 42 ? 7.470 -2.641 -8.618 1.00 0.00 42 ASN A CA 13
ATOM 23109 C C . ASN A 1 42 ? 8.255 -2.104 -9.811 1.00 0.00 42 ASN A C 13
ATOM 23110 O O . ASN A 1 42 ? 8.973 -1.109 -9.699 1.00 0.00 42 ASN A O 13
ATOM 23121 N N . THR A 1 43 ? 8.114 -2.769 -10.954 1.00 0.00 43 THR A N 13
ATOM 23122 C CA . THR A 1 43 ? 8.810 -2.360 -12.167 1.00 0.00 43 THR A CA 13
ATOM 23123 C C . THR A 1 43 ? 8.042 -1.265 -12.898 1.00 0.00 43 THR A C 13
ATOM 23124 O O . THR A 1 43 ? 8.635 -0.322 -13.425 1.00 0.00 43 THR A O 13
ATOM 23135 N N . THR A 1 44 ? 6.720 -1.394 -12.927 1.00 0.00 44 THR A N 13
ATOM 23136 C CA . THR A 1 44 ? 5.871 -0.415 -13.595 1.00 0.00 44 THR A CA 13
ATOM 23137 C C . THR A 1 44 ? 6.456 0.988 -13.483 1.00 0.00 44 THR A C 13
ATOM 23138 O O . THR A 1 44 ? 6.950 1.383 -12.428 1.00 0.00 44 THR A O 13
ATOM 23149 N N . ASN A 1 45 ? 6.398 1.737 -14.579 1.00 0.00 45 ASN A N 13
ATOM 23150 C CA . ASN A 1 45 ? 6.923 3.098 -14.604 1.00 0.00 45 ASN A CA 13
ATOM 23151 C C . ASN A 1 45 ? 5.830 4.109 -14.273 1.00 0.00 45 ASN A C 13
ATOM 23152 O O . ASN A 1 45 ? 5.971 4.911 -13.350 1.00 0.00 45 ASN A O 13
ATOM 23163 N N . ARG A 1 46 ? 4.740 4.064 -15.032 1.00 0.00 46 ARG A N 13
ATOM 23164 C CA . ARG A 1 46 ? 3.622 4.976 -14.820 1.00 0.00 46 ARG A CA 13
ATOM 23165 C C . ARG A 1 46 ? 2.646 4.410 -13.793 1.00 0.00 46 ARG A C 13
ATOM 23166 O O . ARG A 1 46 ? 2.124 3.307 -13.960 1.00 0.00 46 ARG A O 13
ATOM 23187 N N . TYR A 1 47 ? 2.404 5.171 -12.732 1.00 0.00 47 TYR A N 13
ATOM 23188 C CA . TYR A 1 47 ? 1.493 4.745 -11.677 1.00 0.00 47 TYR A CA 13
ATOM 23189 C C . TYR A 1 47 ? 0.247 4.091 -12.265 1.00 0.00 47 TYR A C 13
ATOM 23190 O O . TYR A 1 47 ? -0.004 4.176 -13.467 1.00 0.00 47 TYR A O 13
ATOM 23208 N N . TYR A 1 48 ? -0.531 3.439 -11.408 1.00 0.00 48 TYR A N 13
ATOM 23209 C CA . TYR A 1 48 ? -1.751 2.768 -11.841 1.00 0.00 48 TYR A CA 13
ATOM 23210 C C . TYR A 1 48 ? -2.987 3.522 -11.359 1.00 0.00 48 TYR A C 13
ATOM 23211 O O . TYR A 1 48 ? -3.947 3.709 -12.108 1.00 0.00 48 TYR A O 13
ATOM 23229 N N . LYS A 1 49 ? -2.957 3.953 -10.103 1.00 0.00 49 LYS A N 13
ATOM 23230 C CA . LYS A 1 49 ? -4.072 4.689 -9.519 1.00 0.00 49 LYS A CA 13
ATOM 23231 C C . LYS A 1 49 ? -3.592 5.610 -8.402 1.00 0.00 49 LYS A C 13
ATOM 23232 O O . LYS A 1 49 ? -2.556 5.363 -7.785 1.00 0.00 49 LYS A O 13
ATOM 23251 N N . GLU A 1 50 ? -4.352 6.670 -8.148 1.00 0.00 50 GLU A N 13
ATOM 23252 C CA . GLU A 1 50 ? -4.002 7.627 -7.104 1.00 0.00 50 GLU A CA 13
ATOM 23253 C C . GLU A 1 50 ? -5.174 7.847 -6.153 1.00 0.00 50 GLU A C 13
ATOM 23254 O O . GLU A 1 50 ? -6.269 8.220 -6.576 1.00 0.00 50 GLU A O 13
ATOM 23266 N N . ILE A 1 51 ? -4.937 7.614 -4.867 1.00 0.00 51 ILE A N 13
ATOM 23267 C CA . ILE A 1 51 ? -5.972 7.787 -3.855 1.00 0.00 51 ILE A CA 13
ATOM 23268 C C . ILE A 1 51 ? -5.771 9.084 -3.079 1.00 0.00 51 ILE A C 13
ATOM 23269 O O . ILE A 1 51 ? -5.004 9.148 -2.117 1.00 0.00 51 ILE A O 13
ATOM 23285 N N . PRO A 1 52 ? -6.476 10.143 -3.503 1.00 0.00 52 PRO A N 13
ATOM 23286 C CA . PRO A 1 52 ? -6.394 11.458 -2.861 1.00 0.00 52 PRO A CA 13
ATOM 23287 C C . PRO A 1 52 ? -7.029 11.466 -1.474 1.00 0.00 52 PRO A C 13
ATOM 23288 O O . PRO A 1 52 ? -8.202 11.126 -1.316 1.00 0.00 52 PRO A O 13
ATOM 23299 N N . LEU A 1 53 ? -6.249 11.858 -0.473 1.00 0.00 53 LEU A N 13
ATOM 23300 C CA . LEU A 1 53 ? -6.736 11.911 0.901 1.00 0.00 53 LEU A CA 13
ATOM 23301 C C . LEU A 1 53 ? -8.079 12.630 0.975 1.00 0.00 53 LEU A C 13
ATOM 23302 O O . LEU A 1 53 ? -8.878 12.383 1.878 1.00 0.00 53 LEU A O 13
ATOM 23318 N N . SER A 1 54 ? -8.322 13.519 0.017 1.00 0.00 54 SER A N 13
ATOM 23319 C CA . SER A 1 54 ? -9.569 14.275 -0.026 1.00 0.00 54 SER A CA 13
ATOM 23320 C C . SER A 1 54 ? -10.761 13.346 -0.233 1.00 0.00 54 SER A C 13
ATOM 23321 O O . SER A 1 54 ? -11.787 13.478 0.434 1.00 0.00 54 SER A O 13
ATOM 23329 N N . GLU A 1 55 ? -10.617 12.406 -1.162 1.00 0.00 55 GLU A N 13
ATOM 23330 C CA . GLU A 1 55 ? -11.682 11.455 -1.457 1.00 0.00 55 GLU A CA 13
ATOM 23331 C C . GLU A 1 55 ? -12.075 10.673 -0.207 1.00 0.00 55 GLU A C 13
ATOM 23332 O O . GLU A 1 55 ? -13.260 10.486 0.073 1.00 0.00 55 GLU A O 13
ATOM 23344 N N . ILE A 1 56 ? -11.074 10.219 0.539 1.00 0.00 56 ILE A N 13
ATOM 23345 C CA . ILE A 1 56 ? -11.315 9.458 1.758 1.00 0.00 56 ILE A CA 13
ATOM 23346 C C . ILE A 1 56 ? -12.276 10.195 2.686 1.00 0.00 56 ILE A C 13
ATOM 23347 O O . ILE A 1 56 ? -12.032 11.341 3.065 1.00 0.00 56 ILE A O 13
ATOM 23363 N N . LEU A 1 57 ? -13.367 9.530 3.048 1.00 0.00 57 LEU A N 13
ATOM 23364 C CA . LEU A 1 57 ? -14.364 10.121 3.934 1.00 0.00 57 LEU A CA 13
ATOM 23365 C C . LEU A 1 57 ? -14.035 9.832 5.395 1.00 0.00 57 LEU A C 13
ATOM 23366 O O . LEU A 1 57 ? -14.042 10.732 6.234 1.00 0.00 57 LEU A O 13
ATOM 23382 N N . THR A 1 58 ? -13.745 8.569 5.692 1.00 0.00 58 THR A N 13
ATOM 23383 C CA . THR A 1 58 ? -13.412 8.160 7.051 1.00 0.00 58 THR A CA 13
ATOM 23384 C C . THR A 1 58 ? -12.503 6.937 7.050 1.00 0.00 58 THR A C 13
ATOM 23385 O O . THR A 1 58 ? -12.389 6.236 6.044 1.00 0.00 58 THR A O 13
ATOM 23396 N N . VAL A 1 59 ? -11.857 6.685 8.184 1.00 0.00 59 VAL A N 13
ATOM 23397 C CA . VAL A 1 59 ? -10.958 5.544 8.315 1.00 0.00 59 VAL A CA 13
ATOM 23398 C C . VAL A 1 59 ? -11.185 4.815 9.634 1.00 0.00 59 VAL A C 13
ATOM 23399 O O . VAL A 1 59 ? -11.042 5.397 10.709 1.00 0.00 59 VAL A O 13
ATOM 23412 N N . GLU A 1 60 ? -11.537 3.536 9.544 1.00 0.00 60 GLU A N 13
ATOM 23413 C CA . GLU A 1 60 ? -11.784 2.727 10.731 1.00 0.00 60 GLU A CA 13
ATOM 23414 C C . GLU A 1 60 ? -11.053 1.390 10.640 1.00 0.00 60 GLU A C 13
ATOM 23415 O O . GLU A 1 60 ? -10.511 1.037 9.593 1.00 0.00 60 GLU A O 13
ATOM 23427 N N . SER A 1 61 ? -11.043 0.651 11.745 1.00 0.00 61 SER A N 13
ATOM 23428 C CA . SER A 1 61 ? -10.376 -0.644 11.792 1.00 0.00 61 SER A CA 13
ATOM 23429 C C . SER A 1 61 ? -11.340 -1.766 11.418 1.00 0.00 61 SER A C 13
ATOM 23430 O O . SER A 1 61 ? -12.527 -1.711 11.737 1.00 0.00 61 SER A O 13
ATOM 23438 N N . ALA A 1 62 ? -10.819 -2.783 10.739 1.00 0.00 62 ALA A N 13
ATOM 23439 C CA . ALA A 1 62 ? -11.632 -3.919 10.323 1.00 0.00 62 ALA A CA 13
ATOM 23440 C C . ALA A 1 62 ? -12.639 -4.299 11.403 1.00 0.00 62 ALA A C 13
ATOM 23441 O O . ALA A 1 62 ? -12.261 -4.719 12.496 1.00 0.00 62 ALA A O 13
ATOM 23448 N N . GLN A 1 63 ? -13.922 -4.148 11.089 1.00 0.00 63 GLN A N 13
ATOM 23449 C CA . GLN A 1 63 ? -14.983 -4.474 12.034 1.00 0.00 63 GLN A CA 13
ATOM 23450 C C . GLN A 1 63 ? -16.094 -5.266 11.353 1.00 0.00 63 GLN A C 13
ATOM 23451 O O . GLN A 1 63 ? -16.746 -6.101 11.978 1.00 0.00 63 GLN A O 13
ATOM 23465 N N . ASN A 1 64 ? -16.305 -4.996 10.069 1.00 0.00 64 ASN A N 13
ATOM 23466 C CA . ASN A 1 64 ? -17.339 -5.683 9.303 1.00 0.00 64 ASN A CA 13
ATOM 23467 C C . ASN A 1 64 ? -16.719 -6.614 8.266 1.00 0.00 64 ASN A C 13
ATOM 23468 O O . ASN A 1 64 ? -15.908 -6.191 7.442 1.00 0.00 64 ASN A O 13
ATOM 23479 N N . PHE A 1 65 ? -17.106 -7.885 8.313 1.00 0.00 65 PHE A N 13
ATOM 23480 C CA . PHE A 1 65 ? -16.589 -8.877 7.377 1.00 0.00 65 PHE A CA 13
ATOM 23481 C C . PHE A 1 65 ? -17.729 -9.606 6.672 1.00 0.00 65 PHE A C 13
ATOM 23482 O O . PHE A 1 65 ? -17.575 -10.747 6.236 1.00 0.00 65 PHE A O 13
ATOM 23499 N N . SER A 1 66 ? -18.873 -8.939 6.565 1.00 0.00 66 SER A N 13
ATOM 23500 C CA . SER A 1 66 ? -20.041 -9.524 5.917 1.00 0.00 66 SER A CA 13
ATOM 23501 C C . SER A 1 66 ? -19.748 -9.843 4.454 1.00 0.00 66 SER A C 13
ATOM 23502 O O . SER A 1 66 ? -20.336 -10.758 3.876 1.00 0.00 66 SER A O 13
ATOM 23510 N N . LEU A 1 67 ? -18.835 -9.082 3.861 1.00 0.00 67 LEU A N 13
ATOM 23511 C CA . LEU A 1 67 ? -18.462 -9.282 2.465 1.00 0.00 67 LEU A CA 13
ATOM 23512 C C . LEU A 1 67 ? -17.787 -10.637 2.270 1.00 0.00 67 LEU A C 13
ATOM 23513 O O . LEU A 1 67 ? -18.364 -11.551 1.681 1.00 0.00 67 LEU A O 13
ATOM 23529 N N . VAL A 1 68 ? -16.562 -10.759 2.771 1.00 0.00 68 VAL A N 13
ATOM 23530 C CA . VAL A 1 68 ? -15.810 -12.003 2.656 1.00 0.00 68 VAL A CA 13
ATOM 23531 C C . VAL A 1 68 ? -16.293 -13.034 3.669 1.00 0.00 68 VAL A C 13
ATOM 23532 O O . VAL A 1 68 ? -16.729 -12.701 4.771 1.00 0.00 68 VAL A O 13
ATOM 23545 N N . PRO A 1 69 ? -16.217 -14.318 3.289 1.00 0.00 69 PRO A N 13
ATOM 23546 C CA . PRO A 1 69 ? -16.641 -15.425 4.151 1.00 0.00 69 PRO A CA 13
ATOM 23547 C C . PRO A 1 69 ? -15.712 -15.620 5.344 1.00 0.00 69 PRO A C 13
ATOM 23548 O O . PRO A 1 69 ? -14.634 -15.030 5.426 1.00 0.00 69 PRO A O 13
ATOM 23559 N N . PRO A 1 70 ? -16.136 -16.468 6.293 1.00 0.00 70 PRO A N 13
ATOM 23560 C CA . PRO A 1 70 ? -15.356 -16.761 7.499 1.00 0.00 70 PRO A CA 13
ATOM 23561 C C . PRO A 1 70 ? -14.102 -17.574 7.195 1.00 0.00 70 PRO A C 13
ATOM 23562 O O . PRO A 1 70 ? -14.180 -18.768 6.908 1.00 0.00 70 PRO A O 13
ATOM 23573 N N . GLY A 1 71 ? -12.947 -16.920 7.260 1.00 0.00 71 GLY A N 13
ATOM 23574 C CA . GLY A 1 71 ? -11.693 -17.598 6.990 1.00 0.00 71 GLY A CA 13
ATOM 23575 C C . GLY A 1 71 ? -10.899 -16.930 5.885 1.00 0.00 71 GLY A C 13
ATOM 23576 O O . GLY A 1 71 ? -9.674 -17.046 5.833 1.00 0.00 71 GLY A O 13
ATOM 23580 N N . THR A 1 72 ? -11.596 -16.228 4.998 1.00 0.00 72 THR A N 13
ATOM 23581 C CA . THR A 1 72 ? -10.949 -15.540 3.888 1.00 0.00 72 THR A CA 13
ATOM 23582 C C . THR A 1 72 ? -10.121 -14.358 4.380 1.00 0.00 72 THR A C 13
ATOM 23583 O O . THR A 1 72 ? -10.611 -13.516 5.131 1.00 0.00 72 THR A O 13
ATOM 23594 N N . ASN A 1 73 ? -8.865 -14.302 3.952 1.00 0.00 73 ASN A N 13
ATOM 23595 C CA . ASN A 1 73 ? -7.969 -13.222 4.350 1.00 0.00 73 ASN A CA 13
ATOM 23596 C C . ASN A 1 73 ? -8.740 -11.921 4.548 1.00 0.00 73 ASN A C 13
ATOM 23597 O O . ASN A 1 73 ? -9.105 -11.235 3.593 1.00 0.00 73 ASN A O 13
ATOM 23608 N N . PRO A 1 74 ? -8.994 -11.572 5.818 1.00 0.00 74 PRO A N 13
ATOM 23609 C CA . PRO A 1 74 ? -9.723 -10.350 6.172 1.00 0.00 74 PRO A CA 13
ATOM 23610 C C . PRO A 1 74 ? -8.916 -9.089 5.883 1.00 0.00 74 PRO A C 13
ATOM 23611 O O . PRO A 1 74 ? -7.876 -9.142 5.226 1.00 0.00 74 PRO A O 13
ATOM 23622 N N . HIS A 1 75 ? -9.401 -7.955 6.379 1.00 0.00 75 HIS A N 13
ATOM 23623 C CA . HIS A 1 75 ? -8.723 -6.680 6.175 1.00 0.00 75 HIS A CA 13
ATOM 23624 C C . HIS A 1 75 ? -8.232 -6.107 7.501 1.00 0.00 75 HIS A C 13
ATOM 23625 O O . HIS A 1 75 ? -8.506 -6.660 8.566 1.00 0.00 75 HIS A O 13
ATOM 23640 N N . CYS A 1 76 ? -7.506 -4.997 7.427 1.00 0.00 76 CYS A N 13
ATOM 23641 C CA . CYS A 1 76 ? -6.975 -4.351 8.622 1.00 0.00 76 CYS A CA 13
ATOM 23642 C C . CYS A 1 76 ? -7.725 -3.056 8.919 1.00 0.00 76 CYS A C 13
ATOM 23643 O O . CYS A 1 76 ? -8.143 -2.814 10.051 1.00 0.00 76 CYS A O 13
ATOM 23651 N N . PHE A 1 77 ? -7.892 -2.227 7.894 1.00 0.00 77 PHE A N 13
ATOM 23652 C CA . PHE A 1 77 ? -8.590 -0.956 8.045 1.00 0.00 77 PHE A CA 13
ATOM 23653 C C . PHE A 1 77 ? -9.438 -0.651 6.814 1.00 0.00 77 PHE A C 13
ATOM 23654 O O . PHE A 1 77 ? -9.118 -1.080 5.706 1.00 0.00 77 PHE A O 13
ATOM 23671 N N . GLU A 1 78 ? -10.521 0.093 7.017 1.00 0.00 78 GLU A N 13
ATOM 23672 C CA . GLU A 1 78 ? -11.416 0.454 5.924 1.00 0.00 78 GLU A CA 13
ATOM 23673 C C . GLU A 1 78 ? -11.309 1.942 5.602 1.00 0.00 78 GLU A C 13
ATOM 23674 O O . GLU A 1 78 ? -11.274 2.781 6.502 1.00 0.00 78 GLU A O 13
ATOM 23686 N N . ILE A 1 79 ? -11.257 2.260 4.313 1.00 0.00 79 ILE A N 13
ATOM 23687 C CA . ILE A 1 79 ? -11.154 3.645 3.872 1.00 0.00 79 ILE A CA 13
ATOM 23688 C C . ILE A 1 79 ? -12.442 4.104 3.196 1.00 0.00 79 ILE A C 13
ATOM 23689 O O . ILE A 1 79 ? -12.506 4.220 1.972 1.00 0.00 79 ILE A O 13
ATOM 23705 N N . VAL A 1 80 ? -13.467 4.365 4.002 1.00 0.00 80 VAL A N 13
ATOM 23706 C CA . VAL A 1 80 ? -14.753 4.814 3.483 1.00 0.00 80 VAL A CA 13
ATOM 23707 C C . VAL A 1 80 ? -14.575 5.956 2.488 1.00 0.00 80 VAL A C 13
ATOM 23708 O O . VAL A 1 80 ? -14.481 7.121 2.874 1.00 0.00 80 VAL A O 13
ATOM 23721 N N . THR A 1 81 ? -14.531 5.613 1.204 1.00 0.00 81 THR A N 13
ATOM 23722 C CA . THR A 1 81 ? -14.364 6.609 0.153 1.00 0.00 81 THR A CA 13
ATOM 23723 C C . THR A 1 81 ? -15.714 7.079 -0.378 1.00 0.00 81 THR A C 13
ATOM 23724 O O . THR A 1 81 ? -16.762 6.599 0.052 1.00 0.00 81 THR A O 13
ATOM 23735 N N . ALA A 1 82 ? -15.680 8.020 -1.316 1.00 0.00 82 ALA A N 13
ATOM 23736 C CA . ALA A 1 82 ? -16.901 8.552 -1.908 1.00 0.00 82 ALA A CA 13
ATOM 23737 C C . ALA A 1 82 ? -17.405 7.651 -3.030 1.00 0.00 82 ALA A C 13
ATOM 23738 O O . ALA A 1 82 ? -18.202 8.073 -3.867 1.00 0.00 82 ALA A O 13
ATOM 23745 N N . ASN A 1 83 ? -16.935 6.408 -3.041 1.00 0.00 83 ASN A N 13
ATOM 23746 C CA . ASN A 1 83 ? -17.338 5.448 -4.062 1.00 0.00 83 ASN A CA 13
ATOM 23747 C C . ASN A 1 83 ? -17.782 4.133 -3.427 1.00 0.00 83 ASN A C 13
ATOM 23748 O O . ASN A 1 83 ? -18.734 3.502 -3.884 1.00 0.00 83 ASN A O 13
ATOM 23759 N N . ALA A 1 84 ? -17.085 3.728 -2.370 1.00 0.00 84 ALA A N 13
ATOM 23760 C CA . ALA A 1 84 ? -17.409 2.491 -1.671 1.00 0.00 84 ALA A CA 13
ATOM 23761 C C . ALA A 1 84 ? -16.504 2.292 -0.459 1.00 0.00 84 ALA A C 13
ATOM 23762 O O . ALA A 1 84 ? -15.523 3.014 -0.278 1.00 0.00 84 ALA A O 13
ATOM 23769 N N . THR A 1 85 ? -16.841 1.309 0.370 1.00 0.00 85 THR A N 13
ATOM 23770 C CA . THR A 1 85 ? -16.060 1.017 1.566 1.00 0.00 85 THR A CA 13
ATOM 23771 C C . THR A 1 85 ? -14.853 0.148 1.236 1.00 0.00 85 THR A C 13
ATOM 23772 O O . THR A 1 85 ? -14.996 -1.029 0.902 1.00 0.00 85 THR A O 13
ATOM 23783 N N . TYR A 1 86 ? -13.664 0.733 1.331 1.00 0.00 86 TYR A N 13
ATOM 23784 C CA . TYR A 1 86 ? -12.431 0.011 1.041 1.00 0.00 86 TYR A CA 13
ATOM 23785 C C . TYR A 1 86 ? -12.060 -0.918 2.192 1.00 0.00 86 TYR A C 13
ATOM 23786 O O . TYR A 1 86 ? -12.404 -0.664 3.346 1.00 0.00 86 TYR A O 13
ATOM 23804 N N . PHE A 1 87 ? -11.354 -1.997 1.868 1.00 0.00 87 PHE A N 13
ATOM 23805 C CA . PHE A 1 87 ? -10.936 -2.967 2.874 1.00 0.00 87 PHE A CA 13
ATOM 23806 C C . PHE A 1 87 ? -9.475 -3.360 2.675 1.00 0.00 87 PHE A C 13
ATOM 23807 O O . PHE A 1 87 ? -9.174 -4.374 2.045 1.00 0.00 87 PHE A O 13
ATOM 23824 N N . VAL A 1 88 ? -8.571 -2.550 3.216 1.00 0.00 88 VAL A N 13
ATOM 23825 C CA . VAL A 1 88 ? -7.141 -2.813 3.099 1.00 0.00 88 VAL A CA 13
ATOM 23826 C C . VAL A 1 88 ? -6.631 -3.617 4.289 1.00 0.00 88 VAL A C 13
ATOM 23827 O O . VAL A 1 88 ? -6.893 -3.275 5.441 1.00 0.00 88 VAL A O 13
ATOM 23840 N N . GLY A 1 89 ? -5.899 -4.690 4.002 1.00 0.00 89 GLY A N 13
ATOM 23841 C CA . GLY A 1 89 ? -5.363 -5.527 5.059 1.00 0.00 89 GLY A CA 13
ATOM 23842 C C . GLY A 1 89 ? -4.663 -6.760 4.524 1.00 0.00 89 GLY A C 13
ATOM 23843 O O . GLY A 1 89 ? -3.842 -6.668 3.611 1.00 0.00 89 GLY A O 13
ATOM 23847 N N . GLU A 1 90 ? -4.987 -7.917 5.093 1.00 0.00 90 GLU A N 13
ATOM 23848 C CA . GLU A 1 90 ? -4.380 -9.173 4.668 1.00 0.00 90 GLU A CA 13
ATOM 23849 C C . GLU A 1 90 ? -4.297 -9.249 3.146 1.00 0.00 90 GLU A C 13
ATOM 23850 O O . GLU A 1 90 ? -4.996 -8.525 2.439 1.00 0.00 90 GLU A O 13
ATOM 23862 N N . MET A 1 91 ? -3.436 -10.132 2.651 1.00 0.00 91 MET A N 13
ATOM 23863 C CA . MET A 1 91 ? -3.261 -10.304 1.213 1.00 0.00 91 MET A CA 13
ATOM 23864 C C . MET A 1 91 ? -3.726 -11.688 0.770 1.00 0.00 91 MET A C 13
ATOM 23865 O O . MET A 1 91 ? -3.685 -12.655 1.530 1.00 0.00 91 MET A O 13
ATOM 23879 N N . PRO A 1 92 ? -4.180 -11.786 -0.488 1.00 0.00 92 PRO A N 13
ATOM 23880 C CA . PRO A 1 92 ? -4.662 -13.047 -1.059 1.00 0.00 92 PRO A CA 13
ATOM 23881 C C . PRO A 1 92 ? -3.535 -14.049 -1.284 1.00 0.00 92 PRO A C 13
ATOM 23882 O O . PRO A 1 92 ? -2.372 -13.671 -1.420 1.00 0.00 92 PRO A O 13
ATOM 23893 N N . GLY A 1 93 ? -3.887 -15.331 -1.322 1.00 0.00 93 GLY A N 13
ATOM 23894 C CA . GLY A 1 93 ? -2.893 -16.367 -1.531 1.00 0.00 93 GLY A CA 13
ATOM 23895 C C . GLY A 1 93 ? -1.812 -15.946 -2.506 1.00 0.00 93 GLY A C 13
ATOM 23896 O O . GLY A 1 93 ? -2.091 -15.674 -3.673 1.00 0.00 93 GLY A O 13
ATOM 23900 N N . GLY A 1 94 ? -0.573 -15.891 -2.027 1.00 0.00 94 GLY A N 13
ATOM 23901 C CA . GLY A 1 94 ? 0.535 -15.497 -2.878 1.00 0.00 94 GLY A CA 13
ATOM 23902 C C . GLY A 1 94 ? 1.620 -16.553 -2.942 1.00 0.00 94 GLY A C 13
ATOM 23903 O O . GLY A 1 94 ? 1.719 -17.408 -2.061 1.00 0.00 94 GLY A O 13
ATOM 23907 N N . THR A 1 95 ? 2.437 -16.497 -3.989 1.00 0.00 95 THR A N 13
ATOM 23908 C CA . THR A 1 95 ? 3.519 -17.458 -4.167 1.00 0.00 95 THR A CA 13
ATOM 23909 C C . THR A 1 95 ? 4.723 -17.096 -3.305 1.00 0.00 95 THR A C 13
ATOM 23910 O O . THR A 1 95 ? 4.951 -15.933 -2.972 1.00 0.00 95 THR A O 13
ATOM 23921 N N . PRO A 1 96 ? 5.514 -18.113 -2.935 1.00 0.00 96 PRO A N 13
ATOM 23922 C CA . PRO A 1 96 ? 6.709 -17.926 -2.108 1.00 0.00 96 PRO A CA 13
ATOM 23923 C C . PRO A 1 96 ? 7.824 -17.203 -2.855 1.00 0.00 96 PRO A C 13
ATOM 23924 O O . PRO A 1 96 ? 8.150 -17.549 -3.991 1.00 0.00 96 PRO A O 13
ATOM 23935 N N . GLY A 1 97 ? 8.408 -16.197 -2.211 1.00 0.00 97 GLY A N 13
ATOM 23936 C CA . GLY A 1 97 ? 9.480 -15.441 -2.831 1.00 0.00 97 GLY A CA 13
ATOM 23937 C C . GLY A 1 97 ? 9.323 -13.946 -2.638 1.00 0.00 97 GLY A C 13
ATOM 23938 O O . GLY A 1 97 ? 8.700 -13.270 -3.456 1.00 0.00 97 GLY A O 13
ATOM 23942 N N . GLY A 1 98 ? 9.888 -13.428 -1.552 1.00 0.00 98 GLY A N 13
ATOM 23943 C CA . GLY A 1 98 ? 9.794 -12.007 -1.273 1.00 0.00 98 GLY A CA 13
ATOM 23944 C C . GLY A 1 98 ? 10.000 -11.689 0.195 1.00 0.00 98 GLY A C 13
ATOM 23945 O O . GLY A 1 98 ? 9.050 -11.602 0.973 1.00 0.00 98 GLY A O 13
ATOM 23949 N N . PRO A 1 99 ? 11.269 -11.512 0.593 1.00 0.00 99 PRO A N 13
ATOM 23950 C CA . PRO A 1 99 ? 11.626 -11.201 1.980 1.00 0.00 99 PRO A CA 13
ATOM 23951 C C . PRO A 1 99 ? 11.199 -9.795 2.388 1.00 0.00 99 PRO A C 13
ATOM 23952 O O . PRO A 1 99 ? 11.454 -9.359 3.510 1.00 0.00 99 PRO A O 13
ATOM 23963 N N . SER A 1 100 ? 10.546 -9.090 1.469 1.00 0.00 100 SER A N 13
ATOM 23964 C CA . SER A 1 100 ? 10.086 -7.732 1.732 1.00 0.00 100 SER A CA 13
ATOM 23965 C C . SER A 1 100 ? 9.389 -7.647 3.087 1.00 0.00 100 SER A C 13
ATOM 23966 O O . SER A 1 100 ? 8.961 -8.658 3.642 1.00 0.00 100 SER A O 13
ATOM 23974 N N . GLY A 1 101 ? 9.278 -6.431 3.614 1.00 0.00 101 GLY A N 13
ATOM 23975 C CA . GLY A 1 101 ? 8.633 -6.235 4.899 1.00 0.00 101 GLY A CA 13
ATOM 23976 C C . GLY A 1 101 ? 7.141 -6.496 4.844 1.00 0.00 101 GLY A C 13
ATOM 23977 O O . GLY A 1 101 ? 6.344 -5.561 4.769 1.00 0.00 101 GLY A O 13
ATOM 23981 N N . GLN A 1 102 ? 6.763 -7.770 4.881 1.00 0.00 102 GLN A N 13
ATOM 23982 C CA . GLN A 1 102 ? 5.356 -8.150 4.833 1.00 0.00 102 GLN A CA 13
ATOM 23983 C C . GLN A 1 102 ? 4.983 -9.012 6.034 1.00 0.00 102 GLN A C 13
ATOM 23984 O O . GLN A 1 102 ? 5.849 -9.600 6.682 1.00 0.00 102 GLN A O 13
ATOM 23998 N N . GLY A 1 103 ? 3.688 -9.083 6.327 1.00 0.00 103 GLY A N 13
ATOM 23999 C CA . GLY A 1 103 ? 3.224 -9.875 7.451 1.00 0.00 103 GLY A CA 13
ATOM 24000 C C . GLY A 1 103 ? 1.934 -9.343 8.043 1.00 0.00 103 GLY A C 13
ATOM 24001 O O . GLY A 1 103 ? 1.005 -8.997 7.313 1.00 0.00 103 GLY A O 13
ATOM 24005 N N . ALA A 1 104 ? 1.875 -9.278 9.369 1.00 0.00 104 ALA A N 13
ATOM 24006 C CA . ALA A 1 104 ? 0.690 -8.784 10.058 1.00 0.00 104 ALA A CA 13
ATOM 24007 C C . ALA A 1 104 ? 0.793 -7.285 10.323 1.00 0.00 104 ALA A C 13
ATOM 24008 O O . ALA A 1 104 ? 0.013 -6.497 9.791 1.00 0.00 104 ALA A O 13
ATOM 24015 N N . GLU A 1 105 ? 1.761 -6.901 11.149 1.00 0.00 105 GLU A N 13
ATOM 24016 C CA . GLU A 1 105 ? 1.965 -5.497 11.485 1.00 0.00 105 GLU A CA 13
ATOM 24017 C C . GLU A 1 105 ? 2.092 -4.648 10.223 1.00 0.00 105 GLU A C 13
ATOM 24018 O O . GLU A 1 105 ? 1.601 -3.521 10.168 1.00 0.00 105 GLU A O 13
ATOM 24030 N N . ALA A 1 106 ? 2.756 -5.198 9.212 1.00 0.00 106 ALA A N 13
ATOM 24031 C CA . ALA A 1 106 ? 2.948 -4.494 7.951 1.00 0.00 106 ALA A CA 13
ATOM 24032 C C . ALA A 1 106 ? 1.712 -3.678 7.584 1.00 0.00 106 ALA A C 13
ATOM 24033 O O . ALA A 1 106 ? 1.808 -2.667 6.890 1.00 0.00 106 ALA A O 13
ATOM 24040 N N . ALA A 1 107 ? 0.553 -4.126 8.055 1.00 0.00 107 ALA A N 13
ATOM 24041 C CA . ALA A 1 107 ? -0.702 -3.437 7.778 1.00 0.00 107 ALA A CA 13
ATOM 24042 C C . ALA A 1 107 ? -0.969 -2.347 8.811 1.00 0.00 107 ALA A C 13
A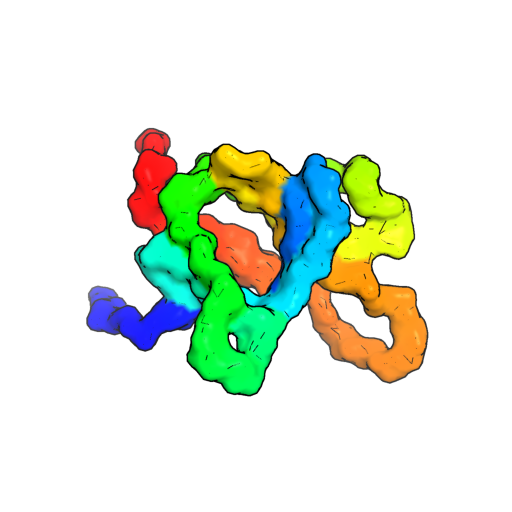TOM 24043 O O . ALA A 1 107 ? -1.284 -1.210 8.460 1.00 0.00 107 ALA A O 13
ATOM 24050 N N . ARG A 1 108 ? -0.843 -2.703 10.085 1.00 0.00 108 ARG A N 13
ATOM 24051 C CA . ARG A 1 108 ? -1.074 -1.756 11.169 1.00 0.00 108 ARG A CA 13
ATOM 24052 C C . ARG A 1 108 ? -0.358 -0.436 10.899 1.00 0.00 108 ARG A C 13
ATOM 24053 O O . ARG A 1 108 ? -0.797 0.623 11.346 1.00 0.00 108 ARG A O 13
ATOM 24074 N N . GLY A 1 109 ? 0.748 -0.507 10.165 1.00 0.00 109 GLY A N 13
ATOM 24075 C CA . GLY A 1 109 ? 1.508 0.688 9.848 1.00 0.00 109 GLY A CA 13
ATOM 24076 C C . GLY A 1 109 ? 0.748 1.633 8.939 1.00 0.00 109 GLY A C 13
ATOM 24077 O O . GLY A 1 109 ? 0.760 2.847 9.145 1.00 0.00 109 GLY A O 13
ATOM 24081 N N . TRP A 1 110 ? 0.089 1.078 7.929 1.00 0.00 110 TRP A N 13
ATOM 24082 C CA . TRP A 1 110 ? -0.678 1.880 6.983 1.00 0.00 110 TRP A CA 13
ATOM 24083 C C . TRP A 1 110 ? -1.849 2.568 7.676 1.00 0.00 110 TRP A C 13
ATOM 24084 O O . TRP A 1 110 ? -2.081 3.761 7.485 1.00 0.00 110 TRP A O 13
ATOM 24105 N N . GLU A 1 111 ? -2.584 1.807 8.481 1.00 0.00 111 GLU A N 13
ATOM 24106 C CA . GLU A 1 111 ? -3.732 2.345 9.202 1.00 0.00 111 GLU A CA 13
ATOM 24107 C C . GLU A 1 111 ? -3.392 3.688 9.842 1.00 0.00 111 GLU A C 13
ATOM 24108 O O . GLU A 1 111 ? -4.110 4.673 9.667 1.00 0.00 111 GLU A O 13
ATOM 24120 N N . THR A 1 112 ? -2.291 3.720 10.587 1.00 0.00 112 THR A N 13
ATOM 24121 C CA . THR A 1 112 ? -1.855 4.939 11.255 1.00 0.00 112 THR A CA 13
ATOM 24122 C C . THR A 1 112 ? -1.305 5.948 10.254 1.00 0.00 112 THR A C 13
ATOM 24123 O O . THR A 1 112 ? -1.759 7.090 10.195 1.00 0.00 112 THR A O 13
ATOM 24134 N N . ALA A 1 113 ? -0.323 5.519 9.467 1.00 0.00 113 ALA A N 13
ATOM 24135 C CA . ALA A 1 113 ? 0.287 6.385 8.466 1.00 0.00 113 ALA A CA 13
ATOM 24136 C C . ALA A 1 113 ? -0.774 7.129 7.663 1.00 0.00 113 ALA A C 13
ATOM 24137 O O . ALA A 1 113 ? -0.823 8.359 7.671 1.00 0.00 113 ALA A O 13
ATOM 24144 N N . ILE A 1 114 ? -1.621 6.375 6.969 1.00 0.00 114 ILE A N 13
ATOM 24145 C CA . ILE A 1 114 ? -2.681 6.964 6.161 1.00 0.00 114 ILE A CA 13
ATOM 24146 C C . ILE A 1 114 ? -3.420 8.052 6.932 1.00 0.00 114 ILE A C 13
ATOM 24147 O O . ILE A 1 114 ? -3.625 9.156 6.426 1.00 0.00 114 ILE A O 13
ATOM 24163 N N . ARG A 1 115 ? -3.816 7.735 8.160 1.00 0.00 115 ARG A N 13
ATOM 24164 C CA . ARG A 1 115 ? -4.531 8.686 9.003 1.00 0.00 115 ARG A CA 13
ATOM 24165 C C . ARG A 1 115 ? -3.690 9.934 9.249 1.00 0.00 115 ARG A C 13
ATOM 24166 O O . ARG A 1 115 ? -4.202 11.053 9.228 1.00 0.00 115 ARG A O 13
ATOM 24187 N N . GLN A 1 116 ? -2.397 9.734 9.482 1.00 0.00 116 GLN A N 13
ATOM 24188 C CA . GLN A 1 116 ? -1.485 10.843 9.733 1.00 0.00 116 GLN A CA 13
ATOM 24189 C C . GLN A 1 116 ? -1.445 11.795 8.543 1.00 0.00 116 GLN A C 13
ATOM 24190 O O . GLN A 1 116 ? -1.598 13.007 8.698 1.00 0.00 116 GLN A O 13
ATOM 24204 N N . ALA A 1 117 ? -1.237 11.239 7.354 1.00 0.00 117 ALA A N 13
ATOM 24205 C CA . ALA A 1 117 ? -1.178 12.039 6.136 1.00 0.00 117 ALA A CA 13
ATOM 24206 C C . ALA A 1 117 ? -2.518 12.710 5.855 1.00 0.00 117 ALA A C 13
ATOM 24207 O O . ALA A 1 117 ? -2.568 13.861 5.417 1.00 0.00 117 ALA A O 13
ATOM 24214 N N . LEU A 1 118 ? -3.602 11.986 6.109 1.00 0.00 118 LEU A N 13
ATOM 24215 C CA . LEU A 1 118 ? -4.944 12.512 5.882 1.00 0.00 118 LEU A CA 13
ATOM 24216 C C . LEU A 1 118 ? -5.265 13.629 6.870 1.00 0.00 118 LEU A C 13
ATOM 24217 O O . LEU A 1 118 ? -6.279 14.314 6.739 1.00 0.00 118 LEU A O 13
ATOM 24233 N N . MET A 1 119 ? -4.393 13.809 7.856 1.00 0.00 119 MET A N 13
ATOM 24234 C CA . MET A 1 119 ? -4.582 14.846 8.864 1.00 0.00 119 MET A CA 13
ATOM 24235 C C . MET A 1 119 ? -4.967 16.171 8.214 1.00 0.00 119 MET A C 13
ATOM 24236 O O . MET A 1 119 ? -5.684 16.978 8.806 1.00 0.00 119 MET A O 13
ATOM 24250 N N . SER A 1 120 ? -4.486 16.389 6.994 1.00 0.00 120 SER A N 13
ATOM 24251 C CA . SER A 1 120 ? -4.778 17.618 6.267 1.00 0.00 120 SER A CA 13
ATOM 24252 C C . SER A 1 120 ? -6.133 17.530 5.572 1.00 0.00 120 SER A C 13
ATOM 24253 O O . SER A 1 120 ? -6.892 18.498 5.541 1.00 0.00 120 SER A O 13
ATOM 24261 N N . GLY A 1 121 ? -6.430 16.360 5.014 1.00 0.00 121 GLY A N 13
ATOM 24262 C CA . GLY A 1 121 ? -7.693 16.166 4.326 1.00 0.00 121 GLY A CA 13
ATOM 24263 C C . GLY A 1 121 ? -8.887 16.359 5.240 1.00 0.00 121 GLY A C 13
ATOM 24264 O O . GLY A 1 121 ? -8.746 16.681 6.420 1.00 0.00 121 GLY A O 13
ATOM 24268 N N . PRO A 1 122 ? -10.095 16.163 4.692 1.00 0.00 122 PRO A N 13
ATOM 24269 C CA . PRO A 1 122 ? -11.342 16.314 5.448 1.00 0.00 122 PRO A CA 13
ATOM 24270 C C . PRO A 1 122 ? -11.526 15.213 6.487 1.00 0.00 122 PRO A C 13
ATOM 24271 O O . PRO A 1 122 ? -11.966 14.109 6.164 1.00 0.00 122 PRO A O 13
ATOM 24282 N N . SER A 1 123 ? -11.188 15.520 7.735 1.00 0.00 123 SER A N 13
ATOM 24283 C CA . SER A 1 123 ? -11.313 14.555 8.821 1.00 0.00 123 SER A CA 13
ATOM 24284 C C . SER A 1 123 ? -12.188 15.109 9.942 1.00 0.00 123 SER A C 13
ATOM 24285 O O . SER A 1 123 ? -11.880 14.946 11.123 1.00 0.00 123 SER A O 13
ATOM 24293 N N . SER A 1 124 ? -13.280 15.764 9.562 1.00 0.00 124 SER A N 13
ATOM 24294 C CA . SER A 1 124 ? -14.199 16.346 10.534 1.00 0.00 124 SER A CA 13
ATOM 24295 C C . SER A 1 124 ? -13.545 17.512 11.269 1.00 0.00 124 SER A C 13
ATOM 24296 O O . SER A 1 124 ? -13.685 17.652 12.483 1.00 0.00 124 SER A O 13
ATOM 24304 N N . GLY A 1 125 ? -12.828 18.347 10.523 1.00 0.00 125 GLY A N 13
ATOM 24305 C CA . GLY A 1 125 ? -12.163 19.491 11.119 1.00 0.00 125 GLY A CA 13
ATOM 24306 C C . GLY A 1 125 ? -12.054 20.662 10.163 1.00 0.00 125 GLY A C 13
ATOM 24307 O O . GLY A 1 125 ? -11.160 20.701 9.317 1.00 0.00 125 GLY A O 13
ATOM 24311 N N . GLY A 1 1 ? 2.245 24.062 7.417 1.00 0.00 1 GLY A N 14
ATOM 24312 C CA . GLY A 1 1 ? 1.567 22.858 6.973 1.00 0.00 1 GLY A CA 14
ATOM 24313 C C . GLY A 1 1 ? 2.336 22.126 5.891 1.00 0.00 1 GLY A C 14
ATOM 24314 O O . GLY A 1 1 ? 1.912 22.089 4.736 1.00 0.00 1 GLY A O 14
ATOM 24318 N N . SER A 1 2 ? 3.470 21.542 6.265 1.00 0.00 2 SER A N 14
ATOM 24319 C CA . SER A 1 2 ? 4.303 20.812 5.316 1.00 0.00 2 SER A CA 14
ATOM 24320 C C . SER A 1 2 ? 4.843 21.745 4.237 1.00 0.00 2 SER A C 14
ATOM 24321 O O . SER A 1 2 ? 4.861 21.401 3.055 1.00 0.00 2 SER A O 14
ATOM 24329 N N . SER A 1 3 ? 5.284 22.928 4.653 1.00 0.00 3 SER A N 14
ATOM 24330 C CA . SER A 1 3 ? 5.822 23.913 3.722 1.00 0.00 3 SER A CA 14
ATOM 24331 C C . SER A 1 3 ? 7.052 23.368 3.004 1.00 0.00 3 SER A C 14
ATOM 24332 O O . SER A 1 3 ? 7.955 22.813 3.630 1.00 0.00 3 SER A O 14
ATOM 24340 N N . GLY A 1 4 ? 7.081 23.530 1.685 1.00 0.00 4 GLY A N 14
ATOM 24341 C CA . GLY A 1 4 ? 8.205 23.049 0.903 1.00 0.00 4 GLY A CA 14
ATOM 24342 C C . GLY A 1 4 ? 7.807 21.960 -0.074 1.00 0.00 4 GLY A C 14
ATOM 24343 O O . GLY A 1 4 ? 7.152 22.228 -1.081 1.00 0.00 4 GLY A O 14
ATOM 24347 N N . SER A 1 5 ? 8.205 20.727 0.224 1.00 0.00 5 SER A N 14
ATOM 24348 C CA . SER A 1 5 ? 7.891 19.593 -0.638 1.00 0.00 5 SER A CA 14
ATOM 24349 C C . SER A 1 5 ? 8.265 18.277 0.037 1.00 0.00 5 SER A C 14
ATOM 24350 O O . SER A 1 5 ? 9.437 18.020 0.313 1.00 0.00 5 SER A O 14
ATOM 24358 N N . SER A 1 6 ? 7.261 17.448 0.300 1.00 0.00 6 SER A N 14
ATOM 24359 C CA . SER A 1 6 ? 7.483 16.159 0.946 1.00 0.00 6 SER A CA 14
ATOM 24360 C C . SER A 1 6 ? 7.459 15.027 -0.077 1.00 0.00 6 SER A C 14
ATOM 24361 O O . SER A 1 6 ? 6.824 15.136 -1.125 1.00 0.00 6 SER A O 14
ATOM 24369 N N . GLY A 1 7 ? 8.157 13.940 0.237 1.00 0.00 7 GLY A N 14
ATOM 24370 C CA . GLY A 1 7 ? 8.204 12.803 -0.664 1.00 0.00 7 GLY A CA 14
ATOM 24371 C C . GLY A 1 7 ? 7.261 11.693 -0.245 1.00 0.00 7 GLY A C 14
ATOM 24372 O O . GLY A 1 7 ? 6.209 11.949 0.342 1.00 0.00 7 GLY A O 14
ATOM 24376 N N . THR A 1 8 ? 7.636 10.454 -0.549 1.00 0.00 8 THR A N 14
ATOM 24377 C CA . THR A 1 8 ? 6.815 9.300 -0.203 1.00 0.00 8 THR A CA 14
ATOM 24378 C C . THR A 1 8 ? 6.940 8.961 1.278 1.00 0.00 8 THR A C 14
ATOM 24379 O O . THR A 1 8 ? 8.045 8.805 1.799 1.00 0.00 8 THR A O 14
ATOM 24390 N N . LEU A 1 9 ? 5.800 8.847 1.951 1.00 0.00 9 LEU A N 14
ATOM 24391 C CA . LEU A 1 9 ? 5.782 8.525 3.374 1.00 0.00 9 LEU A CA 14
ATOM 24392 C C . LEU A 1 9 ? 5.798 7.015 3.591 1.00 0.00 9 LEU A C 14
ATOM 24393 O O . LEU A 1 9 ? 6.480 6.513 4.484 1.00 0.00 9 LEU A O 14
ATOM 24409 N N . ARG A 1 10 ? 5.044 6.296 2.766 1.00 0.00 10 ARG A N 14
ATOM 24410 C CA . ARG A 1 10 ? 4.972 4.843 2.866 1.00 0.00 10 ARG A CA 14
ATOM 24411 C C . ARG A 1 10 ? 5.055 4.198 1.486 1.00 0.00 10 ARG A C 14
ATOM 24412 O O . ARG A 1 10 ? 4.716 4.818 0.480 1.00 0.00 10 ARG A O 14
ATOM 24433 N N . GLU A 1 11 ? 5.509 2.949 1.449 1.00 0.00 11 GLU A N 14
ATOM 24434 C CA . GLU A 1 11 ? 5.637 2.221 0.192 1.00 0.00 11 GLU A CA 14
ATOM 24435 C C . GLU A 1 11 ? 5.726 0.717 0.441 1.00 0.00 11 GLU A C 14
ATOM 24436 O O . GLU A 1 11 ? 6.491 0.262 1.289 1.00 0.00 11 GLU A O 14
ATOM 24448 N N . GLY A 1 12 ? 4.935 -0.048 -0.307 1.00 0.00 12 GLY A N 14
ATOM 24449 C CA . GLY A 1 12 ? 4.939 -1.491 -0.152 1.00 0.00 12 GLY A CA 14
ATOM 24450 C C . GLY A 1 12 ? 3.715 -2.142 -0.767 1.00 0.00 12 GLY A C 14
ATOM 24451 O O . GLY A 1 12 ? 2.644 -1.538 -0.822 1.00 0.00 12 GLY A O 14
ATOM 24455 N N . TRP A 1 13 ? 3.875 -3.376 -1.231 1.00 0.00 13 TRP A N 14
ATOM 24456 C CA . TRP A 1 13 ? 2.774 -4.109 -1.846 1.00 0.00 13 TRP A CA 14
ATOM 24457 C C . TRP A 1 13 ? 1.634 -4.313 -0.855 1.00 0.00 13 TRP A C 14
ATOM 24458 O O . TRP A 1 13 ? 1.816 -4.921 0.200 1.00 0.00 13 TRP A O 14
ATOM 24479 N N . VAL A 1 14 ? 0.457 -3.800 -1.200 1.00 0.00 14 VAL A N 14
ATOM 24480 C CA . VAL A 1 14 ? -0.714 -3.927 -0.340 1.00 0.00 14 VAL A CA 14
ATOM 24481 C C . VAL A 1 14 ? -1.949 -4.309 -1.147 1.00 0.00 14 VAL A C 14
ATOM 24482 O O . VAL A 1 14 ? -2.114 -3.882 -2.290 1.00 0.00 14 VAL A O 14
ATOM 24495 N N . VAL A 1 15 ? -2.817 -5.115 -0.545 1.00 0.00 15 VAL A N 14
ATOM 24496 C CA . VAL A 1 15 ? -4.040 -5.554 -1.206 1.00 0.00 15 VAL A CA 14
ATOM 24497 C C . VAL A 1 15 ? -5.264 -4.865 -0.614 1.00 0.00 15 VAL A C 14
ATOM 24498 O O . VAL A 1 15 ? -5.277 -4.504 0.564 1.00 0.00 15 VAL A O 14
ATOM 24511 N N . HIS A 1 16 ? -6.291 -4.684 -1.437 1.00 0.00 16 HIS A N 14
ATOM 24512 C CA . HIS A 1 16 ? -7.522 -4.038 -0.994 1.00 0.00 16 HIS A CA 14
ATOM 24513 C C . HIS A 1 16 ? -8.683 -4.390 -1.918 1.00 0.00 16 HIS A C 14
ATOM 24514 O O . HIS A 1 16 ? -8.491 -5.008 -2.966 1.00 0.00 16 HIS A O 14
ATOM 24529 N N . TYR A 1 17 ? -9.888 -3.994 -1.523 1.00 0.00 17 TYR A N 14
ATOM 24530 C CA . TYR A 1 17 ? -11.081 -4.270 -2.315 1.00 0.00 17 TYR A CA 14
ATOM 24531 C C . TYR A 1 17 ? -12.276 -3.477 -1.794 1.00 0.00 17 TYR A C 14
ATOM 24532 O O . TYR A 1 17 ? -12.420 -3.269 -0.590 1.00 0.00 17 TYR A O 14
ATOM 24550 N N . SER A 1 18 ? -13.130 -3.036 -2.712 1.00 0.00 18 SER A N 14
ATOM 24551 C CA . SER A 1 18 ? -14.312 -2.263 -2.348 1.00 0.00 18 SER A CA 14
ATOM 24552 C C . SER A 1 18 ? -15.498 -3.181 -2.069 1.00 0.00 18 SER A C 14
ATOM 24553 O O . SER A 1 18 ? -15.387 -4.403 -2.165 1.00 0.00 18 SER A O 14
ATOM 24561 N N . ASN A 1 19 ? -16.632 -2.583 -1.722 1.00 0.00 19 ASN A N 14
ATOM 24562 C CA . ASN A 1 19 ? -17.840 -3.346 -1.427 1.00 0.00 19 ASN A CA 14
ATOM 24563 C C . ASN A 1 19 ? -18.828 -3.269 -2.587 1.00 0.00 19 ASN A C 14
ATOM 24564 O O . ASN A 1 19 ? -20.041 -3.218 -2.381 1.00 0.00 19 ASN A O 14
ATOM 24575 N N . LYS A 1 20 ? -18.302 -3.261 -3.806 1.00 0.00 20 LYS A N 14
ATOM 24576 C CA . LYS A 1 20 ? -19.136 -3.192 -5.000 1.00 0.00 20 LYS A CA 14
ATOM 24577 C C . LYS A 1 20 ? -18.731 -4.261 -6.010 1.00 0.00 20 LYS A C 14
ATOM 24578 O O . LYS A 1 20 ? -19.583 -4.887 -6.642 1.00 0.00 20 LYS A O 14
ATOM 24597 N N . ASP A 1 21 ? -17.426 -4.466 -6.156 1.00 0.00 21 ASP A N 14
ATOM 24598 C CA . ASP A 1 21 ? -16.908 -5.462 -7.087 1.00 0.00 21 ASP A CA 14
ATOM 24599 C C . ASP A 1 21 ? -16.012 -6.464 -6.367 1.00 0.00 21 ASP A C 14
ATOM 24600 O O . ASP A 1 21 ? -15.765 -7.564 -6.865 1.00 0.00 21 ASP A O 14
ATOM 24609 N N . THR A 1 22 ? -15.524 -6.078 -5.192 1.00 0.00 22 THR A N 14
ATOM 24610 C CA . THR A 1 22 ? -14.653 -6.941 -4.404 1.00 0.00 22 THR A CA 14
ATOM 24611 C C . THR A 1 22 ? -13.545 -7.536 -5.265 1.00 0.00 22 THR A C 14
ATOM 24612 O O . THR A 1 22 ? -13.329 -8.749 -5.267 1.00 0.00 22 THR A O 14
ATOM 24623 N N . LEU A 1 23 ? -12.843 -6.676 -5.995 1.00 0.00 23 LEU A N 14
ATOM 24624 C CA . LEU A 1 23 ? -11.755 -7.116 -6.861 1.00 0.00 23 LEU A CA 14
ATOM 24625 C C . LEU A 1 23 ? -10.410 -6.991 -6.152 1.00 0.00 23 LEU A C 14
ATOM 24626 O O . LEU A 1 23 ? -9.602 -6.122 -6.481 1.00 0.00 23 LEU A O 14
ATOM 24642 N N . ARG A 1 24 ? -10.177 -7.864 -5.178 1.00 0.00 24 ARG A N 14
ATOM 24643 C CA . ARG A 1 24 ? -8.930 -7.851 -4.423 1.00 0.00 24 ARG A CA 14
ATOM 24644 C C . ARG A 1 24 ? -7.730 -7.712 -5.356 1.00 0.00 24 ARG A C 14
ATOM 24645 O O . ARG A 1 24 ? -7.561 -8.497 -6.289 1.00 0.00 24 ARG A O 14
ATOM 24666 N N . LYS A 1 25 ? -6.901 -6.706 -5.099 1.00 0.00 25 LYS A N 14
ATOM 24667 C CA . LYS A 1 25 ? -5.717 -6.462 -5.914 1.00 0.00 25 LYS A CA 14
ATOM 24668 C C . LYS A 1 25 ? -4.561 -5.956 -5.057 1.00 0.00 25 LYS A C 14
ATOM 24669 O O . LYS A 1 25 ? -4.713 -5.000 -4.296 1.00 0.00 25 LYS A O 14
ATOM 24688 N N . ARG A 1 26 ? -3.407 -6.601 -5.188 1.00 0.00 26 ARG A N 14
ATOM 24689 C CA . ARG A 1 26 ? -2.226 -6.216 -4.425 1.00 0.00 26 ARG A CA 14
ATOM 24690 C C . ARG A 1 26 ? -1.251 -5.426 -5.295 1.00 0.00 26 ARG A C 14
ATOM 24691 O O . ARG A 1 26 ? -0.718 -5.945 -6.276 1.00 0.00 26 ARG A O 14
ATOM 24712 N N . HIS A 1 27 ? -1.024 -4.169 -4.928 1.00 0.00 27 HIS A N 14
ATOM 24713 C CA . HIS A 1 27 ? -0.114 -3.308 -5.675 1.00 0.00 27 HIS A CA 14
ATOM 24714 C C . HIS A 1 27 ? 0.791 -2.524 -4.729 1.00 0.00 27 HIS A C 14
ATOM 24715 O O . HIS A 1 27 ? 0.471 -2.347 -3.553 1.00 0.00 27 HIS A O 14
ATOM 24730 N N . TYR A 1 28 ? 1.920 -2.057 -5.249 1.00 0.00 28 TYR A N 14
ATOM 24731 C CA . TYR A 1 28 ? 2.872 -1.295 -4.450 1.00 0.00 28 TYR A CA 14
ATOM 24732 C C . TYR A 1 28 ? 2.243 -0.003 -3.938 1.00 0.00 28 TYR A C 14
ATOM 24733 O O . TYR A 1 28 ? 2.540 1.084 -4.432 1.00 0.00 28 TYR A O 14
ATOM 24751 N N . TRP A 1 29 ? 1.372 -0.131 -2.944 1.00 0.00 29 TRP A N 14
ATOM 24752 C CA . TRP A 1 29 ? 0.700 1.025 -2.362 1.00 0.00 29 TRP A CA 14
ATOM 24753 C C . TRP A 1 29 ? 1.712 2.057 -1.878 1.00 0.00 29 TRP A C 14
ATOM 24754 O O . TRP A 1 29 ? 2.580 1.751 -1.059 1.00 0.00 29 TRP A O 14
ATOM 24775 N N . ARG A 1 30 ? 1.596 3.279 -2.387 1.00 0.00 30 ARG A N 14
ATOM 24776 C CA . ARG A 1 30 ? 2.503 4.355 -2.006 1.00 0.00 30 ARG A CA 14
ATOM 24777 C C . ARG A 1 30 ? 1.733 5.532 -1.416 1.00 0.00 30 ARG A C 14
ATOM 24778 O O . ARG A 1 30 ? 0.821 6.070 -2.047 1.00 0.00 30 ARG A O 14
ATOM 24799 N N . LEU A 1 31 ? 2.104 5.927 -0.204 1.00 0.00 31 LEU A N 14
ATOM 24800 C CA . LEU A 1 31 ? 1.447 7.041 0.472 1.00 0.00 31 LEU A CA 14
ATOM 24801 C C . LEU A 1 31 ? 2.354 8.267 0.508 1.00 0.00 31 LEU A C 14
ATOM 24802 O O . LEU A 1 31 ? 3.563 8.152 0.711 1.00 0.00 31 LEU A O 14
ATOM 24818 N N . ASP A 1 32 ? 1.762 9.440 0.311 1.00 0.00 32 ASP A N 14
ATOM 24819 C CA . ASP A 1 32 ? 2.516 10.688 0.324 1.00 0.00 32 ASP A CA 14
ATOM 24820 C C . ASP A 1 32 ? 1.877 11.699 1.272 1.00 0.00 32 ASP A C 14
ATOM 24821 O O . ASP A 1 32 ? 0.934 11.376 1.995 1.00 0.00 32 ASP A O 14
ATOM 24830 N N . CYS A 1 33 ? 2.398 12.921 1.264 1.00 0.00 33 CYS A N 14
ATOM 24831 C CA . CYS A 1 33 ? 1.880 13.979 2.124 1.00 0.00 33 CYS A CA 14
ATOM 24832 C C . CYS A 1 33 ? 0.695 14.681 1.468 1.00 0.00 33 CYS A C 14
ATOM 24833 O O . CYS A 1 33 ? 0.266 15.746 1.914 1.00 0.00 33 CYS A O 14
ATOM 24841 N N . LYS A 1 34 ? 0.171 14.080 0.406 1.00 0.00 34 LYS A N 14
ATOM 24842 C CA . LYS A 1 34 ? -0.964 14.647 -0.313 1.00 0.00 34 LYS A CA 14
ATOM 24843 C C . LYS A 1 34 ? -2.003 13.574 -0.622 1.00 0.00 34 LYS A C 14
ATOM 24844 O O . LYS A 1 34 ? -3.188 13.741 -0.329 1.00 0.00 34 LYS A O 14
ATOM 24863 N N . CYS A 1 35 ? -1.552 12.473 -1.213 1.00 0.00 35 CYS A N 14
ATOM 24864 C CA . CYS A 1 35 ? -2.444 11.372 -1.561 1.00 0.00 35 CYS A CA 14
ATOM 24865 C C . CYS A 1 35 ? -1.683 10.051 -1.608 1.00 0.00 35 CYS A C 14
ATOM 24866 O O . CYS A 1 35 ? -0.458 10.024 -1.486 1.00 0.00 35 CYS A O 14
ATOM 24874 N N . ILE A 1 36 ? -2.418 8.957 -1.782 1.00 0.00 36 ILE A N 14
ATOM 24875 C CA . ILE A 1 36 ? -1.813 7.633 -1.843 1.00 0.00 36 ILE A CA 14
ATOM 24876 C C . ILE A 1 36 ? -1.765 7.116 -3.277 1.00 0.00 36 ILE A C 14
ATOM 24877 O O . ILE A 1 36 ? -2.784 6.711 -3.838 1.00 0.00 36 ILE A O 14
ATOM 24893 N N . THR A 1 37 ? -0.574 7.131 -3.867 1.00 0.00 37 THR A N 14
ATOM 24894 C CA . THR A 1 37 ? -0.392 6.663 -5.235 1.00 0.00 37 THR A CA 14
ATOM 24895 C C . THR A 1 37 ? -0.098 5.168 -5.271 1.00 0.00 37 THR A C 14
ATOM 24896 O O . THR A 1 37 ? 0.524 4.625 -4.357 1.00 0.00 37 THR A O 14
ATOM 24907 N N . LEU A 1 38 ? -0.550 4.507 -6.331 1.00 0.00 38 LEU A N 14
ATOM 24908 C CA . LEU A 1 38 ? -0.335 3.072 -6.486 1.00 0.00 38 LEU A CA 14
ATOM 24909 C C . LEU A 1 38 ? 0.638 2.788 -7.626 1.00 0.00 38 LEU A C 14
ATOM 24910 O O . LEU A 1 38 ? 1.090 3.703 -8.313 1.00 0.00 38 LEU A O 14
ATOM 24926 N N . PHE A 1 39 ? 0.954 1.512 -7.822 1.00 0.00 39 PHE A N 14
ATOM 24927 C CA . PHE A 1 39 ? 1.872 1.106 -8.880 1.00 0.00 39 PHE A CA 14
ATOM 24928 C C . PHE A 1 39 ? 1.665 -0.360 -9.248 1.00 0.00 39 PHE A C 14
ATOM 24929 O O . PHE A 1 39 ? 2.023 -1.258 -8.486 1.00 0.00 39 PHE A O 14
ATOM 24946 N N . GLN A 1 40 ? 1.083 -0.594 -10.420 1.00 0.00 40 GLN A N 14
ATOM 24947 C CA . GLN A 1 40 ? 0.826 -1.950 -10.888 1.00 0.00 40 GLN A CA 14
ATOM 24948 C C . GLN A 1 40 ? 1.974 -2.882 -10.514 1.00 0.00 40 GLN A C 14
ATOM 24949 O O . GLN A 1 40 ? 1.772 -3.897 -9.849 1.00 0.00 40 GLN A O 14
ATOM 24963 N N . ASN A 1 41 ? 3.180 -2.529 -10.947 1.00 0.00 41 ASN A N 14
ATOM 24964 C CA . ASN A 1 41 ? 4.362 -3.334 -10.659 1.00 0.00 41 ASN A CA 14
ATOM 24965 C C . ASN A 1 41 ? 5.580 -2.447 -10.422 1.00 0.00 41 ASN A C 14
ATOM 24966 O O . ASN A 1 41 ? 5.789 -1.461 -11.127 1.00 0.00 41 ASN A O 14
ATOM 24977 N N . ASN A 1 42 ? 6.382 -2.806 -9.425 1.00 0.00 42 ASN A N 14
ATOM 24978 C CA . ASN A 1 42 ? 7.580 -2.043 -9.094 1.00 0.00 42 ASN A CA 14
ATOM 24979 C C . ASN A 1 42 ? 8.360 -1.683 -10.355 1.00 0.00 42 ASN A C 14
ATOM 24980 O O . ASN A 1 42 ? 9.170 -0.756 -10.354 1.00 0.00 42 ASN A O 14
ATOM 24991 N N . THR A 1 43 ? 8.111 -2.424 -11.430 1.00 0.00 43 THR A N 14
ATOM 24992 C CA . THR A 1 43 ? 8.790 -2.185 -12.697 1.00 0.00 43 THR A CA 14
ATOM 24993 C C . THR A 1 43 ? 7.930 -1.340 -13.631 1.00 0.00 43 THR A C 14
ATOM 24994 O O . THR A 1 43 ? 7.861 -1.598 -14.833 1.00 0.00 43 THR A O 14
ATOM 25005 N N . THR A 1 44 ? 7.275 -0.328 -13.071 1.00 0.00 44 THR A N 14
ATOM 25006 C CA . THR A 1 44 ? 6.419 0.555 -13.853 1.00 0.00 44 THR A CA 14
ATOM 25007 C C . THR A 1 44 ? 6.875 2.006 -13.739 1.00 0.00 44 THR A C 14
ATOM 25008 O O . THR A 1 44 ? 7.458 2.405 -12.732 1.00 0.00 44 THR A O 14
ATOM 25019 N N . ASN A 1 45 ? 6.604 2.790 -14.777 1.00 0.00 45 ASN A N 14
ATOM 25020 C CA . ASN A 1 45 ? 6.986 4.197 -14.793 1.00 0.00 45 ASN A CA 14
ATOM 25021 C C . ASN A 1 45 ? 5.815 5.083 -14.378 1.00 0.00 45 ASN A C 14
ATOM 25022 O O . ASN A 1 45 ? 5.960 5.963 -13.530 1.00 0.00 45 ASN A O 14
ATOM 25033 N N . ARG A 1 46 ? 4.656 4.844 -14.983 1.00 0.00 46 ARG A N 14
ATOM 25034 C CA . ARG A 1 46 ? 3.461 5.620 -14.677 1.00 0.00 46 ARG A CA 14
ATOM 25035 C C . ARG A 1 46 ? 2.576 4.885 -13.675 1.00 0.00 46 ARG A C 14
ATOM 25036 O O . ARG A 1 46 ? 2.234 3.718 -13.872 1.00 0.00 46 ARG A O 14
ATOM 25057 N N . TYR A 1 47 ? 2.210 5.574 -12.600 1.00 0.00 47 TYR A N 14
ATOM 25058 C CA . TYR A 1 47 ? 1.368 4.985 -11.565 1.00 0.00 47 TYR A CA 14
ATOM 25059 C C . TYR A 1 47 ? 0.156 4.291 -12.179 1.00 0.00 47 TYR A C 14
ATOM 25060 O O . TYR A 1 47 ? -0.047 4.327 -13.393 1.00 0.00 47 TYR A O 14
ATOM 25078 N N . TYR A 1 48 ? -0.648 3.658 -11.331 1.00 0.00 48 TYR A N 14
ATOM 25079 C CA . TYR A 1 48 ? -1.839 2.953 -11.788 1.00 0.00 48 TYR A CA 14
ATOM 25080 C C . TYR A 1 48 ? -3.100 3.571 -11.192 1.00 0.00 48 TYR A C 14
ATOM 25081 O O . TYR A 1 48 ? -4.070 3.839 -11.901 1.00 0.00 48 TYR A O 14
ATOM 25099 N N . LYS A 1 49 ? -3.079 3.796 -9.882 1.00 0.00 49 LYS A N 14
ATOM 25100 C CA . LYS A 1 49 ? -4.218 4.384 -9.188 1.00 0.00 49 LYS A CA 14
ATOM 25101 C C . LYS A 1 49 ? -3.766 5.498 -8.248 1.00 0.00 49 LYS A C 14
ATOM 25102 O O . LYS A 1 49 ? -2.636 5.491 -7.762 1.00 0.00 49 LYS A O 14
ATOM 25121 N N . GLU A 1 50 ? -4.658 6.452 -7.997 1.00 0.00 50 GLU A N 14
ATOM 25122 C CA . GLU A 1 50 ? -4.350 7.571 -7.115 1.00 0.00 50 GLU A CA 14
ATOM 25123 C C . GLU A 1 50 ? -5.499 7.833 -6.147 1.00 0.00 50 GLU A C 14
ATOM 25124 O O . GLU A 1 50 ? -6.600 8.202 -6.558 1.00 0.00 50 GLU A O 14
ATOM 25136 N N . ILE A 1 51 ? -5.236 7.639 -4.859 1.00 0.00 51 ILE A N 14
ATOM 25137 C CA . ILE A 1 51 ? -6.248 7.855 -3.832 1.00 0.00 51 ILE A CA 14
ATOM 25138 C C . ILE A 1 51 ? -6.004 9.163 -3.087 1.00 0.00 51 ILE A C 14
ATOM 25139 O O . ILE A 1 51 ? -5.243 9.224 -2.121 1.00 0.00 51 ILE A O 14
ATOM 25155 N N . PRO A 1 52 ? -6.668 10.236 -3.543 1.00 0.00 52 PRO A N 14
ATOM 25156 C CA . PRO A 1 52 ? -6.542 11.563 -2.933 1.00 0.00 52 PRO A CA 14
ATOM 25157 C C . PRO A 1 52 ? -7.186 11.630 -1.553 1.00 0.00 52 PRO A C 14
ATOM 25158 O O . PRO A 1 52 ? -8.378 11.358 -1.399 1.00 0.00 52 PRO A O 14
ATOM 25169 N N . LEU A 1 53 ? -6.393 11.994 -0.552 1.00 0.00 53 LEU A N 14
ATOM 25170 C CA . LEU A 1 53 ? -6.886 12.097 0.817 1.00 0.00 53 LEU A CA 14
ATOM 25171 C C . LEU A 1 53 ? -8.237 12.804 0.857 1.00 0.00 53 LEU A C 14
ATOM 25172 O O . LEU A 1 53 ? -9.050 12.561 1.749 1.00 0.00 53 LEU A O 14
ATOM 25188 N N . SER A 1 54 ? -8.470 13.679 -0.116 1.00 0.00 54 SER A N 14
ATOM 25189 C CA . SER A 1 54 ? -9.722 14.424 -0.191 1.00 0.00 54 SER A CA 14
ATOM 25190 C C . SER A 1 54 ? -10.905 13.479 -0.374 1.00 0.00 54 SER A C 14
ATOM 25191 O O . SER A 1 54 ? -11.953 13.652 0.248 1.00 0.00 54 SER A O 14
ATOM 25199 N N . GLU A 1 55 ? -10.729 12.479 -1.233 1.00 0.00 55 GLU A N 14
ATOM 25200 C CA . GLU A 1 55 ? -11.783 11.507 -1.498 1.00 0.00 55 GLU A CA 14
ATOM 25201 C C . GLU A 1 55 ? -12.175 10.767 -0.222 1.00 0.00 55 GLU A C 14
ATOM 25202 O O . GLU A 1 55 ? -13.353 10.498 0.014 1.00 0.00 55 GLU A O 14
ATOM 25214 N N . ILE A 1 56 ? -11.180 10.440 0.595 1.00 0.00 56 ILE A N 14
ATOM 25215 C CA . ILE A 1 56 ? -11.420 9.733 1.846 1.00 0.00 56 ILE A CA 14
ATOM 25216 C C . ILE A 1 56 ? -12.375 10.512 2.744 1.00 0.00 56 ILE A C 14
ATOM 25217 O O . ILE A 1 56 ? -12.198 11.711 2.965 1.00 0.00 56 ILE A O 14
ATOM 25233 N N . LEU A 1 57 ? -13.386 9.824 3.261 1.00 0.00 57 LEU A N 14
ATOM 25234 C CA . LEU A 1 57 ? -14.369 10.450 4.138 1.00 0.00 57 LEU A CA 14
ATOM 25235 C C . LEU A 1 57 ? -14.077 10.129 5.601 1.00 0.00 57 LEU A C 14
ATOM 25236 O O . LEU A 1 57 ? -14.181 10.995 6.471 1.00 0.00 57 LEU A O 14
ATOM 25252 N N . THR A 1 58 ? -13.710 8.879 5.865 1.00 0.00 58 THR A N 14
ATOM 25253 C CA . THR A 1 58 ? -13.402 8.444 7.221 1.00 0.00 58 THR A CA 14
ATOM 25254 C C . THR A 1 58 ? -12.579 7.160 7.213 1.00 0.00 58 THR A C 14
ATOM 25255 O O . THR A 1 58 ? -12.658 6.367 6.275 1.00 0.00 58 THR A O 14
ATOM 25266 N N . VAL A 1 59 ? -11.791 6.962 8.265 1.00 0.00 59 VAL A N 14
ATOM 25267 C CA . VAL A 1 59 ? -10.955 5.773 8.379 1.00 0.00 59 VAL A CA 14
ATOM 25268 C C . VAL A 1 59 ? -11.305 4.973 9.629 1.00 0.00 59 VAL A C 14
ATOM 25269 O O . VAL A 1 59 ? -11.232 5.484 10.746 1.00 0.00 59 VAL A O 14
ATOM 25282 N N . GLU A 1 60 ? -11.686 3.714 9.432 1.00 0.00 60 GLU A N 14
ATOM 25283 C CA . GLU A 1 60 ? -12.048 2.844 10.544 1.00 0.00 60 GLU A CA 14
ATOM 25284 C C . GLU A 1 60 ? -11.294 1.519 10.467 1.00 0.00 60 GLU A C 14
ATOM 25285 O O . GLU A 1 60 ? -10.574 1.258 9.503 1.00 0.00 60 GLU A O 14
ATOM 25297 N N . SER A 1 61 ? -11.463 0.688 11.489 1.00 0.00 61 SER A N 14
ATOM 25298 C CA . SER A 1 61 ? -10.796 -0.608 11.540 1.00 0.00 61 SER A CA 14
ATOM 25299 C C . SER A 1 61 ? -11.735 -1.721 11.087 1.00 0.00 61 SER A C 14
ATOM 25300 O O . SER A 1 61 ? -12.950 -1.631 11.257 1.00 0.00 61 SER A O 14
ATOM 25308 N N . ALA A 1 62 ? -11.161 -2.772 10.509 1.00 0.00 62 ALA A N 14
ATOM 25309 C CA . ALA A 1 62 ? -11.945 -3.904 10.032 1.00 0.00 62 ALA A CA 14
ATOM 25310 C C . ALA A 1 62 ? -13.005 -4.306 11.052 1.00 0.00 62 ALA A C 14
ATOM 25311 O O . ALA A 1 62 ? -12.684 -4.814 12.126 1.00 0.00 62 ALA A O 14
ATOM 25318 N N . GLN A 1 63 ? -14.268 -4.074 10.709 1.00 0.00 63 GLN A N 14
ATOM 25319 C CA . GLN A 1 63 ? -15.375 -4.411 11.597 1.00 0.00 63 GLN A CA 14
ATOM 25320 C C . GLN A 1 63 ? -16.496 -5.104 10.830 1.00 0.00 63 GLN A C 14
ATOM 25321 O O . GLN A 1 63 ? -17.231 -5.919 11.386 1.00 0.00 63 GLN A O 14
ATOM 25335 N N . ASN A 1 64 ? -16.623 -4.773 9.549 1.00 0.00 64 ASN A N 14
ATOM 25336 C CA . ASN A 1 64 ? -17.656 -5.362 8.705 1.00 0.00 64 ASN A CA 14
ATOM 25337 C C . ASN A 1 64 ? -17.059 -6.395 7.754 1.00 0.00 64 ASN A C 14
ATOM 25338 O O . ASN A 1 64 ? -16.220 -6.069 6.914 1.00 0.00 64 ASN A O 14
ATOM 25349 N N . PHE A 1 65 ? -17.496 -7.642 7.893 1.00 0.00 65 PHE A N 14
ATOM 25350 C CA . PHE A 1 65 ? -17.005 -8.723 7.047 1.00 0.00 65 PHE A CA 14
ATOM 25351 C C . PHE A 1 65 ? -18.163 -9.526 6.464 1.00 0.00 65 PHE A C 14
ATOM 25352 O O . PHE A 1 65 ? -18.127 -10.756 6.433 1.00 0.00 65 PHE A O 14
ATOM 25369 N N . SER A 1 66 ? -19.191 -8.821 6.001 1.00 0.00 66 SER A N 14
ATOM 25370 C CA . SER A 1 66 ? -20.363 -9.468 5.423 1.00 0.00 66 SER A CA 14
ATOM 25371 C C . SER A 1 66 ? -20.144 -9.763 3.942 1.00 0.00 66 SER A C 14
ATOM 25372 O O . SER A 1 66 ? -20.741 -10.687 3.387 1.00 0.00 66 SER A O 14
ATOM 25380 N N . LEU A 1 67 ? -19.285 -8.973 3.308 1.00 0.00 67 LEU A N 14
ATOM 25381 C CA . LEU A 1 67 ? -18.986 -9.148 1.891 1.00 0.00 67 LEU A CA 14
ATOM 25382 C C . LEU A 1 67 ? -18.386 -10.526 1.628 1.00 0.00 67 LEU A C 14
ATOM 25383 O O . LEU A 1 67 ? -19.024 -11.387 1.022 1.00 0.00 67 LEU A O 14
ATOM 25399 N N . VAL A 1 68 ? -17.156 -10.727 2.088 1.00 0.00 68 VAL A N 14
ATOM 25400 C CA . VAL A 1 68 ? -16.470 -12.001 1.906 1.00 0.00 68 VAL A CA 14
ATOM 25401 C C . VAL A 1 68 ? -17.029 -13.065 2.844 1.00 0.00 68 VAL A C 14
ATOM 25402 O O . VAL A 1 68 ? -17.542 -12.769 3.923 1.00 0.00 68 VAL A O 14
ATOM 25415 N N . PRO A 1 69 ? -16.927 -14.335 2.425 1.00 0.00 69 PRO A N 14
ATOM 25416 C CA . PRO A 1 69 ? -17.416 -15.470 3.214 1.00 0.00 69 PRO A CA 14
ATOM 25417 C C . PRO A 1 69 ? -16.576 -15.712 4.463 1.00 0.00 69 PRO A C 14
ATOM 25418 O O . PRO A 1 69 ? -15.523 -15.106 4.660 1.00 0.00 69 PRO A O 14
ATOM 25429 N N . PRO A 1 70 ? -17.051 -16.620 5.329 1.00 0.00 70 PRO A N 14
ATOM 25430 C CA . PRO A 1 70 ? -16.358 -16.964 6.574 1.00 0.00 70 PRO A CA 14
ATOM 25431 C C . PRO A 1 70 ? -15.065 -17.733 6.325 1.00 0.00 70 PRO A C 14
ATOM 25432 O O . PRO A 1 70 ? -15.083 -18.836 5.780 1.00 0.00 70 PRO A O 14
ATOM 25443 N N . GLY A 1 71 ? -13.944 -17.143 6.729 1.00 0.00 71 GLY A N 14
ATOM 25444 C CA . GLY A 1 71 ? -12.657 -17.788 6.541 1.00 0.00 71 GLY A CA 14
ATOM 25445 C C . GLY A 1 71 ? -11.754 -17.017 5.599 1.00 0.00 71 GLY A C 14
ATOM 25446 O O . GLY A 1 71 ? -10.549 -17.263 5.540 1.00 0.00 71 GLY A O 14
ATOM 25450 N N . THR A 1 72 ? -12.337 -16.080 4.857 1.00 0.00 72 THR A N 14
ATOM 25451 C CA . THR A 1 72 ? -11.578 -15.271 3.911 1.00 0.00 72 THR A CA 14
ATOM 25452 C C . THR A 1 72 ? -10.746 -14.217 4.632 1.00 0.00 72 THR A C 14
ATOM 25453 O O . THR A 1 72 ? -11.283 -13.373 5.349 1.00 0.00 72 THR A O 14
ATOM 25464 N N . ASN A 1 73 ? -9.433 -14.271 4.437 1.00 0.00 73 ASN A N 14
ATOM 25465 C CA . ASN A 1 73 ? -8.526 -13.320 5.070 1.00 0.00 73 ASN A CA 14
ATOM 25466 C C . ASN A 1 73 ? -9.176 -11.944 5.186 1.00 0.00 73 ASN A C 14
ATOM 25467 O O . ASN A 1 73 ? -9.430 -11.264 4.192 1.00 0.00 73 ASN A O 14
ATOM 25478 N N . PRO A 1 74 ? -9.451 -11.523 6.429 1.00 0.00 74 PRO A N 14
ATOM 25479 C CA . PRO A 1 74 ? -10.073 -10.225 6.706 1.00 0.00 74 PRO A CA 14
ATOM 25480 C C . PRO A 1 74 ? -9.136 -9.059 6.413 1.00 0.00 74 PRO A C 14
ATOM 25481 O O . PRO A 1 74 ? -7.972 -9.258 6.063 1.00 0.00 74 PRO A O 14
ATOM 25492 N N . HIS A 1 75 ? -9.650 -7.842 6.559 1.00 0.00 75 HIS A N 14
ATOM 25493 C CA . HIS A 1 75 ? -8.857 -6.642 6.311 1.00 0.00 75 HIS A CA 14
ATOM 25494 C C . HIS A 1 75 ? -8.409 -6.006 7.624 1.00 0.00 75 HIS A C 14
ATOM 25495 O O . HIS A 1 75 ? -8.798 -6.451 8.704 1.00 0.00 75 HIS A O 14
ATOM 25510 N N . CYS A 1 76 ? -7.590 -4.965 7.522 1.00 0.00 76 CYS A N 14
ATOM 25511 C CA . CYS A 1 76 ? -7.088 -4.269 8.701 1.00 0.00 76 CYS A CA 14
ATOM 25512 C C . CYS A 1 76 ? -7.899 -3.006 8.973 1.00 0.00 76 CYS A C 14
ATOM 25513 O O . CYS A 1 76 ? -8.404 -2.805 10.077 1.00 0.00 76 CYS A O 14
ATOM 25521 N N . PHE A 1 77 ? -8.017 -2.156 7.958 1.00 0.00 77 PHE A N 14
ATOM 25522 C CA . PHE A 1 77 ? -8.763 -0.910 8.088 1.00 0.00 77 PHE A CA 14
ATOM 25523 C C . PHE A 1 77 ? -9.584 -0.634 6.831 1.00 0.00 77 PHE A C 14
ATOM 25524 O O . PHE A 1 77 ? -9.256 -1.113 5.747 1.00 0.00 77 PHE A O 14
ATOM 25541 N N . GLU A 1 78 ? -10.652 0.142 6.988 1.00 0.00 78 GLU A N 14
ATOM 25542 C CA . GLU A 1 78 ? -11.520 0.480 5.866 1.00 0.00 78 GLU A CA 14
ATOM 25543 C C . GLU A 1 78 ? -11.447 1.972 5.552 1.00 0.00 78 GLU A C 14
ATOM 25544 O O . GLU A 1 78 ? -11.531 2.810 6.450 1.00 0.00 78 GLU A O 14
ATOM 25556 N N . ILE A 1 79 ? -11.291 2.294 4.273 1.00 0.00 79 ILE A N 14
ATOM 25557 C CA . ILE A 1 79 ? -11.207 3.683 3.840 1.00 0.00 79 ILE A CA 14
ATOM 25558 C C . ILE A 1 79 ? -12.512 4.139 3.198 1.00 0.00 79 ILE A C 14
ATOM 25559 O O . ILE A 1 79 ? -12.646 4.145 1.974 1.00 0.00 79 ILE A O 14
ATOM 25575 N N . VAL A 1 80 ? -13.474 4.522 4.032 1.00 0.00 80 VAL A N 14
ATOM 25576 C CA . VAL A 1 80 ? -14.769 4.982 3.545 1.00 0.00 80 VAL A CA 14
ATOM 25577 C C . VAL A 1 80 ? -14.611 6.167 2.599 1.00 0.00 80 VAL A C 14
ATOM 25578 O O . VAL A 1 80 ? -14.313 7.283 3.026 1.00 0.00 80 VAL A O 14
ATOM 25591 N N . THR A 1 81 ? -14.814 5.918 1.309 1.00 0.00 81 THR A N 14
ATOM 25592 C CA . THR A 1 81 ? -14.693 6.963 0.300 1.00 0.00 81 THR A CA 14
ATOM 25593 C C . THR A 1 81 ? -16.063 7.399 -0.206 1.00 0.00 81 THR A C 14
ATOM 25594 O O . THR A 1 81 ? -17.091 6.892 0.242 1.00 0.00 81 THR A O 14
ATOM 25605 N N . ALA A 1 82 ? -16.070 8.341 -1.144 1.00 0.00 82 ALA A N 14
ATOM 25606 C CA . ALA A 1 82 ? -17.315 8.842 -1.714 1.00 0.00 82 ALA A CA 14
ATOM 25607 C C . ALA A 1 82 ? -17.782 7.965 -2.871 1.00 0.00 82 ALA A C 14
ATOM 25608 O O . ALA A 1 82 ? -18.690 8.334 -3.614 1.00 0.00 82 ALA A O 14
ATOM 25615 N N . ASN A 1 83 ? -17.154 6.803 -3.017 1.00 0.00 83 ASN A N 14
ATOM 25616 C CA . ASN A 1 83 ? -17.505 5.874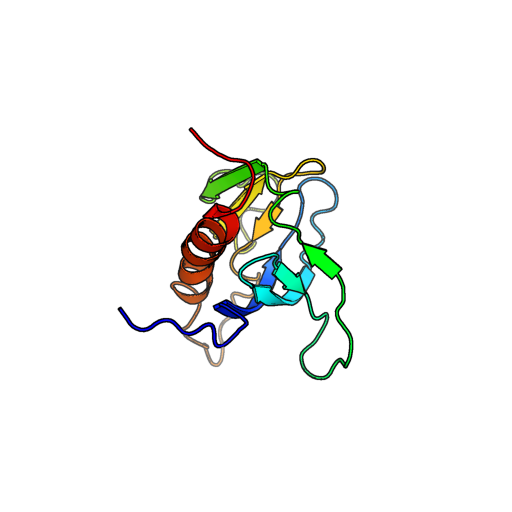 -4.085 1.00 0.00 83 ASN A CA 14
ATOM 25617 C C . ASN A 1 83 ? -17.909 4.518 -3.515 1.00 0.00 83 ASN A C 14
ATOM 25618 O O . ASN A 1 83 ? -18.843 3.882 -4.003 1.00 0.00 83 ASN A O 14
ATOM 25629 N N . ALA A 1 84 ? -17.200 4.082 -2.479 1.00 0.00 84 ALA A N 14
ATOM 25630 C CA . ALA A 1 84 ? -17.487 2.803 -1.841 1.00 0.00 84 ALA A CA 14
ATOM 25631 C C . ALA A 1 84 ? -16.563 2.564 -0.652 1.00 0.00 84 ALA A C 14
ATOM 25632 O O . ALA A 1 84 ? -15.596 3.298 -0.445 1.00 0.00 84 ALA A O 14
ATOM 25639 N N . THR A 1 85 ? -16.867 1.532 0.130 1.00 0.00 85 THR A N 14
ATOM 25640 C CA . THR A 1 85 ? -16.065 1.197 1.300 1.00 0.00 85 THR A CA 14
ATOM 25641 C C . THR A 1 85 ? -14.862 0.344 0.916 1.00 0.00 85 THR A C 14
ATOM 25642 O O . THR A 1 85 ? -15.013 -0.750 0.370 1.00 0.00 85 THR A O 14
ATOM 25653 N N . TYR A 1 86 ? -13.668 0.849 1.205 1.00 0.00 86 TYR A N 14
ATOM 25654 C CA . TYR A 1 86 ? -12.438 0.132 0.888 1.00 0.00 86 TYR A CA 14
ATOM 25655 C C . TYR A 1 86 ? -12.111 -0.894 1.969 1.00 0.00 86 TYR A C 14
ATOM 25656 O O . TYR A 1 86 ? -12.501 -0.739 3.126 1.00 0.00 86 TYR A O 14
ATOM 25674 N N . PHE A 1 87 ? -11.391 -1.942 1.582 1.00 0.00 87 PHE A N 14
ATOM 25675 C CA . PHE A 1 87 ? -11.011 -2.995 2.516 1.00 0.00 87 PHE A CA 14
ATOM 25676 C C . PHE A 1 87 ? -9.542 -3.370 2.344 1.00 0.00 87 PHE A C 14
ATOM 25677 O O . PH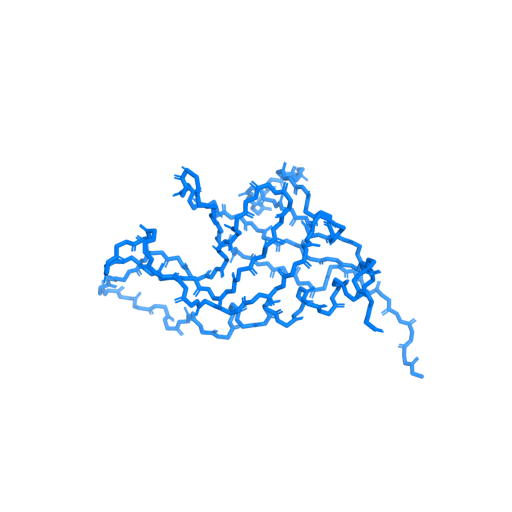E A 1 87 ? -9.210 -4.307 1.618 1.00 0.00 87 PHE A O 14
ATOM 25694 N N . VAL A 1 88 ? -8.666 -2.631 3.018 1.00 0.00 88 VAL A N 14
ATOM 25695 C CA . VAL A 1 88 ? -7.232 -2.885 2.941 1.00 0.00 88 VAL A CA 14
ATOM 25696 C C . VAL A 1 88 ? -6.770 -3.776 4.088 1.00 0.00 88 VAL A C 14
ATOM 25697 O O . VAL A 1 88 ? -7.180 -3.594 5.233 1.00 0.00 88 VAL A O 14
ATOM 25710 N N . GLY A 1 89 ? -5.911 -4.741 3.772 1.00 0.00 89 GLY A N 14
ATOM 25711 C CA . GLY A 1 89 ? -5.406 -5.647 4.787 1.00 0.00 89 GLY A CA 14
ATOM 25712 C C . GLY A 1 89 ? -4.620 -6.800 4.196 1.00 0.00 89 GLY A C 14
ATOM 25713 O O . GLY A 1 89 ? -3.452 -6.644 3.840 1.00 0.00 89 GLY A O 14
ATOM 25717 N N . GLU A 1 90 ? -5.260 -7.960 4.094 1.00 0.00 90 GLU A N 14
ATOM 25718 C CA . GLU A 1 90 ? -4.610 -9.145 3.544 1.00 0.00 90 GLU A CA 14
ATOM 25719 C C . GLU A 1 90 ? -5.494 -9.812 2.495 1.00 0.00 90 GLU A C 14
ATOM 25720 O O . GLU A 1 90 ? -6.719 -9.699 2.536 1.00 0.00 90 GLU A O 14
ATOM 25732 N N . MET A 1 91 ? -4.863 -10.507 1.554 1.00 0.00 91 MET A N 14
ATOM 25733 C CA . MET A 1 91 ? -5.592 -11.194 0.493 1.00 0.00 91 MET A CA 14
ATOM 25734 C C . MET A 1 91 ? -5.588 -12.702 0.720 1.00 0.00 91 MET A C 14
ATOM 25735 O O . MET A 1 91 ? -4.678 -13.260 1.333 1.00 0.00 91 MET A O 14
ATOM 25749 N N . PRO A 1 92 ? -6.629 -13.380 0.214 1.00 0.00 92 PRO A N 14
ATOM 25750 C CA . PRO A 1 92 ? -6.768 -14.833 0.348 1.00 0.00 92 PRO A CA 14
ATOM 25751 C C . PRO A 1 92 ? -5.742 -15.593 -0.486 1.00 0.00 92 PRO A C 14
ATOM 25752 O O . PRO A 1 92 ? -5.605 -15.358 -1.685 1.00 0.00 92 PRO A O 14
ATOM 25763 N N . GLY A 1 93 ? -5.023 -16.507 0.159 1.00 0.00 93 GLY A N 14
ATOM 25764 C CA . GLY A 1 93 ? -4.019 -17.288 -0.540 1.00 0.00 93 GLY A CA 14
ATOM 25765 C C . GLY A 1 93 ? -4.629 -18.308 -1.481 1.00 0.00 93 GLY A C 14
ATOM 25766 O O . GLY A 1 93 ? -5.012 -17.978 -2.602 1.00 0.00 93 GLY A O 14
ATOM 25770 N N . GLY A 1 94 ? -4.718 -19.554 -1.024 1.00 0.00 94 GLY A N 14
ATOM 25771 C CA . GLY A 1 94 ? -5.284 -20.607 -1.847 1.00 0.00 94 GLY A CA 14
ATOM 25772 C C . GLY A 1 94 ? -4.223 -21.422 -2.557 1.00 0.00 94 GLY A C 14
ATOM 25773 O O . GLY A 1 94 ? -4.346 -22.641 -2.685 1.00 0.00 94 GLY A O 14
ATOM 25777 N N . THR A 1 95 ? -3.175 -20.749 -3.024 1.00 0.00 95 THR A N 14
ATOM 25778 C CA . THR A 1 95 ? -2.089 -21.418 -3.729 1.00 0.00 95 THR A CA 14
ATOM 25779 C C . THR A 1 95 ? -1.693 -22.712 -3.027 1.00 0.00 95 THR A C 14
ATOM 25780 O O . THR A 1 95 ? -1.782 -22.836 -1.805 1.00 0.00 95 THR A O 14
ATOM 25791 N N . PRO A 1 96 ? -1.244 -23.700 -3.815 1.00 0.00 96 PRO A N 14
ATOM 25792 C CA . PRO A 1 96 ? -0.824 -25.003 -3.289 1.00 0.00 96 PRO A CA 14
ATOM 25793 C C . PRO A 1 96 ? 0.474 -24.915 -2.493 1.00 0.00 96 PRO A C 14
ATOM 25794 O O . PRO A 1 96 ? 1.019 -25.930 -2.062 1.00 0.00 96 PRO A O 14
ATOM 25805 N N . GLY A 1 97 ? 0.965 -23.694 -2.302 1.00 0.00 97 GLY A N 14
ATOM 25806 C CA . GLY A 1 97 ? 2.195 -23.497 -1.557 1.00 0.00 97 GLY A CA 14
ATOM 25807 C C . GLY A 1 97 ? 2.010 -23.701 -0.067 1.00 0.00 97 GLY A C 14
ATOM 25808 O O . GLY A 1 97 ? 2.817 -24.366 0.581 1.00 0.00 97 GLY A O 14
ATOM 25812 N N . GLY A 1 98 ? 0.942 -23.127 0.480 1.00 0.00 98 GLY A N 14
ATOM 25813 C CA . GLY A 1 98 ? 0.674 -23.260 1.900 1.00 0.00 98 GLY A CA 14
ATOM 25814 C C . GLY A 1 98 ? 0.325 -21.936 2.550 1.00 0.00 98 GLY A C 14
ATOM 25815 O O . GLY A 1 98 ? 0.660 -20.864 2.045 1.00 0.00 98 GLY A O 14
ATOM 25819 N N . PRO A 1 99 ? -0.366 -22.000 3.698 1.00 0.00 99 PRO A N 14
ATOM 25820 C CA . PRO A 1 99 ? -0.777 -20.805 4.442 1.00 0.00 99 PRO A CA 14
ATOM 25821 C C . PRO A 1 99 ? 0.406 -20.085 5.080 1.00 0.00 99 PRO A C 14
ATOM 25822 O O . PRO A 1 99 ? 0.771 -20.361 6.223 1.00 0.00 99 PRO A O 14
ATOM 25833 N N . SER A 1 100 ? 1.001 -19.159 4.335 1.00 0.00 100 SER A N 14
ATOM 25834 C CA . SER A 1 100 ? 2.145 -18.400 4.827 1.00 0.00 100 SER A CA 14
ATOM 25835 C C . SER A 1 100 ? 1.904 -16.901 4.685 1.00 0.00 100 SER A C 14
ATOM 25836 O O . SER A 1 100 ? 1.648 -16.402 3.589 1.00 0.00 100 SER A O 14
ATOM 25844 N N . GLY A 1 101 ? 1.988 -16.185 5.802 1.00 0.00 101 GLY A N 14
ATOM 25845 C CA . GLY A 1 101 ? 1.777 -14.750 5.782 1.00 0.00 101 GLY A CA 14
ATOM 25846 C C . GLY A 1 101 ? 1.823 -14.137 7.168 1.00 0.00 101 GLY A C 14
ATOM 25847 O O . GLY A 1 101 ? 1.677 -14.840 8.168 1.00 0.00 101 GLY A O 14
ATOM 25851 N N . GLN A 1 102 ? 2.027 -12.826 7.227 1.00 0.00 102 GLN A N 14
ATOM 25852 C CA . GLN A 1 102 ? 2.095 -12.120 8.501 1.00 0.00 102 GLN A CA 14
ATOM 25853 C C . GLN A 1 102 ? 0.845 -11.275 8.723 1.00 0.00 102 GLN A C 14
ATOM 25854 O O . GLN A 1 102 ? 0.152 -11.426 9.729 1.00 0.00 102 GLN A O 14
ATOM 25868 N N . GLY A 1 103 ? 0.562 -10.386 7.776 1.00 0.00 103 GLY A N 14
ATOM 25869 C CA . GLY A 1 103 ? -0.605 -9.530 7.887 1.00 0.00 103 GLY A CA 14
ATOM 25870 C C . GLY A 1 103 ? -0.881 -9.109 9.317 1.00 0.00 103 GLY A C 14
ATOM 25871 O O . GLY A 1 103 ? -1.988 -9.293 9.822 1.00 0.00 103 GLY A O 14
ATOM 25875 N N . ALA A 1 104 ? 0.128 -8.544 9.971 1.00 0.00 104 ALA A N 14
ATOM 25876 C CA . ALA A 1 104 ? -0.012 -8.095 11.351 1.00 0.00 104 ALA A CA 14
ATOM 25877 C C . ALA A 1 104 ? 0.595 -6.709 11.543 1.00 0.00 104 ALA A C 14
ATOM 25878 O O . ALA A 1 104 ? -0.107 -5.757 11.880 1.00 0.00 104 ALA A O 14
ATOM 25885 N N . GLU A 1 105 ? 1.902 -6.606 11.325 1.00 0.00 105 GLU A N 14
ATOM 25886 C CA . GLU A 1 105 ? 2.602 -5.335 11.476 1.00 0.00 105 GLU A CA 14
ATOM 25887 C C . GLU A 1 105 ? 2.657 -4.584 10.149 1.00 0.00 105 GLU A C 14
ATOM 25888 O O . GLU A 1 105 ? 2.713 -3.355 10.122 1.00 0.00 105 GLU A O 14
ATOM 25900 N N . ALA A 1 106 ? 2.641 -5.332 9.051 1.00 0.00 106 ALA A N 14
ATOM 25901 C CA . ALA A 1 106 ? 2.688 -4.738 7.721 1.00 0.00 106 ALA A CA 14
ATOM 25902 C C . ALA A 1 106 ? 1.465 -3.863 7.467 1.00 0.00 106 ALA A C 14
ATOM 25903 O O . ALA A 1 106 ? 1.545 -2.858 6.762 1.00 0.00 106 ALA A O 14
ATOM 25910 N N . ALA A 1 107 ? 0.334 -4.252 8.047 1.00 0.00 107 ALA A N 14
ATOM 25911 C CA . ALA A 1 107 ? -0.905 -3.502 7.885 1.00 0.00 107 ALA A CA 14
ATOM 25912 C C . ALA A 1 107 ? -1.007 -2.381 8.913 1.00 0.00 107 ALA A C 14
ATOM 25913 O O . ALA A 1 107 ? -1.182 -1.215 8.558 1.00 0.00 107 ALA A O 14
ATOM 25920 N N . ARG A 1 108 ? -0.896 -2.741 10.187 1.00 0.00 108 ARG A N 14
ATOM 25921 C CA . ARG A 1 108 ? -0.977 -1.764 11.267 1.00 0.00 108 ARG A CA 14
ATOM 25922 C C . ARG A 1 108 ? -0.254 -0.475 10.889 1.00 0.00 108 ARG A C 14
ATOM 25923 O O . ARG A 1 108 ? -0.743 0.623 11.151 1.00 0.00 108 ARG A O 14
ATOM 25944 N N . GLY A 1 109 ? 0.916 -0.617 10.273 1.00 0.00 109 GLY A N 14
ATOM 25945 C CA . GLY A 1 109 ? 1.688 0.544 9.870 1.00 0.00 109 GLY A CA 14
ATOM 25946 C C . GLY A 1 109 ? 0.919 1.457 8.936 1.00 0.00 109 GLY A C 14
ATOM 25947 O O . GLY A 1 109 ? 0.987 2.680 9.058 1.00 0.00 109 GLY A O 14
ATOM 25951 N N . TRP A 1 110 ? 0.187 0.862 8.001 1.00 0.00 110 TRP A N 14
ATOM 25952 C CA . TRP A 1 110 ? -0.598 1.631 7.041 1.00 0.00 110 TRP A CA 14
ATOM 25953 C C . TRP A 1 110 ? -1.734 2.372 7.736 1.00 0.00 110 TRP A C 14
ATOM 25954 O O . TRP A 1 110 ? -1.890 3.581 7.572 1.00 0.00 110 TRP A O 14
ATOM 25975 N N . GLU A 1 111 ? -2.526 1.638 8.513 1.00 0.00 111 GLU A N 14
ATOM 25976 C CA . GLU A 1 111 ? -3.649 2.228 9.232 1.00 0.00 111 GLU A CA 14
ATOM 25977 C C . GLU A 1 111 ? -3.266 3.582 9.822 1.00 0.00 111 GLU A C 14
ATOM 25978 O O . GLU A 1 111 ? -3.970 4.576 9.636 1.00 0.00 111 GLU A O 14
ATOM 25990 N N . THR A 1 112 ? -2.145 3.615 10.536 1.00 0.00 112 THR A N 14
ATOM 25991 C CA . THR A 1 112 ? -1.669 4.846 11.155 1.00 0.00 112 THR A CA 14
ATOM 25992 C C . THR A 1 112 ? -1.052 5.779 10.120 1.00 0.00 112 THR A C 14
ATOM 25993 O O . THR A 1 112 ? -1.393 6.959 10.053 1.00 0.00 112 THR A O 14
ATOM 26004 N N . ALA A 1 113 ? -0.142 5.242 9.314 1.00 0.00 113 ALA A N 14
ATOM 26005 C CA . ALA A 1 113 ? 0.521 6.026 8.280 1.00 0.00 113 ALA A CA 14
ATOM 26006 C C . ALA A 1 113 ? -0.491 6.808 7.450 1.00 0.00 113 ALA A C 14
ATOM 26007 O O . ALA A 1 113 ? -0.482 8.039 7.442 1.00 0.00 113 ALA A O 14
ATOM 26014 N N . ILE A 1 114 ? -1.362 6.085 6.753 1.00 0.00 114 ILE A N 14
ATOM 26015 C CA . ILE A 1 114 ? -2.381 6.712 5.921 1.00 0.00 114 ILE A CA 14
ATOM 26016 C C . ILE A 1 114 ? -3.116 7.808 6.684 1.00 0.00 114 ILE A C 14
ATOM 26017 O O . ILE A 1 114 ? -3.315 8.910 6.170 1.00 0.00 114 ILE A O 14
ATOM 26033 N N . ARG A 1 115 ? -3.517 7.500 7.913 1.00 0.00 115 ARG A N 14
ATOM 26034 C CA . ARG A 1 115 ? -4.230 8.459 8.747 1.00 0.00 115 ARG A CA 14
ATOM 26035 C C . ARG A 1 115 ? -3.364 9.683 9.031 1.00 0.00 115 ARG A C 14
ATOM 26036 O O . ARG A 1 115 ? -3.853 10.812 9.040 1.00 0.00 115 ARG A O 14
ATOM 26057 N N . GLN A 1 116 ? -2.076 9.449 9.262 1.00 0.00 116 GLN A N 14
ATOM 26058 C CA . GLN A 1 116 ? -1.142 10.532 9.547 1.00 0.00 116 GLN A CA 14
ATOM 26059 C C . GLN A 1 116 ? -1.123 11.547 8.408 1.00 0.00 116 GLN A C 14
ATOM 26060 O O . GLN A 1 116 ? -1.236 12.751 8.635 1.00 0.00 116 GLN A O 14
ATOM 26074 N N . ALA A 1 117 ? -0.978 11.052 7.183 1.00 0.00 117 ALA A N 14
ATOM 26075 C CA . ALA A 1 117 ? -0.945 11.916 6.010 1.00 0.00 117 ALA A CA 14
ATOM 26076 C C . ALA A 1 117 ? -2.263 12.664 5.841 1.00 0.00 117 ALA A C 14
ATOM 26077 O O . ALA A 1 117 ? -2.282 13.824 5.429 1.00 0.00 117 ALA A O 14
ATOM 26084 N N . LEU A 1 118 ? -3.364 11.993 6.161 1.00 0.00 118 LEU A N 14
ATOM 26085 C CA . LEU A 1 118 ? -4.688 12.594 6.045 1.00 0.00 118 LEU A CA 14
ATOM 26086 C C . LEU A 1 118 ? -4.891 13.673 7.104 1.00 0.00 118 LEU A C 14
ATOM 26087 O O . LEU A 1 118 ? -5.885 14.398 7.082 1.00 0.00 118 LEU A O 14
ATOM 26103 N N . MET A 1 119 ? -3.942 13.773 8.028 1.00 0.00 119 MET A N 14
ATOM 26104 C CA . MET A 1 119 ? -4.016 14.766 9.093 1.00 0.00 119 MET A CA 14
ATOM 26105 C C . MET A 1 119 ? -4.276 16.157 8.523 1.00 0.00 119 MET A C 14
ATOM 26106 O O . MET A 1 119 ? -4.869 17.009 9.186 1.00 0.00 119 MET A O 14
ATOM 26120 N N . SER A 1 120 ? -3.829 16.380 7.292 1.00 0.00 120 SER A N 14
ATOM 26121 C CA . SER A 1 120 ? -4.011 17.669 6.634 1.00 0.00 120 SER A CA 14
ATOM 26122 C C . SER A 1 120 ? -5.339 17.715 5.886 1.00 0.00 120 SER A C 14
ATOM 26123 O O . SER A 1 120 ? -6.033 18.731 5.891 1.00 0.00 120 SER A O 14
ATOM 26131 N N . GLY A 1 121 ? -5.688 16.605 5.242 1.00 0.00 121 GLY A N 14
ATOM 26132 C CA . GLY A 1 121 ? -6.932 16.538 4.498 1.00 0.00 121 GLY A CA 14
ATOM 26133 C C . GLY A 1 121 ? -6.806 17.125 3.106 1.00 0.00 121 GLY A C 14
ATOM 26134 O O . GLY A 1 121 ? -5.717 17.204 2.538 1.00 0.00 121 GLY A O 14
ATOM 26138 N N . PRO A 1 122 ? -7.943 17.549 2.534 1.00 0.00 122 PRO A N 14
ATOM 26139 C CA . PRO A 1 122 ? -7.982 18.138 1.192 1.00 0.00 122 PRO A CA 14
ATOM 26140 C C . PRO A 1 122 ? -7.329 19.516 1.144 1.00 0.00 122 PRO A C 14
ATOM 26141 O O . PRO A 1 122 ? -7.413 20.218 0.137 1.00 0.00 122 PRO A O 14
ATOM 26152 N N . SER A 1 123 ? -6.679 19.895 2.239 1.00 0.00 123 SER A N 14
ATOM 26153 C CA . SER A 1 123 ? -6.014 21.190 2.323 1.00 0.00 123 SER A CA 14
ATOM 26154 C C . SER A 1 123 ? -5.506 21.630 0.954 1.00 0.00 123 SER A C 14
ATOM 26155 O O . SER A 1 123 ? -4.954 20.830 0.198 1.00 0.00 123 SER A O 14
ATOM 26163 N N . SER A 1 124 ? -5.696 22.908 0.641 1.00 0.00 124 SER A N 14
ATOM 26164 C CA . SER A 1 124 ? -5.261 23.455 -0.639 1.00 0.00 124 SER A CA 14
ATOM 26165 C C . SER A 1 124 ? -3.748 23.644 -0.663 1.00 0.00 124 SER A C 14
ATOM 26166 O O . SER A 1 124 ? -3.068 23.187 -1.581 1.00 0.00 124 SER A O 14
ATOM 26174 N N . GLY A 1 125 ? -3.226 24.322 0.355 1.00 0.00 125 GLY A N 14
ATOM 26175 C CA . GLY A 1 125 ? -1.796 24.560 0.433 1.00 0.00 125 GLY A CA 14
ATOM 26176 C C . GLY A 1 125 ? -0.997 23.274 0.496 1.00 0.00 125 GLY A C 14
ATOM 26177 O O . GLY A 1 125 ? -0.789 22.614 -0.522 1.00 0.00 125 GLY A O 14
ATOM 26181 N N . GLY A 1 1 ? 10.147 16.205 -17.475 1.00 0.00 1 GLY A N 15
ATOM 26182 C CA . GLY A 1 1 ? 10.191 16.763 -16.136 1.00 0.00 1 GLY A CA 15
ATOM 26183 C C . GLY A 1 1 ? 11.225 16.086 -15.259 1.00 0.00 1 GLY A C 15
ATOM 26184 O O . GLY A 1 1 ? 10.880 15.344 -14.340 1.00 0.00 1 GLY A O 15
ATOM 26188 N N . SER A 1 2 ? 12.498 16.340 -15.545 1.00 0.00 2 SER A N 15
ATOM 26189 C CA . SER A 1 2 ? 13.587 15.745 -14.779 1.00 0.00 2 SER A CA 15
ATOM 26190 C C . SER A 1 2 ? 13.577 16.248 -13.339 1.00 0.00 2 SER A C 15
ATOM 26191 O O . SER A 1 2 ? 13.514 15.460 -12.395 1.00 0.00 2 SER A O 15
ATOM 26199 N N . SER A 1 3 ? 13.639 17.566 -13.179 1.00 0.00 3 SER A N 15
ATOM 26200 C CA . SER A 1 3 ? 13.641 18.176 -11.854 1.00 0.00 3 SER A CA 15
ATOM 26201 C C . SER A 1 3 ? 12.434 17.714 -11.042 1.00 0.00 3 SER A C 15
ATOM 26202 O O . SER A 1 3 ? 11.325 17.605 -11.564 1.00 0.00 3 SER A O 15
ATOM 26210 N N . GLY A 1 4 ? 12.660 17.444 -9.760 1.00 0.00 4 GLY A N 15
ATOM 26211 C CA . GLY A 1 4 ? 11.583 16.997 -8.896 1.00 0.00 4 GLY A CA 15
ATOM 26212 C C . GLY A 1 4 ? 12.064 16.663 -7.497 1.00 0.00 4 GLY A C 15
ATOM 26213 O O . GLY A 1 4 ? 13.254 16.437 -7.280 1.00 0.00 4 GLY A O 15
ATOM 26217 N N . SER A 1 5 ? 11.136 16.632 -6.546 1.00 0.00 5 SER A N 15
ATOM 26218 C CA . SER A 1 5 ? 11.472 16.328 -5.160 1.00 0.00 5 SER A CA 15
ATOM 26219 C C . SER A 1 5 ? 10.809 15.028 -4.713 1.00 0.00 5 SER A C 15
ATOM 26220 O O . SER A 1 5 ? 10.020 14.436 -5.449 1.00 0.00 5 SER A O 15
ATOM 26228 N N . SER A 1 6 ? 11.137 14.590 -3.502 1.00 0.00 6 SER A N 15
ATOM 26229 C CA . SER A 1 6 ? 10.578 13.359 -2.957 1.00 0.00 6 SER A CA 15
ATOM 26230 C C . SER A 1 6 ? 10.230 13.527 -1.481 1.00 0.00 6 SER A C 15
ATOM 26231 O O . SER A 1 6 ? 10.713 14.444 -0.818 1.00 0.00 6 SER A O 15
ATOM 26239 N N . GLY A 1 7 ? 9.387 12.633 -0.972 1.00 0.00 7 GLY A N 15
ATOM 26240 C CA . GLY A 1 7 ? 8.988 12.699 0.422 1.00 0.00 7 GLY A CA 15
ATOM 26241 C C . GLY A 1 7 ? 7.936 11.666 0.773 1.00 0.00 7 GLY A C 15
ATOM 26242 O O . GLY A 1 7 ? 7.125 11.876 1.676 1.00 0.00 7 GLY A O 15
ATOM 26246 N N . THR A 1 8 ? 7.946 10.545 0.057 1.00 0.00 8 THR A N 15
ATOM 26247 C CA . THR A 1 8 ? 6.984 9.477 0.295 1.00 0.00 8 THR A CA 15
ATOM 26248 C C . THR A 1 8 ? 7.012 9.027 1.752 1.00 0.00 8 THR A C 15
ATOM 26249 O O . THR A 1 8 ? 8.077 8.761 2.310 1.00 0.00 8 THR A O 15
ATOM 26260 N N . LEU A 1 9 ? 5.835 8.943 2.363 1.00 0.00 9 LEU A N 15
ATOM 26261 C CA . LEU A 1 9 ? 5.725 8.524 3.755 1.00 0.00 9 LEU A CA 15
ATOM 26262 C C . LEU A 1 9 ? 5.802 7.005 3.875 1.00 0.00 9 LEU A C 15
ATOM 26263 O O . LEU A 1 9 ? 6.564 6.475 4.683 1.00 0.00 9 LEU A O 15
ATOM 26279 N N . ARG A 1 10 ? 5.011 6.312 3.064 1.00 0.00 10 ARG A N 15
ATOM 26280 C CA . ARG A 1 10 ? 4.991 4.854 3.078 1.00 0.00 10 ARG A CA 15
ATOM 26281 C C . ARG A 1 10 ? 4.991 4.297 1.657 1.00 0.00 10 ARG A C 15
ATOM 26282 O O . ARG A 1 10 ? 4.561 4.965 0.718 1.00 0.00 10 ARG A O 15
ATOM 26303 N N . GLU A 1 11 ? 5.477 3.068 1.509 1.00 0.00 11 GLU A N 15
ATOM 26304 C CA . GLU A 1 11 ? 5.535 2.422 0.203 1.00 0.00 11 GLU A CA 15
ATOM 26305 C C . GLU A 1 11 ? 5.763 0.920 0.349 1.00 0.00 11 GLU A C 15
ATOM 26306 O O . GLU A 1 11 ? 6.636 0.483 1.097 1.00 0.00 11 GLU A O 15
ATOM 26318 N N . GLY A 1 12 ? 4.969 0.134 -0.373 1.00 0.00 12 GLY A N 15
ATOM 26319 C CA . GLY A 1 12 ? 5.099 -1.310 -0.310 1.00 0.00 12 GLY A CA 15
ATOM 26320 C C . GLY A 1 12 ? 3.898 -2.026 -0.896 1.00 0.00 12 GLY A C 15
ATOM 26321 O O . GLY A 1 12 ? 2.826 -1.438 -1.040 1.00 0.00 12 GLY A O 15
ATOM 26325 N N . TRP A 1 13 ? 4.078 -3.297 -1.236 1.00 0.00 13 TRP A N 15
ATOM 26326 C CA . TRP A 1 13 ? 3.000 -4.093 -1.812 1.00 0.00 13 TRP A CA 15
ATOM 26327 C C . TRP A 1 13 ? 1.833 -4.214 -0.839 1.00 0.00 13 TRP A C 15
ATOM 26328 O O . TRP A 1 13 ? 1.995 -4.692 0.284 1.00 0.00 13 TRP A O 15
ATOM 26349 N N . VAL A 1 14 ? 0.656 -3.778 -1.276 1.00 0.00 14 VAL A N 15
ATOM 26350 C CA . VAL A 1 14 ? -0.540 -3.838 -0.444 1.00 0.00 14 VAL A CA 15
ATOM 26351 C C . VAL A 1 14 ? -1.762 -4.232 -1.265 1.00 0.00 14 VAL A C 15
ATOM 26352 O O . VAL A 1 14 ? -1.840 -3.945 -2.460 1.00 0.00 14 VAL A O 15
ATOM 26365 N N . VAL A 1 15 ? -2.717 -4.891 -0.616 1.00 0.00 15 VAL A N 15
ATOM 26366 C CA . VAL A 1 15 ? -3.938 -5.324 -1.286 1.00 0.00 15 VAL A CA 15
ATOM 26367 C C . VAL A 1 15 ? -5.163 -4.638 -0.691 1.00 0.00 15 VAL A C 15
ATOM 26368 O O . VAL A 1 15 ? -5.169 -4.261 0.481 1.00 0.00 15 VAL A O 15
ATOM 26381 N N . HIS A 1 16 ? -6.200 -4.479 -1.508 1.00 0.00 16 HIS A N 15
ATOM 26382 C CA . HIS A 1 16 ? -7.433 -3.839 -1.062 1.00 0.00 16 HIS A CA 15
ATOM 26383 C C . HIS A 1 16 ? -8.620 -4.304 -1.900 1.00 0.00 16 HIS A C 15
ATOM 26384 O O . HIS A 1 16 ? -8.453 -5.024 -2.885 1.00 0.00 16 HIS A O 15
ATOM 26399 N N . TYR A 1 17 ? -9.817 -3.889 -1.503 1.00 0.00 17 TYR A N 15
ATOM 26400 C CA . TYR A 1 17 ? -11.032 -4.265 -2.215 1.00 0.00 17 TYR A CA 15
ATOM 26401 C C . TYR A 1 17 ? -12.236 -3.493 -1.686 1.00 0.00 17 TYR A C 15
ATOM 26402 O O . TYR A 1 17 ? -12.346 -3.239 -0.486 1.00 0.00 17 TYR A O 15
ATOM 26420 N N . SER A 1 18 ? -13.137 -3.122 -2.589 1.00 0.00 18 SER A N 15
ATOM 26421 C CA . SER A 1 18 ? -14.333 -2.375 -2.215 1.00 0.00 18 SER A CA 15
ATOM 26422 C C . SER A 1 18 ? -15.483 -3.321 -1.886 1.00 0.00 18 SER A C 15
ATOM 26423 O O . SER A 1 18 ? -15.325 -4.541 -1.910 1.00 0.00 18 SER A O 15
ATOM 26431 N N . ASN A 1 19 ? -16.643 -2.748 -1.580 1.00 0.00 19 ASN A N 15
ATOM 26432 C CA . ASN A 1 19 ? -17.821 -3.540 -1.245 1.00 0.00 19 ASN A CA 15
ATOM 26433 C C . ASN A 1 19 ? -18.823 -3.537 -2.396 1.00 0.00 19 ASN A C 15
ATOM 26434 O O . ASN A 1 19 ? -20.034 -3.487 -2.179 1.00 0.00 19 ASN A O 15
ATOM 26445 N N . LYS A 1 20 ? -18.310 -3.591 -3.620 1.00 0.00 20 LYS A N 15
ATOM 26446 C CA . LYS A 1 20 ? -19.158 -3.596 -4.806 1.00 0.00 20 LYS A CA 15
ATOM 26447 C C . LYS A 1 20 ? -18.769 -4.731 -5.748 1.00 0.00 20 LYS A C 15
ATOM 26448 O O . LYS A 1 20 ? -19.631 -5.416 -6.299 1.00 0.00 20 LYS A O 15
ATOM 26467 N N . ASP A 1 21 ? -17.467 -4.925 -5.927 1.00 0.00 21 ASP A N 15
ATOM 26468 C CA . ASP A 1 21 ? -16.964 -5.979 -6.800 1.00 0.00 21 ASP A CA 15
ATOM 26469 C C . ASP A 1 21 ? -15.910 -6.819 -6.086 1.00 0.00 21 ASP A C 15
ATOM 26470 O O . ASP A 1 21 ? -15.430 -7.819 -6.621 1.00 0.00 21 ASP A O 15
ATOM 26479 N N . THR A 1 22 ? -15.552 -6.406 -4.874 1.00 0.00 22 THR A N 15
ATOM 26480 C CA . THR A 1 22 ? -14.553 -7.118 -4.088 1.00 0.00 22 THR A CA 15
ATOM 26481 C C . THR A 1 22 ? -13.461 -7.697 -4.980 1.00 0.00 22 THR A C 15
ATOM 26482 O O . THR A 1 22 ? -13.187 -8.898 -4.944 1.00 0.00 22 THR A O 15
ATOM 26493 N N . LEU A 1 23 ? -12.840 -6.838 -5.779 1.00 0.00 23 LEU A N 15
ATOM 26494 C CA . LEU A 1 23 ? -11.775 -7.264 -6.682 1.00 0.00 23 LEU A CA 15
ATOM 26495 C C . LEU A 1 23 ? -10.411 -7.141 -6.011 1.00 0.00 23 LEU A C 15
ATOM 26496 O O . LEU A 1 23 ? -9.595 -6.302 -6.391 1.00 0.00 23 LEU A O 15
ATOM 26512 N N . ARG A 1 24 ? -10.170 -7.984 -5.012 1.00 0.00 24 ARG A N 15
ATOM 26513 C CA . ARG A 1 24 ? -8.904 -7.971 -4.289 1.00 0.00 24 ARG A CA 15
ATOM 26514 C C . ARG A 1 24 ? -7.727 -7.882 -5.256 1.00 0.00 24 ARG A C 15
ATOM 26515 O O . ARG A 1 24 ? -7.439 -8.828 -5.989 1.00 0.00 24 ARG A O 15
ATOM 26536 N N . LYS A 1 25 ? -7.050 -6.739 -5.252 1.00 0.00 25 LYS A N 15
ATOM 26537 C CA . LYS A 1 25 ? -5.903 -6.525 -6.127 1.00 0.00 25 LYS A CA 15
ATOM 26538 C C . LYS A 1 25 ? -4.676 -6.107 -5.323 1.00 0.00 25 LYS A C 15
ATOM 26539 O O . LYS A 1 25 ? -4.774 -5.307 -4.393 1.00 0.00 25 LYS A O 15
ATOM 26558 N N . ARG A 1 26 ? -3.521 -6.653 -5.689 1.00 0.00 26 ARG A N 15
ATOM 26559 C CA . ARG A 1 26 ? -2.274 -6.336 -5.002 1.00 0.00 26 ARG A CA 15
ATOM 26560 C C . ARG A 1 26 ? -1.360 -5.500 -5.892 1.00 0.00 26 ARG A C 15
ATOM 26561 O O . ARG A 1 26 ? -1.243 -5.752 -7.092 1.00 0.00 26 ARG A O 15
ATOM 26582 N N . HIS A 1 27 ? -0.714 -4.502 -5.297 1.00 0.00 27 HIS A N 15
ATOM 26583 C CA . HIS A 1 27 ? 0.189 -3.627 -6.036 1.00 0.00 27 HIS A CA 15
ATOM 26584 C C . HIS A 1 27 ? 0.990 -2.744 -5.083 1.00 0.00 27 HIS A C 15
ATOM 26585 O O . HIS A 1 27 ? 0.562 -2.478 -3.960 1.00 0.00 27 HIS A O 15
ATOM 26600 N N . TYR A 1 28 ? 2.153 -2.294 -5.540 1.00 0.00 28 TYR A N 15
ATOM 26601 C CA . TYR A 1 28 ? 3.015 -1.444 -4.727 1.00 0.00 28 TYR A CA 15
ATOM 26602 C C . TYR A 1 28 ? 2.306 -0.145 -4.357 1.00 0.00 28 TYR A C 15
ATOM 26603 O O . TYR A 1 28 ? 2.304 0.816 -5.127 1.00 0.00 28 TYR A O 15
ATOM 26621 N N . TRP A 1 29 ? 1.706 -0.124 -3.172 1.00 0.00 29 TRP A N 15
ATOM 26622 C CA . TRP A 1 29 ? 0.993 1.057 -2.698 1.00 0.00 29 TRP A CA 15
ATOM 26623 C C . TRP A 1 29 ? 1.969 2.156 -2.293 1.00 0.00 29 TRP A C 15
ATOM 26624 O O . TRP A 1 29 ? 3.008 1.885 -1.690 1.00 0.00 29 TRP A O 15
ATOM 26645 N N . ARG A 1 30 ? 1.629 3.397 -2.627 1.00 0.00 30 ARG A N 15
ATOM 26646 C CA . ARG A 1 30 ? 2.477 4.536 -2.298 1.00 0.00 30 ARG A CA 15
ATOM 26647 C C . ARG A 1 30 ? 1.682 5.611 -1.563 1.00 0.00 30 ARG A C 15
ATOM 26648 O O . ARG A 1 30 ? 0.650 6.077 -2.049 1.00 0.00 30 ARG A O 15
ATOM 26669 N N . LEU A 1 31 ? 2.169 6.001 -0.390 1.00 0.00 31 LEU A N 15
ATOM 26670 C CA . LEU A 1 31 ? 1.504 7.021 0.414 1.00 0.00 31 LEU A CA 15
ATOM 26671 C C . LEU A 1 31 ? 2.388 8.255 0.567 1.00 0.00 31 LEU A C 15
ATOM 26672 O O . LEU A 1 31 ? 3.563 8.149 0.917 1.00 0.00 31 LEU A O 15
ATOM 26688 N N . ASP A 1 32 ? 1.813 9.424 0.306 1.00 0.00 32 ASP A N 15
ATOM 26689 C CA . ASP A 1 32 ? 2.548 10.678 0.418 1.00 0.00 32 ASP A CA 15
ATOM 26690 C C . ASP A 1 32 ? 1.836 11.642 1.363 1.00 0.00 32 ASP A C 15
ATOM 26691 O O . ASP A 1 32 ? 0.855 11.278 2.013 1.00 0.00 32 ASP A O 15
ATOM 26700 N N . CYS A 1 33 ? 2.337 12.870 1.435 1.00 0.00 33 CYS A N 15
ATOM 26701 C CA . CYS A 1 33 ? 1.751 13.885 2.302 1.00 0.00 33 CYS A CA 15
ATOM 26702 C C . CYS A 1 33 ? 0.553 14.549 1.630 1.00 0.00 33 CYS A C 15
ATOM 26703 O O . CYS A 1 33 ? -0.114 15.397 2.222 1.00 0.00 33 CYS A O 15
ATOM 26711 N N . LYS A 1 34 ? 0.288 14.158 0.388 1.00 0.00 34 LYS A N 15
ATOM 26712 C CA . LYS A 1 34 ? -0.829 14.715 -0.368 1.00 0.00 34 LYS A CA 15
ATOM 26713 C C . LYS A 1 34 ? -1.874 13.644 -0.661 1.00 0.00 34 LYS A C 15
ATOM 26714 O O . LYS A 1 34 ? -3.055 13.816 -0.357 1.00 0.00 34 LYS A O 15
ATOM 26733 N N . CYS A 1 35 ? -1.433 12.539 -1.253 1.00 0.00 35 CYS A N 15
ATOM 26734 C CA . CYS A 1 35 ? -2.332 11.440 -1.587 1.00 0.00 35 CYS A CA 15
ATOM 26735 C C . CYS A 1 35 ? -1.574 10.117 -1.643 1.00 0.00 35 CYS A C 15
ATOM 26736 O O . CYS A 1 35 ? -0.345 10.091 -1.573 1.00 0.00 35 CYS A O 15
ATOM 26744 N N . ILE A 1 36 ? -2.316 9.022 -1.769 1.00 0.00 36 ILE A N 15
ATOM 26745 C CA . ILE A 1 36 ? -1.714 7.696 -1.834 1.00 0.00 36 ILE A CA 15
ATOM 26746 C C . ILE A 1 36 ? -1.716 7.161 -3.262 1.00 0.00 36 ILE A C 15
ATOM 26747 O O . ILE A 1 36 ? -2.729 6.655 -3.747 1.00 0.00 36 ILE A O 15
ATOM 26763 N N . THR A 1 37 ? -0.574 7.273 -3.932 1.00 0.00 37 THR A N 15
ATOM 26764 C CA . THR A 1 37 ? -0.442 6.801 -5.304 1.00 0.00 37 THR A CA 15
ATOM 26765 C C . THR A 1 37 ? -0.247 5.290 -5.349 1.00 0.00 37 THR A C 15
ATOM 26766 O O . THR A 1 37 ? 0.199 4.682 -4.375 1.00 0.00 37 THR A O 15
ATOM 26777 N N . LEU A 1 38 ? -0.583 4.688 -6.485 1.00 0.00 38 LEU A N 15
ATOM 26778 C CA . LEU A 1 38 ? -0.444 3.246 -6.657 1.00 0.00 38 LEU A CA 15
ATOM 26779 C C . LEU A 1 38 ? 0.426 2.924 -7.868 1.00 0.00 38 LEU A C 15
ATOM 26780 O O . LEU A 1 38 ? 0.510 3.709 -8.812 1.00 0.00 38 LEU A O 15
ATOM 26796 N N . PHE A 1 39 ? 1.070 1.762 -7.835 1.00 0.00 39 PHE A N 15
ATOM 26797 C CA . PHE A 1 39 ? 1.932 1.334 -8.930 1.00 0.00 39 PHE A CA 15
ATOM 26798 C C . PHE A 1 39 ? 1.782 -0.162 -9.189 1.00 0.00 39 PHE A C 15
ATOM 26799 O O . PHE A 1 39 ? 2.191 -0.987 -8.372 1.00 0.00 39 PHE A O 15
ATOM 26816 N N . GLN A 1 40 ? 1.193 -0.503 -10.330 1.00 0.00 40 GLN A N 15
ATOM 26817 C CA . GLN A 1 40 ? 0.987 -1.899 -10.696 1.00 0.00 40 GLN A CA 15
ATOM 26818 C C . GLN A 1 40 ? 2.165 -2.759 -10.248 1.00 0.00 40 GLN A C 15
ATOM 26819 O O . GLN A 1 40 ? 2.011 -3.658 -9.423 1.00 0.00 40 GLN A O 15
ATOM 26833 N N . ASN A 1 41 ? 3.341 -2.474 -10.797 1.00 0.00 41 ASN A N 15
ATOM 26834 C CA . ASN A 1 41 ? 4.546 -3.222 -10.454 1.00 0.00 41 ASN A CA 15
ATOM 26835 C C . ASN A 1 41 ? 5.637 -2.289 -9.939 1.00 0.00 41 ASN A C 15
ATOM 26836 O O . ASN A 1 41 ? 5.760 -1.152 -10.392 1.00 0.00 41 ASN A O 15
ATOM 26847 N N . ASN A 1 42 ? 6.427 -2.779 -8.990 1.00 0.00 42 ASN A N 15
ATOM 26848 C CA . ASN A 1 42 ? 7.509 -1.989 -8.413 1.00 0.00 42 ASN A CA 15
ATOM 26849 C C . ASN A 1 42 ? 8.380 -1.378 -9.506 1.00 0.00 42 ASN A C 15
ATOM 26850 O O . ASN A 1 42 ? 9.141 -0.442 -9.260 1.00 0.00 42 ASN A O 15
ATOM 26861 N N . THR A 1 43 ? 8.263 -1.915 -10.717 1.00 0.00 43 THR A N 15
ATOM 26862 C CA . THR A 1 43 ? 9.039 -1.423 -11.849 1.00 0.00 43 THR A CA 15
ATOM 26863 C C . THR A 1 43 ? 8.131 -0.847 -12.929 1.00 0.00 43 THR A C 15
ATOM 26864 O O . THR A 1 43 ? 8.395 -0.996 -14.123 1.00 0.00 43 THR A O 15
ATOM 26875 N N . THR A 1 44 ? 7.059 -0.185 -12.504 1.00 0.00 44 THR A N 15
ATOM 26876 C CA . THR A 1 44 ? 6.112 0.414 -13.435 1.00 0.00 44 THR A CA 15
ATOM 26877 C C . THR A 1 44 ? 6.348 1.914 -13.571 1.00 0.00 44 THR A C 15
ATOM 26878 O O . THR A 1 44 ? 6.354 2.643 -12.579 1.00 0.00 44 THR A O 15
ATOM 26889 N N . ASN A 1 45 ? 6.541 2.369 -14.804 1.00 0.00 45 ASN A N 15
ATOM 26890 C CA . ASN A 1 45 ? 6.777 3.784 -15.069 1.00 0.00 45 ASN A CA 15
ATOM 26891 C C . ASN A 1 45 ? 5.582 4.626 -14.635 1.00 0.00 45 ASN A C 15
ATOM 26892 O O . ASN A 1 45 ? 5.670 5.403 -13.684 1.00 0.00 45 ASN A O 15
ATOM 26903 N N . ARG A 1 46 ? 4.465 4.465 -15.337 1.00 0.00 46 ARG A N 15
ATOM 26904 C CA . ARG A 1 46 ? 3.252 5.210 -15.025 1.00 0.00 46 ARG A CA 15
ATOM 26905 C C . ARG A 1 46 ? 2.491 4.554 -13.876 1.00 0.00 46 ARG A C 15
ATOM 26906 O O . ARG A 1 46 ? 2.462 3.328 -13.757 1.00 0.00 46 ARG A O 15
ATOM 26927 N N . TYR A 1 47 ? 1.877 5.377 -13.034 1.00 0.00 47 TYR A N 15
ATOM 26928 C CA . TYR A 1 47 ? 1.118 4.877 -11.893 1.00 0.00 47 TYR A CA 15
ATOM 26929 C C . TYR A 1 47 ? -0.101 4.084 -12.355 1.00 0.00 47 TYR A C 15
ATOM 26930 O O . TYR A 1 47 ? -0.482 4.135 -13.525 1.00 0.00 47 TYR A O 15
ATOM 26948 N N . TYR A 1 48 ? -0.709 3.354 -11.427 1.00 0.00 48 TYR A N 15
ATOM 26949 C CA . TYR A 1 48 ? -1.885 2.549 -11.738 1.00 0.00 48 TYR A CA 15
ATOM 26950 C C . TYR A 1 48 ? -3.148 3.185 -11.165 1.00 0.00 48 TYR A C 15
ATOM 26951 O O . TYR A 1 48 ? -4.186 3.236 -11.825 1.00 0.00 48 TYR A O 15
ATOM 26969 N N . LYS A 1 49 ? -3.051 3.670 -9.932 1.00 0.00 49 LYS A N 15
ATOM 26970 C CA . LYS A 1 49 ? -4.182 4.305 -9.268 1.00 0.00 49 LYS A CA 15
ATOM 26971 C C . LYS A 1 49 ? -3.712 5.419 -8.338 1.00 0.00 49 LYS A C 15
ATOM 26972 O O . LYS A 1 49 ? -2.549 5.457 -7.940 1.00 0.00 49 LYS A O 15
ATOM 26991 N N . GLU A 1 50 ? -4.625 6.322 -7.995 1.00 0.00 50 GLU A N 15
ATOM 26992 C CA . GLU A 1 50 ? -4.303 7.436 -7.111 1.00 0.00 50 GLU A CA 15
ATOM 26993 C C . GLU A 1 50 ? -5.455 7.721 -6.152 1.00 0.00 50 GLU A C 15
ATOM 26994 O O . GLU A 1 50 ? -6.547 8.103 -6.574 1.00 0.00 50 GLU A O 15
ATOM 27006 N N . ILE A 1 51 ? -5.203 7.533 -4.861 1.00 0.00 51 ILE A N 15
ATOM 27007 C CA . ILE A 1 51 ? -6.218 7.770 -3.842 1.00 0.00 51 ILE A CA 15
ATOM 27008 C C . ILE A 1 51 ? -5.963 9.081 -3.107 1.00 0.00 51 ILE A C 15
ATOM 27009 O O . ILE A 1 51 ? -5.213 9.139 -2.132 1.00 0.00 51 ILE A O 15
ATOM 27025 N N . PRO A 1 52 ? -6.603 10.160 -3.582 1.00 0.00 52 PRO A N 15
ATOM 27026 C CA . PRO A 1 52 ? -6.464 11.491 -2.983 1.00 0.00 52 PRO A CA 15
ATOM 27027 C C . PRO A 1 52 ? -7.124 11.581 -1.612 1.00 0.00 52 PRO A C 15
ATOM 27028 O O . PRO A 1 52 ? -8.323 11.333 -1.472 1.00 0.00 52 PRO A O 15
ATOM 27039 N N . LEU A 1 53 ? -6.337 11.939 -0.604 1.00 0.00 53 LEU A N 15
ATOM 27040 C CA . LEU A 1 53 ? -6.846 12.063 0.758 1.00 0.00 53 LEU A CA 15
ATOM 27041 C C . LEU A 1 53 ? -8.171 12.819 0.777 1.00 0.00 53 LEU A C 15
ATOM 27042 O O . LEU A 1 53 ? -8.978 12.653 1.691 1.00 0.00 53 LEU A O 15
ATOM 27058 N N . SER A 1 54 ? -8.389 13.647 -0.240 1.00 0.00 54 SER A N 15
ATOM 27059 C CA . SER A 1 54 ? -9.615 14.429 -0.340 1.00 0.00 54 SER A CA 15
ATOM 27060 C C . SER A 1 54 ? -10.832 13.518 -0.466 1.00 0.00 54 SER A C 15
ATOM 27061 O O . SER A 1 54 ? -11.850 13.729 0.194 1.00 0.00 54 SER A O 15
ATOM 27069 N N . GLU A 1 55 ? -10.719 12.504 -1.318 1.00 0.00 55 GLU A N 15
ATOM 27070 C CA . GLU A 1 55 ? -11.810 11.560 -1.531 1.00 0.00 55 GLU A CA 15
ATOM 27071 C C . GLU A 1 55 ? -12.153 10.824 -0.239 1.00 0.00 55 GLU A C 15
ATOM 27072 O O . GLU A 1 55 ? -13.323 10.702 0.126 1.00 0.00 55 GLU A O 15
ATOM 27084 N N . ILE A 1 56 ? -11.126 10.335 0.447 1.00 0.00 56 ILE A N 15
ATOM 27085 C CA . ILE A 1 56 ? -11.319 9.612 1.698 1.00 0.00 56 ILE A CA 15
ATOM 27086 C C . ILE A 1 56 ? -12.210 10.396 2.655 1.00 0.00 56 ILE A C 15
ATOM 27087 O O . ILE A 1 56 ? -11.914 11.542 2.998 1.00 0.00 56 ILE A O 15
ATOM 27103 N N . LEU A 1 57 ? -13.301 9.772 3.084 1.00 0.00 57 LEU A N 15
ATOM 27104 C CA . LEU A 1 57 ? -14.236 10.411 4.004 1.00 0.00 57 LEU A CA 15
ATOM 27105 C C . LEU A 1 57 ? -13.831 10.159 5.453 1.00 0.00 57 LEU A C 15
ATOM 27106 O O . LEU A 1 57 ? -13.803 11.080 6.270 1.00 0.00 57 LEU A O 15
ATOM 27122 N N . THR A 1 58 ? -13.516 8.906 5.765 1.00 0.00 58 THR A N 15
ATOM 27123 C CA . THR A 1 58 ? -13.112 8.533 7.115 1.00 0.00 58 THR A CA 15
ATOM 27124 C C . THR A 1 58 ? -12.349 7.213 7.115 1.00 0.00 58 THR A C 15
ATOM 27125 O O . THR A 1 58 ? -12.510 6.391 6.213 1.00 0.00 58 THR A O 15
ATOM 27136 N N . VAL A 1 59 ? -11.519 7.015 8.134 1.00 0.00 59 VAL A N 15
ATOM 27137 C CA . VAL A 1 59 ? -10.732 5.793 8.253 1.00 0.00 59 VAL A CA 15
ATOM 27138 C C . VAL A 1 59 ? -11.058 5.053 9.545 1.00 0.00 59 VAL A C 15
ATOM 27139 O O . VAL A 1 59 ? -10.945 5.611 10.636 1.00 0.00 59 VAL A O 15
ATOM 27152 N N . GLU A 1 60 ? -11.464 3.794 9.414 1.00 0.00 60 GLU A N 15
ATOM 27153 C CA . GLU A 1 60 ? -11.807 2.978 10.572 1.00 0.00 60 GLU A CA 15
ATOM 27154 C C . GLU A 1 60 ? -11.075 1.639 10.530 1.00 0.00 60 GLU A C 15
ATOM 27155 O O . GLU A 1 60 ? -10.418 1.310 9.543 1.00 0.00 60 GLU A O 15
ATOM 27167 N N . SER A 1 61 ? -11.194 0.873 11.610 1.00 0.00 61 SER A N 15
ATOM 27168 C CA . SER A 1 61 ? -10.540 -0.428 11.699 1.00 0.00 61 SER A CA 15
ATOM 27169 C C . SER A 1 61 ? -11.510 -1.549 11.337 1.00 0.00 61 SER A C 15
ATOM 27170 O O . SER A 1 61 ? -12.695 -1.488 11.661 1.00 0.00 61 SER A O 15
ATOM 27178 N N . ALA A 1 62 ? -10.996 -2.572 10.662 1.00 0.00 62 ALA A N 15
ATOM 27179 C CA . ALA A 1 62 ? -11.814 -3.708 10.257 1.00 0.00 62 ALA A CA 15
ATOM 27180 C C . ALA A 1 62 ? -12.888 -4.010 11.297 1.00 0.00 62 ALA A C 15
ATOM 27181 O O . ALA A 1 62 ? -12.582 -4.422 12.416 1.00 0.00 62 ALA A O 15
ATOM 27188 N N . GLN A 1 63 ? -14.145 -3.801 10.920 1.00 0.00 63 GLN A N 15
ATOM 27189 C CA . GLN A 1 63 ? -15.264 -4.050 11.822 1.00 0.00 63 GLN A CA 15
ATOM 27190 C C . GLN A 1 63 ? -16.382 -4.801 11.107 1.00 0.00 63 GLN A C 15
ATOM 27191 O O . GLN A 1 63 ? -17.112 -5.578 11.722 1.00 0.00 63 GLN A O 15
ATOM 27205 N N . ASN A 1 64 ? -16.511 -4.564 9.806 1.00 0.00 64 ASN A N 15
ATOM 27206 C CA . ASN A 1 64 ? -17.542 -5.217 9.008 1.00 0.00 64 ASN A CA 15
ATOM 27207 C C . ASN A 1 64 ? -16.920 -6.174 7.995 1.00 0.00 64 ASN A C 15
ATOM 27208 O O . ASN A 1 64 ? -16.145 -5.764 7.131 1.00 0.00 64 ASN A O 15
ATOM 27219 N N . PHE A 1 65 ? -17.266 -7.453 8.109 1.00 0.00 65 PHE A N 15
ATOM 27220 C CA . PHE A 1 65 ? -16.742 -8.469 7.204 1.00 0.00 65 PHE A CA 15
ATOM 27221 C C . PHE A 1 65 ? -17.877 -9.238 6.534 1.00 0.00 65 PHE A C 15
ATOM 27222 O O . PHE A 1 65 ? -17.747 -10.426 6.239 1.00 0.00 65 PHE A O 15
ATOM 27239 N N . SER A 1 66 ? -18.990 -8.551 6.297 1.00 0.00 66 SER A N 15
ATOM 27240 C CA . SER A 1 66 ? -20.150 -9.170 5.667 1.00 0.00 66 SER A CA 15
ATOM 27241 C C . SER A 1 66 ? -19.844 -9.553 4.222 1.00 0.00 66 SER A C 15
ATOM 27242 O O . SER A 1 66 ? -20.395 -10.519 3.693 1.00 0.00 66 SER A O 15
ATOM 27250 N N . LEU A 1 67 ? -18.961 -8.789 3.589 1.00 0.00 67 LEU A N 15
ATOM 27251 C CA . LEU A 1 67 ? -18.579 -9.047 2.205 1.00 0.00 67 LEU A CA 15
ATOM 27252 C C . LEU A 1 67 ? -17.930 -10.420 2.066 1.00 0.00 67 LEU A C 15
ATOM 27253 O O . LEU A 1 67 ? -18.499 -11.329 1.462 1.00 0.00 67 LEU A O 15
ATOM 27269 N N . VAL A 1 68 ? -16.735 -10.564 2.631 1.00 0.00 68 VAL A N 15
ATOM 27270 C CA . VAL A 1 68 ? -16.009 -11.827 2.573 1.00 0.00 68 VAL A CA 15
ATOM 27271 C C . VAL A 1 68 ? -16.566 -12.827 3.580 1.00 0.00 68 VAL A C 15
ATOM 27272 O O . VAL A 1 68 ? -17.080 -12.461 4.637 1.00 0.00 68 VAL A O 15
ATOM 27285 N N . PRO A 1 69 ? -16.461 -14.122 3.248 1.00 0.00 69 PRO A N 15
ATOM 27286 C CA . PRO A 1 69 ? -16.947 -15.203 4.110 1.00 0.00 69 PRO A CA 15
ATOM 27287 C C . PRO A 1 69 ? -16.108 -15.358 5.374 1.00 0.00 69 PRO A C 15
ATOM 27288 O O . PRO A 1 69 ? -15.040 -14.762 5.516 1.00 0.00 69 PRO A O 15
ATOM 27299 N N . PRO A 1 70 ? -16.599 -16.179 6.314 1.00 0.00 70 PRO A N 15
ATOM 27300 C CA . PRO A 1 70 ? -15.908 -16.433 7.582 1.00 0.00 70 PRO A CA 15
ATOM 27301 C C . PRO A 1 70 ? -14.634 -17.249 7.396 1.00 0.00 70 PRO A C 15
ATOM 27302 O O . PRO A 1 70 ? -13.967 -17.607 8.365 1.00 0.00 70 PRO A O 15
ATOM 27313 N N . GLY A 1 71 ? -14.302 -17.541 6.141 1.00 0.00 71 GLY A N 15
ATOM 27314 C CA . GLY A 1 71 ? -13.108 -18.313 5.851 1.00 0.00 71 GLY A CA 15
ATOM 27315 C C . GLY A 1 71 ? -12.198 -17.621 4.856 1.00 0.00 71 GLY A C 15
ATOM 27316 O O . GLY A 1 71 ? -11.484 -18.276 4.095 1.00 0.00 71 GLY A O 15
ATOM 27320 N N . THR A 1 72 ? -12.222 -16.292 4.860 1.00 0.00 72 THR A N 15
ATOM 27321 C CA . THR A 1 72 ? -11.395 -15.510 3.949 1.00 0.00 72 THR A CA 15
ATOM 27322 C C . THR A 1 72 ? -10.678 -14.385 4.686 1.00 0.00 72 THR A C 15
ATOM 27323 O O . THR A 1 72 ? -11.314 -13.517 5.282 1.00 0.00 72 THR A O 15
ATOM 27334 N N . ASN A 1 73 ? -9.350 -14.406 4.641 1.00 0.00 73 ASN A N 15
ATOM 27335 C CA . ASN A 1 73 ? -8.546 -13.386 5.305 1.00 0.00 73 ASN A CA 15
ATOM 27336 C C . ASN A 1 73 ? -9.244 -12.030 5.262 1.00 0.00 73 ASN A C 15
ATOM 27337 O O . ASN A 1 73 ? -9.481 -11.459 4.197 1.00 0.00 73 ASN A O 15
ATOM 27348 N N . PRO A 1 74 ? -9.581 -11.500 6.447 1.00 0.00 74 PRO A N 15
ATOM 27349 C CA . PRO A 1 74 ? -10.255 -10.204 6.572 1.00 0.00 74 PRO A CA 15
ATOM 27350 C C . PRO A 1 74 ? -9.346 -9.039 6.199 1.00 0.00 74 PRO A C 15
ATOM 27351 O O . PRO A 1 74 ? -8.304 -9.228 5.570 1.00 0.00 74 PRO A O 15
ATOM 27362 N N . HIS A 1 75 ? -9.744 -7.833 6.593 1.00 0.00 75 HIS A N 15
ATOM 27363 C CA . HIS A 1 75 ? -8.963 -6.637 6.300 1.00 0.00 75 HIS A CA 15
ATOM 27364 C C . HIS A 1 75 ? -8.448 -5.997 7.586 1.00 0.00 75 HIS A C 15
ATOM 27365 O O . HIS A 1 75 ? -8.830 -6.397 8.686 1.00 0.00 75 HIS A O 15
ATOM 27380 N N . CYS A 1 76 ? -7.580 -5.002 7.439 1.00 0.00 76 CYS A N 15
ATOM 27381 C CA . CYS A 1 76 ? -7.011 -4.308 8.589 1.00 0.00 76 CYS A CA 15
ATOM 27382 C C . CYS A 1 76 ? -7.789 -3.031 8.892 1.00 0.00 76 CYS A C 15
ATOM 27383 O O . CYS A 1 76 ? -8.278 -2.840 10.006 1.00 0.00 76 CYS A O 15
ATOM 27391 N N . PHE A 1 77 ? -7.898 -2.160 7.895 1.00 0.00 77 PHE A N 15
ATOM 27392 C CA . PHE A 1 77 ? -8.614 -0.900 8.056 1.00 0.00 77 PHE A CA 15
ATOM 27393 C C . PHE A 1 77 ? -9.492 -0.614 6.841 1.00 0.00 77 PHE A C 15
ATOM 27394 O O . PHE A 1 77 ? -9.229 -1.106 5.744 1.00 0.00 77 PHE A O 15
ATOM 27411 N N . GLU A 1 78 ? -10.534 0.185 7.046 1.00 0.00 78 GLU A N 15
ATOM 27412 C CA . GLU A 1 78 ? -11.451 0.535 5.967 1.00 0.00 78 GLU A CA 15
ATOM 27413 C C . GLU A 1 78 ? -11.383 2.028 5.658 1.00 0.00 78 GLU A C 15
ATOM 27414 O O . GLU A 1 78 ? -11.501 2.864 6.555 1.00 0.00 78 GLU A O 15
ATOM 27426 N N . ILE A 1 79 ? -11.190 2.354 4.385 1.00 0.00 79 ILE A N 15
ATOM 27427 C CA . ILE A 1 79 ? -11.106 3.745 3.957 1.00 0.00 79 ILE A CA 15
ATOM 27428 C C . ILE A 1 79 ? -12.407 4.199 3.305 1.00 0.00 79 ILE A C 15
ATOM 27429 O O . ILE A 1 79 ? -12.514 4.253 2.079 1.00 0.00 79 ILE A O 15
ATOM 27445 N N . VAL A 1 80 ? -13.395 4.527 4.132 1.00 0.00 80 VAL A N 15
ATOM 27446 C CA . VAL A 1 80 ? -14.689 4.980 3.636 1.00 0.00 80 VAL A CA 15
ATOM 27447 C C . VAL A 1 80 ? -14.527 6.132 2.650 1.00 0.00 80 VAL A C 15
ATOM 27448 O O . VAL A 1 80 ? -14.272 7.270 3.044 1.00 0.00 80 VAL A O 15
ATOM 27461 N N . THR A 1 81 ? -14.678 5.829 1.364 1.00 0.00 81 THR A N 15
ATOM 27462 C CA . THR A 1 81 ? -14.549 6.838 0.321 1.00 0.00 81 THR A CA 15
ATOM 27463 C C . THR A 1 81 ? -15.916 7.309 -0.162 1.00 0.00 81 THR A C 15
ATOM 27464 O O . THR A 1 81 ? -16.948 6.829 0.305 1.00 0.00 81 THR A O 15
ATOM 27475 N N . ALA A 1 82 ? -15.915 8.249 -1.101 1.00 0.00 82 ALA A N 15
ATOM 27476 C CA . ALA A 1 82 ? -17.156 8.782 -1.650 1.00 0.00 82 ALA A CA 15
ATOM 27477 C C . ALA A 1 82 ? -17.660 7.922 -2.804 1.00 0.00 82 ALA A C 15
ATOM 27478 O O . ALA A 1 82 ? -18.449 8.378 -3.631 1.00 0.00 82 ALA A O 15
ATOM 27485 N N . ASN A 1 83 ? -17.197 6.677 -2.855 1.00 0.00 83 ASN A N 15
ATOM 27486 C CA . ASN A 1 83 ? -17.600 5.754 -3.910 1.00 0.00 83 ASN A CA 15
ATOM 27487 C C . ASN A 1 83 ? -17.960 4.390 -3.330 1.00 0.00 83 ASN A C 15
ATOM 27488 O O . ASN A 1 83 ? -18.888 3.730 -3.798 1.00 0.00 83 ASN A O 15
ATOM 27499 N N . ALA A 1 84 ? -17.219 3.973 -2.308 1.00 0.00 84 ALA A N 15
ATOM 27500 C CA . ALA A 1 84 ? -17.462 2.688 -1.663 1.00 0.00 84 ALA A CA 15
ATOM 27501 C C . ALA A 1 84 ? -16.532 2.489 -0.471 1.00 0.00 84 ALA A C 15
ATOM 27502 O O . ALA A 1 84 ? -15.568 3.233 -0.290 1.00 0.00 84 ALA A O 15
ATOM 27509 N N . THR A 1 85 ? -16.828 1.479 0.341 1.00 0.00 85 THR A N 15
ATOM 27510 C CA . THR A 1 85 ? -16.019 1.182 1.517 1.00 0.00 85 THR A CA 15
ATOM 27511 C C . THR A 1 85 ? -14.808 0.333 1.152 1.00 0.00 85 THR A C 15
ATOM 27512 O O . THR A 1 85 ? -14.947 -0.764 0.610 1.00 0.00 85 THR A O 15
ATOM 27523 N N . TYR A 1 86 ? -13.619 0.846 1.451 1.00 0.00 86 TYR A N 15
ATOM 27524 C CA . TYR A 1 86 ? -12.382 0.134 1.152 1.00 0.00 86 TYR A CA 15
ATOM 27525 C C . TYR A 1 86 ? -12.055 -0.874 2.250 1.00 0.00 86 TYR A C 15
ATOM 27526 O O . TYR A 1 86 ? -12.424 -0.689 3.410 1.00 0.00 86 TYR A O 15
ATOM 27544 N N . PHE A 1 87 ? -11.357 -1.941 1.875 1.00 0.00 87 PHE A N 15
ATOM 27545 C CA . PHE A 1 87 ? -10.979 -2.980 2.826 1.00 0.00 87 PHE A CA 15
ATOM 27546 C C . PHE A 1 87 ? -9.519 -3.383 2.638 1.00 0.00 87 PHE A C 15
ATOM 27547 O O . PHE A 1 87 ? -9.219 -4.383 1.986 1.00 0.00 87 PHE A O 15
ATOM 27564 N N . VAL A 1 88 ? -8.615 -2.598 3.215 1.00 0.00 88 VAL A N 15
ATOM 27565 C CA . VAL A 1 88 ? -7.187 -2.872 3.112 1.00 0.00 88 VAL A CA 15
ATOM 27566 C C . VAL A 1 88 ? -6.701 -3.706 4.293 1.00 0.00 88 VAL A C 15
ATOM 27567 O O . VAL A 1 88 ? -6.949 -3.366 5.449 1.00 0.00 88 VAL A O 15
ATOM 27580 N N . GLY A 1 89 ? -6.008 -4.800 3.992 1.00 0.00 89 GLY A N 15
ATOM 27581 C CA . GLY A 1 89 ? -5.497 -5.665 5.040 1.00 0.00 89 GLY A CA 15
ATOM 27582 C C . GLY A 1 89 ? -4.694 -6.827 4.491 1.00 0.00 89 GLY A C 15
ATOM 27583 O O . GLY A 1 89 ? -3.548 -6.656 4.075 1.00 0.00 89 GLY A O 15
ATOM 27587 N N . GLU A 1 90 ? -5.295 -8.013 4.491 1.00 0.00 90 GLU A N 15
ATOM 27588 C CA . GLU A 1 90 ? -4.626 -9.208 3.992 1.00 0.00 90 GLU A CA 15
ATOM 27589 C C . GLU A 1 90 ? -5.410 -9.829 2.839 1.00 0.00 90 GLU A C 15
ATOM 27590 O O . GLU A 1 90 ? -6.622 -9.650 2.732 1.00 0.00 90 GLU A O 15
ATOM 27602 N N . MET A 1 91 ? -4.707 -10.559 1.979 1.00 0.00 91 MET A N 15
ATOM 27603 C CA . MET A 1 91 ? -5.337 -11.207 0.834 1.00 0.00 91 MET A CA 15
ATOM 27604 C C . MET A 1 91 ? -5.290 -12.725 0.976 1.00 0.00 91 MET A C 15
ATOM 27605 O O . MET A 1 91 ? -4.407 -13.285 1.625 1.00 0.00 91 MET A O 15
ATOM 27619 N N . PRO A 1 92 ? -6.262 -13.409 0.354 1.00 0.00 92 PRO A N 15
ATOM 27620 C CA . PRO A 1 92 ? -6.353 -14.871 0.396 1.00 0.00 92 PRO A CA 15
ATOM 27621 C C . PRO A 1 92 ? -5.239 -15.544 -0.397 1.00 0.00 92 PRO A C 15
ATOM 27622 O O . PRO A 1 92 ? -4.403 -14.875 -1.003 1.00 0.00 92 PRO A O 15
ATOM 27633 N N . GLY A 1 93 ? -5.234 -16.874 -0.390 1.00 0.00 93 GLY A N 15
ATOM 27634 C CA . GLY A 1 93 ? -4.217 -17.616 -1.113 1.00 0.00 93 GLY A CA 15
ATOM 27635 C C . GLY A 1 93 ? -3.069 -18.046 -0.222 1.00 0.00 93 GLY A C 15
ATOM 27636 O O . GLY A 1 93 ? -2.474 -17.225 0.475 1.00 0.00 93 GLY A O 15
ATOM 27640 N N . GLY A 1 94 ? -2.757 -19.338 -0.243 1.00 0.00 94 GLY A N 15
ATOM 27641 C CA . GLY A 1 94 ? -1.675 -19.853 0.575 1.00 0.00 94 GLY A CA 15
ATOM 27642 C C . GLY A 1 94 ? -1.030 -21.087 -0.026 1.00 0.00 94 GLY A C 15
ATOM 27643 O O . GLY A 1 94 ? -1.721 -22.001 -0.477 1.00 0.00 94 GLY A O 15
ATOM 27647 N N . THR A 1 95 ? 0.299 -21.114 -0.034 1.00 0.00 95 THR A N 15
ATOM 27648 C CA . THR A 1 95 ? 1.037 -22.242 -0.587 1.00 0.00 95 THR A CA 15
ATOM 27649 C C . THR A 1 95 ? 1.326 -23.288 0.484 1.00 0.00 95 THR A C 15
ATOM 27650 O O . THR A 1 95 ? 1.416 -22.984 1.674 1.00 0.00 95 THR A O 15
ATOM 27661 N N . PRO A 1 96 ? 1.476 -24.550 0.056 1.00 0.00 96 PRO A N 15
ATOM 27662 C CA . PRO A 1 96 ? 1.758 -25.666 0.963 1.00 0.00 96 PRO A CA 15
ATOM 27663 C C . PRO A 1 96 ? 3.164 -25.595 1.549 1.00 0.00 96 PRO A C 15
ATOM 27664 O O . PRO A 1 96 ? 3.591 -26.492 2.275 1.00 0.00 96 PRO A O 15
ATOM 27675 N N . GLY A 1 97 ? 3.880 -24.521 1.230 1.00 0.00 97 GLY A N 15
ATOM 27676 C CA . GLY A 1 97 ? 5.230 -24.353 1.734 1.00 0.00 97 GLY A CA 15
ATOM 27677 C C . GLY A 1 97 ? 5.360 -23.158 2.659 1.00 0.00 97 GLY A C 15
ATOM 27678 O O . GLY A 1 97 ? 5.592 -23.314 3.857 1.00 0.00 97 GLY A O 15
ATOM 27682 N N . GLY A 1 98 ? 5.210 -21.961 2.100 1.00 0.00 98 GLY A N 15
ATOM 27683 C CA . GLY A 1 98 ? 5.317 -20.752 2.897 1.00 0.00 98 GLY A CA 15
ATOM 27684 C C . GLY A 1 98 ? 4.029 -19.953 2.914 1.00 0.00 98 GLY A C 15
ATOM 27685 O O . GLY A 1 98 ? 3.215 -20.028 1.993 1.00 0.00 98 GLY A O 15
ATOM 27689 N N . PRO A 1 99 ? 3.829 -19.168 3.982 1.00 0.00 99 PRO A N 15
ATOM 27690 C CA . PRO A 1 99 ? 2.632 -18.337 4.142 1.00 0.00 99 PRO A CA 15
ATOM 27691 C C . PRO A 1 99 ? 2.599 -17.173 3.157 1.00 0.00 99 PRO A C 15
ATOM 27692 O O . PRO A 1 99 ? 1.533 -16.778 2.685 1.00 0.00 99 PRO A O 15
ATOM 27703 N N . SER A 1 100 ? 3.772 -16.629 2.851 1.00 0.00 100 SER A N 15
ATOM 27704 C CA . SER A 1 100 ? 3.876 -15.508 1.925 1.00 0.00 100 SER A CA 15
ATOM 27705 C C . SER A 1 100 ? 2.786 -14.476 2.197 1.00 0.00 100 SER A C 15
ATOM 27706 O O . SER A 1 100 ? 2.175 -13.943 1.271 1.00 0.00 100 SER A O 15
ATOM 27714 N N . GLY A 1 101 ? 2.548 -14.198 3.475 1.00 0.00 101 GLY A N 15
ATOM 27715 C CA . GLY A 1 101 ? 1.532 -13.231 3.847 1.00 0.00 101 GLY A CA 15
ATOM 27716 C C . GLY A 1 101 ? 1.321 -13.160 5.347 1.00 0.00 101 GLY A C 15
ATOM 27717 O O . GLY A 1 101 ? 0.938 -14.147 5.973 1.00 0.00 101 GLY A O 15
ATOM 27721 N N . GLN A 1 102 ? 1.574 -11.989 5.923 1.00 0.00 102 GLN A N 15
ATOM 27722 C CA . GLN A 1 102 ? 1.411 -11.794 7.359 1.00 0.00 102 GLN A CA 15
ATOM 27723 C C . GLN A 1 102 ? 0.197 -10.920 7.656 1.00 0.00 102 GLN A C 15
ATOM 27724 O O . GLN A 1 102 ? -0.595 -11.222 8.547 1.00 0.00 102 GLN A O 15
ATOM 27738 N N . GLY A 1 103 ? 0.059 -9.833 6.903 1.00 0.00 103 GLY A N 15
ATOM 27739 C CA . GLY A 1 103 ? -1.061 -8.931 7.101 1.00 0.00 103 GLY A CA 15
ATOM 27740 C C . GLY A 1 103 ? -1.427 -8.774 8.564 1.00 0.00 103 GLY A C 15
ATOM 27741 O O . GLY A 1 103 ? -2.590 -8.923 8.939 1.00 0.00 103 GLY A O 15
ATOM 27745 N N . ALA A 1 104 ? -0.432 -8.475 9.393 1.00 0.00 104 ALA A N 15
ATOM 27746 C CA . ALA A 1 104 ? -0.655 -8.298 10.822 1.00 0.00 104 ALA A CA 15
ATOM 27747 C C . ALA A 1 104 ? 0.068 -7.061 11.342 1.00 0.00 104 ALA A C 15
ATOM 27748 O O . ALA A 1 104 ? -0.550 -6.167 11.920 1.00 0.00 104 ALA A O 15
ATOM 27755 N N . GLU A 1 105 ? 1.380 -7.017 11.133 1.00 0.00 105 GLU A N 15
ATOM 27756 C CA . GLU A 1 105 ? 2.187 -5.888 11.583 1.00 0.00 105 GLU A CA 15
ATOM 27757 C C . GLU A 1 105 ? 2.304 -4.832 10.488 1.00 0.00 105 GLU A C 15
ATOM 27758 O O . GLU A 1 105 ? 2.222 -3.634 10.756 1.00 0.00 105 GLU A O 15
ATOM 27770 N N . ALA A 1 106 ? 2.496 -5.286 9.254 1.00 0.00 106 ALA A N 15
ATOM 27771 C CA . ALA A 1 106 ? 2.622 -4.382 8.118 1.00 0.00 106 ALA A CA 15
ATOM 27772 C C . ALA A 1 106 ? 1.339 -3.587 7.904 1.00 0.00 106 ALA A C 15
ATOM 27773 O O . ALA A 1 106 ? 1.374 -2.370 7.724 1.00 0.00 106 ALA A O 15
ATOM 27780 N N . ALA A 1 107 ? 0.207 -4.283 7.923 1.00 0.00 107 ALA A N 15
ATOM 27781 C CA . ALA A 1 107 ? -1.088 -3.641 7.732 1.00 0.00 107 ALA A CA 15
ATOM 27782 C C . ALA A 1 107 ? -1.311 -2.538 8.760 1.00 0.00 107 ALA A C 15
ATOM 27783 O O . ALA A 1 107 ? -1.611 -1.397 8.406 1.00 0.00 107 ALA A O 15
ATOM 27790 N N . ARG A 1 108 ? -1.162 -2.884 10.035 1.00 0.00 108 ARG A N 15
ATOM 27791 C CA . ARG A 1 108 ? -1.350 -1.923 11.115 1.00 0.00 108 ARG A CA 15
ATOM 27792 C C . ARG A 1 108 ? -0.641 -0.608 10.801 1.00 0.00 108 ARG A C 15
ATOM 27793 O O . ARG A 1 108 ? -1.243 0.463 10.862 1.00 0.00 108 ARG A O 15
ATOM 27814 N N . GLY A 1 109 ? 0.643 -0.699 10.466 1.00 0.00 109 GLY A N 15
ATOM 27815 C CA . GLY A 1 109 ? 1.412 0.490 10.149 1.00 0.00 109 GLY A CA 15
ATOM 27816 C C . GLY A 1 109 ? 0.691 1.406 9.181 1.00 0.00 109 GLY A C 15
ATOM 27817 O O . GLY A 1 109 ? 0.716 2.627 9.336 1.00 0.00 109 GLY A O 15
ATOM 27821 N N . TRP A 1 110 ? 0.048 0.817 8.179 1.00 0.00 110 TRP A N 15
ATOM 27822 C CA . TRP A 1 110 ? -0.682 1.590 7.181 1.00 0.00 110 TRP A CA 15
ATOM 27823 C C . TRP A 1 110 ? -1.845 2.342 7.818 1.00 0.00 110 TRP A C 15
ATOM 27824 O O . TRP A 1 110 ? -1.986 3.552 7.639 1.00 0.00 110 TRP A O 15
ATOM 27845 N N . GLU A 1 111 ? -2.676 1.619 8.563 1.00 0.00 111 GLU A N 15
ATOM 27846 C CA . GLU A 1 111 ? -3.827 2.220 9.226 1.00 0.00 111 GLU A CA 15
ATOM 27847 C C . GLU A 1 111 ? -3.456 3.562 9.850 1.00 0.00 111 GLU A C 15
ATOM 27848 O O . GLU A 1 111 ? -4.126 4.571 9.628 1.00 0.00 111 GLU A O 15
ATOM 27860 N N . THR A 1 112 ? -2.382 3.567 10.634 1.00 0.00 112 THR A N 15
ATOM 27861 C CA . THR A 1 112 ? -1.921 4.783 11.292 1.00 0.00 112 THR A CA 15
ATOM 27862 C C . THR A 1 112 ? -1.275 5.737 10.295 1.00 0.00 112 THR A C 15
ATOM 27863 O O . THR A 1 112 ? -1.686 6.891 10.170 1.00 0.00 112 THR A O 15
ATOM 27874 N N . ALA A 1 113 ? -0.263 5.249 9.586 1.00 0.00 113 ALA A N 15
ATOM 27875 C CA . ALA A 1 113 ? 0.438 6.058 8.597 1.00 0.00 113 ALA A CA 15
ATOM 27876 C C . ALA A 1 113 ? -0.544 6.851 7.741 1.00 0.00 113 ALA A C 15
ATOM 27877 O O . ALA A 1 113 ? -0.522 8.082 7.735 1.00 0.00 113 ALA A O 15
ATOM 27884 N N . ILE A 1 114 ? -1.402 6.139 7.019 1.00 0.00 114 ILE A N 15
ATOM 27885 C CA . ILE A 1 114 ? -2.392 6.777 6.161 1.00 0.00 114 ILE A CA 15
ATOM 27886 C C . ILE A 1 114 ? -3.124 7.893 6.900 1.00 0.00 114 ILE A C 15
ATOM 27887 O O . ILE A 1 114 ? -3.205 9.022 6.417 1.00 0.00 114 ILE A O 15
ATOM 27903 N N . ARG A 1 115 ? -3.653 7.568 8.075 1.00 0.00 115 ARG A N 15
ATOM 27904 C CA . ARG A 1 115 ? -4.377 8.543 8.882 1.00 0.00 115 ARG A CA 15
ATOM 27905 C C . ARG A 1 115 ? -3.523 9.781 9.136 1.00 0.00 115 ARG A C 15
ATOM 27906 O O . ARG A 1 115 ? -4.014 10.908 9.080 1.00 0.00 115 ARG A O 15
ATOM 27927 N N . GLN A 1 116 ? -2.242 9.562 9.416 1.00 0.00 116 GLN A N 15
ATOM 27928 C CA . GLN A 1 116 ? -1.320 10.660 9.680 1.00 0.00 116 GLN A CA 15
ATOM 27929 C C . GLN A 1 116 ? -1.251 11.611 8.490 1.00 0.00 116 GLN A C 15
ATOM 27930 O O . GLN A 1 116 ? -1.339 12.828 8.649 1.00 0.00 116 GLN A O 15
ATOM 27944 N N . ALA A 1 117 ? -1.091 11.047 7.297 1.00 0.00 117 ALA A N 15
ATOM 27945 C CA . ALA A 1 117 ? -1.012 11.845 6.079 1.00 0.00 117 ALA A CA 15
ATOM 27946 C C . ALA A 1 117 ? -2.321 12.584 5.821 1.00 0.00 117 ALA A C 15
ATOM 27947 O O . ALA A 1 117 ? -2.324 13.698 5.295 1.00 0.00 117 ALA A O 15
ATOM 27954 N N . LEU A 1 118 ? -3.432 11.957 6.192 1.00 0.00 118 LEU A N 15
ATOM 27955 C CA . LEU A 1 118 ? -4.748 12.555 6.000 1.00 0.00 118 LEU A CA 15
ATOM 27956 C C . LEU A 1 118 ? -4.966 13.715 6.967 1.00 0.00 118 LEU A C 15
ATOM 27957 O O . LEU A 1 118 ? -5.952 14.445 6.863 1.00 0.00 118 LEU A O 15
ATOM 27973 N N . MET A 1 119 ? -4.039 13.879 7.904 1.00 0.00 119 MET A N 15
ATOM 27974 C CA . MET A 1 119 ? -4.129 14.952 8.887 1.00 0.00 119 MET A CA 15
ATOM 27975 C C . MET A 1 119 ? -4.317 16.302 8.202 1.00 0.00 119 MET A C 15
ATOM 27976 O O . MET A 1 119 ? -4.720 17.279 8.834 1.00 0.00 119 MET A O 15
ATOM 27990 N N . SER A 1 120 ? -4.022 16.350 6.907 1.00 0.00 120 SER A N 15
ATOM 27991 C CA . SER A 1 120 ? -4.154 17.582 6.138 1.00 0.00 120 SER A CA 15
ATOM 27992 C C . SER A 1 120 ? -5.593 17.777 5.669 1.00 0.00 120 SER A C 15
ATOM 27993 O O . SER A 1 120 ? -5.860 18.561 4.759 1.00 0.00 120 SER A O 15
ATOM 28001 N N . GLY A 1 121 ? -6.517 17.056 6.297 1.00 0.00 121 GLY A N 15
ATOM 28002 C CA . GLY A 1 121 ? -7.917 17.163 5.930 1.00 0.00 121 GLY A CA 15
ATOM 28003 C C . GLY A 1 121 ? -8.347 18.597 5.698 1.00 0.00 121 GLY A C 15
ATOM 28004 O O . GLY A 1 121 ? -8.746 18.978 4.597 1.00 0.00 121 GLY A O 15
ATOM 28008 N N . PRO A 1 122 ? -8.271 19.420 6.754 1.00 0.00 122 PRO A N 15
ATOM 28009 C CA . PRO A 1 122 ? -8.653 20.834 6.685 1.00 0.00 122 PRO A CA 15
ATOM 28010 C C . PRO A 1 122 ? -7.680 21.658 5.849 1.00 0.00 122 PRO A C 15
ATOM 28011 O O . PRO A 1 122 ? -6.479 21.385 5.829 1.00 0.00 122 PRO A O 15
ATOM 28022 N N . SER A 1 123 ? -8.204 22.666 5.161 1.00 0.00 123 SER A N 15
ATOM 28023 C CA . SER A 1 123 ? -7.381 23.528 4.320 1.00 0.00 123 SER A CA 15
ATOM 28024 C C . SER A 1 123 ? -6.420 24.356 5.168 1.00 0.00 123 SER A C 15
ATOM 28025 O O . SER A 1 123 ? -6.724 25.488 5.544 1.00 0.00 123 SER A O 15
ATOM 28033 N N . SER A 1 124 ? -5.258 23.782 5.464 1.00 0.00 124 SER A N 15
ATOM 28034 C CA . SER A 1 124 ? -4.253 24.465 6.271 1.00 0.00 124 SER A CA 15
ATOM 28035 C C . SER A 1 124 ? -3.682 25.667 5.524 1.00 0.00 124 SER A C 15
ATOM 28036 O O . SER A 1 124 ? -3.714 26.792 6.020 1.00 0.00 124 SER A O 15
ATOM 28044 N N . GLY A 1 125 ? -3.158 25.418 4.327 1.00 0.00 125 GLY A N 15
ATOM 28045 C CA . GLY A 1 125 ? -2.587 26.488 3.531 1.00 0.00 125 GLY A CA 15
ATOM 28046 C C . GLY A 1 125 ? -1.678 25.972 2.433 1.00 0.00 125 GLY A C 15
ATOM 28047 O O . GLY A 1 125 ? -0.695 26.622 2.076 1.00 0.00 125 GLY A O 15
ATOM 28051 N N . GLY A 1 1 ? 1.781 16.256 13.931 1.00 0.00 1 GLY A N 16
ATOM 28052 C CA . GLY A 1 1 ? 2.300 14.948 13.579 1.00 0.00 1 GLY A CA 16
ATOM 28053 C C . GLY A 1 1 ? 2.691 14.853 12.118 1.00 0.00 1 GLY A C 16
ATOM 28054 O O . GLY A 1 1 ? 1.880 14.469 11.275 1.00 0.00 1 GLY A O 16
ATOM 28058 N N . SER A 1 2 ? 3.937 15.204 11.816 1.00 0.00 2 SER A N 16
ATOM 28059 C CA . SER A 1 2 ? 4.432 15.161 10.445 1.00 0.00 2 SER A CA 16
ATOM 28060 C C . SER A 1 2 ? 5.954 15.267 10.414 1.00 0.00 2 SER A C 16
ATOM 28061 O O . SER A 1 2 ? 6.529 16.251 10.879 1.00 0.00 2 SER A O 16
ATOM 28069 N N . SER A 1 3 ? 6.600 14.246 9.861 1.00 0.00 3 SER A N 16
ATOM 28070 C CA . SER A 1 3 ? 8.056 14.221 9.772 1.00 0.00 3 SER A CA 16
ATOM 28071 C C . SER A 1 3 ? 8.543 15.073 8.604 1.00 0.00 3 SER A C 16
ATOM 28072 O O . SER A 1 3 ? 9.351 15.984 8.780 1.00 0.00 3 SER A O 16
ATOM 28080 N N . GLY A 1 4 ? 8.045 14.769 7.409 1.00 0.00 4 GLY A N 16
ATOM 28081 C CA . GLY A 1 4 ? 8.440 15.515 6.229 1.00 0.00 4 GLY A CA 16
ATOM 28082 C C . GLY A 1 4 ? 7.321 15.628 5.212 1.00 0.00 4 GLY A C 16
ATOM 28083 O O . GLY A 1 4 ? 6.467 14.746 5.119 1.00 0.00 4 GLY A O 16
ATOM 28087 N N . SER A 1 5 ? 7.324 16.716 4.449 1.00 0.00 5 SER A N 16
ATOM 28088 C CA . SER A 1 5 ? 6.298 16.944 3.438 1.00 0.00 5 SER A CA 16
ATOM 28089 C C . SER A 1 5 ? 6.649 16.228 2.138 1.00 0.00 5 SER A C 16
ATOM 28090 O O . SER A 1 5 ? 5.919 15.346 1.686 1.00 0.00 5 SER A O 16
ATOM 28098 N N . SER A 1 6 ? 7.772 16.615 1.541 1.00 0.00 6 SER A N 16
ATOM 28099 C CA . SER A 1 6 ? 8.218 16.014 0.290 1.00 0.00 6 SER A CA 16
ATOM 28100 C C . SER A 1 6 ? 8.782 14.617 0.529 1.00 0.00 6 SER A C 16
ATOM 28101 O O . SER A 1 6 ? 9.568 14.402 1.451 1.00 0.00 6 SER A O 16
ATOM 28109 N N . GLY A 1 7 ? 8.374 13.668 -0.309 1.00 0.00 7 GLY A N 16
ATOM 28110 C CA . GLY A 1 7 ? 8.848 12.304 -0.172 1.00 0.00 7 GLY A CA 16
ATOM 28111 C C . GLY A 1 7 ? 7.732 11.333 0.161 1.00 0.00 7 GLY A C 16
ATOM 28112 O O . GLY A 1 7 ? 6.707 11.722 0.722 1.00 0.00 7 GLY A O 16
ATOM 28116 N N . THR A 1 8 ? 7.929 10.065 -0.187 1.00 0.00 8 THR A N 16
ATOM 28117 C CA . THR A 1 8 ? 6.930 9.037 0.075 1.00 0.00 8 THR A CA 16
ATOM 28118 C C . THR A 1 8 ? 6.978 8.582 1.529 1.00 0.00 8 THR A C 16
ATOM 28119 O O . THR A 1 8 ? 8.004 8.093 2.004 1.00 0.00 8 THR A O 16
ATOM 28130 N N . LEU A 1 9 ? 5.863 8.746 2.232 1.00 0.00 9 LEU A N 16
ATOM 28131 C CA . LEU A 1 9 ? 5.777 8.351 3.634 1.00 0.00 9 LEU A CA 16
ATOM 28132 C C . LEU A 1 9 ? 5.752 6.832 3.772 1.00 0.00 9 LEU A C 16
ATOM 28133 O O . LEU A 1 9 ? 6.420 6.266 4.637 1.00 0.00 9 LEU A O 16
ATOM 28149 N N . ARG A 1 10 ? 4.979 6.178 2.911 1.00 0.00 10 ARG A N 16
ATOM 28150 C CA . ARG A 1 10 ? 4.867 4.725 2.936 1.00 0.00 10 ARG A CA 16
ATOM 28151 C C . ARG A 1 10 ? 4.935 4.150 1.524 1.00 0.00 10 ARG A C 16
ATOM 28152 O O . ARG A 1 10 ? 4.563 4.812 0.556 1.00 0.00 10 ARG A O 16
ATOM 28173 N N . GLU A 1 11 ? 5.415 2.915 1.416 1.00 0.00 11 GLU A N 16
ATOM 28174 C CA . GLU A 1 11 ? 5.533 2.253 0.122 1.00 0.00 11 GLU A CA 16
ATOM 28175 C C . GLU A 1 11 ? 5.732 0.750 0.296 1.00 0.00 11 GLU A C 16
ATOM 28176 O O . GLU A 1 11 ? 6.571 0.311 1.082 1.00 0.00 11 GLU A O 16
ATOM 28188 N N . GLY A 1 12 ? 4.953 -0.034 -0.444 1.00 0.00 12 GLY A N 16
ATOM 28189 C CA . GLY A 1 12 ? 5.059 -1.479 -0.356 1.00 0.00 12 GLY A CA 16
ATOM 28190 C C . GLY A 1 12 ? 3.843 -2.184 -0.925 1.00 0.00 12 GLY A C 16
ATOM 28191 O O . GLY A 1 12 ? 2.800 -1.565 -1.134 1.00 0.00 12 GLY A O 16
ATOM 28195 N N . TRP A 1 13 ? 3.978 -3.481 -1.177 1.00 0.00 13 TRP A N 16
ATOM 28196 C CA . TRP A 1 13 ? 2.882 -4.270 -1.727 1.00 0.00 13 TRP A CA 16
ATOM 28197 C C . TRP A 1 13 ? 1.700 -4.305 -0.764 1.00 0.00 13 TRP A C 16
ATOM 28198 O O . TRP A 1 13 ? 1.823 -4.769 0.370 1.00 0.00 13 TRP A O 16
ATOM 28219 N N . VAL A 1 14 ? 0.554 -3.812 -1.223 1.00 0.00 14 VAL A N 16
ATOM 28220 C CA . VAL A 1 14 ? -0.651 -3.789 -0.402 1.00 0.00 14 VAL A CA 16
ATOM 28221 C C . VAL A 1 14 ? -1.880 -4.171 -1.219 1.00 0.00 14 VAL A C 16
ATOM 28222 O O . VAL A 1 14 ? -1.999 -3.807 -2.389 1.00 0.00 14 VAL A O 16
ATOM 28235 N N . VAL A 1 15 ? -2.794 -4.908 -0.595 1.00 0.00 15 VAL A N 16
ATOM 28236 C CA . VAL A 1 15 ? -4.016 -5.339 -1.263 1.00 0.00 15 VAL A CA 16
ATOM 28237 C C . VAL A 1 15 ? -5.235 -4.622 -0.696 1.00 0.00 15 VAL A C 16
ATOM 28238 O O . VAL A 1 15 ? -5.249 -4.227 0.471 1.00 0.00 15 VAL A O 16
ATOM 28251 N N . HIS A 1 16 ? -6.258 -4.456 -1.528 1.00 0.00 16 HIS A N 16
ATOM 28252 C CA . HIS A 1 16 ? -7.484 -3.787 -1.108 1.00 0.00 16 HIS A CA 16
ATOM 28253 C C . HIS A 1 16 ? -8.664 -4.223 -1.972 1.00 0.00 16 HIS A C 16
ATOM 28254 O O . HIS A 1 16 ? -8.490 -4.919 -2.972 1.00 0.00 16 HIS A O 16
ATOM 28269 N N . TYR A 1 17 ? -9.864 -3.811 -1.577 1.00 0.00 17 TYR A N 16
ATOM 28270 C CA . TYR A 1 17 ? -11.073 -4.162 -2.313 1.00 0.00 17 TYR A CA 16
ATOM 28271 C C . TYR A 1 17 ? -12.280 -3.401 -1.773 1.00 0.00 17 TYR A C 16
ATOM 28272 O O . TYR A 1 17 ? -12.398 -3.177 -0.568 1.00 0.00 17 TYR A O 16
ATOM 28290 N N . SER A 1 18 ? -13.174 -3.006 -2.674 1.00 0.00 18 SER A N 16
ATOM 28291 C CA . SER A 1 18 ? -14.371 -2.267 -2.290 1.00 0.00 18 SER A CA 16
ATOM 28292 C C . SER A 1 18 ? -15.516 -3.221 -1.962 1.00 0.00 18 SER A C 16
ATOM 28293 O O . SER A 1 18 ? -15.390 -4.435 -2.116 1.00 0.00 18 SER A O 16
ATOM 28301 N N . ASN A 1 19 ? -16.632 -2.661 -1.508 1.00 0.00 19 ASN A N 16
ATOM 28302 C CA . ASN A 1 19 ? -17.801 -3.460 -1.157 1.00 0.00 19 ASN A CA 16
ATOM 28303 C C . ASN A 1 19 ? -18.832 -3.438 -2.281 1.00 0.00 19 ASN A C 16
ATOM 28304 O O . ASN A 1 19 ? -20.037 -3.501 -2.034 1.00 0.00 19 ASN A O 16
ATOM 28315 N N . LYS A 1 20 ? -18.352 -3.348 -3.516 1.00 0.00 20 LYS A N 16
ATOM 28316 C CA . LYS A 1 20 ? -19.230 -3.319 -4.679 1.00 0.00 20 LYS A CA 16
ATOM 28317 C C . LYS A 1 20 ? -18.918 -4.474 -5.626 1.00 0.00 20 LYS A C 16
ATOM 28318 O O . LYS A 1 20 ? -19.824 -5.140 -6.127 1.00 0.00 20 LYS A O 16
ATOM 28337 N N . ASP A 1 21 ? -17.632 -4.706 -5.864 1.00 0.00 21 ASP A N 16
ATOM 28338 C CA . ASP A 1 21 ? -17.200 -5.782 -6.749 1.00 0.00 21 ASP A CA 16
ATOM 28339 C C . ASP A 1 21 ? -16.215 -6.706 -6.040 1.00 0.00 21 ASP A C 16
ATOM 28340 O O . ASP A 1 21 ? -15.845 -7.757 -6.564 1.00 0.00 21 ASP A O 16
ATOM 28349 N N . THR A 1 22 ? -15.793 -6.307 -4.844 1.00 0.00 22 THR A N 16
ATOM 28350 C CA . THR A 1 22 ? -14.849 -7.097 -4.064 1.00 0.00 22 THR A CA 16
ATOM 28351 C C . THR A 1 22 ? -13.789 -7.729 -4.959 1.00 0.00 22 THR A C 16
ATOM 28352 O O . THR A 1 22 ? -13.560 -8.938 -4.908 1.00 0.00 22 THR A O 16
ATOM 28363 N N . LEU A 1 23 ? -13.145 -6.905 -5.778 1.00 0.00 23 LEU A N 16
ATOM 28364 C CA . LEU A 1 23 ? -12.107 -7.384 -6.685 1.00 0.00 23 LEU A CA 16
ATOM 28365 C C . LEU A 1 23 ? -10.719 -7.116 -6.113 1.00 0.00 23 LEU A C 16
ATOM 28366 O O . LEU A 1 23 ? -10.000 -6.237 -6.588 1.00 0.00 23 LEU A O 16
ATOM 28382 N N . ARG A 1 24 ? -10.347 -7.882 -5.092 1.00 0.00 24 ARG A N 16
ATOM 28383 C CA . ARG A 1 24 ? -9.044 -7.729 -4.457 1.00 0.00 24 ARG A CA 16
ATOM 28384 C C . ARG A 1 24 ? -7.947 -7.553 -5.502 1.00 0.00 24 ARG A C 16
ATOM 28385 O O . ARG A 1 24 ? -7.824 -8.354 -6.430 1.00 0.00 24 ARG A O 16
ATOM 28406 N N . LYS A 1 25 ? -7.151 -6.501 -5.346 1.00 0.00 25 LYS A N 16
ATOM 28407 C CA . LYS A 1 25 ? -6.063 -6.219 -6.275 1.00 0.00 25 LYS A CA 16
ATOM 28408 C C . LYS A 1 25 ? -4.787 -5.853 -5.524 1.00 0.00 25 LYS A C 16
ATOM 28409 O O . LYS A 1 25 ? -4.756 -4.878 -4.773 1.00 0.00 25 LYS A O 16
ATOM 28428 N N . ARG A 1 26 ? -3.736 -6.639 -5.732 1.00 0.00 26 ARG A N 16
ATOM 28429 C CA . ARG A 1 26 ? -2.458 -6.397 -5.074 1.00 0.00 26 ARG A CA 16
ATOM 28430 C C . ARG A 1 26 ? -1.527 -5.591 -5.976 1.00 0.00 26 ARG A C 16
ATOM 28431 O O . ARG A 1 26 ? -1.429 -5.851 -7.175 1.00 0.00 26 ARG A O 16
ATOM 28452 N N . HIS A 1 27 ? -0.845 -4.612 -5.389 1.00 0.00 27 HIS A N 16
ATOM 28453 C CA . HIS A 1 27 ? 0.079 -3.769 -6.139 1.00 0.00 27 HIS A CA 16
ATOM 28454 C C . HIS A 1 27 ? 0.912 -2.904 -5.198 1.00 0.00 27 HIS A C 16
ATOM 28455 O O . HIS A 1 27 ? 0.521 -2.657 -4.057 1.00 0.00 27 HIS A O 16
ATOM 28470 N N . TYR A 1 28 ? 2.061 -2.448 -5.683 1.00 0.00 28 TYR A N 16
ATOM 28471 C CA . TYR A 1 28 ? 2.951 -1.614 -4.883 1.00 0.00 28 TYR A CA 16
ATOM 28472 C C . TYR A 1 28 ? 2.285 -0.287 -4.533 1.00 0.00 28 TYR A C 16
ATOM 28473 O O . TYR A 1 28 ? 2.267 0.643 -5.339 1.00 0.00 28 TYR A O 16
ATOM 28491 N N . TRP A 1 29 ? 1.739 -0.208 -3.325 1.00 0.00 29 TRP A N 16
ATOM 28492 C CA . TRP A 1 29 ? 1.071 1.005 -2.866 1.00 0.00 29 TRP A CA 16
ATOM 28493 C C . TRP A 1 29 ? 2.089 2.075 -2.484 1.00 0.00 29 TRP A C 16
ATOM 28494 O O . TRP A 1 29 ? 3.253 1.772 -2.222 1.00 0.00 29 TRP A O 16
ATOM 28515 N N . ARG A 1 30 ? 1.643 3.326 -2.455 1.00 0.00 30 ARG A N 16
ATOM 28516 C CA . ARG A 1 30 ? 2.516 4.441 -2.106 1.00 0.00 30 ARG A CA 16
ATOM 28517 C C . ARG A 1 30 ? 1.722 5.569 -1.453 1.00 0.00 30 ARG A C 16
ATOM 28518 O O . ARG A 1 30 ? 0.754 6.072 -2.024 1.00 0.00 30 ARG A O 16
ATOM 28539 N N . LEU A 1 31 ? 2.139 5.961 -0.254 1.00 0.00 31 LEU A N 16
ATOM 28540 C CA . LEU A 1 31 ? 1.467 7.030 0.477 1.00 0.00 31 LEU A CA 16
ATOM 28541 C C . LEU A 1 31 ? 2.353 8.268 0.568 1.00 0.00 31 LEU A C 16
ATOM 28542 O O . LEU A 1 31 ? 3.563 8.165 0.773 1.00 0.00 31 LEU A O 16
ATOM 28558 N N . ASP A 1 32 ? 1.743 9.438 0.415 1.00 0.00 32 ASP A N 16
ATOM 28559 C CA . ASP A 1 32 ? 2.476 10.697 0.483 1.00 0.00 32 ASP A CA 16
ATOM 28560 C C . ASP A 1 32 ? 1.744 11.705 1.364 1.00 0.00 32 ASP A C 16
ATOM 28561 O O . ASP A 1 32 ? 0.748 11.373 2.008 1.00 0.00 32 ASP A O 16
ATOM 28570 N N . CYS A 1 33 ? 2.246 12.935 1.389 1.00 0.00 33 CYS A N 16
ATOM 28571 C CA . CYS A 1 33 ? 1.641 13.991 2.193 1.00 0.00 33 CYS A CA 16
ATOM 28572 C C . CYS A 1 33 ? 0.463 14.625 1.461 1.00 0.00 33 CYS A C 16
ATOM 28573 O O . CYS A 1 33 ? -0.215 15.503 1.995 1.00 0.00 33 CYS A O 16
ATOM 28581 N N . LYS A 1 34 ? 0.225 14.175 0.233 1.00 0.00 34 LYS A N 16
ATOM 28582 C CA . LYS A 1 34 ? -0.871 14.698 -0.575 1.00 0.00 34 LYS A CA 16
ATOM 28583 C C . LYS A 1 34 ? -1.924 13.623 -0.824 1.00 0.00 34 LYS A C 16
ATOM 28584 O O . LYS A 1 34 ? -3.107 13.824 -0.547 1.00 0.00 34 LYS A O 16
ATOM 28603 N N . CYS A 1 35 ? -1.486 12.483 -1.346 1.00 0.00 35 CYS A N 16
ATOM 28604 C CA . CYS A 1 35 ? -2.392 11.375 -1.632 1.00 0.00 35 CYS A CA 16
ATOM 28605 C C . CYS A 1 35 ? -1.648 10.044 -1.606 1.00 0.00 35 CYS A C 16
ATOM 28606 O O . CYS A 1 35 ? -0.434 10.004 -1.401 1.00 0.00 35 CYS A O 16
ATOM 28614 N N . ILE A 1 36 ? -2.383 8.957 -1.812 1.00 0.00 36 ILE A N 16
ATOM 28615 C CA . ILE A 1 36 ? -1.793 7.624 -1.812 1.00 0.00 36 ILE A CA 16
ATOM 28616 C C . ILE A 1 36 ? -1.725 7.053 -3.224 1.00 0.00 36 ILE A C 16
ATOM 28617 O O . ILE A 1 36 ? -2.696 6.486 -3.725 1.00 0.00 36 ILE A O 16
ATOM 28633 N N . THR A 1 37 ? -0.568 7.204 -3.862 1.00 0.00 37 THR A N 16
ATOM 28634 C CA . THR A 1 37 ? -0.371 6.703 -5.217 1.00 0.00 37 THR A CA 16
ATOM 28635 C C . THR A 1 37 ? -0.169 5.192 -5.220 1.00 0.00 37 THR A C 16
ATOM 28636 O O . THR A 1 37 ? 0.313 4.618 -4.242 1.00 0.00 37 THR A O 16
ATOM 28647 N N . LEU A 1 38 ? -0.539 4.553 -6.324 1.00 0.00 38 LEU A N 16
ATOM 28648 C CA . LEU A 1 38 ? -0.397 3.107 -6.455 1.00 0.00 38 LEU A CA 16
ATOM 28649 C C . LEU A 1 38 ? 0.514 2.753 -7.626 1.00 0.00 38 LEU A C 16
ATOM 28650 O O . LEU A 1 38 ? 0.876 3.615 -8.428 1.00 0.00 38 LEU A O 16
ATOM 28666 N N . PHE A 1 39 ? 0.880 1.479 -7.720 1.00 0.00 39 PHE A N 16
ATOM 28667 C CA . PHE A 1 39 ? 1.748 1.010 -8.794 1.00 0.00 39 PHE A CA 16
ATOM 28668 C C . PHE A 1 39 ? 1.556 -0.484 -9.035 1.00 0.00 39 PHE A C 16
ATOM 28669 O O . PHE A 1 39 ? 1.900 -1.309 -8.189 1.00 0.00 39 PHE A O 16
ATOM 28686 N N . GLN A 1 40 ? 1.005 -0.824 -10.196 1.00 0.00 40 GLN A N 16
ATOM 28687 C CA . GLN A 1 40 ? 0.766 -2.219 -10.548 1.00 0.00 40 GLN A CA 16
ATOM 28688 C C . GLN A 1 40 ? 1.855 -3.120 -9.974 1.00 0.00 40 GLN A C 16
ATOM 28689 O O . GLN A 1 40 ? 1.593 -3.948 -9.102 1.00 0.00 40 GLN A O 16
ATOM 28703 N N . ASN A 1 41 ? 3.076 -2.952 -10.469 1.00 0.00 41 ASN A N 16
ATOM 28704 C CA . ASN A 1 41 ? 4.205 -3.751 -10.006 1.00 0.00 41 ASN A CA 16
ATOM 28705 C C . ASN A 1 41 ? 5.402 -2.863 -9.680 1.00 0.00 41 ASN A C 16
ATOM 28706 O O . ASN A 1 41 ? 5.376 -1.656 -9.917 1.00 0.00 41 ASN A O 16
ATOM 28717 N N . ASN A 1 42 ? 6.452 -3.470 -9.135 1.00 0.00 42 ASN A N 16
ATOM 28718 C CA . ASN A 1 42 ? 7.659 -2.735 -8.777 1.00 0.00 42 ASN A CA 16
ATOM 28719 C C . ASN A 1 42 ? 8.524 -2.475 -10.007 1.00 0.00 42 ASN A C 16
ATOM 28720 O O . ASN A 1 42 ? 9.488 -1.712 -9.952 1.00 0.00 42 ASN A O 16
ATOM 28731 N N . THR A 1 43 ? 8.171 -3.116 -11.117 1.00 0.00 43 THR A N 16
ATOM 28732 C CA . THR A 1 43 ? 8.913 -2.955 -12.361 1.00 0.00 43 THR A CA 16
ATOM 28733 C C . THR A 1 43 ? 8.139 -2.100 -13.357 1.00 0.00 43 THR A C 16
ATOM 28734 O O . THR A 1 43 ? 8.294 -2.246 -14.570 1.00 0.00 43 THR A O 16
ATOM 28745 N N . THR A 1 44 ? 7.305 -1.204 -12.838 1.00 0.00 44 THR A N 16
ATOM 28746 C CA . THR A 1 44 ? 6.506 -0.324 -13.682 1.00 0.00 44 THR A CA 16
ATOM 28747 C C . THR A 1 44 ? 6.951 1.127 -13.541 1.00 0.00 44 THR A C 16
ATOM 28748 O O . THR A 1 44 ? 7.631 1.486 -12.581 1.00 0.00 44 THR A O 16
ATOM 28759 N N . ASN A 1 45 ? 6.561 1.957 -14.503 1.00 0.00 45 ASN A N 16
ATOM 28760 C CA . ASN A 1 45 ? 6.920 3.370 -14.485 1.00 0.00 45 ASN A CA 16
ATOM 28761 C C . ASN A 1 45 ? 5.757 4.221 -13.985 1.00 0.00 45 ASN A C 16
ATOM 28762 O O . ASN A 1 45 ? 5.773 4.711 -12.856 1.00 0.00 45 ASN A O 16
ATOM 28773 N N . ARG A 1 46 ? 4.748 4.391 -14.834 1.00 0.00 46 ARG A N 16
ATOM 28774 C CA . ARG A 1 46 ? 3.576 5.182 -14.479 1.00 0.00 46 ARG A CA 16
ATOM 28775 C C . ARG A 1 46 ? 2.820 4.544 -13.317 1.00 0.00 46 ARG A C 16
ATOM 28776 O O . ARG A 1 46 ? 2.968 3.352 -13.047 1.00 0.00 46 ARG A O 16
ATOM 28797 N N . TYR A 1 47 ? 2.011 5.345 -12.633 1.00 0.00 47 TYR A N 16
ATOM 28798 C CA . TYR A 1 47 ? 1.235 4.860 -11.499 1.00 0.00 47 TYR A CA 16
ATOM 28799 C C . TYR A 1 47 ? 0.113 3.934 -11.962 1.00 0.00 47 TYR A C 16
ATOM 28800 O O . TYR A 1 47 ? 0.017 3.601 -13.144 1.00 0.00 47 TYR A O 16
ATOM 28818 N N . TYR A 1 48 ? -0.732 3.524 -11.024 1.00 0.00 48 TYR A N 16
ATOM 28819 C CA . TYR A 1 48 ? -1.846 2.635 -11.333 1.00 0.00 48 TYR A CA 16
ATOM 28820 C C . TYR A 1 48 ? -3.150 3.175 -10.755 1.00 0.00 48 TYR A C 16
ATOM 28821 O O . TYR A 1 48 ? -4.205 3.088 -11.383 1.00 0.00 48 TYR A O 16
ATOM 28839 N N . LYS A 1 49 ? -3.070 3.735 -9.553 1.00 0.00 49 LYS A N 16
ATOM 28840 C CA . LYS A 1 49 ? -4.241 4.293 -8.888 1.00 0.00 49 LYS A CA 16
ATOM 28841 C C . LYS A 1 49 ? -3.844 5.420 -7.940 1.00 0.00 49 LYS A C 16
ATOM 28842 O O . LYS A 1 49 ? -2.913 5.278 -7.149 1.00 0.00 49 LYS A O 16
ATOM 28861 N N . GLU A 1 50 ? -4.558 6.538 -8.026 1.00 0.00 50 GLU A N 16
ATOM 28862 C CA . GLU A 1 50 ? -4.279 7.689 -7.175 1.00 0.00 50 GLU A CA 16
ATOM 28863 C C . GLU A 1 50 ? -5.442 7.957 -6.224 1.00 0.00 50 GLU A C 16
ATOM 28864 O O . GLU A 1 50 ? -6.519 8.378 -6.646 1.00 0.00 50 GLU A O 16
ATOM 28876 N N . ILE A 1 51 ? -5.216 7.708 -4.938 1.00 0.00 51 ILE A N 16
ATOM 28877 C CA . ILE A 1 51 ? -6.243 7.922 -3.927 1.00 0.00 51 ILE A CA 16
ATOM 28878 C C . ILE A 1 51 ? -5.983 9.203 -3.141 1.00 0.00 51 ILE A C 16
ATOM 28879 O O . ILE A 1 51 ? -5.233 9.220 -2.165 1.00 0.00 51 ILE A O 16
ATOM 28895 N N . PRO A 1 52 ? -6.618 10.302 -3.575 1.00 0.00 52 PRO A N 16
ATOM 28896 C CA . PRO A 1 52 ? -6.473 11.608 -2.925 1.00 0.00 52 PRO A CA 16
ATOM 28897 C C . PRO A 1 52 ? -7.134 11.648 -1.552 1.00 0.00 52 PRO A C 16
ATOM 28898 O O . PRO A 1 52 ? -8.331 11.387 -1.419 1.00 0.00 52 PRO A O 16
ATOM 28909 N N . LEU A 1 53 ? -6.349 11.978 -0.532 1.00 0.00 53 LEU A N 16
ATOM 28910 C CA . LEU A 1 53 ? -6.859 12.053 0.833 1.00 0.00 53 LEU A CA 16
ATOM 28911 C C . LEU A 1 53 ? -8.189 12.798 0.877 1.00 0.00 53 LEU A C 16
ATOM 28912 O O . LEU A 1 53 ? -9.039 12.523 1.724 1.00 0.00 53 LEU A O 16
ATOM 28928 N N . SER A 1 54 ? -8.364 13.742 -0.043 1.00 0.00 54 SER A N 16
ATOM 28929 C CA . SER A 1 54 ? -9.590 14.528 -0.108 1.00 0.00 54 SER A CA 16
ATOM 28930 C C . SER A 1 54 ? -10.805 13.624 -0.294 1.00 0.00 54 SER A C 16
ATOM 28931 O O . SER A 1 54 ? -11.863 13.862 0.288 1.00 0.00 54 SER A O 16
ATOM 28939 N N . GLU A 1 55 ? -10.644 12.587 -1.110 1.00 0.00 55 GLU A N 16
ATOM 28940 C CA . GLU A 1 55 ? -11.729 11.648 -1.373 1.00 0.00 55 GLU A CA 16
ATOM 28941 C C . GLU A 1 55 ? -12.113 10.891 -0.105 1.00 0.00 55 GLU A C 16
ATOM 28942 O O . GLU A 1 55 ? -13.293 10.660 0.158 1.00 0.00 55 GLU A O 16
ATOM 28954 N N . ILE A 1 56 ? -11.108 10.508 0.675 1.00 0.00 56 ILE A N 16
ATOM 28955 C CA . ILE A 1 56 ? -11.340 9.778 1.916 1.00 0.00 56 ILE A CA 16
ATOM 28956 C C . ILE A 1 56 ? -12.289 10.541 2.833 1.00 0.00 56 ILE A C 16
ATOM 28957 O O . ILE A 1 56 ? -12.097 11.730 3.094 1.00 0.00 56 ILE A O 16
ATOM 28973 N N . LEU A 1 57 ? -13.313 9.851 3.322 1.00 0.00 57 LEU A N 16
ATOM 28974 C CA . LEU A 1 57 ? -14.292 10.462 4.214 1.00 0.00 57 LEU A CA 16
ATOM 28975 C C . LEU A 1 57 ? -13.983 10.133 5.671 1.00 0.00 57 LEU A C 16
ATOM 28976 O O . LEU A 1 57 ? -14.129 10.978 6.555 1.00 0.00 57 LEU A O 16
ATOM 28992 N N . THR A 1 58 ? -13.552 8.899 5.915 1.00 0.00 58 THR A N 16
ATOM 28993 C CA . THR A 1 58 ? -13.221 8.458 7.264 1.00 0.00 58 THR A CA 16
ATOM 28994 C C . THR A 1 58 ? -12.413 7.165 7.236 1.00 0.00 58 THR A C 16
ATOM 28995 O O . THR A 1 58 ? -12.489 6.394 6.280 1.00 0.00 58 THR A O 16
ATOM 29006 N N . VAL A 1 59 ? -11.641 6.934 8.293 1.00 0.00 59 VAL A N 16
ATOM 29007 C CA . VAL A 1 59 ? -10.820 5.733 8.391 1.00 0.00 59 VAL A CA 16
ATOM 29008 C C . VAL A 1 59 ? -11.186 4.916 9.625 1.00 0.00 59 VAL A C 16
ATOM 29009 O O . VAL A 1 59 ? -11.138 5.416 10.748 1.00 0.00 59 VAL A O 16
ATOM 29022 N N . GLU A 1 60 ? -11.551 3.656 9.408 1.00 0.00 60 GLU A N 16
ATOM 29023 C CA . GLU A 1 60 ? -11.925 2.770 10.504 1.00 0.00 60 GLU A CA 16
ATOM 29024 C C . GLU A 1 60 ? -11.144 1.461 10.436 1.00 0.00 60 GLU A C 16
ATOM 29025 O O . GLU A 1 60 ? -10.429 1.202 9.468 1.00 0.00 60 GLU A O 16
ATOM 29037 N N . SER A 1 61 ? -11.287 0.639 11.471 1.00 0.00 61 SER A N 16
ATOM 29038 C CA . SER A 1 61 ? -10.592 -0.641 11.532 1.00 0.00 61 SER A CA 16
ATOM 29039 C C . SER A 1 61 ? -11.523 -1.784 11.138 1.00 0.00 61 SER A C 16
ATOM 29040 O O . SER A 1 61 ? -12.722 -1.744 11.410 1.00 0.00 61 SER A O 16
ATOM 29048 N N . ALA A 1 62 ? -10.960 -2.801 10.493 1.00 0.00 62 ALA A N 16
ATOM 29049 C CA . ALA A 1 62 ? -11.738 -3.956 10.062 1.00 0.00 62 ALA A CA 16
ATOM 29050 C C . ALA A 1 62 ? -12.767 -4.349 11.116 1.00 0.00 62 ALA A C 16
ATOM 29051 O O . ALA A 1 62 ? -12.414 -4.827 12.194 1.00 0.00 62 ALA A O 16
ATOM 29058 N N . GLN A 1 63 ? -14.041 -4.142 10.798 1.00 0.00 63 GLN A N 16
ATOM 29059 C CA . GLN A 1 63 ? -15.122 -4.474 11.720 1.00 0.00 63 GLN A CA 16
ATOM 29060 C C . GLN A 1 63 ? -16.228 -5.245 11.007 1.00 0.00 63 GLN A C 16
ATOM 29061 O O . GLN A 1 63 ? -16.927 -6.053 11.617 1.00 0.00 63 GLN A O 16
ATOM 29075 N N . ASN A 1 64 ? -16.380 -4.989 9.711 1.00 0.00 64 ASN A N 16
ATOM 29076 C CA . ASN A 1 64 ? -17.402 -5.659 8.915 1.00 0.00 64 ASN A CA 16
ATOM 29077 C C . ASN A 1 64 ? -16.796 -6.794 8.095 1.00 0.00 64 ASN A C 16
ATOM 29078 O O . ASN A 1 64 ? -15.880 -6.579 7.300 1.00 0.00 64 ASN A O 16
ATOM 29089 N N . PHE A 1 65 ? -17.314 -8.002 8.292 1.00 0.00 65 PHE A N 16
ATOM 29090 C CA . PHE A 1 65 ? -16.824 -9.170 7.571 1.00 0.00 65 PHE A CA 16
ATOM 29091 C C . PHE A 1 65 ? -17.977 -9.941 6.936 1.00 0.00 65 PHE A C 16
ATOM 29092 O O . PHE A 1 65 ? -18.047 -11.166 7.033 1.00 0.00 65 PHE A O 16
ATOM 29109 N N . SER A 1 66 ? -18.881 -9.214 6.287 1.00 0.00 66 SER A N 16
ATOM 29110 C CA . SER A 1 66 ? -20.035 -9.828 5.640 1.00 0.00 66 SER A CA 16
ATOM 29111 C C . SER A 1 66 ? -19.765 -10.061 4.156 1.00 0.00 66 SER A C 16
ATOM 29112 O O . SER A 1 66 ? -20.348 -10.954 3.540 1.00 0.00 66 SER A O 16
ATOM 29120 N N . LEU A 1 67 ? -18.878 -9.251 3.589 1.00 0.00 67 LEU A N 16
ATOM 29121 C CA . LEU A 1 67 ? -18.529 -9.368 2.177 1.00 0.00 67 LEU A CA 16
ATOM 29122 C C . LEU A 1 67 ? -17.821 -10.690 1.898 1.00 0.00 67 LEU A C 16
ATOM 29123 O O . LEU A 1 67 ? -18.352 -11.557 1.204 1.00 0.00 67 LEU A O 16
ATOM 29139 N N . VAL A 1 68 ? -16.619 -10.838 2.446 1.00 0.00 68 VAL A N 16
ATOM 29140 C CA . VAL A 1 68 ? -15.839 -12.056 2.260 1.00 0.00 68 VAL A CA 16
ATOM 29141 C C . VAL A 1 68 ? -16.384 -13.194 3.114 1.00 0.00 68 VAL A C 16
ATOM 29142 O O . VAL A 1 68 ? -16.931 -12.984 4.197 1.00 0.00 68 VAL A O 16
ATOM 29155 N N . PRO A 1 69 ? -16.233 -14.431 2.618 1.00 0.00 69 PRO A N 16
ATOM 29156 C CA . PRO A 1 69 ? -16.704 -15.629 3.321 1.00 0.00 69 PRO A CA 16
ATOM 29157 C C . PRO A 1 69 ? -15.885 -15.926 4.573 1.00 0.00 69 PRO A C 16
ATOM 29158 O O . PRO A 1 69 ? -14.830 -15.336 4.807 1.00 0.00 69 PRO A O 16
ATOM 29169 N N . PRO A 1 70 ? -16.380 -16.861 5.397 1.00 0.00 70 PRO A N 16
ATOM 29170 C CA . PRO A 1 70 ? -15.709 -17.257 6.638 1.00 0.00 70 PRO A CA 16
ATOM 29171 C C . PRO A 1 70 ? -14.419 -18.028 6.379 1.00 0.00 70 PRO A C 16
ATOM 29172 O O . PRO A 1 70 ? -14.449 -19.176 5.939 1.00 0.00 70 PRO A O 16
ATOM 29183 N N . GLY A 1 71 ? -13.287 -17.389 6.657 1.00 0.00 71 GLY A N 16
ATOM 29184 C CA . GLY A 1 71 ? -12.002 -18.030 6.448 1.00 0.00 71 GLY A CA 16
ATOM 29185 C C . GLY A 1 71 ? -11.104 -17.240 5.518 1.00 0.00 71 GLY A C 16
ATOM 29186 O O . GLY A 1 71 ? -9.878 -17.314 5.613 1.00 0.00 71 GLY A O 16
ATOM 29190 N N . THR A 1 72 ? -11.713 -16.480 4.612 1.00 0.00 72 THR A N 16
ATOM 29191 C CA . THR A 1 72 ? -10.961 -15.675 3.659 1.00 0.00 72 THR A CA 16
ATOM 29192 C C . THR A 1 72 ? -10.228 -14.536 4.359 1.00 0.00 72 THR A C 16
ATOM 29193 O O . THR A 1 72 ? -10.848 -13.678 4.985 1.00 0.00 72 THR A O 16
ATOM 29204 N N . ASN A 1 73 ? -8.903 -14.535 4.248 1.00 0.00 73 ASN A N 16
ATOM 29205 C CA . ASN A 1 73 ? -8.085 -13.501 4.871 1.00 0.00 73 ASN A CA 16
ATOM 29206 C C . ASN A 1 73 ? -8.810 -12.158 4.868 1.00 0.00 73 ASN A C 16
ATOM 29207 O O . ASN A 1 73 ? -9.055 -11.560 3.820 1.00 0.00 73 ASN A O 16
ATOM 29218 N N . PRO A 1 74 ? -9.161 -11.673 6.068 1.00 0.00 74 PRO A N 16
ATOM 29219 C CA . PRO A 1 74 ? -9.862 -10.396 6.231 1.00 0.00 74 PRO A CA 16
ATOM 29220 C C . PRO A 1 74 ? -8.975 -9.201 5.898 1.00 0.00 74 PRO A C 16
ATOM 29221 O O . PRO A 1 74 ? -7.925 -9.350 5.271 1.00 0.00 74 PRO A O 16
ATOM 29232 N N . HIS A 1 75 ? -9.403 -8.016 6.321 1.00 0.00 75 HIS A N 16
ATOM 29233 C CA . HIS A 1 75 ? -8.646 -6.795 6.069 1.00 0.00 75 HIS A CA 16
ATOM 29234 C C . HIS A 1 75 ? -8.137 -6.191 7.375 1.00 0.00 75 HIS A C 16
ATOM 29235 O O . HIS A 1 75 ? -8.334 -6.758 8.450 1.00 0.00 75 HIS A O 16
ATOM 29250 N N . CYS A 1 76 ? -7.484 -5.039 7.273 1.00 0.00 76 CYS A N 16
ATOM 29251 C CA . CYS A 1 76 ? -6.946 -4.359 8.446 1.00 0.00 76 CYS A CA 16
ATOM 29252 C C . CYS A 1 76 ? -7.754 -3.104 8.765 1.00 0.00 76 CYS A C 16
ATOM 29253 O O . CYS A 1 76 ? -8.256 -2.943 9.877 1.00 0.00 76 CYS A O 16
ATOM 29261 N N . PHE A 1 77 ? -7.872 -2.218 7.782 1.00 0.00 77 PHE A N 16
ATOM 29262 C CA . PHE A 1 77 ? -8.616 -0.976 7.959 1.00 0.00 77 PHE A CA 16
ATOM 29263 C C . PHE A 1 77 ? -9.472 -0.676 6.732 1.00 0.00 77 PHE A C 16
ATOM 29264 O O . PHE A 1 77 ? -9.166 -1.118 5.626 1.00 0.00 77 PHE A O 16
ATOM 29281 N N . GLU A 1 78 ? -10.548 0.078 6.938 1.00 0.00 78 GLU A N 16
ATOM 29282 C CA . GLU A 1 78 ? -11.449 0.436 5.850 1.00 0.00 78 GLU A CA 16
ATOM 29283 C C . GLU A 1 78 ? -11.384 1.933 5.559 1.00 0.00 78 GLU A C 16
ATOM 29284 O O . GLU A 1 78 ? -11.509 2.757 6.465 1.00 0.00 78 GLU A O 16
ATOM 29296 N N . ILE A 1 79 ? -11.188 2.275 4.291 1.00 0.00 79 ILE A N 16
ATOM 29297 C CA . ILE A 1 79 ? -11.107 3.672 3.881 1.00 0.00 79 ILE A CA 16
ATOM 29298 C C . ILE A 1 79 ? -12.416 4.137 3.252 1.00 0.00 79 ILE A C 16
ATOM 29299 O O . ILE A 1 79 ? -12.566 4.134 2.030 1.00 0.00 79 ILE A O 16
ATOM 29315 N N . VAL A 1 80 ? -13.362 4.538 4.096 1.00 0.00 80 VAL A N 16
ATOM 29316 C CA . VAL A 1 80 ? -14.658 5.009 3.623 1.00 0.00 80 VAL A CA 16
ATOM 29317 C C . VAL A 1 80 ? -14.500 6.190 2.672 1.00 0.00 80 VAL A C 16
ATOM 29318 O O . VAL A 1 80 ? -14.235 7.314 3.098 1.00 0.00 80 VAL A O 16
ATOM 29331 N N . THR A 1 81 ? -14.665 5.928 1.379 1.00 0.00 81 THR A N 16
ATOM 29332 C CA . THR A 1 81 ? -14.541 6.968 0.366 1.00 0.00 81 THR A CA 16
ATOM 29333 C C . THR A 1 81 ? -15.909 7.414 -0.136 1.00 0.00 81 THR A C 16
ATOM 29334 O O . THR A 1 81 ? -16.940 6.933 0.335 1.00 0.00 81 THR A O 16
ATOM 29345 N N . ALA A 1 82 ? -15.912 8.335 -1.094 1.00 0.00 82 ALA A N 16
ATOM 29346 C CA . ALA A 1 82 ? -17.154 8.843 -1.662 1.00 0.00 82 ALA A CA 16
ATOM 29347 C C . ALA A 1 82 ? -17.622 7.974 -2.825 1.00 0.00 82 ALA A C 16
ATOM 29348 O O . ALA A 1 82 ? -18.366 8.430 -3.692 1.00 0.00 82 ALA A O 16
ATOM 29355 N N . ASN A 1 83 ? -17.180 6.721 -2.837 1.00 0.00 83 ASN A N 16
ATOM 29356 C CA . ASN A 1 83 ? -17.553 5.789 -3.895 1.00 0.00 83 ASN A CA 16
ATOM 29357 C C . ASN A 1 83 ? -17.943 4.433 -3.313 1.00 0.00 83 ASN A C 16
ATOM 29358 O O . ASN A 1 83 ? -18.875 3.787 -3.790 1.00 0.00 83 ASN A O 16
ATOM 29369 N N . ALA A 1 84 ? -17.224 4.010 -2.279 1.00 0.00 84 ALA A N 16
ATOM 29370 C CA . ALA A 1 84 ? -17.496 2.734 -1.630 1.00 0.00 84 ALA A CA 16
ATOM 29371 C C . ALA A 1 84 ? -16.585 2.525 -0.425 1.00 0.00 84 ALA A C 16
ATOM 29372 O O . ALA A 1 84 ? -15.740 3.366 -0.119 1.00 0.00 84 ALA A O 16
ATOM 29379 N N . THR A 1 85 ? -16.763 1.398 0.257 1.00 0.00 85 THR A N 16
ATOM 29380 C CA . THR A 1 85 ? -15.958 1.079 1.430 1.00 0.00 85 THR A CA 16
ATOM 29381 C C . THR A 1 85 ? -14.738 0.247 1.050 1.00 0.00 85 THR A C 16
ATOM 29382 O O . THR A 1 85 ? -14.868 -0.868 0.545 1.00 0.00 85 THR A O 16
ATOM 29393 N N . TYR A 1 86 ? -13.554 0.796 1.297 1.00 0.00 86 TYR A N 16
ATOM 29394 C CA . TYR A 1 86 ? -12.310 0.104 0.979 1.00 0.00 86 TYR A CA 16
ATOM 29395 C C . TYR A 1 86 ? -11.969 -0.925 2.052 1.00 0.00 86 TYR A C 16
ATOM 29396 O O . TYR A 1 86 ? -12.374 -0.792 3.207 1.00 0.00 86 TYR A O 16
ATOM 29414 N N . PHE A 1 87 ? -11.222 -1.952 1.662 1.00 0.00 87 PHE A N 16
ATOM 29415 C CA . PHE A 1 87 ? -10.826 -3.005 2.589 1.00 0.00 87 PHE A CA 16
ATOM 29416 C C . PHE A 1 87 ? -9.347 -3.347 2.425 1.00 0.00 87 PHE A C 16
ATOM 29417 O O . PHE A 1 87 ? -8.987 -4.249 1.670 1.00 0.00 87 PHE A O 16
ATOM 29434 N N . VAL A 1 88 ? -8.495 -2.617 3.138 1.00 0.00 88 VAL A N 16
ATOM 29435 C CA . VAL A 1 88 ? -7.056 -2.842 3.073 1.00 0.00 88 VAL A CA 16
ATOM 29436 C C . VAL A 1 88 ? -6.565 -3.620 4.289 1.00 0.00 88 VAL A C 16
ATOM 29437 O O . VAL A 1 88 ? -6.825 -3.237 5.430 1.00 0.00 88 VAL A O 16
ATOM 29450 N N . GLY A 1 89 ? -5.854 -4.714 4.038 1.00 0.00 89 GLY A N 16
ATOM 29451 C CA . GLY A 1 89 ? -5.337 -5.529 5.122 1.00 0.00 89 GLY A CA 16
ATOM 29452 C C . GLY A 1 89 ? -4.483 -6.679 4.627 1.00 0.00 89 GLY A C 16
ATOM 29453 O O . GLY A 1 89 ? -3.374 -6.471 4.138 1.00 0.00 89 GLY A O 16
ATOM 29457 N N . GLU A 1 90 ? -5.002 -7.897 4.756 1.00 0.00 90 GLU A N 16
ATOM 29458 C CA . GLU A 1 90 ? -4.277 -9.085 4.320 1.00 0.00 90 GLU A CA 16
ATOM 29459 C C . GLU A 1 90 ? -4.699 -9.493 2.911 1.00 0.00 90 GLU A C 16
ATOM 29460 O O . GLU A 1 90 ? -5.748 -9.076 2.421 1.00 0.00 90 GLU A O 16
ATOM 29472 N N . MET A 1 91 ? -3.873 -10.310 2.266 1.00 0.00 91 MET A N 16
ATOM 29473 C CA . MET A 1 91 ? -4.160 -10.775 0.914 1.00 0.00 91 MET A CA 16
ATOM 29474 C C . MET A 1 91 ? -4.552 -12.249 0.918 1.00 0.00 91 MET A C 16
ATOM 29475 O O . MET A 1 91 ? -4.147 -13.021 1.788 1.00 0.00 91 MET A O 16
ATOM 29489 N N . PRO A 1 92 ? -5.358 -12.652 -0.076 1.00 0.00 92 PRO A N 16
ATOM 29490 C CA . PRO A 1 92 ? -5.821 -14.036 -0.208 1.00 0.00 92 PRO A CA 16
ATOM 29491 C C . PRO A 1 92 ? -4.697 -14.988 -0.603 1.00 0.00 92 PRO A C 16
ATOM 29492 O O . PRO A 1 92 ? -4.492 -15.266 -1.784 1.00 0.00 92 PRO A O 16
ATOM 29503 N N . GLY A 1 93 ? -3.970 -15.485 0.393 1.00 0.00 93 GLY A N 16
ATOM 29504 C CA . GLY A 1 93 ? -2.876 -16.401 0.129 1.00 0.00 93 GLY A CA 16
ATOM 29505 C C . GLY A 1 93 ? -1.987 -16.607 1.339 1.00 0.00 93 GLY A C 16
ATOM 29506 O O . GLY A 1 93 ? -0.763 -16.639 1.221 1.00 0.00 93 GLY A O 16
ATOM 29510 N N . GLY A 1 94 ? -2.605 -16.745 2.509 1.00 0.00 94 GLY A N 16
ATOM 29511 C CA . GLY A 1 94 ? -1.845 -16.945 3.729 1.00 0.00 94 GLY A CA 16
ATOM 29512 C C . GLY A 1 94 ? -0.657 -17.865 3.529 1.00 0.00 94 GLY A C 16
ATOM 29513 O O . GLY A 1 94 ? -0.610 -18.630 2.565 1.00 0.00 94 GLY A O 16
ATOM 29517 N N . THR A 1 95 ? 0.308 -17.790 4.440 1.00 0.00 95 THR A N 16
ATOM 29518 C CA . THR A 1 95 ? 1.503 -18.619 4.358 1.00 0.00 95 THR A CA 16
ATOM 29519 C C . THR A 1 95 ? 1.965 -19.058 5.743 1.00 0.00 95 THR A C 16
ATOM 29520 O O . THR A 1 95 ? 1.711 -18.393 6.748 1.00 0.00 95 THR A O 16
ATOM 29531 N N . PRO A 1 96 ? 2.660 -20.203 5.801 1.00 0.00 96 PRO A N 16
ATOM 29532 C CA . PRO A 1 96 ? 3.173 -20.755 7.058 1.00 0.00 96 PRO A CA 16
ATOM 29533 C C . PRO A 1 96 ? 4.311 -19.921 7.636 1.00 0.00 96 PRO A C 16
ATOM 29534 O O . PRO A 1 96 ? 5.483 -20.176 7.360 1.00 0.00 96 PRO A O 16
ATOM 29545 N N . GLY A 1 97 ? 3.958 -18.922 8.440 1.00 0.00 97 GLY A N 16
ATOM 29546 C CA . GLY A 1 97 ? 4.962 -18.066 9.044 1.00 0.00 97 GLY A CA 16
ATOM 29547 C C . GLY A 1 97 ? 4.774 -17.919 10.541 1.00 0.00 97 GLY A C 16
ATOM 29548 O O . GLY A 1 97 ? 5.184 -18.785 11.313 1.00 0.00 97 GLY A O 16
ATOM 29552 N N . GLY A 1 98 ? 4.153 -16.818 10.953 1.00 0.00 98 GLY A N 16
ATOM 29553 C CA . GLY A 1 98 ? 3.924 -16.580 12.366 1.00 0.00 98 GLY A CA 16
ATOM 29554 C C . GLY A 1 98 ? 2.476 -16.257 12.673 1.00 0.00 98 GLY A C 16
ATOM 29555 O O . GLY A 1 98 ? 1.726 -17.090 13.183 1.00 0.00 98 GLY A O 16
ATOM 29559 N N . PRO A 1 99 ? 2.062 -15.020 12.360 1.00 0.00 99 PRO A N 16
ATOM 29560 C CA . PRO A 1 99 ? 0.691 -14.560 12.597 1.00 0.00 99 PRO A CA 16
ATOM 29561 C C . PRO A 1 99 ? -0.316 -15.236 11.673 1.00 0.00 99 PRO A C 16
ATOM 29562 O O . PRO A 1 99 ? 0.033 -15.680 10.579 1.00 0.00 99 PRO A O 16
ATOM 29573 N N . SER A 1 100 ? -1.566 -15.310 12.119 1.00 0.00 100 SER A N 16
ATOM 29574 C CA . SER A 1 100 ? -2.622 -15.935 11.333 1.00 0.00 100 SER A CA 16
ATOM 29575 C C . SER A 1 100 ? -3.706 -14.922 10.977 1.00 0.00 100 SER A C 16
ATOM 29576 O O . SER A 1 100 ? -3.888 -13.921 11.669 1.00 0.00 100 SER A O 16
ATOM 29584 N N . GLY A 1 101 ? -4.425 -15.190 9.890 1.00 0.00 101 GLY A N 16
ATOM 29585 C CA . GLY A 1 101 ? -5.482 -14.294 9.460 1.00 0.00 101 GLY A CA 16
ATOM 29586 C C . GLY A 1 101 ? -4.947 -12.977 8.933 1.00 0.00 101 GLY A C 16
ATOM 29587 O O . GLY A 1 101 ? -4.538 -12.886 7.776 1.00 0.00 101 GLY A O 16
ATOM 29591 N N . GLN A 1 102 ? -4.952 -11.955 9.783 1.00 0.00 102 GLN A N 16
ATOM 29592 C CA . GLN A 1 102 ? -4.465 -10.637 9.394 1.00 0.00 102 GLN A CA 16
ATOM 29593 C C . GLN A 1 102 ? -2.942 -10.619 9.319 1.00 0.00 102 GLN A C 16
ATOM 29594 O O . GLN A 1 102 ? -2.268 -11.389 10.002 1.00 0.00 102 GLN A O 16
ATOM 29608 N N . GLY A 1 103 ? -2.405 -9.735 8.484 1.00 0.00 103 GLY A N 16
ATOM 29609 C CA . GLY A 1 103 ? -0.965 -9.634 8.334 1.00 0.00 103 GLY A CA 16
ATOM 29610 C C . GLY A 1 103 ? -0.310 -8.920 9.500 1.00 0.00 103 GLY A C 16
ATOM 29611 O O . GLY A 1 103 ? -0.962 -8.160 10.216 1.00 0.00 103 GLY A O 16
ATOM 29615 N N . ALA A 1 104 ? 0.982 -9.165 9.692 1.00 0.00 104 ALA A N 16
ATOM 29616 C CA . ALA A 1 104 ? 1.725 -8.539 10.779 1.00 0.00 104 ALA A CA 16
ATOM 29617 C C . ALA A 1 104 ? 1.580 -7.022 10.741 1.00 0.00 104 ALA A C 16
ATOM 29618 O O . ALA A 1 104 ? 0.847 -6.480 9.913 1.00 0.00 104 ALA A O 16
ATOM 29625 N N . GLU A 1 105 ? 2.282 -6.342 11.642 1.00 0.00 105 GLU A N 16
ATOM 29626 C CA . GLU A 1 105 ? 2.229 -4.886 11.711 1.00 0.00 105 GLU A CA 16
ATOM 29627 C C . GLU A 1 105 ? 2.215 -4.276 10.313 1.00 0.00 105 GLU A C 16
ATOM 29628 O O . GLU A 1 105 ? 1.722 -3.166 10.114 1.00 0.00 105 GLU A O 16
ATOM 29640 N N . ALA A 1 106 ? 2.760 -5.009 9.348 1.00 0.00 106 ALA A N 16
ATOM 29641 C CA . ALA A 1 106 ? 2.809 -4.541 7.968 1.00 0.00 106 ALA A CA 16
ATOM 29642 C C . ALA A 1 106 ? 1.559 -3.742 7.614 1.00 0.00 106 ALA A C 16
ATOM 29643 O O . ALA A 1 106 ? 1.639 -2.708 6.952 1.00 0.00 106 ALA A O 16
ATOM 29650 N N . ALA A 1 107 ? 0.406 -4.228 8.061 1.00 0.00 107 ALA A N 16
ATOM 29651 C CA . ALA A 1 107 ? -0.861 -3.557 7.792 1.00 0.00 107 ALA A CA 16
ATOM 29652 C C . ALA A 1 107 ? -1.114 -2.439 8.797 1.00 0.00 107 ALA A C 16
ATOM 29653 O O . ALA A 1 107 ? -1.302 -1.283 8.419 1.00 0.00 107 ALA A O 16
ATOM 29660 N N . ARG A 1 108 ? -1.117 -2.791 10.079 1.00 0.00 108 ARG A N 16
ATOM 29661 C CA . ARG A 1 108 ? -1.349 -1.816 11.138 1.00 0.00 108 ARG A CA 16
ATOM 29662 C C . ARG A 1 108 ? -0.630 -0.504 10.837 1.00 0.00 108 ARG A C 16
ATOM 29663 O O . ARG A 1 108 ? -1.169 0.578 11.067 1.00 0.00 108 ARG A O 16
ATOM 29684 N N . GLY A 1 109 ? 0.590 -0.609 10.320 1.00 0.00 109 GLY A N 16
ATOM 29685 C CA . GLY A 1 109 ? 1.363 0.576 9.996 1.00 0.00 109 GLY A CA 16
ATOM 29686 C C . GLY A 1 109 ? 0.645 1.488 9.021 1.00 0.00 109 GLY A C 16
ATOM 29687 O O . GLY A 1 109 ? 0.676 2.710 9.165 1.00 0.00 109 GLY A O 16
ATOM 29691 N N . TRP A 1 110 ? -0.002 0.894 8.025 1.00 0.00 110 TRP A N 16
ATOM 29692 C CA . TRP A 1 110 ? -0.730 1.661 7.021 1.00 0.00 110 TRP A CA 16
ATOM 29693 C C . TRP A 1 110 ? -1.901 2.408 7.650 1.00 0.00 110 TRP A C 16
ATOM 29694 O O . TRP A 1 110 ? -2.107 3.592 7.385 1.00 0.00 110 TRP A O 16
ATOM 29715 N N . GLU A 1 111 ? -2.666 1.708 8.482 1.00 0.00 111 GLU A N 16
ATOM 29716 C CA . GLU A 1 111 ? -3.817 2.307 9.148 1.00 0.00 111 GLU A CA 16
ATOM 29717 C C . GLU A 1 111 ? -3.442 3.640 9.788 1.00 0.00 111 GLU A C 16
ATOM 29718 O O . GLU A 1 111 ? -4.075 4.665 9.531 1.00 0.00 111 GLU A O 16
ATOM 29730 N N . THR A 1 112 ? -2.409 3.619 10.624 1.00 0.00 112 THR A N 16
ATOM 29731 C CA . THR A 1 112 ? -1.951 4.825 11.303 1.00 0.00 112 THR A CA 16
ATOM 29732 C C . THR A 1 112 ? -1.310 5.799 10.321 1.00 0.00 112 THR A C 16
ATOM 29733 O O . THR A 1 112 ? -1.706 6.962 10.238 1.00 0.00 112 THR A O 16
ATOM 29744 N N . ALA A 1 113 ? -0.320 5.317 9.577 1.00 0.00 113 ALA A N 16
ATOM 29745 C CA . ALA A 1 113 ? 0.373 6.146 8.598 1.00 0.00 113 ALA A CA 16
ATOM 29746 C C . ALA A 1 113 ? -0.617 6.918 7.733 1.00 0.00 113 ALA A C 16
ATOM 29747 O O . ALA A 1 113 ? -0.637 8.149 7.744 1.00 0.00 113 ALA A O 16
ATOM 29754 N N . ILE A 1 114 ? -1.436 6.187 6.984 1.00 0.00 114 ILE A N 16
ATOM 29755 C CA . ILE A 1 114 ? -2.429 6.804 6.114 1.00 0.00 114 ILE A CA 16
ATOM 29756 C C . ILE A 1 114 ? -3.184 7.913 6.840 1.00 0.00 114 ILE A C 16
ATOM 29757 O O . ILE A 1 114 ? -3.309 9.028 6.332 1.00 0.00 114 ILE A O 16
ATOM 29773 N N . ARG A 1 115 ? -3.683 7.599 8.030 1.00 0.00 115 ARG A N 16
ATOM 29774 C CA . ARG A 1 115 ? -4.425 8.569 8.827 1.00 0.00 115 ARG A CA 16
ATOM 29775 C C . ARG A 1 115 ? -3.555 9.776 9.163 1.00 0.00 115 ARG A C 16
ATOM 29776 O O . ARG A 1 115 ? -4.027 10.913 9.162 1.00 0.00 115 ARG A O 16
ATOM 29797 N N . GLN A 1 116 ? -2.283 9.521 9.450 1.00 0.00 116 GLN A N 16
ATOM 29798 C CA . GLN A 1 116 ? -1.347 10.587 9.788 1.00 0.00 116 GLN A CA 16
ATOM 29799 C C . GLN A 1 116 ? -1.168 11.546 8.616 1.00 0.00 116 GLN A C 16
ATOM 29800 O O . GLN A 1 116 ? -1.107 12.761 8.800 1.00 0.00 116 GLN A O 16
ATOM 29814 N N . ALA A 1 117 ? -1.083 10.991 7.412 1.00 0.00 117 ALA A N 16
ATOM 29815 C CA . ALA A 1 117 ? -0.911 11.798 6.210 1.00 0.00 117 ALA A CA 16
ATOM 29816 C C . ALA A 1 117 ? -2.199 12.533 5.854 1.00 0.00 117 ALA A C 16
ATOM 29817 O O . ALA A 1 117 ? -2.171 13.563 5.179 1.00 0.00 117 ALA A O 16
ATOM 29824 N N . LEU A 1 118 ? -3.326 11.999 6.311 1.00 0.00 118 LEU A N 16
ATOM 29825 C CA . LEU A 1 118 ? -4.625 12.605 6.041 1.00 0.00 118 LEU A CA 16
ATOM 29826 C C . LEU A 1 118 ? -4.869 13.801 6.955 1.00 0.00 118 LEU A C 16
ATOM 29827 O O . LEU A 1 118 ? -5.802 14.575 6.745 1.00 0.00 118 LEU A O 16
ATOM 29843 N N . MET A 1 119 ? -4.022 13.946 7.969 1.00 0.00 119 MET A N 16
ATOM 29844 C CA . MET A 1 119 ? -4.144 15.050 8.914 1.00 0.00 119 MET A CA 16
ATOM 29845 C C . MET A 1 119 ? -3.858 16.384 8.231 1.00 0.00 119 MET A C 16
ATOM 29846 O O . MET A 1 119 ? -4.243 17.442 8.729 1.00 0.00 119 MET A O 16
ATOM 29860 N N . SER A 1 120 ? -3.182 16.326 7.088 1.00 0.00 120 SER A N 16
ATOM 29861 C CA . SER A 1 120 ? -2.841 17.530 6.340 1.00 0.00 120 SER A CA 16
ATOM 29862 C C . SER A 1 120 ? -4.081 18.133 5.687 1.00 0.00 120 SER A C 16
ATOM 29863 O O . SER A 1 120 ? -4.242 19.352 5.641 1.00 0.00 120 SER A O 16
ATOM 29871 N N . GLY A 1 121 ? -4.957 17.269 5.183 1.00 0.00 121 GLY A N 16
ATOM 29872 C CA . GLY A 1 121 ? -6.172 17.734 4.540 1.00 0.00 121 GLY A CA 16
ATOM 29873 C C . GLY A 1 121 ? -6.892 18.790 5.355 1.00 0.00 121 GLY A C 16
ATOM 29874 O O . GLY A 1 121 ? -6.623 18.979 6.541 1.00 0.00 121 GLY A O 16
ATOM 29878 N N . PRO A 1 122 ? -7.831 19.500 4.713 1.00 0.00 122 PRO A N 16
ATOM 29879 C CA . PRO A 1 122 ? -8.610 20.556 5.366 1.00 0.00 122 PRO A CA 16
ATOM 29880 C C . PRO A 1 122 ? -9.593 20.000 6.391 1.00 0.00 122 PRO A C 16
ATOM 29881 O O . PRO A 1 122 ? -10.747 19.720 6.070 1.00 0.00 122 PRO A O 16
ATOM 29892 N N . SER A 1 123 ? -9.128 19.845 7.627 1.00 0.00 123 SER A N 16
ATOM 29893 C CA . SER A 1 123 ? -9.965 19.319 8.698 1.00 0.00 123 SER A CA 16
ATOM 29894 C C . SER A 1 123 ? -9.823 20.163 9.962 1.00 0.00 123 SER A C 16
ATOM 29895 O O . SER A 1 123 ? -8.895 19.972 10.747 1.00 0.00 123 SER A O 16
ATOM 29903 N N . SER A 1 124 ? -10.751 21.096 10.150 1.00 0.00 124 SER A N 16
ATOM 29904 C CA . SER A 1 124 ? -10.728 21.972 11.316 1.00 0.00 124 SER A CA 16
ATOM 29905 C C . SER A 1 124 ? -10.738 21.159 12.607 1.00 0.00 124 SER A C 16
ATOM 29906 O O . SER A 1 124 ? -11.047 19.968 12.601 1.00 0.00 124 SER A O 16
ATOM 29914 N N . GLY A 1 125 ? -10.398 21.813 13.713 1.00 0.00 125 GLY A N 16
ATOM 29915 C CA . GLY A 1 125 ? -10.374 21.136 14.997 1.00 0.00 125 GLY A CA 16
ATOM 29916 C C . GLY A 1 125 ? -9.017 20.539 15.312 1.00 0.00 125 GLY A C 16
ATOM 29917 O O . GLY A 1 125 ? -8.413 19.873 14.471 1.00 0.00 125 GLY A O 16
ATOM 29921 N N . GLY A 1 1 ? 4.858 11.711 13.880 1.00 0.00 1 GLY A N 17
ATOM 29922 C CA . GLY A 1 1 ? 4.812 12.392 12.600 1.00 0.00 1 GLY A CA 17
ATOM 29923 C C . GLY A 1 1 ? 5.806 11.827 11.606 1.00 0.00 1 GLY A C 17
ATOM 29924 O O . GLY A 1 1 ? 6.382 10.762 11.831 1.00 0.00 1 GLY A O 17
ATOM 29928 N N . SER A 1 2 ? 6.008 12.539 10.502 1.00 0.00 2 SER A N 17
ATOM 29929 C CA . SER A 1 2 ? 6.935 12.099 9.467 1.00 0.00 2 SER A CA 17
ATOM 29930 C C . SER A 1 2 ? 7.125 13.183 8.410 1.00 0.00 2 SER A C 17
ATOM 29931 O O . SER A 1 2 ? 6.259 14.038 8.220 1.00 0.00 2 SER A O 17
ATOM 29939 N N . SER A 1 3 ? 8.263 13.141 7.725 1.00 0.00 3 SER A N 17
ATOM 29940 C CA . SER A 1 3 ? 8.569 14.121 6.690 1.00 0.00 3 SER A CA 17
ATOM 29941 C C . SER A 1 3 ? 8.792 13.438 5.344 1.00 0.00 3 SER A C 17
ATOM 29942 O O . SER A 1 3 ? 8.762 12.212 5.244 1.00 0.00 3 SER A O 17
ATOM 29950 N N . GLY A 1 4 ? 9.015 14.243 4.309 1.00 0.00 4 GLY A N 17
ATOM 29951 C CA . GLY A 1 4 ? 9.240 13.699 2.982 1.00 0.00 4 GLY A CA 17
ATOM 29952 C C . GLY A 1 4 ? 9.123 14.752 1.897 1.00 0.00 4 GLY A C 17
ATOM 29953 O O . GLY A 1 4 ? 8.231 14.686 1.052 1.00 0.00 4 GLY A O 17
ATOM 29957 N N . SER A 1 5 ? 10.027 15.727 1.921 1.00 0.00 5 SER A N 17
ATOM 29958 C CA . SER A 1 5 ? 10.018 16.801 0.935 1.00 0.00 5 SER A CA 17
ATOM 29959 C C . SER A 1 5 ? 9.779 16.250 -0.467 1.00 0.00 5 SER A C 17
ATOM 29960 O O . SER A 1 5 ? 10.669 15.651 -1.071 1.00 0.00 5 SER A O 17
ATOM 29968 N N . SER A 1 6 ? 8.570 16.457 -0.980 1.00 0.00 6 SER A N 17
ATOM 29969 C CA . SER A 1 6 ? 8.211 15.977 -2.309 1.00 0.00 6 SER A CA 17
ATOM 29970 C C . SER A 1 6 ? 8.638 14.525 -2.497 1.00 0.00 6 SER A C 17
ATOM 29971 O O . SER A 1 6 ? 9.194 14.158 -3.531 1.00 0.00 6 SER A O 17
ATOM 29979 N N . GLY A 1 7 ? 8.373 13.701 -1.487 1.00 0.00 7 GLY A N 17
ATOM 29980 C CA . GLY A 1 7 ? 8.737 12.298 -1.559 1.00 0.00 7 GLY A CA 17
ATOM 29981 C C . GLY A 1 7 ? 7.608 11.384 -1.126 1.00 0.00 7 GLY A C 17
ATOM 29982 O O . GLY A 1 7 ? 6.441 11.779 -1.132 1.00 0.00 7 GLY A O 17
ATOM 29986 N N . THR A 1 8 ? 7.953 10.157 -0.749 1.00 0.00 8 THR A N 17
ATOM 29987 C CA . THR A 1 8 ? 6.960 9.183 -0.314 1.00 0.00 8 THR A CA 17
ATOM 29988 C C . THR A 1 8 ? 7.164 8.807 1.149 1.00 0.00 8 THR A C 17
ATOM 29989 O O . THR A 1 8 ? 8.286 8.545 1.583 1.00 0.00 8 THR A O 17
ATOM 30000 N N . LEU A 1 9 ? 6.072 8.780 1.905 1.00 0.00 9 LEU A N 17
ATOM 30001 C CA . LEU A 1 9 ? 6.130 8.434 3.322 1.00 0.00 9 LEU A CA 17
ATOM 30002 C C . LEU A 1 9 ? 6.198 6.922 3.511 1.00 0.00 9 LEU A C 17
ATOM 30003 O O . LEU A 1 9 ? 7.010 6.419 4.287 1.00 0.00 9 LEU A O 17
ATOM 30019 N N . ARG A 1 10 ? 5.339 6.203 2.795 1.00 0.00 10 ARG A N 17
ATOM 30020 C CA . ARG A 1 10 ? 5.302 4.748 2.883 1.00 0.00 10 ARG A CA 17
ATOM 30021 C C . ARG A 1 10 ? 5.219 4.121 1.494 1.00 0.00 10 ARG A C 17
ATOM 30022 O O . ARG A 1 10 ? 4.776 4.760 0.541 1.00 0.00 10 ARG A O 17
ATOM 30043 N N . GLU A 1 11 ? 5.650 2.868 1.390 1.00 0.00 11 GLU A N 17
ATOM 30044 C CA . GLU A 1 11 ? 5.626 2.156 0.117 1.00 0.00 11 GLU A CA 17
ATOM 30045 C C . GLU A 1 11 ? 5.778 0.653 0.332 1.00 0.00 11 GLU A C 17
ATOM 30046 O O . GLU A 1 11 ? 6.548 0.211 1.184 1.00 0.00 11 GLU A O 17
ATOM 30058 N N . GLY A 1 12 ? 5.037 -0.128 -0.448 1.00 0.00 12 GLY A N 17
ATOM 30059 C CA . GLY A 1 12 ? 5.103 -1.573 -0.328 1.00 0.00 12 GLY A CA 17
ATOM 30060 C C . GLY A 1 12 ? 3.871 -2.258 -0.884 1.00 0.00 12 GLY A C 17
ATOM 30061 O O . GLY A 1 12 ? 2.816 -1.638 -1.019 1.00 0.00 12 GLY A O 17
ATOM 30065 N N . TRP A 1 13 ? 4.003 -3.539 -1.208 1.00 0.00 13 TRP A N 17
ATOM 30066 C CA . TRP A 1 13 ? 2.891 -4.308 -1.754 1.00 0.00 13 TRP A CA 17
ATOM 30067 C C . TRP A 1 13 ? 1.734 -4.372 -0.763 1.00 0.00 13 TRP A C 17
ATOM 30068 O O . TRP A 1 13 ? 1.911 -4.775 0.387 1.00 0.00 13 TRP A O 17
ATOM 30089 N N . VAL A 1 14 ? 0.550 -3.971 -1.215 1.00 0.00 14 VAL A N 17
ATOM 30090 C CA . VAL A 1 14 ? -0.636 -3.983 -0.367 1.00 0.00 14 VAL A CA 17
ATOM 30091 C C . VAL A 1 14 ? -1.875 -4.378 -1.162 1.00 0.00 14 VAL A C 17
ATOM 30092 O O . VAL A 1 14 ? -1.989 -4.071 -2.349 1.00 0.00 14 VAL A O 17
ATOM 30105 N N . VAL A 1 15 ? -2.804 -5.060 -0.500 1.00 0.00 15 VAL A N 17
ATOM 30106 C CA . VAL A 1 15 ? -4.038 -5.496 -1.144 1.00 0.00 15 VAL A CA 17
ATOM 30107 C C . VAL A 1 15 ? -5.247 -4.772 -0.563 1.00 0.00 15 VAL A C 17
ATOM 30108 O O . VAL A 1 15 ? -5.301 -4.494 0.635 1.00 0.00 15 VAL A O 17
ATOM 30121 N N . HIS A 1 16 ? -6.216 -4.468 -1.420 1.00 0.00 16 HIS A N 17
ATOM 30122 C CA . HIS A 1 16 ? -7.427 -3.777 -0.992 1.00 0.00 16 HIS A CA 17
ATOM 30123 C C . HIS A 1 16 ? -8.618 -4.181 -1.855 1.00 0.00 16 HIS A C 17
ATOM 30124 O O . HIS A 1 16 ? -8.459 -4.853 -2.875 1.00 0.00 16 HIS A O 17
ATOM 30139 N N . TYR A 1 17 ? -9.810 -3.769 -1.440 1.00 0.00 17 TYR A N 17
ATOM 30140 C CA . TYR A 1 17 ? -11.029 -4.090 -2.173 1.00 0.00 17 TYR A CA 17
ATOM 30141 C C . TYR A 1 17 ? -12.213 -3.289 -1.642 1.00 0.00 17 TYR A C 17
ATOM 30142 O O . TYR A 1 17 ? -12.180 -2.782 -0.521 1.00 0.00 17 TYR A O 17
ATOM 30160 N N . SER A 1 18 ? -13.258 -3.180 -2.455 1.00 0.00 18 SER A N 17
ATOM 30161 C CA . SER A 1 18 ? -14.453 -2.438 -2.069 1.00 0.00 18 SER A CA 17
ATOM 30162 C C . SER A 1 18 ? -15.573 -3.388 -1.657 1.00 0.00 18 SER A C 17
ATOM 30163 O O . SER A 1 18 ? -15.418 -4.607 -1.707 1.00 0.00 18 SER A O 17
ATOM 30171 N N . ASN A 1 19 ? -16.703 -2.819 -1.250 1.00 0.00 19 ASN A N 17
ATOM 30172 C CA . ASN A 1 19 ? -17.851 -3.614 -0.828 1.00 0.00 19 ASN A CA 17
ATOM 30173 C C . ASN A 1 19 ? -18.514 -4.289 -2.025 1.00 0.00 19 ASN A C 17
ATOM 30174 O O . ASN A 1 19 ? -19.118 -5.354 -1.896 1.00 0.00 19 ASN A O 17
ATOM 30185 N N . LYS A 1 20 ? -18.398 -3.662 -3.191 1.00 0.00 20 LYS A N 17
ATOM 30186 C CA . LYS A 1 20 ? -18.984 -4.201 -4.412 1.00 0.00 20 LYS A CA 17
ATOM 30187 C C . LYS A 1 20 ? -18.011 -5.145 -5.112 1.00 0.00 20 LYS A C 17
ATOM 30188 O O . LYS A 1 20 ? -18.257 -6.348 -5.204 1.00 0.00 20 LYS A O 17
ATOM 30207 N N . ASP A 1 21 ? -16.906 -4.593 -5.601 1.00 0.00 21 ASP A N 17
ATOM 30208 C CA . ASP A 1 21 ? -15.895 -5.386 -6.289 1.00 0.00 21 ASP A CA 17
ATOM 30209 C C . ASP A 1 21 ? -14.841 -5.893 -5.309 1.00 0.00 21 ASP A C 17
ATOM 30210 O O . ASP A 1 21 ? -13.824 -5.238 -5.079 1.00 0.00 21 ASP A O 17
ATOM 30219 N N . THR A 1 22 ? -15.092 -7.065 -4.733 1.00 0.00 22 THR A N 17
ATOM 30220 C CA . THR A 1 22 ? -14.167 -7.659 -3.776 1.00 0.00 22 THR A CA 17
ATOM 30221 C C . THR A 1 22 ? -13.037 -8.394 -4.487 1.00 0.00 22 THR A C 17
ATOM 30222 O O . THR A 1 22 ? -12.683 -9.514 -4.118 1.00 0.00 22 THR A O 17
ATOM 30233 N N . LEU A 1 23 ? -12.474 -7.758 -5.508 1.00 0.00 23 LEU A N 17
ATOM 30234 C CA . LEU A 1 23 ? -11.382 -8.352 -6.271 1.00 0.00 23 LEU A CA 17
ATOM 30235 C C . LEU A 1 23 ? -10.031 -7.975 -5.672 1.00 0.00 23 LEU A C 17
ATOM 30236 O O . LEU A 1 23 ? -9.197 -7.357 -6.334 1.00 0.00 23 LEU A O 17
ATOM 30252 N N . ARG A 1 24 ? -9.821 -8.354 -4.416 1.00 0.00 24 ARG A N 17
ATOM 30253 C CA . ARG A 1 24 ? -8.570 -8.057 -3.727 1.00 0.00 24 ARG A CA 17
ATOM 30254 C C . ARG A 1 24 ? -7.417 -7.944 -4.720 1.00 0.00 24 ARG A C 17
ATOM 30255 O O . ARG A 1 24 ? -6.958 -8.944 -5.273 1.00 0.00 24 ARG A O 17
ATOM 30276 N N . LYS A 1 25 ? -6.952 -6.719 -4.942 1.00 0.00 25 LYS A N 17
ATOM 30277 C CA . LYS A 1 25 ? -5.852 -6.474 -5.867 1.00 0.00 25 LYS A CA 17
ATOM 30278 C C . LYS A 1 25 ? -4.612 -5.990 -5.121 1.00 0.00 25 LYS A C 17
ATOM 30279 O O . LYS A 1 25 ? -4.645 -4.962 -4.445 1.00 0.00 25 LYS A O 17
ATOM 30298 N N . ARG A 1 26 ? -3.521 -6.737 -5.251 1.00 0.00 26 ARG A N 17
ATOM 30299 C CA . ARG A 1 26 ? -2.270 -6.384 -4.589 1.00 0.00 26 ARG A CA 17
ATOM 30300 C C . ARG A 1 26 ? -1.340 -5.644 -5.546 1.00 0.00 26 ARG A C 17
ATOM 30301 O O . ARG A 1 26 ? -1.240 -5.989 -6.724 1.00 0.00 26 ARG A O 17
ATOM 30322 N N . HIS A 1 27 ? -0.660 -4.624 -5.031 1.00 0.00 27 HIS A N 17
ATOM 30323 C CA . HIS A 1 27 ? 0.262 -3.835 -5.839 1.00 0.00 27 HIS A CA 17
ATOM 30324 C C . HIS A 1 27 ? 1.097 -2.908 -4.961 1.00 0.00 27 HIS A C 17
ATOM 30325 O O . HIS A 1 27 ? 0.731 -2.620 -3.821 1.00 0.00 27 HIS A O 17
ATOM 30340 N N . TYR A 1 28 ? 2.220 -2.445 -5.498 1.00 0.00 28 TYR A N 17
ATOM 30341 C CA . TYR A 1 28 ? 3.109 -1.553 -4.762 1.00 0.00 28 TYR A CA 17
ATOM 30342 C C . TYR A 1 28 ? 2.408 -0.240 -4.427 1.00 0.00 28 TYR A C 17
ATOM 30343 O O . TYR A 1 28 ? 2.346 0.671 -5.252 1.00 0.00 28 TYR A O 17
ATOM 30361 N N . TRP A 1 29 ? 1.882 -0.152 -3.210 1.00 0.00 29 TRP A N 17
ATOM 30362 C CA . TRP A 1 29 ? 1.185 1.049 -2.764 1.00 0.00 29 TRP A CA 17
ATOM 30363 C C . TRP A 1 29 ? 2.175 2.157 -2.422 1.00 0.00 29 TRP A C 17
ATOM 30364 O O . TRP A 1 29 ? 3.302 1.888 -2.004 1.00 0.00 29 TRP A O 17
ATOM 30385 N N . ARG A 1 30 ? 1.748 3.403 -2.600 1.00 0.00 30 ARG A N 17
ATOM 30386 C CA . ARG A 1 30 ? 2.598 4.551 -2.310 1.00 0.00 30 ARG A CA 17
ATOM 30387 C C . ARG A 1 30 ? 1.817 5.633 -1.571 1.00 0.00 30 ARG A C 17
ATOM 30388 O O . ARG A 1 30 ? 0.776 6.094 -2.042 1.00 0.00 30 ARG A O 17
ATOM 30409 N N . LEU A 1 31 ? 2.325 6.034 -0.411 1.00 0.00 31 LEU A N 17
ATOM 30410 C CA . LEU A 1 31 ? 1.675 7.063 0.394 1.00 0.00 31 LEU A CA 17
ATOM 30411 C C . LEU A 1 31 ? 2.544 8.313 0.486 1.00 0.00 31 LEU A C 17
ATOM 30412 O O . LEU A 1 31 ? 3.762 8.224 0.641 1.00 0.00 31 LEU A O 17
ATOM 30428 N N . ASP A 1 32 ? 1.910 9.476 0.392 1.00 0.00 32 ASP A N 17
ATOM 30429 C CA . ASP A 1 32 ? 2.625 10.745 0.468 1.00 0.00 32 ASP A CA 17
ATOM 30430 C C . ASP A 1 32 ? 1.903 11.720 1.393 1.00 0.00 32 ASP A C 17
ATOM 30431 O O . ASP A 1 32 ? 0.927 11.360 2.051 1.00 0.00 32 ASP A O 17
ATOM 30440 N N . CYS A 1 33 ? 2.391 12.955 1.438 1.00 0.00 33 CYS A N 17
ATOM 30441 C CA . CYS A 1 33 ? 1.794 13.982 2.285 1.00 0.00 33 CYS A CA 17
ATOM 30442 C C . CYS A 1 33 ? 0.590 14.619 1.599 1.00 0.00 33 CYS A C 17
ATOM 30443 O O . CYS A 1 33 ? -0.103 15.452 2.183 1.00 0.00 33 CYS A O 17
ATOM 30451 N N . LYS A 1 34 ? 0.346 14.223 0.354 1.00 0.00 34 LYS A N 17
ATOM 30452 C CA . LYS A 1 34 ? -0.774 14.755 -0.414 1.00 0.00 34 LYS A CA 17
ATOM 30453 C C . LYS A 1 34 ? -1.813 13.671 -0.682 1.00 0.00 34 LYS A C 17
ATOM 30454 O O . LYS A 1 34 ? -2.997 13.849 -0.395 1.00 0.00 34 LYS A O 17
ATOM 30473 N N . CYS A 1 35 ? -1.362 12.549 -1.231 1.00 0.00 35 CYS A N 17
ATOM 30474 C CA . CYS A 1 35 ? -2.253 11.435 -1.537 1.00 0.00 35 CYS A CA 17
ATOM 30475 C C . CYS A 1 35 ? -1.492 10.114 -1.538 1.00 0.00 35 CYS A C 17
ATOM 30476 O O . CYS A 1 35 ? -0.277 10.086 -1.335 1.00 0.00 35 CYS A O 17
ATOM 30484 N N . ILE A 1 36 ? -2.213 9.021 -1.764 1.00 0.00 36 ILE A N 17
ATOM 30485 C CA . ILE A 1 36 ? -1.606 7.697 -1.790 1.00 0.00 36 ILE A CA 17
ATOM 30486 C C . ILE A 1 36 ? -1.602 7.121 -3.202 1.00 0.00 36 ILE A C 17
ATOM 30487 O O . ILE A 1 36 ? -2.610 6.593 -3.673 1.00 0.00 36 ILE A O 17
ATOM 30503 N N . THR A 1 37 ? -0.460 7.224 -3.875 1.00 0.00 37 THR A N 17
ATOM 30504 C CA . THR A 1 37 ? -0.324 6.713 -5.233 1.00 0.00 37 THR A CA 17
ATOM 30505 C C . THR A 1 37 ? -0.218 5.192 -5.240 1.00 0.00 37 THR A C 17
ATOM 30506 O O . THR A 1 37 ? 0.211 4.585 -4.259 1.00 0.00 37 THR A O 17
ATOM 30517 N N . LEU A 1 38 ? -0.610 4.582 -6.353 1.00 0.00 38 LEU A N 17
ATOM 30518 C CA . LEU A 1 38 ? -0.559 3.131 -6.489 1.00 0.00 38 LEU A CA 17
ATOM 30519 C C . LEU A 1 38 ? 0.130 2.730 -7.789 1.00 0.00 38 LEU A C 17
ATOM 30520 O O . LEU A 1 38 ? 0.059 3.446 -8.788 1.00 0.00 38 LEU A O 17
ATOM 30536 N N . PHE A 1 39 ? 0.795 1.579 -7.770 1.00 0.00 39 PHE A N 17
ATOM 30537 C CA . PHE A 1 39 ? 1.496 1.081 -8.948 1.00 0.00 39 PHE A CA 17
ATOM 30538 C C . PHE A 1 39 ? 1.263 -0.416 -9.128 1.00 0.00 39 PHE A C 17
ATOM 30539 O O . PHE A 1 39 ? 1.809 -1.232 -8.386 1.00 0.00 39 PHE A O 17
ATOM 30556 N N . GLN A 1 40 ? 0.448 -0.767 -10.117 1.00 0.00 40 GLN A N 17
ATOM 30557 C CA . GLN A 1 40 ? 0.142 -2.166 -10.393 1.00 0.00 40 GLN A CA 17
ATOM 30558 C C . GLN A 1 40 ? 1.349 -3.054 -10.111 1.00 0.00 40 GLN A C 17
ATOM 30559 O O . GLN A 1 40 ? 1.204 -4.195 -9.674 1.00 0.00 40 GLN A O 17
ATOM 30573 N N . ASN A 1 41 ? 2.540 -2.522 -10.364 1.00 0.00 41 ASN A N 17
ATOM 30574 C CA . ASN A 1 41 ? 3.774 -3.267 -10.138 1.00 0.00 41 ASN A CA 17
ATOM 30575 C C . ASN A 1 41 ? 4.899 -2.336 -9.697 1.00 0.00 41 ASN A C 17
ATOM 30576 O O . ASN A 1 41 ? 5.015 -1.212 -10.184 1.00 0.00 41 ASN A O 17
ATOM 30587 N N . ASN A 1 42 ? 5.726 -2.813 -8.772 1.00 0.00 42 ASN A N 17
ATOM 30588 C CA . ASN A 1 42 ? 6.842 -2.023 -8.265 1.00 0.00 42 ASN A CA 17
ATOM 30589 C C . ASN A 1 42 ? 7.600 -1.356 -9.409 1.00 0.00 42 ASN A C 17
ATOM 30590 O O . ASN A 1 42 ? 8.258 -0.332 -9.220 1.00 0.00 42 ASN A O 17
ATOM 30601 N N . THR A 1 43 ? 7.503 -1.942 -10.598 1.00 0.00 43 THR A N 17
ATOM 30602 C CA . THR A 1 43 ? 8.179 -1.406 -11.773 1.00 0.00 43 THR A CA 17
ATOM 30603 C C . THR A 1 43 ? 7.242 -1.363 -12.975 1.00 0.00 43 THR A C 17
ATOM 30604 O O . THR A 1 43 ? 7.414 -2.113 -13.936 1.00 0.00 43 THR A O 17
ATOM 30615 N N . THR A 1 44 ? 6.250 -0.481 -12.915 1.00 0.00 44 THR A N 17
ATOM 30616 C CA . THR A 1 44 ? 5.285 -0.341 -13.998 1.00 0.00 44 THR A CA 17
ATOM 30617 C C . THR A 1 44 ? 5.246 1.091 -14.519 1.00 0.00 44 THR A C 17
ATOM 30618 O O . THR A 1 44 ? 5.720 2.014 -13.858 1.00 0.00 44 THR A O 17
ATOM 30629 N N . ASN A 1 45 ? 4.679 1.269 -15.707 1.00 0.00 45 ASN A N 17
ATOM 30630 C CA . ASN A 1 45 ? 4.578 2.590 -16.317 1.00 0.00 45 ASN A CA 17
ATOM 30631 C C . ASN A 1 45 ? 3.978 3.595 -15.339 1.00 0.00 45 ASN A C 17
ATOM 30632 O O . ASN A 1 45 ? 3.691 3.263 -14.189 1.00 0.00 45 ASN A O 17
ATOM 30643 N N . ARG A 1 46 ? 3.789 4.826 -15.806 1.00 0.00 46 ARG A N 17
ATOM 30644 C CA . ARG A 1 46 ? 3.223 5.880 -14.973 1.00 0.00 46 ARG A CA 17
ATOM 30645 C C . ARG A 1 46 ? 2.187 5.313 -14.007 1.00 0.00 46 ARG A C 17
ATOM 30646 O O . ARG A 1 46 ? 1.508 4.333 -14.314 1.00 0.00 46 ARG A O 17
ATOM 30667 N N . TYR A 1 47 ? 2.072 5.935 -12.839 1.00 0.00 47 TYR A N 17
ATOM 30668 C CA . TYR A 1 47 ? 1.122 5.490 -11.827 1.00 0.00 47 TYR A CA 17
ATOM 30669 C C . TYR A 1 47 ? -0.148 4.946 -12.474 1.00 0.00 47 TYR A C 17
ATOM 30670 O O . TYR A 1 47 ? -0.548 5.387 -13.551 1.00 0.00 47 TYR A O 17
ATOM 30688 N N . TYR A 1 48 ? -0.778 3.984 -11.808 1.00 0.00 48 TYR A N 17
ATOM 30689 C CA . TYR A 1 48 ? -2.002 3.377 -12.317 1.00 0.00 48 TYR A CA 17
ATOM 30690 C C . TYR A 1 48 ? -3.214 3.841 -11.517 1.00 0.00 48 TYR A C 17
ATOM 30691 O O . TYR A 1 48 ? -4.254 4.182 -12.082 1.00 0.00 48 TYR A O 17
ATOM 30709 N N . LYS A 1 49 ? -3.074 3.851 -10.195 1.00 0.00 49 LYS A N 17
ATOM 30710 C CA . LYS A 1 49 ? -4.155 4.274 -9.314 1.00 0.00 49 LYS A CA 17
ATOM 30711 C C . LYS A 1 49 ? -3.674 5.342 -8.336 1.00 0.00 49 LYS A C 17
ATOM 30712 O O . LYS A 1 49 ? -2.503 5.367 -7.959 1.00 0.00 49 LYS A O 17
ATOM 30731 N N . GLU A 1 50 ? -4.585 6.219 -7.929 1.00 0.00 50 GLU A N 17
ATOM 30732 C CA . GLU A 1 50 ? -4.252 7.288 -6.994 1.00 0.00 50 GLU A CA 17
ATOM 30733 C C . GLU A 1 50 ? -5.390 7.519 -6.004 1.00 0.00 50 GLU A C 17
ATOM 30734 O O . GLU A 1 50 ? -6.524 7.792 -6.399 1.00 0.00 50 GLU A O 17
ATOM 30746 N N . ILE A 1 51 ? -5.078 7.408 -4.717 1.00 0.00 51 ILE A N 17
ATOM 30747 C CA . ILE A 1 51 ? -6.074 7.605 -3.671 1.00 0.00 51 ILE A CA 17
ATOM 30748 C C . ILE A 1 51 ? -5.839 8.918 -2.930 1.00 0.00 51 ILE A C 17
ATOM 30749 O O . ILE A 1 51 ? -5.062 8.992 -1.979 1.00 0.00 51 ILE A O 17
ATOM 30765 N N . PRO A 1 52 ? -6.530 9.979 -3.374 1.00 0.00 52 PRO A N 17
ATOM 30766 C CA . PRO A 1 52 ? -6.416 11.308 -2.766 1.00 0.00 52 PRO A CA 17
ATOM 30767 C C . PRO A 1 52 ? -7.036 11.363 -1.374 1.00 0.00 52 PRO A C 17
ATOM 30768 O O . PRO A 1 52 ? -8.227 11.103 -1.203 1.00 0.00 52 PRO A O 17
ATOM 30779 N N . LEU A 1 53 ? -6.221 11.704 -0.381 1.00 0.00 53 LEU A N 17
ATOM 30780 C CA . LEU A 1 53 ? -6.690 11.794 0.997 1.00 0.00 53 LEU A CA 17
ATOM 30781 C C . LEU A 1 53 ? -7.954 12.643 1.088 1.00 0.00 53 LEU A C 17
ATOM 30782 O O . LEU A 1 53 ? -8.744 12.500 2.020 1.00 0.00 53 LEU A O 17
ATOM 30798 N N . SER A 1 54 ? -8.139 13.526 0.112 1.00 0.00 54 SER A N 17
ATOM 30799 C CA . SER A 1 54 ? -9.306 14.400 0.082 1.00 0.00 54 SER A CA 17
ATOM 30800 C C . SER A 1 54 ? -10.582 13.594 -0.146 1.00 0.00 54 SER A C 17
ATOM 30801 O O . SER A 1 54 ? -11.637 13.918 0.396 1.00 0.00 54 SER A O 17
ATOM 30809 N N . GLU A 1 55 ? -10.474 12.542 -0.951 1.00 0.00 55 GLU A N 17
ATOM 30810 C CA . GLU A 1 55 ? -11.619 11.690 -1.252 1.00 0.00 55 GLU A CA 17
ATOM 30811 C C . GLU A 1 55 ? -12.058 10.913 -0.014 1.00 0.00 55 GLU A C 17
ATOM 30812 O O . GLU A 1 55 ? -13.252 10.747 0.236 1.00 0.00 55 GLU A O 17
ATOM 30824 N N . ILE A 1 56 ? -11.084 10.439 0.756 1.00 0.00 56 ILE A N 17
ATOM 30825 C CA . ILE A 1 56 ? -11.370 9.681 1.967 1.00 0.00 56 ILE A CA 17
ATOM 30826 C C . ILE A 1 56 ? -12.345 10.430 2.869 1.00 0.00 56 ILE A C 17
ATOM 30827 O O . ILE A 1 56 ? -12.114 11.586 3.226 1.00 0.00 56 ILE A O 17
ATOM 30843 N N . LEU A 1 57 ? -13.435 9.765 3.235 1.00 0.00 57 LEU A N 17
ATOM 30844 C CA . LEU A 1 57 ? -14.446 10.367 4.097 1.00 0.00 57 LEU A CA 17
ATOM 30845 C C . LEU A 1 57 ? -14.157 10.070 5.565 1.00 0.00 57 LEU A C 17
ATOM 30846 O O . LEU A 1 57 ? -14.261 10.950 6.420 1.00 0.00 57 LEU A O 17
ATOM 30862 N N . THR A 1 58 ? -13.790 8.825 5.850 1.00 0.00 58 THR A N 17
ATOM 30863 C CA . THR A 1 58 ? -13.484 8.411 7.214 1.00 0.00 58 THR A CA 17
ATOM 30864 C C . THR A 1 58 ? -12.666 7.125 7.228 1.00 0.00 58 THR A C 17
ATOM 30865 O O . THR A 1 58 ? -12.710 6.339 6.282 1.00 0.00 58 THR A O 17
ATOM 30876 N N . VAL A 1 59 ? -11.919 6.916 8.308 1.00 0.00 59 VAL A N 17
ATOM 30877 C CA . VAL A 1 59 ? -11.092 5.724 8.446 1.00 0.00 59 VAL A CA 17
ATOM 30878 C C . VAL A 1 59 ? -11.462 4.940 9.700 1.00 0.00 59 VAL A C 17
ATOM 30879 O O . VAL A 1 59 ? -11.406 5.466 10.811 1.00 0.00 59 VAL A O 17
ATOM 30892 N N . GLU A 1 60 ? -11.841 3.679 9.513 1.00 0.00 60 GLU A N 17
ATOM 30893 C CA . GLU A 1 60 ? -12.221 2.823 10.631 1.00 0.00 60 GLU A CA 17
ATOM 30894 C C . GLU A 1 60 ? -11.450 1.507 10.594 1.00 0.00 60 GLU A C 17
ATOM 30895 O O . GLU A 1 60 ? -10.785 1.192 9.607 1.00 0.00 60 GLU A O 17
ATOM 30907 N N . SER A 1 61 ? -11.545 0.742 11.677 1.00 0.00 61 SER A N 17
ATOM 30908 C CA . SER A 1 61 ? -10.854 -0.538 11.772 1.00 0.00 61 SER A CA 17
ATOM 30909 C C . SER A 1 61 ? -11.772 -1.683 11.354 1.00 0.00 61 SER A C 17
ATOM 30910 O O . SER A 1 61 ? -12.974 -1.655 11.613 1.00 0.00 61 SER A O 17
ATOM 30918 N N . ALA A 1 62 ? -11.194 -2.690 10.707 1.00 0.00 62 ALA A N 17
ATOM 30919 C CA . ALA A 1 62 ? -11.959 -3.846 10.255 1.00 0.00 62 ALA A CA 17
ATOM 30920 C C . ALA A 1 62 ? -12.953 -4.297 11.319 1.00 0.00 62 ALA A C 17
ATOM 30921 O O . ALA A 1 62 ? -12.562 -4.735 12.400 1.00 0.00 62 ALA A O 17
ATOM 30928 N N . GLN A 1 63 ? -14.240 -4.186 11.005 1.00 0.00 63 GLN A N 17
ATOM 30929 C CA . GLN A 1 63 ? -15.290 -4.581 11.936 1.00 0.00 63 GLN A CA 17
ATOM 30930 C C . GLN A 1 63 ? -16.368 -5.394 11.227 1.00 0.00 63 GLN A C 17
ATOM 30931 O O . GLN A 1 63 ? -16.992 -6.270 11.825 1.00 0.00 63 GLN A O 17
ATOM 30945 N N . ASN A 1 64 ? -16.583 -5.096 9.950 1.00 0.00 64 ASN A N 17
ATOM 30946 C CA . ASN A 1 64 ? -17.588 -5.799 9.160 1.00 0.00 64 ASN A CA 17
ATOM 30947 C C . ASN A 1 64 ? -16.952 -6.924 8.349 1.00 0.00 64 ASN A C 17
ATOM 30948 O O . ASN A 1 64 ? -15.962 -6.716 7.648 1.00 0.00 64 ASN A O 17
ATOM 30959 N N . PHE A 1 65 ? -17.529 -8.117 8.450 1.00 0.00 65 PHE A N 17
ATOM 30960 C CA . PHE A 1 65 ? -17.019 -9.276 7.727 1.00 0.00 65 PHE A CA 17
ATOM 30961 C C . PHE A 1 65 ? -18.155 -10.036 7.047 1.00 0.00 65 PHE A C 17
ATOM 30962 O O . PHE A 1 65 ? -18.270 -11.254 7.182 1.00 0.00 65 PHE A O 17
ATOM 30979 N N . SER A 1 66 ? -18.992 -9.307 6.316 1.00 0.00 66 SER A N 17
ATOM 30980 C CA . SER A 1 66 ? -20.122 -9.910 5.618 1.00 0.00 66 SER A CA 17
ATOM 30981 C C . SER A 1 66 ? -19.784 -10.159 4.152 1.00 0.00 66 SER A C 17
ATOM 30982 O O . SER A 1 66 ? -20.395 -11.004 3.496 1.00 0.00 66 SER A O 17
ATOM 30990 N N . LEU A 1 67 ? -18.807 -9.417 3.642 1.00 0.00 67 LEU A N 17
ATOM 30991 C CA . LEU A 1 67 ? -18.387 -9.556 2.252 1.00 0.00 67 LEU A CA 17
ATOM 30992 C C . LEU A 1 67 ? -17.583 -10.837 2.052 1.00 0.00 67 LEU A C 17
ATOM 30993 O O . LEU A 1 67 ? -18.052 -11.784 1.420 1.00 0.00 67 LEU A O 17
ATOM 31009 N N . VAL A 1 68 ? -16.371 -10.860 2.595 1.00 0.00 68 VAL A N 17
ATOM 31010 C CA . VAL A 1 68 ? -15.503 -12.026 2.480 1.00 0.00 68 VAL A CA 17
ATOM 31011 C C . VAL A 1 68 ? -16.029 -13.188 3.315 1.00 0.00 68 VAL A C 17
ATOM 31012 O O . VAL A 1 68 ? -16.660 -13.001 4.356 1.00 0.00 68 VAL A O 17
ATOM 31025 N N . PRO A 1 69 ? -15.764 -14.418 2.851 1.00 0.00 69 PRO A N 17
ATOM 31026 C CA . PRO A 1 69 ? -16.200 -15.635 3.541 1.00 0.00 69 PRO A CA 17
ATOM 31027 C C . PRO A 1 69 ? -15.451 -15.861 4.850 1.00 0.00 69 PRO A C 17
ATOM 31028 O O . PRO A 1 69 ? -14.466 -15.187 5.153 1.00 0.00 69 PRO A O 17
ATOM 31039 N N . PRO A 1 70 ? -15.925 -16.831 5.645 1.00 0.00 70 PRO A N 17
ATOM 31040 C CA . PRO A 1 70 ? -15.313 -17.168 6.933 1.00 0.00 70 PRO A CA 17
ATOM 31041 C C . PRO A 1 70 ? -13.950 -17.832 6.772 1.00 0.00 70 PRO A C 17
ATOM 31042 O O . PRO A 1 70 ? -13.323 -18.232 7.752 1.00 0.00 70 PRO A O 17
ATOM 31053 N N . GLY A 1 71 ? -13.495 -17.945 5.527 1.00 0.00 71 GLY A N 17
ATOM 31054 C CA . GLY A 1 71 ? -12.208 -18.561 5.261 1.00 0.00 71 GLY A CA 17
ATOM 31055 C C . GLY A 1 71 ? -11.338 -17.715 4.353 1.00 0.00 71 GLY A C 17
ATOM 31056 O O . GLY A 1 71 ? -10.542 -18.243 3.575 1.00 0.00 71 GLY A O 17
ATOM 31060 N N . THR A 1 72 ? -11.489 -16.398 4.449 1.00 0.00 72 THR A N 17
ATOM 31061 C CA . THR A 1 72 ? -10.713 -15.477 3.628 1.00 0.00 72 THR A CA 17
ATOM 31062 C C . THR A 1 72 ? -10.116 -14.358 4.472 1.00 0.00 72 THR A C 17
ATOM 31063 O O . THR A 1 72 ? -10.840 -13.553 5.056 1.00 0.00 72 THR A O 17
ATOM 31074 N N . ASN A 1 73 ? -8.789 -14.312 4.532 1.00 0.00 73 ASN A N 17
ATOM 31075 C CA . ASN A 1 73 ? -8.093 -13.290 5.306 1.00 0.00 73 ASN A CA 17
ATOM 31076 C C . ASN A 1 73 ? -8.844 -11.963 5.252 1.00 0.00 73 ASN A C 17
ATOM 31077 O O . ASN A 1 73 ? -9.046 -11.378 4.188 1.00 0.00 73 ASN A O 17
ATOM 31088 N N . PRO A 1 74 ? -9.267 -11.475 6.428 1.00 0.00 74 PRO A N 17
ATOM 31089 C CA . PRO A 1 74 ? -10.001 -10.211 6.542 1.00 0.00 74 PRO A CA 17
ATOM 31090 C C . PRO A 1 74 ? -9.121 -9.001 6.245 1.00 0.00 74 PRO A C 17
ATOM 31091 O O . PRO A 1 74 ? -7.973 -9.144 5.823 1.00 0.00 74 PRO A O 17
ATOM 31102 N N . HIS A 1 75 ? -9.666 -7.810 6.469 1.00 0.00 75 HIS A N 17
ATOM 31103 C CA . HIS A 1 75 ? -8.930 -6.574 6.226 1.00 0.00 75 HIS A CA 17
ATOM 31104 C C . HIS A 1 75 ? -8.500 -5.930 7.541 1.00 0.00 75 HIS A C 17
ATOM 31105 O O . HIS A 1 75 ? -8.976 -6.307 8.612 1.00 0.00 75 HIS A O 17
ATOM 31120 N N . CYS A 1 76 ? -7.599 -4.959 7.451 1.00 0.00 76 CYS A N 17
ATOM 31121 C CA . CYS A 1 76 ? -7.104 -4.264 8.634 1.00 0.00 76 CYS A CA 17
ATOM 31122 C C . CYS A 1 76 ? -7.946 -3.027 8.930 1.00 0.00 76 CYS A C 17
ATOM 31123 O O . CYS A 1 76 ? -8.520 -2.899 10.012 1.00 0.00 76 CYS A O 17
ATOM 31131 N N . PHE A 1 77 ? -8.014 -2.119 7.963 1.00 0.00 77 PHE A N 17
ATOM 31132 C CA . PHE A 1 77 ? -8.784 -0.890 8.121 1.00 0.00 77 PHE A CA 17
ATOM 31133 C C . PHE A 1 77 ? -9.619 -0.608 6.876 1.00 0.00 77 PHE A C 17
ATOM 31134 O O . PHE A 1 77 ? -9.333 -1.121 5.795 1.00 0.00 77 PHE A O 17
ATOM 31151 N N . GLU A 1 78 ? -10.654 0.212 7.037 1.00 0.00 78 GLU A N 17
ATOM 31152 C CA . GLU A 1 78 ? -11.531 0.561 5.926 1.00 0.00 78 GLU A CA 17
ATOM 31153 C C . GLU A 1 78 ? -11.471 2.058 5.636 1.00 0.00 78 GLU A C 17
ATOM 31154 O O . GLU A 1 78 ? -11.617 2.882 6.539 1.00 0.00 78 GLU A O 17
ATOM 31166 N N . ILE A 1 79 ? -11.256 2.401 4.370 1.00 0.00 79 ILE A N 17
ATOM 31167 C CA . ILE A 1 79 ? -11.177 3.798 3.961 1.00 0.00 79 ILE A CA 17
ATOM 31168 C C . ILE A 1 79 ? -12.468 4.245 3.282 1.00 0.00 79 ILE A C 17
ATOM 31169 O O . ILE A 1 79 ? -12.535 4.347 2.057 1.00 0.00 79 ILE A O 17
ATOM 31185 N N . VAL A 1 80 ? -13.491 4.513 4.088 1.00 0.00 80 VAL A N 17
ATOM 31186 C CA . VAL A 1 80 ? -14.779 4.953 3.566 1.00 0.00 80 VAL A CA 17
ATOM 31187 C C . VAL A 1 80 ? -14.610 6.107 2.585 1.00 0.00 80 VAL A C 17
ATOM 31188 O O . VAL A 1 80 ? -14.348 7.243 2.983 1.00 0.00 80 VAL A O 17
ATOM 31201 N N . THR A 1 81 ? -14.762 5.811 1.298 1.00 0.00 81 THR A N 17
ATOM 31202 C CA . THR A 1 81 ? -14.625 6.823 0.259 1.00 0.00 81 THR A CA 17
ATOM 31203 C C . THR A 1 81 ? -15.988 7.264 -0.263 1.00 0.00 81 THR A C 17
ATOM 31204 O O . THR A 1 81 ? -17.025 6.826 0.235 1.00 0.00 81 THR A O 17
ATOM 31215 N N . ALA A 1 82 ? -15.979 8.132 -1.269 1.00 0.00 82 ALA A N 17
ATOM 31216 C CA . ALA A 1 82 ? -17.216 8.630 -1.859 1.00 0.00 82 ALA A CA 17
ATOM 31217 C C . ALA A 1 82 ? -17.694 7.716 -2.982 1.00 0.00 82 ALA A C 17
ATOM 31218 O O . ALA A 1 82 ? -18.679 8.011 -3.658 1.00 0.00 82 ALA A O 17
ATOM 31225 N N . ASN A 1 83 ? -16.990 6.605 -3.175 1.00 0.00 83 ASN A N 17
ATOM 31226 C CA . ASN A 1 83 ? -17.343 5.648 -4.218 1.00 0.00 83 ASN A CA 17
ATOM 31227 C C . ASN A 1 83 ? -17.757 4.311 -3.611 1.00 0.00 83 ASN A C 17
ATOM 31228 O O . ASN A 1 83 ? -18.684 3.660 -4.092 1.00 0.00 83 ASN A O 17
ATOM 31239 N N . ALA A 1 84 ? -17.062 3.907 -2.553 1.00 0.00 84 ALA A N 17
ATOM 31240 C CA . ALA A 1 84 ? -17.358 2.649 -1.879 1.00 0.00 84 ALA A CA 17
ATOM 31241 C C . ALA A 1 84 ? -16.460 2.453 -0.662 1.00 0.00 84 ALA A C 17
ATOM 31242 O O . ALA A 1 84 ? -15.488 3.184 -0.471 1.00 0.00 84 ALA A O 17
ATOM 31249 N N . THR A 1 85 ? -16.792 1.463 0.160 1.00 0.00 85 THR A N 17
ATOM 31250 C CA . THR A 1 85 ? -16.017 1.172 1.359 1.00 0.00 85 THR A CA 17
ATOM 31251 C C . THR A 1 85 ? -14.777 0.350 1.027 1.00 0.00 85 THR A C 17
ATOM 31252 O O . THR A 1 85 ? -14.880 -0.800 0.598 1.00 0.00 85 THR A O 17
ATOM 31263 N N . TYR A 1 86 ? -13.607 0.945 1.227 1.00 0.00 86 TYR A N 17
ATOM 31264 C CA . TYR A 1 86 ? -12.347 0.267 0.947 1.00 0.00 86 TYR A CA 17
ATOM 31265 C C . TYR A 1 86 ? -12.012 -0.737 2.046 1.00 0.00 86 TYR A C 17
ATOM 31266 O O . TYR A 1 86 ? -12.385 -0.554 3.205 1.00 0.00 86 TYR A O 17
ATOM 31284 N N . PHE A 1 87 ? -11.305 -1.798 1.673 1.00 0.00 87 PHE A N 17
ATOM 31285 C CA . PHE A 1 87 ? -10.919 -2.833 2.626 1.00 0.00 87 PHE A CA 17
ATOM 31286 C C . PHE A 1 87 ? -9.456 -3.225 2.440 1.00 0.00 87 PHE A C 17
ATOM 31287 O O . PHE A 1 87 ? -9.144 -4.185 1.735 1.00 0.00 87 PHE A O 17
ATOM 31304 N N . VAL A 1 88 ? -8.563 -2.474 3.076 1.00 0.00 88 VAL A N 17
ATOM 31305 C CA . VAL A 1 88 ? -7.133 -2.742 2.982 1.00 0.00 88 VAL A CA 17
ATOM 31306 C C . VAL A 1 88 ? -6.680 -3.699 4.080 1.00 0.00 88 VAL A C 17
ATOM 31307 O O . VAL A 1 88 ? -7.048 -3.544 5.243 1.00 0.00 88 VAL A O 17
ATOM 31320 N N . GLY A 1 89 ? -5.877 -4.689 3.700 1.00 0.00 89 GLY A N 17
ATOM 31321 C CA . GLY A 1 89 ? -5.386 -5.657 4.664 1.00 0.00 89 GLY A CA 17
ATOM 31322 C C . GLY A 1 89 ? -4.593 -6.772 4.013 1.00 0.00 89 GLY A C 17
ATOM 31323 O O . GLY A 1 89 ? -3.600 -6.519 3.331 1.00 0.00 89 GLY A O 17
ATOM 31327 N N . GLU A 1 90 ? -5.030 -8.009 4.225 1.00 0.00 90 GLU A N 17
ATOM 31328 C CA . GLU A 1 90 ? -4.351 -9.167 3.655 1.00 0.00 90 GLU A CA 17
ATOM 31329 C C . GLU A 1 90 ? -5.257 -9.899 2.669 1.00 0.00 90 GLU A C 17
ATOM 31330 O O . GLU A 1 90 ? -6.478 -9.751 2.706 1.00 0.00 90 GLU A O 17
ATOM 31342 N N . MET A 1 91 ? -4.649 -10.687 1.788 1.00 0.00 91 MET A N 17
ATOM 31343 C CA . MET A 1 91 ? -5.401 -11.442 0.793 1.00 0.00 91 MET A CA 17
ATOM 31344 C C . MET A 1 91 ? -5.336 -12.938 1.083 1.00 0.00 91 MET A C 17
ATOM 31345 O O . MET A 1 91 ? -4.378 -13.440 1.671 1.00 0.00 91 MET A O 17
ATOM 31359 N N . PRO A 1 92 ? -6.379 -13.669 0.661 1.00 0.00 92 PRO A N 17
ATOM 31360 C CA . PRO A 1 92 ? -6.464 -15.118 0.865 1.00 0.00 92 PRO A CA 17
ATOM 31361 C C . PRO A 1 92 ? -5.458 -15.883 0.012 1.00 0.00 92 PRO A C 17
ATOM 31362 O O . PRO A 1 92 ? -5.430 -15.740 -1.210 1.00 0.00 92 PRO A O 17
ATOM 31373 N N . GLY A 1 93 ? -4.633 -16.696 0.664 1.00 0.00 93 GLY A N 17
ATOM 31374 C CA . GLY A 1 93 ? -3.637 -17.472 -0.051 1.00 0.00 93 GLY A CA 17
ATOM 31375 C C . GLY A 1 93 ? -2.577 -18.045 0.870 1.00 0.00 93 GLY A C 17
ATOM 31376 O O . GLY A 1 93 ? -2.783 -18.145 2.078 1.00 0.00 93 GLY A O 17
ATOM 31380 N N . GLY A 1 94 ? -1.439 -18.425 0.296 1.00 0.00 94 GLY A N 17
ATOM 31381 C CA . GLY A 1 94 ? -0.362 -18.988 1.088 1.00 0.00 94 GLY A CA 17
ATOM 31382 C C . GLY A 1 94 ? 0.922 -19.137 0.296 1.00 0.00 94 GLY A C 17
ATOM 31383 O O . GLY A 1 94 ? 0.948 -19.799 -0.742 1.00 0.00 94 GLY A O 17
ATOM 31387 N N . THR A 1 95 ? 1.993 -18.519 0.785 1.00 0.00 95 THR A N 17
ATOM 31388 C CA . THR A 1 95 ? 3.286 -18.584 0.115 1.00 0.00 95 THR A CA 17
ATOM 31389 C C . THR A 1 95 ? 4.091 -19.789 0.590 1.00 0.00 95 THR A C 17
ATOM 31390 O O . THR A 1 95 ? 3.953 -20.250 1.723 1.00 0.00 95 THR A O 17
ATOM 31401 N N . PRO A 1 96 ? 4.953 -20.311 -0.295 1.00 0.00 96 PRO A N 17
ATOM 31402 C CA . PRO A 1 96 ? 5.799 -21.468 0.012 1.00 0.00 96 PRO A CA 17
ATOM 31403 C C . PRO A 1 96 ? 6.889 -21.137 1.026 1.00 0.00 96 PRO A C 17
ATOM 31404 O O . PRO A 1 96 ? 7.579 -22.026 1.522 1.00 0.00 96 PRO A O 17
ATOM 31415 N N . GLY A 1 97 ? 7.037 -19.851 1.330 1.00 0.00 97 GLY A N 17
ATOM 31416 C CA . GLY A 1 97 ? 8.044 -19.426 2.284 1.00 0.00 97 GLY A CA 17
ATOM 31417 C C . GLY A 1 97 ? 9.189 -18.681 1.626 1.00 0.00 97 GLY A C 17
ATOM 31418 O O . GLY A 1 97 ? 10.237 -19.261 1.346 1.00 0.00 97 GLY A O 17
ATOM 31422 N N . GLY A 1 98 ? 8.987 -17.391 1.376 1.00 0.00 98 GLY A N 17
ATOM 31423 C CA . GLY A 1 98 ? 10.019 -16.588 0.746 1.00 0.00 98 GLY A CA 17
ATOM 31424 C C . GLY A 1 98 ? 10.620 -15.569 1.694 1.00 0.00 98 GLY A C 17
ATOM 31425 O O . GLY A 1 98 ? 10.539 -15.702 2.915 1.00 0.00 98 GLY A O 17
ATOM 31429 N N . PRO A 1 99 ? 11.240 -14.522 1.129 1.00 0.00 99 PRO A N 17
ATOM 31430 C CA . PRO A 1 99 ? 11.870 -13.457 1.914 1.00 0.00 99 PRO A CA 17
ATOM 31431 C C . PRO A 1 99 ? 10.847 -12.586 2.635 1.00 0.00 99 PRO A C 17
ATOM 31432 O O . PRO A 1 99 ? 11.051 -12.194 3.784 1.00 0.00 99 PRO A O 17
ATOM 31443 N N . SER A 1 100 ? 9.747 -12.286 1.953 1.00 0.00 100 SER A N 17
ATOM 31444 C CA . SER A 1 100 ? 8.693 -11.458 2.527 1.00 0.00 100 SER A CA 17
ATOM 31445 C C . SER A 1 100 ? 7.315 -12.009 2.174 1.00 0.00 100 SER A C 17
ATOM 31446 O O . SER A 1 100 ? 7.010 -12.248 1.006 1.00 0.00 100 SER A O 17
ATOM 31454 N N . GLY A 1 101 ? 6.485 -12.210 3.194 1.00 0.00 101 GLY A N 17
ATOM 31455 C CA . GLY A 1 101 ? 5.149 -12.732 2.971 1.00 0.00 101 GLY A CA 17
ATOM 31456 C C . GLY A 1 101 ? 4.128 -12.135 3.919 1.00 0.00 101 GLY A C 17
ATOM 31457 O O . GLY A 1 101 ? 4.178 -10.944 4.224 1.00 0.00 101 GLY A O 17
ATOM 31461 N N . GLN A 1 102 ? 3.199 -12.964 4.385 1.00 0.00 102 GLN A N 17
ATOM 31462 C CA . GLN A 1 102 ? 2.161 -12.509 5.301 1.00 0.00 102 GLN A CA 17
ATOM 31463 C C . GLN A 1 102 ? 2.773 -11.926 6.571 1.00 0.00 102 GLN A C 17
ATOM 31464 O O . GLN A 1 102 ? 3.877 -12.297 6.967 1.00 0.00 102 GLN A O 17
ATOM 31478 N N . GLY A 1 103 ? 2.047 -11.011 7.206 1.00 0.00 103 GLY A N 17
ATOM 31479 C CA . GLY A 1 103 ? 2.535 -10.391 8.424 1.00 0.00 103 GLY A CA 17
ATOM 31480 C C . GLY A 1 103 ? 1.416 -9.823 9.274 1.00 0.00 103 GLY A C 17
ATOM 31481 O O . GLY A 1 103 ? 0.249 -10.166 9.086 1.00 0.00 103 GLY A O 17
ATOM 31485 N N . ALA A 1 104 ? 1.772 -8.952 10.213 1.00 0.00 104 ALA A N 17
ATOM 31486 C CA . ALA A 1 104 ? 0.788 -8.335 11.095 1.00 0.00 104 ALA A CA 17
ATOM 31487 C C . ALA A 1 104 ? 0.936 -6.818 11.105 1.00 0.00 104 ALA A C 17
ATOM 31488 O O . ALA A 1 104 ? 0.026 -6.094 10.702 1.00 0.00 104 ALA A O 17
ATOM 31495 N N . GLU A 1 105 ? 2.088 -6.343 11.569 1.00 0.00 105 GLU A N 17
ATOM 31496 C CA . GLU A 1 105 ? 2.352 -4.910 11.633 1.00 0.00 105 GLU A CA 17
ATOM 31497 C C . GLU A 1 105 ? 2.205 -4.268 10.256 1.00 0.00 105 GLU A C 17
ATOM 31498 O O . GLU A 1 105 ? 1.672 -3.166 10.127 1.00 0.00 105 GLU A O 17
ATOM 31510 N N . ALA A 1 106 ? 2.683 -4.965 9.230 1.00 0.00 106 ALA A N 17
ATOM 31511 C CA . ALA A 1 106 ? 2.604 -4.465 7.864 1.00 0.00 106 ALA A CA 17
ATOM 31512 C C . ALA A 1 106 ? 1.316 -3.679 7.641 1.00 0.00 106 ALA A C 17
ATOM 31513 O O . ALA A 1 106 ? 1.349 -2.521 7.224 1.00 0.00 106 ALA A O 17
ATOM 31520 N N . ALA A 1 107 ? 0.184 -4.315 7.920 1.00 0.00 107 ALA A N 17
ATOM 31521 C CA . ALA A 1 107 ? -1.115 -3.675 7.750 1.00 0.00 107 ALA A CA 17
ATOM 31522 C C . ALA A 1 107 ? -1.314 -2.560 8.771 1.00 0.00 107 ALA A C 17
ATOM 31523 O O . ALA A 1 107 ? -1.723 -1.452 8.423 1.00 0.00 107 ALA A O 17
ATOM 31530 N N . ARG A 1 108 ? -1.023 -2.860 10.033 1.00 0.00 108 ARG A N 17
ATOM 31531 C CA . ARG A 1 108 ? -1.172 -1.883 11.105 1.00 0.00 108 ARG A CA 17
ATOM 31532 C C . ARG A 1 108 ? -0.528 -0.554 10.722 1.00 0.00 108 ARG A C 17
ATOM 31533 O O . ARG A 1 108 ? -1.193 0.480 10.678 1.00 0.00 108 ARG A O 17
ATOM 31554 N N . GLY A 1 109 ? 0.772 -0.589 10.447 1.00 0.00 109 GLY A N 17
ATOM 31555 C CA . GLY A 1 109 ? 1.485 0.618 10.073 1.00 0.00 109 GLY A CA 17
ATOM 31556 C C . GLY A 1 109 ? 0.686 1.493 9.127 1.00 0.00 109 GLY A C 17
ATOM 31557 O O . GLY A 1 109 ? 0.554 2.697 9.347 1.00 0.00 109 GLY A O 17
ATOM 31561 N N . TRP A 1 110 ? 0.154 0.888 8.072 1.00 0.00 110 TRP A N 17
ATOM 31562 C CA . TRP A 1 110 ? -0.634 1.621 7.088 1.00 0.00 110 TRP A CA 17
ATOM 31563 C C . TRP A 1 110 ? -1.781 2.370 7.757 1.00 0.00 110 TRP A C 17
ATOM 31564 O O . TRP A 1 110 ? -1.939 3.575 7.570 1.00 0.00 110 TRP A O 17
ATOM 31585 N N . GLU A 1 111 ? -2.577 1.647 8.539 1.00 0.00 111 GLU A N 17
ATOM 31586 C CA . GLU A 1 111 ? -3.710 2.245 9.236 1.00 0.00 111 GLU A CA 17
ATOM 31587 C C . GLU A 1 111 ? -3.334 3.605 9.818 1.00 0.00 111 GLU A C 17
ATOM 31588 O O . GLU A 1 111 ? -3.924 4.628 9.469 1.00 0.00 111 GLU A O 17
ATOM 31600 N N . THR A 1 112 ? -2.348 3.608 10.709 1.00 0.00 112 THR A N 17
ATOM 31601 C CA . THR A 1 112 ? -1.893 4.840 11.342 1.00 0.00 112 THR A CA 17
ATOM 31602 C C . THR A 1 112 ? -1.300 5.799 10.316 1.00 0.00 112 THR A C 17
ATOM 31603 O O . THR A 1 112 ? -1.775 6.923 10.156 1.00 0.00 112 THR A O 17
ATOM 31614 N N . ALA A 1 113 ? -0.261 5.347 9.622 1.00 0.00 113 ALA A N 17
ATOM 31615 C CA . ALA A 1 113 ? 0.395 6.165 8.609 1.00 0.00 113 ALA A CA 17
ATOM 31616 C C . ALA A 1 113 ? -0.628 6.893 7.744 1.00 0.00 113 ALA A C 17
ATOM 31617 O O . ALA A 1 113 ? -0.725 8.120 7.782 1.00 0.00 113 ALA A O 17
ATOM 31624 N N . ILE A 1 114 ? -1.388 6.129 6.966 1.00 0.00 114 ILE A N 17
ATOM 31625 C CA . ILE A 1 114 ? -2.403 6.703 6.092 1.00 0.00 114 ILE A CA 17
ATOM 31626 C C . ILE A 1 114 ? -3.196 7.790 6.810 1.00 0.00 114 ILE A C 17
ATOM 31627 O O . ILE A 1 114 ? -3.427 8.868 6.263 1.00 0.00 114 ILE A O 17
ATOM 31643 N N . ARG A 1 115 ? -3.610 7.499 8.039 1.00 0.00 115 ARG A N 17
ATOM 31644 C CA . ARG A 1 115 ? -4.376 8.452 8.833 1.00 0.00 115 ARG A CA 17
ATOM 31645 C C . ARG A 1 115 ? -3.557 9.708 9.115 1.00 0.00 115 ARG A C 17
ATOM 31646 O O . ARG A 1 115 ? -4.080 10.821 9.084 1.00 0.00 115 ARG A O 17
ATOM 31667 N N . GLN A 1 116 ? -2.270 9.519 9.391 1.00 0.00 116 GLN A N 17
ATOM 31668 C CA . GLN A 1 116 ? -1.380 10.637 9.680 1.00 0.00 116 GLN A CA 17
ATOM 31669 C C . GLN A 1 116 ? -1.238 11.548 8.465 1.00 0.00 116 GLN A C 17
ATOM 31670 O O . GLN A 1 116 ? -1.240 12.772 8.591 1.00 0.00 116 GLN A O 17
ATOM 31684 N N . ALA A 1 117 ? -1.114 10.942 7.289 1.00 0.00 117 ALA A N 17
ATOM 31685 C CA . ALA A 1 117 ? -0.973 11.699 6.051 1.00 0.00 117 ALA A CA 17
ATOM 31686 C C . ALA A 1 117 ? -2.292 12.350 5.652 1.00 0.00 117 ALA A C 17
ATOM 31687 O O . ALA A 1 117 ? -2.314 13.317 4.888 1.00 0.00 117 ALA A O 17
ATOM 31694 N N . LEU A 1 118 ? -3.392 11.815 6.171 1.00 0.00 118 LEU A N 17
ATOM 31695 C CA . LEU A 1 118 ? -4.717 12.345 5.868 1.00 0.00 118 LEU A CA 17
ATOM 31696 C C . LEU A 1 118 ? -5.024 13.567 6.727 1.00 0.00 118 LEU A C 17
ATOM 31697 O O . LEU A 1 118 ? -6.018 14.259 6.507 1.00 0.00 118 LEU A O 17
ATOM 31713 N N . MET A 1 119 ? -4.164 13.828 7.706 1.00 0.00 119 MET A N 17
ATOM 31714 C CA . MET A 1 119 ? -4.342 14.969 8.596 1.00 0.00 119 MET A CA 17
ATOM 31715 C C . MET A 1 119 ? -4.082 16.279 7.858 1.00 0.00 119 MET A C 17
ATOM 31716 O O . MET A 1 119 ? -4.464 17.352 8.326 1.00 0.00 119 MET A O 17
ATOM 31730 N N . SER A 1 120 ? -3.431 16.184 6.704 1.00 0.00 120 SER A N 17
ATOM 31731 C CA . SER A 1 120 ? -3.117 17.363 5.904 1.00 0.00 120 SER A CA 17
ATOM 31732 C C . SER A 1 120 ? -4.324 17.794 5.076 1.00 0.00 120 SER A C 17
ATOM 31733 O O . SER A 1 120 ? -4.597 18.985 4.931 1.00 0.00 120 SER A O 17
ATOM 31741 N N . GLY A 1 121 ? -5.044 16.816 4.536 1.00 0.00 121 GLY A N 17
ATOM 31742 C CA . GLY A 1 121 ? -6.213 17.114 3.729 1.00 0.00 121 GLY A CA 17
ATOM 31743 C C . GLY A 1 121 ? -7.050 18.234 4.313 1.00 0.00 121 GLY A C 17
ATOM 31744 O O . GLY A 1 121 ? -7.230 19.287 3.701 1.00 0.00 121 GLY A O 17
ATOM 31748 N N . PRO A 1 122 ? -7.581 18.012 5.525 1.00 0.00 122 PRO A N 17
ATOM 31749 C CA . PRO A 1 122 ? -8.413 18.999 6.218 1.00 0.00 122 PRO A CA 17
ATOM 31750 C C . PRO A 1 122 ? -7.612 20.210 6.683 1.00 0.00 122 PRO A C 17
ATOM 31751 O O . PRO A 1 122 ? -7.162 20.266 7.827 1.00 0.00 122 PRO A O 17
ATOM 31762 N N . SER A 1 123 ? -7.437 21.177 5.788 1.00 0.00 123 SER A N 17
ATOM 31763 C CA . SER A 1 123 ? -6.686 22.386 6.106 1.00 0.00 123 SER A CA 17
ATOM 31764 C C . SER A 1 123 ? -6.999 23.498 5.110 1.00 0.00 123 SER A C 17
ATOM 31765 O O . SER A 1 123 ? -7.620 23.262 4.074 1.00 0.00 123 SER A O 17
ATOM 31773 N N . SER A 1 124 ? -6.565 24.712 5.433 1.00 0.00 124 SER A N 17
ATOM 31774 C CA . SER A 1 124 ? -6.802 25.863 4.569 1.00 0.00 124 SER A CA 17
ATOM 31775 C C . SER A 1 124 ? -5.594 26.131 3.676 1.00 0.00 124 SER A C 17
ATOM 31776 O O . SER A 1 124 ? -4.692 26.884 4.042 1.00 0.00 124 SER A O 17
ATOM 31784 N N . GLY A 1 125 ? -5.583 25.506 2.502 1.00 0.00 125 GLY A N 17
ATOM 31785 C CA . GLY A 1 125 ? -4.482 25.689 1.575 1.00 0.00 125 GLY A CA 17
ATOM 31786 C C . GLY A 1 125 ? -3.887 24.372 1.116 1.00 0.00 125 GLY A C 17
ATOM 31787 O O . GLY A 1 125 ? -4.613 23.414 0.852 1.00 0.00 125 GLY A O 17
ATOM 31791 N N . GLY A 1 1 ? 9.184 14.360 13.643 1.00 0.00 1 GLY A N 18
ATOM 31792 C CA . GLY A 1 1 ? 10.087 13.254 13.905 1.00 0.00 1 GLY A CA 18
ATOM 31793 C C . GLY A 1 1 ? 10.594 12.606 12.631 1.00 0.00 1 GLY A C 18
ATOM 31794 O O . GLY A 1 1 ? 11.328 13.225 11.861 1.00 0.00 1 GLY A O 18
ATOM 31798 N N . SER A 1 2 ? 10.202 11.356 12.409 1.00 0.00 2 SER A N 18
ATOM 31799 C CA . SER A 1 2 ? 10.626 10.621 11.223 1.00 0.00 2 SER A CA 18
ATOM 31800 C C . SER A 1 2 ? 9.495 10.540 10.202 1.00 0.00 2 SER A C 18
ATOM 31801 O O . SER A 1 2 ? 8.699 9.602 10.214 1.00 0.00 2 SER A O 18
ATOM 31809 N N . SER A 1 3 ? 9.433 11.531 9.318 1.00 0.00 3 SER A N 18
ATOM 31810 C CA . SER A 1 3 ? 8.398 11.576 8.291 1.00 0.00 3 SER A CA 18
ATOM 31811 C C . SER A 1 3 ? 9.004 11.399 6.902 1.00 0.00 3 SER A C 18
ATOM 31812 O O . SER A 1 3 ? 9.256 12.373 6.194 1.00 0.00 3 SER A O 18
ATOM 31820 N N . GLY A 1 4 ? 9.235 10.147 6.519 1.00 0.00 4 GLY A N 18
ATOM 31821 C CA . GLY A 1 4 ? 9.809 9.864 5.217 1.00 0.00 4 GLY A CA 18
ATOM 31822 C C . GLY A 1 4 ? 10.949 10.800 4.870 1.00 0.00 4 GLY A C 18
ATOM 31823 O O . GLY A 1 4 ? 11.504 11.464 5.745 1.00 0.00 4 GLY A O 18
ATOM 31827 N N . SER A 1 5 ? 11.302 10.853 3.589 1.00 0.00 5 SER A N 18
ATOM 31828 C CA . SER A 1 5 ? 12.387 11.710 3.129 1.00 0.00 5 SER A CA 18
ATOM 31829 C C . SER A 1 5 ? 11.887 12.712 2.093 1.00 0.00 5 SER A C 18
ATOM 31830 O O . SER A 1 5 ? 12.065 12.518 0.890 1.00 0.00 5 SER A O 18
ATOM 31838 N N . SER A 1 6 ? 11.260 13.783 2.568 1.00 0.00 6 SER A N 18
ATOM 31839 C CA . SER A 1 6 ? 10.730 14.813 1.684 1.00 0.00 6 SER A CA 18
ATOM 31840 C C . SER A 1 6 ? 10.132 14.194 0.424 1.00 0.00 6 SER A C 18
ATOM 31841 O O . SER A 1 6 ? 10.329 14.696 -0.682 1.00 0.00 6 SER A O 18
ATOM 31849 N N . GLY A 1 7 ? 9.400 13.098 0.601 1.00 0.00 7 GLY A N 18
ATOM 31850 C CA . GLY A 1 7 ? 8.785 12.426 -0.529 1.00 0.00 7 GLY A CA 18
ATOM 31851 C C . GLY A 1 7 ? 7.661 11.500 -0.111 1.00 0.00 7 GLY A C 18
ATOM 31852 O O . GLY A 1 7 ? 6.589 11.954 0.291 1.00 0.00 7 GLY A O 18
ATOM 31856 N N . THR A 1 8 ? 7.903 10.196 -0.206 1.00 0.00 8 THR A N 18
ATOM 31857 C CA . THR A 1 8 ? 6.902 9.203 0.162 1.00 0.00 8 THR A CA 18
ATOM 31858 C C . THR A 1 8 ? 6.984 8.865 1.647 1.00 0.00 8 THR A C 18
ATOM 31859 O O . THR A 1 8 ? 8.074 8.714 2.200 1.00 0.00 8 THR A O 18
ATOM 31870 N N . LEU A 1 9 ? 5.825 8.746 2.286 1.00 0.00 9 LEU A N 18
ATOM 31871 C CA . LEU A 1 9 ? 5.766 8.423 3.707 1.00 0.00 9 LEU A CA 18
ATOM 31872 C C . LEU A 1 9 ? 5.767 6.914 3.924 1.00 0.00 9 LEU A C 18
ATOM 31873 O O . LEU A 1 9 ? 6.445 6.405 4.817 1.00 0.00 9 LEU A O 18
ATOM 31889 N N . ARG A 1 10 ? 5.004 6.202 3.101 1.00 0.00 10 ARG A N 18
ATOM 31890 C CA . ARG A 1 10 ? 4.917 4.751 3.202 1.00 0.00 10 ARG A CA 18
ATOM 31891 C C . ARG A 1 10 ? 5.000 4.104 1.822 1.00 0.00 10 ARG A C 18
ATOM 31892 O O . ARG A 1 10 ? 4.645 4.718 0.817 1.00 0.00 10 ARG A O 18
ATOM 31913 N N . GLU A 1 11 ? 5.471 2.861 1.784 1.00 0.00 11 GLU A N 18
ATOM 31914 C CA . GLU A 1 11 ? 5.602 2.133 0.528 1.00 0.00 11 GLU A CA 18
ATOM 31915 C C . GLU A 1 11 ? 5.647 0.627 0.774 1.00 0.00 11 GLU A C 18
ATOM 31916 O O . GLU A 1 11 ? 6.178 0.168 1.784 1.00 0.00 11 GLU A O 18
ATOM 31928 N N . GLY A 1 12 ? 5.085 -0.136 -0.158 1.00 0.00 12 GLY A N 18
ATOM 31929 C CA . GLY A 1 12 ? 5.070 -1.581 -0.024 1.00 0.00 12 GLY A CA 18
ATOM 31930 C C . GLY A 1 12 ? 3.829 -2.207 -0.628 1.00 0.00 12 GLY A C 18
ATOM 31931 O O . GLY A 1 12 ? 2.804 -1.542 -0.784 1.00 0.00 12 GLY A O 18
ATOM 31935 N N . TRP A 1 13 ? 3.919 -3.487 -0.968 1.00 0.00 13 TRP A N 18
ATOM 31936 C CA . TRP A 1 13 ? 2.794 -4.203 -1.559 1.00 0.00 13 TRP A CA 18
ATOM 31937 C C . TRP A 1 13 ? 1.609 -4.240 -0.601 1.00 0.00 13 TRP A C 18
ATOM 31938 O O . TRP A 1 13 ? 1.749 -4.627 0.560 1.00 0.00 13 TRP A O 18
ATOM 31959 N N . VAL A 1 14 ? 0.442 -3.837 -1.093 1.00 0.00 14 VAL A N 18
ATOM 31960 C CA . VAL A 1 14 ? -0.768 -3.826 -0.280 1.00 0.00 14 VAL A CA 18
ATOM 31961 C C . VAL A 1 14 ? -1.991 -4.200 -1.110 1.00 0.00 14 VAL A C 18
ATOM 31962 O O . VAL A 1 14 ? -2.072 -3.880 -2.296 1.00 0.00 14 VAL A O 18
ATOM 31975 N N . VAL A 1 15 ? -2.943 -4.880 -0.479 1.00 0.00 15 VAL A N 18
ATOM 31976 C CA . VAL A 1 15 ? -4.164 -5.297 -1.158 1.00 0.00 15 VAL A CA 18
ATOM 31977 C C . VAL A 1 15 ? -5.383 -4.585 -0.583 1.00 0.00 15 VAL A C 18
ATOM 31978 O O . VAL A 1 15 ? -5.436 -4.286 0.611 1.00 0.00 15 VAL A O 18
ATOM 31991 N N . HIS A 1 16 ? -6.363 -4.316 -1.440 1.00 0.00 16 HIS A N 18
ATOM 31992 C CA . HIS A 1 16 ? -7.584 -3.639 -1.017 1.00 0.00 16 HIS A CA 18
ATOM 31993 C C . HIS A 1 16 ? -8.759 -4.031 -1.907 1.00 0.00 16 HIS A C 18
ATOM 31994 O O . HIS A 1 16 ? -8.571 -4.580 -2.993 1.00 0.00 16 HIS A O 18
ATOM 32009 N N . TYR A 1 17 ? -9.970 -3.747 -1.440 1.00 0.00 17 TYR A N 18
ATOM 32010 C CA . TYR A 1 17 ? -11.175 -4.073 -2.193 1.00 0.00 17 TYR A CA 18
ATOM 32011 C C . TYR A 1 17 ? -12.372 -3.280 -1.675 1.00 0.00 17 TYR A C 18
ATOM 32012 O O . TYR A 1 17 ? -12.370 -2.802 -0.541 1.00 0.00 17 TYR A O 18
ATOM 32030 N N . SER A 1 18 ? -13.393 -3.146 -2.515 1.00 0.00 18 SER A N 18
ATOM 32031 C CA . SER A 1 18 ? -14.596 -2.410 -2.145 1.00 0.00 18 SER A CA 18
ATOM 32032 C C . SER A 1 18 ? -15.722 -3.365 -1.764 1.00 0.00 18 SER A C 18
ATOM 32033 O O . SER A 1 18 ? -15.531 -4.580 -1.715 1.00 0.00 18 SER A O 18
ATOM 32041 N N . ASN A 1 19 ? -16.898 -2.807 -1.495 1.00 0.00 19 ASN A N 18
ATOM 32042 C CA . ASN A 1 19 ? -18.056 -3.608 -1.117 1.00 0.00 19 ASN A CA 18
ATOM 32043 C C . ASN A 1 19 ? -19.060 -3.688 -2.263 1.00 0.00 19 ASN A C 18
ATOM 32044 O O . ASN A 1 19 ? -20.268 -3.582 -2.053 1.00 0.00 19 ASN A O 18
ATOM 32055 N N . LYS A 1 20 ? -18.551 -3.875 -3.476 1.00 0.00 20 LYS A N 18
ATOM 32056 C CA . LYS A 1 20 ? -19.401 -3.971 -4.656 1.00 0.00 20 LYS A CA 18
ATOM 32057 C C . LYS A 1 20 ? -19.005 -5.167 -5.517 1.00 0.00 20 LYS A C 18
ATOM 32058 O O . LYS A 1 20 ? -19.856 -5.948 -5.941 1.00 0.00 20 LYS A O 18
ATOM 32077 N N . ASP A 1 21 ? -17.708 -5.304 -5.769 1.00 0.00 21 ASP A N 18
ATOM 32078 C CA . ASP A 1 21 ? -17.198 -6.406 -6.577 1.00 0.00 21 ASP A CA 18
ATOM 32079 C C . ASP A 1 21 ? -16.046 -7.112 -5.868 1.00 0.00 21 ASP A C 18
ATOM 32080 O O . ASP A 1 21 ? -15.536 -8.125 -6.347 1.00 0.00 21 ASP A O 18
ATOM 32089 N N . THR A 1 22 ? -15.639 -6.568 -4.725 1.00 0.00 22 THR A N 18
ATOM 32090 C CA . THR A 1 22 ? -14.546 -7.144 -3.952 1.00 0.00 22 THR A CA 18
ATOM 32091 C C . THR A 1 22 ? -13.442 -7.664 -4.864 1.00 0.00 22 THR A C 18
ATOM 32092 O O . THR A 1 22 ? -13.019 -8.816 -4.750 1.00 0.00 22 THR A O 18
ATOM 32103 N N . LEU A 1 23 ? -12.977 -6.810 -5.769 1.00 0.00 23 LEU A N 18
ATOM 32104 C CA . LEU A 1 23 ? -11.919 -7.184 -6.702 1.00 0.00 23 LEU A CA 18
ATOM 32105 C C . LEU A 1 23 ? -10.543 -6.958 -6.084 1.00 0.00 23 LEU A C 18
ATOM 32106 O O . LEU A 1 23 ? -9.708 -6.251 -6.647 1.00 0.00 23 LEU A O 18
ATOM 32122 N N . ARG A 1 24 ? -10.314 -7.566 -4.924 1.00 0.00 24 ARG A N 18
ATOM 32123 C CA . ARG A 1 24 ? -9.039 -7.432 -4.230 1.00 0.00 24 ARG A CA 18
ATOM 32124 C C . ARG A 1 24 ? -7.912 -7.138 -5.216 1.00 0.00 24 ARG A C 18
ATOM 32125 O O . ARG A 1 24 ? -7.540 -7.990 -6.023 1.00 0.00 24 ARG A O 18
ATOM 32146 N N . LYS A 1 25 ? -7.372 -5.926 -5.145 1.00 0.00 25 LYS A N 18
ATOM 32147 C CA . LYS A 1 25 ? -6.287 -5.518 -6.029 1.00 0.00 25 LYS A CA 18
ATOM 32148 C C . LYS A 1 25 ? -4.961 -5.471 -5.278 1.00 0.00 25 LYS A C 18
ATOM 32149 O O . LYS A 1 25 ? -4.864 -4.869 -4.208 1.00 0.00 25 LYS A O 18
ATOM 32168 N N . ARG A 1 26 ? -3.942 -6.108 -5.845 1.00 0.00 26 ARG A N 18
ATOM 32169 C CA . ARG A 1 26 ? -2.621 -6.138 -5.227 1.00 0.00 26 ARG A CA 18
ATOM 32170 C C . ARG A 1 26 ? -1.619 -5.333 -6.049 1.00 0.00 26 ARG A C 18
ATOM 32171 O O . ARG A 1 26 ? -1.468 -5.551 -7.252 1.00 0.00 26 ARG A O 18
ATOM 32192 N N . HIS A 1 27 ? -0.936 -4.401 -5.391 1.00 0.00 27 HIS A N 18
ATOM 32193 C CA . HIS A 1 27 ? 0.053 -3.563 -6.061 1.00 0.00 27 HIS A CA 18
ATOM 32194 C C . HIS A 1 27 ? 0.865 -2.764 -5.045 1.00 0.00 27 HIS A C 18
ATOM 32195 O O . HIS A 1 27 ? 0.409 -2.516 -3.928 1.00 0.00 27 HIS A O 18
ATOM 32210 N N . TYR A 1 28 ? 2.068 -2.365 -5.440 1.00 0.00 28 TYR A N 18
ATOM 32211 C CA . TYR A 1 28 ? 2.945 -1.598 -4.563 1.00 0.00 28 TYR A CA 18
ATOM 32212 C C . TYR A 1 28 ? 2.320 -0.251 -4.212 1.00 0.00 28 TYR A C 18
ATOM 32213 O O . TYR A 1 28 ? 2.499 0.735 -4.927 1.00 0.00 28 TYR A O 18
ATOM 32231 N N . TRP A 1 29 ? 1.587 -0.218 -3.105 1.00 0.00 29 TRP A N 18
ATOM 32232 C CA . TRP A 1 29 ? 0.935 1.008 -2.657 1.00 0.00 29 TRP A CA 18
ATOM 32233 C C . TRP A 1 29 ? 1.966 2.062 -2.268 1.00 0.00 29 TRP A C 18
ATOM 32234 O O . TRP A 1 29 ? 3.089 1.733 -1.884 1.00 0.00 29 TRP A O 18
ATOM 32255 N N . ARG A 1 30 ? 1.578 3.329 -2.369 1.00 0.00 30 ARG A N 18
ATOM 32256 C CA . ARG A 1 30 ? 2.470 4.430 -2.028 1.00 0.00 30 ARG A CA 18
ATOM 32257 C C . ARG A 1 30 ? 1.696 5.578 -1.387 1.00 0.00 30 ARG A C 18
ATOM 32258 O O . ARG A 1 30 ? 0.731 6.086 -1.959 1.00 0.00 30 ARG A O 18
ATOM 32279 N N . LEU A 1 31 ? 2.125 5.982 -0.196 1.00 0.00 31 LEU A N 18
ATOM 32280 C CA . LEU A 1 31 ? 1.472 7.070 0.524 1.00 0.00 31 LEU A CA 18
ATOM 32281 C C . LEU A 1 31 ? 2.382 8.290 0.608 1.00 0.00 31 LEU A C 18
ATOM 32282 O O . LEU A 1 31 ? 3.598 8.161 0.753 1.00 0.00 31 LEU A O 18
ATOM 32298 N N . ASP A 1 32 ? 1.786 9.474 0.519 1.00 0.00 32 ASP A N 18
ATOM 32299 C CA . ASP A 1 32 ? 2.543 10.719 0.589 1.00 0.00 32 ASP A CA 18
ATOM 32300 C C . ASP A 1 32 ? 1.855 11.722 1.509 1.00 0.00 32 ASP A C 18
ATOM 32301 O O . ASP A 1 32 ? 0.866 11.398 2.168 1.00 0.00 32 ASP A O 18
ATOM 32310 N N . CYS A 1 33 ? 2.385 12.939 1.550 1.00 0.00 33 CYS A N 18
ATOM 32311 C CA . CYS A 1 33 ? 1.823 13.990 2.392 1.00 0.00 33 CYS A CA 18
ATOM 32312 C C . CYS A 1 33 ? 0.698 14.722 1.669 1.00 0.00 33 CYS A C 18
ATOM 32313 O O . CYS A 1 33 ? 0.257 15.787 2.101 1.00 0.00 33 CYS A O 18
ATOM 32321 N N . LYS A 1 34 ? 0.238 14.145 0.564 1.00 0.00 34 LYS A N 18
ATOM 32322 C CA . LYS A 1 34 ? -0.836 14.742 -0.222 1.00 0.00 34 LYS A CA 18
ATOM 32323 C C . LYS A 1 34 ? -1.869 13.692 -0.618 1.00 0.00 34 LYS A C 18
ATOM 32324 O O . LYS A 1 34 ? -3.070 13.886 -0.427 1.00 0.00 34 LYS A O 18
ATOM 32343 N N . CYS A 1 35 ? -1.394 12.580 -1.168 1.00 0.00 35 CYS A N 18
ATOM 32344 C CA . CYS A 1 35 ? -2.277 11.498 -1.590 1.00 0.00 35 CYS A CA 18
ATOM 32345 C C . CYS A 1 35 ? -1.549 10.158 -1.556 1.00 0.00 35 CYS A C 18
ATOM 32346 O O . CYS A 1 35 ? -0.346 10.100 -1.300 1.00 0.00 35 CYS A O 18
ATOM 32354 N N . ILE A 1 36 ? -2.287 9.084 -1.814 1.00 0.00 36 ILE A N 18
ATOM 32355 C CA . ILE A 1 36 ? -1.712 7.744 -1.812 1.00 0.00 36 ILE A CA 18
ATOM 32356 C C . ILE A 1 36 ? -1.661 7.166 -3.223 1.00 0.00 36 ILE A C 18
ATOM 32357 O O . ILE A 1 36 ? -2.664 6.673 -3.741 1.00 0.00 36 ILE A O 18
ATOM 32373 N N . THR A 1 37 ? -0.485 7.228 -3.839 1.00 0.00 37 THR A N 18
ATOM 32374 C CA . THR A 1 37 ? -0.302 6.710 -5.189 1.00 0.00 37 THR A CA 18
ATOM 32375 C C . THR A 1 37 ? -0.103 5.199 -5.176 1.00 0.00 37 THR A C 18
ATOM 32376 O O . THR A 1 37 ? 0.340 4.630 -4.178 1.00 0.00 37 THR A O 18
ATOM 32387 N N . LEU A 1 38 ? -0.433 4.554 -6.290 1.00 0.00 38 LEU A N 18
ATOM 32388 C CA . LEU A 1 38 ? -0.290 3.107 -6.407 1.00 0.00 38 LEU A CA 18
ATOM 32389 C C . LEU A 1 38 ? 0.563 2.741 -7.618 1.00 0.00 38 LEU A C 18
ATOM 32390 O O . LEU A 1 38 ? 0.702 3.529 -8.554 1.00 0.00 38 LEU A O 18
ATOM 32406 N N . PHE A 1 39 ? 1.129 1.539 -7.594 1.00 0.00 39 PHE A N 18
ATOM 32407 C CA . PHE A 1 39 ? 1.967 1.067 -8.691 1.00 0.00 39 PHE A CA 18
ATOM 32408 C C . PHE A 1 39 ? 1.720 -0.414 -8.965 1.00 0.00 39 PHE A C 18
ATOM 32409 O O . PHE A 1 39 ? 2.084 -1.273 -8.163 1.00 0.00 39 PHE A O 18
ATOM 32426 N N . GLN A 1 40 ? 1.099 -0.703 -10.104 1.00 0.00 40 GLN A N 18
ATOM 32427 C CA . GLN A 1 40 ? 0.802 -2.079 -10.484 1.00 0.00 40 GLN A CA 18
ATOM 32428 C C . GLN A 1 40 ? 1.898 -3.025 -10.003 1.00 0.00 40 GLN A C 18
ATOM 32429 O O . GLN A 1 40 ? 1.634 -3.969 -9.260 1.00 0.00 40 GLN A O 18
ATOM 32443 N N . ASN A 1 41 ? 3.128 -2.764 -10.433 1.00 0.00 41 ASN A N 18
ATOM 32444 C CA . ASN A 1 41 ? 4.264 -3.593 -10.047 1.00 0.00 41 ASN A CA 18
ATOM 32445 C C . ASN A 1 41 ? 5.467 -2.730 -9.680 1.00 0.00 41 ASN A C 18
ATOM 32446 O O . ASN A 1 41 ? 5.668 -1.654 -10.243 1.00 0.00 41 ASN A O 18
ATOM 32457 N N . ASN A 1 42 ? 6.265 -3.209 -8.731 1.00 0.00 42 ASN A N 18
ATOM 32458 C CA . ASN A 1 42 ? 7.449 -2.482 -8.288 1.00 0.00 42 ASN A CA 18
ATOM 32459 C C . ASN A 1 42 ? 8.301 -2.053 -9.479 1.00 0.00 42 ASN A C 18
ATOM 32460 O O . ASN A 1 42 ? 9.150 -1.168 -9.364 1.00 0.00 42 ASN A O 18
ATOM 32471 N N . THR A 1 43 ? 8.069 -2.686 -10.625 1.00 0.00 43 THR A N 18
ATOM 32472 C CA . THR A 1 43 ? 8.814 -2.371 -11.837 1.00 0.00 43 THR A CA 18
ATOM 32473 C C . THR A 1 43 ? 7.882 -1.907 -12.951 1.00 0.00 43 THR A C 18
ATOM 32474 O O . THR A 1 43 ? 8.062 -2.266 -14.115 1.00 0.00 43 THR A O 18
ATOM 32485 N N . THR A 1 44 ? 6.884 -1.107 -12.587 1.00 0.00 44 THR A N 18
ATOM 32486 C CA . THR A 1 44 ? 5.923 -0.595 -13.556 1.00 0.00 44 THR A CA 18
ATOM 32487 C C . THR A 1 44 ? 6.308 0.803 -14.026 1.00 0.00 44 THR A C 18
ATOM 32488 O O . THR A 1 44 ? 6.581 1.687 -13.215 1.00 0.00 44 THR A O 18
ATOM 32499 N N . ASN A 1 45 ? 6.327 0.996 -15.340 1.00 0.00 45 ASN A N 18
ATOM 32500 C CA . ASN A 1 45 ? 6.678 2.289 -15.918 1.00 0.00 45 ASN A CA 18
ATOM 32501 C C . ASN A 1 45 ? 5.956 3.422 -15.196 1.00 0.00 45 ASN A C 18
ATOM 32502 O O . ASN A 1 45 ? 6.567 4.182 -14.445 1.00 0.00 45 ASN A O 18
ATOM 32513 N N . ARG A 1 46 ? 4.652 3.527 -15.428 1.00 0.00 46 ARG A N 18
ATOM 32514 C CA . ARG A 1 46 ? 3.846 4.567 -14.800 1.00 0.00 46 ARG A CA 18
ATOM 32515 C C . ARG A 1 46 ? 2.944 3.978 -13.719 1.00 0.00 46 ARG A C 18
ATOM 32516 O O . ARG A 1 46 ? 2.718 2.769 -13.676 1.00 0.00 46 ARG A O 18
ATOM 32537 N N . TYR A 1 47 ? 2.432 4.841 -12.848 1.00 0.00 47 TYR A N 18
ATOM 32538 C CA . TYR A 1 47 ? 1.558 4.406 -11.766 1.00 0.00 47 TYR A CA 18
ATOM 32539 C C . TYR A 1 47 ? 0.318 3.707 -12.314 1.00 0.00 47 TYR A C 18
ATOM 32540 O O . TYR A 1 47 ? 0.113 3.643 -13.527 1.00 0.00 47 TYR A O 18
ATOM 32558 N N . TYR A 1 48 ? -0.506 3.185 -11.413 1.00 0.00 48 TYR A N 18
ATOM 32559 C CA . TYR A 1 48 ? -1.726 2.489 -11.805 1.00 0.00 48 TYR A CA 18
ATOM 32560 C C . TYR A 1 48 ? -2.963 3.260 -11.353 1.00 0.00 48 TYR A C 18
ATOM 32561 O O . TYR A 1 48 ? -3.902 3.458 -12.124 1.00 0.00 48 TYR A O 18
ATOM 32579 N N . LYS A 1 49 ? -2.955 3.693 -10.097 1.00 0.00 49 LYS A N 18
ATOM 32580 C CA . LYS A 1 49 ? -4.074 4.445 -9.540 1.00 0.00 49 LYS A CA 18
ATOM 32581 C C . LYS A 1 49 ? -3.602 5.382 -8.433 1.00 0.00 49 LYS A C 18
ATOM 32582 O O . LYS A 1 49 ? -2.569 5.148 -7.808 1.00 0.00 49 LYS A O 18
ATOM 32601 N N . GLU A 1 50 ? -4.367 6.443 -8.196 1.00 0.00 50 GLU A N 18
ATOM 32602 C CA . GLU A 1 50 ? -4.026 7.415 -7.163 1.00 0.00 50 GLU A CA 18
ATOM 32603 C C . GLU A 1 50 ? -5.217 7.674 -6.245 1.00 0.00 50 GLU A C 18
ATOM 32604 O O . GLU A 1 50 ? -6.293 8.063 -6.702 1.00 0.00 50 GLU A O 18
ATOM 32616 N N . ILE A 1 51 ? -5.017 7.455 -4.950 1.00 0.00 51 ILE A N 18
ATOM 32617 C CA . ILE A 1 51 ? -6.073 7.665 -3.968 1.00 0.00 51 ILE A CA 18
ATOM 32618 C C . ILE A 1 51 ? -5.878 8.982 -3.224 1.00 0.00 51 ILE A C 18
ATOM 32619 O O . ILE A 1 51 ? -5.092 9.080 -2.282 1.00 0.00 51 ILE A O 18
ATOM 32635 N N . PRO A 1 52 ? -6.612 10.019 -3.654 1.00 0.00 52 PRO A N 18
ATOM 32636 C CA . PRO A 1 52 ? -6.539 11.348 -3.041 1.00 0.00 52 PRO A CA 18
ATOM 32637 C C . PRO A 1 52 ? -7.144 11.375 -1.642 1.00 0.00 52 PRO A C 18
ATOM 32638 O O . PRO A 1 52 ? -8.257 10.894 -1.426 1.00 0.00 52 PRO A O 18
ATOM 32649 N N . LEU A 1 53 ? -6.405 11.941 -0.694 1.00 0.00 53 LEU A N 18
ATOM 32650 C CA . LEU A 1 53 ? -6.868 12.031 0.687 1.00 0.00 53 LEU A CA 18
ATOM 32651 C C . LEU A 1 53 ? -8.214 12.745 0.763 1.00 0.00 53 LEU A C 18
ATOM 32652 O O . LEU A 1 53 ? -9.026 12.469 1.646 1.00 0.00 53 LEU A O 18
ATOM 32668 N N . SER A 1 54 ? -8.444 13.665 -0.169 1.00 0.00 54 SER A N 18
ATOM 32669 C CA . SER A 1 54 ? -9.690 14.421 -0.206 1.00 0.00 54 SER A CA 18
ATOM 32670 C C . SER A 1 54 ? -10.882 13.492 -0.416 1.00 0.00 54 SER A C 18
ATOM 32671 O O . SER A 1 54 ? -11.965 13.724 0.121 1.00 0.00 54 SER A O 18
ATOM 32679 N N . GLU A 1 55 ? -10.674 12.441 -1.203 1.00 0.00 55 GLU A N 18
ATOM 32680 C CA . GLU A 1 55 ? -11.732 11.477 -1.485 1.00 0.00 55 GLU A CA 18
ATOM 32681 C C . GLU A 1 55 ? -12.131 10.721 -0.221 1.00 0.00 55 GLU A C 18
ATOM 32682 O O . GLU A 1 55 ? -13.315 10.504 0.037 1.00 0.00 55 GLU A O 18
ATOM 32694 N N . ILE A 1 56 ? -11.134 10.324 0.563 1.00 0.00 56 ILE A N 18
ATOM 32695 C CA . ILE A 1 56 ? -11.381 9.593 1.800 1.00 0.00 56 ILE A CA 18
ATOM 32696 C C . ILE A 1 56 ? -12.334 10.359 2.711 1.00 0.00 56 ILE A C 18
ATOM 32697 O O . ILE A 1 56 ? -12.109 11.531 3.018 1.00 0.00 56 ILE A O 18
ATOM 32713 N N . LEU A 1 57 ? -13.398 9.691 3.141 1.00 0.00 57 LEU A N 18
ATOM 32714 C CA . LEU A 1 57 ? -14.386 10.308 4.019 1.00 0.00 57 LEU A CA 18
ATOM 32715 C C . LEU A 1 57 ? -14.065 10.025 5.483 1.00 0.00 57 LEU A C 18
ATOM 32716 O O . LEU A 1 57 ? -14.111 10.923 6.325 1.00 0.00 57 LEU A O 18
ATOM 32732 N N . THR A 1 58 ? -13.736 8.772 5.780 1.00 0.00 58 THR A N 18
ATOM 32733 C CA . THR A 1 58 ? -13.406 8.371 7.142 1.00 0.00 58 THR A CA 18
ATOM 32734 C C . THR A 1 58 ? -12.620 7.065 7.155 1.00 0.00 58 THR A C 18
ATOM 32735 O O . THR A 1 58 ? -12.693 6.275 6.213 1.00 0.00 58 THR A O 18
ATOM 32746 N N . VAL A 1 59 ? -11.869 6.842 8.229 1.00 0.00 59 VAL A N 18
ATOM 32747 C CA . VAL A 1 59 ? -11.070 5.630 8.365 1.00 0.00 59 VAL A CA 18
ATOM 32748 C C . VAL A 1 59 ? -11.479 4.839 9.603 1.00 0.00 59 VAL A C 18
ATOM 32749 O O . VAL A 1 59 ? -11.522 5.376 10.708 1.00 0.00 59 VAL A O 18
ATOM 32762 N N . GLU A 1 60 ? -11.778 3.558 9.407 1.00 0.00 60 GLU A N 18
ATOM 32763 C CA . GLU A 1 60 ? -12.184 2.693 10.508 1.00 0.00 60 GLU A CA 18
ATOM 32764 C C . GLU A 1 60 ? -11.415 1.375 10.476 1.00 0.00 60 GLU A C 18
ATOM 32765 O O . GLU A 1 60 ? -10.709 1.079 9.512 1.00 0.00 60 GLU A O 18
ATOM 32777 N N . SER A 1 61 ? -11.557 0.588 11.538 1.00 0.00 61 SER A N 18
ATOM 32778 C CA . SER A 1 61 ? -10.873 -0.696 11.635 1.00 0.00 61 SER A CA 18
ATOM 32779 C C . SER A 1 61 ? -11.776 -1.830 11.161 1.00 0.00 61 SER A C 18
ATOM 32780 O O . SER A 1 61 ? -13.001 -1.732 11.229 1.00 0.00 61 SER A O 18
ATOM 32788 N N . ALA A 1 62 ? -11.162 -2.906 10.681 1.00 0.00 62 ALA A N 18
ATOM 32789 C CA . ALA A 1 62 ? -11.910 -4.060 10.197 1.00 0.00 62 ALA A CA 18
ATOM 32790 C C . ALA A 1 62 ? -12.931 -4.525 11.230 1.00 0.00 62 ALA A C 18
ATOM 32791 O O . ALA A 1 62 ? -12.567 -4.981 12.313 1.00 0.00 62 ALA A O 18
ATOM 32798 N N . GLN A 1 63 ? -14.209 -4.406 10.887 1.00 0.00 63 GLN A N 18
ATOM 32799 C CA . GLN A 1 63 ? -15.282 -4.813 11.786 1.00 0.00 63 GLN A CA 18
ATOM 32800 C C . GLN A 1 63 ? -16.343 -5.615 11.040 1.00 0.00 63 GLN A C 18
ATOM 32801 O O . GLN A 1 63 ? -16.991 -6.489 11.613 1.00 0.00 63 GLN A O 18
ATOM 32815 N N . ASN A 1 64 ? -16.515 -5.310 9.758 1.00 0.00 64 ASN A N 18
ATOM 32816 C CA . ASN A 1 64 ? -17.499 -6.002 8.933 1.00 0.00 64 ASN A CA 18
ATOM 32817 C C . ASN A 1 64 ? -16.846 -7.129 8.138 1.00 0.00 64 ASN A C 18
ATOM 32818 O O . ASN A 1 64 ? -15.854 -6.917 7.440 1.00 0.00 64 ASN A O 18
ATOM 32829 N N . PHE A 1 65 ? -17.409 -8.327 8.248 1.00 0.00 65 PHE A N 18
ATOM 32830 C CA . PHE A 1 65 ? -16.882 -9.488 7.541 1.00 0.00 65 PHE A CA 18
ATOM 32831 C C . PHE A 1 65 ? -17.996 -10.230 6.807 1.00 0.00 65 PHE A C 18
ATOM 32832 O O . PHE A 1 65 ? -18.072 -11.458 6.850 1.00 0.00 65 PHE A O 18
ATOM 32849 N N . SER A 1 66 ? -18.858 -9.475 6.134 1.00 0.00 66 SER A N 18
ATOM 32850 C CA . SER A 1 66 ? -19.971 -10.059 5.395 1.00 0.00 66 SER A CA 18
ATOM 32851 C C . SER A 1 66 ? -19.594 -10.282 3.933 1.00 0.00 66 SER A C 18
ATOM 32852 O O . SER A 1 66 ? -20.103 -11.194 3.281 1.00 0.00 66 SER A O 18
ATOM 32860 N N . LEU A 1 67 ? -18.699 -9.442 3.425 1.00 0.00 67 LEU A N 18
ATOM 32861 C CA . LEU A 1 67 ? -18.253 -9.546 2.040 1.00 0.00 67 LEU A CA 18
ATOM 32862 C C . LEU A 1 67 ? -17.499 -10.852 1.807 1.00 0.00 67 LEU A C 18
ATOM 32863 O O . LEU A 1 67 ? -17.955 -11.720 1.062 1.00 0.00 67 LEU A O 18
ATOM 32879 N N . VAL A 1 68 ? -16.345 -10.986 2.452 1.00 0.00 68 VAL A N 18
ATOM 32880 C CA . VAL A 1 68 ? -15.529 -12.188 2.318 1.00 0.00 68 VAL A CA 18
ATOM 32881 C C . VAL A 1 68 ? -16.037 -13.300 3.228 1.00 0.00 68 VAL A C 18
ATOM 32882 O O . VAL A 1 68 ? -16.568 -13.056 4.312 1.00 0.00 68 VAL A O 18
ATOM 32895 N N . PRO A 1 69 ? -15.870 -14.553 2.780 1.00 0.00 69 PRO A N 18
ATOM 32896 C CA . PRO A 1 69 ? -16.304 -15.730 3.540 1.00 0.00 69 PRO A CA 18
ATOM 32897 C C . PRO A 1 69 ? -15.457 -15.959 4.788 1.00 0.00 69 PRO A C 18
ATOM 32898 O O . PRO A 1 69 ? -14.406 -15.345 4.975 1.00 0.00 69 PRO A O 18
ATOM 32909 N N . PRO A 1 70 ? -15.923 -16.863 5.662 1.00 0.00 70 PRO A N 18
ATOM 32910 C CA . PRO A 1 70 ? -15.223 -17.194 6.907 1.00 0.00 70 PRO A CA 18
ATOM 32911 C C . PRO A 1 70 ? -13.927 -17.958 6.658 1.00 0.00 70 PRO A C 18
ATOM 32912 O O . PRO A 1 70 ? -13.946 -19.147 6.343 1.00 0.00 70 PRO A O 18
ATOM 32923 N N . GLY A 1 71 ? -12.800 -17.266 6.801 1.00 0.00 71 GLY A N 18
ATOM 32924 C CA . GLY A 1 71 ? -11.511 -17.896 6.588 1.00 0.00 71 GLY A CA 18
ATOM 32925 C C . GLY A 1 71 ? -10.645 -17.129 5.608 1.00 0.00 71 GLY A C 18
ATOM 32926 O O . GLY A 1 71 ? -9.417 -17.161 5.694 1.00 0.00 71 GLY A O 18
ATOM 32930 N N . THR A 1 72 ? -11.286 -16.437 4.671 1.00 0.00 72 THR A N 18
ATOM 32931 C CA . THR A 1 72 ? -10.567 -15.660 3.669 1.00 0.00 72 THR A CA 18
ATOM 32932 C C . THR A 1 72 ? -9.878 -14.454 4.297 1.00 0.00 72 THR A C 18
ATOM 32933 O O . THR A 1 72 ? -10.529 -13.598 4.894 1.00 0.00 72 THR A O 18
ATOM 32944 N N . ASN A 1 73 ? -8.558 -14.394 4.158 1.00 0.00 73 ASN A N 18
ATOM 32945 C CA . ASN A 1 73 ? -7.781 -13.292 4.713 1.00 0.00 73 ASN A CA 18
ATOM 32946 C C . ASN A 1 73 ? -8.576 -11.990 4.671 1.00 0.00 73 ASN A C 18
ATOM 32947 O O . ASN A 1 73 ? -8.740 -11.368 3.622 1.00 0.00 73 ASN A O 18
ATOM 32958 N N . PRO A 1 74 ? -9.082 -11.568 5.839 1.00 0.00 74 PRO A N 18
ATOM 32959 C CA . PRO A 1 74 ? -9.867 -10.336 5.963 1.00 0.00 74 PRO A CA 18
ATOM 32960 C C . PRO A 1 74 ? -9.017 -9.085 5.766 1.00 0.00 74 PRO A C 18
ATOM 32961 O O . PRO A 1 74 ? -7.889 -9.159 5.279 1.00 0.00 74 PRO A O 18
ATOM 32972 N N . HIS A 1 75 ? -9.567 -7.936 6.148 1.00 0.00 75 HIS A N 18
ATOM 32973 C CA . HIS A 1 75 ? -8.858 -6.669 6.015 1.00 0.00 75 HIS A CA 18
ATOM 32974 C C . HIS A 1 75 ? -8.473 -6.115 7.383 1.00 0.00 75 HIS A C 18
ATOM 32975 O O . HIS A 1 75 ? -8.921 -6.616 8.415 1.00 0.00 75 HIS A O 18
ATOM 32990 N N . CYS A 1 76 ? -7.639 -5.080 7.384 1.00 0.00 76 CYS A N 18
ATOM 32991 C CA . CYS A 1 76 ? -7.192 -4.460 8.626 1.00 0.00 76 CYS A CA 18
ATOM 32992 C C . CYS A 1 76 ? -7.981 -3.186 8.912 1.00 0.00 76 CYS A C 18
ATOM 32993 O O . CYS A 1 76 ? -8.518 -3.009 10.006 1.00 0.00 76 CYS A O 18
ATOM 33001 N N . PHE A 1 77 ? -8.046 -2.302 7.922 1.00 0.00 77 PHE A N 18
ATOM 33002 C CA . PHE A 1 77 ? -8.768 -1.043 8.068 1.00 0.00 77 PHE A CA 18
ATOM 33003 C C . PHE A 1 77 ? -9.563 -0.722 6.806 1.00 0.00 77 PHE A C 18
ATOM 33004 O O . PHE A 1 77 ? -9.218 -1.170 5.713 1.00 0.00 77 PHE A O 18
ATOM 33021 N N . GLU A 1 78 ? -10.628 0.057 6.966 1.00 0.00 78 GLU A N 18
ATOM 33022 C CA . GLU A 1 78 ? -11.472 0.437 5.840 1.00 0.00 78 GLU A CA 18
ATOM 33023 C C . GLU A 1 78 ? -11.399 1.940 5.587 1.00 0.00 78 GLU A C 18
ATOM 33024 O O . GLU A 1 78 ? -11.417 2.739 6.524 1.00 0.00 78 GLU A O 18
ATOM 33036 N N . ILE A 1 79 ? -11.315 2.317 4.316 1.00 0.00 79 ILE A N 18
ATOM 33037 C CA . ILE A 1 79 ? -11.239 3.723 3.940 1.00 0.00 79 ILE A CA 18
ATOM 33038 C C . ILE A 1 79 ? -12.520 4.177 3.248 1.00 0.00 79 ILE A C 18
ATOM 33039 O O . ILE A 1 79 ? -12.574 4.281 2.023 1.00 0.00 79 ILE A O 18
ATOM 33055 N N . VAL A 1 80 ? -13.551 4.449 4.043 1.00 0.00 80 VAL A N 18
ATOM 33056 C CA . VAL A 1 80 ? -14.831 4.895 3.508 1.00 0.00 80 VAL A CA 18
ATOM 33057 C C . VAL A 1 80 ? -14.646 6.052 2.532 1.00 0.00 80 VAL A C 18
ATOM 33058 O O . VAL A 1 80 ? -14.365 7.181 2.935 1.00 0.00 80 VAL A O 18
ATOM 33071 N N . THR A 1 81 ? -14.807 5.764 1.244 1.00 0.00 81 THR A N 18
ATOM 33072 C CA . THR A 1 81 ? -14.657 6.779 0.209 1.00 0.00 81 THR A CA 18
ATOM 33073 C C . THR A 1 81 ? -16.015 7.243 -0.307 1.00 0.00 81 THR A C 18
ATOM 33074 O O . THR A 1 81 ? -17.055 6.733 0.109 1.00 0.00 81 THR A O 18
ATOM 33085 N N . ALA A 1 82 ? -15.997 8.212 -1.216 1.00 0.00 82 ALA A N 18
ATOM 33086 C CA . ALA A 1 82 ? -17.228 8.743 -1.790 1.00 0.00 82 ALA A CA 18
ATOM 33087 C C . ALA A 1 82 ? -17.722 7.864 -2.935 1.00 0.00 82 ALA A C 18
ATOM 33088 O O . ALA A 1 82 ? -18.494 8.310 -3.783 1.00 0.00 82 ALA A O 18
ATOM 33095 N N . ASN A 1 83 ? -17.272 6.614 -2.952 1.00 0.00 83 ASN A N 18
ATOM 33096 C CA . ASN A 1 83 ? -17.668 5.673 -3.993 1.00 0.00 83 ASN A CA 18
ATOM 33097 C C . ASN A 1 83 ? -18.034 4.319 -3.393 1.00 0.00 83 ASN A C 18
ATOM 33098 O O . ASN A 1 83 ? -18.953 3.649 -3.863 1.00 0.00 83 ASN A O 18
ATOM 33109 N N . ALA A 1 84 ? -17.310 3.924 -2.351 1.00 0.00 84 ALA A N 18
ATOM 33110 C CA . ALA A 1 84 ? -17.560 2.653 -1.684 1.00 0.00 84 ALA A CA 18
ATOM 33111 C C . ALA A 1 84 ? -16.649 2.479 -0.474 1.00 0.00 84 ALA A C 18
ATOM 33112 O O . ALA A 1 84 ? -15.722 3.262 -0.263 1.00 0.00 84 ALA A O 18
ATOM 33119 N N . THR A 1 85 ? -16.919 1.448 0.321 1.00 0.00 85 THR A N 18
ATOM 33120 C CA . THR A 1 85 ? -16.125 1.173 1.512 1.00 0.00 85 THR A CA 18
ATOM 33121 C C . THR A 1 85 ? -14.889 0.349 1.171 1.00 0.00 85 THR A C 18
ATOM 33122 O O . THR A 1 85 ? -14.996 -0.797 0.734 1.00 0.00 85 THR A O 18
ATOM 33133 N N . TYR A 1 86 ? -13.716 0.940 1.372 1.00 0.00 86 TYR A N 18
ATOM 33134 C CA . TYR A 1 86 ? -12.459 0.260 1.084 1.00 0.00 86 TYR A CA 18
ATOM 33135 C C . TYR A 1 86 ? -12.139 -0.773 2.159 1.00 0.00 86 TYR A C 18
ATOM 33136 O O . TYR A 1 86 ? -12.530 -0.623 3.317 1.00 0.00 86 TYR A O 18
ATOM 33154 N N . PHE A 1 87 ? -11.423 -1.823 1.768 1.00 0.00 87 PHE A N 18
ATOM 33155 C CA . PHE A 1 87 ? -11.050 -2.882 2.697 1.00 0.00 87 PHE A CA 18
ATOM 33156 C C . PHE A 1 87 ? -9.582 -3.264 2.526 1.00 0.00 87 PHE A C 18
ATOM 33157 O O . PHE A 1 87 ? -9.257 -4.233 1.841 1.00 0.00 87 PHE A O 18
ATOM 33174 N N . VAL A 1 88 ? -8.699 -2.492 3.153 1.00 0.00 88 VAL A N 18
ATOM 33175 C CA . VAL A 1 88 ? -7.266 -2.748 3.072 1.00 0.00 88 VAL A CA 18
ATOM 33176 C C . VAL A 1 88 ? -6.789 -3.582 4.255 1.00 0.00 88 VAL A C 18
ATOM 33177 O O . VAL A 1 88 ? -7.196 -3.354 5.393 1.00 0.00 88 VAL A O 18
ATOM 33190 N N . GLY A 1 89 ? -5.920 -4.550 3.978 1.00 0.00 89 GLY A N 18
ATOM 33191 C CA . GLY A 1 89 ? -5.400 -5.404 5.030 1.00 0.00 89 GLY A CA 18
ATOM 33192 C C . GLY A 1 89 ? -4.449 -6.460 4.503 1.00 0.00 89 GLY A C 18
ATOM 33193 O O . GLY A 1 89 ? -3.337 -6.146 4.080 1.00 0.00 89 GLY A O 18
ATOM 33197 N N . GLU A 1 90 ? -4.886 -7.715 4.530 1.00 0.00 90 GLU A N 18
ATOM 33198 C CA . GLU A 1 90 ? -4.064 -8.820 4.053 1.00 0.00 90 GLU A CA 18
ATOM 33199 C C . GLU A 1 90 ? -4.484 -9.245 2.649 1.00 0.00 90 GLU A C 18
ATOM 33200 O O . GLU A 1 90 ? -5.560 -8.883 2.176 1.00 0.00 90 GLU A O 18
ATOM 33212 N N . MET A 1 91 ? -3.625 -10.014 1.988 1.00 0.00 91 MET A N 18
ATOM 33213 C CA . MET A 1 91 ? -3.907 -10.489 0.638 1.00 0.00 91 MET A CA 18
ATOM 33214 C C . MET A 1 91 ? -4.406 -11.930 0.662 1.00 0.00 91 MET A C 18
ATOM 33215 O O . MET A 1 91 ? -4.114 -12.698 1.578 1.00 0.00 91 MET A O 18
ATOM 33229 N N . PRO A 1 92 ? -5.177 -12.307 -0.369 1.00 0.00 92 PRO A N 18
ATOM 33230 C CA . PRO A 1 92 ? -5.732 -13.659 -0.489 1.00 0.00 92 PRO A CA 18
ATOM 33231 C C . PRO A 1 92 ? -4.659 -14.702 -0.782 1.00 0.00 92 PRO A C 18
ATOM 33232 O O . PRO A 1 92 ? -3.697 -14.433 -1.500 1.00 0.00 92 PRO A O 18
ATOM 33243 N N . GLY A 1 93 ? -4.832 -15.896 -0.222 1.00 0.00 93 GLY A N 18
ATOM 33244 C CA . GLY A 1 93 ? -3.871 -16.962 -0.435 1.00 0.00 93 GLY A CA 18
ATOM 33245 C C . GLY A 1 93 ? -4.411 -18.319 -0.029 1.00 0.00 93 GLY A C 18
ATOM 33246 O O . GLY A 1 93 ? -5.537 -18.675 -0.373 1.00 0.00 93 GLY A O 18
ATOM 33250 N N . GLY A 1 94 ? -3.604 -19.080 0.705 1.00 0.00 94 GLY A N 18
ATOM 33251 C CA . GLY A 1 94 ? -4.023 -20.397 1.144 1.00 0.00 94 GLY A CA 18
ATOM 33252 C C . GLY A 1 94 ? -3.214 -20.900 2.324 1.00 0.00 94 GLY A C 18
ATOM 33253 O O . GLY A 1 94 ? -2.568 -21.945 2.243 1.00 0.00 94 GLY A O 18
ATOM 33257 N N . THR A 1 95 ? -3.248 -20.154 3.424 1.00 0.00 95 THR A N 18
ATOM 33258 C CA . THR A 1 95 ? -2.510 -20.528 4.624 1.00 0.00 95 THR A CA 18
ATOM 33259 C C . THR A 1 95 ? -3.320 -20.233 5.881 1.00 0.00 95 THR A C 18
ATOM 33260 O O . THR A 1 95 ? -4.119 -19.297 5.929 1.00 0.00 95 THR A O 18
ATOM 33271 N N . PRO A 1 96 ? -3.112 -21.050 6.925 1.00 0.00 96 PRO A N 18
ATOM 33272 C CA . PRO A 1 96 ? -3.813 -20.895 8.203 1.00 0.00 96 PRO A CA 18
ATOM 33273 C C . PRO A 1 96 ? -3.367 -19.650 8.962 1.00 0.00 96 PRO A C 18
ATOM 33274 O O . PRO A 1 96 ? -3.816 -19.399 10.079 1.00 0.00 96 PRO A O 18
ATOM 33285 N N . GLY A 1 97 ? -2.481 -18.873 8.347 1.00 0.00 97 GLY A N 18
ATOM 33286 C CA . GLY A 1 97 ? -1.990 -17.663 8.980 1.00 0.00 97 GLY A CA 18
ATOM 33287 C C . GLY A 1 97 ? -1.103 -17.953 10.175 1.00 0.00 97 GLY A C 18
ATOM 33288 O O . GLY A 1 97 ? -1.594 -18.187 11.278 1.00 0.00 97 GLY A O 18
ATOM 33292 N N . GLY A 1 98 ? 0.208 -17.938 9.955 1.00 0.00 98 GLY A N 18
ATOM 33293 C CA . GLY A 1 98 ? 1.144 -18.205 11.032 1.00 0.00 98 GLY A CA 18
ATOM 33294 C C . GLY A 1 98 ? 1.911 -16.967 11.452 1.00 0.00 98 GLY A C 18
ATOM 33295 O O . GLY A 1 98 ? 2.141 -16.054 10.659 1.00 0.00 98 GLY A O 18
ATOM 33299 N N . PRO A 1 99 ? 2.321 -16.925 12.729 1.00 0.00 99 PRO A N 18
ATOM 33300 C CA . PRO A 1 99 ? 3.072 -15.795 13.282 1.00 0.00 99 PRO A CA 18
ATOM 33301 C C . PRO A 1 99 ? 4.488 -15.711 12.723 1.00 0.00 99 PRO A C 18
ATOM 33302 O O . PRO A 1 99 ? 5.001 -14.621 12.467 1.00 0.00 99 PRO A O 18
ATOM 33313 N N . SER A 1 100 ? 5.115 -16.868 12.535 1.00 0.00 100 SER A N 18
ATOM 33314 C CA . SER A 1 100 ? 6.474 -16.924 12.009 1.00 0.00 100 SER A CA 18
ATOM 33315 C C . SER A 1 100 ? 6.482 -16.700 10.500 1.00 0.00 100 SER A C 18
ATOM 33316 O O . SER A 1 100 ? 6.551 -17.650 9.721 1.00 0.00 100 SER A O 18
ATOM 33324 N N . GLY A 1 101 ? 6.411 -15.436 10.095 1.00 0.00 101 GLY A N 18
ATOM 33325 C CA . GLY A 1 101 ? 6.410 -15.108 8.681 1.00 0.00 101 GLY A CA 18
ATOM 33326 C C . GLY A 1 101 ? 6.283 -13.619 8.431 1.00 0.00 101 GLY A C 18
ATOM 33327 O O . GLY A 1 101 ? 7.122 -12.835 8.875 1.00 0.00 101 GLY A O 18
ATOM 33331 N N . GLN A 1 102 ? 5.233 -13.228 7.716 1.00 0.00 102 GLN A N 18
ATOM 33332 C CA . GLN A 1 102 ? 5.001 -11.822 7.406 1.00 0.00 102 GLN A CA 18
ATOM 33333 C C . GLN A 1 102 ? 3.509 -11.532 7.280 1.00 0.00 102 GLN A C 18
ATOM 33334 O O . GLN A 1 102 ? 2.696 -12.447 7.160 1.00 0.00 102 GLN A O 18
ATOM 33348 N N . GLY A 1 103 ? 3.156 -10.250 7.308 1.00 0.00 103 GLY A N 18
ATOM 33349 C CA . GLY A 1 103 ? 1.763 -9.861 7.196 1.00 0.00 103 GLY A CA 18
ATOM 33350 C C . GLY A 1 103 ? 1.130 -9.576 8.543 1.00 0.00 103 GLY A C 18
ATOM 33351 O O . GLY A 1 103 ? 0.052 -10.084 8.851 1.00 0.00 103 GLY A O 18
ATOM 33355 N N . ALA A 1 104 ? 1.803 -8.763 9.351 1.00 0.00 104 ALA A N 18
ATOM 33356 C CA . ALA A 1 104 ? 1.300 -8.411 10.673 1.00 0.00 104 ALA A CA 18
ATOM 33357 C C . ALA A 1 104 ? 1.439 -6.915 10.933 1.00 0.00 104 ALA A C 18
ATOM 33358 O O . ALA A 1 104 ? 0.453 -6.228 11.197 1.00 0.00 104 ALA A O 18
ATOM 33365 N N . GLU A 1 105 ? 2.670 -6.418 10.858 1.00 0.00 105 GLU A N 18
ATOM 33366 C CA . GLU A 1 105 ? 2.937 -5.003 11.088 1.00 0.00 105 GLU A CA 18
ATOM 33367 C C . GLU A 1 105 ? 2.709 -4.193 9.815 1.00 0.00 105 GLU A C 18
ATOM 33368 O O . GLU A 1 105 ? 2.235 -3.058 9.865 1.00 0.00 105 GLU A O 18
ATOM 33380 N N . ALA A 1 106 ? 3.050 -4.785 8.675 1.00 0.00 106 ALA A N 18
ATOM 33381 C CA . ALA A 1 106 ? 2.882 -4.120 7.388 1.00 0.00 106 ALA A CA 18
ATOM 33382 C C . ALA A 1 106 ? 1.594 -3.305 7.356 1.00 0.00 106 ALA A C 18
ATOM 33383 O O . ALA A 1 106 ? 1.624 -2.084 7.204 1.00 0.00 106 ALA A O 18
ATOM 33390 N N . ALA A 1 107 ? 0.463 -3.989 7.498 1.00 0.00 107 ALA A N 18
ATOM 33391 C CA . ALA A 1 107 ? -0.836 -3.328 7.487 1.00 0.00 107 ALA A CA 18
ATOM 33392 C C . ALA A 1 107 ? -0.951 -2.322 8.627 1.00 0.00 107 ALA A C 18
ATOM 33393 O O . ALA A 1 107 ? -1.464 -1.218 8.443 1.00 0.00 107 ALA A O 18
ATOM 33400 N N . ARG A 1 108 ? -0.470 -2.711 9.803 1.00 0.00 108 ARG A N 18
ATOM 33401 C CA . ARG A 1 108 ? -0.521 -1.843 10.974 1.00 0.00 108 ARG A CA 18
ATOM 33402 C C . ARG A 1 108 ? 0.033 -0.459 10.648 1.00 0.00 108 ARG A C 18
ATOM 33403 O O . ARG A 1 108 ? -0.652 0.550 10.814 1.00 0.00 108 ARG A O 18
ATOM 33424 N N . GLY A 1 109 ? 1.278 -0.419 10.184 1.00 0.00 109 GLY A N 18
ATOM 33425 C CA . GLY A 1 109 ? 1.903 0.846 9.844 1.00 0.00 109 GLY A CA 18
ATOM 33426 C C . GLY A 1 109 ? 1.031 1.700 8.945 1.00 0.00 109 GLY A C 18
ATOM 33427 O O . GLY A 1 109 ? 1.052 2.927 9.034 1.00 0.00 109 GLY A O 18
ATOM 33431 N N . TRP A 1 110 ? 0.265 1.050 8.077 1.00 0.00 110 TRP A N 18
ATOM 33432 C CA . TRP A 1 110 ? -0.617 1.759 7.157 1.00 0.00 110 TRP A CA 18
ATOM 33433 C C . TRP A 1 110 ? -1.780 2.402 7.904 1.00 0.00 110 TRP A C 18
ATOM 33434 O O . TRP A 1 110 ? -1.955 3.620 7.867 1.00 0.00 110 TRP A O 18
ATOM 33455 N N . GLU A 1 111 ? -2.572 1.577 8.582 1.00 0.00 111 GLU A N 18
ATOM 33456 C CA . GLU A 1 111 ? -3.719 2.068 9.337 1.00 0.00 111 GLU A CA 18
ATOM 33457 C C . GLU A 1 111 ? -3.403 3.407 9.996 1.00 0.00 111 GLU A C 18
ATOM 33458 O O . GLU A 1 111 ? -4.188 4.353 9.915 1.00 0.00 111 GLU A O 18
ATOM 33470 N N . THR A 1 112 ? -2.248 3.481 10.650 1.00 0.00 112 THR A N 18
ATOM 33471 C CA . THR A 1 112 ? -1.828 4.702 11.325 1.00 0.00 112 THR A CA 18
ATOM 33472 C C . THR A 1 112 ? -1.237 5.701 10.337 1.00 0.00 112 THR A C 18
ATOM 33473 O O . THR A 1 112 ? -1.621 6.871 10.317 1.00 0.00 112 THR A O 18
ATOM 33484 N N . ALA A 1 113 ? -0.302 5.233 9.517 1.00 0.00 113 ALA A N 18
ATOM 33485 C CA . ALA A 1 113 ? 0.340 6.086 8.524 1.00 0.00 113 ALA A CA 18
ATOM 33486 C C . ALA A 1 113 ? -0.696 6.841 7.697 1.00 0.00 113 ALA A C 18
ATOM 33487 O O . ALA A 1 113 ? -0.763 8.070 7.743 1.00 0.00 113 ALA A O 18
ATOM 33494 N N . ILE A 1 114 ? -1.500 6.099 6.944 1.00 0.00 114 ILE A N 18
ATOM 33495 C CA . ILE A 1 114 ? -2.532 6.700 6.108 1.00 0.00 114 ILE A CA 18
ATOM 33496 C C . ILE A 1 114 ? -3.309 7.766 6.874 1.00 0.00 114 ILE A C 18
ATOM 33497 O O . ILE A 1 114 ? -3.507 8.877 6.383 1.00 0.00 114 ILE A O 18
ATOM 33513 N N . ARG A 1 115 ? -3.744 7.419 8.081 1.00 0.00 115 ARG A N 18
ATOM 33514 C CA . ARG A 1 115 ? -4.499 8.346 8.916 1.00 0.00 115 ARG A CA 18
ATOM 33515 C C . ARG A 1 115 ? -3.678 9.597 9.218 1.00 0.00 115 ARG A C 18
ATOM 33516 O O . ARG A 1 115 ? -4.202 10.710 9.211 1.00 0.00 115 ARG A O 18
ATOM 33537 N N . GLN A 1 116 ? -2.390 9.403 9.483 1.00 0.00 116 GLN A N 18
ATOM 33538 C CA . GLN A 1 116 ? -1.499 10.516 9.789 1.00 0.00 116 GLN A CA 18
ATOM 33539 C C . GLN A 1 116 ? -1.393 11.470 8.605 1.00 0.00 116 GLN A C 18
ATOM 33540 O O . GLN A 1 116 ? -1.572 12.679 8.751 1.00 0.00 116 GLN A O 18
ATOM 33554 N N . ALA A 1 117 ? -1.100 10.919 7.431 1.00 0.00 117 ALA A N 18
ATOM 33555 C CA . ALA A 1 117 ? -0.973 11.722 6.221 1.00 0.00 117 ALA A CA 18
ATOM 33556 C C . ALA A 1 117 ? -2.283 12.427 5.889 1.00 0.00 117 ALA A C 18
ATOM 33557 O O . ALA A 1 117 ? -2.285 13.548 5.379 1.00 0.00 117 ALA A O 18
ATOM 33564 N N . LEU A 1 118 ? -3.397 11.763 6.180 1.00 0.00 118 LEU A N 18
ATOM 33565 C CA . LEU A 1 118 ? -4.715 12.327 5.911 1.00 0.00 118 LEU A CA 18
ATOM 33566 C C . LEU A 1 118 ? -5.043 13.441 6.900 1.00 0.00 118 LEU A C 18
ATOM 33567 O O . LEU A 1 118 ? -6.048 14.136 6.755 1.00 0.00 118 LEU A O 18
ATOM 33583 N N . MET A 1 119 ? -4.187 13.605 7.903 1.00 0.00 119 MET A N 18
ATOM 33584 C CA . MET A 1 119 ? -4.385 14.638 8.914 1.00 0.00 119 MET A CA 18
ATOM 33585 C C . MET A 1 119 ? -4.513 16.014 8.268 1.00 0.00 119 MET A C 18
ATOM 33586 O O . MET A 1 119 ? -5.131 16.918 8.830 1.00 0.00 119 MET A O 18
ATOM 33600 N N . SER A 1 120 ? -3.924 16.164 7.086 1.00 0.00 120 SER A N 18
ATOM 33601 C CA . SER A 1 120 ? -3.969 17.432 6.366 1.00 0.00 120 SER A CA 18
ATOM 33602 C C . SER A 1 120 ? -4.775 17.296 5.077 1.00 0.00 120 SER A C 18
ATOM 33603 O O . SER A 1 120 ? -4.643 18.107 4.162 1.00 0.00 120 SER A O 18
ATOM 33611 N N . GLY A 1 121 ? -5.609 16.263 5.014 1.00 0.00 121 GLY A N 18
ATOM 33612 C CA . GLY A 1 121 ? -6.424 16.038 3.834 1.00 0.00 121 GLY A CA 18
ATOM 33613 C C . GLY A 1 121 ? -7.374 17.187 3.559 1.00 0.00 121 GLY A C 18
ATOM 33614 O O . GLY A 1 121 ? -8.190 17.561 4.402 1.00 0.00 121 GLY A O 18
ATOM 33618 N N . PRO A 1 122 ? -7.274 17.767 2.354 1.00 0.00 122 PRO A N 18
ATOM 33619 C CA . PRO A 1 122 ? -8.124 18.888 1.942 1.00 0.00 122 PRO A CA 18
ATOM 33620 C C . PRO A 1 122 ? -9.574 18.469 1.729 1.00 0.00 122 PRO A C 18
ATOM 33621 O O . PRO A 1 122 ? -9.857 17.311 1.426 1.00 0.00 122 PRO A O 18
ATOM 33632 N N . SER A 1 123 ? -10.490 19.420 1.889 1.00 0.00 123 SER A N 18
ATOM 33633 C CA . SER A 1 123 ? -11.912 19.148 1.717 1.00 0.00 123 SER A CA 18
ATOM 33634 C C . SER A 1 123 ? -12.333 19.356 0.265 1.00 0.00 123 SER A C 18
ATOM 33635 O O . SER A 1 123 ? -11.554 19.842 -0.555 1.00 0.00 123 SER A O 18
ATOM 33643 N N . SER A 1 124 ? -13.572 18.986 -0.044 1.00 0.00 124 SER A N 18
ATOM 33644 C CA . SER A 1 124 ? -14.097 19.128 -1.397 1.00 0.00 124 SER A CA 18
ATOM 33645 C C . SER A 1 124 ? -15.252 20.124 -1.429 1.00 0.00 124 SER A C 18
ATOM 33646 O O . SER A 1 124 ? -16.330 19.859 -0.898 1.00 0.00 124 SER A O 18
ATOM 33654 N N . GLY A 1 125 ? -15.018 21.272 -2.057 1.00 0.00 125 GLY A N 18
ATOM 33655 C CA . GLY A 1 125 ? -16.047 22.291 -2.148 1.00 0.00 125 GLY A CA 18
ATOM 33656 C C . GLY A 1 125 ? -16.882 22.163 -3.407 1.00 0.00 125 GLY A C 18
ATOM 33657 O O . GLY A 1 125 ? -18.094 22.372 -3.380 1.00 0.00 125 GLY A O 18
ATOM 33661 N N . GLY A 1 1 ? 13.335 22.351 3.559 1.00 0.00 1 GLY A N 19
ATOM 33662 C CA . GLY A 1 1 ? 12.238 22.179 4.493 1.00 0.00 1 GLY A CA 19
ATOM 33663 C C . GLY A 1 1 ? 12.188 20.782 5.079 1.00 0.00 1 GLY A C 19
ATOM 33664 O O . GLY A 1 1 ? 13.098 19.980 4.868 1.00 0.00 1 GLY A O 19
ATOM 33668 N N . SER A 1 2 ? 11.123 20.489 5.818 1.00 0.00 2 SER A N 19
ATOM 33669 C CA . SER A 1 2 ? 10.961 19.181 6.441 1.00 0.00 2 SER A CA 19
ATOM 33670 C C . SER A 1 2 ? 11.333 18.066 5.468 1.00 0.00 2 SER A C 19
ATOM 33671 O O . SER A 1 2 ? 12.104 17.167 5.803 1.00 0.00 2 SER A O 19
ATOM 33679 N N . SER A 1 3 ? 10.779 18.133 4.262 1.00 0.00 3 SER A N 19
ATOM 33680 C CA . SER A 1 3 ? 11.049 17.128 3.240 1.00 0.00 3 SER A CA 19
ATOM 33681 C C . SER A 1 3 ? 12.550 16.923 3.062 1.00 0.00 3 SER A C 19
ATOM 33682 O O . SER A 1 3 ? 13.288 17.868 2.787 1.00 0.00 3 SER A O 19
ATOM 33690 N N . GLY A 1 4 ? 12.995 15.680 3.222 1.00 0.00 4 GLY A N 19
ATOM 33691 C CA . GLY A 1 4 ? 14.405 15.373 3.076 1.00 0.00 4 GLY A CA 19
ATOM 33692 C C . GLY A 1 4 ? 14.701 14.594 1.809 1.00 0.00 4 GLY A C 19
ATOM 33693 O O . GLY A 1 4 ? 14.522 15.103 0.703 1.00 0.00 4 GLY A O 19
ATOM 33697 N N . SER A 1 5 ? 15.156 13.355 1.970 1.00 0.00 5 SER A N 19
ATOM 33698 C CA . SER A 1 5 ? 15.482 12.506 0.831 1.00 0.00 5 SER A CA 19
ATOM 33699 C C . SER A 1 5 ? 14.424 11.424 0.639 1.00 0.00 5 SER A C 19
ATOM 33700 O O . SER A 1 5 ? 14.745 10.269 0.360 1.00 0.00 5 SER A O 19
ATOM 33708 N N . SER A 1 6 ? 13.160 11.807 0.790 1.00 0.00 6 SER A N 19
ATOM 33709 C CA . SER A 1 6 ? 12.053 10.870 0.638 1.00 0.00 6 SER A CA 19
ATOM 33710 C C . SER A 1 6 ? 10.775 11.599 0.235 1.00 0.00 6 SER A C 19
ATOM 33711 O O . SER A 1 6 ? 10.428 12.630 0.809 1.00 0.00 6 SER A O 19
ATOM 33719 N N . GLY A 1 7 ? 10.079 11.055 -0.759 1.00 0.00 7 GLY A N 19
ATOM 33720 C CA . GLY A 1 7 ? 8.848 11.666 -1.224 1.00 0.00 7 GLY A CA 19
ATOM 33721 C C . GLY A 1 7 ? 7.631 10.810 -0.933 1.00 0.00 7 GLY A C 19
ATOM 33722 O O . GLY A 1 7 ? 6.527 11.109 -1.392 1.00 0.00 7 GLY A O 19
ATOM 33726 N N . THR A 1 8 ? 7.830 9.740 -0.170 1.00 0.00 8 THR A N 19
ATOM 33727 C CA . THR A 1 8 ? 6.740 8.836 0.178 1.00 0.00 8 THR A CA 19
ATOM 33728 C C . THR A 1 8 ? 6.833 8.400 1.636 1.00 0.00 8 THR A C 19
ATOM 33729 O O . THR A 1 8 ? 7.875 7.924 2.087 1.00 0.00 8 THR A O 19
ATOM 33740 N N . LEU A 1 9 ? 5.737 8.565 2.368 1.00 0.00 9 LEU A N 19
ATOM 33741 C CA . LEU A 1 9 ? 5.694 8.187 3.776 1.00 0.00 9 LEU A CA 19
ATOM 33742 C C . LEU A 1 9 ? 5.714 6.670 3.934 1.00 0.00 9 LEU A C 19
ATOM 33743 O O . LEU A 1 9 ? 6.474 6.129 4.738 1.00 0.00 9 LEU A O 19
ATOM 33759 N N . ARG A 1 10 ? 4.875 5.988 3.160 1.00 0.00 10 ARG A N 19
ATOM 33760 C CA . ARG A 1 10 ? 4.797 4.533 3.213 1.00 0.00 10 ARG A CA 19
ATOM 33761 C C . ARG A 1 10 ? 4.750 3.940 1.808 1.00 0.00 10 ARG A C 19
ATOM 33762 O O . ARG A 1 10 ? 4.285 4.583 0.868 1.00 0.00 10 ARG A O 19
ATOM 33783 N N . GLU A 1 11 ? 5.235 2.709 1.675 1.00 0.00 11 GLU A N 19
ATOM 33784 C CA . GLU A 1 11 ? 5.249 2.031 0.384 1.00 0.00 11 GLU A CA 19
ATOM 33785 C C . GLU A 1 11 ? 5.480 0.533 0.560 1.00 0.00 11 GLU A C 19
ATOM 33786 O O . GLU A 1 11 ? 6.310 0.112 1.365 1.00 0.00 11 GLU A O 19
ATOM 33798 N N . GLY A 1 12 ? 4.739 -0.268 -0.200 1.00 0.00 12 GLY A N 19
ATOM 33799 C CA . GLY A 1 12 ? 4.877 -1.710 -0.113 1.00 0.00 12 GLY A CA 19
ATOM 33800 C C . GLY A 1 12 ? 3.684 -2.442 -0.695 1.00 0.00 12 GLY A C 19
ATOM 33801 O O . GLY A 1 12 ? 2.644 -1.839 -0.957 1.00 0.00 12 GLY A O 19
ATOM 33805 N N . TRP A 1 13 ? 3.835 -3.746 -0.900 1.00 0.00 13 TRP A N 19
ATOM 33806 C CA . TRP A 1 13 ? 2.762 -4.561 -1.457 1.00 0.00 13 TRP A CA 19
ATOM 33807 C C . TRP A 1 13 ? 1.539 -4.548 -0.546 1.00 0.00 13 TRP A C 19
ATOM 33808 O O . TRP A 1 13 ? 1.585 -5.049 0.577 1.00 0.00 13 TRP A O 19
ATOM 33829 N N . VAL A 1 14 ? 0.446 -3.972 -1.038 1.00 0.00 14 VAL A N 19
ATOM 33830 C CA . VAL A 1 14 ? -0.789 -3.895 -0.267 1.00 0.00 14 VAL A CA 19
ATOM 33831 C C . VAL A 1 14 ? -1.987 -4.325 -1.106 1.00 0.00 14 VAL A C 19
ATOM 33832 O O . VAL A 1 14 ? -1.980 -4.197 -2.331 1.00 0.00 14 VAL A O 19
ATOM 33845 N N . VAL A 1 15 ? -3.018 -4.835 -0.439 1.00 0.00 15 VAL A N 19
ATOM 33846 C CA . VAL A 1 15 ? -4.225 -5.283 -1.123 1.00 0.00 15 VAL A CA 19
ATOM 33847 C C . VAL A 1 15 ? -5.456 -4.548 -0.603 1.00 0.00 15 VAL A C 19
ATOM 33848 O O . VAL A 1 15 ? -5.572 -4.280 0.593 1.00 0.00 15 VAL A O 19
ATOM 33861 N N . HIS A 1 16 ? -6.372 -4.225 -1.510 1.00 0.00 16 HIS A N 19
ATOM 33862 C CA . HIS A 1 16 ? -7.596 -3.522 -1.142 1.00 0.00 16 HIS A CA 19
ATOM 33863 C C . HIS A 1 16 ? -8.781 -4.032 -1.956 1.00 0.00 16 HIS A C 19
ATOM 33864 O O . HIS A 1 16 ? -8.605 -4.685 -2.986 1.00 0.00 16 HIS A O 19
ATOM 33879 N N . TYR A 1 17 ? -9.988 -3.732 -1.488 1.00 0.00 17 TYR A N 19
ATOM 33880 C CA . TYR A 1 17 ? -11.202 -4.163 -2.171 1.00 0.00 17 TYR A CA 19
ATOM 33881 C C . TYR A 1 17 ? -12.429 -3.462 -1.595 1.00 0.00 17 TYR A C 19
ATOM 33882 O O . TYR A 1 17 ? -12.499 -3.195 -0.396 1.00 0.00 17 TYR A O 19
ATOM 33900 N N . SER A 1 18 ? -13.394 -3.168 -2.460 1.00 0.00 18 SER A N 19
ATOM 33901 C CA . SER A 1 18 ? -14.618 -2.496 -2.040 1.00 0.00 18 SER A CA 19
ATOM 33902 C C . SER A 1 18 ? -15.697 -3.510 -1.675 1.00 0.00 18 SER A C 19
ATOM 33903 O O . SER A 1 18 ? -15.468 -4.718 -1.714 1.00 0.00 18 SER A O 19
ATOM 33911 N N . ASN A 1 19 ? -16.876 -3.009 -1.321 1.00 0.00 19 ASN A N 19
ATOM 33912 C CA . ASN A 1 19 ? -17.992 -3.870 -0.948 1.00 0.00 19 ASN A CA 19
ATOM 33913 C C . ASN A 1 19 ? -18.984 -4.005 -2.100 1.00 0.00 19 ASN A C 19
ATOM 33914 O O . ASN A 1 19 ? -20.195 -4.078 -1.886 1.00 0.00 19 ASN A O 19
ATOM 33925 N N . LYS A 1 20 ? -18.463 -4.037 -3.321 1.00 0.00 20 LYS A N 19
ATOM 33926 C CA . LYS A 1 20 ? -19.300 -4.165 -4.508 1.00 0.00 20 LYS A CA 19
ATOM 33927 C C . LYS A 1 20 ? -18.720 -5.190 -5.476 1.00 0.00 20 LYS A C 19
ATOM 33928 O O . LYS A 1 20 ? -19.420 -6.096 -5.929 1.00 0.00 20 LYS A O 19
ATOM 33947 N N . ASP A 1 21 ? -17.437 -5.042 -5.788 1.00 0.00 21 ASP A N 19
ATOM 33948 C CA . ASP A 1 21 ? -16.762 -5.958 -6.701 1.00 0.00 21 ASP A CA 19
ATOM 33949 C C . ASP A 1 21 ? -15.887 -6.944 -5.933 1.00 0.00 21 ASP A C 19
ATOM 33950 O O . ASP A 1 21 ? -15.691 -8.082 -6.361 1.00 0.00 21 ASP A O 19
ATOM 33959 N N . THR A 1 22 ? -15.361 -6.499 -4.796 1.00 0.00 22 THR A N 19
ATOM 33960 C CA . THR A 1 22 ? -14.505 -7.340 -3.969 1.00 0.00 22 THR A CA 19
ATOM 33961 C C . THR A 1 22 ? -13.401 -7.985 -4.799 1.00 0.00 22 THR A C 19
ATOM 33962 O O . THR A 1 22 ? -13.195 -9.198 -4.741 1.00 0.00 22 THR A O 19
ATOM 33973 N N . LEU A 1 23 ? -12.693 -7.168 -5.570 1.00 0.00 23 LEU A N 19
ATOM 33974 C CA . LEU A 1 23 ? -11.608 -7.659 -6.413 1.00 0.00 23 LEU A CA 19
ATOM 33975 C C . LEU A 1 23 ? -10.251 -7.330 -5.800 1.00 0.00 23 LEU A C 19
ATOM 33976 O O . LEU A 1 23 ? -9.462 -6.582 -6.379 1.00 0.00 23 LEU A O 19
ATOM 33992 N N . ARG A 1 24 ? -9.984 -7.894 -4.626 1.00 0.00 24 ARG A N 19
ATOM 33993 C CA . ARG A 1 24 ? -8.722 -7.661 -3.935 1.00 0.00 24 ARG A CA 19
ATOM 33994 C C . ARG A 1 24 ? -7.621 -7.289 -4.925 1.00 0.00 24 ARG A C 19
ATOM 33995 O O . ARG A 1 24 ? -7.062 -8.152 -5.602 1.00 0.00 24 ARG A O 19
ATOM 34016 N N . LYS A 1 25 ? -7.315 -5.999 -5.003 1.00 0.00 25 LYS A N 19
ATOM 34017 C CA . LYS A 1 25 ? -6.281 -5.511 -5.909 1.00 0.00 25 LYS A CA 19
ATOM 34018 C C . LYS A 1 25 ? -4.928 -5.450 -5.207 1.00 0.00 25 LYS A C 19
ATOM 34019 O O . LYS A 1 25 ? -4.761 -4.729 -4.223 1.00 0.00 25 LYS A O 19
ATOM 34038 N N . ARG A 1 26 ? -3.966 -6.209 -5.720 1.00 0.00 26 ARG A N 19
ATOM 34039 C CA . ARG A 1 26 ? -2.627 -6.240 -5.142 1.00 0.00 26 ARG A CA 19
ATOM 34040 C C . ARG A 1 26 ? -1.646 -5.449 -6.002 1.00 0.00 26 ARG A C 19
ATOM 34041 O O . ARG A 1 26 ? -1.508 -5.703 -7.199 1.00 0.00 26 ARG A O 19
ATOM 34062 N N . HIS A 1 27 ? -0.966 -4.489 -5.383 1.00 0.00 27 HIS A N 19
ATOM 34063 C CA . HIS A 1 27 ? 0.004 -3.661 -6.092 1.00 0.00 27 HIS A CA 19
ATOM 34064 C C . HIS A 1 27 ? 0.820 -2.822 -5.113 1.00 0.00 27 HIS A C 19
ATOM 34065 O O . HIS A 1 27 ? 0.366 -2.523 -4.008 1.00 0.00 27 HIS A O 19
ATOM 34080 N N . TYR A 1 28 ? 2.026 -2.447 -5.525 1.00 0.00 28 TYR A N 19
ATOM 34081 C CA . TYR A 1 28 ? 2.906 -1.646 -4.683 1.00 0.00 28 TYR A CA 19
ATOM 34082 C C . TYR A 1 28 ? 2.274 -0.295 -4.364 1.00 0.00 28 TYR A C 19
ATOM 34083 O O . TYR A 1 28 ? 2.380 0.653 -5.143 1.00 0.00 28 TYR A O 19
ATOM 34101 N N . TRP A 1 29 ? 1.616 -0.215 -3.213 1.00 0.00 29 TRP A N 19
ATOM 34102 C CA . TRP A 1 29 ? 0.966 1.020 -2.788 1.00 0.00 29 TRP A CA 19
ATOM 34103 C C . TRP A 1 29 ? 1.999 2.078 -2.414 1.00 0.00 29 TRP A C 19
ATOM 34104 O O . TRP A 1 29 ? 3.148 1.757 -2.111 1.00 0.00 29 TRP A O 19
ATOM 34125 N N . ARG A 1 30 ? 1.582 3.340 -2.436 1.00 0.00 30 ARG A N 19
ATOM 34126 C CA . ARG A 1 30 ? 2.472 4.445 -2.100 1.00 0.00 30 ARG A CA 19
ATOM 34127 C C . ARG A 1 30 ? 1.702 5.577 -1.428 1.00 0.00 30 ARG A C 19
ATOM 34128 O O . ARG A 1 30 ? 0.721 6.085 -1.973 1.00 0.00 30 ARG A O 19
ATOM 34149 N N . LEU A 1 31 ? 2.153 5.969 -0.241 1.00 0.00 31 LEU A N 19
ATOM 34150 C CA . LEU A 1 31 ? 1.506 7.042 0.507 1.00 0.00 31 LEU A CA 19
ATOM 34151 C C . LEU A 1 31 ? 2.413 8.265 0.597 1.00 0.00 31 LEU A C 19
ATOM 34152 O O . LEU A 1 31 ? 3.626 8.140 0.765 1.00 0.00 31 LEU A O 19
ATOM 34168 N N . ASP A 1 32 ? 1.815 9.446 0.487 1.00 0.00 32 ASP A N 19
ATOM 34169 C CA . ASP A 1 32 ? 2.568 10.693 0.560 1.00 0.00 32 ASP A CA 19
ATOM 34170 C C . ASP A 1 32 ? 1.857 11.706 1.452 1.00 0.00 32 ASP A C 19
ATOM 34171 O O . ASP A 1 32 ? 0.850 11.390 2.086 1.00 0.00 32 ASP A O 19
ATOM 34180 N N . CYS A 1 33 ? 2.388 12.923 1.496 1.00 0.00 33 CYS A N 19
ATOM 34181 C CA . CYS A 1 33 ? 1.805 13.983 2.312 1.00 0.00 33 CYS A CA 19
ATOM 34182 C C . CYS A 1 33 ? 0.657 14.666 1.577 1.00 0.00 33 CYS A C 19
ATOM 34183 O O . CYS A 1 33 ? 0.023 15.580 2.105 1.00 0.00 33 CYS A O 19
ATOM 34191 N N . LYS A 1 34 ? 0.395 14.218 0.353 1.00 0.00 34 LYS A N 19
ATOM 34192 C CA . LYS A 1 34 ? -0.677 14.785 -0.456 1.00 0.00 34 LYS A CA 19
ATOM 34193 C C . LYS A 1 34 ? -1.737 13.734 -0.769 1.00 0.00 34 LYS A C 19
ATOM 34194 O O . LYS A 1 34 ? -2.927 13.951 -0.537 1.00 0.00 34 LYS A O 19
ATOM 34213 N N . CYS A 1 35 ? -1.299 12.596 -1.295 1.00 0.00 35 CYS A N 19
ATOM 34214 C CA . CYS A 1 35 ? -2.211 11.511 -1.639 1.00 0.00 35 CYS A CA 19
ATOM 34215 C C . CYS A 1 35 ? -1.494 10.165 -1.599 1.00 0.00 35 CYS A C 19
ATOM 34216 O O . CYS A 1 35 ? -0.291 10.099 -1.344 1.00 0.00 35 CYS A O 19
ATOM 34224 N N . ILE A 1 36 ? -2.241 9.095 -1.850 1.00 0.00 36 ILE A N 19
ATOM 34225 C CA . ILE A 1 36 ? -1.677 7.752 -1.842 1.00 0.00 36 ILE A CA 19
ATOM 34226 C C . ILE A 1 36 ? -1.614 7.174 -3.252 1.00 0.00 36 ILE A C 19
ATOM 34227 O O . ILE A 1 36 ? -2.614 6.691 -3.784 1.00 0.00 36 ILE A O 19
ATOM 34243 N N . THR A 1 37 ? -0.429 7.224 -3.854 1.00 0.00 37 THR A N 19
ATOM 34244 C CA . THR A 1 37 ? -0.234 6.705 -5.202 1.00 0.00 37 THR A CA 19
ATOM 34245 C C . THR A 1 37 ? -0.090 5.188 -5.191 1.00 0.00 37 THR A C 19
ATOM 34246 O O . THR A 1 37 ? 0.309 4.599 -4.186 1.00 0.00 37 THR A O 19
ATOM 34257 N N . LEU A 1 38 ? -0.417 4.560 -6.315 1.00 0.00 38 LEU A N 19
ATOM 34258 C CA . LEU A 1 38 ? -0.323 3.109 -6.436 1.00 0.00 38 LEU A CA 19
ATOM 34259 C C . LEU A 1 38 ? 0.577 2.716 -7.603 1.00 0.00 38 LEU A C 19
ATOM 34260 O O . LEU A 1 38 ? 0.893 3.541 -8.462 1.00 0.00 38 LEU A O 19
ATOM 34276 N N . PHE A 1 39 ? 0.986 1.452 -7.629 1.00 0.00 39 PHE A N 19
ATOM 34277 C CA . PHE A 1 39 ? 1.849 0.950 -8.692 1.00 0.00 39 PHE A CA 19
ATOM 34278 C C . PHE A 1 39 ? 1.584 -0.530 -8.954 1.00 0.00 39 PHE A C 19
ATOM 34279 O O . PHE A 1 39 ? 1.801 -1.373 -8.084 1.00 0.00 39 PHE A O 19
ATOM 34296 N N . GLN A 1 40 ? 1.114 -0.837 -10.158 1.00 0.00 40 GLN A N 19
ATOM 34297 C CA . GLN A 1 40 ? 0.818 -2.214 -10.535 1.00 0.00 40 GLN A CA 19
ATOM 34298 C C . GLN A 1 40 ? 1.873 -3.167 -9.985 1.00 0.00 40 GLN A C 19
ATOM 34299 O O . GLN A 1 40 ? 1.549 -4.227 -9.452 1.00 0.00 40 GLN A O 19
ATOM 34313 N N . ASN A 1 41 ? 3.138 -2.782 -10.118 1.00 0.00 41 ASN A N 19
ATOM 34314 C CA . ASN A 1 41 ? 4.242 -3.604 -9.635 1.00 0.00 41 ASN A CA 19
ATOM 34315 C C . ASN A 1 41 ? 5.333 -2.737 -9.012 1.00 0.00 41 ASN A C 19
ATOM 34316 O O . ASN A 1 41 ? 5.177 -1.524 -8.882 1.00 0.00 41 ASN A O 19
ATOM 34327 N N . ASN A 1 42 ? 6.437 -3.370 -8.629 1.00 0.00 42 ASN A N 19
ATOM 34328 C CA . ASN A 1 42 ? 7.554 -2.658 -8.019 1.00 0.00 42 ASN A CA 19
ATOM 34329 C C . ASN A 1 42 ? 8.538 -2.178 -9.081 1.00 0.00 42 ASN A C 19
ATOM 34330 O O . ASN A 1 42 ? 9.045 -1.057 -9.013 1.00 0.00 42 ASN A O 19
ATOM 34341 N N . THR A 1 43 ? 8.804 -3.033 -10.064 1.00 0.00 43 THR A N 19
ATOM 34342 C CA . THR A 1 43 ? 9.727 -2.697 -11.140 1.00 0.00 43 THR A CA 19
ATOM 34343 C C . THR A 1 43 ? 9.207 -1.526 -11.965 1.00 0.00 43 THR A C 19
ATOM 34344 O O . THR A 1 43 ? 9.961 -0.620 -12.323 1.00 0.00 43 THR A O 19
ATOM 34355 N N . THR A 1 44 ? 7.912 -1.548 -12.265 1.00 0.00 44 THR A N 19
ATOM 34356 C CA . THR A 1 44 ? 7.290 -0.488 -13.049 1.00 0.00 44 THR A CA 19
ATOM 34357 C C . THR A 1 44 ? 7.664 0.887 -12.508 1.00 0.00 44 THR A C 19
ATOM 34358 O O . THR A 1 44 ? 7.868 1.057 -11.307 1.00 0.00 44 THR A O 19
ATOM 34369 N N . ASN A 1 45 ? 7.751 1.866 -13.403 1.00 0.00 45 ASN A N 19
ATOM 34370 C CA . ASN A 1 45 ? 8.100 3.228 -13.014 1.00 0.00 45 ASN A CA 19
ATOM 34371 C C . ASN A 1 45 ? 6.847 4.057 -12.753 1.00 0.00 45 ASN A C 19
ATOM 34372 O O . ASN A 1 45 ? 6.645 4.566 -11.650 1.00 0.00 45 ASN A O 19
ATOM 34383 N N . ARG A 1 46 ? 6.008 4.190 -13.776 1.00 0.00 46 ARG A N 19
ATOM 34384 C CA . ARG A 1 46 ? 4.775 4.958 -13.658 1.00 0.00 46 ARG A CA 19
ATOM 34385 C C . ARG A 1 46 ? 3.893 4.403 -12.543 1.00 0.00 46 ARG A C 19
ATOM 34386 O O . ARG A 1 46 ? 4.240 3.413 -11.898 1.00 0.00 46 ARG A O 19
ATOM 34407 N N . TYR A 1 47 ? 2.754 5.049 -12.321 1.00 0.00 47 TYR A N 19
ATOM 34408 C CA . TYR A 1 47 ? 1.824 4.622 -11.282 1.00 0.00 47 TYR A CA 19
ATOM 34409 C C . TYR A 1 47 ? 0.587 3.970 -11.892 1.00 0.00 47 TYR A C 19
ATOM 34410 O O . TYR A 1 47 ? 0.401 3.983 -13.109 1.00 0.00 47 TYR A O 19
ATOM 34428 N N . TYR A 1 48 ? -0.256 3.402 -11.037 1.00 0.00 48 TYR A N 19
ATOM 34429 C CA . TYR A 1 48 ? -1.476 2.743 -11.491 1.00 0.00 48 TYR A CA 19
ATOM 34430 C C . TYR A 1 48 ? -2.711 3.535 -11.072 1.00 0.00 48 TYR A C 19
ATOM 34431 O O . TYR A 1 48 ? -3.586 3.822 -11.889 1.00 0.00 48 TYR A O 19
ATOM 34449 N N . LYS A 1 49 ? -2.774 3.887 -9.792 1.00 0.00 49 LYS A N 19
ATOM 34450 C CA . LYS A 1 49 ? -3.900 4.647 -9.263 1.00 0.00 49 LYS A CA 19
ATOM 34451 C C . LYS A 1 49 ? -3.438 5.622 -8.184 1.00 0.00 49 LYS A C 19
ATOM 34452 O O . LYS A 1 49 ? -2.460 5.367 -7.483 1.00 0.00 49 LYS A O 19
ATOM 34471 N N . GLU A 1 50 ? -4.149 6.738 -8.057 1.00 0.00 50 GLU A N 19
ATOM 34472 C CA . GLU A 1 50 ? -3.811 7.750 -7.063 1.00 0.00 50 GLU A CA 19
ATOM 34473 C C . GLU A 1 50 ? -5.023 8.093 -6.202 1.00 0.00 50 GLU A C 19
ATOM 34474 O O . GLU A 1 50 ? -5.936 8.789 -6.646 1.00 0.00 50 GLU A O 19
ATOM 34486 N N . ILE A 1 51 ? -5.024 7.598 -4.969 1.00 0.00 51 ILE A N 19
ATOM 34487 C CA . ILE A 1 51 ? -6.123 7.852 -4.045 1.00 0.00 51 ILE A CA 19
ATOM 34488 C C . ILE A 1 51 ? -5.882 9.125 -3.241 1.00 0.00 51 ILE A C 19
ATOM 34489 O O . ILE A 1 51 ? -5.042 9.172 -2.342 1.00 0.00 51 ILE A O 19
ATOM 34505 N N . PRO A 1 52 ? -6.638 10.184 -3.569 1.00 0.00 52 PRO A N 19
ATOM 34506 C CA . PRO A 1 52 ? -6.527 11.477 -2.887 1.00 0.00 52 PRO A CA 19
ATOM 34507 C C . PRO A 1 52 ? -7.048 11.424 -1.455 1.00 0.00 52 PRO A C 19
ATOM 34508 O O . PRO A 1 52 ? -8.198 11.054 -1.216 1.00 0.00 52 PRO A O 19
ATOM 34519 N N . LEU A 1 53 ? -6.197 11.797 -0.507 1.00 0.00 53 LEU A N 19
ATOM 34520 C CA . LEU A 1 53 ? -6.572 11.793 0.903 1.00 0.00 53 LEU A CA 19
ATOM 34521 C C . LEU A 1 53 ? -7.876 12.554 1.122 1.00 0.00 53 LEU A C 19
ATOM 34522 O O . LEU A 1 53 ? -8.569 12.345 2.117 1.00 0.00 53 LEU A O 19
ATOM 34538 N N . SER A 1 54 ? -8.205 13.436 0.183 1.00 0.00 54 SER A N 19
ATOM 34539 C CA . SER A 1 54 ? -9.425 14.229 0.274 1.00 0.00 54 SER A CA 19
ATOM 34540 C C . SER A 1 54 ? -10.660 13.347 0.109 1.00 0.00 54 SER A C 19
ATOM 34541 O O . SER A 1 54 ? -11.628 13.472 0.858 1.00 0.00 54 SER A O 19
ATOM 34549 N N . GLU A 1 55 ? -10.616 12.456 -0.876 1.00 0.00 55 GLU A N 19
ATOM 34550 C CA . GLU A 1 55 ? -11.731 11.554 -1.140 1.00 0.00 55 GLU A CA 19
ATOM 34551 C C . GLU A 1 55 ? -12.092 10.756 0.110 1.00 0.00 55 GLU A C 19
ATOM 34552 O O . GLU A 1 55 ? -13.269 10.542 0.403 1.00 0.00 55 GLU A O 19
ATOM 34564 N N . ILE A 1 56 ? -11.073 10.319 0.841 1.00 0.00 56 ILE A N 19
ATOM 34565 C CA . ILE A 1 56 ? -11.282 9.546 2.058 1.00 0.00 56 ILE A CA 19
ATOM 34566 C C . ILE A 1 56 ? -12.216 10.275 3.019 1.00 0.00 56 ILE A C 19
ATOM 34567 O O . ILE A 1 56 ? -11.960 11.417 3.404 1.00 0.00 56 ILE A O 19
ATOM 34583 N N . LEU A 1 57 ? -13.298 9.608 3.404 1.00 0.00 57 LEU A N 19
ATOM 34584 C CA . LEU A 1 57 ? -14.270 10.192 4.322 1.00 0.00 57 LEU A CA 19
ATOM 34585 C C . LEU A 1 57 ? -13.906 9.881 5.770 1.00 0.00 57 LEU A C 19
ATOM 34586 O O . LEU A 1 57 ? -13.942 10.759 6.633 1.00 0.00 57 LEU A O 19
ATOM 34602 N N . THR A 1 58 ? -13.552 8.626 6.030 1.00 0.00 58 THR A N 19
ATOM 34603 C CA . THR A 1 58 ? -13.180 8.200 7.373 1.00 0.00 58 THR A CA 19
ATOM 34604 C C . THR A 1 58 ? -12.359 6.916 7.335 1.00 0.00 58 THR A C 19
ATOM 34605 O O . THR A 1 58 ? -12.491 6.110 6.413 1.00 0.00 58 THR A O 19
ATOM 34616 N N . VAL A 1 59 ? -11.511 6.731 8.341 1.00 0.00 59 VAL A N 19
ATOM 34617 C CA . VAL A 1 59 ? -10.669 5.543 8.423 1.00 0.00 59 VAL A CA 19
ATOM 34618 C C . VAL A 1 59 ? -10.948 4.759 9.700 1.00 0.00 59 VAL A C 19
ATOM 34619 O O . VAL A 1 59 ? -10.808 5.283 10.805 1.00 0.00 59 VAL A O 19
ATOM 34632 N N . GLU A 1 60 ? -11.343 3.500 9.540 1.00 0.00 60 GLU A N 19
ATOM 34633 C CA . GLU A 1 60 ? -11.642 2.643 10.681 1.00 0.00 60 GLU A CA 19
ATOM 34634 C C . GLU A 1 60 ? -10.877 1.325 10.588 1.00 0.00 60 GLU A C 19
ATOM 34635 O O . GLU A 1 60 ? -10.197 1.059 9.597 1.00 0.00 60 GLU A O 19
ATOM 34647 N N . SER A 1 61 ? -10.993 0.505 11.627 1.00 0.00 61 SER A N 19
ATOM 34648 C CA . SER A 1 61 ? -10.310 -0.783 11.665 1.00 0.00 61 SER A CA 19
ATOM 34649 C C . SER A 1 61 ? -11.266 -1.915 11.303 1.00 0.00 61 SER A C 19
ATOM 34650 O O . SER A 1 61 ? -12.430 -1.912 11.702 1.00 0.00 61 SER A O 19
ATOM 34658 N N . ALA A 1 62 ? -10.764 -2.884 10.543 1.00 0.00 62 ALA A N 19
ATOM 34659 C CA . ALA A 1 62 ? -11.571 -4.024 10.128 1.00 0.00 62 ALA A CA 19
ATOM 34660 C C . ALA A 1 62 ? -12.562 -4.421 11.217 1.00 0.00 62 ALA A C 19
ATOM 34661 O O . ALA A 1 62 ? -12.169 -4.884 12.287 1.00 0.00 62 ALA A O 19
ATOM 34668 N N . GLN A 1 63 ? -13.848 -4.236 10.936 1.00 0.00 63 GLN A N 19
ATOM 34669 C CA . GLN A 1 63 ? -14.895 -4.574 11.893 1.00 0.00 63 GLN A CA 19
ATOM 34670 C C . GLN A 1 63 ? -16.032 -5.329 11.212 1.00 0.00 63 GLN A C 19
ATOM 34671 O O . GLN A 1 63 ? -16.695 -6.161 11.830 1.00 0.00 63 GLN A O 19
ATOM 34685 N N . ASN A 1 64 ? -16.252 -5.032 9.935 1.00 0.00 64 ASN A N 19
ATOM 34686 C CA . ASN A 1 64 ? -17.310 -5.682 9.171 1.00 0.00 64 ASN A CA 19
ATOM 34687 C C . ASN A 1 64 ? -16.724 -6.565 8.073 1.00 0.00 64 ASN A C 19
ATOM 34688 O O . ASN A 1 64 ? -16.074 -6.076 7.149 1.00 0.00 64 ASN A O 19
ATOM 34699 N N . PHE A 1 65 ? -16.958 -7.869 8.181 1.00 0.00 65 PHE A N 19
ATOM 34700 C CA . PHE A 1 65 ? -16.454 -8.821 7.198 1.00 0.00 65 PHE A CA 19
ATOM 34701 C C . PHE A 1 65 ? -17.590 -9.656 6.617 1.00 0.00 65 PHE A C 19
ATOM 34702 O O . PHE A 1 65 ? -17.420 -10.840 6.327 1.00 0.00 65 PHE A O 19
ATOM 34719 N N . SER A 1 66 ? -18.751 -9.030 6.449 1.00 0.00 66 SER A N 19
ATOM 34720 C CA . SER A 1 66 ? -19.918 -9.716 5.907 1.00 0.00 66 SER A CA 19
ATOM 34721 C C . SER A 1 66 ? -19.696 -10.092 4.445 1.00 0.00 66 SER A C 19
ATOM 34722 O O . SER A 1 66 ? -20.314 -11.026 3.931 1.00 0.00 66 SER A O 19
ATOM 34730 N N . LEU A 1 67 ? -18.810 -9.359 3.780 1.00 0.00 67 LEU A N 19
ATOM 34731 C CA . LEU A 1 67 ? -18.505 -9.614 2.377 1.00 0.00 67 LEU A CA 19
ATOM 34732 C C . LEU A 1 67 ? -17.812 -10.963 2.207 1.00 0.00 67 LEU A C 19
ATOM 34733 O O . LEU A 1 67 ? -18.399 -11.913 1.689 1.00 0.00 67 LEU A O 19
ATOM 34749 N N . VAL A 1 68 ? -16.561 -11.039 2.647 1.00 0.00 68 VAL A N 19
ATOM 34750 C CA . VAL A 1 68 ? -15.789 -12.272 2.547 1.00 0.00 68 VAL A CA 19
ATOM 34751 C C . VAL A 1 68 ? -16.269 -13.305 3.561 1.00 0.00 68 VAL A C 19
ATOM 34752 O O . VAL A 1 68 ? -16.789 -12.971 4.625 1.00 0.00 68 VAL A O 19
ATOM 34765 N N . PRO A 1 69 ? -16.090 -14.591 3.225 1.00 0.00 69 PRO A N 19
ATOM 34766 C CA . PRO A 1 69 ? -16.497 -15.700 4.093 1.00 0.00 69 PRO A CA 19
ATOM 34767 C C . PRO A 1 69 ? -15.632 -15.805 5.344 1.00 0.00 69 PRO A C 19
ATOM 34768 O O . PRO A 1 69 ? -14.592 -15.156 5.465 1.00 0.00 69 PRO A O 19
ATOM 34779 N N . PRO A 1 70 ? -16.068 -16.641 6.298 1.00 0.00 70 PRO A N 19
ATOM 34780 C CA . PRO A 1 70 ? -15.346 -16.851 7.557 1.00 0.00 70 PRO A CA 19
ATOM 34781 C C . PRO A 1 70 ? -14.037 -17.607 7.355 1.00 0.00 70 PRO A C 19
ATOM 34782 O O . PRO A 1 70 ? -13.311 -17.874 8.311 1.00 0.00 70 PRO A O 19
ATOM 34793 N N . GLY A 1 71 ? -13.743 -17.948 6.105 1.00 0.00 71 GLY A N 19
ATOM 34794 C CA . GLY A 1 71 ? -12.521 -18.670 5.801 1.00 0.00 71 GLY A CA 19
ATOM 34795 C C . GLY A 1 71 ? -11.647 -17.937 4.803 1.00 0.00 71 GLY A C 19
ATOM 34796 O O . GLY A 1 71 ? -10.878 -18.555 4.066 1.00 0.00 71 GLY A O 19
ATOM 34800 N N . THR A 1 72 ? -11.765 -16.613 4.776 1.00 0.00 72 THR A N 19
ATOM 34801 C CA . THR A 1 72 ? -10.982 -15.794 3.859 1.00 0.00 72 THR A CA 19
ATOM 34802 C C . THR A 1 72 ? -10.311 -14.637 4.590 1.00 0.00 72 THR A C 19
ATOM 34803 O O . THR A 1 72 ? -10.982 -13.796 5.186 1.00 0.00 72 THR A O 19
ATOM 34814 N N . ASN A 1 73 ? -8.984 -14.601 4.539 1.00 0.00 73 ASN A N 19
ATOM 34815 C CA . ASN A 1 73 ? -8.222 -13.545 5.198 1.00 0.00 73 ASN A CA 19
ATOM 34816 C C . ASN A 1 73 ? -8.975 -12.219 5.147 1.00 0.00 73 ASN A C 19
ATOM 34817 O O . ASN A 1 73 ? -9.244 -11.670 4.079 1.00 0.00 73 ASN A O 19
ATOM 34828 N N . PRO A 1 74 ? -9.322 -11.691 6.330 1.00 0.00 74 PRO A N 19
ATOM 34829 C CA . PRO A 1 74 ? -10.047 -10.422 6.448 1.00 0.00 74 PRO A CA 19
ATOM 34830 C C . PRO A 1 74 ? -9.189 -9.225 6.055 1.00 0.00 74 PRO A C 19
ATOM 34831 O O . PRO A 1 74 ? -8.143 -9.379 5.423 1.00 0.00 74 PRO A O 19
ATOM 34842 N N . HIS A 1 75 ? -9.636 -8.032 6.433 1.00 0.00 75 HIS A N 19
ATOM 34843 C CA . HIS A 1 75 ? -8.907 -6.808 6.121 1.00 0.00 75 HIS A CA 19
ATOM 34844 C C . HIS A 1 75 ? -8.365 -6.159 7.391 1.00 0.00 75 HIS A C 19
ATOM 34845 O O . HIS A 1 75 ? -8.806 -6.474 8.497 1.00 0.00 75 HIS A O 19
ATOM 34860 N N . CYS A 1 76 ? -7.407 -5.254 7.225 1.00 0.00 76 CYS A N 19
ATOM 34861 C CA . CYS A 1 76 ? -6.804 -4.562 8.358 1.00 0.00 76 CYS A CA 19
ATOM 34862 C C . CYS A 1 76 ? -7.609 -3.320 8.729 1.00 0.00 76 CYS A C 19
ATOM 34863 O O . CYS A 1 76 ? -8.083 -3.189 9.857 1.00 0.00 76 CYS A O 19
ATOM 34871 N N . PHE A 1 77 ? -7.758 -2.411 7.771 1.00 0.00 77 PHE A N 19
ATOM 34872 C CA . PHE A 1 77 ? -8.503 -1.178 7.998 1.00 0.00 77 PHE A CA 19
ATOM 34873 C C . PHE A 1 77 ? -9.421 -0.873 6.817 1.00 0.00 77 PHE A C 19
ATOM 34874 O O . PHE A 1 77 ? -9.252 -1.423 5.729 1.00 0.00 77 PHE A O 19
ATOM 34891 N N . GLU A 1 78 ? -10.391 0.007 7.042 1.00 0.00 78 GLU A N 19
ATOM 34892 C CA . GLU A 1 78 ? -11.336 0.385 5.997 1.00 0.00 78 GLU A CA 19
ATOM 34893 C C . GLU A 1 78 ? -11.247 1.878 5.696 1.00 0.00 78 GLU A C 19
ATOM 34894 O O . GLU A 1 78 ? -11.248 2.707 6.607 1.00 0.00 78 GLU A O 19
ATOM 34906 N N . ILE A 1 79 ? -11.169 2.212 4.412 1.00 0.00 79 ILE A N 19
ATOM 34907 C CA . ILE A 1 79 ? -11.079 3.605 3.991 1.00 0.00 79 ILE A CA 19
ATOM 34908 C C . ILE A 1 79 ? -12.397 4.084 3.393 1.00 0.00 79 ILE A C 19
ATOM 34909 O O . ILE A 1 79 ? -12.528 4.216 2.175 1.00 0.00 79 ILE A O 19
ATOM 34925 N N . VAL A 1 80 ? -13.372 4.346 4.257 1.00 0.00 80 VAL A N 19
ATOM 34926 C CA . VAL A 1 80 ? -14.681 4.814 3.815 1.00 0.00 80 VAL A CA 19
ATOM 34927 C C . VAL A 1 80 ? -14.548 5.989 2.853 1.00 0.00 80 VAL A C 19
ATOM 34928 O O . VAL A 1 80 ? -14.233 7.108 3.262 1.00 0.00 80 VAL A O 19
ATOM 34941 N N . THR A 1 81 ? -14.789 5.730 1.572 1.00 0.00 81 THR A N 19
ATOM 34942 C CA . THR A 1 81 ? -14.696 6.765 0.551 1.00 0.00 81 THR A CA 19
ATOM 34943 C C . THR A 1 81 ? -16.079 7.199 0.079 1.00 0.00 81 THR A C 19
ATOM 34944 O O . THR A 1 81 ? -17.095 6.711 0.574 1.00 0.00 81 THR A O 19
ATOM 34955 N N . ALA A 1 82 ? -16.111 8.117 -0.881 1.00 0.00 82 ALA A N 19
ATOM 34956 C CA . ALA A 1 82 ? -17.371 8.614 -1.421 1.00 0.00 82 ALA A CA 19
ATOM 34957 C C . ALA A 1 82 ? -17.838 7.761 -2.596 1.00 0.00 82 ALA A C 19
ATOM 34958 O O . ALA A 1 82 ? -18.607 8.219 -3.440 1.00 0.00 82 ALA A O 19
ATOM 34965 N N . ASN A 1 83 ? -17.368 6.519 -2.643 1.00 0.00 83 ASN A N 19
ATOM 34966 C CA . ASN A 1 83 ? -17.737 5.602 -3.716 1.00 0.00 83 ASN A CA 19
ATOM 34967 C C . ASN A 1 83 ? -18.086 4.225 -3.159 1.00 0.00 83 ASN A C 19
ATOM 34968 O O . ASN A 1 83 ? -19.019 3.574 -3.626 1.00 0.00 83 ASN A O 19
ATOM 34979 N N . ALA A 1 84 ? -17.329 3.789 -2.157 1.00 0.00 84 ALA A N 19
ATOM 34980 C CA . ALA A 1 84 ? -17.560 2.492 -1.534 1.00 0.00 84 ALA A CA 19
ATOM 34981 C C . ALA A 1 84 ? -16.597 2.261 -0.374 1.00 0.00 84 ALA A C 19
ATOM 34982 O O . ALA A 1 84 ? -15.528 2.869 -0.310 1.00 0.00 84 ALA A O 19
ATOM 34989 N N . THR A 1 85 ? -16.983 1.379 0.543 1.00 0.00 85 THR A N 19
ATOM 34990 C CA . THR A 1 85 ? -16.156 1.069 1.702 1.00 0.00 85 THR A CA 19
ATOM 34991 C C . THR A 1 85 ? -14.944 0.233 1.305 1.00 0.00 85 THR A C 19
ATOM 34992 O O . THR A 1 85 ? -15.085 -0.883 0.805 1.00 0.00 85 THR A O 19
ATOM 35003 N N . TYR A 1 86 ? -13.755 0.780 1.531 1.00 0.00 86 TYR A N 19
ATOM 35004 C CA . TYR A 1 86 ? -12.518 0.084 1.195 1.00 0.00 86 TYR A CA 19
ATOM 35005 C C . TYR A 1 86 ? -12.168 -0.951 2.259 1.00 0.00 86 TYR A C 19
ATOM 35006 O O . TYR A 1 86 ? -12.503 -0.789 3.433 1.00 0.00 86 TYR A O 19
ATOM 35024 N N . PHE A 1 87 ? -11.493 -2.016 1.840 1.00 0.00 87 PHE A N 19
ATOM 35025 C CA . PHE A 1 87 ? -11.097 -3.079 2.756 1.00 0.00 87 PHE A CA 19
ATOM 35026 C C . PHE A 1 87 ? -9.648 -3.492 2.517 1.00 0.00 87 PHE A C 19
ATOM 35027 O O . PHE A 1 87 ? -9.377 -4.485 1.841 1.00 0.00 87 PHE A O 19
ATOM 35044 N N . VAL A 1 88 ? -8.719 -2.722 3.074 1.00 0.00 88 VAL A N 19
ATOM 35045 C CA . VAL A 1 88 ? -7.297 -3.007 2.922 1.00 0.00 88 VAL A CA 19
ATOM 35046 C C . VAL A 1 88 ? -6.784 -3.872 4.068 1.00 0.00 88 VAL A C 19
ATOM 35047 O O . VAL A 1 88 ? -7.104 -3.632 5.232 1.00 0.00 88 VAL A O 19
ATOM 35060 N N . GLY A 1 89 ? -5.986 -4.880 3.731 1.00 0.00 89 GLY A N 19
ATOM 35061 C CA . GLY A 1 89 ? -5.441 -5.766 4.743 1.00 0.00 89 GLY A CA 19
ATOM 35062 C C . GLY A 1 89 ? -4.438 -6.749 4.173 1.00 0.00 89 GLY A C 19
ATOM 35063 O O . GLY A 1 89 ? -3.246 -6.454 4.095 1.00 0.00 89 GLY A O 19
ATOM 35067 N N . GLU A 1 90 ? -4.921 -7.922 3.775 1.00 0.00 90 GLU A N 19
ATOM 35068 C CA . GLU A 1 90 ? -4.057 -8.952 3.213 1.00 0.00 90 GLU A CA 19
ATOM 35069 C C . GLU A 1 90 ? -4.812 -9.799 2.192 1.00 0.00 90 GLU A C 19
ATOM 35070 O O . GLU A 1 90 ? -5.975 -9.534 1.890 1.00 0.00 90 GLU A O 19
ATOM 35082 N N . MET A 1 91 ? -4.142 -10.818 1.665 1.00 0.00 91 MET A N 19
ATOM 35083 C CA . MET A 1 91 ? -4.750 -11.704 0.679 1.00 0.00 91 MET A CA 19
ATOM 35084 C C . MET A 1 91 ? -5.039 -13.074 1.284 1.00 0.00 91 MET A C 19
ATOM 35085 O O . MET A 1 91 ? -4.359 -13.529 2.204 1.00 0.00 91 MET A O 19
ATOM 35099 N N . PRO A 1 92 ? -6.072 -13.749 0.758 1.00 0.00 92 PRO A N 19
ATOM 35100 C CA . PRO A 1 92 ? -6.474 -15.077 1.231 1.00 0.00 92 PRO A CA 19
ATOM 35101 C C . PRO A 1 92 ? -5.458 -16.154 0.867 1.00 0.00 92 PRO A C 19
ATOM 35102 O O . PRO A 1 92 ? -5.134 -16.345 -0.304 1.00 0.00 92 PRO A O 19
ATOM 35113 N N . GLY A 1 93 ? -4.958 -16.856 1.880 1.00 0.00 93 GLY A N 19
ATOM 35114 C CA . GLY A 1 93 ? -3.984 -17.906 1.645 1.00 0.00 93 GLY A CA 19
ATOM 35115 C C . GLY A 1 93 ? -3.017 -18.068 2.801 1.00 0.00 93 GLY A C 19
ATOM 35116 O O . GLY A 1 93 ? -3.277 -18.823 3.737 1.00 0.00 93 GLY A O 19
ATOM 35120 N N . GLY A 1 94 ? -1.894 -17.358 2.735 1.00 0.00 94 GLY A N 19
ATOM 35121 C CA . GLY A 1 94 ? -0.901 -17.443 3.789 1.00 0.00 94 GLY A CA 19
ATOM 35122 C C . GLY A 1 94 ? -0.700 -18.861 4.285 1.00 0.00 94 GLY A C 19
ATOM 35123 O O . GLY A 1 94 ? -0.861 -19.141 5.473 1.00 0.00 94 GLY A O 19
ATOM 35127 N N . THR A 1 95 ? -0.349 -19.762 3.372 1.00 0.00 95 THR A N 19
ATOM 35128 C CA . THR A 1 95 ? -0.130 -21.159 3.722 1.00 0.00 95 THR A CA 19
ATOM 35129 C C . THR A 1 95 ? 1.033 -21.306 4.697 1.00 0.00 95 THR A C 19
ATOM 35130 O O . THR A 1 95 ? 1.995 -20.538 4.673 1.00 0.00 95 THR A O 19
ATOM 35141 N N . PRO A 1 96 ? 0.946 -22.315 5.576 1.00 0.00 96 PRO A N 19
ATOM 35142 C CA . PRO A 1 96 ? 1.983 -22.587 6.575 1.00 0.00 96 PRO A CA 19
ATOM 35143 C C . PRO A 1 96 ? 3.269 -23.115 5.947 1.00 0.00 96 PRO A C 19
ATOM 35144 O O . PRO A 1 96 ? 3.512 -24.321 5.927 1.00 0.00 96 PRO A O 19
ATOM 35155 N N . GLY A 1 97 ? 4.090 -22.203 5.435 1.00 0.00 97 GLY A N 19
ATOM 35156 C CA . GLY A 1 97 ? 5.341 -22.597 4.814 1.00 0.00 97 GLY A CA 19
ATOM 35157 C C . GLY A 1 97 ? 5.527 -21.979 3.442 1.00 0.00 97 GLY A C 19
ATOM 35158 O O . GLY A 1 97 ? 5.921 -22.658 2.496 1.00 0.00 97 GLY A O 19
ATOM 35162 N N . GLY A 1 98 ? 5.241 -20.685 3.334 1.00 0.00 98 GLY A N 19
ATOM 35163 C CA . GLY A 1 98 ? 5.384 -19.997 2.064 1.00 0.00 98 GLY A CA 19
ATOM 35164 C C . GLY A 1 98 ? 6.608 -19.105 2.022 1.00 0.00 98 GLY A C 19
ATOM 35165 O O . GLY A 1 98 ? 7.247 -18.843 3.042 1.00 0.00 98 GLY A O 19
ATOM 35169 N N . PRO A 1 99 ? 6.954 -18.623 0.819 1.00 0.00 99 PRO A N 19
ATOM 35170 C CA . PRO A 1 99 ? 8.113 -17.749 0.619 1.00 0.00 99 PRO A CA 19
ATOM 35171 C C . PRO A 1 99 ? 7.906 -16.364 1.223 1.00 0.00 99 PRO A C 19
ATOM 35172 O O . PRO A 1 99 ? 8.747 -15.873 1.976 1.00 0.00 99 PRO A O 19
ATOM 35183 N N . SER A 1 100 ? 6.781 -15.740 0.888 1.00 0.00 100 SER A N 19
ATOM 35184 C CA . SER A 1 100 ? 6.465 -14.410 1.394 1.00 0.00 100 SER A CA 19
ATOM 35185 C C . SER A 1 100 ? 5.070 -13.978 0.954 1.00 0.00 100 SER A C 19
ATOM 35186 O O . SER A 1 100 ? 4.457 -14.605 0.091 1.00 0.00 100 SER A O 19
ATOM 35194 N N . GLY A 1 101 ? 4.574 -12.900 1.554 1.00 0.00 101 GLY A N 19
ATOM 35195 C CA . GLY A 1 101 ? 3.254 -12.402 1.212 1.00 0.00 101 GLY A CA 19
ATOM 35196 C C . GLY A 1 101 ? 2.320 -12.367 2.405 1.00 0.00 101 GLY A C 19
ATOM 35197 O O . GLY A 1 101 ? 1.153 -12.741 2.298 1.00 0.00 101 GLY A O 19
ATOM 35201 N N . GLN A 1 102 ? 2.835 -11.918 3.545 1.00 0.00 102 GLN A N 19
ATOM 35202 C CA . GLN A 1 102 ? 2.039 -11.838 4.764 1.00 0.00 102 GLN A CA 19
ATOM 35203 C C . GLN A 1 102 ? 2.831 -11.183 5.890 1.00 0.00 102 GLN A C 19
ATOM 35204 O O . GLN A 1 102 ? 4.005 -11.488 6.097 1.00 0.00 102 GLN A O 19
ATOM 35218 N N . GLY A 1 103 ? 2.181 -10.279 6.617 1.00 0.00 103 GLY A N 19
ATOM 35219 C CA . GLY A 1 103 ? 2.841 -9.594 7.713 1.00 0.00 103 GLY A CA 19
ATOM 35220 C C . GLY A 1 103 ? 1.880 -9.218 8.824 1.00 0.00 103 GLY A C 19
ATOM 35221 O O . GLY A 1 103 ? 0.669 -9.384 8.688 1.00 0.00 103 GLY A O 19
ATOM 35225 N N . ALA A 1 104 ? 2.422 -8.711 9.926 1.00 0.00 104 ALA A N 19
ATOM 35226 C CA . ALA A 1 104 ? 1.605 -8.311 11.065 1.00 0.00 104 ALA A CA 19
ATOM 35227 C C . ALA A 1 104 ? 1.450 -6.795 11.123 1.00 0.00 104 ALA A C 19
ATOM 35228 O O . ALA A 1 104 ? 0.348 -6.269 10.968 1.00 0.00 104 ALA A O 19
ATOM 35235 N N . GLU A 1 105 ? 2.560 -6.099 11.347 1.00 0.00 105 GLU A N 19
ATOM 35236 C CA . GLU A 1 105 ? 2.545 -4.643 11.427 1.00 0.00 105 GLU A CA 19
ATOM 35237 C C . GLU A 1 105 ? 2.443 -4.023 10.036 1.00 0.00 105 GLU A C 19
ATOM 35238 O O . GLU A 1 105 ? 1.874 -2.946 9.865 1.00 0.00 105 GLU A O 19
ATOM 35250 N N . ALA A 1 106 ? 3.001 -4.712 9.045 1.00 0.00 106 ALA A N 19
ATOM 35251 C CA . ALA A 1 106 ? 2.972 -4.230 7.670 1.00 0.00 106 ALA A CA 19
ATOM 35252 C C . ALA A 1 106 ? 1.669 -3.498 7.371 1.00 0.00 106 ALA A C 19
ATOM 35253 O O . ALA A 1 106 ? 1.678 -2.369 6.881 1.00 0.00 106 ALA A O 19
ATOM 35260 N N . ALA A 1 107 ? 0.549 -4.147 7.671 1.00 0.00 107 ALA A N 19
ATOM 35261 C CA . ALA A 1 107 ? -0.763 -3.556 7.436 1.00 0.00 107 ALA A CA 19
ATOM 35262 C C . ALA A 1 107 ? -1.056 -2.450 8.444 1.00 0.00 107 ALA A C 19
ATOM 35263 O O . ALA A 1 107 ? -1.410 -1.332 8.068 1.00 0.00 107 ALA A O 19
ATOM 35270 N N . ARG A 1 108 ? -0.906 -2.769 9.725 1.00 0.00 108 ARG A N 19
ATOM 35271 C CA . ARG A 1 108 ? -1.156 -1.803 10.788 1.00 0.00 108 ARG A CA 19
ATOM 35272 C C . ARG A 1 108 ? -0.564 -0.441 10.435 1.00 0.00 108 ARG A C 19
ATOM 35273 O O . ARG A 1 108 ? -1.244 0.581 10.510 1.00 0.00 108 ARG A O 19
ATOM 35294 N N . GLY A 1 109 ? 0.709 -0.437 10.050 1.00 0.00 109 GLY A N 19
ATOM 35295 C CA . GLY A 1 109 ? 1.371 0.804 9.691 1.00 0.00 109 GLY A CA 19
ATOM 35296 C C . GLY A 1 109 ? 0.524 1.672 8.782 1.00 0.00 109 GLY A C 19
ATOM 35297 O O . GLY A 1 109 ? 0.276 2.839 9.082 1.00 0.00 109 GLY A O 19
ATOM 35301 N N . TRP A 1 110 ? 0.082 1.101 7.667 1.00 0.00 110 TRP A N 19
ATOM 35302 C CA . TRP A 1 110 ? -0.740 1.832 6.709 1.00 0.00 110 TRP A CA 19
ATOM 35303 C C . TRP A 1 110 ? -1.900 2.531 7.410 1.00 0.00 110 TRP A C 19
ATOM 35304 O O . TRP A 1 110 ? -2.105 3.732 7.240 1.00 0.00 110 TRP A O 19
ATOM 35325 N N . GLU A 1 111 ? -2.655 1.771 8.197 1.00 0.00 111 GLU A N 19
ATOM 35326 C CA . GLU A 1 111 ? -3.795 2.320 8.922 1.00 0.00 111 GLU A CA 19
ATOM 35327 C C . GLU A 1 111 ? -3.441 3.662 9.557 1.00 0.00 111 GLU A C 19
ATOM 35328 O O . GLU A 1 111 ? -4.044 4.689 9.246 1.00 0.00 111 GLU A O 19
ATOM 35340 N N . THR A 1 112 ? -2.457 3.645 10.452 1.00 0.00 112 THR A N 19
ATOM 35341 C CA . THR A 1 112 ? -2.022 4.858 11.132 1.00 0.00 112 THR A CA 19
ATOM 35342 C C . THR A 1 112 ? -1.467 5.876 10.142 1.00 0.00 112 THR A C 19
ATOM 35343 O O . THR A 1 112 ? -1.982 6.988 10.027 1.00 0.00 112 THR A O 19
ATOM 35354 N N . ALA A 1 113 ? -0.415 5.488 9.429 1.00 0.00 113 ALA A N 19
ATOM 35355 C CA . ALA A 1 113 ? 0.208 6.366 8.447 1.00 0.00 113 ALA A CA 19
ATOM 35356 C C . ALA A 1 113 ? -0.844 7.102 7.624 1.00 0.00 113 ALA A C 19
ATOM 35357 O O . ALA A 1 113 ? -0.976 8.323 7.717 1.00 0.00 113 ALA A O 19
ATOM 35364 N N . ILE A 1 114 ? -1.589 6.353 6.818 1.00 0.00 114 ILE A N 19
ATOM 35365 C CA . ILE A 1 114 ? -2.629 6.935 5.979 1.00 0.00 114 ILE A CA 19
ATOM 35366 C C . ILE A 1 114 ? -3.401 8.014 6.730 1.00 0.00 114 ILE A C 19
ATOM 35367 O O . ILE A 1 114 ? -3.603 9.116 6.219 1.00 0.00 114 ILE A O 19
ATOM 35383 N N . ARG A 1 115 ? -3.828 7.691 7.945 1.00 0.00 115 ARG A N 19
ATOM 35384 C CA . ARG A 1 115 ? -4.578 8.633 8.768 1.00 0.00 115 ARG A CA 19
ATOM 35385 C C . ARG A 1 115 ? -3.736 9.865 9.086 1.00 0.00 115 ARG A C 19
ATOM 35386 O O . ARG A 1 115 ? -4.234 10.991 9.061 1.00 0.00 115 ARG A O 19
ATOM 35407 N N . GLN A 1 116 ? -2.461 9.643 9.386 1.00 0.00 116 GLN A N 19
ATOM 35408 C CA . GLN A 1 116 ? -1.551 10.736 9.710 1.00 0.00 116 GLN A CA 19
ATOM 35409 C C . GLN A 1 116 ? -1.357 11.657 8.510 1.00 0.00 116 GLN A C 19
ATOM 35410 O O . GLN A 1 116 ? -1.343 12.879 8.650 1.00 0.00 116 GLN A O 19
ATOM 35424 N N . ALA A 1 117 ? -1.205 11.061 7.332 1.00 0.00 117 ALA A N 19
ATOM 35425 C CA . ALA A 1 117 ? -1.013 11.828 6.107 1.00 0.00 117 ALA A CA 19
ATOM 35426 C C . ALA A 1 117 ? -2.303 12.522 5.686 1.00 0.00 117 ALA A C 19
ATOM 35427 O O . ALA A 1 117 ? -2.278 13.503 4.942 1.00 0.00 117 ALA A O 19
ATOM 35434 N N . LEU A 1 118 ? -3.430 12.007 6.165 1.00 0.00 118 LEU A N 19
ATOM 35435 C CA . LEU A 1 118 ? -4.732 12.577 5.837 1.00 0.00 118 LEU A CA 19
ATOM 35436 C C . LEU A 1 118 ? -5.022 13.803 6.697 1.00 0.00 118 LEU A C 19
ATOM 35437 O O . LEU A 1 118 ? -5.972 14.542 6.441 1.00 0.00 118 LEU A O 19
ATOM 35453 N N . MET A 1 119 ? -4.196 14.013 7.716 1.00 0.00 119 MET A N 19
ATOM 35454 C CA . MET A 1 119 ? -4.362 15.152 8.612 1.00 0.00 119 MET A CA 19
ATOM 35455 C C . MET A 1 119 ? -4.028 16.458 7.898 1.00 0.00 119 MET A C 19
ATOM 35456 O O . MET A 1 119 ? -4.386 17.540 8.364 1.00 0.00 119 MET A O 19
ATOM 35470 N N . SER A 1 120 ? -3.340 16.350 6.766 1.00 0.00 120 SER A N 19
ATOM 35471 C CA . SER A 1 120 ? -2.954 17.523 5.991 1.00 0.00 120 SER A CA 19
ATOM 35472 C C . SER A 1 120 ? -4.184 18.250 5.457 1.00 0.00 120 SER A C 19
ATOM 35473 O O . SER A 1 120 ? -4.220 19.479 5.407 1.00 0.00 120 SER A O 19
ATOM 35481 N N . GLY A 1 121 ? -5.193 17.480 5.059 1.00 0.00 121 GLY A N 19
ATOM 35482 C CA . GLY A 1 121 ? -6.412 18.067 4.534 1.00 0.00 121 GLY A CA 19
ATOM 35483 C C . GLY A 1 121 ? -6.774 17.524 3.166 1.00 0.00 121 GLY A C 19
ATOM 35484 O O . GLY A 1 121 ? -6.185 16.558 2.682 1.00 0.00 121 GLY A O 19
ATOM 35488 N N . PRO A 1 122 ? -7.768 18.152 2.520 1.00 0.00 122 PRO A N 19
ATOM 35489 C CA . PRO A 1 122 ? -8.231 17.743 1.191 1.00 0.00 122 PRO A CA 19
ATOM 35490 C C . PRO A 1 122 ? -7.205 18.039 0.103 1.00 0.00 122 PRO A C 19
ATOM 35491 O O . PRO A 1 122 ? -7.456 17.805 -1.079 1.00 0.00 122 PRO A O 19
ATOM 35502 N N . SER A 1 123 ? -6.049 18.554 0.510 1.00 0.00 123 SER A N 19
ATOM 35503 C CA . SER A 1 123 ? -4.986 18.885 -0.432 1.00 0.00 123 SER A CA 19
ATOM 35504 C C . SER A 1 123 ? -5.472 19.896 -1.466 1.00 0.00 123 SER A C 19
ATOM 35505 O O . SER A 1 123 ? -5.128 19.809 -2.644 1.00 0.00 123 SER A O 19
ATOM 35513 N N . SER A 1 124 ? -6.273 20.856 -1.015 1.00 0.00 124 SER A N 19
ATOM 35514 C CA . SER A 1 124 ? -6.810 21.883 -1.900 1.00 0.00 124 SER A CA 19
ATOM 35515 C C . SER A 1 124 ? -7.134 23.155 -1.123 1.00 0.00 124 SER A C 19
ATOM 35516 O O . SER A 1 124 ? -8.104 23.205 -0.369 1.00 0.00 124 SER A O 19
ATOM 35524 N N . GLY A 1 125 ? -6.312 24.183 -1.314 1.00 0.00 125 GLY A N 19
ATOM 35525 C CA . GLY A 1 125 ? -6.526 25.442 -0.625 1.00 0.00 125 GLY A CA 19
ATOM 35526 C C . GLY A 1 125 ? -5.328 25.861 0.203 1.00 0.00 125 GLY A C 19
ATOM 35527 O O . GLY A 1 125 ? -5.479 26.493 1.249 1.00 0.00 125 GLY A O 19
ATOM 35531 N N . GLY A 1 1 ? 9.994 10.008 7.852 1.00 0.00 1 GLY A N 20
ATOM 35532 C CA . GLY A 1 1 ? 11.239 9.512 7.296 1.00 0.00 1 GLY A CA 20
ATOM 35533 C C . GLY A 1 1 ? 12.378 10.500 7.452 1.00 0.00 1 GLY A C 20
ATOM 35534 O O . GLY A 1 1 ? 12.274 11.463 8.212 1.00 0.00 1 GLY A O 20
ATOM 35538 N N . SER A 1 2 ? 13.469 10.262 6.730 1.00 0.00 2 SER A N 20
ATOM 35539 C CA . SER A 1 2 ? 14.634 11.136 6.796 1.00 0.00 2 SER A CA 20
ATOM 35540 C C . SER A 1 2 ? 15.009 11.646 5.408 1.00 0.00 2 SER A C 20
ATOM 35541 O O . SER A 1 2 ? 14.751 10.987 4.401 1.00 0.00 2 SER A O 20
ATOM 35549 N N . SER A 1 3 ? 15.620 12.826 5.362 1.00 0.00 3 SER A N 20
ATOM 35550 C CA . SER A 1 3 ? 16.027 13.428 4.098 1.00 0.00 3 SER A CA 20
ATOM 35551 C C . SER A 1 3 ? 16.575 12.371 3.145 1.00 0.00 3 SER A C 20
ATOM 35552 O O . SER A 1 3 ? 17.551 11.687 3.452 1.00 0.00 3 SER A O 20
ATOM 35560 N N . GLY A 1 4 ? 15.939 12.243 1.984 1.00 0.00 4 GLY A N 20
ATOM 35561 C CA . GLY A 1 4 ? 16.376 11.267 1.003 1.00 0.00 4 GLY A CA 20
ATOM 35562 C C . GLY A 1 4 ? 15.707 11.460 -0.344 1.00 0.00 4 GLY A C 20
ATOM 35563 O O . GLY A 1 4 ? 14.967 12.423 -0.545 1.00 0.00 4 GLY A O 20
ATOM 35567 N N . SER A 1 5 ? 15.969 10.542 -1.270 1.00 0.00 5 SER A N 20
ATOM 35568 C CA . SER A 1 5 ? 15.390 10.619 -2.606 1.00 0.00 5 SER A CA 20
ATOM 35569 C C . SER A 1 5 ? 14.033 9.924 -2.651 1.00 0.00 5 SER A C 20
ATOM 35570 O O . SER A 1 5 ? 13.731 9.188 -3.590 1.00 0.00 5 SER A O 20
ATOM 35578 N N . SER A 1 6 ? 13.218 10.164 -1.629 1.00 0.00 6 SER A N 20
ATOM 35579 C CA . SER A 1 6 ? 11.894 9.559 -1.549 1.00 0.00 6 SER A CA 20
ATOM 35580 C C . SER A 1 6 ? 10.931 10.460 -0.781 1.00 0.00 6 SER A C 20
ATOM 35581 O O . SER A 1 6 ? 11.121 10.723 0.406 1.00 0.00 6 SER A O 20
ATOM 35589 N N . GLY A 1 7 ? 9.894 10.930 -1.469 1.00 0.00 7 GLY A N 20
ATOM 35590 C CA . GLY A 1 7 ? 8.916 11.796 -0.837 1.00 0.00 7 GLY A CA 20
ATOM 35591 C C . GLY A 1 7 ? 7.732 11.027 -0.285 1.00 0.00 7 GLY A C 20
ATOM 35592 O O . GLY A 1 7 ? 6.924 11.572 0.468 1.00 0.00 7 GLY A O 20
ATOM 35596 N N . THR A 1 8 ? 7.625 9.757 -0.662 1.00 0.00 8 THR A N 20
ATOM 35597 C CA . THR A 1 8 ? 6.529 8.913 -0.202 1.00 0.00 8 THR A CA 20
ATOM 35598 C C . THR A 1 8 ? 6.718 8.512 1.256 1.00 0.00 8 THR A C 20
ATOM 35599 O O . THR A 1 8 ? 7.710 7.874 1.612 1.00 0.00 8 THR A O 20
ATOM 35610 N N . LEU A 1 9 ? 5.762 8.889 2.097 1.00 0.00 9 LEU A N 20
ATOM 35611 C CA . LEU A 1 9 ? 5.822 8.568 3.519 1.00 0.00 9 LEU A CA 20
ATOM 35612 C C . LEU A 1 9 ? 5.873 7.059 3.735 1.00 0.00 9 LEU A C 20
ATOM 35613 O O . LEU A 1 9 ? 6.767 6.548 4.410 1.00 0.00 9 LEU A O 20
ATOM 35629 N N . ARG A 1 10 ? 4.909 6.351 3.155 1.00 0.00 10 ARG A N 20
ATOM 35630 C CA . ARG A 1 10 ? 4.845 4.900 3.283 1.00 0.00 10 ARG A CA 20
ATOM 35631 C C . ARG A 1 10 ? 4.770 4.236 1.911 1.00 0.00 10 ARG A C 20
ATOM 35632 O O . ARG A 1 10 ? 4.265 4.823 0.954 1.00 0.00 10 ARG A O 20
ATOM 35653 N N . GLU A 1 11 ? 5.275 3.010 1.824 1.00 0.00 11 GLU A N 20
ATOM 35654 C CA . GLU A 1 11 ? 5.265 2.268 0.569 1.00 0.00 11 GLU A CA 20
ATOM 35655 C C . GLU A 1 11 ? 5.294 0.764 0.826 1.00 0.00 11 GLU A C 20
ATOM 35656 O O . GLU A 1 11 ? 5.641 0.316 1.918 1.00 0.00 11 GLU A O 20
ATOM 35668 N N . GLY A 1 12 ? 4.926 -0.012 -0.190 1.00 0.00 12 GLY A N 20
ATOM 35669 C CA . GLY A 1 12 ? 4.915 -1.457 -0.054 1.00 0.00 12 GLY A CA 20
ATOM 35670 C C . GLY A 1 12 ? 3.684 -2.088 -0.672 1.00 0.00 12 GLY A C 20
ATOM 35671 O O . GLY A 1 12 ? 2.638 -1.447 -0.781 1.00 0.00 12 GLY A O 20
ATOM 35675 N N . TRP A 1 13 ? 3.807 -3.346 -1.079 1.00 0.00 13 TRP A N 20
ATOM 35676 C CA . TRP A 1 13 ? 2.695 -4.064 -1.691 1.00 0.00 13 TRP A CA 20
ATOM 35677 C C . TRP A 1 13 ? 1.525 -4.185 -0.721 1.00 0.00 13 TRP A C 20
ATOM 35678 O O . TRP A 1 13 ? 1.677 -4.696 0.389 1.00 0.00 13 TRP A O 20
ATOM 35699 N N . VAL A 1 14 ? 0.358 -3.712 -1.145 1.00 0.00 14 VAL A N 20
ATOM 35700 C CA . VAL A 1 14 ? -0.839 -3.769 -0.314 1.00 0.00 14 VAL A CA 20
ATOM 35701 C C . VAL A 1 14 ? -2.066 -4.133 -1.141 1.00 0.00 14 VAL A C 20
ATOM 35702 O O . VAL A 1 14 ? -2.172 -3.764 -2.311 1.00 0.00 14 VAL A O 20
ATOM 35715 N N . VAL A 1 15 ? -2.994 -4.859 -0.526 1.00 0.00 15 VAL A N 20
ATOM 35716 C CA . VAL A 1 15 ? -4.216 -5.272 -1.204 1.00 0.00 15 VAL A CA 20
ATOM 35717 C C . VAL A 1 15 ? -5.427 -4.523 -0.660 1.00 0.00 15 VAL A C 20
ATOM 35718 O O . VAL A 1 15 ? -5.460 -4.140 0.510 1.00 0.00 15 VAL A O 20
ATOM 35731 N N . HIS A 1 16 ? -6.423 -4.316 -1.517 1.00 0.00 16 HIS A N 20
ATOM 35732 C CA . HIS A 1 16 ? -7.638 -3.613 -1.122 1.00 0.00 16 HIS A CA 20
ATOM 35733 C C . HIS A 1 16 ? -8.805 -3.996 -2.026 1.00 0.00 16 HIS A C 20
ATOM 35734 O O . HIS A 1 16 ? -8.610 -4.556 -3.105 1.00 0.00 16 HIS A O 20
ATOM 35749 N N . TYR A 1 17 ? -10.018 -3.691 -1.578 1.00 0.00 17 TYR A N 20
ATOM 35750 C CA . TYR A 1 17 ? -11.218 -4.006 -2.345 1.00 0.00 17 TYR A CA 20
ATOM 35751 C C . TYR A 1 17 ? -12.429 -3.259 -1.795 1.00 0.00 17 TYR A C 20
ATOM 35752 O O . TYR A 1 17 ? -12.517 -2.995 -0.595 1.00 0.00 17 TYR A O 20
ATOM 35770 N N . SER A 1 18 ? -13.360 -2.921 -2.680 1.00 0.00 18 SER A N 20
ATOM 35771 C CA . SER A 1 18 ? -14.566 -2.202 -2.285 1.00 0.00 18 SER A CA 20
ATOM 35772 C C . SER A 1 18 ? -15.710 -3.171 -2.007 1.00 0.00 18 SER A C 20
ATOM 35773 O O . SER A 1 18 ? -15.638 -4.349 -2.353 1.00 0.00 18 SER A O 20
ATOM 35781 N N . ASN A 1 19 ? -16.766 -2.665 -1.378 1.00 0.00 19 ASN A N 20
ATOM 35782 C CA . ASN A 1 19 ? -17.927 -3.485 -1.051 1.00 0.00 19 ASN A CA 20
ATOM 35783 C C . ASN A 1 19 ? -18.941 -3.472 -2.191 1.00 0.00 19 ASN A C 20
ATOM 35784 O O . ASN A 1 19 ? -20.147 -3.561 -1.965 1.00 0.00 19 ASN A O 20
ATOM 35795 N N . LYS A 1 20 ? -18.442 -3.359 -3.418 1.00 0.00 20 LYS A N 20
ATOM 35796 C CA . LYS A 1 20 ? -19.302 -3.336 -4.595 1.00 0.00 20 LYS A CA 20
ATOM 35797 C C . LYS A 1 20 ? -18.896 -4.421 -5.587 1.00 0.00 20 LYS A C 20
ATOM 35798 O O . LYS A 1 20 ? -19.748 -5.083 -6.180 1.00 0.00 20 LYS A O 20
ATOM 35817 N N . ASP A 1 21 ? -17.591 -4.599 -5.761 1.00 0.00 21 ASP A N 20
ATOM 35818 C CA . ASP A 1 21 ? -17.073 -5.606 -6.680 1.00 0.00 21 ASP A CA 20
ATOM 35819 C C . ASP A 1 21 ? -16.133 -6.567 -5.958 1.00 0.00 21 ASP A C 20
ATOM 35820 O O . ASP A 1 21 ? -15.870 -7.672 -6.435 1.00 0.00 21 ASP A O 20
ATOM 35829 N N . THR A 1 22 ? -15.627 -6.138 -4.806 1.00 0.00 22 THR A N 20
ATOM 35830 C CA . THR A 1 22 ? -14.714 -6.959 -4.020 1.00 0.00 22 THR A CA 20
ATOM 35831 C C . THR A 1 22 ? -13.593 -7.520 -4.887 1.00 0.00 22 THR A C 20
ATOM 35832 O O . THR A 1 22 ? -13.311 -8.719 -4.856 1.00 0.00 22 THR A O 20
ATOM 35843 N N . LEU A 1 23 ? -12.956 -6.647 -5.659 1.00 0.00 23 LEU A N 20
ATOM 35844 C CA . LEU A 1 23 ? -11.864 -7.056 -6.536 1.00 0.00 23 LEU A CA 20
ATOM 35845 C C . LEU A 1 23 ? -10.516 -6.883 -5.843 1.00 0.00 23 LEU A C 20
ATOM 35846 O O . LEU A 1 23 ? -9.740 -5.991 -6.187 1.00 0.00 23 LEU A O 20
ATOM 35862 N N . ARG A 1 24 ? -10.243 -7.742 -4.867 1.00 0.00 24 ARG A N 20
ATOM 35863 C CA . ARG A 1 24 ? -8.989 -7.685 -4.126 1.00 0.00 24 ARG A CA 20
ATOM 35864 C C . ARG A 1 24 ? -7.795 -7.697 -5.077 1.00 0.00 24 ARG A C 20
ATOM 35865 O O . ARG A 1 24 ? -7.560 -8.678 -5.784 1.00 0.00 24 ARG A O 20
ATOM 35886 N N . LYS A 1 25 ? -7.045 -6.601 -5.090 1.00 0.00 25 LYS A N 20
ATOM 35887 C CA . LYS A 1 25 ? -5.875 -6.484 -5.953 1.00 0.00 25 LYS A CA 20
ATOM 35888 C C . LYS A 1 25 ? -4.675 -5.956 -5.173 1.00 0.00 25 LYS A C 20
ATOM 35889 O O . LYS A 1 25 ? -4.732 -4.877 -4.584 1.00 0.00 25 LYS A O 20
ATOM 35908 N N . ARG A 1 26 ? -3.590 -6.723 -5.176 1.00 0.00 26 ARG A N 20
ATOM 35909 C CA . ARG A 1 26 ? -2.376 -6.332 -4.469 1.00 0.00 26 ARG A CA 20
ATOM 35910 C C . ARG A 1 26 ? -1.419 -5.593 -5.400 1.00 0.00 26 ARG A C 20
ATOM 35911 O O . ARG A 1 26 ? -1.240 -5.978 -6.556 1.00 0.00 26 ARG A O 20
ATOM 35932 N N . HIS A 1 27 ? -0.807 -4.529 -4.889 1.00 0.00 27 HIS A N 20
ATOM 35933 C CA . HIS A 1 27 ? 0.132 -3.736 -5.674 1.00 0.00 27 HIS A CA 20
ATOM 35934 C C . HIS A 1 27 ? 0.967 -2.833 -4.772 1.00 0.00 27 HIS A C 20
ATOM 35935 O O . HIS A 1 27 ? 0.579 -2.539 -3.641 1.00 0.00 27 HIS A O 20
ATOM 35950 N N . TYR A 1 28 ? 2.114 -2.396 -5.280 1.00 0.00 28 TYR A N 20
ATOM 35951 C CA . TYR A 1 28 ? 3.006 -1.529 -4.519 1.00 0.00 28 TYR A CA 20
ATOM 35952 C C . TYR A 1 28 ? 2.345 -0.183 -4.234 1.00 0.00 28 TYR A C 20
ATOM 35953 O O . TYR A 1 28 ? 2.340 0.709 -5.082 1.00 0.00 28 TYR A O 20
ATOM 35971 N N . TRP A 1 29 ? 1.789 -0.046 -3.036 1.00 0.00 29 TRP A N 20
ATOM 35972 C CA . TRP A 1 29 ? 1.126 1.190 -2.638 1.00 0.00 29 TRP A CA 20
ATOM 35973 C C . TRP A 1 29 ? 2.146 2.268 -2.289 1.00 0.00 29 TRP A C 20
ATOM 35974 O O . TRP A 1 29 ? 3.325 1.976 -2.082 1.00 0.00 29 TRP A O 20
ATOM 35995 N N . ARG A 1 30 ? 1.687 3.513 -2.223 1.00 0.00 30 ARG A N 20
ATOM 35996 C CA . ARG A 1 30 ? 2.562 4.634 -1.900 1.00 0.00 30 ARG A CA 20
ATOM 35997 C C . ARG A 1 30 ? 1.765 5.789 -1.300 1.00 0.00 30 ARG A C 20
ATOM 35998 O O . ARG A 1 30 ? 0.802 6.270 -1.898 1.00 0.00 30 ARG A O 20
ATOM 36019 N N . LEU A 1 31 ? 2.173 6.229 -0.114 1.00 0.00 31 LEU A N 20
ATOM 36020 C CA . LEU A 1 31 ? 1.498 7.327 0.568 1.00 0.00 31 LEU A CA 20
ATOM 36021 C C . LEU A 1 31 ? 2.381 8.570 0.605 1.00 0.00 31 LEU A C 20
ATOM 36022 O O . LEU A 1 31 ? 3.600 8.474 0.741 1.00 0.00 31 LEU A O 20
ATOM 36038 N N . ASP A 1 32 ? 1.756 9.737 0.484 1.00 0.00 32 ASP A N 20
ATOM 36039 C CA . ASP A 1 32 ? 2.485 11.000 0.507 1.00 0.00 32 ASP A CA 20
ATOM 36040 C C . ASP A 1 32 ? 1.786 12.014 1.407 1.00 0.00 32 ASP A C 20
ATOM 36041 O O . ASP A 1 32 ? 0.852 11.674 2.134 1.00 0.00 32 ASP A O 20
ATOM 36050 N N . CYS A 1 33 ? 2.244 13.260 1.353 1.00 0.00 33 CYS A N 20
ATOM 36051 C CA . CYS A 1 33 ? 1.664 14.324 2.164 1.00 0.00 33 CYS A CA 20
ATOM 36052 C C . CYS A 1 33 ? 0.497 14.987 1.438 1.00 0.00 33 CYS A C 20
ATOM 36053 O O . CYS A 1 33 ? -0.011 16.021 1.872 1.00 0.00 33 CYS A O 20
ATOM 36061 N N . LYS A 1 34 ? 0.079 14.385 0.330 1.00 0.00 34 LYS A N 20
ATOM 36062 C CA . LYS A 1 34 ? -1.027 14.916 -0.458 1.00 0.00 34 LYS A CA 20
ATOM 36063 C C . LYS A 1 34 ? -2.058 13.831 -0.749 1.00 0.00 34 LYS A C 20
ATOM 36064 O O . LYS A 1 34 ? -3.250 14.008 -0.493 1.00 0.00 34 LYS A O 20
ATOM 36083 N N . CYS A 1 35 ? -1.593 12.707 -1.283 1.00 0.00 35 CYS A N 20
ATOM 36084 C CA . CYS A 1 35 ? -2.475 11.592 -1.608 1.00 0.00 35 CYS A CA 20
ATOM 36085 C C . CYS A 1 35 ? -1.714 10.271 -1.582 1.00 0.00 35 CYS A C 20
ATOM 36086 O O . CYS A 1 35 ? -0.501 10.246 -1.371 1.00 0.00 35 CYS A O 20
ATOM 36094 N N . ILE A 1 36 ? -2.433 9.175 -1.797 1.00 0.00 36 ILE A N 20
ATOM 36095 C CA . ILE A 1 36 ? -1.825 7.850 -1.798 1.00 0.00 36 ILE A CA 20
ATOM 36096 C C . ILE A 1 36 ? -1.676 7.315 -3.218 1.00 0.00 36 ILE A C 20
ATOM 36097 O O . ILE A 1 36 ? -2.653 6.905 -3.845 1.00 0.00 36 ILE A O 20
ATOM 36113 N N . THR A 1 37 ? -0.445 7.319 -3.719 1.00 0.00 37 THR A N 20
ATOM 36114 C CA . THR A 1 37 ? -0.166 6.833 -5.065 1.00 0.00 37 THR A CA 20
ATOM 36115 C C . THR A 1 37 ? -0.029 5.315 -5.084 1.00 0.00 37 THR A C 20
ATOM 36116 O O . THR A 1 37 ? 0.455 4.713 -4.124 1.00 0.00 37 THR A O 20
ATOM 36127 N N . LEU A 1 38 ? -0.456 4.701 -6.182 1.00 0.00 38 LEU A N 20
ATOM 36128 C CA . LEU A 1 38 ? -0.380 3.251 -6.326 1.00 0.00 38 LEU A CA 20
ATOM 36129 C C . LEU A 1 38 ? 0.458 2.868 -7.542 1.00 0.00 38 LEU A C 20
ATOM 36130 O O . LEU A 1 38 ? 0.389 3.519 -8.586 1.00 0.00 38 LEU A O 20
ATOM 36146 N N . PHE A 1 39 ? 1.246 1.808 -7.401 1.00 0.00 39 PHE A N 20
ATOM 36147 C CA . PHE A 1 39 ? 2.096 1.337 -8.489 1.00 0.00 39 PHE A CA 20
ATOM 36148 C C . PHE A 1 39 ? 1.948 -0.169 -8.681 1.00 0.00 39 PHE A C 20
ATOM 36149 O O . PHE A 1 39 ? 2.237 -0.952 -7.776 1.00 0.00 39 PHE A O 20
ATOM 36166 N N . GLN A 1 40 ? 1.497 -0.567 -9.867 1.00 0.00 40 GLN A N 20
ATOM 36167 C CA . GLN A 1 40 ? 1.309 -1.979 -10.178 1.00 0.00 40 GLN A CA 20
ATOM 36168 C C . GLN A 1 40 ? 2.437 -2.820 -9.590 1.00 0.00 40 GLN A C 20
ATOM 36169 O O . GLN A 1 40 ? 2.193 -3.830 -8.931 1.00 0.00 40 GLN A O 20
ATOM 36183 N N . ASN A 1 41 ? 3.673 -2.397 -9.833 1.00 0.00 41 ASN A N 20
ATOM 36184 C CA . ASN A 1 41 ? 4.840 -3.112 -9.328 1.00 0.00 41 ASN A CA 20
ATOM 36185 C C . ASN A 1 41 ? 5.814 -2.154 -8.649 1.00 0.00 41 ASN A C 20
ATOM 36186 O O . ASN A 1 41 ? 5.616 -0.940 -8.661 1.00 0.00 41 ASN A O 20
ATOM 36197 N N . ASN A 1 42 ? 6.866 -2.710 -8.057 1.00 0.00 42 ASN A N 20
ATOM 36198 C CA . ASN A 1 42 ? 7.871 -1.905 -7.373 1.00 0.00 42 ASN A CA 20
ATOM 36199 C C . ASN A 1 42 ? 8.579 -0.972 -8.350 1.00 0.00 42 ASN A C 20
ATOM 36200 O O . ASN A 1 42 ? 8.972 0.139 -7.993 1.00 0.00 42 ASN A O 20
ATOM 36211 N N . THR A 1 43 ? 8.739 -1.431 -9.588 1.00 0.00 43 THR A N 20
ATOM 36212 C CA . THR A 1 43 ? 9.400 -0.639 -10.617 1.00 0.00 43 THR A CA 20
ATOM 36213 C C . THR A 1 43 ? 8.564 -0.585 -11.891 1.00 0.00 43 THR A C 20
ATOM 36214 O O . THR A 1 43 ? 9.086 -0.730 -12.996 1.00 0.00 43 THR A O 20
ATOM 36225 N N . THR A 1 44 ? 7.261 -0.375 -11.729 1.00 0.00 44 THR A N 20
ATOM 36226 C CA . THR A 1 44 ? 6.352 -0.302 -12.866 1.00 0.00 44 THR A CA 20
ATOM 36227 C C . THR A 1 44 ? 6.461 1.044 -13.572 1.00 0.00 44 THR A C 20
ATOM 36228 O O . THR A 1 44 ? 6.335 2.096 -12.946 1.00 0.00 44 THR A O 20
ATOM 36239 N N . ASN A 1 45 ? 6.695 1.004 -14.879 1.00 0.00 45 ASN A N 20
ATOM 36240 C CA . ASN A 1 45 ? 6.821 2.223 -15.671 1.00 0.00 45 ASN A CA 20
ATOM 36241 C C . ASN A 1 45 ? 5.866 3.301 -15.166 1.00 0.00 45 ASN A C 20
ATOM 36242 O O . ASN A 1 45 ? 6.294 4.311 -14.607 1.00 0.00 45 ASN A O 20
ATOM 36253 N N . ARG A 1 46 ? 4.572 3.077 -15.366 1.00 0.00 46 ARG A N 20
ATOM 36254 C CA . ARG A 1 46 ? 3.556 4.029 -14.931 1.00 0.00 46 ARG A CA 20
ATOM 36255 C C . ARG A 1 46 ? 2.960 3.613 -13.590 1.00 0.00 46 ARG A C 20
ATOM 36256 O O . ARG A 1 46 ? 3.382 2.624 -12.991 1.00 0.00 46 ARG A O 20
ATOM 36277 N N . TYR A 1 47 ? 1.978 4.376 -13.123 1.00 0.00 47 TYR A N 20
ATOM 36278 C CA . TYR A 1 47 ? 1.325 4.089 -11.851 1.00 0.00 47 TYR A CA 20
ATOM 36279 C C . TYR A 1 47 ? -0.078 3.533 -12.071 1.00 0.00 47 TYR A C 20
ATOM 36280 O O . TYR A 1 47 ? -0.764 3.907 -13.022 1.00 0.00 47 TYR A O 20
ATOM 36298 N N . TYR A 1 48 ? -0.498 2.637 -11.185 1.00 0.00 48 TYR A N 20
ATOM 36299 C CA . TYR A 1 48 ? -1.819 2.027 -11.282 1.00 0.00 48 TYR A CA 20
ATOM 36300 C C . TYR A 1 48 ? -2.916 3.077 -11.140 1.00 0.00 48 TYR A C 20
ATOM 36301 O O . TYR A 1 48 ? -3.665 3.343 -12.081 1.00 0.00 48 TYR A O 20
ATOM 36319 N N . LYS A 1 49 ? -3.005 3.674 -9.956 1.00 0.00 49 LYS A N 20
ATOM 36320 C CA . LYS A 1 49 ? -4.008 4.697 -9.688 1.00 0.00 49 LYS A CA 20
ATOM 36321 C C . LYS A 1 49 ? -3.557 5.618 -8.558 1.00 0.00 49 LYS A C 20
ATOM 36322 O O . LYS A 1 49 ? -2.498 5.416 -7.966 1.00 0.00 49 LYS A O 20
ATOM 36341 N N . GLU A 1 50 ? -4.369 6.629 -8.265 1.00 0.00 50 GLU A N 20
ATOM 36342 C CA . GLU A 1 50 ? -4.053 7.580 -7.206 1.00 0.00 50 GLU A CA 20
ATOM 36343 C C . GLU A 1 50 ? -5.258 7.804 -6.297 1.00 0.00 50 GLU A C 20
ATOM 36344 O O . GLU A 1 50 ? -6.328 8.205 -6.756 1.00 0.00 50 GLU A O 20
ATOM 36356 N N . ILE A 1 51 ? -5.076 7.541 -5.008 1.00 0.00 51 ILE A N 20
ATOM 36357 C CA . ILE A 1 51 ? -6.147 7.713 -4.035 1.00 0.00 51 ILE A CA 20
ATOM 36358 C C . ILE A 1 51 ? -5.979 9.014 -3.256 1.00 0.00 51 ILE A C 20
ATOM 36359 O O . ILE A 1 51 ? -5.219 9.095 -2.291 1.00 0.00 51 ILE A O 20
ATOM 36375 N N . PRO A 1 52 ? -6.705 10.057 -3.684 1.00 0.00 52 PRO A N 20
ATOM 36376 C CA . PRO A 1 52 ? -6.655 11.373 -3.040 1.00 0.00 52 PRO A CA 20
ATOM 36377 C C . PRO A 1 52 ? -7.299 11.367 -1.658 1.00 0.00 52 PRO A C 20
ATOM 36378 O O . PRO A 1 52 ? -8.434 10.918 -1.492 1.00 0.00 52 PRO A O 20
ATOM 36389 N N . LEU A 1 53 ? -6.567 11.866 -0.668 1.00 0.00 53 LEU A N 20
ATOM 36390 C CA . LEU A 1 53 ? -7.067 11.919 0.702 1.00 0.00 53 LEU A CA 20
ATOM 36391 C C . LEU A 1 53 ? -8.426 12.610 0.760 1.00 0.00 53 LEU A C 20
ATOM 36392 O O . LEU A 1 53 ? -9.231 12.343 1.651 1.00 0.00 53 LEU A O 20
ATOM 36408 N N . SER A 1 54 ? -8.674 13.497 -0.198 1.00 0.00 54 SER A N 20
ATOM 36409 C CA . SER A 1 54 ? -9.935 14.228 -0.256 1.00 0.00 54 SER A CA 20
ATOM 36410 C C . SER A 1 54 ? -11.110 13.270 -0.423 1.00 0.00 54 SER A C 20
ATOM 36411 O O . SER A 1 54 ? -12.172 13.465 0.168 1.00 0.00 54 SER A O 20
ATOM 36419 N N . GLU A 1 55 ? -10.912 12.235 -1.234 1.00 0.00 55 GLU A N 20
ATOM 36420 C CA . GLU A 1 55 ? -11.955 11.247 -1.480 1.00 0.00 55 GLU A CA 20
ATOM 36421 C C . GLU A 1 55 ? -12.297 10.486 -0.202 1.00 0.00 55 GLU A C 20
ATOM 36422 O O . GLU A 1 55 ? -13.446 10.100 0.014 1.00 0.00 55 GLU A O 20
ATOM 36434 N N . ILE A 1 56 ? -11.291 10.274 0.639 1.00 0.00 56 ILE A N 20
ATOM 36435 C CA . ILE A 1 56 ? -11.485 9.560 1.895 1.00 0.00 56 ILE A CA 20
ATOM 36436 C C . ILE A 1 56 ? -12.419 10.327 2.825 1.00 0.00 56 ILE A C 20
ATOM 36437 O O . ILE A 1 56 ? -12.189 11.500 3.125 1.00 0.00 56 ILE A O 20
ATOM 36453 N N . LEU A 1 57 ? -13.472 9.657 3.281 1.00 0.00 57 LEU A N 20
ATOM 36454 C CA . LEU A 1 57 ? -14.441 10.275 4.180 1.00 0.00 57 LEU A CA 20
ATOM 36455 C C . LEU A 1 57 ? -14.083 10.001 5.637 1.00 0.00 57 LEU A C 20
ATOM 36456 O O . LEU A 1 57 ? -14.152 10.893 6.483 1.00 0.00 57 LEU A O 20
ATOM 36472 N N . THR A 1 58 ? -13.700 8.761 5.924 1.00 0.00 58 THR A N 20
ATOM 36473 C CA . THR A 1 58 ? -13.331 8.369 7.278 1.00 0.00 58 THR A CA 20
ATOM 36474 C C . THR A 1 58 ? -12.515 7.081 7.275 1.00 0.00 58 THR A C 20
ATOM 36475 O O . THR A 1 58 ? -12.627 6.266 6.359 1.00 0.00 58 THR A O 20
ATOM 36486 N N . VAL A 1 59 ? -11.695 6.903 8.306 1.00 0.00 59 VAL A N 20
ATOM 36487 C CA . VAL A 1 59 ? -10.861 5.712 8.423 1.00 0.00 59 VAL A CA 20
ATOM 36488 C C . VAL A 1 59 ? -11.189 4.934 9.692 1.00 0.00 59 VAL A C 20
ATOM 36489 O O . VAL A 1 59 ? -11.097 5.465 10.798 1.00 0.00 59 VAL A O 20
ATOM 36502 N N . GLU A 1 60 ? -11.572 3.672 9.524 1.00 0.00 60 GLU A N 20
ATOM 36503 C CA . GLU A 1 60 ? -11.915 2.821 10.657 1.00 0.00 60 GLU A CA 20
ATOM 36504 C C . GLU A 1 60 ? -11.164 1.494 10.587 1.00 0.00 60 GLU A C 20
ATOM 36505 O O . GLU A 1 60 ? -10.526 1.182 9.581 1.00 0.00 60 GLU A O 20
ATOM 36517 N N . SER A 1 61 ? -11.244 0.718 11.663 1.00 0.00 61 SER A N 20
ATOM 36518 C CA . SER A 1 61 ? -10.569 -0.573 11.726 1.00 0.00 61 SER A CA 20
ATOM 36519 C C . SER A 1 61 ? -11.505 -1.697 11.295 1.00 0.00 61 SER A C 20
ATOM 36520 O O . SER A 1 61 ? -12.723 -1.597 11.443 1.00 0.00 61 SER A O 20
ATOM 36528 N N . ALA A 1 62 ? -10.927 -2.767 10.759 1.00 0.00 62 ALA A N 20
ATOM 36529 C CA . ALA A 1 62 ? -11.708 -3.912 10.307 1.00 0.00 62 ALA A CA 20
ATOM 36530 C C . ALA A 1 62 ? -12.731 -4.328 11.359 1.00 0.00 62 ALA A C 20
ATOM 36531 O O . ALA A 1 62 ? -12.369 -4.797 12.437 1.00 0.00 62 ALA A O 20
ATOM 36538 N N . GLN A 1 63 ? -14.009 -4.153 11.037 1.00 0.00 63 GLN A N 20
ATOM 36539 C CA . GLN A 1 63 ? -15.083 -4.509 11.956 1.00 0.00 63 GLN A CA 20
ATOM 36540 C C . GLN A 1 63 ? -16.193 -5.263 11.230 1.00 0.00 63 GLN A C 20
ATOM 36541 O O . GLN A 1 63 ? -16.874 -6.102 11.819 1.00 0.00 63 GLN A O 20
ATOM 36555 N N . ASN A 1 64 ? -16.368 -4.959 9.948 1.00 0.00 64 ASN A N 20
ATOM 36556 C CA . ASN A 1 64 ? -17.395 -5.608 9.142 1.00 0.00 64 ASN A CA 20
ATOM 36557 C C . ASN A 1 64 ? -16.790 -6.699 8.265 1.00 0.00 64 ASN A C 20
ATOM 36558 O O . ASN A 1 64 ? -15.921 -6.433 7.435 1.00 0.00 64 ASN A O 20
ATOM 36569 N N . PHE A 1 65 ? -17.256 -7.929 8.455 1.00 0.00 65 PHE A N 20
ATOM 36570 C CA . PHE A 1 65 ? -16.761 -9.062 7.682 1.00 0.00 65 PHE A CA 20
ATOM 36571 C C . PHE A 1 65 ? -17.912 -9.813 7.020 1.00 0.00 65 PHE A C 20
ATOM 36572 O O . PHE A 1 65 ? -17.960 -11.043 7.043 1.00 0.00 65 PHE A O 20
ATOM 36589 N N . SER A 1 66 ? -18.837 -9.064 6.429 1.00 0.00 66 SER A N 20
ATOM 36590 C CA . SER A 1 66 ? -19.991 -9.657 5.764 1.00 0.00 66 SER A CA 20
ATOM 36591 C C . SER A 1 66 ? -19.715 -9.861 4.277 1.00 0.00 66 SER A C 20
ATOM 36592 O O . SER A 1 66 ? -20.355 -10.684 3.621 1.00 0.00 66 SER A O 20
ATOM 36600 N N . LEU A 1 67 ? -18.759 -9.104 3.750 1.00 0.00 67 LEU A N 20
ATOM 36601 C CA . LEU A 1 67 ? -18.397 -9.200 2.340 1.00 0.00 67 LEU A CA 20
ATOM 36602 C C . LEU A 1 67 ? -17.671 -10.510 2.052 1.00 0.00 67 LEU A C 20
ATOM 36603 O O . LEU A 1 67 ? -18.225 -11.414 1.426 1.00 0.00 67 LEU A O 20
ATOM 36619 N N . VAL A 1 68 ? -16.429 -10.607 2.515 1.00 0.00 68 VAL A N 20
ATOM 36620 C CA . VAL A 1 68 ? -15.628 -11.808 2.310 1.00 0.00 68 VAL A CA 20
ATOM 36621 C C . VAL A 1 68 ? -16.128 -12.957 3.180 1.00 0.00 68 VAL A C 20
ATOM 36622 O O . VAL A 1 68 ? -16.684 -12.754 4.259 1.00 0.00 68 VAL A O 20
ATOM 36635 N N . PRO A 1 69 ? -15.925 -14.193 2.701 1.00 0.00 69 PRO A N 20
ATOM 36636 C CA . PRO A 1 69 ? -16.346 -15.399 3.420 1.00 0.00 69 PRO A CA 20
ATOM 36637 C C . PRO A 1 69 ? -15.518 -15.644 4.677 1.00 0.00 69 PRO A C 20
ATOM 36638 O O . PRO A 1 69 ? -14.485 -15.013 4.902 1.00 0.00 69 PRO A O 20
ATOM 36649 N N . PRO A 1 70 ? -15.979 -16.582 5.517 1.00 0.00 70 PRO A N 20
ATOM 36650 C CA . PRO A 1 70 ? -15.295 -16.932 6.766 1.00 0.00 70 PRO A CA 20
ATOM 36651 C C . PRO A 1 70 ? -13.978 -17.660 6.521 1.00 0.00 70 PRO A C 20
ATOM 36652 O O . PRO A 1 70 ? -13.302 -18.074 7.462 1.00 0.00 70 PRO A O 20
ATOM 36663 N N . GLY A 1 71 ? -13.619 -17.812 5.250 1.00 0.00 71 GLY A N 20
ATOM 36664 C CA . GLY A 1 71 ? -12.383 -18.490 4.904 1.00 0.00 71 GLY A CA 20
ATOM 36665 C C . GLY A 1 71 ? -11.521 -17.678 3.959 1.00 0.00 71 GLY A C 20
ATOM 36666 O O . GLY A 1 71 ? -10.772 -18.235 3.155 1.00 0.00 71 GLY A O 20
ATOM 36670 N N . THR A 1 72 ? -11.625 -16.356 4.053 1.00 0.00 72 THR A N 20
ATOM 36671 C CA . THR A 1 72 ? -10.851 -15.465 3.198 1.00 0.00 72 THR A CA 20
ATOM 36672 C C . THR A 1 72 ? -10.159 -14.381 4.017 1.00 0.00 72 THR A C 20
ATOM 36673 O O . THR A 1 72 ? -10.810 -13.613 4.723 1.00 0.00 72 THR A O 20
ATOM 36684 N N . ASN A 1 73 ? -8.835 -14.325 3.917 1.00 0.00 73 ASN A N 20
ATOM 36685 C CA . ASN A 1 73 ? -8.054 -13.334 4.649 1.00 0.00 73 ASN A CA 20
ATOM 36686 C C . ASN A 1 73 ? -8.824 -12.023 4.778 1.00 0.00 73 ASN A C 20
ATOM 36687 O O . ASN A 1 73 ? -9.176 -11.381 3.788 1.00 0.00 73 ASN A O 20
ATOM 36698 N N . PRO A 1 74 ? -9.091 -11.615 6.027 1.00 0.00 74 PRO A N 20
ATOM 36699 C CA . PRO A 1 74 ? -9.821 -10.376 6.316 1.00 0.00 74 PRO A CA 20
ATOM 36700 C C . PRO A 1 74 ? -9.006 -9.132 5.979 1.00 0.00 74 PRO A C 20
ATOM 36701 O O . PRO A 1 74 ? -7.936 -9.223 5.377 1.00 0.00 74 PRO A O 20
ATOM 36712 N N . HIS A 1 75 ? -9.520 -7.970 6.372 1.00 0.00 75 HIS A N 20
ATOM 36713 C CA . HIS A 1 75 ? -8.839 -6.707 6.112 1.00 0.00 75 HIS A CA 20
ATOM 36714 C C . HIS A 1 75 ? -8.374 -6.062 7.414 1.00 0.00 75 HIS A C 20
ATOM 36715 O O . HIS A 1 75 ? -8.821 -6.438 8.498 1.00 0.00 75 HIS A O 20
ATOM 36730 N N . CYS A 1 76 ? -7.476 -5.090 7.300 1.00 0.00 76 CYS A N 20
ATOM 36731 C CA . CYS A 1 76 ? -6.950 -4.394 8.469 1.00 0.00 76 CYS A CA 20
ATOM 36732 C C . CYS A 1 76 ? -7.795 -3.167 8.797 1.00 0.00 76 CYS A C 20
ATOM 36733 O O . CYS A 1 76 ? -8.359 -3.062 9.886 1.00 0.00 76 CYS A O 20
ATOM 36741 N N . PHE A 1 77 ? -7.876 -2.240 7.848 1.00 0.00 77 PHE A N 20
ATOM 36742 C CA . PHE A 1 77 ? -8.649 -1.019 8.037 1.00 0.00 77 PHE A CA 20
ATOM 36743 C C . PHE A 1 77 ? -9.542 -0.748 6.829 1.00 0.00 77 PHE A C 20
ATOM 36744 O O . PHE A 1 77 ? -9.299 -1.262 5.738 1.00 0.00 77 PHE A O 20
ATOM 36761 N N . GLU A 1 78 ? -10.576 0.061 7.034 1.00 0.00 78 GLU A N 20
ATOM 36762 C CA . GLU A 1 78 ? -11.506 0.399 5.963 1.00 0.00 78 GLU A CA 20
ATOM 36763 C C . GLU A 1 78 ? -11.477 1.896 5.669 1.00 0.00 78 GLU A C 20
ATOM 36764 O O . GLU A 1 78 ? -11.638 2.719 6.570 1.00 0.00 78 GLU A O 20
ATOM 36776 N N . ILE A 1 79 ? -11.270 2.240 4.402 1.00 0.00 79 ILE A N 20
ATOM 36777 C CA . ILE A 1 79 ? -11.220 3.637 3.989 1.00 0.00 79 ILE A CA 20
ATOM 36778 C C . ILE A 1 79 ? -12.543 4.073 3.367 1.00 0.00 79 ILE A C 20
ATOM 36779 O O . ILE A 1 79 ? -12.690 4.092 2.145 1.00 0.00 79 ILE A O 20
ATOM 36795 N N . VAL A 1 80 ? -13.502 4.427 4.216 1.00 0.00 80 VAL A N 20
ATOM 36796 C CA . VAL A 1 80 ? -14.812 4.867 3.751 1.00 0.00 80 VAL A CA 20
ATOM 36797 C C . VAL A 1 80 ? -14.686 6.041 2.787 1.00 0.00 80 VAL A C 20
ATOM 36798 O O . VAL A 1 80 ? -14.501 7.185 3.204 1.00 0.00 80 VAL A O 20
ATOM 36811 N N . THR A 1 81 ? -14.789 5.752 1.493 1.00 0.00 81 THR A N 20
ATOM 36812 C CA . THR A 1 81 ? -14.686 6.783 0.469 1.00 0.00 81 THR A CA 20
ATOM 36813 C C . THR A 1 81 ? -16.065 7.244 0.013 1.00 0.00 81 THR A C 20
ATOM 36814 O O . THR A 1 81 ? -17.085 6.780 0.521 1.00 0.00 81 THR A O 20
ATOM 36825 N N . ALA A 1 82 ? -16.090 8.160 -0.950 1.00 0.00 82 ALA A N 20
ATOM 36826 C CA . ALA A 1 82 ? -17.345 8.682 -1.477 1.00 0.00 82 ALA A CA 20
ATOM 36827 C C . ALA A 1 82 ? -17.891 7.785 -2.583 1.00 0.00 82 ALA A C 20
ATOM 36828 O O . ALA A 1 82 ? -18.889 8.112 -3.224 1.00 0.00 82 ALA A O 20
ATOM 36835 N N . ASN A 1 83 ? -17.229 6.653 -2.802 1.00 0.00 83 ASN A N 20
ATOM 36836 C CA . ASN A 1 83 ? -17.648 5.709 -3.832 1.00 0.00 83 ASN A CA 20
ATOM 36837 C C . ASN A 1 83 ? -18.032 4.367 -3.216 1.00 0.00 83 ASN A C 20
ATOM 36838 O O . ASN A 1 83 ? -18.975 3.715 -3.663 1.00 0.00 83 ASN A O 20
ATOM 36849 N N . ALA A 1 84 ? -17.294 3.962 -2.188 1.00 0.00 84 ALA A N 20
ATOM 36850 C CA . ALA A 1 84 ? -17.558 2.699 -1.509 1.00 0.00 84 ALA A CA 20
ATOM 36851 C C . ALA A 1 84 ? -16.620 2.507 -0.322 1.00 0.00 84 ALA A C 20
ATOM 36852 O O . ALA A 1 84 ? -15.741 3.333 -0.071 1.00 0.00 84 ALA A O 20
ATOM 36859 N N . THR A 1 85 ? -16.812 1.412 0.407 1.00 0.00 85 THR A N 20
ATOM 36860 C CA . THR A 1 85 ? -15.985 1.113 1.569 1.00 0.00 85 THR A CA 20
ATOM 36861 C C . THR A 1 85 ? -14.795 0.241 1.187 1.00 0.00 85 THR A C 20
ATOM 36862 O O . THR A 1 85 ? -14.961 -0.909 0.778 1.00 0.00 85 THR A O 20
ATOM 36873 N N . TYR A 1 86 ? -13.594 0.793 1.323 1.00 0.00 86 TYR A N 20
ATOM 36874 C CA . TYR A 1 86 ? -12.376 0.065 0.989 1.00 0.00 86 TYR A CA 20
ATOM 36875 C C . TYR A 1 86 ? -12.024 -0.938 2.083 1.00 0.00 86 TYR A C 20
ATOM 36876 O O . TYR A 1 86 ? -12.378 -0.753 3.248 1.00 0.00 86 TYR A O 20
ATOM 36894 N N . PHE A 1 87 ? -11.324 -2.000 1.700 1.00 0.00 87 PHE A N 20
ATOM 36895 C CA . PHE A 1 87 ? -10.923 -3.034 2.647 1.00 0.00 87 PHE A CA 20
ATOM 36896 C C . PHE A 1 87 ? -9.463 -3.426 2.439 1.00 0.00 87 PHE A C 20
ATOM 36897 O O . PHE A 1 87 ? -9.165 -4.427 1.787 1.00 0.00 87 PHE A O 20
ATOM 36914 N N . VAL A 1 88 ? -8.557 -2.630 2.997 1.00 0.00 88 VAL A N 20
ATOM 36915 C CA . VAL A 1 88 ? -7.128 -2.893 2.873 1.00 0.00 88 VAL A CA 20
ATOM 36916 C C . VAL A 1 88 ? -6.634 -3.786 4.006 1.00 0.00 88 VAL A C 20
ATOM 36917 O O . VAL A 1 88 ? -6.955 -3.562 5.172 1.00 0.00 88 VAL A O 20
ATOM 36930 N N . GLY A 1 89 ? -5.849 -4.799 3.653 1.00 0.00 89 GLY A N 20
ATOM 36931 C CA . GLY A 1 89 ? -5.322 -5.711 4.652 1.00 0.00 89 GLY A CA 20
ATOM 36932 C C . GLY A 1 89 ? -4.416 -6.768 4.051 1.00 0.00 89 GLY A C 20
ATOM 36933 O O . GLY A 1 89 ? -3.378 -6.448 3.473 1.00 0.00 89 GLY A O 20
ATOM 36937 N N . GLU A 1 90 ? -4.809 -8.030 4.189 1.00 0.00 90 GLU A N 20
ATOM 36938 C CA . GLU A 1 90 ? -4.023 -9.137 3.658 1.00 0.00 90 GLU A CA 20
ATOM 36939 C C . GLU A 1 90 ? -4.722 -9.775 2.461 1.00 0.00 90 GLU A C 20
ATOM 36940 O O . GLU A 1 90 ? -5.946 -9.731 2.348 1.00 0.00 90 GLU A O 20
ATOM 36952 N N . MET A 1 91 ? -3.934 -10.368 1.570 1.00 0.00 91 MET A N 20
ATOM 36953 C CA . MET A 1 91 ? -4.477 -11.016 0.381 1.00 0.00 91 MET A CA 20
ATOM 36954 C C . MET A 1 91 ? -4.021 -12.469 0.298 1.00 0.00 91 MET A C 20
ATOM 36955 O O . MET A 1 91 ? -2.995 -12.856 0.858 1.00 0.00 91 MET A O 20
ATOM 36969 N N . PRO A 1 92 ? -4.800 -13.295 -0.417 1.00 0.00 92 PRO A N 20
ATOM 36970 C CA . PRO A 1 92 ? -4.495 -14.718 -0.590 1.00 0.00 92 PRO A CA 20
ATOM 36971 C C . PRO A 1 92 ? -3.274 -14.946 -1.474 1.00 0.00 92 PRO A C 20
ATOM 36972 O O . PRO A 1 92 ? -3.180 -14.401 -2.572 1.00 0.00 92 PRO A O 20
ATOM 36983 N N . GLY A 1 93 ? -2.339 -15.757 -0.987 1.00 0.00 93 GLY A N 20
ATOM 36984 C CA . GLY A 1 93 ? -1.137 -16.044 -1.747 1.00 0.00 93 GLY A CA 20
ATOM 36985 C C . GLY A 1 93 ? 0.101 -16.098 -0.874 1.00 0.00 93 GLY A C 20
ATOM 36986 O O . GLY A 1 93 ? 0.401 -17.130 -0.273 1.00 0.00 93 GLY A O 20
ATOM 36990 N N . GLY A 1 94 ? 0.824 -14.985 -0.804 1.00 0.00 94 GLY A N 20
ATOM 36991 C CA . GLY A 1 94 ? 2.030 -14.932 0.003 1.00 0.00 94 GLY A CA 20
ATOM 36992 C C . GLY A 1 94 ? 2.963 -16.094 -0.273 1.00 0.00 94 GLY A C 20
ATOM 36993 O O . GLY A 1 94 ? 2.856 -16.755 -1.307 1.00 0.00 94 GLY A O 20
ATOM 36997 N N . THR A 1 95 ? 3.884 -16.345 0.653 1.00 0.00 95 THR A N 20
ATOM 36998 C CA . THR A 1 95 ? 4.842 -17.432 0.504 1.00 0.00 95 THR A CA 20
ATOM 36999 C C . THR A 1 95 ? 4.579 -18.540 1.518 1.00 0.00 95 THR A C 20
ATOM 37000 O O . THR A 1 95 ? 4.132 -18.295 2.639 1.00 0.00 95 THR A O 20
ATOM 37011 N N . PRO A 1 96 ? 4.862 -19.789 1.118 1.00 0.00 96 PRO A N 20
ATOM 37012 C CA . PRO A 1 96 ? 4.665 -20.959 1.979 1.00 0.00 96 PRO A CA 20
ATOM 37013 C C . PRO A 1 96 ? 5.655 -21.000 3.137 1.00 0.00 96 PRO A C 20
ATOM 37014 O O . PRO A 1 96 ? 6.739 -21.571 3.020 1.00 0.00 96 PRO A O 20
ATOM 37025 N N . GLY A 1 97 ? 5.276 -20.391 4.256 1.00 0.00 97 GLY A N 20
ATOM 37026 C CA . GLY A 1 97 ? 6.143 -20.370 5.420 1.00 0.00 97 GLY A CA 20
ATOM 37027 C C . GLY A 1 97 ? 7.406 -19.565 5.188 1.00 0.00 97 GLY A C 20
ATOM 37028 O O . GLY A 1 97 ? 8.349 -20.044 4.559 1.00 0.00 97 GLY A O 20
ATOM 37032 N N . GLY A 1 98 ? 7.425 -18.336 5.696 1.00 0.00 98 GLY A N 20
ATOM 37033 C CA . GLY A 1 98 ? 8.586 -17.482 5.529 1.00 0.00 98 GLY A CA 20
ATOM 37034 C C . GLY A 1 98 ? 8.212 -16.024 5.353 1.00 0.00 98 GLY A C 20
ATOM 37035 O O . GLY A 1 98 ? 7.265 -15.685 4.642 1.00 0.00 98 GLY A O 20
ATOM 37039 N N . PRO A 1 99 ? 8.966 -15.132 6.012 1.00 0.00 99 PRO A N 20
ATOM 37040 C CA . PRO A 1 99 ? 8.727 -13.687 5.942 1.00 0.00 99 PRO A CA 20
ATOM 37041 C C . PRO A 1 99 ? 9.068 -13.109 4.573 1.00 0.00 99 PRO A C 20
ATOM 37042 O O . PRO A 1 99 ? 10.183 -12.639 4.347 1.00 0.00 99 PRO A O 20
ATOM 37053 N N . SER A 1 100 ? 8.100 -13.147 3.662 1.00 0.00 100 SER A N 20
ATOM 37054 C CA . SER A 1 100 ? 8.299 -12.630 2.313 1.00 0.00 100 SER A CA 20
ATOM 37055 C C . SER A 1 100 ? 6.965 -12.265 1.669 1.00 0.00 100 SER A C 20
ATOM 37056 O O . SER A 1 100 ? 6.003 -13.028 1.733 1.00 0.00 100 SER A O 20
ATOM 37064 N N . GLY A 1 101 ? 6.917 -11.090 1.047 1.00 0.00 101 GLY A N 20
ATOM 37065 C CA . GLY A 1 101 ? 5.698 -10.643 0.400 1.00 0.00 101 GLY A CA 20
ATOM 37066 C C . GLY A 1 101 ? 4.591 -10.344 1.392 1.00 0.00 101 GLY A C 20
ATOM 37067 O O . GLY A 1 101 ? 4.483 -9.224 1.890 1.00 0.00 101 GLY A O 20
ATOM 37071 N N . GLN A 1 102 ? 3.767 -11.347 1.677 1.00 0.00 102 GLN A N 20
ATOM 37072 C CA . GLN A 1 102 ? 2.662 -11.184 2.614 1.00 0.00 102 GLN A CA 20
ATOM 37073 C C . GLN A 1 102 ? 3.177 -11.031 4.041 1.00 0.00 102 GLN A C 20
ATOM 37074 O O . GLN A 1 102 ? 4.146 -11.678 4.435 1.00 0.00 102 GLN A O 20
ATOM 37088 N N . GLY A 1 103 ? 2.520 -10.169 4.813 1.00 0.00 103 GLY A N 20
ATOM 37089 C CA . GLY A 1 103 ? 2.927 -9.946 6.188 1.00 0.00 103 GLY A CA 20
ATOM 37090 C C . GLY A 1 103 ? 1.750 -9.670 7.102 1.00 0.00 103 GLY A C 20
ATOM 37091 O O . GLY A 1 103 ? 0.597 -9.871 6.720 1.00 0.00 103 GLY A O 20
ATOM 37095 N N . ALA A 1 104 ? 2.040 -9.210 8.315 1.00 0.00 104 ALA A N 20
ATOM 37096 C CA . ALA A 1 104 ? 0.996 -8.907 9.287 1.00 0.00 104 ALA A CA 20
ATOM 37097 C C . ALA A 1 104 ? 1.034 -7.437 9.692 1.00 0.00 104 ALA A C 20
ATOM 37098 O O . ALA A 1 104 ? 0.090 -6.690 9.436 1.00 0.00 104 ALA A O 20
ATOM 37105 N N . GLU A 1 105 ? 2.130 -7.030 10.324 1.00 0.00 105 GLU A N 20
ATOM 37106 C CA . GLU A 1 105 ? 2.288 -5.649 10.765 1.00 0.00 105 GLU A CA 20
ATOM 37107 C C . GLU A 1 105 ? 2.167 -4.685 9.589 1.00 0.00 105 GLU A C 20
ATOM 37108 O O . GLU A 1 105 ? 1.606 -3.598 9.719 1.00 0.00 105 GLU A O 20
ATOM 37120 N N . ALA A 1 106 ? 2.699 -5.092 8.441 1.00 0.00 106 ALA A N 20
ATOM 37121 C CA . ALA A 1 106 ? 2.650 -4.266 7.241 1.00 0.00 106 ALA A CA 20
ATOM 37122 C C . ALA A 1 106 ? 1.330 -3.508 7.150 1.00 0.00 106 ALA A C 20
ATOM 37123 O O . ALA A 1 106 ? 1.275 -2.401 6.615 1.00 0.00 106 ALA A O 20
ATOM 37130 N N . ALA A 1 107 ? 0.269 -4.111 7.675 1.00 0.00 107 ALA A N 20
ATOM 37131 C CA . ALA A 1 107 ? -1.050 -3.492 7.654 1.00 0.00 107 ALA A CA 20
ATOM 37132 C C . ALA A 1 107 ? -1.175 -2.429 8.740 1.00 0.00 107 ALA A C 20
ATOM 37133 O O . ALA A 1 107 ? -1.492 -1.273 8.457 1.00 0.00 107 ALA A O 20
ATOM 37140 N N . ARG A 1 108 ? -0.925 -2.827 9.983 1.00 0.00 108 ARG A N 20
ATOM 37141 C CA . ARG A 1 108 ? -1.012 -1.908 11.111 1.00 0.00 108 ARG A CA 20
ATOM 37142 C C . ARG A 1 108 ? -0.228 -0.629 10.832 1.00 0.00 108 ARG A C 20
ATOM 37143 O O . ARG A 1 108 ? -0.552 0.436 11.355 1.00 0.00 108 ARG A O 20
ATOM 37164 N N . GLY A 1 109 ? 0.806 -0.743 10.004 1.00 0.00 109 GLY A N 20
ATOM 37165 C CA . GLY A 1 109 ? 1.620 0.411 9.671 1.00 0.00 109 GLY A CA 20
ATOM 37166 C C . GLY A 1 109 ? 0.894 1.392 8.772 1.00 0.00 109 GLY A C 20
ATOM 37167 O O . GLY A 1 109 ? 1.048 2.605 8.915 1.00 0.00 109 GLY A O 20
ATOM 37171 N N . TRP A 1 110 ? 0.103 0.868 7.844 1.00 0.00 110 TRP A N 20
ATOM 37172 C CA . TRP A 1 110 ? -0.648 1.707 6.917 1.00 0.00 110 TRP A CA 20
ATOM 37173 C C . TRP A 1 110 ? -1.776 2.439 7.636 1.00 0.00 110 TRP A C 20
ATOM 37174 O O . TRP A 1 110 ? -1.970 3.638 7.444 1.00 0.00 110 TRP A O 20
ATOM 37195 N N . GLU A 1 111 ? -2.514 1.709 8.466 1.00 0.00 111 GLU A N 20
ATOM 37196 C CA . GLU A 1 111 ? -3.623 2.290 9.213 1.00 0.00 111 GLU A CA 20
ATOM 37197 C C . GLU A 1 111 ? -3.222 3.629 9.828 1.00 0.00 111 GLU A C 20
ATOM 37198 O O . GLU A 1 111 ? -3.903 4.639 9.643 1.00 0.00 111 GLU A O 20
ATOM 37210 N N . THR A 1 112 ? -2.113 3.629 10.560 1.00 0.00 112 THR A N 20
ATOM 37211 C CA . THR A 1 112 ? -1.622 4.841 11.203 1.00 0.00 112 THR A CA 20
ATOM 37212 C C . THR A 1 112 ? -1.078 5.827 10.176 1.00 0.00 112 THR A C 20
ATOM 37213 O O . THR A 1 112 ? -1.500 6.981 10.126 1.00 0.00 112 THR A O 20
ATOM 37224 N N . ALA A 1 113 ? -0.139 5.363 9.357 1.00 0.00 113 ALA A N 20
ATOM 37225 C CA . ALA A 1 113 ? 0.461 6.204 8.329 1.00 0.00 113 ALA A CA 20
ATOM 37226 C C . ALA A 1 113 ? -0.608 6.955 7.542 1.00 0.00 113 ALA A C 20
ATOM 37227 O O . ALA A 1 113 ? -0.655 8.185 7.560 1.00 0.00 113 ALA A O 20
ATOM 37234 N N . ILE A 1 114 ? -1.462 6.207 6.851 1.00 0.00 114 ILE A N 20
ATOM 37235 C CA . ILE A 1 114 ? -2.530 6.804 6.058 1.00 0.00 114 ILE A CA 20
ATOM 37236 C C . ILE A 1 114 ? -3.253 7.894 6.841 1.00 0.00 114 ILE A C 20
ATOM 37237 O O . ILE A 1 114 ? -3.507 8.981 6.322 1.00 0.00 114 ILE A O 20
ATOM 37253 N N . ARG A 1 115 ? -3.580 7.597 8.095 1.00 0.00 115 ARG A N 20
ATOM 37254 C CA . ARG A 1 115 ? -4.273 8.553 8.951 1.00 0.00 115 ARG A CA 20
ATOM 37255 C C . ARG A 1 115 ? -3.413 9.790 9.192 1.00 0.00 115 ARG A C 20
ATOM 37256 O O . ARG A 1 115 ? -3.917 10.913 9.212 1.00 0.00 115 ARG A O 20
ATOM 37277 N N . GLN A 1 116 ? -2.114 9.575 9.375 1.00 0.00 116 GLN A N 20
ATOM 37278 C CA . GLN A 1 116 ? -1.186 10.673 9.616 1.00 0.00 116 GLN A CA 20
ATOM 37279 C C . GLN A 1 116 ? -1.182 11.651 8.445 1.00 0.00 116 GLN A C 20
ATOM 37280 O O . GLN A 1 116 ? -1.335 12.857 8.631 1.00 0.00 116 GLN A O 20
ATOM 37294 N N . ALA A 1 117 ? -1.007 11.121 7.239 1.00 0.00 117 ALA A N 20
ATOM 37295 C CA . ALA A 1 117 ? -0.986 11.946 6.038 1.00 0.00 117 ALA A CA 20
ATOM 37296 C C . ALA A 1 117 ? -2.321 12.654 5.834 1.00 0.00 117 ALA A C 20
ATOM 37297 O O . ALA A 1 117 ? -2.372 13.764 5.304 1.00 0.00 117 ALA A O 20
ATOM 37304 N N . LEU A 1 118 ? -3.400 12.004 6.257 1.00 0.00 118 LEU A N 20
ATOM 37305 C CA . LEU A 1 118 ? -4.737 12.571 6.120 1.00 0.00 118 LEU A CA 20
ATOM 37306 C C . LEU A 1 118 ? -4.951 13.707 7.115 1.00 0.00 118 LEU A C 20
ATOM 37307 O O . LEU A 1 118 ? -5.948 14.425 7.047 1.00 0.00 118 LEU A O 20
ATOM 37323 N N . MET A 1 119 ? -4.007 13.865 8.037 1.00 0.00 119 MET A N 20
ATOM 37324 C CA . MET A 1 119 ? -4.091 14.917 9.044 1.00 0.00 119 MET A CA 20
ATOM 37325 C C . MET A 1 119 ? -4.393 16.266 8.398 1.00 0.00 119 MET A C 20
ATOM 37326 O O . MET A 1 119 ? -4.863 17.191 9.060 1.00 0.00 119 MET A O 20
ATOM 37340 N N . SER A 1 120 ? -4.119 16.370 7.101 1.00 0.00 120 SER A N 20
ATOM 37341 C CA . SER A 1 120 ? -4.357 17.607 6.367 1.00 0.00 120 SER A CA 20
ATOM 37342 C C . SER A 1 120 ? -5.802 17.682 5.884 1.00 0.00 120 SER A C 20
ATOM 37343 O O . SER A 1 120 ? -6.130 18.461 4.989 1.00 0.00 120 SER A O 20
ATOM 37351 N N . GLY A 1 121 ? -6.663 16.867 6.484 1.00 0.00 121 GLY A N 20
ATOM 37352 C CA . GLY A 1 121 ? -8.064 16.855 6.103 1.00 0.00 121 GLY A CA 20
ATOM 37353 C C . GLY A 1 121 ? -8.977 17.273 7.238 1.00 0.00 121 GLY A C 20
ATOM 37354 O O . GLY A 1 121 ? -8.721 16.985 8.407 1.00 0.00 121 GLY A O 20
ATOM 37358 N N . PRO A 1 122 ? -10.071 17.971 6.897 1.00 0.00 122 PRO A N 20
ATOM 37359 C CA . PRO A 1 122 ? -11.047 18.445 7.883 1.00 0.00 122 PRO A CA 20
ATOM 37360 C C . PRO A 1 122 ? -11.848 17.304 8.500 1.00 0.00 122 PRO A C 20
ATOM 37361 O O . PRO A 1 122 ? -12.554 16.578 7.800 1.00 0.00 122 PRO A O 20
ATOM 37372 N N . SER A 1 123 ? -11.734 17.151 9.816 1.00 0.00 123 SER A N 20
ATOM 37373 C CA . SER A 1 123 ? -12.445 16.096 10.528 1.00 0.00 123 SER A CA 20
ATOM 37374 C C . SER A 1 123 ? -13.954 16.246 10.355 1.00 0.00 123 SER A C 20
ATOM 37375 O O . SER A 1 123 ? -14.642 15.303 9.965 1.00 0.00 123 SER A O 20
ATOM 37383 N N . SER A 1 124 ? -14.461 17.439 10.649 1.00 0.00 124 SER A N 20
ATOM 37384 C CA . SER A 1 124 ? -15.888 17.713 10.531 1.00 0.00 124 SER A CA 20
ATOM 37385 C C . SER A 1 124 ? -16.462 17.069 9.272 1.00 0.00 124 SER A C 20
ATOM 37386 O O . SER A 1 124 ? -17.456 16.347 9.329 1.00 0.00 124 SER A O 20
ATOM 37394 N N . GLY A 1 125 ? -15.828 17.339 8.135 1.00 0.00 125 GLY A N 20
ATOM 37395 C CA . GLY A 1 125 ? -16.289 16.779 6.878 1.00 0.00 125 GLY A CA 20
ATOM 37396 C C . GLY A 1 125 ? -16.048 17.710 5.706 1.00 0.00 125 GLY A C 20
ATOM 37397 O O . GLY A 1 125 ? -16.958 18.413 5.266 1.00 0.00 125 GLY A O 20
#

Organism: Homo sapiens (NCBI:txid9606)

Nearest PDB structures (foldseek):
  2coa-assembly1_A  TM=8.989E-01  e=6.468E-21  Homo sapiens
  2d9z-assembly1_A  TM=7.687E-01  e=3.982E-13  Homo sapiens
  1eaz-assembly1_A  TM=7.760E-01  e=9.886E-07  Homo sapiens
  2dn6-assembly1_A  TM=6.444E-01  e=4.763E-05  Homo sapiens
  1x1f-assembly1_A  TM=5.725E-01  e=4.507E-05  Homo sapiens

CATH classification: 2.30.29.30

GO terms:
  GO:0006468 protein phosphorylation (P, IDA)
  GO:0001938 positive regulation of endothelial cell proliferation (P, IMP)
  GO:0045743 positive regulation of fibroblast growth factor receptor signaling pathway (P, IMP)
  GO:0045766 positive regulation of angiogenesis (P, IMP)
  GO:0045785 positive regulation of cell adhesion (P, IMP)
  GO:0010595 positive regulation of endothelial cell migration (P, IMP)
  GO:0030949 positive regulation of vascular endothelial growth factor receptor signaling pathway (P, IMP)
  GO:0032757 positive regulation of interleukin-8 production (P, IMP)
  GO:0005515 protein binding (F, IPI)
  GO:0004699 diacylglycerol-dependent, calcium-independent serine/threonine kinase activity (F, TAS)
  GO:0005829 cytosol (C, TAS)
  GO:0030148 sphingolipid biosynthetic process (P, TAS)
  GO:0004672 protein kinase activity (F, IDA)
  GO:0004674 protein serine/threonine kinase activity (F, IDA)
  GO:0005634 nucleus (C, IDA)
  GO:0005737 cytoplasm (C, IDA)
  GO:0045944 positive regulation of transcription by RNA polymerase II (P, IDA)
  GO:0050852 T cell receptor signaling pathway (P, IDA)
  GO:0001938 positive regulation of endothelial cell proliferation (P, IGI)
  GO:0035924 cellular response to vascular endothelial growth factor stimulus (P, IGI)

Foldseek 3Di:
DDDDPDQFPDWAWKWKAFLPPRPTDTFIWTHHLFWIWTARYPDHPDTDDIGGLVQFLDKAAFDDDPRDDPPFDFAGIWRAGPVGIMGMHFHPDFDDDDPDRTDHCSRVVCSVVVVVSSVVDDNVD

Secondary structure (DSSP, 8-state):
------S-SEEEEEEE--SSS---EEEEEEE-SSEEEEESSSS-SS-SEEEETTT--EEEES---SSS-TTS--EEEEEE-SS----EE--S---SSS-----SHHHHHHHHHHHHHGGGSS---

Sequence (125 aa):
GSSGSSGTLREGWVVHYSNKDTLRKRHYWRLDCKCITLFQNNTTNRYYKEIPLSEILTVESAQNFSLVPPGTNPHCFEIVTANATYFVGEMPGGTPGGPSGQGAEAARGWETAIRQALMSGPSSGGSSGSSGTLREGWVVHYSNKDTLRKRHYWRLDCKCITLFQNNTTNRYYKEIPLSEILTVESAQNFSLVPPGTNPHCFEIVTANATYFVGEMPGGTPGGPSGQGAEAARGWETAIRQALMSGPSSGGSSGSSGTLREGWVVHYSNKDTLRKRHYWRLDCKCITLFQNNTTNRYYKEIPLSEILTVESAQNFSLVPPGTNPHCFEIVTANATYFVGEMPGGTPGGPSGQGAEAARGWETAIRQALMSGPSSGGSSGSSGTLREGWVVHYSNKDTLRKRHYWRLDCKCITLFQNNTTNRYYKEIPLSEILTVESAQNFSLVPPGTNPHCFEIVTANATYFVGEMPGGTPGGPSGQGAEAARGWETAIRQALMSGPSSGGSSGSSGTLREGWVVHYSNKDTLRKRHYWRLDCKCITLFQNNTTNRYYKEIPLSEILTVESAQNFSLVPPGTNPHCFEIVTANATYFVGEMPGGTPGGPSGQGAEAARGWETAIRQALMSGPSSGGSSGSSGTLREGWVVHYSNKDTLRKRHYWRLDCKCITLFQNNTTNRYYKEIPLSEILTVESAQNFSLVPPGTNPHCFEIVTANATYFVGEMPGGTPGGPSGQGAEAARGWETAIRQALMSGPSSGGSSGSSGTLREGWVVHYSNKDTLRKRHYWRLDCKCITLFQNNTTNRYYKEIPLSEILTVESAQNFSLVPPGTNPHCFEIVTANATYFVGEMPGGTPGGPSGQGAEAARGWETAIRQALMSGPSSGGSSGSSGTLREGWVVHYSNKDTLRKRHYWRLDCKCITLFQNNTTNRYYKEIPLSEILTVESAQNFSLVPPGTNPHCFEIVTANATYFVGEMPGGTPGGPSGQGAEAARGWETAIRQALMSGPSSGGSSGSSGTLREGWVVHYSNKDTLRKRHYWRLDCKCITLFQNNTTNRYYKEIPLSEILTVESAQNFSLVPPGTNPHCFEIVTANATYFVGEMPGGTPGGPSGQGAEAARGWETAIRQALMSGPSSGGSSGSSGTLREGWVVHYSNKDTLRKRHYWRLDCKCITLFQNNTTNRYYKEIPLSEILTVESAQNFSLVPPGTNPHCFEIVTANATYFVGEMPGGTPGGPSGQGAEAARGWETAIRQALMSGPSSGGSSGSSGTLREGWVVHYSNKDTLRKRHYWRLDCKCITLFQNNTTNRYYKEIPLSEILTVESAQNFSLVPPGTNPHCFEIVTANATYFVGEMPGGTPGGPSGQGAEAARGWETAIRQALMSGPSSGGSSGSSGTLREGWVVHYSNKDTLRKRHYWRLDCKCITLFQNNTTNRYYKEIPLSEILTVESAQNFSLVPPGTNPHCFEIVTANATYFVGEMPGGTPGGPSGQGAEAARGWETAIRQALMSGPSSGGSSGSSGTLREGWVVHYSNKDTLRKRHYWRLDCKCITLFQNNTTNRYYKEIPLSEILTVESAQNFSLVPPGTNPHCFEIVTANATYFVGEMPGGTPGGPSGQGAEAARGWETAIRQALMSGPSSGGSSGSSGTLREGWVVHYSNKDTLRKRHYWRLDCKCITLFQNNTTNRYYKEIPLSEILTVESAQNFSLVPPGTNPHCFEIVTANATYFVGEMPGGTPGGPSGQGAEAARGWETAIRQALMSGPSSGGSSGSSGTLREGWVVHYSNKDTLRKRHYWRLDCKCITLFQNNTTNRYYKEIPLSEILTVESAQNFSLVPPGTNPHCFEIVTANATYFVGEMPGGTPGGPSGQGAEAARGWETAIRQALMSGPSSGGSSGSSGTLREGWVVHYSNKDTLRKRHYWRLDCKCITLFQNNTTNRYYKEIPLSEILTVESAQNFSLVPPGTNPHCFEIVTANATYFVGEMPGGTPGGPSGQGAEAARGWETAIRQALMSGPSSGGSSGSSGTLREGWVVHYSNKDTLRKRHYWRLDCKCITLFQNNTTNRYYKEIPLSEILTVESAQNFSLVPPGTNPHCFEIVTANATYFVGEMPGGTPGGPSGQGAEAARGWETAIRQALMSGPSSGGSSGSSGTLREGWVVHYSNKDTLRKRHYWRLDCKCITLFQNNTTNRYYKEIPLSEILTVESAQNFSLVPPGTNPHCFEIVTANATYFVGEMPGGTPGGPSGQGAEAARGWETAIRQALMSGPSSGGSSGSSGTLREGWVVHYSNKDTLRKRHYWRLDCKCITLFQNNTTNRYYKEIPLSEILTVESAQNFSLVPPGTNPHCFEIVTANATYFVGEMPGGTPGGPSGQGAEAARGWETAIRQALMSGPSSGGSSGSSGTLREGWVVHYSNKDTLRKRHYWRLDCKCITLFQNNTTNRYYKEIPLSEILTVESAQNFSLVPPGTNPHCFEIVTANATYFVGEMPGGTPGGPSGQGAEAARGWETAIRQALMSGPSSG

Radius of gyration: 15.04 Å; Cα contacts (8 Å, |Δi|>4): 218; chains: 1; bounding box: 34×45×30 Å

Solvent-accessible surface area: 8035 Å² total; per-residue (Å²): 120,128,120,74,106,132,38,52,91,63,93,16,114,12,8,13,1,21,67,157,94,60,82,53,69,155,0,52,0,80,0,29,75,147,33,0,34,0,27,80,64,94,119,39,153,190,104,106,56,59,0,34,6,76,78,8,93,65,15,77,62,28,106,57,107,100,64,17,78,153,72,34,52,51,6,22,0,5,0,45,10,83,112,13,36,28,1,1,8,54,113,60,53,70,113,136,63,78,122,106,72,153,55,75,137,59,17,166,25,11,28,75,20,0,101,111,10,15,139,91,10,112,68,104,129

InterPro domains:
  IPR000719 Protein kinase domain [PF00069] (555-807)
  IPR000719 Protein kinase domain [PS50011] (551-807)
  IPR000719 Protein kinase domain [SM00220] (551-807)
  IPR001849 Pleckstrin homology domain [PF00169] (400-473)
  IPR001849 Pleckstrin homology domain [PS50003] (397-509)
  IPR001849 Pleckstrin homology domain [SM00233] (398-511)
  IPR002219 Protein kinase C-like, phorbol ester/diacylglycerol-binding domain [PF00130] (139-189)
  IPR002219 Protein kinase C-like, phorbol ester/diacylglycerol-binding domain [PF00130] (265-314)
  IPR002219 Protein kinase C-like, phorbol ester/diacylglycerol-binding domain [PS00479] (139-188)
  IPR002219 Protein kinase C-like, phorbol ester/diacylglycerol-binding domain [PS00479] (265-314)
  IPR002219 Protein kinase C-like, phorbol ester/diacylglycerol-binding domain [PS50081] (138-188)
  IPR002219 Protein kinase C-like, phorbol ester/diacylglycerol-binding domain [PS50081] (264-314)
  IPR002219 Protein kinase C-like, phorbol ester/diacylglycerol-binding domain [SM00109] (139-188)
  IPR002219 Protein kinase C-like, phorbol ester/diacylglycerol-binding domain [SM00109] (265-314)
  IPR008271 Serine/threonine-protein kinase, active site [PS00108] (670-682)
  IPR011009 Protein kinase-like domain superfamily [SSF56112] (554-817)
  IPR011993 PH-like domain superfamily [G3DSA:2.30.29.30] (398-513)
  IPR015727 Protein kinase C mu-related [PIRSF000552] (1-878)
  IPR017441 Protein kinase, ATP binding site [PS00107] (557-580)
  IPR020454 Diacylglycerol/phorbol-ester binding [PR00008] (136-150)